Protein 6LOD (pdb70)

Foldseek 3Di:
DPPDPVCVVVVVCCVVVVVVVVVVVVVVCCCVVPNDCVVLPFPPQPDWPQLDDFLQVVVVVVDLVCLAQPCLQPWQDTHGDWLCSVCVCQVPPVPPDRSCPLSVVCVVDVDTGPTDDQPDDDPQWSGGGNVQLLLAAAPPPFQHLSNPGRGGHGDDSPDVVVVLVCLQPVQQGGHDSVCRSPSPDDQDPPSDVVSVVSCVVSVPDHSVVCPDCVVTRD/DDDDPDDDDDDDDDDPDQDDQADQPDFRWFWFFACDQQFTQTWTFTQRRQFTFWIWHQCLDLQFNLFAFQQRGLVNCVQLPPQWDQAKDFLHHGDHDVVVLVVLVVVLVVCLVPLNFQAEEEAAQHLFVLVVVLVVLVCVSRVNYDYFHADLQACQLLQLLCCLFFPHGWDKAFAQLQAQEEAEQQDLQCFPDLRNLNVLQSQLVQVPDFQDDQGGYAANHQHFFDHLVLLLHLNHHNDQLVCSLQLLLLLLVVFDAPQSQHDADDDPQSNLSSVVSSVVCLPPLLHHAYHYGSLHGNNSSNSSVVSNVRSPPDVRGIFIFHDSTDCNNHYLVSLQVVLVCLPPARHAEYEYEPDQCVQQHAQQRPPLVSQVSHNAFEYAERHCFPVVNSGRIYAHAQRLLAAWGWGAGALRWIFTRDNSHHRPRNRQHPSQVSCSSSPNNVQGRVNSVVVVVVVVDPDPDVVVLVVVRRHSRTNVVGGTGTDDTDRDGDSNNDHDDHDDDAQKEFEAAFSLAGAQSCLLRLLSQQQAGQQFGFGQEWAWEAAPVQCVVVPDDQFFFWFKAAPHHTWRGTHHYGQAHHHSYTYTHHNACTCRRGLRRHHRYTHPSHRANSVSRGMDGRIDTHTDGDGHLGLGQAPAQADPVLPLFFFQEAASVVCVVPVLPSDDPDDDDDDPVDADDQQAQQKFKEFAQQSRSSSSSLQSLCCSAQVFFRADRVVSSVNQGGTQWDWHWHFPDDSRNTNTTIGTDHFLQFRLQQLQVQQPQRQWDADSSRGIHRHFVRAPQPCVSQVRGPSSSKHWQAFLRAPCSPPPRPDDPCSVPHDVSVVSNYDPQHDNHHRRTMDGPRQPVSLVCVVCVVCVVVPHGDDAPSRAGRSQSHRSNSSMGMGGCNPPPYDVVSSCPGSQWGHRPVVDNRHGSYTYRHHHSHDDPSNPD/DVVLVVLCLQFPDDDALVNLLVLLLCLALCDPVRHDPPLVVLLVVLVVLQVLQVVLLVVCLPPWLPQWQQDVLQLDALLLLLLLLLQLQLLLLLCLAQVVVLVVDQLSFQLNLVNLLSNQLSLVLNVVSLQRNDRNSVPPCQLPADDDPDPDHHDVPALSSVLVVLSVVVNVLSCVLSLLLCLVVLVSSLVVNVPVVLNVVSCVSNPHQPDDPVRVVVSVVVNNVSSVVSVVSSLVNQLSSLVNQCVDPFLLRVDDCSSNLSSLLSSQLNLLVSLLPVVVVCVPSVCCRRCPLVSQLVSLVSNVVSLVSNVVVVVVLLVVLVVPPDPFSVVLNVCCCHNDNVVLNVLQCCLRVNLSVVSVDVVQRSPSVNSNVNSVSSSVNSSSVSNSSRVSRRQPTDDRVRHHDRDTHVSSVSNSSSSVSSSSVVVSVCSHSHGSGSSVSVSVSSVVSVVVVVVD/DWWWQKFKDFDCVQQLVVLLVVVVVPFLFKDKLALDDDPCNCVSNVVVDDCLVVLLVVQLCCLLVVQLVVQLCVCPPNPNDCDVVADSNPVPVSNVRSNVSSVVRSVVSVPVVVCVVPVPVDPPDQVCQDPPCVCSNPGIMMIIGTDPDPPDDPPVRNVVVVVGDGDDRDITDD/DDCPVVPDDDDDPFDFPPPDPGRTPPDDDDDPDDDDVPPQQQCLSAQAHGRDPPHHGAQAHPDDDDPVLLVLLLVVCVPPPCQQQNNLQQSPHPCLVVDPVRPHGQLPVCNVPHGLSVLLVCAQCNDDPGHHHCVPVVDSSNSSSNSVNVNVSNPPD/DDPCQVVVLVVLLVVLCVQLVVLVVVLVVVCVVPVLVSLLQQLLLLLLLVLLLLLLLLVLLVLLVDDDLPCLLCNLLSLLSLQCLVVSLVSCVVVLVVLVDPPCSQFVLSPPVCLVPPVLLVVCCVPQHNVNLVVLVVVLSCLSNVSSVVSVVLLVVCLVPFDDCVSSVVSCVCSVCSSVCSLVSQVSVCVSRFVSLVVLADDDLSSVLSVLVSQLLSLLVSLVVVVVCVVVVNAPADDQLVVLLVSLVSNQVSLVVSCVSVVVLVVVCVPPVDVNHCLLVVLCCAAPSVVLVVCCVPQRRVVCNVCSPDVVLRSDSVSVNVVSVSNSVNVSSVSCSRRNCSDVSHHDDDDVSNVSSSSNVVSVSSSSSSVSSSVDPSNSCRDPCVVVSVPSRVD

Organism: Roseiflexus castenholzii (strain DSM 13941 / HLO8) (NCBI:txid383372)

B-factor: mean 39.07, std 15.26, range [7.83, 79.0]

Structure (mmCIF, N/CA/C/O backbone):
data_6LOD
#
_entry.id   6LOD
#
_cell.length_a   1.00
_cell.length_b   1.00
_cell.length_c   1.00
_cell.angle_alpha   90.00
_cell.angle_beta   90.00
_cell.angle_gamma   90.00
#
_symmetry.space_group_name_H-M   'P 1'
#
loop_
_entity.id
_entity.type
_entity.pdbx_description
1 polymer 'MULTIHEME_CYTC domain-containing protein'
2 polymer 'Fe-S-cluster-containing hydrogenase components 1-like protein'
3 polymer 'Polysulphide reductase NrfD'
4 polymer 'Uncharacterized protein ActD'
5 polymer 'Cytochrome c domain-containing protein'
6 polymer 'Uncharacterized protein ActF'
7 non-polymer 'HEME C'
8 non-polymer '[(2S)-2-octadecanoyloxypropyl] octadecanoate'
9 non-polymer 'IRON/SULFUR CLUSTER'
10 non-polymer 'FE3-S4 CLUSTER'
#
loop_
_atom_site.group_PDB
_atom_site.id
_atom_site.type_symbol
_atom_site.label_atom_id
_atom_site.label_alt_id
_atom_site.label_comp_id
_atom_site.label_asym_id
_atom_site.label_entity_id
_atom_site.label_seq_id
_atom_site.pdbx_PDB_ins_code
_atom_site.Cartn_x
_atom_site.Cartn_y
_atom_site.Cartn_z
_atom_site.occupancy
_atom_site.B_iso_or_equiv
_atom_site.auth_seq_id
_atom_site.auth_comp_id
_atom_site.auth_asym_id
_atom_site.auth_atom_id
_atom_site.pdbx_PDB_model_num
ATOM 1 N N . GLN A 1 9 ? 152.868 124.663 100.554 1.00 70.83 9 GLN A N 1
ATOM 2 C CA . GLN A 1 9 ? 151.894 123.794 101.206 1.00 70.83 9 GLN A CA 1
ATOM 3 C C . GLN A 1 9 ? 150.474 124.326 101.014 1.00 70.83 9 GLN A C 1
ATOM 4 O O . GLN A 1 9 ? 150.255 125.538 101.006 1.00 70.83 9 GLN A O 1
ATOM 10 N N . VAL A 1 10 ? 149.519 123.411 100.838 1.00 70.98 10 VAL A N 1
ATOM 11 C CA . VAL A 1 10 ? 148.114 123.789 100.778 1.00 70.98 10 VAL A CA 1
ATOM 12 C C . VAL A 1 10 ? 147.666 124.289 102.148 1.00 70.98 10 VAL A C 1
ATOM 13 O O . VAL A 1 10 ? 148.158 123.823 103.189 1.00 70.98 10 VAL A O 1
ATOM 17 N N . PHE A 1 11 ? 146.788 125.304 102.144 1.00 70.24 11 PHE A N 1
ATOM 18 C CA . PHE A 1 11 ? 146.125 125.852 103.333 1.00 70.24 11 PHE A CA 1
ATOM 19 C C . PHE A 1 11 ? 147.138 126.375 104.358 1.00 70.24 11 PHE A C 1
ATOM 20 O O . PHE A 1 11 ? 147.351 125.783 105.414 1.00 70.24 11 PHE A O 1
ATOM 28 N N . ASP A 1 12 ? 147.786 127.481 103.985 1.00 72.68 12 ASP A N 1
ATOM 29 C CA . ASP A 1 12 ? 148.918 128.049 104.714 1.00 72.68 12 ASP A CA 1
ATOM 30 C C . ASP A 1 12 ? 148.515 128.502 106.133 1.00 72.68 12 ASP A C 1
ATOM 31 O O . ASP A 1 12 ? 147.343 128.481 106.518 1.00 72.68 12 ASP A O 1
ATOM 36 N N . ARG A 1 13 ? 149.530 128.943 106.896 1.00 73.70 13 ARG A N 1
ATOM 37 C CA . ARG A 1 13 ? 149.461 129.094 108.354 1.00 73.70 13 ARG A CA 1
ATOM 38 C C . ARG A 1 13 ? 148.384 130.079 108.808 1.00 73.70 13 ARG A C 1
ATOM 39 O O . ARG A 1 13 ? 147.824 129.922 109.899 1.00 73.70 13 ARG A O 1
ATOM 47 N N . ARG A 1 14 ? 148.044 131.061 107.970 1.00 75.45 14 ARG A N 1
ATOM 48 C CA . ARG A 1 14 ? 147.011 132.037 108.304 1.00 75.45 14 ARG A CA 1
ATOM 49 C C . ARG A 1 14 ? 145.619 131.414 108.416 1.00 75.45 14 ARG A C 1
ATOM 50 O O . ARG A 1 14 ? 144.750 131.984 109.084 1.00 75.45 14 ARG A O 1
ATOM 58 N N . ALA A 1 15 ? 145.398 130.242 107.812 1.00 71.35 15 ALA A N 1
ATOM 59 C CA . ALA A 1 15 ? 144.098 129.584 107.873 1.00 71.35 15 ALA A CA 1
ATOM 60 C C . ALA A 1 15 ? 143.795 128.976 109.236 1.00 71.35 15 ALA A C 1
ATOM 61 O O . ALA A 1 15 ? 142.651 128.572 109.466 1.00 71.35 15 ALA A O 1
ATOM 63 N N . ASN A 1 16 ? 144.779 128.890 110.133 1.00 69.77 16 ASN A N 1
ATOM 64 C CA . ASN A 1 16 ? 144.505 128.413 111.484 1.00 69.77 16 ASN A CA 1
ATOM 65 C C . ASN A 1 16 ? 143.741 129.446 112.298 1.00 69.77 16 ASN A C 1
ATOM 66 O O . ASN A 1 16 ? 142.962 129.078 113.185 1.00 69.77 16 ASN A O 1
ATOM 71 N N . THR A 1 17 ? 143.962 130.734 112.027 1.00 70.59 17 THR A N 1
ATOM 72 C CA . THR A 1 17 ? 143.122 131.769 112.616 1.00 70.59 17 THR A CA 1
ATOM 73 C C . THR A 1 17 ? 141.699 131.679 112.083 1.00 70.59 17 THR A C 1
ATOM 74 O O . THR A 1 17 ? 140.737 131.919 112.819 1.00 70.59 17 THR A O 1
ATOM 78 N N . LEU A 1 18 ? 141.553 131.312 110.807 1.00 67.78 18 LEU A N 1
ATOM 79 C CA . LEU A 1 18 ? 140.235 131.242 110.186 1.00 67.78 18 LEU A CA 1
ATOM 80 C C . LEU A 1 18 ? 139.443 130.045 110.690 1.00 67.78 18 LEU A C 1
ATOM 81 O O . LEU A 1 18 ? 138.262 130.175 111.031 1.00 67.78 18 LEU A O 1
ATOM 86 N N . ALA A 1 19 ? 140.072 128.871 110.743 1.00 67.00 19 ALA A N 1
ATOM 87 C CA . ALA A 1 19 ? 139.376 127.658 111.152 1.00 67.00 19 ALA A CA 1
ATOM 88 C C . ALA A 1 19 ? 139.091 127.613 112.645 1.00 67.00 19 ALA A C 1
ATOM 89 O O . ALA A 1 19 ? 138.211 126.859 113.070 1.00 67.00 19 ALA A O 1
ATOM 91 N N . ARG A 1 20 ? 139.815 128.390 113.450 1.00 70.37 20 ARG A N 1
ATOM 92 C CA . ARG A 1 20 ? 139.527 128.429 114.877 1.00 70.37 20 ARG A CA 1
ATOM 93 C C . ARG A 1 20 ? 138.302 129.287 115.166 1.00 70.37 20 ARG A C 1
ATOM 94 O O . ARG A 1 20 ? 137.392 128.855 115.880 1.00 70.37 20 ARG A O 1
ATOM 102 N N . VAL A 1 21 ? 138.251 130.499 114.605 1.00 67.41 21 VAL A N 1
ATOM 103 C CA . VAL A 1 21 ? 137.148 131.410 114.904 1.00 67.41 21 VAL A CA 1
ATOM 104 C C . VAL A 1 21 ? 135.881 131.089 114.129 1.00 67.41 21 VAL A C 1
ATOM 105 O O . VAL A 1 21 ? 134.831 131.675 114.415 1.00 67.41 21 VAL A O 1
ATOM 109 N N . SER A 1 22 ? 135.944 130.182 113.154 1.00 65.34 22 SER A N 1
ATOM 110 C CA . SER A 1 22 ? 134.742 129.787 112.433 1.00 65.34 22 SER A CA 1
ATOM 111 C C . SER A 1 22 ? 133.869 128.836 113.237 1.00 65.34 22 SER A C 1
ATOM 112 O O . SER A 1 22 ? 132.691 128.667 112.908 1.00 65.34 22 SER A O 1
ATOM 115 N N . ILE A 1 23 ? 134.419 128.209 114.275 1.00 65.00 23 ILE A N 1
ATOM 116 C CA . ILE A 1 23 ? 133.657 127.347 115.167 1.00 65.00 23 ILE A CA 1
ATOM 117 C C . ILE A 1 23 ? 133.648 127.858 116.596 1.00 65.00 23 ILE A C 1
ATOM 118 O O . ILE A 1 23 ? 132.940 127.295 117.436 1.00 65.00 23 ILE A O 1
ATOM 123 N N . PHE A 1 24 ? 134.403 128.908 116.898 1.00 67.44 24 PHE A N 1
ATOM 124 C CA . PHE A 1 24 ? 134.471 129.454 118.245 1.00 67.44 24 PHE A CA 1
ATOM 125 C C . PHE A 1 24 ? 133.992 130.890 118.346 1.00 67.44 24 PHE A C 1
ATOM 126 O O . PHE A 1 24 ? 133.565 131.306 119.424 1.00 67.44 24 PHE A O 1
ATOM 134 N N . ALA A 1 25 ? 134.057 131.660 117.263 1.00 64.72 25 ALA A N 1
ATOM 135 C CA . ALA A 1 25 ? 133.523 133.011 117.242 1.00 64.72 25 ALA A CA 1
ATOM 136 C C . ALA A 1 25 ? 132.458 133.220 116.178 1.00 64.72 25 ALA A C 1
ATOM 137 O O . ALA A 1 25 ? 131.700 134.191 116.273 1.00 64.72 25 ALA A O 1
ATOM 139 N N . GLY A 1 26 ? 132.377 132.349 115.178 1.00 60.44 26 GLY A N 1
ATOM 140 C CA . GLY A 1 26 ? 131.357 132.460 114.157 1.00 60.44 26 GLY A CA 1
ATOM 141 C C . GLY A 1 26 ? 130.043 131.843 114.580 1.00 60.44 26 GLY A C 1
ATOM 142 O O . GLY A 1 26 ? 129.010 132.518 114.594 1.00 60.44 26 GLY A O 1
ATOM 143 N N . ILE A 1 27 ? 130.069 130.559 114.922 1.00 59.23 27 ILE A N 1
ATOM 144 C CA . ILE A 1 27 ? 128.874 129.838 115.365 1.00 59.23 27 ILE A CA 1
ATOM 145 C C . ILE A 1 27 ? 128.259 130.358 116.674 1.00 59.23 27 ILE A C 1
ATOM 146 O O . ILE A 1 27 ? 127.063 130.108 116.876 1.00 59.23 27 ILE A O 1
ATOM 151 N N . PRO A 1 28 ? 128.943 131.077 117.592 1.00 57.84 28 PRO A N 1
ATOM 152 C CA . PRO A 1 28 ? 128.157 131.812 118.598 1.00 57.84 28 PRO A CA 1
ATOM 153 C C . PRO A 1 28 ? 127.537 133.095 118.080 1.00 57.84 28 PRO A C 1
ATOM 154 O O . PRO A 1 28 ? 126.569 133.571 118.685 1.00 57.84 28 PRO A O 1
ATOM 158 N N . LEU A 1 29 ? 128.052 133.672 116.995 1.00 53.40 29 LEU A N 1
ATOM 159 C CA . LEU A 1 29 ? 127.471 134.891 116.444 1.00 53.40 29 LEU A CA 1
ATOM 160 C C . LEU A 1 29 ? 126.371 134.602 115.434 1.00 53.40 29 LEU A C 1
ATOM 161 O O . LEU A 1 29 ? 125.390 135.353 115.372 1.00 53.40 29 LEU A O 1
ATOM 166 N N . VAL A 1 30 ? 126.517 133.537 114.640 1.00 52.07 30 VAL A N 1
ATOM 167 C CA . VAL A 1 30 ? 125.450 133.119 113.732 1.00 52.07 30 VAL A CA 1
ATOM 168 C C . VAL A 1 30 ? 124.231 132.668 114.524 1.00 52.07 30 VAL A C 1
ATOM 169 O O . VAL A 1 30 ? 123.091 133.011 114.189 1.00 52.07 30 VAL A O 1
ATOM 173 N N . LEU A 1 31 ? 124.452 131.941 115.618 1.00 50.80 31 LEU A N 1
ATOM 174 C CA . LEU A 1 31 ? 123.359 131.584 116.512 1.00 50.80 31 LEU A CA 1
ATOM 175 C C . LEU A 1 31 ? 122.878 132.756 117.359 1.00 50.80 31 LEU A C 1
ATOM 176 O O . LEU A 1 31 ? 121.825 132.646 117.994 1.00 50.80 31 LEU A O 1
ATOM 181 N N . ALA A 1 32 ? 123.620 133.863 117.394 1.00 46.64 32 ALA A N 1
ATOM 182 C CA . ALA A 1 32 ? 123.108 135.103 117.960 1.00 46.64 32 ALA A CA 1
ATOM 183 C C . ALA A 1 32 ? 122.351 135.925 116.933 1.00 46.64 32 ALA A C 1
ATOM 184 O O . ALA A 1 32 ? 121.471 136.709 117.302 1.00 46.64 32 ALA A O 1
ATOM 186 N N . ILE A 1 33 ? 122.688 135.770 115.652 1.00 45.81 33 ILE A N 1
ATOM 187 C CA . ILE A 1 33 ? 121.855 136.318 114.589 1.00 45.81 33 ILE A CA 1
ATOM 188 C C . ILE A 1 33 ? 120.538 135.559 114.515 1.00 45.81 33 ILE A C 1
ATOM 189 O O . ILE A 1 33 ? 119.456 136.155 114.550 1.00 45.81 33 ILE A O 1
ATOM 194 N N . LEU A 1 34 ? 120.609 134.227 114.451 1.00 44.01 34 LEU A N 1
ATOM 195 C CA . LEU A 1 34 ? 119.409 133.401 114.405 1.00 44.01 34 LEU A CA 1
ATOM 196 C C . LEU A 1 34 ? 118.655 133.367 115.725 1.00 44.01 34 LEU A C 1
ATOM 197 O O . LEU A 1 34 ? 117.514 132.902 115.748 1.00 44.01 34 LEU A O 1
ATOM 202 N N . GLY A 1 35 ? 119.257 133.831 116.815 1.00 40.78 35 GLY A N 1
ATOM 203 C CA . GLY A 1 35 ? 118.541 133.987 118.062 1.00 40.78 35 GLY A CA 1
ATOM 204 C C . GLY A 1 35 ? 117.852 135.332 118.128 1.00 40.78 35 GLY A C 1
ATOM 205 O O . GLY A 1 35 ? 116.821 135.481 118.786 1.00 40.78 35 GLY A O 1
ATOM 206 N N . GLY A 1 36 ? 118.420 136.326 117.443 1.00 37.77 36 GLY A N 1
ATOM 207 C CA . GLY A 1 36 ? 117.798 137.635 117.403 1.00 37.77 36 GLY A CA 1
ATOM 208 C C . GLY A 1 36 ? 116.717 137.756 116.355 1.00 37.77 36 GLY A C 1
ATOM 209 O O . GLY A 1 36 ? 115.767 138.521 116.533 1.00 37.77 36 GLY A O 1
ATOM 210 N N . VAL A 1 37 ? 116.848 137.024 115.249 1.00 35.76 37 VAL A N 1
ATOM 211 C CA . VAL A 1 37 ? 115.782 136.965 114.255 1.00 35.76 37 VAL A CA 1
ATOM 212 C C . VAL A 1 37 ? 114.601 136.171 114.801 1.00 35.76 37 VAL A C 1
ATOM 213 O O . VAL A 1 37 ? 113.436 136.516 114.564 1.00 35.76 37 VAL A O 1
ATOM 217 N N . TRP A 1 38 ? 114.886 135.118 115.576 1.00 32.58 38 TRP A N 1
ATOM 218 C CA . TRP A 1 38 ? 113.835 134.369 116.258 1.00 32.58 38 TRP A CA 1
ATOM 219 C C . TRP A 1 38 ? 113.123 135.235 117.287 1.00 32.58 38 TRP A C 1
ATOM 220 O O . TRP A 1 38 ? 111.908 135.116 117.473 1.00 32.58 38 TRP A O 1
ATOM 231 N N . TRP A 1 39 ? 113.853 136.133 117.947 1.00 32.49 39 TRP A N 1
ATOM 232 C CA . TRP A 1 39 ? 113.186 137.041 118.869 1.00 32.49 39 TRP A CA 1
ATOM 233 C C . TRP A 1 39 ? 112.397 138.105 118.122 1.00 32.49 39 TRP A C 1
ATOM 234 O O . TRP A 1 39 ? 111.266 138.417 118.501 1.00 32.49 39 TRP A O 1
ATOM 245 N N . LEU A 1 40 ? 112.970 138.665 117.056 1.00 32.85 40 LEU A N 1
ATOM 246 C CA . LEU A 1 40 ? 112.350 139.815 116.405 1.00 32.85 40 LEU A CA 1
ATOM 247 C C . LEU A 1 40 ? 111.114 139.432 115.604 1.00 32.85 40 LEU A C 1
ATOM 248 O O . LEU A 1 40 ? 110.152 140.203 115.555 1.00 32.85 40 LEU A O 1
ATOM 253 N N . PHE A 1 41 ? 111.112 138.259 114.980 1.00 33.75 41 PHE A N 1
ATOM 254 C CA . PHE A 1 41 ? 110.032 137.872 114.086 1.00 33.75 41 PHE A CA 1
ATOM 255 C C . PHE A 1 41 ? 109.104 136.824 114.675 1.00 33.75 41 PHE A C 1
ATOM 256 O O . PHE A 1 41 ? 108.125 136.451 114.022 1.00 33.75 41 PHE A O 1
ATOM 264 N N . GLY A 1 42 ? 109.380 136.330 115.876 1.00 30.88 42 GLY A N 1
ATOM 265 C CA . GLY A 1 42 ? 108.512 135.338 116.471 1.00 30.88 42 GLY A CA 1
ATOM 266 C C . GLY A 1 42 ? 108.184 135.592 117.924 1.00 30.88 42 GLY A C 1
ATOM 267 O O . GLY A 1 42 ? 107.290 134.954 118.479 1.00 30.88 42 GLY A O 1
ATOM 268 N N . TRP A 1 43 ? 108.892 136.529 118.547 1.00 28.55 43 TRP A N 1
ATOM 269 C CA . TRP A 1 43 ? 108.776 136.773 119.979 1.00 28.55 43 TRP A CA 1
ATOM 270 C C . TRP A 1 43 ? 108.626 138.235 120.355 1.00 28.55 43 TRP A C 1
ATOM 271 O O . TRP A 1 43 ? 108.146 138.514 121.458 1.00 28.55 43 TRP A O 1
ATOM 282 N N . SER A 1 44 ? 109.028 139.168 119.498 1.00 32.78 44 SER A N 1
ATOM 283 C CA . SER A 1 44 ? 109.096 140.567 119.875 1.00 32.78 44 SER A CA 1
ATOM 284 C C . SER A 1 44 ? 107.708 141.183 119.940 1.00 32.78 44 SER A C 1
ATOM 285 O O . SER A 1 44 ? 106.721 140.627 119.459 1.00 32.78 44 SER A O 1
ATOM 288 N N . ASP A 1 45 ? 107.644 142.355 120.563 1.00 34.67 45 ASP A N 1
ATOM 289 C CA . ASP A 1 45 ? 106.469 143.205 120.496 1.00 34.67 45 ASP A CA 1
ATOM 290 C C . ASP A 1 45 ? 106.627 144.298 119.449 1.00 34.67 45 ASP A C 1
ATOM 291 O O . ASP A 1 45 ? 105.901 145.295 119.483 1.00 34.67 45 ASP A O 1
ATOM 296 N N . TRP A 1 46 ? 107.571 144.133 118.525 1.00 34.31 46 TRP A N 1
ATOM 297 C CA . TRP A 1 46 ? 107.679 145.018 117.376 1.00 34.31 46 TRP A CA 1
ATOM 298 C C . TRP A 1 46 ? 106.880 144.497 116.192 1.00 34.31 46 TRP A C 1
ATOM 299 O O . TRP A 1 46 ? 106.200 145.274 115.519 1.00 34.31 46 TRP A O 1
ATOM 310 N N . HIS A 1 47 ? 106.953 143.192 115.919 1.00 33.63 47 HIS A N 1
ATOM 311 C CA . HIS A 1 47 ? 106.256 142.646 114.760 1.00 33.63 47 HIS A CA 1
ATOM 312 C C . HIS A 1 47 ? 104.750 142.594 114.982 1.00 33.63 47 HIS A C 1
ATOM 313 O O . HIS A 1 47 ? 103.981 142.623 114.015 1.00 33.63 47 HIS A O 1
ATOM 320 N N . ARG A 1 48 ? 104.315 142.515 116.233 1.00 30.93 48 ARG A N 1
ATOM 321 C CA . ARG A 1 48 ? 102.942 142.822 116.611 1.00 30.93 48 ARG A CA 1
ATOM 322 C C . ARG A 1 48 ? 102.994 144.210 117.226 1.00 30.93 48 ARG A C 1
ATOM 323 O O . ARG A 1 48 ? 103.371 144.367 118.388 1.00 30.93 48 ARG A O 1
ATOM 331 N N . ASP A 1 49 ? 102.593 145.210 116.446 1.00 35.98 49 ASP A N 1
ATOM 332 C CA . ASP A 1 49 ? 102.981 146.593 116.687 1.00 35.98 49 ASP A CA 1
ATOM 333 C C . ASP A 1 49 ? 102.331 147.185 117.928 1.00 35.98 49 ASP A C 1
ATOM 334 O O . ASP A 1 49 ? 101.217 147.709 117.859 1.00 35.98 49 ASP A O 1
ATOM 339 N N . VAL A 1 50 ? 103.019 147.112 119.063 1.00 32.09 50 VAL A N 1
ATOM 340 C CA . VAL A 1 50 ? 102.542 147.756 120.278 1.00 32.09 50 VAL A CA 1
ATOM 341 C C . VAL A 1 50 ? 103.098 149.171 120.312 1.00 32.09 50 VAL A C 1
ATOM 342 O O . VAL A 1 50 ? 104.144 149.463 119.720 1.00 32.09 50 VAL A O 1
ATOM 346 N N . GLY A 1 51 ? 102.367 150.067 120.972 1.00 36.11 51 GLY A N 1
ATOM 347 C CA . GLY A 1 51 ? 102.818 151.437 121.173 1.00 36.11 51 GLY A CA 1
ATOM 348 C C . GLY A 1 51 ? 102.989 152.252 119.911 1.00 36.11 51 GLY A C 1
ATOM 349 O O . GLY A 1 51 ? 103.747 153.228 119.914 1.00 36.11 51 GLY A O 1
ATOM 350 N N . VAL A 1 52 ? 102.301 151.887 118.829 1.00 37.69 52 VAL A N 1
ATOM 351 C CA . VAL A 1 52 ? 102.629 152.409 117.507 1.00 37.69 52 VAL A CA 1
ATOM 352 C C . VAL A 1 52 ? 101.635 153.460 117.019 1.00 37.69 52 VAL A C 1
ATOM 353 O O . VAL A 1 52 ? 101.953 154.181 116.057 1.00 37.69 52 VAL A O 1
ATOM 357 N N . GLU A 1 53 ? 100.466 153.592 117.665 1.00 38.48 53 GLU A N 1
ATOM 358 C CA . GLU A 1 53 ? 99.447 154.612 117.372 1.00 38.48 53 GLU A CA 1
ATOM 359 C C . GLU A 1 53 ? 98.954 154.512 115.924 1.00 38.48 53 GLU A C 1
ATOM 360 O O . GLU A 1 53 ? 99.292 155.332 115.068 1.00 38.48 53 GLU A O 1
ATOM 366 N N . ILE A 1 54 ? 98.212 153.435 115.668 1.00 33.65 54 ILE A N 1
ATOM 367 C CA . ILE A 1 54 ? 97.585 153.142 114.376 1.00 33.65 54 ILE A CA 1
ATOM 368 C C . ILE A 1 54 ? 96.719 154.314 113.926 1.00 33.65 54 ILE A C 1
ATOM 369 O O . ILE A 1 54 ? 95.832 154.752 114.672 1.00 33.65 54 ILE A O 1
ATOM 374 N N . PRO A 1 55 ? 96.957 154.860 112.732 1.00 31.97 55 PRO A N 1
ATOM 375 C CA . PRO A 1 55 ? 96.238 156.067 112.308 1.00 31.97 55 PRO A CA 1
ATOM 376 C C . PRO A 1 55 ? 94.790 155.765 111.953 1.00 31.97 55 PRO A C 1
ATOM 377 O O . PRO A 1 55 ? 94.496 154.831 111.206 1.00 31.97 55 PRO A O 1
ATOM 381 N N . GLN A 1 56 ? 93.894 156.573 112.496 1.00 31.53 56 GLN A N 1
ATOM 382 C CA . GLN A 1 56 ? 92.451 156.458 112.357 1.00 31.53 56 GLN A CA 1
ATOM 383 C C . GLN A 1 56 ? 92.010 157.233 111.116 1.00 31.53 56 GLN A C 1
ATOM 384 O O . GLN A 1 56 ? 92.874 157.749 110.396 1.00 31.53 56 GLN A O 1
ATOM 390 N N . PRO A 1 57 ? 90.711 157.312 110.797 1.00 34.92 57 PRO A N 1
ATOM 391 C CA . PRO A 1 57 ? 90.246 158.304 109.814 1.00 34.92 57 PRO A CA 1
ATOM 392 C C . PRO A 1 57 ? 90.581 159.747 110.179 1.00 34.92 57 PRO A C 1
ATOM 393 O O . PRO A 1 57 ? 91.095 160.062 111.254 1.00 34.92 57 PRO A O 1
ATOM 397 N N . GLY A 1 58 ? 90.273 160.641 109.235 1.00 40.34 58 GLY A N 1
ATOM 398 C CA . GLY A 1 58 ? 90.682 162.035 109.272 1.00 40.34 58 GLY A CA 1
ATOM 399 C C . GLY A 1 58 ? 90.233 162.824 110.483 1.00 40.34 58 GLY A C 1
ATOM 400 O O . GLY A 1 58 ? 89.055 163.158 110.622 1.00 40.34 58 GLY A O 1
ATOM 401 N N . GLY A 1 59 ? 91.181 163.138 111.361 1.00 39.30 59 GLY A N 1
ATOM 402 C CA . GLY A 1 59 ? 90.855 163.683 112.660 1.00 39.30 59 GLY A CA 1
ATOM 403 C C . GLY A 1 59 ? 90.179 162.631 113.509 1.00 39.30 59 GLY A C 1
ATOM 404 O O . GLY A 1 59 ? 89.043 162.820 113.945 1.00 39.30 59 GLY A O 1
ATOM 405 N N . GLY A 1 60 ? 90.873 161.525 113.758 1.00 35.30 60 GLY A N 1
ATOM 406 C CA . GLY A 1 60 ? 90.280 160.356 114.370 1.00 35.30 60 GLY A CA 1
ATOM 407 C C . GLY A 1 60 ? 89.943 160.546 115.835 1.00 35.30 60 GLY A C 1
ATOM 408 O O . GLY A 1 60 ? 90.047 161.629 116.411 1.00 35.30 60 GLY A O 1
ATOM 409 N N . PHE A 1 61 ? 89.533 159.443 116.449 1.00 30.20 61 PHE A N 1
ATOM 410 C CA . PHE A 1 61 ? 89.046 159.496 117.814 1.00 30.20 61 PHE A CA 1
ATOM 411 C C . PHE A 1 61 ? 90.187 159.672 118.804 1.00 30.20 61 PHE A C 1
ATOM 412 O O . PHE A 1 61 ? 91.210 158.987 118.730 1.00 30.20 61 PHE A O 1
ATOM 420 N N . ASN A 1 62 ? 89.995 160.598 119.736 1.00 32.23 62 ASN A N 1
ATOM 421 C CA . ASN A 1 62 ? 90.957 160.911 120.787 1.00 32.23 62 ASN A CA 1
ATOM 422 C C . ASN A 1 62 ? 90.331 160.479 122.107 1.00 32.23 62 ASN A C 1
ATOM 423 O O . ASN A 1 62 ? 89.424 161.146 122.612 1.00 32.23 62 ASN A O 1
ATOM 428 N N . HIS A 1 63 ? 90.800 159.354 122.654 1.00 28.36 63 HIS A N 1
ATOM 429 C CA . HIS A 1 63 ? 90.228 158.831 123.890 1.00 28.36 63 HIS A CA 1
ATOM 430 C C . HIS A 1 63 ? 90.547 159.705 125.090 1.00 28.36 63 HIS A C 1
ATOM 431 O O . HIS A 1 63 ? 89.742 159.777 126.021 1.00 28.36 63 HIS A O 1
ATOM 438 N N . GLN A 1 64 ? 91.711 160.358 125.090 1.00 33.67 64 GLN A N 1
ATOM 439 C CA . GLN A 1 64 ? 92.179 161.085 126.267 1.00 33.67 64 GLN A CA 1
ATOM 440 C C . GLN A 1 64 ? 91.296 162.282 126.589 1.00 33.67 64 GLN A C 1
ATOM 441 O O . GLN A 1 64 ? 91.131 162.632 127.761 1.00 33.67 64 GLN A O 1
ATOM 447 N N . LEU A 1 65 ? 90.697 162.896 125.572 1.00 33.15 65 LEU A N 1
ATOM 448 C CA . LEU A 1 65 ? 89.782 164.003 125.807 1.00 33.15 65 LEU A CA 1
ATOM 449 C C . LEU A 1 65 ? 88.406 163.509 126.224 1.00 33.15 65 LEU A C 1
ATOM 450 O O . LEU A 1 65 ? 87.754 164.121 127.077 1.00 33.15 65 LEU A O 1
ATOM 455 N N . HIS A 1 66 ? 87.957 162.396 125.650 1.00 33.02 66 HIS A N 1
ATOM 456 C CA . HIS A 1 66 ? 86.579 161.964 125.834 1.00 33.02 66 HIS A CA 1
ATOM 457 C C . HIS A 1 66 ? 86.366 161.240 127.159 1.00 33.02 66 HIS A C 1
ATOM 458 O O . HIS A 1 66 ? 85.326 161.425 127.793 1.00 33.02 66 HIS A O 1
ATOM 465 N N . VAL A 1 67 ? 87.331 160.438 127.613 1.00 31.70 67 VAL A N 1
ATOM 466 C CA . VAL A 1 67 ? 87.212 159.852 128.945 1.00 31.70 67 VAL A CA 1
ATOM 467 C C . VAL A 1 67 ? 87.418 160.911 130.027 1.00 31.70 67 VAL A C 1
ATOM 468 O O . VAL A 1 67 ? 86.864 160.789 131.127 1.00 31.70 67 VAL A O 1
ATOM 472 N N . ALA A 1 68 ? 88.130 161.996 129.717 1.00 34.04 68 ALA A N 1
ATOM 473 C CA . ALA A 1 68 ? 88.216 163.138 130.622 1.00 34.04 68 ALA A CA 1
ATOM 474 C C . ALA A 1 68 ? 86.909 163.914 130.737 1.00 34.04 68 ALA A C 1
ATOM 475 O O . ALA A 1 68 ? 86.789 164.749 131.637 1.00 34.04 68 ALA A O 1
ATOM 477 N N . LEU A 1 69 ? 85.934 163.673 129.858 1.00 35.30 69 LEU A N 1
ATOM 478 C CA . LEU A 1 69 ? 84.622 164.296 129.957 1.00 35.30 69 LEU A CA 1
ATOM 479 C C . LEU A 1 69 ? 83.669 163.521 130.856 1.00 35.30 69 LEU A C 1
ATOM 480 O O . LEU A 1 69 ? 82.461 163.777 130.833 1.00 35.30 69 LEU A O 1
ATOM 485 N N . GLY A 1 70 ? 84.179 162.582 131.644 1.00 36.30 70 GLY A N 1
ATOM 486 C CA . GLY A 1 70 ? 83.333 161.849 132.560 1.00 36.30 70 GLY A CA 1
ATOM 487 C C . GLY A 1 70 ? 82.500 160.773 131.914 1.00 36.30 70 GLY A C 1
ATOM 488 O O . GLY A 1 70 ? 81.422 160.448 132.420 1.00 36.30 70 GLY A O 1
ATOM 489 N N . MET A 1 71 ? 82.962 160.212 130.802 1.00 35.04 71 MET A N 1
ATOM 490 C CA . MET A 1 71 ? 82.253 159.127 130.138 1.00 35.04 71 MET A CA 1
ATOM 491 C C . MET A 1 71 ? 82.784 157.802 130.665 1.00 35.04 71 MET A C 1
ATOM 492 O O . MET A 1 71 ? 83.984 157.525 130.574 1.00 35.04 71 MET A O 1
ATOM 497 N N . ASP A 1 72 ? 81.884 156.979 131.197 1.00 34.75 72 ASP A N 1
ATOM 498 C CA . ASP A 1 72 ? 82.255 155.814 131.988 1.00 34.75 72 ASP A CA 1
ATOM 499 C C . ASP A 1 72 ? 82.417 154.557 131.153 1.00 34.75 72 ASP A C 1
ATOM 500 O O . ASP A 1 72 ? 82.025 153.474 131.612 1.00 34.75 72 ASP A O 1
ATOM 505 N N . CYS A 1 73 ? 82.880 154.694 129.903 1.00 28.78 73 CYS A N 1
ATOM 506 C CA . CYS A 1 73 ? 83.444 153.636 129.060 1.00 28.78 73 CYS A CA 1
ATOM 507 C C . CYS A 1 73 ? 82.409 152.643 128.536 1.00 28.78 73 CYS A C 1
ATOM 508 O O . CYS A 1 73 ? 82.732 151.790 127.707 1.00 28.78 73 CYS A O 1
ATOM 511 N N . ARG A 1 74 ? 81.167 152.732 128.999 1.00 30.51 74 ARG A N 1
ATOM 512 C CA . ARG A 1 74 ? 80.063 152.013 128.386 1.00 30.51 74 ARG A CA 1
ATOM 513 C C . ARG A 1 74 ? 79.083 152.970 127.730 1.00 30.51 74 ARG A C 1
ATOM 514 O O . ARG A 1 74 ? 78.027 152.535 127.269 1.00 30.51 74 ARG A O 1
ATOM 522 N N . TYR A 1 75 ? 79.394 154.269 127.720 1.00 30.94 75 TYR A N 1
ATOM 523 C CA . TYR A 1 75 ? 78.649 155.254 126.945 1.00 30.94 75 TYR A CA 1
ATOM 524 C C . TYR A 1 75 ? 78.780 154.905 125.476 1.00 30.94 75 TYR A C 1
ATOM 525 O O . TYR A 1 75 ? 77.797 154.581 124.807 1.00 30.94 75 TYR A O 1
ATOM 534 N N . CYS A 1 76 ? 79.997 155.001 124.972 1.00 27.29 76 CYS A N 1
ATOM 535 C CA . CYS A 1 76 ? 80.402 154.255 123.802 1.00 27.29 76 CYS A CA 1
ATOM 536 C C . CYS A 1 76 ? 80.953 152.922 124.279 1.00 27.29 76 CYS A C 1
ATOM 537 O O . CYS A 1 76 ? 81.270 152.763 125.455 1.00 27.29 76 CYS A O 1
ATOM 540 N N . HIS A 1 77 ? 81.103 151.980 123.347 1.00 23.20 77 HIS A N 1
ATOM 541 C CA . HIS A 1 77 ? 81.321 150.557 123.642 1.00 23.20 77 HIS A CA 1
ATOM 542 C C . HIS A 1 77 ? 80.261 150.029 124.602 1.00 23.20 77 HIS A C 1
ATOM 543 O O . HIS A 1 77 ? 80.562 149.516 125.679 1.00 23.20 77 HIS A O 1
ATOM 550 N N . THR A 1 78 ? 79.000 150.186 124.216 1.00 27.18 78 THR A N 1
ATOM 551 C CA . THR A 1 78 ? 77.951 149.491 124.935 1.00 27.18 78 THR A CA 1
ATOM 552 C C . THR A 1 78 ? 78.033 148.003 124.628 1.00 27.18 78 THR A C 1
ATOM 553 O O . THR A 1 78 ? 78.653 147.582 123.645 1.00 27.18 78 THR A O 1
ATOM 557 N N . ALA A 1 79 ? 77.392 147.214 125.494 1.00 27.27 79 ALA A N 1
ATOM 558 C CA . ALA A 1 79 ? 77.402 145.749 125.444 1.00 27.27 79 ALA A CA 1
ATOM 559 C C . ALA A 1 79 ? 78.820 145.188 125.479 1.00 27.27 79 ALA A C 1
ATOM 560 O O . ALA A 1 79 ? 79.149 144.239 124.771 1.00 27.27 79 ALA A O 1
ATOM 562 N N . VAL A 1 80 ? 79.677 145.800 126.297 1.00 28.38 80 VAL A N 1
ATOM 563 C CA . VAL A 1 80 ? 80.884 145.120 126.746 1.00 28.38 80 VAL A CA 1
ATOM 564 C C . VAL A 1 80 ? 80.606 144.293 127.983 1.00 28.38 80 VAL A C 1
ATOM 565 O O . VAL A 1 80 ? 81.468 143.507 128.393 1.00 28.38 80 VAL A O 1
ATOM 569 N N . GLU A 1 81 ? 79.438 144.459 128.602 1.00 31.46 81 GLU A N 1
ATOM 570 C CA . GLU A 1 81 ? 78.983 143.581 129.667 1.00 31.46 81 GLU A CA 1
ATOM 571 C C . GLU A 1 81 ? 77.833 142.689 129.227 1.00 31.46 81 GLU A C 1
ATOM 572 O O . GLU A 1 81 ? 77.310 141.925 130.043 1.00 31.46 81 GLU A O 1
ATOM 578 N N . VAL A 1 82 ? 77.440 142.754 127.953 1.00 27.93 82 VAL A N 1
ATOM 579 C CA . VAL A 1 82 ? 76.360 141.943 127.413 1.00 27.93 82 VAL A CA 1
ATOM 580 C C . VAL A 1 82 ? 76.847 141.008 126.315 1.00 27.93 82 VAL A C 1
ATOM 581 O O . VAL A 1 82 ? 76.501 139.822 126.305 1.00 27.93 82 VAL A O 1
ATOM 585 N N . SER A 1 83 ? 77.657 141.512 125.392 1.00 25.27 83 SER A N 1
ATOM 586 C CA . SER A 1 83 ? 77.954 140.825 124.147 1.00 25.27 83 SER A CA 1
ATOM 587 C C . SER A 1 83 ? 79.348 140.219 124.152 1.00 25.27 83 SER A C 1
ATOM 588 O O . SER A 1 83 ? 80.201 140.560 124.970 1.00 25.27 83 SER A O 1
ATOM 591 N N . ALA A 1 84 ? 79.566 139.310 123.202 1.00 21.99 84 ALA A N 1
ATOM 592 C CA . ALA A 1 84 ? 80.868 138.690 123.009 1.00 21.99 84 ALA A CA 1
ATOM 593 C C . ALA A 1 84 ? 81.862 139.623 122.348 1.00 21.99 84 ALA A C 1
ATOM 594 O O . ALA A 1 84 ? 83.070 139.386 122.432 1.00 21.99 84 ALA A O 1
ATOM 596 N N . HIS A 1 85 ? 81.376 140.672 121.701 1.00 22.51 85 HIS A N 1
ATOM 597 C CA . HIS A 1 85 ? 82.194 141.598 120.940 1.00 22.51 85 HIS A CA 1
ATOM 598 C C . HIS A 1 85 ? 81.912 143.000 121.446 1.00 22.51 85 HIS A C 1
ATOM 599 O O . HIS A 1 85 ? 80.750 143.397 121.570 1.00 22.51 85 HIS A O 1
ATOM 606 N N . ALA A 1 86 ? 82.968 143.742 121.741 1.00 22.13 86 ALA A N 1
ATOM 607 C CA . ALA A 1 86 ? 82.821 145.105 122.216 1.00 22.13 86 ALA A CA 1
ATOM 608 C C . ALA A 1 86 ? 82.440 146.017 121.066 1.00 22.13 86 ALA A C 1
ATOM 609 O O . ALA A 1 86 ? 83.054 145.969 119.998 1.00 22.13 86 ALA A O 1
ATOM 611 N N . ASN A 1 87 ? 81.427 146.845 121.284 1.00 24.10 87 ASN A N 1
ATOM 612 C CA . ASN A 1 87 ? 80.979 147.754 120.246 1.00 24.10 87 ASN A CA 1
ATOM 613 C C . ASN A 1 87 ? 81.997 148.856 120.014 1.00 24.10 87 ASN A C 1
ATOM 614 O O . ASN A 1 87 ? 82.705 149.284 120.924 1.00 24.10 87 ASN A O 1
ATOM 619 N N . ILE A 1 88 ? 82.082 149.293 118.771 1.00 22.65 88 ILE A N 1
ATOM 620 C CA . ILE A 1 88 ? 82.584 150.618 118.431 1.00 22.65 88 ILE A CA 1
ATOM 621 C C . ILE A 1 88 ? 81.362 151.477 118.133 1.00 22.65 88 ILE A C 1
ATOM 622 O O . ILE A 1 88 ? 80.440 150.993 117.463 1.00 22.65 88 ILE A O 1
ATOM 627 N N . PRO A 1 89 ? 81.273 152.695 118.672 1.00 25.06 89 PRO A N 1
ATOM 628 C CA . PRO A 1 89 ? 80.021 153.435 118.601 1.00 25.06 89 PRO A CA 1
ATOM 629 C C . PRO A 1 89 ? 79.726 153.896 117.182 1.00 25.06 89 PRO A C 1
ATOM 630 O O . PRO A 1 89 ? 80.646 154.240 116.423 1.00 25.06 89 PRO A O 1
ATOM 634 N N . PRO A 1 90 ? 78.461 153.908 116.786 1.00 28.66 90 PRO A N 1
ATOM 635 C CA . PRO A 1 90 ? 78.114 154.419 115.462 1.00 28.66 90 PRO A CA 1
ATOM 636 C C . PRO A 1 90 ? 78.187 155.935 115.422 1.00 28.66 90 PRO A C 1
ATOM 637 O O . PRO A 1 90 ? 78.426 156.609 116.424 1.00 28.66 90 PRO A O 1
ATOM 641 N N . THR A 1 91 ? 77.972 156.462 114.216 1.00 33.94 91 THR A N 1
ATOM 642 C CA . THR A 1 91 ? 77.951 157.900 113.981 1.00 33.94 91 THR A CA 1
ATOM 643 C C . THR A 1 91 ? 76.842 158.594 114.766 1.00 33.94 91 THR A C 1
ATOM 644 O O . THR A 1 91 ? 77.001 159.761 115.137 1.00 33.94 91 THR A O 1
ATOM 648 N N . GLU A 1 92 ? 75.752 157.881 115.079 1.00 36.64 92 GLU A N 1
ATOM 649 C CA . GLU A 1 92 ? 74.694 158.428 115.924 1.00 36.64 92 GLU A CA 1
ATOM 650 C C . GLU A 1 92 ? 75.191 158.747 117.328 1.00 36.64 92 GLU A C 1
ATOM 651 O O . GLU A 1 92 ? 74.719 159.705 117.949 1.00 36.64 92 GLU A O 1
ATOM 657 N N . THR A 1 93 ? 76.151 157.975 117.836 1.00 33.80 93 THR A N 1
ATOM 658 C CA . THR A 1 93 ? 76.764 158.313 119.114 1.00 33.80 93 THR A CA 1
ATOM 659 C C . THR A 1 93 ? 77.640 159.548 118.987 1.00 33.80 93 THR A C 1
ATOM 660 O O . THR A 1 93 ? 77.529 160.483 119.784 1.00 33.80 93 THR A O 1
ATOM 664 N N . CYS A 1 94 ? 78.496 159.579 117.968 1.00 35.96 94 CYS A N 1
ATOM 665 C CA . CYS A 1 94 ? 79.453 160.665 117.821 1.00 35.96 94 CYS A CA 1
ATOM 666 C C . CYS A 1 94 ? 78.799 161.963 117.371 1.00 35.96 94 CYS A C 1
ATOM 667 O O . CYS A 1 94 ? 79.332 163.037 117.659 1.00 35.96 94 CYS A O 1
ATOM 670 N N . MET A 1 95 ? 77.665 161.894 116.682 1.00 39.37 95 MET A N 1
ATOM 671 C CA . MET A 1 95 ? 76.916 163.096 116.351 1.00 39.37 95 MET A CA 1
ATOM 672 C C . MET A 1 95 ? 75.961 163.517 117.458 1.00 39.37 95 MET A C 1
ATOM 673 O O . MET A 1 95 ? 75.313 164.556 117.325 1.00 39.37 95 MET A O 1
ATOM 678 N N . GLY A 1 96 ? 75.864 162.745 118.542 1.00 39.65 96 GLY A N 1
ATOM 679 C CA . GLY A 1 96 ? 75.028 163.145 119.661 1.00 39.65 96 GLY A CA 1
ATOM 680 C C . GLY A 1 96 ? 75.536 164.388 120.356 1.00 39.65 96 GLY A C 1
ATOM 681 O O . GLY A 1 96 ? 74.747 165.175 120.884 1.00 39.65 96 GLY A O 1
ATOM 682 N N . CYS A 1 97 ? 76.849 164.589 120.354 1.00 40.83 97 CYS A N 1
ATOM 683 C CA . CYS A 1 97 ? 77.453 165.836 120.792 1.00 40.83 97 CYS A CA 1
ATOM 684 C C . CYS A 1 97 ? 77.911 166.695 119.620 1.00 40.83 97 CYS A C 1
ATOM 685 O O . CYS A 1 97 ? 77.562 167.874 119.549 1.00 40.83 97 CYS A O 1
ATOM 688 N N . HIS A 1 98 ? 78.625 166.116 118.650 1.00 38.97 98 HIS A N 1
ATOM 689 C CA . HIS A 1 98 ? 79.232 166.884 117.567 1.00 38.97 98 HIS A CA 1
ATOM 690 C C . HIS A 1 98 ? 78.235 167.355 116.506 1.00 38.97 98 HIS A C 1
ATOM 691 O O . HIS A 1 98 ? 78.667 167.786 115.431 1.00 38.97 98 HIS A O 1
ATOM 698 N N . SER A 1 99 ? 76.929 167.276 116.753 1.00 43.86 99 SER A N 1
ATOM 699 C CA . SER A 1 99 ? 75.999 168.051 115.951 1.00 43.86 99 SER A CA 1
ATOM 700 C C . SER A 1 99 ? 76.048 169.527 116.314 1.00 43.86 99 SER A C 1
ATOM 701 O O . SER A 1 99 ? 75.705 170.367 115.477 1.00 43.86 99 SER A O 1
ATOM 704 N N . GLN A 1 100 ? 76.461 169.870 117.541 1.00 46.63 100 GLN A N 1
ATOM 705 C CA . GLN A 1 100 ? 76.670 171.273 117.873 1.00 46.63 100 GLN A CA 1
ATOM 706 C C . GLN A 1 100 ? 77.863 171.543 118.786 1.00 46.63 100 GLN A C 1
ATOM 707 O O . GLN A 1 100 ? 78.031 172.690 119.219 1.00 46.63 100 GLN A O 1
ATOM 713 N N . ILE A 1 101 ? 78.697 170.553 119.106 1.00 44.13 101 ILE A N 1
ATOM 714 C CA . ILE A 1 101 ? 79.845 170.826 119.972 1.00 44.13 101 ILE A CA 1
ATOM 715 C C . ILE A 1 101 ? 80.972 171.476 119.177 1.00 44.13 101 ILE A C 1
ATOM 716 O O . ILE A 1 101 ? 81.370 172.615 119.449 1.00 44.13 101 ILE A O 1
ATOM 721 N N . ILE A 1 102 ? 81.506 170.767 118.187 1.00 44.11 102 ILE A N 1
ATOM 722 C CA . ILE A 1 102 ? 82.470 171.351 117.264 1.00 44.11 102 ILE A CA 1
ATOM 723 C C . ILE A 1 102 ? 81.984 171.146 115.840 1.00 44.11 102 ILE A C 1
ATOM 724 O O . ILE A 1 102 ? 82.768 170.760 114.969 1.00 44.11 102 ILE A O 1
ATOM 729 N N . SER A 1 103 ? 80.674 171.286 115.626 1.00 47.64 103 SER A N 1
ATOM 730 C CA . SER A 1 103 ? 80.111 171.299 114.280 1.00 47.64 103 SER A CA 1
ATOM 731 C C . SER A 1 103 ? 80.804 172.343 113.412 1.00 47.64 103 SER A C 1
ATOM 732 O O . SER A 1 103 ? 81.221 173.397 113.902 1.00 47.64 103 SER A O 1
ATOM 735 N N . ARG A 1 104 ? 80.940 172.012 112.121 1.00 47.97 104 ARG A N 1
ATOM 736 C CA . ARG A 1 104 ? 81.742 172.754 111.138 1.00 47.97 104 ARG A CA 1
ATOM 737 C C . ARG A 1 104 ? 83.211 172.837 111.556 1.00 47.97 104 ARG A C 1
ATOM 738 O O . ARG A 1 104 ? 83.834 173.899 111.517 1.00 47.97 104 ARG A O 1
ATOM 746 N N . SER A 1 105 ? 83.765 171.698 111.962 1.00 45.91 105 SER A N 1
ATOM 747 C CA . SER A 1 105 ? 85.203 171.508 112.087 1.00 45.91 105 SER A CA 1
ATOM 748 C C . SER A 1 105 ? 85.672 170.458 111.094 1.00 45.91 105 SER A C 1
ATOM 749 O O . SER A 1 105 ? 84.891 169.633 110.615 1.00 45.91 105 SER A O 1
ATOM 752 N N . GLU A 1 106 ? 86.967 170.493 110.792 1.00 47.38 106 GLU A N 1
ATOM 753 C CA . GLU A 1 106 ? 87.558 169.498 109.913 1.00 47.38 106 GLU A CA 1
ATOM 754 C C . GLU A 1 106 ? 88.145 168.321 110.678 1.00 47.38 106 GLU A C 1
ATOM 755 O O . GLU A 1 106 ? 88.456 167.294 110.066 1.00 47.38 106 GLU A O 1
ATOM 761 N N . LYS A 1 107 ? 88.290 168.436 111.998 1.00 43.73 107 LYS A N 1
ATOM 762 C CA . LYS A 1 107 ? 88.624 167.263 112.796 1.00 43.73 107 LYS A CA 1
ATOM 763 C C . LYS A 1 107 ? 87.453 166.293 112.845 1.00 43.73 107 LYS A C 1
ATOM 764 O O . LYS A 1 107 ? 87.647 165.073 112.814 1.00 43.73 107 LYS A O 1
ATOM 770 N N . VAL A 1 108 ? 86.231 166.815 112.899 1.00 41.11 108 VAL A N 1
ATOM 771 C CA . VAL A 1 108 ? 85.033 165.986 112.900 1.00 41.11 108 VAL A CA 1
ATOM 772 C C . VAL A 1 108 ? 84.229 166.210 111.623 1.00 41.11 108 VAL A C 1
ATOM 773 O O . VAL A 1 108 ? 83.007 166.029 111.600 1.00 41.11 108 VAL A O 1
ATOM 777 N N . ALA A 1 109 ? 84.910 166.578 110.537 1.00 43.56 109 ALA A N 1
ATOM 778 C CA . ALA A 1 109 ? 84.251 166.567 109.238 1.00 43.56 109 ALA A CA 1
ATOM 779 C C . ALA A 1 109 ? 84.055 165.157 108.719 1.00 43.56 109 ALA A C 1
ATOM 780 O O . ALA A 1 109 ? 83.159 164.929 107.903 1.00 43.56 109 ALA A O 1
ATOM 782 N N . PHE A 1 110 ? 84.875 164.213 109.172 1.00 38.84 110 PHE A N 1
ATOM 783 C CA . PHE A 1 110 ? 84.739 162.821 108.772 1.00 38.84 110 PHE A CA 1
ATOM 784 C C . PHE A 1 110 ? 83.536 162.144 109.405 1.00 38.84 110 PHE A C 1
ATOM 785 O O . PHE A 1 110 ? 83.096 161.104 108.906 1.00 38.84 110 PHE A O 1
ATOM 793 N N . VAL A 1 111 ? 83.004 162.698 110.493 1.00 38.61 111 VAL A N 1
ATOM 794 C CA . VAL A 1 111 ? 81.821 162.139 111.130 1.00 38.61 111 VAL A CA 1
ATOM 795 C C . VAL A 1 111 ? 80.558 162.885 110.702 1.00 38.61 111 VAL A C 1
ATOM 796 O O . VAL A 1 111 ? 79.453 162.337 110.828 1.00 38.61 111 VAL A O 1
ATOM 800 N N . TRP A 1 112 ? 80.690 164.102 110.172 1.00 40.21 112 TRP A N 1
ATOM 801 C CA . TRP A 1 112 ? 79.555 164.777 109.562 1.00 40.21 112 TRP A CA 1
ATOM 802 C C . TRP A 1 112 ? 79.296 164.243 108.163 1.00 40.21 112 TRP A C 1
ATOM 803 O O . TRP A 1 112 ? 78.141 164.110 107.748 1.00 40.21 112 TRP A O 1
ATOM 814 N N . GLN A 1 113 ? 80.370 163.947 107.426 1.00 41.89 113 GLN A N 1
ATOM 815 C CA . GLN A 1 113 ? 80.249 163.365 106.095 1.00 41.89 113 GLN A CA 1
ATOM 816 C C . GLN A 1 113 ? 79.690 161.951 106.160 1.00 41.89 113 GLN A C 1
ATOM 817 O O . GLN A 1 113 ? 78.935 161.539 105.273 1.00 41.89 113 GLN A O 1
ATOM 823 N N . SER A 1 114 ? 80.005 161.213 107.219 1.00 37.20 114 SER A N 1
ATOM 824 C CA . SER A 1 114 ? 79.420 159.897 107.433 1.00 37.20 114 SER A CA 1
ATOM 825 C C . SER A 1 114 ? 78.025 159.958 108.036 1.00 37.20 114 SER A C 1
ATOM 826 O O . SER A 1 114 ? 77.429 158.906 108.280 1.00 37.20 114 SER A O 1
ATOM 829 N N . TRP A 1 115 ? 77.497 161.151 108.290 1.00 40.48 115 TRP A N 1
ATOM 830 C CA . TRP A 1 115 ? 76.124 161.348 108.733 1.00 40.48 115 TRP A CA 1
ATOM 831 C C . TRP A 1 115 ? 75.233 161.925 107.650 1.00 40.48 115 TRP A C 1
ATOM 832 O O . TRP A 1 115 ? 74.066 161.544 107.550 1.00 40.48 115 TRP A O 1
ATOM 843 N N . GLU A 1 116 ? 75.758 162.848 106.842 1.00 43.58 116 GLU A N 1
ATOM 844 C CA . GLU A 1 116 ? 75.003 163.347 105.699 1.00 43.58 116 GLU A CA 1
ATOM 845 C C . GLU A 1 116 ? 74.860 162.269 104.636 1.00 43.58 116 GLU A C 1
ATOM 846 O O . GLU A 1 116 ? 73.778 162.088 104.067 1.00 43.58 116 GLU A O 1
ATOM 852 N N . THR A 1 117 ? 75.936 161.543 104.362 1.00 42.46 117 THR A N 1
ATOM 853 C CA . THR A 1 117 ? 75.873 160.329 103.568 1.00 42.46 117 THR A CA 1
ATOM 854 C C . THR A 1 117 ? 75.558 159.160 104.497 1.00 42.46 117 THR A C 1
ATOM 855 O O . THR A 1 117 ? 75.186 159.344 105.659 1.00 42.46 117 THR A O 1
ATOM 859 N N . GLY A 1 118 ? 75.705 157.940 104.000 1.00 39.24 118 GLY A N 1
ATOM 860 C CA . GLY A 1 118 ? 75.368 156.794 104.815 1.00 39.24 118 GLY A CA 1
ATOM 861 C C . GLY A 1 118 ? 76.518 155.838 105.029 1.00 39.24 118 GLY A C 1
ATOM 862 O O . GLY A 1 118 ? 76.321 154.749 105.571 1.00 39.24 118 GLY A O 1
ATOM 863 N N . THR A 1 119 ? 77.719 156.233 104.617 1.00 37.32 119 THR A N 1
ATOM 864 C CA . THR A 1 119 ? 78.874 155.351 104.711 1.00 37.32 119 THR A CA 1
ATOM 865 C C . THR A 1 119 ? 79.321 155.205 106.158 1.00 37.32 119 THR A C 1
ATOM 866 O O . THR A 1 119 ? 79.450 156.195 106.882 1.00 37.32 119 THR A O 1
ATOM 870 N N . SER A 1 120 ? 79.551 153.966 106.574 1.00 32.58 120 SER A N 1
ATOM 871 C CA . SER A 1 120 ? 80.067 153.698 107.905 1.00 32.58 120 SER A CA 1
ATOM 872 C C . SER A 1 120 ? 81.516 154.149 108.007 1.00 32.58 120 SER A C 1
ATOM 873 O O . SER A 1 120 ? 82.272 154.103 107.034 1.00 32.58 120 SER A O 1
ATOM 876 N N . ILE A 1 121 ? 81.898 154.603 109.198 1.00 27.03 121 ILE A N 1
ATOM 877 C CA . ILE A 1 121 ? 83.258 155.083 109.410 1.00 27.03 121 ILE A CA 1
ATOM 878 C C . ILE A 1 121 ? 84.205 153.892 109.432 1.00 27.03 121 ILE A C 1
ATOM 879 O O . ILE A 1 121 ? 84.068 152.983 110.257 1.00 27.03 121 ILE A O 1
ATOM 884 N N . GLN A 1 122 ? 85.173 153.892 108.520 1.00 26.91 122 GLN A N 1
ATOM 885 C CA . GLN A 1 122 ? 86.155 152.817 108.421 1.00 26.91 122 GLN A CA 1
ATOM 886 C C . GLN A 1 122 ? 87.220 153.039 109.490 1.00 26.91 122 GLN A C 1
ATOM 887 O O . GLN A 1 122 ? 88.327 153.509 109.218 1.00 26.91 122 GLN A O 1
ATOM 893 N N . TRP A 1 123 ? 86.877 152.707 110.733 1.00 24.71 123 TRP A N 1
ATOM 894 C CA . TRP A 1 123 ? 87.871 152.745 111.795 1.00 24.71 123 TRP A CA 1
ATOM 895 C C . TRP A 1 123 ? 88.882 151.628 111.600 1.00 24.71 123 TRP A C 1
ATOM 896 O O . TRP A 1 123 ? 88.586 150.596 111.000 1.00 24.71 123 TRP A O 1
ATOM 907 N N . ASN A 1 124 ? 90.082 151.834 112.124 1.00 24.93 124 ASN A N 1
ATOM 908 C CA . ASN A 1 124 ? 91.156 150.857 112.025 1.00 24.93 124 ASN A CA 1
ATOM 909 C C . ASN A 1 124 ? 91.205 150.050 113.313 1.00 24.93 124 ASN A C 1
ATOM 910 O O . ASN A 1 124 ? 91.430 150.613 114.388 1.00 24.93 124 ASN A O 1
ATOM 915 N N . LYS A 1 125 ? 90.986 148.743 113.209 1.00 22.35 125 LYS A N 1
ATOM 916 C CA . LYS A 1 125 ? 91.084 147.892 114.385 1.00 22.35 125 LYS A CA 1
ATOM 917 C C . LYS A 1 125 ? 92.540 147.744 114.787 1.00 22.35 125 LYS A C 1
ATOM 918 O O . LYS A 1 125 ? 93.394 147.418 113.959 1.00 22.35 125 LYS A O 1
ATOM 924 N N . VAL A 1 126 ? 92.827 147.992 116.059 1.00 23.96 126 VAL A N 1
ATOM 925 C CA . VAL A 1 126 ? 94.199 147.900 116.528 1.00 23.96 126 VAL A CA 1
ATOM 926 C C . VAL A 1 126 ? 94.402 146.536 117.176 1.00 23.96 126 VAL A C 1
ATOM 927 O O . VAL A 1 126 ? 95.489 145.959 117.091 1.00 23.96 126 VAL A O 1
ATOM 931 N N . HIS A 1 127 ? 93.346 145.981 117.771 1.00 22.11 127 HIS A N 1
ATOM 932 C CA . HIS A 1 127 ? 93.390 144.653 118.369 1.00 22.11 127 HIS A CA 1
ATOM 933 C C . HIS A 1 127 ? 92.755 143.694 117.374 1.00 22.11 127 HIS A C 1
ATOM 934 O O . HIS A 1 127 ? 91.609 143.284 117.510 1.00 22.11 127 HIS A O 1
ATOM 941 N N . ASP A 1 128 ? 93.512 143.355 116.339 1.00 22.91 128 ASP A N 1
ATOM 942 C CA . ASP A 1 128 ? 93.011 142.442 115.316 1.00 22.91 128 ASP A CA 1
ATOM 943 C C . ASP A 1 128 ? 93.436 141.027 115.682 1.00 22.91 128 ASP A C 1
ATOM 944 O O . ASP A 1 128 ? 94.449 140.508 115.215 1.00 22.91 128 ASP A O 1
ATOM 949 N N . LEU A 1 129 ? 92.653 140.400 116.555 1.00 18.22 129 LEU A N 1
ATOM 950 C CA . LEU A 1 129 ? 92.818 138.981 116.796 1.00 18.22 129 LEU A CA 1
ATOM 951 C C . LEU A 1 129 ? 92.413 138.202 115.554 1.00 18.22 129 LEU A C 1
ATOM 952 O O . LEU A 1 129 ? 91.511 138.618 114.823 1.00 18.22 129 LEU A O 1
ATOM 957 N N . PRO A 1 130 ? 93.081 137.086 115.282 1.00 16.23 130 PRO A N 1
ATOM 958 C CA . PRO A 1 130 ? 92.680 136.247 114.155 1.00 16.23 130 PRO A CA 1
ATOM 959 C C . PRO A 1 130 ? 91.307 135.637 114.369 1.00 16.23 130 PRO A C 1
ATOM 960 O O . PRO A 1 130 ? 90.828 135.492 115.493 1.00 16.23 130 PRO A O 1
ATOM 964 N N . LYS A 1 131 ? 90.669 135.273 113.264 1.00 16.41 131 LYS A N 1
ATOM 965 C CA . LYS A 1 131 ? 89.294 134.803 113.321 1.00 16.41 131 LYS A CA 1
ATOM 966 C C . LYS A 1 131 ? 89.178 133.337 113.712 1.00 16.41 131 LYS A C 1
ATOM 967 O O . LYS A 1 131 ? 88.093 132.769 113.571 1.00 16.41 131 LYS A O 1
ATOM 973 N N . PHE A 1 132 ? 90.250 132.703 114.178 1.00 16.25 132 PHE A N 1
ATOM 974 C CA . PHE A 1 132 ? 90.155 131.380 114.769 1.00 16.25 132 PHE A CA 1
ATOM 975 C C . PHE A 1 132 ? 90.270 131.420 116.278 1.00 16.25 132 PHE A C 1
ATOM 976 O O . PHE A 1 132 ? 90.539 130.388 116.887 1.00 16.25 132 PHE A O 1
ATOM 984 N N . VAL A 1 133 ? 90.156 132.591 116.886 1.00 13.94 133 VAL A N 1
ATOM 985 C CA . VAL A 1 133 ? 90.368 132.733 118.314 1.00 13.94 133 VAL A CA 1
ATOM 986 C C . VAL A 1 133 ? 89.053 132.767 119.072 1.00 13.94 133 VAL A C 1
ATOM 987 O O . VAL A 1 133 ? 88.884 132.039 120.051 1.00 13.94 133 VAL A O 1
ATOM 991 N N . TYR A 1 134 ? 88.111 133.592 118.603 1.00 15.52 134 TYR A N 1
ATOM 992 C CA . TYR A 1 134 ? 86.795 133.800 119.212 1.00 15.52 134 TYR A CA 1
ATOM 993 C C . TYR A 1 134 ? 86.926 134.277 120.653 1.00 15.52 134 TYR A C 1
ATOM 994 O O . TYR A 1 134 ? 86.550 133.596 121.608 1.00 15.52 134 TYR A O 1
ATOM 1003 N N . PHE A 1 135 ? 87.512 135.462 120.778 1.00 17.41 135 PHE A N 1
ATOM 1004 C CA . PHE A 1 135 ? 87.489 136.183 122.035 1.00 17.41 135 PHE A CA 1
ATOM 1005 C C . PHE A 1 135 ? 86.055 136.493 122.417 1.00 17.41 135 PHE A C 1
ATOM 1006 O O . PHE A 1 135 ? 85.222 136.818 121.569 1.00 17.41 135 PHE A O 1
ATOM 1014 N N . ASN A 1 136 ? 85.776 136.401 123.704 1.00 19.06 136 ASN A N 1
ATOM 1015 C CA . ASN A 1 136 ? 84.455 136.668 124.244 1.00 19.06 136 ASN A CA 1
ATOM 1016 C C . ASN A 1 136 ? 84.620 137.775 125.271 1.00 19.06 136 ASN A C 1
ATOM 1017 O O . ASN A 1 136 ? 85.151 137.540 126.357 1.00 19.06 136 ASN A O 1
ATOM 1022 N N . HIS A 1 137 ? 84.190 138.986 124.929 1.00 20.04 137 HIS A N 1
ATOM 1023 C CA . HIS A 1 137 ? 84.016 140.014 125.942 1.00 20.04 137 HIS A CA 1
ATOM 1024 C C . HIS A 1 137 ? 82.858 139.630 126.860 1.00 20.04 137 HIS A C 1
ATOM 1025 O O . HIS A 1 137 ? 82.140 138.653 126.626 1.00 20.04 137 HIS A O 1
ATOM 1032 N N . SER A 1 138 ? 82.719 140.383 127.953 1.00 21.41 138 SER A N 1
ATOM 1033 C CA . SER A 1 138 ? 81.632 140.274 128.930 1.00 21.41 138 SER A CA 1
ATOM 1034 C C . SER A 1 138 ? 81.637 138.990 129.747 1.00 21.41 138 SER A C 1
ATOM 1035 O O . SER A 1 138 ? 80.807 138.844 130.643 1.00 21.41 138 SER A O 1
ATOM 1038 N N . ILE A 1 139 ? 82.538 138.054 129.464 1.00 20.44 139 ILE A N 1
ATOM 1039 C CA . ILE A 1 139 ? 82.866 137.027 130.439 1.00 20.44 139 ILE A CA 1
ATOM 1040 C C . ILE A 1 139 ? 84.030 137.504 131.294 1.00 20.44 139 ILE A C 1
ATOM 1041 O O . ILE A 1 139 ? 84.198 137.034 132.424 1.00 20.44 139 ILE A O 1
ATOM 1046 N N . HIS A 1 140 ? 84.788 138.486 130.822 1.00 20.09 140 HIS A N 1
ATOM 1047 C CA . HIS A 1 140 ? 85.878 139.027 131.608 1.00 20.09 140 HIS A CA 1
ATOM 1048 C C . HIS A 1 140 ? 85.411 140.151 132.514 1.00 20.09 140 HIS A C 1
ATOM 1049 O O . HIS A 1 140 ? 85.869 140.252 133.654 1.00 20.09 140 HIS A O 1
ATOM 1056 N N . VAL A 1 141 ? 84.469 140.979 132.062 1.00 22.86 141 VAL A N 1
ATOM 1057 C CA . VAL A 1 141 ? 83.958 142.013 132.955 1.00 22.86 141 VAL A CA 1
ATOM 1058 C C . VAL A 1 141 ? 82.926 141.470 133.927 1.00 22.86 141 VAL A C 1
ATOM 1059 O O . VAL A 1 141 ? 82.573 142.159 134.892 1.00 22.86 141 VAL A O 1
ATOM 1063 N N . ALA A 1 142 ? 82.426 140.254 133.700 1.00 25.40 142 ALA A N 1
ATOM 1064 C CA . ALA A 1 142 ? 81.521 139.607 134.634 1.00 25.40 142 ALA A CA 1
ATOM 1065 C C . ALA A 1 142 ? 82.229 138.645 135.565 1.00 25.40 142 ALA A C 1
ATOM 1066 O O . ALA A 1 142 ? 81.657 138.267 136.591 1.00 25.40 142 ALA A O 1
ATOM 1068 N N . LYS A 1 143 ? 83.443 138.224 135.225 1.00 24.25 143 LYS A N 1
ATOM 1069 C CA . LYS A 1 143 ? 84.292 137.474 136.138 1.00 24.25 143 LYS A CA 1
ATOM 1070 C C . LYS A 1 143 ? 85.449 138.329 136.630 1.00 24.25 143 LYS A C 1
ATOM 1071 O O . LYS A 1 143 ? 86.482 137.810 137.054 1.00 24.25 143 LYS A O 1
ATOM 1077 N N . GLY A 1 144 ? 85.284 139.643 136.567 1.00 25.16 144 GLY A N 1
ATOM 1078 C CA . GLY A 1 144 ? 86.165 140.558 137.255 1.00 25.16 144 GLY A CA 1
ATOM 1079 C C . GLY A 1 144 ? 87.506 140.775 136.600 1.00 25.16 144 GLY A C 1
ATOM 1080 O O . GLY A 1 144 ? 88.546 140.546 137.217 1.00 25.16 144 GLY A O 1
ATOM 1081 N N . VAL A 1 145 ? 87.506 141.224 135.352 1.00 22.41 145 VAL A N 1
ATOM 1082 C CA . VAL A 1 145 ? 88.727 141.625 134.671 1.00 22.41 145 VAL A CA 1
ATOM 1083 C C . VAL A 1 145 ? 88.491 143.017 134.114 1.00 22.41 145 VAL A C 1
ATOM 1084 O O . VAL A 1 145 ? 87.617 143.210 133.261 1.00 22.41 145 VAL A O 1
ATOM 1088 N N . GLY A 1 146 ? 89.247 143.980 134.597 1.00 28.57 146 GLY A N 1
ATOM 1089 C CA . GLY A 1 146 ? 89.047 145.342 134.170 1.00 28.57 146 GLY A CA 1
ATOM 1090 C C . GLY A 1 146 ? 89.635 145.610 132.823 1.00 28.57 146 GLY A C 1
ATOM 1091 O O . GLY A 1 146 ? 90.357 144.793 132.280 1.00 28.57 146 GLY A O 1
ATOM 1092 N N . CYS A 1 147 ? 89.335 146.793 132.294 1.00 28.40 147 CYS A N 1
ATOM 1093 C CA . CYS A 1 147 ? 89.766 147.155 130.952 1.00 28.40 147 CYS A CA 1
ATOM 1094 C C . CYS A 1 147 ? 91.254 147.458 130.862 1.00 28.40 147 CYS A C 1
ATOM 1095 O O . CYS A 1 147 ? 91.800 147.444 129.756 1.00 28.40 147 CYS A O 1
ATOM 1098 N N . SER A 1 148 ? 91.919 147.728 131.982 1.00 29.73 148 SER A N 1
ATOM 1099 C CA . SER A 1 148 ? 93.372 147.718 132.022 1.00 29.73 148 SER A CA 1
ATOM 1100 C C . SER A 1 148 ? 93.853 146.270 132.084 1.00 29.73 148 SER A C 1
ATOM 1101 O O . SER A 1 148 ? 93.058 145.336 132.166 1.00 29.73 148 SER A O 1
ATOM 1104 N N . THR A 1 149 ? 95.168 146.065 131.983 1.00 29.67 149 THR A N 1
ATOM 1105 C CA . THR A 1 149 ? 95.848 144.764 131.905 1.00 29.67 149 THR A CA 1
ATOM 1106 C C . THR A 1 149 ? 95.427 143.921 130.695 1.00 29.67 149 THR A C 1
ATOM 1107 O O . THR A 1 149 ? 95.817 142.753 130.599 1.00 29.67 149 THR A O 1
ATOM 1111 N N . CYS A 1 150 ? 94.629 144.477 129.782 1.00 24.48 150 CYS A N 1
ATOM 1112 C CA . CYS A 1 150 ? 94.383 143.959 128.442 1.00 24.48 150 CYS A CA 1
ATOM 1113 C C . CYS A 1 150 ? 94.481 145.030 127.372 1.00 24.48 150 CYS A C 1
ATOM 1114 O O . CYS A 1 150 ? 94.744 144.695 126.214 1.00 24.48 150 CYS A O 1
ATOM 1117 N N . HIS A 1 151 ? 94.288 146.301 127.716 1.00 22.68 151 HIS A N 1
ATOM 1118 C CA . HIS A 1 151 ? 94.243 147.384 126.752 1.00 22.68 151 HIS A CA 1
ATOM 1119 C C . HIS A 1 151 ? 95.132 148.557 127.118 1.00 22.68 151 HIS A C 1
ATOM 1120 O O . HIS A 1 151 ? 95.243 149.490 126.318 1.00 22.68 151 HIS A O 1
ATOM 1127 N N . GLY A 1 152 ? 95.757 148.547 128.288 1.00 27.13 152 GLY A N 1
ATOM 1128 C CA . GLY A 1 152 ? 96.538 149.677 128.735 1.00 27.13 152 GLY A CA 1
ATOM 1129 C C . GLY A 1 152 ? 95.657 150.815 129.198 1.00 27.13 152 GLY A C 1
ATOM 1130 O O . GLY A 1 152 ? 94.430 150.733 129.228 1.00 27.13 152 GLY A O 1
ATOM 1131 N N . ARG A 1 153 ? 96.310 151.907 129.573 1.00 33.54 153 ARG A N 1
ATOM 1132 C CA . ARG A 1 153 ? 95.610 153.090 130.063 1.00 33.54 153 ARG A CA 1
ATOM 1133 C C . ARG A 1 153 ? 95.027 153.827 128.868 1.00 33.54 153 ARG A C 1
ATOM 1134 O O . ARG A 1 153 ? 95.647 154.725 128.300 1.00 33.54 153 ARG A O 1
ATOM 1142 N N . ILE A 1 154 ? 93.811 153.431 128.485 1.00 31.30 154 ILE A N 1
ATOM 1143 C CA . ILE A 1 154 ? 93.150 154.008 127.319 1.00 31.30 154 ILE A CA 1
ATOM 1144 C C . ILE A 1 154 ? 92.741 155.453 127.590 1.00 31.30 154 ILE A C 1
ATOM 1145 O O . ILE A 1 154 ? 92.749 156.293 126.680 1.00 31.30 154 ILE A O 1
ATOM 1150 N N . ASP A 1 155 ? 92.443 155.789 128.847 1.00 34.45 155 ASP A N 1
ATOM 1151 C CA . ASP A 1 155 ? 92.151 157.175 129.189 1.00 34.45 155 ASP A CA 1
ATOM 1152 C C . ASP A 1 155 ? 93.375 158.074 129.075 1.00 34.45 155 ASP A C 1
ATOM 1153 O O . ASP A 1 155 ? 93.222 159.289 128.921 1.00 34.45 155 ASP A O 1
ATOM 1158 N N . GLN A 1 156 ? 94.580 157.508 129.141 1.00 34.76 156 GLN A N 1
ATOM 1159 C CA . GLN A 1 156 ? 95.812 158.243 128.892 1.00 34.76 156 GLN A CA 1
ATOM 1160 C C . GLN A 1 156 ? 96.367 157.970 127.500 1.00 34.76 156 GLN A C 1
ATOM 1161 O O . GLN A 1 156 ? 97.580 158.045 127.290 1.00 34.76 156 GLN A O 1
ATOM 1167 N N . MET A 1 157 ? 95.499 157.655 126.542 1.00 34.67 157 MET A N 1
ATOM 1168 C CA . MET A 1 157 ? 95.906 157.248 125.201 1.00 34.67 157 MET A CA 1
ATOM 1169 C C . MET A 1 157 ? 95.312 158.230 124.203 1.00 34.67 157 MET A C 1
ATOM 1170 O O . MET A 1 157 ? 94.093 158.267 124.017 1.00 34.67 157 MET A O 1
ATOM 1175 N N . ARG A 1 158 ? 96.173 159.029 123.568 1.00 37.24 158 ARG A N 1
ATOM 1176 C CA . ARG A 1 158 ? 95.703 160.001 122.586 1.00 37.24 158 ARG A CA 1
ATOM 1177 C C . ARG A 1 158 ? 95.208 159.315 121.321 1.00 37.24 158 ARG A C 1
ATOM 1178 O O . ARG A 1 158 ? 94.187 159.710 120.750 1.00 37.24 158 ARG A O 1
ATOM 1186 N N . VAL A 1 159 ? 95.932 158.301 120.859 1.00 35.71 159 VAL A N 1
ATOM 1187 C CA . VAL A 1 159 ? 95.512 157.420 119.777 1.00 35.71 159 VAL A CA 1
ATOM 1188 C C . VAL A 1 159 ? 95.779 156.001 120.252 1.00 35.71 159 VAL A C 1
ATOM 1189 O O . VAL A 1 159 ? 96.871 155.716 120.756 1.00 35.71 159 VAL A O 1
ATOM 1193 N N . VAL A 1 160 ? 94.782 155.126 120.121 1.00 32.54 160 VAL A N 1
ATOM 1194 C CA . VAL A 1 160 ? 94.846 153.805 120.737 1.00 32.54 160 VAL A CA 1
ATOM 1195 C C . VAL A 1 160 ? 95.861 152.939 120.006 1.00 32.54 160 VAL A C 1
ATOM 1196 O O . VAL A 1 160 ? 95.754 152.715 118.796 1.00 32.54 160 VAL A O 1
ATOM 1200 N N . TYR A 1 161 ? 96.850 152.456 120.743 1.00 32.29 161 TYR A N 1
ATOM 1201 C CA . TYR A 1 161 ? 97.796 151.462 120.273 1.00 32.29 161 TYR A CA 1
ATOM 1202 C C . TYR A 1 161 ? 97.581 150.166 121.038 1.00 32.29 161 TYR A C 1
ATOM 1203 O O . TYR A 1 161 ? 96.881 150.126 122.051 1.00 32.29 161 TYR A O 1
ATOM 1212 N N . LYS A 1 162 ? 98.189 149.096 120.541 1.00 28.08 162 LYS A N 1
ATOM 1213 C CA . LYS A 1 162 ? 98.218 147.855 121.295 1.00 28.08 162 LYS A CA 1
ATOM 1214 C C . LYS A 1 162 ? 99.115 148.011 122.512 1.00 28.08 162 LYS A C 1
ATOM 1215 O O . LYS A 1 162 ? 100.170 148.645 122.447 1.00 28.08 162 LYS A O 1
ATOM 1221 N N . THR A 1 163 ? 98.680 147.454 123.637 1.00 27.33 163 THR A N 1
ATOM 1222 C CA . THR A 1 163 ? 99.524 147.372 124.821 1.00 27.33 163 THR A CA 1
ATOM 1223 C C . THR A 1 163 ? 100.124 145.980 124.958 1.00 27.33 163 THR A C 1
ATOM 1224 O O . THR A 1 163 ? 101.345 145.826 125.041 1.00 27.33 163 THR A O 1
ATOM 1228 N N . GLN A 1 164 ? 99.313 145.001 124.973 1.00 26.90 164 GLN A N 1
ATOM 1229 C CA . GLN A 1 164 ? 99.734 143.616 124.900 1.00 26.90 164 GLN A CA 1
ATOM 1230 C C . GLN A 1 164 ? 99.800 143.180 123.442 1.00 26.90 164 GLN A C 1
ATOM 1231 O O . GLN A 1 164 ? 98.996 143.628 122.622 1.00 26.90 164 GLN A O 1
ATOM 1237 N N . PRO A 1 165 ? 100.730 142.297 123.071 1.00 25.48 165 PRO A N 1
ATOM 1238 C CA . PRO A 1 165 ? 100.821 141.861 121.674 1.00 25.48 165 PRO A CA 1
ATOM 1239 C C . PRO A 1 165 ? 99.763 140.852 121.259 1.00 25.48 165 PRO A C 1
ATOM 1240 O O . PRO A 1 165 ? 99.815 140.387 120.114 1.00 25.48 165 PRO A O 1
ATOM 1244 N N . LEU A 1 166 ? 98.823 140.525 122.157 1.00 20.51 166 LEU A N 1
ATOM 1245 C CA . LEU A 1 166 ? 97.750 139.552 121.938 1.00 20.51 166 LEU A CA 1
ATOM 1246 C C . LEU A 1 166 ? 98.316 138.194 121.545 1.00 20.51 166 LEU A C 1
ATOM 1247 O O . LEU A 1 166 ? 97.910 137.585 120.554 1.00 20.51 166 LEU A O 1
ATOM 1252 N N . PHE A 1 167 ? 99.260 137.716 122.348 1.00 20.12 167 PHE A N 1
ATOM 1253 C CA . PHE A 1 167 ? 99.869 136.411 122.141 1.00 20.12 167 PHE A CA 1
ATOM 1254 C C . PHE A 1 167 ? 98.882 135.321 122.535 1.00 20.12 167 PHE A C 1
ATOM 1255 O O . PHE A 1 167 ? 97.730 135.566 122.895 1.00 20.12 167 PHE A O 1
ATOM 1263 N N . MET A 1 168 ? 99.341 134.083 122.471 1.00 16.63 168 MET A N 1
ATOM 1264 C CA . MET A 1 168 ? 98.617 132.987 123.082 1.00 16.63 168 MET A CA 1
ATOM 1265 C C . MET A 1 168 ? 99.164 132.629 124.452 1.00 16.63 168 MET A C 1
ATOM 1266 O O . MET A 1 168 ? 98.376 132.377 125.361 1.00 16.63 168 MET A O 1
ATOM 1271 N N . SER A 1 169 ? 100.490 132.670 124.638 1.00 18.41 169 SER A N 1
ATOM 1272 C CA . SER A 1 169 ? 101.082 132.377 125.944 1.00 18.41 169 SER A CA 1
ATOM 1273 C C . SER A 1 169 ? 100.677 133.417 126.978 1.00 18.41 169 SER A C 1
ATOM 1274 O O . SER A 1 169 ? 100.271 133.072 128.093 1.00 18.41 169 SER A O 1
ATOM 1277 N N . TRP A 1 170 ? 100.784 134.695 126.634 1.00 20.00 170 TRP A N 1
ATOM 1278 C CA . TRP A 1 170 ? 99.951 135.672 127.312 1.00 20.00 170 TRP A CA 1
ATOM 1279 C C . TRP A 1 170 ? 98.523 135.408 126.891 1.00 20.00 170 TRP A C 1
ATOM 1280 O O . TRP A 1 170 ? 98.258 135.290 125.696 1.00 20.00 170 TRP A O 1
ATOM 1291 N N . CYS A 1 171 ? 97.618 135.404 127.875 1.00 19.33 171 CYS A N 1
ATOM 1292 C CA . CYS A 1 171 ? 96.250 134.895 128.004 1.00 19.33 171 CYS A CA 1
ATOM 1293 C C . CYS A 1 171 ? 96.196 133.404 128.282 1.00 19.33 171 CYS A C 1
ATOM 1294 O O . CYS A 1 171 ? 95.117 132.895 128.559 1.00 19.33 171 CYS A O 1
ATOM 1297 N N . LEU A 1 172 ? 97.306 132.684 128.236 1.00 19.00 172 LEU A N 1
ATOM 1298 C CA . LEU A 1 172 ? 97.337 131.378 128.870 1.00 19.00 172 LEU A CA 1
ATOM 1299 C C . LEU A 1 172 ? 97.901 131.447 130.272 1.00 19.00 172 LEU A C 1
ATOM 1300 O O . LEU A 1 172 ? 97.418 130.733 131.148 1.00 19.00 172 LEU A O 1
ATOM 1305 N N . ASP A 1 173 ? 98.887 132.316 130.519 1.00 23.20 173 ASP A N 1
ATOM 1306 C CA . ASP A 1 173 ? 99.338 132.555 131.886 1.00 23.20 173 ASP A CA 1
ATOM 1307 C C . ASP A 1 173 ? 98.279 133.252 132.720 1.00 23.20 173 ASP A C 1
ATOM 1308 O O . ASP A 1 173 ? 98.312 133.161 133.950 1.00 23.20 173 ASP A O 1
ATOM 1313 N N . CYS A 1 174 ? 97.355 133.953 132.074 1.00 23.56 174 CYS A N 1
ATOM 1314 C CA . CYS A 1 174 ? 96.266 134.625 132.753 1.00 23.56 174 CYS A CA 1
ATOM 1315 C C . CYS A 1 174 ? 95.021 133.766 132.875 1.00 23.56 174 CYS A C 1
ATOM 1316 O O . CYS A 1 174 ? 94.132 134.099 133.661 1.00 23.56 174 CYS A O 1
ATOM 1319 N N . HIS A 1 175 ? 94.919 132.697 132.091 1.00 18.49 175 HIS A N 1
ATOM 1320 C CA . HIS A 1 175 ? 93.879 131.700 132.292 1.00 18.49 175 HIS A CA 1
ATOM 1321 C C . HIS A 1 175 ? 94.326 130.600 133.241 1.00 18.49 175 HIS A C 1
ATOM 1322 O O . HIS A 1 175 ? 93.501 130.063 133.986 1.00 18.49 175 HIS A O 1
ATOM 1329 N N . ARG A 1 176 ? 95.613 130.249 133.228 1.00 21.10 176 ARG A N 1
ATOM 1330 C CA . ARG A 1 176 ? 96.122 129.268 134.176 1.00 21.10 176 ARG A CA 1
ATOM 1331 C C . ARG A 1 176 ? 96.274 129.852 135.573 1.00 21.10 176 ARG A C 1
ATOM 1332 O O . ARG A 1 176 ? 96.127 129.126 136.560 1.00 21.10 176 ARG A O 1
ATOM 1340 N N . ASN A 1 177 ? 96.574 131.145 135.682 1.00 25.65 177 ASN A N 1
ATOM 1341 C CA . ASN A 1 177 ? 96.678 131.836 136.967 1.00 25.65 177 ASN A CA 1
ATOM 1342 C C . ASN A 1 177 ? 95.927 133.156 136.885 1.00 25.65 177 ASN A C 1
ATOM 1343 O O . ASN A 1 177 ? 96.538 134.213 136.692 1.00 25.65 177 ASN A O 1
ATOM 1348 N N . PRO A 1 178 ? 94.600 133.140 137.040 1.00 27.21 178 PRO A N 1
ATOM 1349 C CA . PRO A 1 178 ? 93.846 134.395 136.962 1.00 27.21 178 PRO A CA 1
ATOM 1350 C C . PRO A 1 178 ? 93.972 135.264 138.195 1.00 27.21 178 PRO A C 1
ATOM 1351 O O . PRO A 1 178 ? 93.633 136.450 138.128 1.00 27.21 178 PRO A O 1
ATOM 1355 N N . GLU A 1 179 ? 94.490 134.729 139.299 1.00 33.03 179 GLU A N 1
ATOM 1356 C CA . GLU A 1 179 ? 94.494 135.455 140.560 1.00 33.03 179 GLU A CA 1
ATOM 1357 C C . GLU A 1 179 ? 95.471 136.621 140.575 1.00 33.03 179 GLU A C 1
ATOM 1358 O O . GLU A 1 179 ? 95.317 137.527 141.398 1.00 33.03 179 GLU A O 1
ATOM 1364 N N . LYS A 1 180 ? 96.459 136.635 139.689 1.00 29.94 180 LYS A N 1
ATOM 1365 C CA . LYS A 1 180 ? 97.374 137.761 139.607 1.00 29.94 180 LYS A CA 1
ATOM 1366 C C . LYS A 1 180 ? 96.868 138.868 138.692 1.00 29.94 180 LYS A C 1
ATOM 1367 O O . LYS A 1 180 ? 97.601 139.827 138.439 1.00 29.94 180 LYS A O 1
ATOM 1373 N N . TYR A 1 181 ? 95.639 138.759 138.188 1.00 28.25 181 TYR A N 1
ATOM 1374 C CA . TYR A 1 181 ? 95.068 139.809 137.351 1.00 28.25 181 TYR A CA 1
ATOM 1375 C C . TYR A 1 181 ? 93.603 140.122 137.623 1.00 28.25 181 TYR A C 1
ATOM 1376 O O . TYR A 1 181 ? 93.131 141.165 137.161 1.00 28.25 181 TYR A O 1
ATOM 1385 N N . VAL A 1 182 ? 92.866 139.283 138.345 1.00 30.34 182 VAL A N 1
ATOM 1386 C CA . VAL A 1 182 ? 91.437 139.494 138.560 1.00 30.34 182 VAL A CA 1
ATOM 1387 C C . VAL A 1 182 ? 91.223 140.567 139.620 1.00 30.34 182 VAL A C 1
ATOM 1388 O O . VAL A 1 182 ? 91.771 140.490 140.724 1.00 30.34 182 VAL A O 1
ATOM 1392 N N . ARG A 1 183 ? 90.420 141.564 139.281 1.00 33.22 183 ARG A N 1
ATOM 1393 C CA . ARG A 1 183 ? 90.023 142.673 140.127 1.00 33.22 183 ARG A CA 1
ATOM 1394 C C . ARG A 1 183 ? 88.532 142.577 140.446 1.00 33.22 183 ARG A C 1
ATOM 1395 O O . ARG A 1 183 ? 87.816 141.769 139.848 1.00 33.22 183 ARG A O 1
ATOM 1403 N N . PRO A 1 184 ? 88.035 143.350 141.423 1.00 37.54 184 PRO A N 1
ATOM 1404 C CA . PRO A 1 184 ? 86.586 143.370 141.670 1.00 37.54 184 PRO A CA 1
ATOM 1405 C C . PRO A 1 184 ? 85.785 143.917 140.498 1.00 37.54 184 PRO A C 1
ATOM 1406 O O . PRO A 1 184 ? 86.282 144.701 139.687 1.00 37.54 184 PRO A O 1
ATOM 1410 N N . ARG A 1 185 ? 84.518 143.495 140.426 1.00 37.52 185 ARG A N 1
ATOM 1411 C CA . ARG A 1 185 ? 83.629 143.921 139.349 1.00 37.52 185 ARG A CA 1
ATOM 1412 C C . ARG A 1 185 ? 83.257 145.392 139.442 1.00 37.52 185 ARG A C 1
ATOM 1413 O O . ARG A 1 185 ? 82.867 145.984 138.431 1.00 37.52 185 ARG A O 1
ATOM 1421 N N . GLU A 1 186 ? 83.359 145.991 140.625 1.00 43.49 186 GLU A N 1
ATOM 1422 C CA . GLU A 1 186 ? 83.040 147.399 140.800 1.00 43.49 186 GLU A CA 1
ATOM 1423 C C . GLU A 1 186 ? 84.182 148.315 140.393 1.00 43.49 186 GLU A C 1
ATOM 1424 O O . GLU A 1 186 ? 83.987 149.533 140.335 1.00 43.49 186 GLU A O 1
ATOM 1430 N N . GLU A 1 187 ? 85.364 147.763 140.118 1.00 40.68 187 GLU A N 1
ATOM 1431 C CA . GLU A 1 187 ? 86.497 148.543 139.638 1.00 40.68 187 GLU A CA 1
ATOM 1432 C C . GLU A 1 187 ? 86.939 148.099 138.251 1.00 40.68 187 GLU A C 1
ATOM 1433 O O . GLU A 1 187 ? 88.038 148.454 137.816 1.00 40.68 187 GLU A O 1
ATOM 1439 N N . VAL A 1 188 ? 86.099 147.327 137.555 1.00 34.24 188 VAL A N 1
ATOM 1440 C CA . VAL A 1 188 ? 86.431 146.854 136.214 1.00 34.24 188 VAL A CA 1
ATOM 1441 C C . VAL A 1 188 ? 86.490 148.019 135.234 1.00 34.24 188 VAL A C 1
ATOM 1442 O O . VAL A 1 188 ? 87.440 148.148 134.453 1.00 34.24 188 VAL A O 1
ATOM 1446 N N . PHE A 1 189 ? 85.516 148.911 135.292 1.00 34.57 189 PHE A N 1
ATOM 1447 C CA . PHE A 1 189 ? 85.475 150.046 134.387 1.00 34.57 189 PHE A CA 1
ATOM 1448 C C . PHE A 1 189 ? 86.147 151.276 134.979 1.00 34.57 189 PHE A C 1
ATOM 1449 O O . PHE A 1 189 ? 85.991 152.376 134.440 1.00 34.57 189 PHE A O 1
ATOM 1457 N N . ASN A 1 190 ? 86.888 151.109 136.072 1.00 39.73 190 ASN A N 1
ATOM 1458 C CA . ASN A 1 190 ? 87.741 152.156 136.621 1.00 39.73 190 ASN A CA 1
ATOM 1459 C C . ASN A 1 190 ? 89.139 151.968 136.049 1.00 39.73 190 ASN A C 1
ATOM 1460 O O . ASN A 1 190 ? 89.801 150.964 136.328 1.00 39.73 190 ASN A O 1
ATOM 1465 N N . MET A 1 191 ? 89.590 152.933 135.250 1.00 37.14 191 MET A N 1
ATOM 1466 C CA . MET A 1 191 ? 90.862 152.799 134.556 1.00 37.14 191 MET A CA 1
ATOM 1467 C C . MET A 1 191 ? 92.062 153.073 135.447 1.00 37.14 191 MET A C 1
ATOM 1468 O O . MET A 1 191 ? 93.167 152.624 135.128 1.00 37.14 191 MET A O 1
ATOM 1473 N N . ALA A 1 192 ? 91.876 153.786 136.552 1.00 42.62 192 ALA A N 1
ATOM 1474 C CA . ALA A 1 192 ? 92.979 154.131 137.437 1.00 42.62 192 ALA A CA 1
ATOM 1475 C C . ALA A 1 192 ? 93.302 153.033 138.441 1.00 42.62 192 ALA A C 1
ATOM 1476 O O . ALA A 1 192 ? 94.092 153.270 139.361 1.00 42.62 192 ALA A O 1
ATOM 1478 N N . TRP A 1 193 ? 92.716 151.849 138.292 1.00 41.53 193 TRP A N 1
ATOM 1479 C CA . TRP A 1 193 ? 92.931 15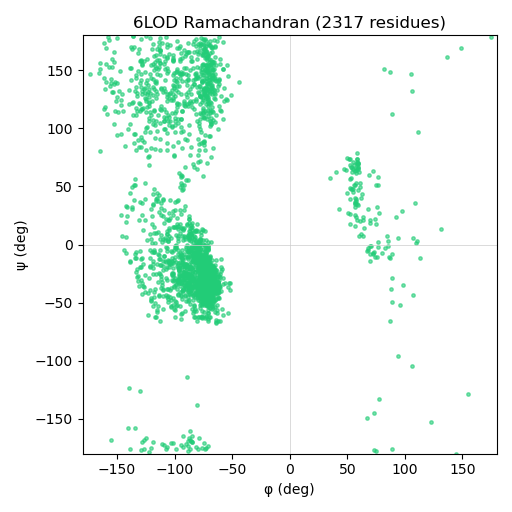0.756 139.232 1.00 41.53 193 TRP A CA 1
ATOM 1480 C C . TRP A 1 193 ? 94.275 150.105 138.942 1.00 41.53 193 TRP A C 1
ATOM 1481 O O . TRP A 1 193 ? 94.468 149.502 137.882 1.00 41.53 193 TRP A O 1
ATOM 1492 N N . THR A 1 194 ? 95.181 150.237 139.847 1.00 45.96 194 THR A N 1
ATOM 1493 C CA . THR A 1 194 ? 96.462 149.555 139.857 1.00 45.96 194 THR A CA 1
ATOM 1494 C C . THR A 1 194 ? 96.362 148.297 140.710 1.00 45.96 194 THR A C 1
ATOM 1495 O O . THR A 1 194 ? 95.601 148.266 141.682 1.00 45.96 194 THR A O 1
ATOM 1499 N N . PRO A 1 195 ? 97.082 147.234 140.355 1.00 47.36 195 PRO A N 1
ATOM 1500 C CA . PRO A 1 195 ? 97.073 146.026 141.180 1.00 47.36 195 PRO A CA 1
ATOM 1501 C C . PRO A 1 195 ? 97.738 146.283 142.518 1.00 47.36 195 PRO A C 1
ATOM 1502 O O . PRO A 1 195 ? 98.777 146.957 142.586 1.00 47.36 195 PRO A O 1
ATOM 1506 N N . PRO A 1 196 ? 97.158 145.783 143.604 1.00 50.45 196 PRO A N 1
ATOM 1507 C CA . PRO A 1 196 ? 97.695 146.061 144.934 1.00 50.45 196 PRO A CA 1
ATOM 1508 C C . PRO A 1 196 ? 98.981 145.291 145.174 1.00 50.45 196 PRO A C 1
ATOM 1509 O O . PRO A 1 196 ? 99.314 144.377 144.404 1.00 50.45 196 PRO A O 1
ATOM 1513 N N . PRO A 1 197 ? 99.753 145.652 146.206 1.00 52.39 197 PRO A N 1
ATOM 1514 C CA . PRO A 1 197 ? 100.855 144.770 146.625 1.00 52.39 197 PRO A CA 1
ATOM 1515 C C . PRO A 1 197 ? 100.370 143.411 147.094 1.00 52.39 197 PRO A C 1
ATOM 1516 O O . PRO A 1 197 ? 101.069 142.409 146.902 1.00 52.39 197 PRO A O 1
ATOM 1520 N N . ASN A 1 198 ? 99.187 143.351 147.697 1.00 53.16 198 ASN A N 1
ATOM 1521 C CA . ASN A 1 198 ? 98.541 142.089 148.050 1.00 53.16 198 ASN A CA 1
ATOM 1522 C C . ASN A 1 198 ? 97.532 141.685 146.976 1.00 53.16 198 ASN A C 1
ATOM 1523 O O . ASN A 1 198 ? 96.332 141.574 147.215 1.00 53.16 198 ASN A O 1
ATOM 1528 N N . GLN A 1 199 ? 98.041 141.466 145.762 1.00 45.47 199 GLN A N 1
ATOM 1529 C CA . GLN A 1 199 ? 97.184 140.979 144.687 1.00 45.47 199 GLN A CA 1
ATOM 1530 C C . GLN A 1 199 ? 96.789 139.529 144.927 1.00 45.47 199 GLN A C 1
ATOM 1531 O O . GLN A 1 199 ? 95.602 139.185 144.893 1.00 45.47 199 GLN A O 1
ATOM 1537 N N . LEU A 1 200 ? 97.769 138.668 145.177 1.00 49.25 200 LEU A N 1
ATOM 1538 C CA . LEU A 1 200 ? 97.480 137.330 145.669 1.00 49.25 200 LEU A CA 1
ATOM 1539 C C . LEU A 1 200 ? 96.911 137.416 147.080 1.00 49.25 200 LEU A C 1
ATOM 1540 O O . LEU A 1 200 ? 97.160 138.385 147.806 1.00 49.25 200 LEU A O 1
ATOM 1545 N N . GLU A 1 201 ? 96.062 136.423 147.413 1.00 53.65 201 GLU A N 1
ATOM 1546 C CA . GLU A 1 201 ? 95.211 136.256 148.605 1.00 53.65 201 GLU A CA 1
ATOM 1547 C C . GLU A 1 201 ? 94.006 137.210 148.539 1.00 53.65 201 GLU A C 1
ATOM 1548 O O . GLU A 1 201 ? 93.020 137.045 149.266 1.00 53.65 201 GLU A O 1
ATOM 1554 N N . VAL A 1 202 ? 94.027 138.142 147.593 1.00 49.25 202 VAL A N 1
ATOM 1555 C CA . VAL A 1 202 ? 92.861 138.917 147.201 1.00 49.25 202 VAL A CA 1
ATOM 1556 C C . VAL A 1 202 ? 92.348 138.461 145.844 1.00 49.25 202 VAL A C 1
ATOM 1557 O O . VAL A 1 202 ? 91.150 138.243 145.663 1.00 49.25 202 VAL A O 1
ATOM 1561 N N . GLY A 1 203 ? 93.261 138.279 144.888 1.00 45.70 203 GLY A N 1
ATOM 1562 C CA . GLY A 1 203 ? 92.883 137.694 143.614 1.00 45.70 203 GLY A CA 1
ATOM 1563 C C . GLY A 1 203 ? 92.477 136.240 143.739 1.00 45.70 203 GLY A C 1
ATOM 1564 O O . GLY A 1 203 ? 91.560 135.785 143.052 1.00 45.70 203 GLY A O 1
ATOM 1565 N N . ARG A 1 204 ? 93.148 135.489 144.619 1.00 45.82 204 ARG A N 1
ATOM 1566 C CA . ARG A 1 204 ? 92.687 134.138 144.925 1.00 45.82 204 ARG A CA 1
ATOM 1567 C C . ARG A 1 204 ? 91.368 134.161 145.680 1.00 45.82 204 ARG A C 1
ATOM 1568 O O . ARG A 1 204 ? 90.568 133.232 145.548 1.00 45.82 204 ARG A O 1
ATOM 1576 N N . ARG A 1 205 ? 91.128 135.204 146.475 1.00 47.21 205 ARG A N 1
ATOM 1577 C CA . ARG A 1 205 ? 89.843 135.349 147.146 1.00 47.21 205 ARG A CA 1
ATOM 1578 C C . ARG A 1 205 ? 88.741 135.667 146.146 1.00 47.21 205 ARG A C 1
ATOM 1579 O O . ARG A 1 205 ? 87.610 135.189 146.286 1.00 47.21 205 ARG A O 1
ATOM 1587 N N . LEU A 1 206 ? 89.061 136.454 145.118 1.00 40.85 206 LEU A N 1
ATOM 1588 C CA . LEU A 1 206 ? 88.069 136.801 144.107 1.00 40.85 206 LEU A CA 1
ATOM 1589 C C . LEU A 1 206 ? 87.786 135.642 143.163 1.00 40.85 206 LEU A C 1
ATOM 1590 O O . LEU A 1 206 ? 86.696 135.571 142.591 1.00 40.85 206 LEU A O 1
ATOM 1595 N N . VAL A 1 207 ? 88.751 134.742 142.970 1.00 38.13 207 VAL A N 1
ATOM 1596 C CA . VAL A 1 207 ? 88.544 133.611 142.073 1.00 38.13 207 VAL A CA 1
ATOM 1597 C C . VAL A 1 207 ? 87.547 132.625 142.673 1.00 38.13 207 VAL A C 1
ATOM 1598 O O . VAL A 1 207 ? 86.627 132.159 141.989 1.00 38.13 207 VAL A O 1
ATOM 1602 N N . GLN A 1 208 ? 87.676 132.326 143.967 1.00 44.04 208 GLN A N 1
ATOM 1603 C CA . GLN A 1 208 ? 86.695 131.469 144.620 1.00 44.04 208 GLN A CA 1
ATOM 1604 C C . GLN A 1 208 ? 85.377 132.183 144.879 1.00 44.04 208 GLN A C 1
ATOM 1605 O O . GLN A 1 208 ? 84.357 131.516 145.077 1.00 44.04 208 GLN A O 1
ATOM 1611 N N . GLU A 1 209 ? 85.370 133.517 144.878 1.00 41.67 209 GLU A N 1
ATOM 1612 C CA . GLU A 1 209 ? 84.119 134.250 145.026 1.00 41.67 209 GLU A CA 1
ATOM 1613 C C . GLU A 1 209 ? 83.350 134.301 143.713 1.00 41.67 209 GLU A C 1
ATOM 1614 O O . GLU A 1 209 ? 82.132 134.093 143.694 1.00 41.67 209 GLU A O 1
ATOM 1620 N N . TYR A 1 210 ? 84.049 134.549 142.606 1.00 36.43 210 TYR A N 1
ATOM 1621 C CA . TYR A 1 210 ? 83.435 134.649 141.289 1.00 36.43 210 TYR A CA 1
ATOM 1622 C C . TYR A 1 210 ? 83.262 133.298 140.614 1.00 36.43 210 TYR A C 1
ATOM 1623 O O . TYR A 1 210 ? 82.858 133.261 139.447 1.00 36.43 210 TYR A O 1
ATOM 1632 N N . GLU A 1 211 ? 83.570 132.205 141.326 1.00 33.60 211 GLU A N 1
ATOM 1633 C CA . GLU A 1 211 ? 83.455 130.822 140.845 1.00 33.60 211 GLU A CA 1
ATOM 1634 C C . GLU A 1 211 ? 84.276 130.590 139.579 1.00 33.60 211 GLU A C 1
ATOM 1635 O O . GLU A 1 211 ? 83.860 129.858 138.681 1.00 33.60 211 GLU A O 1
ATOM 1641 N N . ILE A 1 212 ? 85.448 131.221 139.508 1.00 26.26 212 ILE A N 1
ATOM 1642 C CA . ILE A 1 212 ? 86.269 131.167 138.304 1.00 26.26 212 ILE A CA 1
ATOM 1643 C C . ILE A 1 212 ? 86.881 129.781 138.174 1.00 26.26 212 ILE A C 1
ATOM 1644 O O . ILE A 1 212 ? 87.502 129.271 139.115 1.00 26.26 212 ILE A O 1
ATOM 1649 N N . ARG A 1 213 ? 86.692 129.161 137.012 1.00 20.84 213 ARG A N 1
ATOM 1650 C CA . ARG A 1 213 ? 87.029 127.760 136.822 1.00 20.84 213 ARG A CA 1
ATOM 1651 C C . ARG A 1 213 ? 88.540 127.550 136.805 1.00 20.84 213 ARG A C 1
ATOM 1652 O O . ARG A 1 213 ? 89.327 128.484 136.640 1.00 20.84 213 ARG A O 1
ATOM 1660 N N . SER A 1 214 ? 88.934 126.294 136.998 1.00 18.56 214 SER A N 1
ATOM 1661 C CA . SER A 1 214 ? 90.329 125.949 137.201 1.00 18.56 214 SER A CA 1
ATOM 1662 C C . SER A 1 214 ? 91.102 126.024 135.890 1.00 18.56 214 SER A C 1
ATOM 1663 O O . SER A 1 214 ? 90.538 126.190 134.808 1.00 18.56 214 SER A O 1
ATOM 1666 N N . SER A 1 215 ? 92.424 125.887 136.009 1.00 18.20 215 SER A N 1
ATOM 1667 C CA . SER A 1 215 ? 93.315 125.941 134.857 1.00 18.20 215 SER A CA 1
ATOM 1668 C C . SER A 1 215 ? 93.132 124.768 133.909 1.00 18.20 215 SER A C 1
ATOM 1669 O O . SER A 1 215 ? 93.553 124.853 132.754 1.00 18.20 215 SER A O 1
ATOM 1672 N N . TRP A 1 216 ? 92.538 123.672 134.377 1.00 17.99 216 TRP A N 1
ATOM 1673 C CA . TRP A 1 216 ? 92.259 122.542 133.502 1.00 17.99 216 TRP A CA 1
ATOM 1674 C C . TRP A 1 216 ? 91.129 122.864 132.539 1.00 17.99 216 TRP A C 1
ATOM 1675 O O . TRP A 1 216 ? 91.243 122.630 131.332 1.00 17.99 216 TRP A O 1
ATOM 1686 N N . GLU A 1 217 ? 90.025 123.400 133.058 1.00 19.40 217 GLU A N 1
ATOM 1687 C CA . GLU A 1 217 ? 88.852 123.651 132.238 1.00 19.40 217 GLU A CA 1
ATOM 1688 C C . GLU A 1 217 ? 88.978 124.915 131.406 1.00 19.40 217 GLU A C 1
ATOM 1689 O O . GLU A 1 217 ? 88.236 125.074 130.433 1.00 19.40 217 GLU A O 1
ATOM 1695 N N . LEU A 1 218 ? 89.897 125.812 131.756 1.00 17.85 218 LEU A N 1
ATOM 1696 C CA . LEU A 1 218 ? 90.000 127.092 131.075 1.00 17.85 218 LEU A CA 1
ATOM 1697 C C . LEU A 1 218 ? 90.974 127.104 129.912 1.00 17.85 218 LEU A C 1
ATOM 1698 O O . LEU A 1 218 ? 90.979 128.075 129.152 1.00 17.85 218 LEU A O 1
ATOM 1703 N N . THR A 1 219 ? 91.823 126.092 129.765 1.00 16.69 219 THR A N 1
ATOM 1704 C CA . THR A 1 219 ? 92.746 126.028 128.633 1.00 16.69 219 THR A CA 1
ATOM 1705 C C . THR A 1 219 ? 92.541 124.696 127.923 1.00 16.69 219 THR A C 1
ATOM 1706 O O . THR A 1 219 ? 93.307 123.756 128.140 1.00 16.69 219 THR A O 1
ATOM 1710 N N . ASN A 1 220 ? 91.520 124.604 127.066 1.00 16.42 220 ASN A N 1
ATOM 1711 C CA . ASN A 1 220 ? 91.338 123.368 126.312 1.00 16.42 220 ASN A CA 1
ATOM 1712 C C . ASN A 1 220 ? 90.758 123.624 124.920 1.00 16.42 220 ASN A C 1
ATOM 1713 O O . ASN A 1 220 ? 90.100 122.751 124.346 1.00 16.42 220 ASN A O 1
ATOM 1718 N N . CYS A 1 221 ? 90.979 124.822 124.373 1.00 15.66 221 CYS A N 1
ATOM 1719 C CA . CYS A 1 221 ? 90.664 125.268 123.007 1.00 15.66 221 CYS A CA 1
ATOM 1720 C C . CYS A 1 221 ? 89.225 125.040 122.561 1.00 15.66 221 CYS A C 1
ATOM 1721 O O . CYS A 1 221 ? 88.953 125.050 121.359 1.00 15.66 221 CYS A O 1
ATOM 1724 N N . ALA A 1 222 ? 88.293 124.820 123.473 1.00 15.81 222 ALA A N 1
ATOM 1725 C CA . ALA A 1 222 ? 86.917 125.173 123.189 1.00 15.81 222 ALA A CA 1
ATOM 1726 C C . ALA A 1 222 ? 86.538 126.462 123.879 1.00 15.81 222 ALA A C 1
ATOM 1727 O O . ALA A 1 222 ? 85.510 127.053 123.538 1.00 15.81 222 ALA A O 1
ATOM 1729 N N . ILE A 1 223 ? 87.352 126.885 124.844 1.00 16.47 223 ILE A N 1
ATOM 1730 C CA . ILE A 1 223 ? 87.286 128.214 125.423 1.00 16.47 223 ILE A CA 1
ATOM 1731 C C . ILE A 1 223 ? 87.535 129.186 124.287 1.00 16.47 223 ILE A C 1
ATOM 1732 O O . ILE A 1 223 ? 86.623 129.885 123.839 1.00 16.47 223 ILE A O 1
ATOM 1737 N N . CYS A 1 224 ? 88.738 129.144 123.741 1.00 13.90 224 CYS A N 1
ATOM 1738 C CA . CYS A 1 224 ? 89.046 129.824 122.502 1.00 13.90 224 CYS A CA 1
ATOM 1739 C C . CYS A 1 224 ? 88.728 128.858 121.365 1.00 13.90 224 CYS A C 1
ATOM 1740 O O . CYS A 1 224 ? 88.147 127.798 121.589 1.00 13.90 224 CYS A O 1
ATOM 1743 N N . HIS A 1 225 ? 89.074 129.235 120.134 1.00 17.17 225 HIS A N 1
ATOM 1744 C CA . HIS A 1 225 ? 89.381 128.285 119.055 1.00 17.17 225 HIS A CA 1
ATOM 1745 C C . HIS A 1 225 ? 88.216 127.377 118.655 1.00 17.17 225 HIS A C 1
ATOM 1746 O O . HIS A 1 225 ? 88.393 126.176 118.453 1.00 17.17 225 HIS A O 1
ATOM 1753 N N . ARG A 1 226 ? 87.021 127.939 118.536 1.00 14.88 226 ARG A N 1
ATOM 1754 C CA . ARG A 1 226 ? 85.879 127.145 118.089 1.00 14.88 226 ARG A CA 1
ATOM 1755 C C . ARG A 1 226 ? 85.951 126.898 116.591 1.00 14.88 226 ARG A C 1
ATOM 1756 O O . ARG A 1 226 ? 84.927 126.741 115.934 1.00 14.88 226 ARG A O 1
ATOM 1764 N N . CYS B 2 1 ? 98.796 129.631 98.703 1.00 37.40 78 CYS B N 1
ATOM 1765 C CA . CYS B 2 1 ? 99.546 129.896 99.924 1.00 37.40 78 CYS B CA 1
ATOM 1766 C C . CYS B 2 1 ? 99.645 131.386 100.213 1.00 37.40 78 CYS B C 1
ATOM 1767 O O . CYS B 2 1 ? 100.550 132.056 99.721 1.00 37.40 78 CYS B O 1
ATOM 1770 N N . GLN B 2 2 ? 98.717 131.908 101.007 1.00 38.22 79 GLN B N 1
ATOM 1771 C CA . GLN B 2 2 ? 98.832 133.285 101.460 1.00 38.22 79 GLN B CA 1
ATOM 1772 C C . GLN B 2 2 ? 99.915 133.380 102.522 1.00 38.22 79 GLN B C 1
ATOM 1773 O O . GLN B 2 2 ? 100.062 132.487 103.354 1.00 38.22 79 GLN B O 1
ATOM 1779 N N . PHE B 2 3 ? 100.683 134.464 102.484 1.00 36.24 80 PHE B N 1
ATOM 1780 C CA . PHE B 2 3 ? 101.806 134.636 103.396 1.00 36.24 80 PHE B CA 1
ATOM 1781 C C . PHE B 2 3 ? 102.066 136.120 103.568 1.00 36.24 80 PHE B C 1
ATOM 1782 O O . PHE B 2 3 ? 102.153 136.847 102.574 1.00 36.24 80 PHE B O 1
ATOM 1790 N N . ALA B 2 4 ? 102.201 136.557 104.816 1.00 35.61 81 ALA B N 1
ATOM 1791 C CA . ALA B 2 4 ? 102.578 137.930 105.111 1.00 35.61 81 ALA B CA 1
ATOM 1792 C C . ALA B 2 4 ? 103.138 137.983 106.521 1.00 35.61 81 ALA B C 1
ATOM 1793 O O . ALA B 2 4 ? 102.818 137.146 107.363 1.00 35.61 81 ALA B O 1
ATOM 1795 N N . LEU B 2 5 ? 103.981 138.985 106.768 1.00 36.94 82 LEU B N 1
ATOM 1796 C CA . LEU B 2 5 ? 104.532 139.166 108.106 1.00 36.94 82 LEU B CA 1
ATOM 1797 C C . LEU B 2 5 ? 103.474 139.658 109.080 1.00 36.94 82 LEU B C 1
ATOM 1798 O O . LEU B 2 5 ? 103.534 139.345 110.274 1.00 36.94 82 LEU B O 1
ATOM 1803 N N . LYS B 2 6 ? 102.504 140.420 108.592 1.00 31.77 83 LYS B N 1
ATOM 1804 C CA . LYS B 2 6 ? 101.382 140.880 109.388 1.00 31.77 83 LYS B CA 1
ATOM 1805 C C . LYS B 2 6 ? 100.094 140.625 108.627 1.00 31.77 83 LYS B C 1
ATOM 1806 O O . LYS B 2 6 ? 100.074 140.640 107.395 1.00 31.77 83 LYS B O 1
ATOM 1812 N N . GLN B 2 7 ? 99.021 140.388 109.367 1.00 25.29 84 GLN B N 1
ATOM 1813 C CA . GLN B 2 7 ? 97.706 140.437 108.757 1.00 25.29 84 GLN B CA 1
ATOM 1814 C C . GLN B 2 7 ? 97.408 141.876 108.346 1.00 25.29 84 GLN B C 1
ATOM 1815 O O . GLN B 2 7 ? 97.854 142.811 109.019 1.00 25.29 84 GLN B O 1
ATOM 1821 N N . PRO B 2 8 ? 96.694 142.087 107.240 1.00 24.41 85 PRO B N 1
ATOM 1822 C CA . PRO B 2 8 ? 96.439 143.453 106.765 1.00 24.41 85 PRO B CA 1
ATOM 1823 C C . PRO B 2 8 ? 95.536 144.231 107.711 1.00 24.41 85 PRO B C 1
ATOM 1824 O O . PRO B 2 8 ? 94.956 143.695 108.655 1.00 24.41 85 PRO B O 1
ATOM 1828 N N . GLN B 2 9 ? 95.436 145.529 107.441 1.00 25.96 86 GLN B N 1
ATOM 1829 C CA . GLN B 2 9 ? 94.729 146.451 108.325 1.00 25.96 86 GLN B CA 1
ATOM 1830 C C . GLN B 2 9 ? 93.239 146.159 108.265 1.00 25.96 86 GLN B C 1
ATOM 1831 O O . GLN B 2 9 ? 92.550 146.538 107.316 1.00 25.96 86 GLN B O 1
ATOM 1837 N N . GLU B 2 10 ? 92.743 145.468 109.286 1.00 24.55 87 GLU B N 1
ATOM 1838 C CA . GLU B 2 10 ? 91.340 145.095 109.358 1.00 24.55 87 GLU B CA 1
ATOM 1839 C C . GLU B 2 10 ? 90.527 146.304 109.785 1.00 24.55 87 GLU B C 1
ATOM 1840 O O . GLU B 2 10 ? 90.767 146.874 110.851 1.00 24.55 87 GLU B O 1
ATOM 1846 N N . LYS B 2 11 ? 89.576 146.703 108.954 1.00 23.94 88 LYS B N 1
ATOM 1847 C CA . LYS B 2 11 ? 88.696 147.810 109.281 1.00 23.94 88 LYS B CA 1
ATOM 1848 C C . LYS B 2 11 ? 87.507 147.295 110.076 1.00 23.94 88 LYS B C 1
ATOM 1849 O O . LYS B 2 11 ? 86.904 146.282 109.712 1.00 23.94 88 LYS B O 1
ATOM 1855 N N . ILE B 2 12 ? 87.182 147.984 111.162 1.00 23.21 89 ILE B N 1
ATOM 1856 C CA . ILE B 2 12 ? 85.973 147.720 111.928 1.00 23.21 89 ILE B CA 1
ATOM 1857 C C . ILE B 2 12 ? 85.048 148.906 111.744 1.00 23.21 89 ILE B C 1
ATOM 1858 O O . ILE B 2 12 ? 85.401 150.039 112.092 1.00 23.21 89 ILE B O 1
ATOM 1863 N N . VAL B 2 13 ? 83.878 148.655 111.182 1.00 25.21 90 VAL B N 1
ATOM 1864 C CA . VAL B 2 13 ? 82.900 149.695 110.891 1.00 25.21 90 VAL B CA 1
ATOM 1865 C C . VAL B 2 13 ? 81.711 149.534 111.829 1.00 25.21 90 VAL B C 1
ATOM 1866 O O . VAL B 2 13 ? 81.246 148.409 112.046 1.00 25.21 90 VAL B O 1
ATOM 1870 N N . PRO B 2 14 ? 81.269 150.583 112.466 1.00 25.94 91 PRO B N 1
ATOM 1871 C CA . PRO B 2 14 ? 80.000 150.539 113.188 1.00 25.94 91 PRO B CA 1
ATOM 1872 C C . PRO B 2 14 ? 78.854 150.838 112.244 1.00 25.94 91 PRO B C 1
ATOM 1873 O O . PRO B 2 14 ? 79.040 150.847 111.026 1.00 25.94 91 PRO B O 1
ATOM 1877 N N . TYR B 2 15 ? 77.660 151.065 112.771 1.00 30.74 92 TYR B N 1
ATOM 1878 C CA . TYR B 2 15 ? 76.619 151.652 111.947 1.00 30.74 92 TYR B CA 1
ATOM 1879 C C . TYR B 2 15 ? 76.865 153.147 111.763 1.00 30.74 92 TYR B C 1
ATOM 1880 O O . TYR B 2 15 ? 77.877 153.707 112.193 1.00 30.74 92 TYR B O 1
ATOM 1889 N N . VAL B 2 16 ? 75.919 153.806 111.104 1.00 33.23 93 VAL B N 1
ATOM 1890 C CA . VAL B 2 16 ? 75.773 155.243 111.230 1.00 33.23 93 VAL B CA 1
ATOM 1891 C C . VAL B 2 16 ? 74.548 155.619 112.057 1.00 33.23 93 VAL B C 1
ATOM 1892 O O . VAL B 2 16 ? 74.571 156.648 112.741 1.00 33.23 93 VAL B O 1
ATOM 1896 N N . ARG B 2 17 ? 73.496 154.805 112.035 1.00 35.88 94 ARG B N 1
ATOM 1897 C CA . ARG B 2 17 ? 72.376 154.896 112.967 1.00 35.88 94 ARG B CA 1
ATOM 1898 C C . ARG B 2 17 ? 72.103 153.461 113.392 1.00 35.88 94 ARG B C 1
ATOM 1899 O O . ARG B 2 17 ? 71.413 152.727 112.679 1.00 35.88 94 ARG B O 1
ATOM 1907 N N . GLN B 2 18 ? 72.669 153.057 114.518 1.00 33.50 95 GLN B N 1
ATOM 1908 C CA . GLN B 2 18 ? 72.462 151.698 114.985 1.00 33.50 95 GLN B CA 1
ATOM 1909 C C . GLN B 2 18 ? 71.035 151.546 115.484 1.00 33.50 95 GLN B C 1
ATOM 1910 O O . GLN B 2 18 ? 70.605 152.309 116.356 1.00 33.50 95 GLN B O 1
ATOM 1916 N N . PRO B 2 19 ? 70.268 150.605 114.946 1.00 36.66 96 PRO B N 1
ATOM 1917 C CA . PRO B 2 19 ? 68.912 150.389 115.445 1.00 36.66 96 PRO B CA 1
ATOM 1918 C C . PRO B 2 19 ? 68.946 149.746 116.819 1.00 36.66 96 PRO B C 1
ATOM 1919 O O . PRO B 2 19 ? 69.939 149.145 117.230 1.00 36.66 96 PRO B O 1
ATOM 1923 N N . GLU B 2 20 ? 67.829 149.905 117.528 1.00 41.72 97 GLU B N 1
ATOM 1924 C CA . GLU B 2 20 ? 67.748 149.544 118.938 1.00 41.72 97 GLU B CA 1
ATOM 1925 C C . GLU B 2 20 ? 67.910 148.046 119.163 1.00 41.72 97 GLU B C 1
ATOM 1926 O O . GLU B 2 20 ? 68.563 147.628 120.126 1.00 41.72 97 GLU B O 1
ATOM 1932 N N . GLU B 2 21 ? 67.395 147.234 118.250 1.00 40.41 98 GLU B N 1
ATOM 1933 C CA . GLU B 2 21 ? 67.287 145.802 118.470 1.00 40.41 98 GLU B CA 1
ATOM 1934 C C . GLU B 2 21 ? 68.603 145.054 118.336 1.00 40.41 98 GLU B C 1
ATOM 1935 O O . GLU B 2 21 ? 68.699 143.917 118.805 1.00 40.41 98 GLU B O 1
ATOM 1941 N N . ILE B 2 22 ? 69.611 145.647 117.714 1.00 34.58 99 ILE B N 1
ATOM 1942 C CA . ILE B 2 22 ? 70.787 144.910 117.275 1.00 34.58 99 ILE B CA 1
ATOM 1943 C C . ILE B 2 22 ? 71.896 145.075 118.297 1.00 34.58 99 ILE B C 1
ATOM 1944 O O . ILE B 2 22 ? 72.311 146.197 118.608 1.00 34.58 99 ILE B O 1
ATOM 1949 N N . ILE B 2 23 ? 72.366 143.951 118.822 1.00 32.32 100 ILE B N 1
ATOM 1950 C CA . ILE B 2 23 ? 73.549 143.887 119.662 1.00 32.32 100 ILE B CA 1
ATOM 1951 C C . ILE B 2 23 ? 74.576 143.045 118.924 1.00 32.32 100 ILE B C 1
ATOM 1952 O O . ILE B 2 23 ? 74.280 141.915 118.521 1.00 32.32 100 ILE B O 1
ATOM 1957 N N . HIS B 2 24 ? 75.769 143.597 118.735 1.00 29.09 101 HIS B N 1
ATOM 1958 C CA . HIS B 2 24 ? 76.784 142.960 117.903 1.00 29.09 101 HIS B CA 1
ATOM 1959 C C . HIS B 2 24 ? 77.363 141.750 118.621 1.00 29.09 101 HIS B C 1
ATOM 1960 O O . HIS B 2 24 ? 78.048 141.891 119.637 1.00 29.09 101 HIS B O 1
ATOM 1967 N N . GLY B 2 25 ? 77.103 140.563 118.083 1.00 32.40 102 GLY B N 1
ATOM 1968 C CA . GLY B 2 25 ? 77.501 139.320 118.709 1.00 32.40 102 GLY B CA 1
ATOM 1969 C C . GLY B 2 25 ? 76.352 138.507 119.257 1.00 32.40 102 GLY B C 1
ATOM 1970 O O . GLY B 2 25 ? 76.594 137.441 119.834 1.00 32.40 102 GLY B O 1
ATOM 1971 N N . ARG B 2 26 ? 75.112 138.970 119.095 1.00 31.96 103 ARG B N 1
ATOM 1972 C CA . ARG B 2 26 ? 73.920 138.305 119.586 1.00 31.96 103 ARG B CA 1
ATOM 1973 C C . ARG B 2 26 ? 73.022 137.894 118.424 1.00 31.96 103 ARG B C 1
ATOM 1974 O O . ARG B 2 26 ? 72.870 138.654 117.463 1.00 31.96 103 ARG B O 1
ATOM 1982 N N . PRO B 2 27 ? 72.414 136.703 118.482 1.00 28.60 104 PRO B N 1
ATOM 1983 C CA . PRO B 2 27 ? 71.844 136.098 117.270 1.00 28.60 104 PRO B CA 1
ATOM 1984 C C . PRO B 2 27 ? 70.556 136.707 116.727 1.00 28.60 104 PRO B C 1
ATOM 1985 O O . PRO B 2 27 ? 70.415 136.735 115.505 1.00 28.60 104 PRO B O 1
ATOM 1989 N N . LEU B 2 28 ? 69.620 137.143 117.581 1.00 26.66 105 LEU B N 1
ATOM 1990 C CA . LEU B 2 28 ? 68.415 137.901 117.200 1.00 26.66 105 LEU B CA 1
ATOM 1991 C C . LEU B 2 28 ? 67.528 137.136 116.207 1.00 26.66 105 LEU B C 1
ATOM 1992 O O . LEU B 2 28 ? 67.421 137.477 115.031 1.00 26.66 105 LEU B O 1
ATOM 1997 N N . PHE B 2 29 ? 66.921 136.063 116.708 1.00 25.87 106 PHE B N 1
ATOM 1998 C CA . PHE B 2 29 ? 66.092 135.194 115.878 1.00 25.87 106 PHE B CA 1
ATOM 1999 C C . PHE B 2 29 ? 64.788 135.874 115.472 1.00 25.87 106 PHE B C 1
ATOM 2000 O O . PHE B 2 29 ? 64.139 136.541 116.279 1.00 25.87 106 PHE B O 1
ATOM 2008 N N . PHE B 2 30 ? 64.396 135.681 114.212 1.00 25.85 107 PHE B N 1
ATOM 2009 C CA . PHE B 2 30 ? 63.187 136.264 113.642 1.00 25.85 107 PHE B CA 1
ATOM 2010 C C . PHE B 2 30 ? 62.237 135.161 113.197 1.00 25.85 107 PHE B C 1
ATOM 2011 O O . PHE B 2 30 ? 62.671 134.137 112.665 1.00 25.85 107 PHE B O 1
ATOM 2019 N N . ALA B 2 31 ? 60.938 135.385 113.386 1.00 27.16 108 ALA B N 1
ATOM 2020 C CA . ALA B 2 31 ? 59.914 134.377 113.114 1.00 27.16 108 ALA B CA 1
ATOM 2021 C C . ALA B 2 31 ? 59.274 134.666 111.762 1.00 27.16 108 ALA B C 1
ATOM 2022 O O . ALA B 2 31 ? 58.434 135.560 111.638 1.00 27.16 108 ALA B O 1
ATOM 2024 N N . THR B 2 32 ? 59.662 133.894 110.756 1.00 26.45 109 THR B N 1
ATOM 2025 C CA . THR B 2 32 ? 59.140 133.990 109.400 1.00 26.45 109 THR B CA 1
ATOM 2026 C C . THR B 2 32 ? 58.644 132.614 108.964 1.00 26.45 109 THR B C 1
ATOM 2027 O O . THR B 2 32 ? 58.492 131.705 109.779 1.00 26.45 109 THR B O 1
ATOM 2031 N N . ALA B 2 33 ? 58.362 132.475 107.670 1.00 26.44 110 ALA B N 1
ATOM 2032 C CA . ALA B 2 33 ? 58.028 131.177 107.105 1.00 26.44 110 ALA B CA 1
ATOM 2033 C C . ALA B 2 33 ? 58.402 131.148 105.636 1.00 26.44 110 ALA B C 1
ATOM 2034 O O . ALA B 2 33 ? 58.649 132.184 105.017 1.00 26.44 110 ALA B O 1
ATOM 2036 N N . VAL B 2 34 ? 58.427 129.943 105.079 1.00 28.61 111 VAL B N 1
ATOM 2037 C CA . VAL B 2 34 ? 58.845 129.712 103.703 1.00 28.61 111 VAL B CA 1
ATOM 2038 C C . VAL B 2 34 ? 57.706 129.043 102.940 1.00 28.61 111 VAL B C 1
ATOM 2039 O O . VAL B 2 34 ? 57.093 128.086 103.426 1.00 28.61 111 VAL B O 1
ATOM 2043 N N . THR B 2 35 ? 57.383 129.591 101.773 1.00 32.76 112 THR B N 1
ATOM 2044 C CA . THR B 2 35 ? 56.415 128.983 100.869 1.00 32.76 112 THR B CA 1
ATOM 2045 C C . THR B 2 35 ? 57.124 127.836 100.163 1.00 32.76 112 THR B C 1
ATOM 2046 O O . THR B 2 35 ? 57.882 128.055 99.216 1.00 32.76 112 THR B O 1
ATOM 2050 N N . PHE B 2 36 ? 56.910 126.603 100.624 1.00 32.33 113 PHE B N 1
ATOM 2051 C CA . PHE B 2 36 ? 57.593 125.485 99.973 1.00 32.33 113 PHE B CA 1
ATOM 2052 C C . PHE B 2 36 ? 56.874 125.059 98.698 1.00 32.33 113 PHE B C 1
ATOM 2053 O O . PHE B 2 36 ? 57.408 125.201 97.594 1.00 32.33 113 PHE B O 1
ATOM 2061 N N . ALA B 2 37 ? 55.658 124.533 98.832 1.00 34.98 114 ALA B N 1
ATOM 2062 C CA . ALA B 2 37 ? 54.848 124.200 97.669 1.00 34.98 114 ALA B CA 1
ATOM 2063 C C . ALA B 2 37 ? 53.822 125.292 97.408 1.00 34.98 114 ALA B C 1
ATOM 2064 O O . ALA B 2 37 ? 53.849 125.945 96.362 1.00 34.98 114 ALA B O 1
ATOM 2066 N N . GLY B 2 38 ? 52.919 125.506 98.354 1.00 36.29 115 GLY B N 1
ATOM 2067 C CA . GLY B 2 38 ? 52.209 126.758 98.461 1.00 36.29 115 GLY B CA 1
ATOM 2068 C C . GLY B 2 38 ? 52.042 127.094 99.921 1.00 36.29 115 GLY B C 1
ATOM 2069 O O . GLY B 2 38 ? 51.620 128.193 100.283 1.00 36.29 115 GLY B O 1
ATOM 2070 N N . PHE B 2 39 ? 52.415 126.145 100.766 1.00 37.55 116 PHE B N 1
ATOM 2071 C CA . PHE B 2 39 ? 52.140 126.193 102.190 1.00 37.55 116 PHE B CA 1
ATOM 2072 C C . PHE B 2 39 ? 53.377 126.617 102.966 1.00 37.55 116 PHE B C 1
ATOM 2073 O O . PHE B 2 39 ? 54.509 126.502 102.494 1.00 37.55 116 PHE B O 1
ATOM 2081 N N . GLY B 2 40 ? 53.141 127.115 104.175 1.00 32.88 117 GLY B N 1
ATOM 2082 C CA . GLY B 2 40 ? 54.217 127.581 105.024 1.00 32.88 117 GLY B CA 1
ATOM 2083 C C . GLY B 2 40 ? 54.772 126.449 105.870 1.00 32.88 117 GLY B C 1
ATOM 2084 O O . GLY B 2 40 ? 54.047 125.548 106.279 1.00 32.88 117 GLY B O 1
ATOM 2085 N N . VAL B 2 41 ? 56.077 126.502 106.111 1.00 29.19 118 VAL B N 1
ATOM 2086 C CA . VAL B 2 41 ? 56.720 125.502 106.951 1.00 29.19 118 VAL B CA 1
ATOM 2087 C C . VAL B 2 41 ? 56.916 126.105 108.332 1.00 29.19 118 VAL B C 1
ATOM 2088 O O . VAL B 2 41 ? 56.886 125.395 109.341 1.00 29.19 118 VAL B O 1
ATOM 2092 N N . GLY B 2 42 ? 57.110 127.415 108.395 1.00 26.28 119 GLY B N 1
ATOM 2093 C CA . GLY B 2 42 ? 57.178 128.072 109.683 1.00 26.28 119 GLY B CA 1
ATOM 2094 C C . GLY B 2 42 ? 58.600 128.067 110.189 1.00 26.28 119 GLY B C 1
ATOM 2095 O O . GLY B 2 42 ? 59.130 127.005 110.521 1.00 26.28 119 GLY B O 1
ATOM 2096 N N . LEU B 2 43 ? 59.228 129.233 110.275 1.00 24.17 120 LEU B N 1
ATOM 2097 C CA . LEU B 2 43 ? 60.665 129.305 110.468 1.00 24.17 120 LEU B CA 1
ATOM 2098 C C . LEU B 2 43 ? 61.014 130.225 111.623 1.00 24.17 120 LEU B C 1
ATOM 2099 O O . LEU B 2 43 ? 60.240 131.102 112.010 1.00 24.17 120 LEU B O 1
ATOM 2104 N N . LEU B 2 44 ? 62.210 130.013 112.162 1.00 23.73 121 LEU B N 1
ATOM 2105 C CA . LEU B 2 44 ? 62.795 130.863 113.193 1.00 23.73 121 LEU B CA 1
ATOM 2106 C C . LEU B 2 44 ? 64.239 131.084 112.761 1.00 23.73 121 LEU B C 1
ATOM 2107 O O . LEU B 2 44 ? 65.136 130.352 113.177 1.00 23.73 121 LEU B O 1
ATOM 2112 N N . VAL B 2 45 ? 64.470 132.098 111.943 1.00 22.68 122 VAL B N 1
ATOM 2113 C CA . VAL B 2 45 ? 65.741 132.268 111.254 1.00 22.68 122 VAL B CA 1
ATOM 2114 C C . VAL B 2 45 ? 66.599 133.277 112.003 1.00 22.68 122 VAL B C 1
ATOM 2115 O O . VAL B 2 45 ? 66.101 134.293 112.500 1.00 22.68 122 VAL B O 1
ATOM 2119 N N . GLU B 2 46 ? 67.896 132.991 112.080 1.00 24.26 123 GLU B N 1
ATOM 2120 C CA . GLU B 2 46 ? 68.845 133.716 112.916 1.00 24.26 123 GLU B CA 1
ATOM 2121 C C . GLU B 2 46 ? 69.530 134.805 112.095 1.00 24.26 123 GLU B C 1
ATOM 2122 O O . GLU B 2 46 ? 70.360 134.508 111.232 1.00 24.26 123 GLU B O 1
ATOM 2128 N N . SER B 2 47 ? 69.183 136.062 112.355 1.00 25.24 124 SER B N 1
ATOM 2129 C CA . SER B 2 47 ? 69.753 137.210 111.656 1.00 25.24 124 SER B CA 1
ATOM 2130 C C . SER B 2 47 ? 70.666 137.957 112.612 1.00 25.24 124 SER B C 1
ATOM 2131 O O . SER B 2 47 ? 70.177 138.666 113.495 1.00 25.24 124 SER B O 1
ATOM 2134 N N . HIS B 2 48 ? 71.982 137.832 112.404 1.00 26.35 125 HIS B N 1
ATOM 2135 C CA . HIS B 2 48 ? 72.959 138.355 113.357 1.00 26.35 125 HIS B CA 1
ATOM 2136 C C . HIS B 2 48 ? 72.901 139.874 113.457 1.00 26.35 125 HIS B C 1
ATOM 2137 O O . HIS B 2 48 ? 72.687 140.428 114.542 1.00 26.35 125 HIS B O 1
ATOM 2144 N N . GLU B 2 49 ? 73.089 140.575 112.344 1.00 29.16 126 GLU B N 1
ATOM 2145 C CA . GLU B 2 49 ? 72.725 141.985 112.323 1.00 29.16 126 GLU B CA 1
ATOM 2146 C C . GLU B 2 49 ? 71.608 142.254 111.328 1.00 29.16 126 GLU B C 1
ATOM 2147 O O . GLU B 2 49 ? 70.501 142.614 111.733 1.00 29.16 126 GLU B O 1
ATOM 2153 N N . GLY B 2 50 ? 71.831 142.011 110.049 1.00 26.47 127 GLY B N 1
ATOM 2154 C CA . GLY B 2 50 ? 70.738 142.069 109.111 1.00 26.47 127 GLY B CA 1
ATOM 2155 C C . GLY B 2 50 ? 70.678 140.766 108.361 1.00 26.47 127 GLY B C 1
ATOM 2156 O O . GLY B 2 50 ? 69.613 140.331 107.930 1.00 26.47 127 GLY B O 1
ATOM 2157 N N . ARG B 2 51 ? 71.816 140.118 108.259 1.00 22.79 128 ARG B N 1
ATOM 2158 C CA . ARG B 2 51 ? 71.962 138.967 107.389 1.00 22.79 128 ARG B CA 1
ATOM 2159 C C . ARG B 2 51 ? 71.477 137.703 108.092 1.00 22.79 128 ARG B C 1
ATOM 2160 O O . ARG B 2 51 ? 71.946 137.390 109.188 1.00 22.79 128 ARG B O 1
ATOM 2168 N N . PRO B 2 52 ? 70.527 136.970 107.510 1.00 21.20 129 PRO B N 1
ATOM 2169 C CA . PRO B 2 52 ? 70.131 135.679 108.086 1.00 21.20 129 PRO B CA 1
ATOM 2170 C C . PRO B 2 52 ? 71.154 134.606 107.739 1.00 21.20 129 PRO B C 1
ATOM 2171 O O . PRO B 2 52 ? 71.509 134.425 106.573 1.00 21.20 129 PRO B O 1
ATOM 2175 N N . THR B 2 53 ? 71.636 133.889 108.757 1.00 20.24 130 THR B N 1
ATOM 2176 C CA . THR B 2 53 ? 72.671 132.890 108.535 1.00 20.24 130 THR B CA 1
ATOM 2177 C C . THR B 2 53 ? 72.249 131.456 108.826 1.00 20.24 130 THR B C 1
ATOM 2178 O O . THR B 2 53 ? 72.932 130.533 108.369 1.00 20.24 130 THR B O 1
ATOM 2182 N N . LYS B 2 54 ? 71.159 131.233 109.555 1.00 18.93 131 LYS B N 1
ATOM 2183 C CA . LYS B 2 54 ? 70.797 129.882 109.969 1.00 18.93 131 LYS B CA 1
ATOM 2184 C C . LYS B 2 54 ? 69.291 129.791 110.129 1.00 18.93 131 LYS B C 1
ATOM 2185 O O . LYS B 2 54 ? 68.717 130.436 111.009 1.00 18.93 131 LYS B O 1
ATOM 2191 N N . ILE B 2 55 ? 68.665 128.988 109.281 1.00 20.50 132 ILE B N 1
ATOM 2192 C CA . ILE B 2 55 ? 67.236 128.726 109.373 1.00 20.50 132 ILE B CA 1
ATOM 2193 C C . ILE B 2 55 ? 67.004 127.663 110.435 1.00 20.50 132 ILE B C 1
ATOM 2194 O O . ILE B 2 55 ? 67.610 126.589 110.393 1.00 20.50 132 ILE B O 1
ATOM 2199 N N . GLU B 2 56 ? 66.152 127.961 111.405 1.00 22.00 133 GLU B N 1
ATOM 2200 C CA . GLU B 2 56 ? 65.703 126.967 112.367 1.00 22.00 133 GLU B CA 1
ATOM 2201 C C . GLU B 2 56 ? 64.186 126.853 112.285 1.00 22.00 133 GLU B C 1
ATOM 2202 O O . GLU B 2 56 ? 63.529 127.564 111.525 1.00 22.00 133 GLU B O 1
ATOM 2208 N N . GLY B 2 57 ? 63.624 125.941 113.071 1.00 23.23 134 GLY B N 1
ATOM 2209 C CA . GLY B 2 57 ? 62.193 125.720 113.058 1.00 23.23 134 GLY B CA 1
ATOM 2210 C C . GLY B 2 57 ? 61.480 126.627 114.045 1.00 23.23 134 GLY B C 1
ATOM 2211 O O . GLY B 2 57 ? 61.972 126.884 115.140 1.00 23.23 134 GLY B O 1
ATOM 2212 N N . ASN B 2 58 ? 60.317 127.110 113.636 1.00 27.17 135 ASN B N 1
ATOM 2213 C CA . ASN B 2 58 ? 59.449 127.899 114.499 1.00 27.17 135 ASN B CA 1
ATOM 2214 C C . ASN B 2 58 ? 58.678 126.938 115.387 1.00 27.17 135 ASN B C 1
ATOM 2215 O O . ASN B 2 58 ? 57.748 126.288 114.905 1.00 27.17 135 ASN B O 1
ATOM 2220 N N . PRO B 2 59 ? 59.003 126.834 116.681 1.00 28.29 136 PRO B N 1
ATOM 2221 C CA . PRO B 2 59 ? 58.364 125.803 117.517 1.00 28.29 136 PRO B CA 1
ATOM 2222 C C . PRO B 2 59 ? 56.905 126.079 117.824 1.00 28.29 136 PRO B C 1
ATOM 2223 O O . PRO B 2 59 ? 56.209 125.181 118.311 1.00 28.29 136 PRO B O 1
ATOM 2227 N N . ASP B 2 60 ? 56.427 127.291 117.561 1.00 31.04 137 ASP B N 1
ATOM 2228 C CA . ASP B 2 60 ? 55.020 127.616 117.710 1.00 31.04 137 ASP B CA 1
ATOM 2229 C C . ASP B 2 60 ? 54.198 127.178 116.510 1.00 31.04 137 ASP B C 1
ATOM 2230 O O . ASP B 2 60 ? 52.968 127.115 116.604 1.00 31.04 137 ASP B O 1
ATOM 2235 N N . HIS B 2 61 ? 54.843 126.872 115.402 1.00 31.43 138 HIS B N 1
ATOM 2236 C CA . HIS B 2 61 ? 54.136 126.645 114.155 1.00 31.43 138 HIS B CA 1
ATOM 2237 C C . HIS B 2 61 ? 53.583 125.221 114.101 1.00 31.43 138 HIS B C 1
ATOM 2238 O O . HIS B 2 61 ? 54.192 124.301 114.650 1.00 31.43 138 HIS B O 1
ATOM 2245 N N . PRO B 2 62 ? 52.421 125.018 113.473 1.00 32.00 139 PRO B N 1
ATOM 2246 C CA . PRO B 2 62 ? 51.879 123.656 113.379 1.00 32.00 139 PRO B CA 1
ATOM 2247 C C . PRO B 2 62 ? 52.648 122.741 112.444 1.00 32.00 139 PRO B C 1
ATOM 2248 O O . PRO B 2 62 ? 52.728 121.539 112.724 1.00 32.00 139 PRO B O 1
ATOM 2252 N N . ALA B 2 63 ? 53.193 123.252 111.339 1.00 31.20 140 ALA B N 1
ATOM 2253 C CA . ALA B 2 63 ? 53.893 122.383 110.399 1.00 31.20 140 ALA B CA 1
ATOM 2254 C C . ALA B 2 63 ? 55.214 121.910 110.980 1.00 31.20 140 ALA B C 1
ATOM 2255 O O . ALA B 2 63 ? 55.391 120.723 111.270 1.00 31.20 140 ALA B O 1
ATOM 2257 N N . SER B 2 64 ? 56.139 122.829 111.194 1.00 27.89 141 SER B N 1
ATOM 2258 C CA . SER B 2 64 ? 57.392 122.516 111.859 1.00 27.89 141 SER B CA 1
ATOM 2259 C C . SER B 2 64 ? 57.207 122.746 113.348 1.00 27.89 141 SER B C 1
ATOM 2260 O O . SER B 2 64 ? 56.904 123.863 113.765 1.00 27.89 141 SER B O 1
ATOM 2263 N N . LEU B 2 65 ? 57.373 121.702 114.149 1.00 27.74 142 LEU B N 1
ATOM 2264 C CA . LEU B 2 65 ? 57.347 121.889 115.598 1.00 27.74 142 LEU B CA 1
ATOM 2265 C C . LEU B 2 65 ? 58.750 122.144 116.137 1.00 27.74 142 LEU B C 1
ATOM 2266 O O . LEU B 2 65 ? 59.210 121.497 117.074 1.00 27.74 142 LEU B O 1
ATOM 2271 N N . GLY B 2 66 ? 59.438 123.106 115.533 1.00 24.44 143 GLY B N 1
ATOM 2272 C CA . GLY B 2 66 ? 60.797 123.421 115.904 1.00 24.44 143 GLY B CA 1
ATOM 2273 C C . GLY B 2 66 ? 61.858 122.695 115.117 1.00 24.44 143 GLY B C 1
ATOM 2274 O O . GLY B 2 66 ? 62.981 122.561 115.610 1.00 24.44 143 GLY B O 1
ATOM 2275 N N . SER B 2 67 ? 61.547 122.231 113.907 1.00 21.81 144 SER B N 1
ATOM 2276 C CA . SER B 2 67 ? 62.475 121.415 113.134 1.00 21.81 144 SER B CA 1
ATOM 2277 C C . SER B 2 67 ? 62.078 121.450 111.670 1.00 21.81 144 SER B C 1
ATOM 2278 O O . SER B 2 67 ? 60.909 121.241 111.349 1.00 21.81 144 SER B O 1
ATOM 2281 N N . THR B 2 68 ? 63.047 121.652 110.787 1.00 21.93 145 THR B N 1
ATOM 2282 C CA . THR B 2 68 ? 62.764 121.867 109.379 1.00 21.93 145 THR B CA 1
ATOM 2283 C C . THR B 2 68 ? 63.145 120.644 108.544 1.00 21.93 145 THR B C 1
ATOM 2284 O O . THR B 2 68 ? 63.646 119.639 109.049 1.00 21.93 145 THR B O 1
ATOM 2288 N N . ASP B 2 69 ? 62.894 120.743 107.241 1.00 24.61 146 ASP B N 1
ATOM 2289 C CA . ASP B 2 69 ? 63.191 119.684 106.290 1.00 24.61 146 ASP B CA 1
ATOM 2290 C C . ASP B 2 69 ? 64.625 119.804 105.791 1.00 24.61 146 ASP B C 1
ATOM 2291 O O . ASP B 2 69 ? 65.399 120.651 106.239 1.00 24.61 146 ASP B O 1
ATOM 2296 N N . LEU B 2 70 ? 64.984 118.939 104.845 1.00 20.34 147 LEU B N 1
ATOM 2297 C CA . LEU B 2 70 ? 66.270 119.049 104.171 1.00 20.34 147 LEU B CA 1
ATOM 2298 C C . LEU B 2 70 ? 66.303 120.263 103.258 1.00 20.34 147 LEU B C 1
ATOM 2299 O O . LEU B 2 70 ? 67.297 120.993 103.218 1.00 20.34 147 LEU B O 1
ATOM 2304 N N . ILE B 2 71 ? 65.224 120.487 102.517 1.00 22.23 148 ILE B N 1
ATOM 2305 C CA . ILE B 2 71 ? 65.175 121.572 101.549 1.00 22.23 148 ILE B CA 1
ATOM 2306 C C . ILE B 2 71 ? 64.922 122.899 102.240 1.00 22.23 148 ILE B C 1
ATOM 2307 O O . ILE B 2 71 ? 65.487 123.928 101.857 1.00 22.23 148 ILE B O 1
ATOM 2312 N N . THR B 2 72 ? 64.080 122.885 103.273 1.00 21.47 149 THR B N 1
ATOM 2313 C CA . THR B 2 72 ? 63.731 124.083 104.027 1.00 21.47 149 THR B CA 1
ATOM 2314 C C . THR B 2 72 ? 64.942 124.658 104.755 1.00 21.47 149 THR B C 1
ATOM 2315 O O . THR B 2 72 ? 65.077 125.881 104.883 1.00 21.47 149 THR B O 1
ATOM 2319 N N . GLN B 2 73 ? 65.862 123.795 105.171 1.00 19.63 150 GLN B N 1
ATOM 2320 C CA . GLN B 2 73 ? 67.052 124.233 105.883 1.00 19.63 150 GLN B CA 1
ATOM 2321 C C . GLN B 2 73 ? 68.058 124.899 104.955 1.00 19.63 150 GLN B C 1
ATOM 2322 O O . GLN B 2 73 ? 68.718 125.868 105.342 1.00 19.63 150 GLN B O 1
ATOM 2328 N N . ALA B 2 74 ? 68.178 124.409 103.723 1.00 20.17 151 ALA B N 1
ATOM 2329 C CA . ALA B 2 74 ? 69.172 124.907 102.783 1.00 20.17 151 ALA B CA 1
ATOM 2330 C C . ALA B 2 74 ? 68.640 126.021 101.903 1.00 20.17 151 ALA B C 1
ATOM 2331 O O . ALA B 2 74 ? 69.078 126.158 100.755 1.00 20.17 151 ALA B O 1
ATOM 2333 N N . MET B 2 75 ? 67.693 126.812 102.399 1.00 22.59 152 MET B N 1
ATOM 2334 C CA . MET B 2 75 ? 67.252 128.019 101.719 1.00 22.59 152 MET B CA 1
ATOM 2335 C C . MET B 2 75 ? 68.125 129.219 102.046 1.00 22.59 152 MET B C 1
ATOM 2336 O O . MET B 2 75 ? 67.770 130.342 101.688 1.00 22.59 152 MET B O 1
ATOM 2341 N N . ILE B 2 76 ? 69.242 129.011 102.732 1.00 22.31 153 ILE B N 1
ATOM 2342 C CA . ILE B 2 76 ? 70.184 130.090 102.996 1.00 22.31 153 ILE B CA 1
ATOM 2343 C C . ILE B 2 76 ? 71.192 130.222 101.862 1.00 22.31 153 ILE B C 1
ATOM 2344 O O . ILE B 2 76 ? 71.513 131.335 101.438 1.00 22.31 153 ILE B O 1
ATOM 2349 N N . LEU B 2 77 ? 71.685 129.101 101.327 1.00 22.59 154 LEU B N 1
ATOM 2350 C CA . LEU B 2 77 ? 72.579 129.184 100.180 1.00 22.59 154 LEU B CA 1
ATOM 2351 C C . LEU B 2 77 ? 71.816 129.581 98.926 1.00 22.59 154 LEU B C 1
ATOM 2352 O O . LEU B 2 77 ? 72.392 130.193 98.023 1.00 22.59 154 LEU B O 1
ATOM 2357 N N . THR B 2 78 ? 70.526 129.248 98.854 1.00 23.48 155 THR B N 1
ATOM 2358 C CA . THR B 2 78 ? 69.672 129.788 97.802 1.00 23.48 155 THR B CA 1
ATOM 2359 C C . THR B 2 78 ? 69.519 131.298 97.950 1.00 23.48 155 THR B C 1
ATOM 2360 O O . THR B 2 78 ? 69.495 132.026 96.951 1.00 23.48 155 THR B O 1
ATOM 2364 N N . MET B 2 79 ? 69.492 131.786 99.190 1.00 23.10 156 MET B N 1
ATOM 2365 C CA . MET B 2 79 ? 69.402 133.219 99.443 1.00 23.10 156 MET B CA 1
ATOM 2366 C C . MET B 2 79 ? 70.693 133.930 99.059 1.00 23.10 156 MET B C 1
ATOM 2367 O O . MET B 2 79 ? 70.668 134.966 98.386 1.00 23.10 156 MET B O 1
ATOM 2372 N N . TYR B 2 80 ? 71.833 133.379 99.465 1.00 23.13 157 TYR B N 1
ATOM 2373 C CA . TYR B 2 80 ? 73.138 133.973 99.194 1.00 23.13 157 TYR B CA 1
ATOM 2374 C C . TYR B 2 80 ? 73.816 133.308 98.014 1.00 23.13 157 TYR B C 1
ATOM 2375 O O . TYR B 2 80 ? 75.033 133.124 97.993 1.00 23.13 157 TYR B O 1
ATOM 2384 N N . ASP B 2 81 ? 73.038 132.932 97.033 1.00 26.05 158 ASP B N 1
ATOM 2385 C CA . ASP B 2 81 ? 73.585 132.378 95.812 1.00 26.05 158 ASP B CA 1
ATOM 2386 C C . ASP B 2 81 ? 74.146 133.503 94.954 1.00 26.05 158 ASP B C 1
ATOM 2387 O O . ASP B 2 81 ? 73.439 134.479 94.689 1.00 26.05 158 ASP B O 1
ATOM 2392 N N . PRO B 2 82 ? 75.405 133.419 94.516 1.00 26.50 159 PRO B N 1
ATOM 2393 C CA . PRO B 2 82 ? 75.902 134.397 93.539 1.00 26.50 159 PRO B CA 1
ATOM 2394 C C . PRO B 2 82 ? 75.320 134.210 92.151 1.00 26.50 159 PRO B C 1
ATOM 2395 O O . PRO B 2 82 ? 75.473 135.106 91.312 1.00 26.50 159 PRO B O 1
ATOM 2399 N N . ASP B 2 83 ? 74.662 133.086 91.883 1.00 28.37 160 ASP B N 1
ATOM 2400 C CA . ASP B 2 83 ? 73.961 132.851 90.633 1.00 28.37 160 ASP B CA 1
ATOM 2401 C C . ASP B 2 83 ? 72.527 133.352 90.663 1.00 28.37 160 ASP B C 1
ATOM 2402 O O . ASP B 2 83 ? 71.763 133.061 89.739 1.00 28.37 160 ASP B O 1
ATOM 2407 N N . ARG B 2 84 ? 72.139 134.072 91.710 1.00 27.27 161 ARG B N 1
ATOM 2408 C CA . ARG B 2 84 ? 70.830 134.700 91.741 1.00 27.27 161 ARG B CA 1
ATOM 2409 C C . ARG B 2 84 ? 70.789 135.853 90.752 1.00 27.27 161 ARG B C 1
ATOM 2410 O O . ARG B 2 84 ? 71.817 136.434 90.401 1.00 27.27 161 ARG B O 1
ATOM 2418 N N . SER B 2 85 ? 69.586 136.180 90.297 1.00 32.20 162 SER B N 1
ATOM 2419 C CA . SER B 2 85 ? 69.409 137.230 89.303 1.00 32.20 162 SER B CA 1
ATOM 2420 C C . SER B 2 85 ? 69.597 138.579 89.976 1.00 32.20 162 SER B C 1
ATOM 2421 O O . SER B 2 85 ? 68.750 139.013 90.762 1.00 32.20 162 SER B O 1
ATOM 2424 N N . GLN B 2 86 ? 70.698 139.252 89.658 1.00 33.11 163 GLN B N 1
ATOM 2425 C CA . GLN B 2 86 ? 71.052 140.479 90.350 1.00 33.11 163 GLN B CA 1
ATOM 2426 C C . GLN B 2 86 ? 70.365 141.709 89.780 1.00 33.11 163 GLN B C 1
ATOM 2427 O O . GLN B 2 86 ? 70.436 142.777 90.397 1.00 33.11 163 GLN B O 1
ATOM 2433 N N . ALA B 2 87 ? 69.700 141.590 88.635 1.00 35.10 164 ALA B N 1
ATOM 2434 C CA . ALA B 2 87 ? 69.073 142.732 87.986 1.00 35.10 164 ALA B CA 1
ATOM 2435 C C . ALA B 2 87 ? 67.970 142.218 87.080 1.00 35.10 164 ALA B C 1
ATOM 2436 O O . ALA B 2 87 ? 68.041 141.071 86.624 1.00 35.10 164 ALA B O 1
ATOM 2438 N N . PRO B 2 88 ? 66.938 143.018 86.816 1.00 37.36 165 PRO B N 1
ATOM 2439 C CA . PRO B 2 88 ? 65.933 142.617 85.829 1.00 37.36 165 PRO B CA 1
ATOM 2440 C C . PRO B 2 88 ? 66.515 142.585 84.425 1.00 37.36 165 PRO B C 1
ATOM 2441 O O . PRO B 2 88 ? 67.510 143.242 84.115 1.00 37.36 165 PRO B O 1
ATOM 2445 N N . THR B 2 89 ? 65.871 141.803 83.564 1.00 39.56 166 THR B N 1
ATOM 2446 C CA . THR B 2 89 ? 66.399 141.523 82.234 1.00 39.56 166 THR B CA 1
ATOM 2447 C C . THR B 2 89 ? 65.273 141.624 81.219 1.00 39.56 166 THR B C 1
ATOM 2448 O O . THR B 2 89 ? 64.262 140.929 81.340 1.00 39.56 166 THR B O 1
ATOM 2452 N N . ASN B 2 90 ? 65.449 142.490 80.224 1.00 43.63 167 ASN B N 1
ATOM 2453 C CA . ASN B 2 90 ? 64.458 142.715 79.178 1.00 43.63 167 ASN B CA 1
ATOM 2454 C C . ASN B 2 90 ? 65.041 142.254 77.851 1.00 43.63 167 ASN B C 1
ATOM 2455 O O . ASN B 2 90 ? 65.980 142.875 77.339 1.00 43.63 167 ASN B O 1
ATOM 2460 N N . ALA B 2 91 ? 64.473 141.169 77.309 1.00 45.36 168 ALA B N 1
ATOM 2461 C CA . ALA B 2 91 ? 64.850 140.567 76.023 1.00 45.36 168 ALA B CA 1
ATOM 2462 C C . ALA B 2 91 ? 66.329 140.194 75.959 1.00 45.36 168 ALA B C 1
ATOM 2463 O O . ALA B 2 91 ? 66.960 140.296 74.905 1.00 45.36 168 ALA B O 1
ATOM 2465 N N . GLY B 2 92 ? 66.893 139.761 77.082 1.00 44.70 169 GLY B N 1
ATOM 2466 C CA . GLY B 2 92 ? 68.261 139.285 77.103 1.00 44.70 169 GLY B CA 1
ATOM 2467 C C . GLY B 2 92 ? 69.253 140.219 77.766 1.00 44.70 169 GLY B C 1
ATOM 2468 O O . GLY B 2 92 ? 70.104 139.769 78.538 1.00 44.70 169 GLY B O 1
ATOM 2469 N N . GLN B 2 93 ? 69.160 141.515 77.490 1.00 47.46 170 GLN B N 1
ATOM 2470 C CA . GLN B 2 93 ? 70.069 142.471 78.101 1.00 47.46 170 GLN B CA 1
ATOM 2471 C C . GLN B 2 93 ? 69.462 143.016 79.388 1.00 47.46 170 GLN B C 1
ATOM 2472 O O . GLN B 2 93 ? 68.240 143.057 79.554 1.00 47.46 170 GLN B O 1
ATOM 2478 N N . GLU B 2 94 ? 70.336 143.410 80.311 1.00 44.99 171 GLU B N 1
ATOM 2479 C CA . GLU B 2 94 ? 69.895 143.861 81.621 1.00 44.99 171 GLU B CA 1
ATOM 2480 C C . GLU B 2 94 ? 69.270 145.248 81.533 1.00 44.99 171 GLU B C 1
ATOM 2481 O O . GLU B 2 94 ? 69.487 146.003 80.582 1.00 44.99 171 GLU B O 1
ATOM 2487 N N . THR B 2 95 ? 68.487 145.578 82.553 1.00 44.40 172 THR B N 1
ATOM 2488 C CA . THR B 2 95 ? 67.690 146.794 82.560 1.00 44.40 172 THR B CA 1
ATOM 2489 C C . THR B 2 95 ? 67.428 147.196 84.006 1.00 44.40 172 THR B C 1
ATOM 2490 O O . THR B 2 95 ? 68.047 146.671 84.937 1.00 44.40 172 THR B O 1
ATOM 2494 N N . THR B 2 96 ? 66.513 148.140 84.193 1.00 48.46 173 THR B N 1
ATOM 2495 C CA . THR B 2 96 ? 66.151 148.628 85.510 1.00 48.46 173 THR B CA 1
ATOM 2496 C C . THR B 2 96 ? 64.867 147.944 85.967 1.00 48.46 173 THR B C 1
ATOM 2497 O O . THR B 2 96 ? 64.329 147.065 85.290 1.00 48.46 173 THR B O 1
ATOM 2501 N N . TRP B 2 97 ? 64.363 148.350 87.129 1.00 48.54 174 TRP B N 1
ATOM 2502 C CA . TRP B 2 97 ? 63.046 147.907 87.564 1.00 48.54 174 TRP B CA 1
ATOM 2503 C C . TRP B 2 97 ? 61.946 148.852 87.109 1.00 48.54 174 TRP B C 1
ATOM 2504 O O . TRP B 2 97 ? 60.851 148.397 86.764 1.00 48.54 174 TRP B O 1
ATOM 2515 N N . ASP B 2 98 ? 62.210 150.156 87.079 1.00 52.46 175 ASP B N 1
ATOM 2516 C CA . ASP B 2 98 ? 61.188 151.102 86.662 1.00 52.46 175 ASP B CA 1
ATOM 2517 C C . ASP B 2 98 ? 61.001 151.157 85.153 1.00 52.46 175 ASP B C 1
ATOM 2518 O O . ASP B 2 98 ? 60.011 151.734 84.691 1.00 52.46 175 ASP B O 1
ATOM 2523 N N . ALA B 2 99 ? 61.920 150.583 84.373 1.00 52.10 176 ALA B N 1
ATOM 2524 C CA . ALA B 2 99 ? 61.639 150.372 82.959 1.00 52.10 176 ALA B CA 1
ATOM 2525 C C . ALA B 2 99 ? 60.589 149.289 82.766 1.00 52.10 176 ALA B C 1
ATOM 2526 O O . ALA B 2 99 ? 59.867 149.296 81.763 1.00 52.10 176 ALA B O 1
ATOM 2528 N N . PHE B 2 100 ? 60.493 148.356 83.716 1.00 49.45 177 PHE B N 1
ATOM 2529 C CA . PHE B 2 100 ? 59.460 147.331 83.655 1.00 49.45 177 PHE B CA 1
ATOM 2530 C C . PHE B 2 100 ? 58.090 147.906 83.980 1.00 49.45 177 PHE B C 1
ATOM 2531 O O . PHE B 2 100 ? 57.098 147.555 83.334 1.00 49.45 177 PHE B O 1
ATOM 2539 N N . VAL B 2 101 ? 58.009 148.796 84.975 1.00 51.97 178 VAL B N 1
ATOM 2540 C CA . VAL B 2 101 ? 56.711 149.354 85.351 1.00 51.97 178 VAL B CA 1
ATOM 2541 C C . VAL B 2 101 ? 56.240 150.422 84.381 1.00 51.97 178 VAL B C 1
ATOM 2542 O O . VAL B 2 101 ? 55.089 150.861 84.473 1.00 51.97 178 VAL B O 1
ATOM 2546 N N . ALA B 2 102 ? 57.099 150.867 83.468 1.00 54.45 179 ALA B N 1
ATOM 2547 C CA . ALA B 2 102 ? 56.665 151.696 82.357 1.00 54.45 179 ALA B CA 1
ATOM 2548 C C . ALA B 2 102 ? 56.256 150.868 81.151 1.00 54.45 179 ALA B C 1
ATOM 2549 O O . ALA B 2 102 ? 55.515 151.365 80.298 1.00 54.45 179 ALA B O 1
ATOM 2551 N N . ALA B 2 103 ? 56.724 149.625 81.062 1.00 52.94 180 ALA B N 1
ATOM 2552 C CA . ALA B 2 103 ? 56.338 148.720 79.988 1.00 52.94 180 ALA B CA 1
ATOM 2553 C C . ALA B 2 103 ? 55.132 147.872 80.362 1.00 52.94 180 ALA B C 1
ATOM 2554 O O . ALA B 2 103 ? 54.306 147.559 79.500 1.00 52.94 180 ALA B O 1
ATOM 2556 N N . ALA B 2 104 ? 55.016 147.494 81.636 1.00 54.73 181 ALA B N 1
ATOM 2557 C CA . ALA B 2 104 ? 53.870 146.705 82.068 1.00 54.73 181 ALA B CA 1
ATOM 2558 C C . ALA B 2 104 ? 52.612 147.556 82.158 1.00 54.73 181 ALA B C 1
ATOM 2559 O O . ALA B 2 104 ? 51.540 147.120 81.727 1.00 54.73 181 ALA B O 1
ATOM 2561 N N . THR B 2 105 ? 52.723 148.771 82.703 1.00 56.47 182 THR B N 1
ATOM 2562 C CA . THR B 2 105 ? 51.558 149.646 82.800 1.00 56.47 182 THR B CA 1
ATOM 2563 C C . THR B 2 105 ? 51.136 150.175 81.437 1.00 56.47 182 THR B C 1
ATOM 2564 O O . THR B 2 105 ? 49.968 150.528 81.249 1.00 56.47 182 THR B O 1
ATOM 2568 N N . ALA B 2 106 ? 52.060 150.238 80.477 1.00 55.74 183 ALA B N 1
ATOM 2569 C CA . ALA B 2 106 ? 51.668 150.528 79.105 1.00 55.74 183 ALA B CA 1
ATOM 2570 C C . ALA B 2 106 ? 50.965 149.344 78.456 1.00 55.74 183 ALA B C 1
ATOM 2571 O O . ALA B 2 106 ? 50.260 149.527 77.459 1.00 55.74 183 ALA B O 1
ATOM 2573 N N . ALA B 2 107 ? 51.144 148.139 78.997 1.00 57.10 184 ALA B N 1
ATOM 2574 C CA . ALA B 2 107 ? 50.414 146.961 78.557 1.00 57.10 184 ALA B CA 1
ATOM 2575 C C . ALA B 2 107 ? 49.207 146.651 79.429 1.00 57.10 184 ALA B C 1
ATOM 2576 O O . ALA B 2 107 ? 48.424 145.763 79.078 1.00 57.10 184 ALA B O 1
ATOM 2578 N N . MET B 2 108 ? 49.046 147.343 80.556 1.00 57.28 185 MET B N 1
ATOM 2579 C CA . MET B 2 108 ? 47.860 147.182 81.384 1.00 57.28 185 MET B CA 1
ATOM 2580 C C . MET B 2 108 ? 46.736 148.123 80.988 1.00 57.28 185 MET B C 1
ATOM 2581 O O . MET B 2 108 ? 45.571 147.826 81.272 1.00 57.28 185 MET B O 1
ATOM 2586 N N . GLN B 2 109 ? 47.055 149.251 80.350 1.00 60.82 186 GLN B N 1
ATOM 2587 C CA . GLN B 2 109 ? 46.009 150.101 79.800 1.00 60.82 186 GLN B CA 1
ATOM 2588 C C . GLN B 2 109 ? 45.489 149.557 78.479 1.00 60.82 186 GLN B C 1
ATOM 2589 O O . GLN B 2 109 ? 44.359 149.865 78.087 1.00 60.82 186 GLN B O 1
ATOM 2595 N N . ALA B 2 110 ? 46.290 148.750 77.788 1.00 60.00 187 ALA B N 1
ATOM 2596 C CA . ALA B 2 110 ? 45.821 148.078 76.587 1.00 60.00 187 ALA B CA 1
ATOM 2597 C C . ALA B 2 110 ? 44.969 146.860 76.904 1.00 60.00 187 ALA B C 1
ATOM 2598 O O . ALA B 2 110 ? 44.252 146.376 76.023 1.00 60.00 187 ALA B O 1
ATOM 2600 N N . GLN B 2 111 ? 45.033 146.355 78.134 1.00 59.48 188 GLN B N 1
ATOM 2601 C CA . GLN B 2 111 ? 44.196 145.238 78.545 1.00 59.48 188 GLN B CA 1
ATOM 2602 C C . GLN B 2 111 ? 42.853 145.690 79.095 1.00 59.48 188 GLN B C 1
ATOM 2603 O O . GLN B 2 111 ? 41.877 144.936 79.019 1.00 59.48 188 GLN B O 1
ATOM 2609 N N . THR B 2 112 ? 42.780 146.904 79.645 1.00 61.85 189 THR B N 1
ATOM 2610 C CA . THR B 2 112 ? 41.500 147.442 80.087 1.00 61.85 189 THR B CA 1
ATOM 2611 C C . THR B 2 112 ? 40.622 147.867 78.918 1.00 61.85 189 THR B C 1
ATOM 2612 O O . THR B 2 112 ? 39.410 148.023 79.097 1.00 61.85 189 THR B O 1
ATOM 2616 N N . ALA B 2 113 ? 41.209 148.072 77.735 1.00 61.93 190 ALA B N 1
ATOM 2617 C CA . ALA B 2 113 ? 40.405 148.284 76.537 1.00 61.93 190 ALA B CA 1
ATOM 2618 C C . ALA B 2 113 ? 39.637 147.022 76.171 1.00 61.93 190 ALA B C 1
ATOM 2619 O O . ALA B 2 113 ? 38.479 147.092 75.743 1.00 61.93 190 ALA B O 1
ATOM 2621 N N . LYS B 2 114 ? 40.262 145.861 76.343 1.00 62.98 191 LYS B N 1
ATOM 2622 C CA . LYS B 2 114 ? 39.563 144.586 76.281 1.00 62.98 191 LYS B CA 1
ATOM 2623 C C . LYS B 2 114 ? 38.967 144.300 77.657 1.00 62.98 191 LYS B C 1
ATOM 2624 O O . LYS B 2 114 ? 38.952 145.158 78.544 1.00 62.98 191 LYS B O 1
ATOM 2630 N N . GLN B 2 115 ? 38.464 143.090 77.867 1.00 66.46 192 GLN B N 1
ATOM 2631 C CA . GLN B 2 115 ? 38.040 142.711 79.212 1.00 66.46 192 GLN B CA 1
ATOM 2632 C C . GLN B 2 115 ? 39.160 141.990 79.955 1.00 66.46 192 GLN B C 1
ATOM 2633 O O . GLN B 2 115 ? 38.934 140.975 80.612 1.00 66.46 192 GLN B O 1
ATOM 2639 N N . GLY B 2 116 ? 40.365 142.561 79.900 1.00 61.18 193 GLY B N 1
ATOM 2640 C CA . GLY B 2 116 ? 41.572 141.948 80.424 1.00 61.18 193 GLY B CA 1
ATOM 2641 C C . GLY B 2 116 ? 41.841 140.549 79.912 1.00 61.18 193 GLY B C 1
ATOM 2642 O O . GLY B 2 116 ? 42.128 139.650 80.704 1.00 61.18 193 GLY B O 1
ATOM 2643 N N . ALA B 2 117 ? 41.752 140.351 78.595 1.00 59.84 194 ALA B N 1
ATOM 2644 C CA . ALA B 2 117 ? 41.737 138.999 78.043 1.00 59.84 194 ALA B CA 1
ATOM 2645 C C . ALA B 2 117 ? 43.111 138.345 78.119 1.00 59.84 194 ALA B C 1
ATOM 2646 O O . ALA B 2 117 ? 43.290 137.327 78.797 1.00 59.84 194 ALA B O 1
ATOM 2648 N N . GLY B 2 118 ? 44.099 138.918 77.444 1.00 57.00 195 GLY B N 1
ATOM 2649 C CA . GLY B 2 118 ? 45.424 138.330 77.456 1.00 57.00 195 GLY B CA 1
ATOM 2650 C C . GLY B 2 118 ? 46.237 138.712 78.674 1.00 57.00 195 GLY B C 1
ATOM 2651 O O . GLY B 2 118 ? 47.231 139.429 78.553 1.00 57.00 195 GLY B O 1
ATOM 2652 N N . LEU B 2 119 ? 45.822 138.256 79.852 1.00 55.17 196 LEU B N 1
ATOM 2653 C CA . LEU B 2 119 ? 46.505 138.534 81.113 1.00 55.17 196 LEU B CA 1
ATOM 2654 C C . LEU B 2 119 ? 46.618 137.250 81.932 1.00 55.17 196 LEU B C 1
ATOM 2655 O O . LEU B 2 119 ? 46.200 137.156 83.087 1.00 55.17 196 LEU B O 1
ATOM 2660 N N . ARG B 2 120 ? 47.129 136.206 81.296 1.00 52.01 197 ARG B N 1
ATOM 2661 C CA . ARG B 2 120 ? 47.329 134.943 81.987 1.00 52.01 197 ARG B CA 1
ATOM 2662 C C . ARG B 2 120 ? 48.489 135.037 82.971 1.00 52.01 197 ARG B C 1
ATOM 2663 O O . ARG B 2 120 ? 49.490 135.710 82.716 1.00 52.01 197 ARG B O 1
ATOM 2671 N N . VAL B 2 121 ? 48.336 134.371 84.113 1.00 48.08 198 VAL B N 1
ATOM 2672 C CA . VAL B 2 121 ? 49.349 134.311 85.159 1.00 48.08 198 VAL B CA 1
ATOM 2673 C C . VAL B 2 121 ? 49.641 132.839 85.415 1.00 48.08 198 VAL B C 1
ATOM 2674 O O . VAL B 2 121 ? 48.729 132.008 85.375 1.00 48.08 198 VAL B O 1
ATOM 2678 N N . LEU B 2 122 ? 50.909 132.508 85.660 1.00 47.01 199 LEU B N 1
ATOM 2679 C CA . LEU B 2 122 ? 51.294 131.115 85.849 1.00 47.01 199 LEU B CA 1
ATOM 2680 C C . LEU B 2 122 ? 52.040 130.920 87.167 1.00 47.01 199 LEU B C 1
ATOM 2681 O O . LEU B 2 122 ? 53.163 130.407 87.194 1.00 47.01 199 LEU B O 1
ATOM 2686 N N . SER B 2 123 ? 51.443 131.379 88.262 1.00 48.19 200 SER B N 1
ATOM 2687 C CA . SER B 2 123 ? 52.002 131.152 89.585 1.00 48.19 200 SER B CA 1
ATOM 2688 C C . SER B 2 123 ? 51.952 129.672 89.955 1.00 48.19 200 SER B C 1
ATOM 2689 O O . SER B 2 123 ? 51.274 128.866 89.320 1.00 48.19 200 SER B O 1
ATOM 2692 N N . GLY B 2 124 ? 52.689 129.307 90.998 1.00 46.71 201 GLY B N 1
ATOM 2693 C CA . GLY B 2 124 ? 52.609 127.934 91.447 1.00 46.71 201 GLY B CA 1
ATOM 2694 C C . GLY B 2 124 ? 51.885 127.716 92.759 1.00 46.71 201 GLY B C 1
ATOM 2695 O O . GLY B 2 124 ? 52.482 127.889 93.826 1.00 46.71 201 GLY B O 1
ATOM 2696 N N . SER B 2 125 ? 50.616 127.306 92.661 1.00 46.01 202 SER B N 1
ATOM 2697 C CA . SER B 2 125 ? 49.808 126.690 93.728 1.00 46.01 202 SER B CA 1
ATOM 2698 C C . SER B 2 125 ? 49.826 127.467 95.045 1.00 46.01 202 SER B C 1
ATOM 2699 O O . SER B 2 125 ? 49.942 126.895 96.128 1.00 46.01 202 SER B O 1
ATOM 2702 N N . LEU B 2 126 ? 49.690 128.786 94.948 1.00 46.34 203 LEU B N 1
ATOM 2703 C CA . LEU B 2 126 ? 49.891 129.644 96.109 1.00 46.34 203 LEU B CA 1
ATOM 2704 C C . LEU B 2 126 ? 48.716 129.561 97.079 1.00 46.34 203 LEU B C 1
ATOM 2705 O O . LEU B 2 126 ? 47.561 129.396 96.684 1.00 46.34 203 LEU B O 1
ATOM 2710 N N . THR B 2 127 ? 49.030 129.681 98.371 1.00 43.42 204 THR B N 1
ATOM 2711 C CA . THR B 2 127 ? 48.036 129.667 99.434 1.00 43.42 204 THR B CA 1
ATOM 2712 C C . THR B 2 127 ? 47.998 130.961 100.227 1.00 43.42 204 THR B C 1
ATOM 2713 O O . THR B 2 127 ? 47.152 131.095 101.118 1.00 43.42 204 THR B O 1
ATOM 2717 N N . SER B 2 128 ? 48.896 131.899 99.943 1.00 44.78 205 SER B N 1
ATOM 2718 C CA . SER B 2 128 ? 49.063 133.068 100.793 1.00 44.78 205 SER B CA 1
ATOM 2719 C C . SER B 2 128 ? 47.886 134.023 100.627 1.00 44.78 205 SER B C 1
ATOM 2720 O O . SER B 2 128 ? 47.479 134.310 99.500 1.00 44.78 205 SER B O 1
ATOM 2723 N N . PRO B 2 129 ? 47.331 134.539 101.725 1.00 43.75 206 PRO B N 1
ATOM 2724 C CA . PRO B 2 129 ? 46.078 135.301 101.622 1.00 43.75 206 PRO B CA 1
ATOM 2725 C C . PRO B 2 129 ? 46.244 136.684 101.028 1.00 43.75 206 PRO B C 1
ATOM 2726 O O . PRO B 2 129 ? 45.253 137.251 100.555 1.00 43.75 206 PRO B O 1
ATOM 2730 N N . THR B 2 130 ? 47.451 137.250 101.036 1.00 45.74 207 THR B N 1
ATOM 2731 C CA . THR B 2 130 ? 47.651 138.557 100.424 1.00 45.74 207 THR B CA 1
ATOM 2732 C C . THR B 2 130 ? 47.742 138.454 98.910 1.00 45.74 207 THR B C 1
ATOM 2733 O O . THR B 2 130 ? 47.240 139.331 98.200 1.00 45.74 207 THR B O 1
ATOM 2737 N N . LEU B 2 131 ? 48.350 137.387 98.400 1.00 47.22 208 LEU B N 1
ATOM 2738 C CA . LEU B 2 131 ? 48.385 137.164 96.964 1.00 47.22 208 LEU B CA 1
ATOM 2739 C C . LEU B 2 131 ? 47.076 136.595 96.441 1.00 47.22 208 LEU B C 1
ATOM 2740 O O . LEU B 2 131 ? 46.794 136.728 95.247 1.00 47.22 208 LEU B O 1
ATOM 2745 N N . ILE B 2 132 ? 46.282 135.959 97.302 1.00 49.01 209 ILE B N 1
ATOM 2746 C CA . ILE B 2 132 ? 44.928 135.573 96.921 1.00 49.01 209 ILE B CA 1
ATOM 2747 C C . ILE B 2 132 ? 44.045 136.809 96.816 1.00 49.01 209 ILE B C 1
ATOM 2748 O O . ILE B 2 132 ? 43.276 136.963 95.859 1.00 49.01 209 ILE B O 1
ATOM 2753 N N . ALA B 2 133 ? 44.167 137.727 97.779 1.00 49.27 210 ALA B N 1
ATOM 2754 C CA . ALA B 2 133 ? 43.392 138.961 97.733 1.00 49.27 210 ALA B CA 1
ATOM 2755 C C . ALA B 2 133 ? 43.866 139.885 96.622 1.00 49.27 210 ALA B C 1
ATOM 2756 O O . ALA B 2 133 ? 43.075 140.675 96.098 1.00 49.27 210 ALA B O 1
ATOM 2758 N N . GLN B 2 134 ? 45.143 139.809 96.254 1.00 49.96 211 GLN B N 1
ATOM 2759 C CA . GLN B 2 134 ? 45.618 140.572 95.109 1.00 49.96 211 GLN B CA 1
ATOM 2760 C C . GLN B 2 134 ? 45.204 139.930 93.795 1.00 49.96 211 GLN B C 1
ATOM 2761 O O . GLN B 2 134 ? 45.001 140.639 92.805 1.00 49.96 211 GLN B O 1
ATOM 2767 N N . LYS B 2 135 ? 45.083 138.600 93.763 1.00 51.80 212 LYS B N 1
ATOM 2768 C CA . LYS B 2 135 ? 44.539 137.937 92.585 1.00 51.80 212 LYS B CA 1
ATOM 2769 C C . LYS B 2 135 ? 43.053 138.225 92.440 1.00 51.80 212 LYS B C 1
ATOM 2770 O O . LYS B 2 135 ? 42.579 138.541 91.343 1.00 51.80 212 LYS B O 1
ATOM 2776 N N . GLN B 2 136 ? 42.307 138.157 93.543 1.00 52.89 213 GLN B N 1
ATOM 2777 C CA . GLN B 2 136 ? 40.878 138.430 93.490 1.00 52.89 213 GLN B CA 1
ATOM 2778 C C . GLN B 2 136 ? 40.578 139.909 93.292 1.00 52.89 213 GLN B C 1
ATOM 2779 O O . GLN B 2 136 ? 39.445 140.253 92.945 1.00 52.89 213 GLN B O 1
ATOM 2785 N N . GLN B 2 137 ? 41.559 140.787 93.515 1.00 53.04 214 GLN B N 1
ATOM 2786 C CA . GLN B 2 137 ? 41.459 142.160 93.036 1.00 53.04 214 GLN B CA 1
ATOM 2787 C C . GLN B 2 137 ? 41.820 142.261 91.561 1.00 53.04 214 GLN B C 1
ATOM 2788 O O . GLN B 2 137 ? 41.285 143.117 90.850 1.00 53.04 214 GLN B O 1
ATOM 2794 N N . LEU B 2 138 ? 42.724 141.400 91.093 1.00 53.21 215 LEU B N 1
ATOM 2795 C CA . LEU B 2 138 ? 43.141 141.410 89.696 1.00 53.21 215 LEU B CA 1
ATOM 2796 C C . LEU B 2 138 ? 42.080 140.798 88.793 1.00 53.21 215 LEU B C 1
ATOM 2797 O O . LEU B 2 138 ? 41.867 141.273 87.673 1.00 53.21 215 LEU B O 1
ATOM 2802 N N . LEU B 2 139 ? 41.404 139.755 89.262 1.00 53.60 216 LEU B N 1
ATOM 2803 C CA . LEU B 2 139 ? 40.369 139.092 88.484 1.00 53.60 216 LEU B CA 1
ATOM 2804 C C . LEU B 2 139 ? 39.004 139.755 88.618 1.00 53.60 216 LEU B C 1
ATOM 2805 O O . LEU B 2 139 ? 38.047 139.294 87.990 1.00 53.60 216 LEU B O 1
ATOM 2810 N N . THR B 2 140 ? 38.882 140.809 89.430 1.00 56.27 217 THR B N 1
ATOM 2811 C CA . THR B 2 140 ? 37.691 141.643 89.419 1.00 56.27 217 THR B CA 1
ATOM 2812 C C . THR B 2 140 ? 37.910 142.978 88.726 1.00 56.27 217 THR B C 1
ATOM 2813 O O . THR B 2 140 ? 36.931 143.647 88.386 1.00 56.27 217 THR B O 1
ATOM 2817 N N . GLN B 2 141 ? 39.163 143.374 88.504 1.00 57.44 218 GLN B N 1
ATOM 2818 C CA . GLN B 2 141 ? 39.489 144.528 87.681 1.00 57.44 218 GLN B CA 1
ATOM 2819 C C . GLN B 2 141 ? 39.526 144.147 86.210 1.00 57.44 218 GLN B C 1
ATOM 2820 O O . GLN B 2 141 ? 39.003 144.876 85.360 1.00 57.44 218 GLN B O 1
ATOM 2826 N N . PHE B 2 142 ? 40.129 143.005 85.908 1.00 57.75 219 PHE B N 1
ATOM 2827 C CA . PHE B 2 142 ? 40.092 142.410 84.581 1.00 57.75 219 PHE B CA 1
ATOM 2828 C C . PHE B 2 142 ? 39.143 141.224 84.632 1.00 57.75 219 PHE B C 1
ATOM 2829 O O . PHE B 2 142 ? 39.451 140.226 85.302 1.00 57.75 219 PHE B O 1
ATOM 2837 N N . PRO B 2 143 ? 37.981 141.288 83.976 1.00 60.37 220 PRO B N 1
ATOM 2838 C CA . PRO B 2 143 ? 36.991 140.212 84.156 1.00 60.37 220 PRO B CA 1
ATOM 2839 C C . PRO B 2 143 ? 37.372 138.904 83.486 1.00 60.37 220 PRO B C 1
ATOM 2840 O O . PRO B 2 143 ? 37.207 137.839 84.093 1.00 60.37 220 PRO B O 1
ATOM 2844 N N . GLN B 2 144 ? 37.883 138.943 82.259 1.00 61.17 221 GLN B N 1
ATOM 2845 C CA . GLN B 2 144 ? 38.190 137.725 81.521 1.00 61.17 221 GLN B CA 1
ATOM 2846 C C . GLN B 2 144 ? 39.627 137.261 81.706 1.00 61.17 221 GLN B C 1
ATOM 2847 O O . GLN B 2 144 ? 40.088 136.404 80.945 1.00 61.17 221 GLN B O 1
ATOM 2853 N N . ALA B 2 145 ? 40.343 137.802 82.684 1.00 56.61 222 ALA B N 1
ATOM 2854 C CA . ALA B 2 145 ? 41.682 137.321 82.976 1.00 56.61 222 ALA B CA 1
ATOM 2855 C C . ALA B 2 145 ? 41.605 135.986 83.696 1.00 56.61 222 ALA B C 1
ATOM 2856 O O . ALA B 2 145 ? 40.683 135.725 84.471 1.00 56.61 222 ALA B O 1
ATOM 2858 N N . LYS B 2 146 ? 42.579 135.128 83.419 1.00 53.21 223 LYS B N 1
ATOM 2859 C CA . LYS B 2 146 ? 42.627 133.796 83.998 1.00 53.21 223 LYS B CA 1
ATOM 2860 C C . LYS B 2 146 ? 43.908 133.631 84.797 1.00 53.21 223 LYS B C 1
ATOM 2861 O O . LYS B 2 146 ? 44.963 134.142 84.412 1.00 53.21 223 LYS B O 1
ATOM 2867 N N . TRP B 2 147 ? 43.805 132.917 85.911 1.00 50.34 224 TRP B N 1
ATOM 2868 C CA . TRP B 2 147 ? 44.937 132.623 86.779 1.00 50.34 224 TRP B CA 1
ATOM 2869 C C . TRP B 2 147 ? 45.143 131.118 86.774 1.00 50.34 224 TRP B C 1
ATOM 2870 O O . TRP B 2 147 ? 44.366 130.379 87.387 1.00 50.34 224 TRP B O 1
ATOM 2881 N N . TYR B 2 148 ? 46.185 130.666 86.093 1.00 48.83 225 TYR B N 1
ATOM 2882 C CA . TYR B 2 148 ? 46.518 129.253 86.032 1.00 48.83 225 TYR B CA 1
ATOM 2883 C C . TYR B 2 148 ? 47.606 128.945 87.046 1.00 48.83 225 TYR B C 1
ATOM 2884 O O . TYR B 2 148 ? 48.539 129.730 87.229 1.00 48.83 225 TYR B O 1
ATOM 2893 N N . GLU B 2 149 ? 47.480 127.802 87.711 1.00 48.90 226 GLU B N 1
ATOM 2894 C CA . GLU B 2 149 ? 48.410 127.414 88.766 1.00 48.90 226 GLU B CA 1
ATOM 2895 C C . GLU B 2 149 ? 49.007 126.057 88.420 1.00 48.90 226 GLU B C 1
ATOM 2896 O O . GLU B 2 149 ? 48.368 125.020 88.611 1.00 48.90 226 GLU B O 1
ATOM 2902 N N . TYR B 2 150 ? 50.231 126.071 87.909 1.00 46.15 227 TYR B N 1
ATOM 2903 C CA . TYR B 2 150 ? 50.957 124.854 87.594 1.00 46.15 227 TYR B CA 1
ATOM 2904 C C . TYR B 2 150 ? 51.962 124.557 88.694 1.00 46.15 227 TYR B C 1
ATOM 2905 O O . TYR B 2 150 ? 52.679 125.448 89.156 1.00 46.15 227 TYR B O 1
ATOM 2914 N N . GLU B 2 151 ? 52.000 123.306 89.106 1.00 47.09 228 GLU B N 1
ATOM 2915 C CA . GLU B 2 151 ? 52.936 122.801 90.094 1.00 47.09 228 GLU B CA 1
ATOM 2916 C C . GLU B 2 151 ? 53.257 121.362 89.716 1.00 47.09 228 GLU B C 1
ATOM 2917 O O . GLU B 2 151 ? 52.344 120.532 89.634 1.00 47.09 228 GLU B O 1
ATOM 2923 N N . PRO B 2 152 ? 54.524 121.032 89.450 1.00 43.35 229 PRO B N 1
ATOM 2924 C CA . PRO B 2 152 ? 54.838 119.666 89.007 1.00 43.35 229 PRO B CA 1
ATOM 2925 C C . PRO B 2 152 ? 54.698 118.630 90.103 1.00 43.35 229 PRO B C 1
ATOM 2926 O O . PRO B 2 152 ? 54.435 117.461 89.801 1.00 43.35 229 PRO B O 1
ATOM 2930 N N . VAL B 2 153 ? 54.864 119.016 91.364 1.00 41.38 230 VAL B N 1
ATOM 2931 C CA . VAL B 2 153 ? 54.611 118.114 92.480 1.00 41.38 230 VAL B CA 1
ATOM 2932 C C . VAL B 2 153 ? 53.449 118.740 93.252 1.00 41.38 230 VAL B C 1
ATOM 2933 O O . VAL B 2 153 ? 53.419 118.779 94.488 1.00 41.38 230 VAL B O 1
ATOM 2937 N N . GLY B 2 154 ? 52.515 119.321 92.519 1.00 46.16 231 GLY B N 1
ATOM 2938 C CA . GLY B 2 154 ? 51.292 119.788 93.131 1.00 46.16 231 GLY B CA 1
ATOM 2939 C C . GLY B 2 154 ? 50.411 118.650 93.598 1.00 46.16 231 GLY B C 1
ATOM 2940 O O . GLY B 2 154 ? 50.654 117.476 93.339 1.00 46.16 231 GLY B O 1
ATOM 2941 N N . ARG B 2 155 ? 49.358 119.017 94.312 1.00 47.68 232 ARG B N 1
ATOM 2942 C CA . ARG B 2 155 ? 48.382 118.046 94.792 1.00 47.68 232 ARG B CA 1
ATOM 2943 C C . ARG B 2 155 ? 47.233 117.923 93.796 1.00 47.68 232 ARG B C 1
ATOM 2944 O O . ARG B 2 155 ? 46.071 118.159 94.110 1.00 47.68 232 ARG B O 1
ATOM 2952 N N . ASP B 2 156 ? 47.585 117.553 92.564 1.00 49.00 233 ASP B N 1
ATOM 2953 C CA . ASP B 2 156 ? 46.593 117.503 91.498 1.00 49.00 233 ASP B CA 1
ATOM 2954 C C . ASP B 2 156 ? 45.700 116.278 91.631 1.00 49.00 233 ASP B C 1
ATOM 2955 O O . ASP B 2 156 ? 44.472 116.398 91.632 1.00 49.00 233 ASP B O 1
ATOM 2960 N N . ASN B 2 157 ? 46.297 115.092 91.750 1.00 46.73 234 ASN B N 1
ATOM 2961 C CA . ASN B 2 157 ? 45.498 113.889 91.952 1.00 46.73 234 ASN B CA 1
ATOM 2962 C C . ASN B 2 157 ? 44.936 113.821 93.364 1.00 46.73 234 ASN B C 1
ATOM 2963 O O . ASN B 2 157 ? 43.919 113.160 93.592 1.00 46.73 234 ASN B O 1
ATOM 2968 N N . ALA B 2 158 ? 45.581 114.492 94.319 1.00 48.46 235 ALA B N 1
ATOM 2969 C CA . ALA B 2 158 ? 45.080 114.494 95.687 1.00 48.46 235 ALA B CA 1
ATOM 2970 C C . ALA B 2 158 ? 43.828 115.346 95.824 1.00 48.46 235 ALA B C 1
ATOM 2971 O O . ALA B 2 158 ? 42.986 115.072 96.685 1.00 48.46 235 ALA B O 1
ATOM 2973 N N . ASN B 2 159 ? 43.687 116.375 94.991 1.00 49.58 236 ASN B N 1
ATOM 2974 C CA . ASN B 2 159 ? 42.477 117.185 94.983 1.00 49.58 236 ASN B CA 1
ATOM 2975 C C . ASN B 2 159 ? 41.453 116.691 93.976 1.00 49.58 236 ASN B C 1
ATOM 2976 O O . ASN B 2 159 ? 40.253 116.908 94.171 1.00 49.58 236 ASN B O 1
ATOM 2981 N N . ALA B 2 160 ? 41.894 116.031 92.904 1.00 49.15 237 ALA B N 1
ATOM 2982 C CA . ALA B 2 160 ? 40.944 115.386 92.007 1.00 49.15 237 ALA B CA 1
ATOM 2983 C C . ALA B 2 160 ? 40.319 114.162 92.656 1.00 49.15 237 ALA B C 1
ATOM 2984 O O . ALA B 2 160 ? 39.202 113.777 92.297 1.00 49.15 237 ALA B O 1
ATOM 2986 N N . GLY B 2 161 ? 41.017 113.541 93.609 1.00 48.39 238 GLY B N 1
ATOM 2987 C CA . GLY B 2 161 ? 40.410 112.482 94.391 1.00 48.39 238 GLY B CA 1
ATOM 2988 C C . GLY B 2 161 ? 39.454 113.001 95.437 1.00 48.39 238 GLY B C 1
ATOM 2989 O O . GLY B 2 161 ? 38.532 112.289 95.844 1.00 48.39 238 GLY B O 1
ATOM 2990 N N . ALA B 2 162 ? 39.653 114.240 95.887 1.00 49.54 239 ALA B N 1
ATOM 2991 C CA . ALA B 2 162 ? 38.716 114.860 96.813 1.00 49.54 239 ALA B CA 1
ATOM 2992 C C . ALA B 2 162 ? 37.469 115.353 96.099 1.00 49.54 239 ALA B C 1
ATOM 2993 O O . ALA B 2 162 ? 36.408 115.469 96.719 1.00 49.54 239 ALA B O 1
ATOM 2995 N N . ARG B 2 163 ? 37.578 115.654 94.806 1.00 50.49 240 ARG B N 1
ATOM 2996 C CA . ARG B 2 163 ? 36.396 115.979 94.021 1.00 50.49 240 ARG B CA 1
ATOM 2997 C C . ARG B 2 163 ? 35.624 114.729 93.633 1.00 50.49 240 ARG B C 1
ATOM 2998 O O . ARG B 2 163 ? 34.392 114.764 93.553 1.00 50.49 240 ARG B O 1
ATOM 3006 N N . LEU B 2 164 ? 36.325 113.623 93.405 1.00 50.84 241 LEU B N 1
ATOM 3007 C CA . LEU B 2 164 ? 35.703 112.415 92.888 1.00 50.84 241 LEU B CA 1
ATOM 3008 C C . LEU B 2 164 ? 34.981 111.623 93.968 1.00 50.84 241 LEU B C 1
ATOM 3009 O O . LEU B 2 164 ? 34.156 110.766 93.638 1.00 50.84 241 LEU B O 1
ATOM 3014 N N . ALA B 2 165 ? 35.240 111.910 95.246 1.00 49.32 242 ALA B N 1
ATOM 3015 C CA . ALA B 2 165 ? 34.566 111.227 96.341 1.00 49.32 242 ALA B CA 1
ATOM 3016 C C . ALA B 2 165 ? 33.644 112.117 97.157 1.00 49.32 242 ALA B C 1
ATOM 3017 O O . ALA B 2 165 ? 32.716 111.598 97.779 1.00 49.32 242 ALA B O 1
ATOM 3019 N N . PHE B 2 166 ? 33.870 113.427 97.180 1.00 49.84 243 PHE B N 1
ATOM 3020 C CA . PHE B 2 166 ? 33.109 114.310 98.048 1.00 49.84 243 PHE B CA 1
ATOM 3021 C C . PHE B 2 166 ? 32.289 115.361 97.319 1.00 49.84 243 PHE B C 1
ATOM 3022 O O . PHE B 2 166 ? 31.518 116.072 97.973 1.00 49.84 243 PHE B O 1
ATOM 3030 N N . GLY B 2 167 ? 32.416 115.481 96.004 1.00 50.16 244 GLY B N 1
ATOM 3031 C CA . GLY B 2 167 ? 31.766 116.577 95.319 1.00 50.16 244 GLY B CA 1
ATOM 3032 C C . GLY B 2 167 ? 32.703 117.754 95.161 1.00 50.16 244 GLY B C 1
ATOM 3033 O O . GLY B 2 167 ? 33.486 117.804 94.210 1.00 50.16 244 GLY B O 1
ATOM 3034 N N . ALA B 2 168 ? 32.623 118.715 96.077 1.00 53.26 245 ALA B N 1
ATOM 3035 C CA . ALA B 2 168 ? 33.511 119.865 96.040 1.00 53.26 245 ALA B CA 1
ATOM 3036 C C . ALA B 2 168 ? 34.901 119.490 96.551 1.00 53.26 245 ALA B C 1
ATOM 3037 O O . ALA B 2 168 ? 35.136 118.392 97.060 1.00 53.26 245 ALA B O 1
ATOM 3039 N N . ASP B 2 169 ? 35.830 120.433 96.413 1.00 53.81 246 ASP B N 1
ATOM 3040 C CA . ASP B 2 169 ? 37.203 120.227 96.851 1.00 53.81 246 ASP B CA 1
ATOM 3041 C C . ASP B 2 169 ? 37.306 120.397 98.360 1.00 53.81 246 ASP B C 1
ATOM 3042 O O . ASP B 2 169 ? 36.726 121.324 98.933 1.00 53.81 246 ASP B O 1
ATOM 3047 N N . VAL B 2 170 ? 38.038 119.491 99.001 1.00 49.34 247 VAL B N 1
ATOM 3048 C CA . VAL B 2 170 ? 38.227 119.494 100.444 1.00 49.34 247 VAL B CA 1
ATOM 3049 C C . VAL B 2 170 ? 39.710 119.277 100.731 1.00 49.34 247 VAL B C 1
ATOM 3050 O O . VAL B 2 170 ? 40.406 118.584 99.979 1.00 49.34 247 VAL B O 1
ATOM 3054 N N . HIS B 2 171 ? 40.216 119.946 101.762 1.00 48.22 248 HIS B N 1
ATOM 3055 C CA . HIS B 2 171 ? 41.578 119.727 102.222 1.00 48.22 248 HIS B CA 1
ATOM 3056 C C . HIS B 2 171 ? 41.584 118.633 103.277 1.00 48.22 248 HIS B C 1
ATOM 3057 O O . HIS B 2 171 ? 40.686 118.563 104.119 1.00 48.22 248 HIS B O 1
ATOM 3064 N N . THR B 2 172 ? 42.601 117.785 103.234 1.00 44.96 249 THR B N 1
ATOM 3065 C CA . THR B 2 172 ? 42.657 116.593 104.075 1.00 44.96 249 THR B CA 1
ATOM 3066 C C . THR B 2 172 ? 43.883 116.685 104.976 1.00 44.96 249 THR B C 1
ATOM 3067 O O . THR B 2 172 ? 45.011 116.458 104.529 1.00 44.96 249 THR B O 1
ATOM 3071 N N . ILE B 2 173 ? 43.662 117.013 106.243 1.00 43.04 250 ILE B N 1
ATOM 3072 C CA . ILE B 2 173 ? 44.733 117.147 107.221 1.00 43.04 250 ILE B CA 1
ATOM 3073 C C . ILE B 2 173 ? 44.774 115.869 108.042 1.00 43.04 250 ILE B C 1
ATOM 3074 O O . ILE B 2 173 ? 43.886 115.615 108.861 1.00 43.04 250 ILE B O 1
ATOM 3079 N N . TYR B 2 174 ? 45.803 115.062 107.828 1.00 41.17 251 TYR B N 1
ATOM 3080 C CA . TYR B 2 174 ? 45.957 113.845 108.601 1.00 41.17 251 TYR B CA 1
ATOM 3081 C C . TYR B 2 174 ? 46.575 114.159 109.958 1.00 41.17 251 TYR B C 1
ATOM 3082 O O . TYR B 2 174 ? 47.208 115.197 110.160 1.00 41.17 251 TYR B O 1
ATOM 3091 N N . ARG B 2 175 ? 46.386 113.234 110.895 1.00 42.09 252 ARG B N 1
ATOM 3092 C CA . ARG B 2 175 ? 46.720 113.463 112.299 1.00 42.09 252 ARG B CA 1
ATOM 3093 C C . ARG B 2 175 ? 47.189 112.137 112.887 1.00 42.09 252 ARG B C 1
ATOM 3094 O O . ARG B 2 175 ? 46.373 111.331 113.334 1.00 42.09 252 ARG B O 1
ATOM 3102 N N . LEU B 2 176 ? 48.499 111.918 112.902 1.00 37.26 253 LEU B N 1
ATOM 3103 C CA . LEU B 2 176 ? 49.046 110.612 113.238 1.00 37.26 253 LEU B CA 1
ATOM 3104 C C . LEU B 2 176 ? 49.378 110.453 114.715 1.00 37.26 253 LEU B C 1
ATOM 3105 O O . LEU B 2 176 ? 49.930 109.419 115.100 1.00 37.26 253 LEU B O 1
ATOM 3110 N N . ASP B 2 177 ? 49.070 111.443 115.552 1.00 43.60 254 ASP B N 1
ATOM 3111 C CA . ASP B 2 177 ? 49.301 111.265 116.979 1.00 43.60 254 ASP B CA 1
ATOM 3112 C C . ASP B 2 177 ? 48.259 110.353 117.610 1.00 43.60 254 ASP B C 1
ATOM 3113 O O . ASP B 2 177 ? 48.528 109.753 118.655 1.00 43.60 254 ASP B O 1
ATOM 3118 N N . THR B 2 178 ? 47.082 110.243 117.001 1.00 45.60 255 THR B N 1
ATOM 3119 C CA . THR B 2 178 ? 46.096 109.228 117.345 1.00 45.60 255 THR B CA 1
ATOM 3120 C C . THR B 2 178 ? 46.003 108.300 116.139 1.00 45.60 255 THR B C 1
ATOM 3121 O O . THR B 2 178 ? 45.091 108.404 115.319 1.00 45.60 255 THR B O 1
ATOM 3125 N N . ALA B 2 179 ? 46.949 107.366 116.053 1.00 43.10 256 ALA B N 1
ATOM 3126 C CA . ALA B 2 179 ? 47.037 106.460 114.910 1.00 43.10 256 ALA B CA 1
ATOM 3127 C C . ALA B 2 179 ? 47.888 105.272 115.330 1.00 43.10 256 ALA B C 1
ATOM 3128 O O . ALA B 2 179 ? 49.076 105.438 115.617 1.00 43.10 256 ALA B O 1
ATOM 3130 N N . LYS B 2 180 ? 47.289 104.084 115.352 1.00 44.40 257 LYS B N 1
ATOM 3131 C CA . LYS B 2 180 ? 48.053 102.895 115.700 1.00 44.40 257 LYS B CA 1
ATOM 3132 C C . LYS B 2 180 ? 48.709 102.284 114.470 1.00 44.40 257 LYS B C 1
ATOM 3133 O O . LYS B 2 180 ? 49.903 101.974 114.487 1.00 44.40 257 LYS B O 1
ATOM 3139 N N . VAL B 2 181 ? 47.948 102.097 113.396 1.00 43.84 258 VAL B N 1
ATOM 3140 C CA . VAL B 2 181 ? 48.512 101.658 112.128 1.00 43.84 258 VAL B CA 1
ATOM 3141 C C . VAL B 2 181 ? 48.320 102.764 111.100 1.00 43.84 258 VAL B C 1
ATOM 3142 O O . VAL B 2 181 ? 47.374 103.556 111.167 1.00 43.84 258 VAL B O 1
ATOM 3146 N N . ILE B 2 182 ? 49.279 102.864 110.187 1.00 38.66 259 ILE B N 1
ATOM 3147 C CA . ILE B 2 182 ? 49.283 103.870 109.131 1.00 38.66 259 ILE B CA 1
ATOM 3148 C C . ILE B 2 182 ? 49.509 103.104 107.835 1.00 38.66 259 ILE B C 1
ATOM 3149 O O . ILE B 2 182 ? 50.652 102.855 107.446 1.00 38.66 259 ILE B O 1
ATOM 3154 N N . VAL B 2 183 ? 48.431 102.716 107.163 1.00 38.76 260 VAL B N 1
ATOM 3155 C CA . VAL B 2 183 ? 48.548 101.896 105.960 1.00 38.76 260 VAL B CA 1
ATOM 3156 C C . VAL B 2 183 ? 48.683 102.861 104.788 1.00 38.76 260 VAL B C 1
ATOM 3157 O O . VAL B 2 183 ? 47.704 103.277 104.176 1.00 38.76 260 VAL B O 1
ATOM 3161 N N . GLY B 2 184 ? 49.920 103.218 104.475 1.00 38.34 261 GLY B N 1
ATOM 3162 C CA . GLY B 2 184 ? 50.176 104.064 103.333 1.00 38.34 261 GLY B CA 1
ATOM 3163 C C . GLY B 2 184 ? 49.983 103.319 102.030 1.00 38.34 261 GLY B C 1
ATOM 3164 O O . GLY B 2 184 ? 49.867 102.096 101.982 1.00 38.34 261 GLY B O 1
ATOM 3165 N N . PHE B 2 185 ? 49.922 104.091 100.948 1.00 38.90 262 PHE B N 1
ATOM 3166 C CA . PHE B 2 185 ? 49.791 103.541 99.598 1.00 38.90 262 PHE B CA 1
ATOM 3167 C C . PHE B 2 185 ? 50.477 104.522 98.651 1.00 38.90 262 PHE B C 1
ATOM 3168 O O . PHE B 2 185 ? 49.852 105.481 98.197 1.00 38.90 262 PHE B O 1
ATOM 3176 N N . ASP B 2 186 ? 51.758 104.256 98.364 1.00 39.65 263 ASP B N 1
ATOM 3177 C CA . ASP B 2 186 ? 52.623 105.114 97.540 1.00 39.65 263 ASP B CA 1
ATOM 3178 C C . ASP B 2 186 ? 52.703 106.532 98.098 1.00 39.65 263 ASP B C 1
ATOM 3179 O O . ASP B 2 186 ? 52.777 107.510 97.353 1.00 39.65 263 ASP B O 1
ATOM 3184 N N . ALA B 2 187 ? 52.692 106.645 99.419 1.00 38.38 264 ALA B N 1
ATOM 3185 C CA . ALA B 2 187 ? 52.626 107.933 100.102 1.00 38.38 264 ALA B CA 1
ATOM 3186 C C . ALA B 2 187 ? 53.913 108.131 100.887 1.00 38.38 264 ALA B C 1
ATOM 3187 O O . ALA B 2 187 ? 54.056 107.610 101.996 1.00 38.38 264 ALA B O 1
ATOM 3189 N N . ASP B 2 188 ? 54.852 108.875 100.308 1.00 32.86 265 ASP B N 1
ATOM 3190 C CA . ASP B 2 188 ? 56.019 109.339 101.050 1.00 32.86 265 ASP B CA 1
ATOM 3191 C C . ASP B 2 188 ? 55.622 110.637 101.738 1.00 32.86 265 ASP B C 1
ATOM 3192 O O . ASP B 2 188 ? 55.839 111.741 101.238 1.00 32.86 265 ASP B O 1
ATOM 3197 N N . PHE B 2 189 ? 55.000 110.491 102.903 1.00 32.54 266 PHE B N 1
ATOM 3198 C CA . PHE B 2 189 ? 54.448 111.642 103.602 1.00 32.54 266 PHE B CA 1
ATOM 3199 C C . PHE B 2 189 ? 55.437 112.288 104.556 1.00 32.54 266 PHE B C 1
ATOM 3200 O O . PHE B 2 189 ? 55.223 113.435 104.965 1.00 32.54 266 PHE B O 1
ATOM 3208 N N . THR B 2 190 ? 56.508 111.588 104.913 1.00 30.04 267 THR B N 1
ATOM 3209 C CA . THR B 2 190 ? 57.576 112.161 105.714 1.00 30.04 267 THR B CA 1
ATOM 3210 C C . THR B 2 190 ? 58.624 112.853 104.860 1.00 30.04 267 THR B C 1
ATOM 3211 O O . THR B 2 190 ? 59.634 113.322 105.391 1.00 30.04 267 THR B O 1
ATOM 3215 N N . ALA B 2 191 ? 58.387 112.947 103.555 1.00 30.98 268 ALA B N 1
ATOM 3216 C CA . ALA B 2 191 ? 59.259 113.570 102.572 1.00 30.98 268 ALA B CA 1
ATOM 3217 C C . ALA B 2 191 ? 59.219 115.085 102.727 1.00 30.98 268 ALA B C 1
ATOM 3218 O O . ALA B 2 191 ? 58.421 115.598 103.520 1.00 30.98 268 ALA B O 1
ATOM 3220 N N . PRO B 2 192 ? 60.035 115.846 101.983 1.00 32.77 269 PRO B N 1
ATOM 3221 C CA . PRO B 2 192 ? 59.788 117.289 101.911 1.00 32.77 269 PRO B CA 1
ATOM 3222 C C . PRO B 2 192 ? 58.491 117.594 101.189 1.00 32.77 269 PRO B C 1
ATOM 3223 O O . PRO B 2 192 ? 58.471 117.831 99.982 1.00 32.77 269 PRO B O 1
ATOM 3227 N N . SER B 2 193 ? 57.402 117.510 101.930 1.00 32.59 270 SER B N 1
ATOM 3228 C CA . SER B 2 193 ? 56.062 117.889 101.538 1.00 32.59 270 SER B CA 1
ATOM 3229 C C . SER B 2 193 ? 55.663 119.126 102.335 1.00 32.59 270 SER B C 1
ATOM 3230 O O . SER B 2 193 ? 56.408 119.567 103.217 1.00 32.59 270 SER B O 1
ATOM 3233 N N . PRO B 2 194 ? 54.512 119.743 102.036 1.00 36.07 271 PRO B N 1
ATOM 3234 C CA . PRO B 2 194 ? 54.026 120.829 102.907 1.00 36.07 271 PRO B CA 1
ATOM 3235 C C . PRO B 2 194 ? 53.672 120.411 104.332 1.00 36.07 271 PRO B C 1
ATOM 3236 O O . PRO B 2 194 ? 53.503 121.294 105.180 1.00 36.07 271 PRO B O 1
ATOM 3240 N N . THR B 2 195 ? 53.554 119.116 104.626 1.00 34.06 272 THR B N 1
ATOM 3241 C CA . THR B 2 195 ? 53.281 118.635 105.975 1.00 34.06 272 THR B CA 1
ATOM 3242 C C . THR B 2 195 ? 54.275 117.562 106.402 1.00 34.06 272 THR B C 1
ATOM 3243 O O . THR B 2 195 ? 53.981 116.752 107.281 1.00 34.06 272 THR B O 1
ATOM 3247 N N . GLY B 2 196 ? 55.473 117.564 105.816 1.00 30.76 273 GLY B N 1
ATOM 3248 C CA . GLY B 2 196 ? 56.402 116.471 106.041 1.00 30.76 273 GLY B CA 1
ATOM 3249 C C . GLY B 2 196 ? 57.084 116.486 107.389 1.00 30.76 273 GLY B C 1
ATOM 3250 O O . GLY B 2 196 ? 57.509 115.437 107.877 1.00 30.76 273 GLY B O 1
ATOM 3251 N N . VAL B 2 197 ? 57.206 117.656 108.010 1.00 28.70 274 VAL B N 1
ATOM 3252 C CA . VAL B 2 197 ? 57.822 117.704 109.329 1.00 28.70 274 VAL B CA 1
ATOM 3253 C C . VAL B 2 197 ? 56.830 117.339 110.426 1.00 28.70 274 VAL B C 1
ATOM 3254 O O . VAL B 2 197 ? 57.218 116.742 111.436 1.00 28.70 274 VAL B O 1
ATOM 3258 N N . ARG B 2 198 ? 55.548 117.665 110.265 1.00 30.80 275 ARG B N 1
ATOM 3259 C CA . ARG B 2 198 ? 54.592 117.285 111.296 1.00 30.80 275 ARG B CA 1
ATOM 3260 C C . ARG B 2 198 ? 54.212 115.817 111.203 1.00 30.80 275 ARG B C 1
ATOM 3261 O O . ARG B 2 198 ? 54.038 115.160 112.233 1.00 30.80 275 ARG B O 1
ATOM 3269 N N . MET B 2 199 ? 54.094 115.281 109.992 1.00 31.96 276 MET B N 1
ATOM 3270 C CA . MET B 2 199 ? 53.783 113.870 109.827 1.00 31.96 276 MET B CA 1
ATOM 3271 C C . MET B 2 199 ? 54.966 112.967 110.136 1.00 31.96 276 MET B C 1
ATOM 3272 O O . MET B 2 199 ? 54.778 111.756 110.251 1.00 31.96 276 MET B O 1
ATOM 3277 N N . ALA B 2 200 ? 56.170 113.518 110.262 1.00 26.54 277 ALA B N 1
ATOM 3278 C CA . ALA B 2 200 ? 57.307 112.746 110.737 1.00 26.54 277 ALA B CA 1
ATOM 3279 C C . ALA B 2 200 ? 57.434 112.775 112.248 1.00 26.54 277 ALA B C 1
ATOM 3280 O O . ALA B 2 200 ? 57.881 111.789 112.838 1.00 26.54 277 ALA B O 1
ATOM 3282 N N . ARG B 2 201 ? 57.061 113.882 112.891 1.00 26.11 278 ARG B N 1
ATOM 3283 C CA . ARG B 2 201 ? 57.078 113.906 114.347 1.00 26.11 278 ARG B CA 1
ATOM 3284 C C . ARG B 2 201 ? 55.934 113.090 114.921 1.00 26.11 278 ARG B C 1
ATOM 3285 O O . ARG B 2 201 ? 56.129 112.340 115.882 1.00 26.11 278 ARG B O 1
ATOM 3293 N N . GLN B 2 202 ? 54.735 113.217 114.344 1.00 30.61 279 GLN B N 1
ATOM 3294 C CA . GLN B 2 202 ? 53.583 112.468 114.836 1.00 30.61 279 GLN B CA 1
ATOM 3295 C C . GLN B 2 202 ? 53.736 110.972 114.601 1.00 30.61 279 GLN B C 1
ATOM 3296 O O . GLN B 2 202 ? 53.213 110.168 115.379 1.00 30.61 279 GLN B O 1
ATOM 3302 N N . LEU B 2 203 ? 54.443 110.582 113.545 1.00 28.84 280 LEU B N 1
ATOM 3303 C CA . LEU B 2 203 ? 54.730 109.171 113.329 1.00 28.84 280 LEU B CA 1
ATOM 3304 C C . LEU B 2 203 ? 55.804 108.677 114.286 1.00 28.84 280 LEU B C 1
ATOM 3305 O O . LEU B 2 203 ? 55.748 107.534 114.751 1.00 28.84 280 LEU B O 1
ATOM 3310 N N . ALA B 2 204 ? 56.783 109.522 114.602 1.00 26.86 281 ALA B N 1
ATOM 3311 C CA . ALA B 2 204 ? 57.834 109.129 115.527 1.00 26.86 281 ALA B CA 1
ATOM 3312 C C . ALA B 2 204 ? 57.439 109.309 116.981 1.00 26.86 281 ALA B C 1
ATOM 3313 O O . ALA B 2 204 ? 58.076 108.713 117.852 1.00 26.86 281 ALA B O 1
ATOM 3315 N N . ASP B 2 205 ? 56.426 110.129 117.268 1.00 29.74 282 ASP B N 1
ATOM 3316 C CA . ASP B 2 205 ? 55.928 110.226 118.635 1.00 29.74 282 ASP B CA 1
ATOM 3317 C C . ASP B 2 205 ? 55.236 108.943 119.062 1.00 29.74 282 ASP B C 1
ATOM 3318 O O . ASP B 2 205 ? 55.230 108.607 120.251 1.00 29.74 282 ASP B O 1
ATOM 3323 N N . GLY B 2 206 ? 54.652 108.215 118.110 1.00 31.00 283 GLY B N 1
ATOM 3324 C CA . GLY B 2 206 ? 53.993 106.966 118.429 1.00 31.00 283 GLY B CA 1
ATOM 3325 C C . GLY B 2 206 ? 54.929 105.815 118.709 1.00 31.00 283 GLY B C 1
ATOM 3326 O O . GLY B 2 206 ? 54.517 104.847 119.354 1.00 31.00 283 GLY B O 1
ATOM 3327 N N . ARG B 2 207 ? 56.178 105.893 118.252 1.00 28.54 284 ARG B N 1
ATOM 3328 C CA . ARG B 2 207 ? 57.124 104.798 118.420 1.00 28.54 284 ARG B CA 1
ATOM 3329 C C . ARG B 2 207 ? 58.361 105.217 119.208 1.00 28.54 284 ARG B C 1
ATOM 3330 O O . ARG B 2 207 ? 59.450 104.681 119.000 1.00 28.54 284 ARG B O 1
ATOM 3338 N N . ARG B 2 208 ? 58.208 106.169 120.121 1.00 28.39 285 ARG B N 1
ATOM 3339 C CA . ARG B 2 208 ? 59.243 106.421 121.116 1.00 28.39 285 ARG B CA 1
ATOM 3340 C C . ARG B 2 208 ? 59.282 105.236 122.065 1.00 28.39 285 ARG B C 1
ATOM 3341 O O . ARG B 2 208 ? 58.385 105.074 122.897 1.00 28.39 285 ARG B O 1
ATOM 3349 N N . ILE B 2 209 ? 60.305 104.402 121.943 1.00 30.75 286 ILE B N 1
ATOM 3350 C CA . ILE B 2 209 ? 60.380 103.147 122.678 1.00 30.75 286 ILE B CA 1
ATOM 3351 C C . ILE B 2 209 ? 61.215 103.359 123.930 1.00 30.75 286 ILE B C 1
ATOM 3352 O O . ILE B 2 209 ? 62.386 103.748 123.854 1.00 30.75 286 ILE B O 1
ATOM 3357 N N . ARG B 2 210 ? 60.605 103.104 125.078 1.00 34.15 287 ARG B N 1
ATOM 3358 C CA . ARG B 2 210 ? 61.166 103.393 126.386 1.00 34.15 287 ARG B CA 1
ATOM 3359 C C . ARG B 2 210 ? 61.168 102.113 127.223 1.00 34.15 287 ARG B C 1
ATOM 3360 O O . ARG B 2 210 ? 61.008 101.008 126.702 1.00 34.15 287 ARG B O 1
ATOM 3368 N N . LYS B 2 211 ? 61.387 102.271 128.531 1.00 38.03 288 LYS B N 1
ATOM 3369 C CA . LYS B 2 211 ? 61.432 101.126 129.433 1.00 38.03 288 LYS B CA 1
ATOM 3370 C C . LYS B 2 211 ? 60.080 100.447 129.602 1.00 38.03 288 LYS B C 1
ATOM 3371 O O . LYS B 2 211 ? 60.040 99.264 129.955 1.00 38.03 288 LYS B O 1
ATOM 3377 N N . GLY B 2 212 ? 58.980 101.154 129.365 1.00 46.24 289 GLY B N 1
ATOM 3378 C CA . GLY B 2 212 ? 57.669 100.569 129.558 1.00 46.24 289 GLY B CA 1
ATOM 3379 C C . GLY B 2 212 ? 56.739 100.743 128.378 1.00 46.24 289 GLY B C 1
ATOM 3380 O O . GLY B 2 212 ? 55.533 100.937 128.559 1.00 46.24 289 GLY B O 1
ATOM 3381 N N . THR B 2 213 ? 57.280 100.674 127.166 1.00 42.05 290 THR B N 1
ATOM 3382 C CA . THR B 2 213 ? 56.503 100.868 125.949 1.00 42.05 290 THR B CA 1
ATOM 3383 C C . THR B 2 213 ? 56.189 99.514 125.329 1.00 42.05 290 THR B C 1
ATOM 3384 O O . THR B 2 213 ? 57.100 98.727 125.051 1.00 42.05 290 THR B O 1
ATOM 3388 N N . LYS B 2 214 ? 54.900 99.253 125.107 1.00 45.52 291 LYS B N 1
ATOM 3389 C CA . LYS B 2 214 ? 54.442 98.002 124.528 1.00 45.52 291 LYS B CA 1
ATOM 3390 C C . LYS B 2 214 ? 53.716 98.161 123.202 1.00 45.52 291 LYS B C 1
ATOM 3391 O O . LYS B 2 214 ? 53.617 97.181 122.459 1.00 45.52 291 LYS B O 1
ATOM 3397 N N . GLU B 2 215 ? 53.198 99.347 122.889 1.00 43.85 292 GLU B N 1
ATOM 3398 C CA . GLU B 2 215 ? 52.459 99.584 121.654 1.00 43.85 292 GLU B CA 1
ATOM 3399 C C . GLU B 2 215 ? 53.095 100.748 120.913 1.00 43.85 292 GLU B C 1
ATOM 3400 O O . GLU B 2 215 ? 53.259 101.831 121.483 1.00 43.85 292 GLU B O 1
ATOM 3406 N N . VAL B 2 216 ? 53.455 100.523 119.651 1.00 36.14 293 VAL B N 1
ATOM 3407 C CA . VAL B 2 216 ? 54.037 101.537 118.788 1.00 36.14 293 VAL B CA 1
ATOM 3408 C C . VAL B 2 216 ? 53.258 101.562 117.475 1.00 36.14 293 VAL B C 1
ATOM 3409 O O . VAL B 2 216 ? 52.271 100.850 117.305 1.00 36.14 293 VAL B O 1
ATOM 3413 N N . ASN B 2 217 ? 53.715 102.395 116.544 1.00 36.21 294 ASN B N 1
ATOM 3414 C CA . ASN B 2 217 ? 53.101 102.459 115.228 1.00 36.21 294 ASN B CA 1
ATOM 3415 C C . ASN B 2 217 ? 53.473 101.227 114.407 1.00 36.21 294 ASN B C 1
ATOM 3416 O O . ASN B 2 217 ? 54.351 100.444 114.774 1.00 36.21 294 ASN B O 1
ATOM 3421 N N . ARG B 2 218 ? 52.800 101.061 113.268 1.00 38.31 295 ARG B N 1
ATOM 3422 C CA . ARG B 2 218 ? 53.055 99.910 112.411 1.00 38.31 295 ARG B CA 1
ATOM 3423 C C . ARG B 2 218 ? 53.519 100.285 111.013 1.00 38.31 295 ARG B C 1
ATOM 3424 O O . ARG B 2 218 ? 54.487 99.696 110.525 1.00 38.31 295 ARG B O 1
ATOM 3432 N N . LEU B 2 219 ? 52.836 101.219 110.345 1.00 34.80 296 LEU B N 1
ATOM 3433 C CA . LEU B 2 219 ? 53.257 101.824 109.074 1.00 34.80 296 LEU B CA 1
ATOM 3434 C C . LEU B 2 219 ? 53.441 100.782 107.960 1.00 34.80 296 LEU B C 1
ATOM 3435 O O . LEU B 2 219 ? 54.552 100.434 107.559 1.00 34.80 296 LEU B O 1
ATOM 3440 N N . TYR B 2 220 ? 52.318 100.227 107.526 1.00 39.27 297 TYR B N 1
ATOM 3441 C CA . TYR B 2 220 ? 52.298 99.522 106.252 1.00 39.27 297 TYR B CA 1
ATOM 3442 C C . TYR B 2 220 ? 52.436 100.539 105.123 1.00 39.27 297 TYR B C 1
ATOM 3443 O O . TYR B 2 220 ? 51.739 101.556 105.114 1.00 39.27 297 TYR B O 1
ATOM 3452 N N . LEU B 2 221 ? 53.334 100.288 104.169 1.00 35.63 298 LEU B N 1
ATOM 3453 C CA . LEU B 2 221 ? 53.666 101.332 103.202 1.00 35.63 298 LEU B CA 1
ATOM 3454 C C . LEU B 2 221 ? 53.276 100.999 101.768 1.00 35.63 298 LEU B C 1
ATOM 3455 O O . LEU B 2 221 ? 52.565 101.798 101.151 1.00 35.63 298 LEU B O 1
ATOM 3460 N N . ALA B 2 222 ? 53.749 99.876 101.215 1.00 38.22 299 ALA B N 1
ATOM 3461 C CA . ALA B 2 222 ? 53.550 99.476 99.813 1.00 38.22 299 ALA B CA 1
ATOM 3462 C C . ALA B 2 222 ? 54.006 100.563 98.837 1.00 38.22 299 ALA B C 1
ATOM 3463 O O . ALA B 2 222 ? 53.223 101.114 98.066 1.00 38.22 299 ALA B O 1
ATOM 3465 N N . GLU B 2 223 ? 55.296 100.857 98.882 1.00 36.38 300 GLU B N 1
ATOM 3466 C CA . GLU B 2 223 ? 55.869 101.932 98.091 1.00 36.38 300 GLU B CA 1
ATOM 3467 C C . GLU B 2 223 ? 56.379 101.408 96.759 1.00 36.38 300 GLU B C 1
ATOM 3468 O O . GLU B 2 223 ? 56.826 100.264 96.647 1.00 36.38 300 GLU B O 1
ATOM 3474 N N . SER B 2 224 ? 56.294 102.262 95.744 1.00 37.92 301 SER B N 1
ATOM 3475 C CA . SER B 2 224 ? 56.820 101.969 94.419 1.00 37.92 301 SER B CA 1
ATOM 3476 C C . SER B 2 224 ? 58.330 101.804 94.427 1.00 37.92 301 SER B C 1
ATOM 3477 O O . SER B 2 224 ? 58.854 100.714 94.180 1.00 37.92 301 SER B O 1
ATOM 3480 N N . THR B 2 225 ? 59.016 102.883 94.707 1.00 34.43 302 THR B N 1
ATOM 3481 C CA . THR B 2 225 ? 60.441 103.009 94.918 1.00 34.43 302 THR B CA 1
ATOM 3482 C C . THR B 2 225 ? 60.721 103.084 96.407 1.00 34.43 302 THR B C 1
ATOM 3483 O O . THR B 2 225 ? 59.816 103.363 97.198 1.00 34.43 302 THR B O 1
ATOM 3487 N N . PRO B 2 226 ? 61.937 102.778 96.843 1.00 31.36 303 PRO B N 1
ATOM 3488 C CA . PRO B 2 226 ? 62.290 103.074 98.231 1.00 31.36 303 PRO B CA 1
ATOM 3489 C C . PRO B 2 226 ? 62.275 104.562 98.518 1.00 31.36 303 PRO B C 1
ATOM 3490 O O . PRO B 2 226 ? 63.095 105.334 98.012 1.00 31.36 303 PRO B O 1
ATOM 3494 N N . SER B 2 227 ? 61.310 104.958 99.332 1.00 30.23 304 SER B N 1
ATOM 3495 C CA . SER B 2 227 ? 61.134 106.330 99.760 1.00 30.23 304 SER B CA 1
ATOM 3496 C C . SER B 2 227 ? 61.414 106.416 101.250 1.00 30.23 304 SER B C 1
ATOM 3497 O O . SER B 2 227 ? 61.411 105.406 101.956 1.00 30.23 304 SER B O 1
ATOM 3500 N N . ILE B 2 228 ? 61.630 107.642 101.734 1.00 26.14 305 ILE B N 1
ATOM 3501 C CA . ILE B 2 228 ? 62.201 107.826 103.065 1.00 26.14 305 ILE B CA 1
ATOM 3502 C C . ILE B 2 228 ? 61.230 107.481 104.180 1.00 26.14 305 ILE B C 1
ATOM 3503 O O . ILE B 2 228 ? 61.645 107.361 105.335 1.00 26.14 305 ILE B O 1
ATOM 3508 N N . THR B 2 229 ? 59.948 107.308 103.863 1.00 28.55 306 THR B N 1
ATOM 3509 C CA . THR B 2 229 ? 59.025 106.754 104.837 1.00 28.55 306 THR B CA 1
ATOM 3510 C C . THR B 2 229 ? 59.275 105.263 105.023 1.00 28.55 306 THR B C 1
ATOM 3511 O O . THR B 2 229 ? 59.006 104.714 106.098 1.00 28.55 306 THR B O 1
ATOM 3515 N N . GLY B 2 230 ? 59.841 104.607 104.006 1.00 26.72 307 GLY B N 1
ATOM 3516 C CA . GLY B 2 230 ? 60.198 103.203 104.097 1.00 26.72 307 GLY B CA 1
ATOM 3517 C C . GLY B 2 230 ? 61.276 102.896 105.115 1.00 26.72 307 GLY B C 1
ATOM 3518 O O . GLY B 2 230 ? 61.426 101.736 105.513 1.00 26.72 307 GLY B O 1
ATOM 3519 N N . LEU B 2 231 ? 62.035 103.905 105.549 1.00 23.40 308 LEU B N 1
ATOM 3520 C CA . LEU B 2 231 ? 62.942 103.693 106.667 1.00 23.40 308 LEU B CA 1
ATOM 3521 C C . LEU B 2 231 ? 62.173 103.543 107.968 1.00 23.40 308 LEU B C 1
ATOM 3522 O O . LEU B 2 231 ? 62.615 102.827 108.872 1.00 23.40 308 LEU B O 1
ATOM 3527 N N . LEU B 2 232 ? 61.030 104.214 108.082 1.00 25.96 309 LEU B N 1
ATOM 3528 C CA . LEU B 2 232 ? 60.168 104.077 109.241 1.00 25.96 309 LEU B CA 1
ATOM 3529 C C . LEU B 2 232 ? 59.068 103.053 109.035 1.00 25.96 309 LEU B C 1
ATOM 3530 O O . LEU B 2 232 ? 58.351 102.737 109.988 1.00 25.96 309 LEU B O 1
ATOM 3535 N N . ALA B 2 233 ? 58.912 102.534 107.823 1.00 29.92 310 ALA B N 1
ATOM 3536 C CA . ALA B 2 233 ? 57.912 101.515 107.570 1.00 29.92 310 ALA B CA 1
ATOM 3537 C C . ALA B 2 233 ? 58.391 100.176 108.099 1.00 29.92 310 ALA B C 1
ATOM 3538 O O . ALA B 2 233 ? 59.567 99.826 107.975 1.00 29.92 310 ALA B O 1
ATOM 3540 N N . ASP B 2 234 ? 57.474 99.431 108.702 1.00 35.55 311 ASP B N 1
ATOM 3541 C CA . ASP B 2 234 ? 57.791 98.101 109.185 1.00 35.55 311 ASP B CA 1
ATOM 3542 C C . ASP B 2 234 ? 57.307 97.001 108.255 1.00 35.55 311 ASP B C 1
ATOM 3543 O O . ASP B 2 234 ? 57.727 95.851 108.412 1.00 35.55 311 ASP B O 1
ATOM 3548 N N . HIS B 2 235 ? 56.445 97.321 107.296 1.00 40.67 312 HIS B N 1
ATOM 3549 C CA . HIS B 2 235 ? 55.987 96.359 106.302 1.00 40.67 312 HIS B CA 1
ATOM 3550 C C . HIS B 2 235 ? 55.962 96.988 104.917 1.00 40.67 312 HIS B C 1
ATOM 3551 O O . HIS B 2 235 ? 54.953 96.937 104.213 1.00 40.67 312 HIS B O 1
ATOM 3558 N N . ARG B 2 236 ? 57.058 97.633 104.529 1.00 37.52 313 ARG B N 1
ATOM 3559 C CA . ARG B 2 236 ? 57.132 98.222 103.199 1.00 37.52 313 ARG B CA 1
ATOM 3560 C C . ARG B 2 236 ? 57.149 97.132 102.136 1.00 37.52 313 ARG B C 1
ATOM 3561 O O . ARG B 2 236 ? 57.818 96.105 102.280 1.00 37.52 313 ARG B O 1
ATOM 3569 N N . LEU B 2 237 ? 56.368 97.341 101.083 1.00 40.94 314 LEU B N 1
ATOM 3570 C CA . LEU B 2 237 ? 56.173 96.335 100.053 1.00 40.94 314 LEU B CA 1
ATOM 3571 C C . LEU B 2 237 ? 56.574 96.907 98.701 1.00 40.94 314 LEU B C 1
ATOM 3572 O O . LEU B 2 237 ? 56.033 97.947 98.291 1.00 40.94 314 LEU B O 1
ATOM 3577 N N . PRO B 2 238 ? 57.504 96.298 97.987 1.00 40.88 315 PRO B N 1
ATOM 3578 C CA . PRO B 2 238 ? 57.878 96.817 96.666 1.00 40.88 315 PRO B CA 1
ATOM 3579 C C . PRO B 2 238 ? 56.832 96.526 95.599 1.00 40.88 315 PRO B C 1
ATOM 3580 O O . PRO B 2 238 ? 56.925 95.524 94.886 1.00 40.88 315 PRO B O 1
ATOM 3584 N N . VAL B 2 239 ? 55.826 97.388 95.489 1.00 43.33 316 VAL B N 1
ATOM 3585 C CA . VAL B 2 239 ? 54.736 97.216 94.535 1.00 43.33 316 VAL B CA 1
ATOM 3586 C C . VAL B 2 239 ? 55.099 97.980 93.267 1.00 43.33 316 VAL B C 1
ATOM 3587 O O . VAL B 2 239 ? 55.738 99.035 93.333 1.00 43.33 316 VAL B O 1
ATOM 3591 N N . ARG B 2 240 ? 54.672 97.468 92.109 1.00 48.28 317 ARG B N 1
ATOM 3592 C CA . ARG B 2 240 ? 55.116 97.934 90.797 1.00 48.28 317 ARG B CA 1
ATOM 3593 C C . ARG B 2 240 ? 54.678 99.334 90.379 1.00 48.28 317 ARG B C 1
ATOM 3594 O O . ARG B 2 240 ? 54.933 99.711 89.231 1.00 48.28 317 ARG B O 1
ATOM 3602 N N . SER B 2 241 ? 53.963 100.058 91.257 1.00 45.21 318 SER B N 1
ATOM 3603 C CA . SER B 2 241 ? 53.378 101.400 91.101 1.00 45.21 318 SER B CA 1
ATOM 3604 C C . SER B 2 241 ? 52.172 101.443 90.174 1.00 45.21 318 SER B C 1
ATOM 3605 O O . SER B 2 241 ? 51.496 102.472 90.091 1.00 45.21 318 SER B O 1
ATOM 3608 N N . SER B 2 242 ? 51.883 100.346 89.484 1.00 47.82 319 SER B N 1
ATOM 3609 C CA . SER B 2 242 ? 50.657 100.217 88.722 1.00 47.82 319 SER B CA 1
ATOM 3610 C C . SER B 2 242 ? 49.669 99.290 89.396 1.00 47.82 319 SER B C 1
ATOM 3611 O O . SER B 2 242 ? 48.496 99.274 89.012 1.00 47.82 319 SER B O 1
ATOM 3614 N N . GLN B 2 243 ? 50.114 98.528 90.387 1.00 50.66 320 GLN B N 1
ATOM 3615 C CA . GLN B 2 243 ? 49.244 97.667 91.165 1.00 50.66 320 GLN B CA 1
ATOM 3616 C C . GLN B 2 243 ? 48.733 98.338 92.428 1.00 50.66 320 GLN B C 1
ATOM 3617 O O . GLN B 2 243 ? 47.893 97.755 93.115 1.00 50.66 320 GLN B O 1
ATOM 3623 N N . ILE B 2 244 ? 49.190 99.554 92.738 1.00 44.76 321 ILE B N 1
ATOM 3624 C CA . ILE B 2 244 ? 48.708 100.235 93.934 1.00 44.76 321 ILE B CA 1
ATOM 3625 C C . ILE B 2 244 ? 47.265 100.684 93.752 1.00 44.76 321 ILE B C 1
ATOM 3626 O O . ILE B 2 244 ? 46.512 100.756 94.727 1.00 44.76 321 ILE B O 1
ATOM 3631 N N . GLU B 2 245 ? 46.824 100.897 92.512 1.00 48.37 322 GLU B N 1
ATOM 3632 C CA . GLU B 2 245 ? 45.396 101.050 92.257 1.00 48.37 322 GLU B CA 1
ATOM 3633 C C . GLU B 2 245 ? 44.624 99.756 92.501 1.00 48.37 322 GLU B C 1
ATOM 3634 O O . GLU B 2 245 ? 43.410 99.805 92.721 1.00 48.37 322 GLU B O 1
ATOM 3640 N N . HIS B 2 246 ? 45.298 98.603 92.482 1.00 50.43 323 HIS B N 1
ATOM 3641 C CA . HIS B 2 246 ? 44.650 97.318 92.712 1.00 50.43 323 HIS B CA 1
ATOM 3642 C C . HIS B 2 246 ? 44.894 96.751 94.105 1.00 50.43 323 HIS B C 1
ATOM 3643 O O . HIS B 2 246 ? 44.170 95.839 94.515 1.00 50.43 323 HIS B O 1
ATOM 3650 N N . LEU B 2 247 ? 45.893 97.250 94.836 1.00 46.74 324 LEU B N 1
ATOM 3651 C CA . LEU B 2 247 ? 46.003 96.907 96.250 1.00 46.74 324 LEU B CA 1
ATOM 3652 C C . LEU B 2 247 ? 44.945 97.625 97.075 1.00 46.74 324 LEU B C 1
ATOM 3653 O O . LEU B 2 247 ? 44.442 97.078 98.062 1.00 46.74 324 LEU B O 1
ATOM 3658 N N . VAL B 2 248 ? 44.604 98.854 96.693 1.00 45.44 325 VAL B N 1
ATOM 3659 C CA . VAL B 2 248 ? 43.561 99.587 97.401 1.00 45.44 325 VAL B CA 1
ATOM 3660 C C . VAL B 2 248 ? 42.190 99.029 97.057 1.00 45.44 325 VAL B C 1
ATOM 3661 O O . VAL B 2 248 ? 41.312 98.927 97.922 1.00 45.44 325 VAL B O 1
ATOM 3665 N N . ARG B 2 249 ? 41.996 98.608 95.806 1.00 49.12 326 ARG B N 1
ATOM 3666 C CA . ARG B 2 249 ? 40.763 97.925 95.441 1.00 49.12 326 ARG B CA 1
ATOM 3667 C C . ARG B 2 249 ? 40.648 96.550 96.086 1.00 49.12 326 ARG B C 1
ATOM 3668 O O . ARG B 2 249 ? 39.535 96.031 96.210 1.00 49.12 326 ARG B O 1
ATOM 3676 N N . ALA B 2 250 ? 41.762 95.957 96.513 1.00 48.31 327 ALA B N 1
ATOM 3677 C CA . ALA B 2 250 ? 41.717 94.758 97.335 1.00 48.31 327 ALA B CA 1
ATOM 3678 C C . ALA B 2 250 ? 41.579 95.067 98.817 1.00 48.31 327 ALA B C 1
ATOM 3679 O O . ALA B 2 250 ? 41.177 94.185 99.582 1.00 48.31 327 ALA B O 1
ATOM 3681 N N . LEU B 2 251 ? 41.902 96.286 99.243 1.00 46.71 328 LEU B N 1
ATOM 3682 C CA . LEU B 2 251 ? 41.729 96.675 100.636 1.00 46.71 328 LEU B CA 1
ATOM 3683 C C . LEU B 2 251 ? 40.423 97.413 100.882 1.00 46.71 328 LEU B C 1
ATOM 3684 O O . LEU B 2 251 ? 39.906 97.374 102.002 1.00 46.71 328 LEU B O 1
ATOM 3689 N N . ALA B 2 252 ? 39.864 98.069 99.866 1.00 49.21 329 ALA B N 1
ATOM 3690 C CA . ALA B 2 252 ? 38.564 98.696 100.045 1.00 49.21 329 ALA B CA 1
ATOM 3691 C C . ALA B 2 252 ? 37.427 97.689 100.012 1.00 49.21 329 ALA B C 1
ATOM 3692 O O . ALA B 2 252 ? 36.311 98.028 100.409 1.00 49.21 329 ALA B O 1
ATOM 3694 N N . THR B 2 253 ? 37.674 96.464 99.554 1.00 50.69 330 THR B N 1
ATOM 3695 C CA . THR B 2 253 ? 36.647 95.437 99.610 1.00 50.69 330 THR B CA 1
ATOM 3696 C C . THR B 2 253 ? 36.718 94.604 100.880 1.00 50.69 330 THR B C 1
ATOM 3697 O O . THR B 2 253 ? 35.716 93.985 101.252 1.00 50.69 330 THR B O 1
ATOM 3701 N N . LEU B 2 254 ? 37.871 94.577 101.556 1.00 51.06 331 LEU B N 1
ATOM 3702 C CA . LEU B 2 254 ? 37.955 93.897 102.845 1.00 51.06 331 LEU B CA 1
ATOM 3703 C C . LEU B 2 254 ? 37.266 94.711 103.930 1.00 51.06 331 LEU B C 1
ATOM 3704 O O . LEU B 2 254 ? 36.583 94.155 104.797 1.00 51.06 331 LEU B O 1
ATOM 3709 N N . VAL B 2 255 ? 37.440 96.030 103.897 1.00 50.66 332 VAL B N 1
ATOM 3710 C CA . VAL B 2 255 ? 36.616 96.958 104.658 1.00 50.66 332 VAL B CA 1
ATOM 3711 C C . VAL B 2 255 ? 35.335 97.175 103.864 1.00 50.66 332 VAL B C 1
ATOM 3712 O O . VAL B 2 255 ? 35.219 96.713 102.724 1.00 50.66 332 VAL B O 1
ATOM 3716 N N . GLY B 2 256 ? 34.353 97.848 104.453 1.00 53.21 333 GLY B N 1
ATOM 3717 C CA . GLY B 2 256 ? 33.089 97.998 103.759 1.00 53.21 333 GLY B CA 1
ATOM 3718 C C . GLY B 2 256 ? 32.994 99.189 102.827 1.00 53.21 333 GLY B C 1
ATOM 3719 O O . GLY B 2 256 ? 32.675 100.300 103.256 1.00 53.21 333 GLY B O 1
ATOM 3720 N N . VAL B 2 257 ? 33.259 98.967 101.545 1.00 53.93 334 VAL B N 1
ATOM 3721 C CA . VAL B 2 257 ? 32.966 99.918 100.481 1.00 53.93 334 VAL B CA 1
ATOM 3722 C C . VAL B 2 257 ? 32.101 99.179 99.467 1.00 53.93 334 VAL B C 1
ATOM 3723 O O . VAL B 2 257 ? 32.508 98.131 98.961 1.00 53.93 334 VAL B O 1
ATOM 3727 N N . PRO B 2 258 ? 30.902 99.670 99.148 1.00 59.47 335 PRO B N 1
ATOM 3728 C CA . PRO B 2 258 ? 29.944 98.845 98.395 1.00 59.47 335 PRO B CA 1
ATOM 3729 C C . PRO B 2 258 ? 30.256 98.703 96.912 1.00 59.47 335 PRO B C 1
ATOM 3730 O O . PRO B 2 258 ? 30.015 97.644 96.323 1.00 59.47 335 PRO B O 1
ATOM 3734 N N . ASN B 2 259 ? 30.804 99.749 96.300 1.00 61.81 336 ASN B N 1
ATOM 3735 C CA . ASN B 2 259 ? 30.945 99.782 94.850 1.00 61.81 336 ASN B CA 1
ATOM 3736 C C . ASN B 2 259 ? 32.408 99.865 94.438 1.00 61.81 336 ASN B C 1
ATOM 3737 O O . ASN B 2 259 ? 32.769 100.690 93.594 1.00 61.81 336 ASN B O 1
ATOM 3742 N N . VAL B 2 260 ? 33.255 99.021 95.027 1.00 56.90 337 VAL B N 1
ATOM 3743 C CA . VAL B 2 260 ? 34.693 99.155 94.818 1.00 56.90 337 VAL B CA 1
ATOM 3744 C C . VAL B 2 260 ? 35.113 98.675 93.424 1.00 56.90 337 VAL B C 1
ATOM 3745 O O . VAL B 2 260 ? 35.947 99.325 92.780 1.00 56.90 337 VAL B O 1
ATOM 3749 N N . ALA B 2 261 ? 34.507 97.589 92.928 1.00 55.04 338 ALA B N 1
ATOM 3750 C CA . ALA B 2 261 ? 34.780 96.972 91.621 1.00 55.04 338 ALA B CA 1
ATOM 3751 C C . ALA B 2 261 ? 36.269 96.651 91.446 1.00 55.04 338 ALA B C 1
ATOM 3752 O O . ALA B 2 261 ? 36.975 97.231 90.622 1.00 55.04 338 ALA B O 1
ATOM 3754 N N . ALA B 2 262 ? 36.725 95.715 92.275 1.00 53.47 339 ALA B N 1
ATOM 3755 C CA . ALA B 2 262 ? 38.121 95.303 92.257 1.00 53.47 339 ALA B CA 1
ATOM 3756 C C . ALA B 2 262 ? 38.452 94.524 90.990 1.00 53.47 339 ALA B C 1
ATOM 3757 O O . ALA B 2 262 ? 37.605 93.821 90.433 1.00 53.47 339 ALA B O 1
ATOM 3759 N N . GLY B 2 263 ? 39.698 94.656 90.538 1.00 55.28 340 GLY B N 1
ATOM 3760 C CA . GLY B 2 263 ? 40.194 93.935 89.385 1.00 55.28 340 GLY B CA 1
ATOM 3761 C C . GLY B 2 263 ? 41.704 93.863 89.438 1.00 55.28 340 GLY B C 1
ATOM 3762 O O . GLY B 2 263 ? 42.330 94.392 90.360 1.00 55.28 340 GLY B O 1
ATOM 3763 N N . ALA B 2 264 ? 42.289 93.181 88.426 1.00 60.54 341 ALA B N 1
ATOM 3764 C CA . ALA B 2 264 ? 43.729 93.062 88.190 1.00 60.54 341 ALA B CA 1
ATOM 3765 C C . ALA B 2 264 ? 44.453 92.433 89.377 1.00 60.54 341 ALA B C 1
ATOM 3766 O O . ALA B 2 264 ? 45.033 93.160 90.194 1.00 60.54 341 ALA B O 1
ATOM 3768 N N . PRO B 2 265 ? 44.396 91.104 89.519 1.00 64.16 342 PRO B N 1
ATOM 3769 C CA . PRO B 2 265 ? 44.754 90.440 90.783 1.00 64.16 342 PRO B CA 1
ATOM 3770 C C . PRO B 2 265 ? 46.217 90.599 91.177 1.00 64.16 342 PRO B C 1
ATOM 3771 O O . PRO B 2 265 ? 47.068 91.075 90.423 1.00 64.16 342 PRO B O 1
ATOM 3775 N N . LEU B 2 266 ? 46.494 90.165 92.399 1.00 60.71 343 LEU B N 1
ATOM 3776 C CA . LEU B 2 266 ? 47.718 90.464 93.122 1.00 60.71 343 LEU B CA 1
ATOM 3777 C C . LEU B 2 266 ? 48.617 89.235 93.175 1.00 60.71 343 LEU B C 1
ATOM 3778 O O . LEU B 2 266 ? 48.218 88.123 92.823 1.00 60.71 343 LEU B O 1
ATOM 3783 N N . SER B 2 267 ? 49.848 89.449 93.624 1.00 60.38 344 SER B N 1
ATOM 3784 C CA . SER B 2 267 ? 50.783 88.353 93.811 1.00 60.38 344 SER B CA 1
ATOM 3785 C C . SER B 2 267 ? 50.621 87.762 95.209 1.00 60.38 344 SER B C 1
ATOM 3786 O O . SER B 2 267 ? 49.880 88.277 96.047 1.00 60.38 344 SER B O 1
ATOM 3789 N N . ASP B 2 268 ? 51.335 86.662 95.458 1.00 61.35 345 ASP B N 1
ATOM 3790 C CA . ASP B 2 268 ? 51.212 85.951 96.725 1.00 61.35 345 ASP B CA 1
ATOM 3791 C C . ASP B 2 268 ? 51.837 86.697 97.896 1.00 61.35 345 ASP B C 1
ATOM 3792 O O . ASP B 2 268 ? 51.559 86.344 99.046 1.00 61.35 345 ASP B O 1
ATOM 3797 N N . THR B 2 269 ? 52.671 87.706 97.640 1.00 58.15 346 THR B N 1
ATOM 3798 C CA . THR B 2 269 ? 53.228 88.525 98.705 1.00 58.15 346 THR B CA 1
ATOM 3799 C C . THR B 2 269 ? 52.592 89.903 98.802 1.00 58.15 346 THR B C 1
ATOM 3800 O O . THR B 2 269 ? 52.765 90.570 99.825 1.00 58.15 346 THR B O 1
ATOM 3804 N N . GLU B 2 270 ? 51.869 90.344 97.773 1.00 56.52 347 GLU B N 1
ATOM 3805 C CA . GLU B 2 270 ? 51.048 91.540 97.882 1.00 56.52 347 GLU B CA 1
ATOM 3806 C C . GLU B 2 270 ? 49.658 91.246 98.420 1.00 56.52 347 GLU B C 1
ATOM 3807 O O . GLU B 2 270 ? 48.994 92.163 98.912 1.00 56.52 347 GLU B O 1
ATOM 3813 N N . LYS B 2 271 ? 49.207 89.995 98.344 1.00 54.35 348 LYS B N 1
ATOM 3814 C CA . LYS B 2 271 ? 47.885 89.651 98.845 1.00 54.35 348 LYS B CA 1
ATOM 3815 C C . LYS B 2 271 ? 47.917 89.271 100.317 1.00 54.35 348 LYS B C 1
ATOM 3816 O O . LYS B 2 271 ? 46.987 89.599 101.056 1.00 54.35 348 LYS B O 1
ATOM 3822 N N . LYS B 2 272 ? 48.971 88.589 100.768 1.00 53.61 349 LYS B N 1
ATOM 3823 C CA . LYS B 2 272 ? 49.103 88.336 102.197 1.00 53.61 349 LYS B CA 1
ATOM 3824 C C . LYS B 2 272 ? 49.550 89.580 102.951 1.00 53.61 349 LYS B C 1
ATOM 3825 O O . LYS B 2 272 ? 49.420 89.629 104.178 1.00 53.61 349 LYS B O 1
ATOM 3831 N N . TRP B 2 273 ? 50.069 90.585 102.242 1.00 45.56 350 TRP B N 1
ATOM 3832 C CA . TRP B 2 273 ? 50.318 91.881 102.860 1.00 45.56 350 TRP B CA 1
ATOM 3833 C C . TRP B 2 273 ? 49.016 92.640 103.070 1.00 45.56 350 TRP B C 1
ATOM 3834 O O . TRP B 2 273 ? 48.839 93.308 104.094 1.00 45.56 350 TRP B O 1
ATOM 3845 N N . VAL B 2 274 ? 48.095 92.551 102.111 1.00 48.51 351 VAL B N 1
ATOM 3846 C CA . VAL B 2 274 ? 46.882 93.356 102.168 1.00 48.51 351 VAL B CA 1
ATOM 3847 C C . VAL B 2 274 ? 45.777 92.673 102.973 1.00 48.51 351 VAL B C 1
ATOM 3848 O O . VAL B 2 274 ? 44.872 93.359 103.469 1.00 48.51 351 VAL B O 1
ATOM 3852 N N . GLU B 2 275 ? 45.841 91.349 103.158 1.00 53.14 352 GLU B N 1
ATOM 3853 C CA . GLU B 2 275 ? 44.933 90.695 104.093 1.00 53.14 352 GLU B CA 1
ATOM 3854 C C . GLU B 2 275 ? 45.369 90.855 105.538 1.00 53.14 352 GLU B C 1
ATOM 3855 O O . GLU B 2 275 ? 44.612 90.485 106.440 1.00 53.14 352 GLU B O 1
ATOM 3861 N N . ALA B 2 276 ? 46.572 91.366 105.779 1.00 48.50 353 ALA B N 1
ATOM 3862 C CA . ALA B 2 276 ? 47.039 91.623 107.132 1.00 48.50 353 ALA B CA 1
ATOM 3863 C C . ALA B 2 276 ? 47.080 93.101 107.468 1.00 48.50 353 ALA B C 1
ATOM 3864 O O . ALA B 2 276 ? 46.935 93.462 108.639 1.00 48.50 353 ALA B O 1
ATOM 3866 N N . ALA B 2 277 ? 47.281 93.962 106.469 1.00 45.94 354 ALA B N 1
ATOM 3867 C CA . ALA B 2 277 ? 47.187 95.397 106.705 1.00 45.94 354 ALA B CA 1
ATOM 3868 C C . ALA B 2 277 ? 45.744 95.813 106.940 1.00 45.94 354 ALA B C 1
ATOM 3869 O O . ALA B 2 277 ? 45.470 96.666 107.790 1.00 45.94 354 ALA B O 1
ATOM 3871 N N . ALA B 2 278 ? 44.808 95.221 106.197 1.00 48.67 355 ALA B N 1
ATOM 3872 C CA . ALA B 2 278 ? 43.396 95.506 106.412 1.00 48.67 355 ALA B CA 1
ATOM 3873 C C . ALA B 2 278 ? 42.853 94.787 107.638 1.00 48.67 355 ALA B C 1
ATOM 3874 O O . ALA B 2 278 ? 41.851 95.224 108.211 1.00 48.67 355 ALA B O 1
ATOM 3876 N N . LYS B 2 279 ? 43.491 93.689 108.047 1.00 51.42 356 LYS B N 1
ATOM 3877 C CA . LYS B 2 279 ? 43.100 93.035 109.289 1.00 51.42 356 LYS B CA 1
ATOM 3878 C C . LYS B 2 279 ? 43.486 93.872 110.497 1.00 51.42 356 LYS B C 1
ATOM 3879 O O . LYS B 2 279 ? 42.820 93.806 111.536 1.00 51.42 356 LYS B O 1
ATOM 3885 N N . ASP B 2 280 ? 44.545 94.666 110.382 1.00 49.51 357 ASP B N 1
ATOM 3886 C CA . ASP B 2 280 ? 44.924 95.597 111.431 1.00 49.51 357 ASP B CA 1
ATOM 3887 C C . ASP B 2 280 ? 44.253 96.953 111.252 1.00 49.51 357 ASP B C 1
ATOM 3888 O O . ASP B 2 280 ? 44.473 97.857 112.061 1.00 49.51 357 ASP B O 1
ATOM 3893 N N . LEU B 2 281 ? 43.448 97.113 110.205 1.00 49.75 358 LEU B N 1
ATOM 3894 C CA . LEU B 2 281 ? 42.613 98.291 110.027 1.00 49.75 358 LEU B CA 1
ATOM 3895 C C . LEU B 2 281 ? 41.194 98.082 110.520 1.00 49.75 358 LEU B C 1
ATOM 3896 O O . LEU B 2 281 ? 40.573 99.033 111.003 1.00 49.75 358 LEU B O 1
ATOM 3901 N N . GLN B 2 282 ? 40.665 96.863 110.396 1.00 53.67 359 GLN B N 1
ATOM 3902 C CA . GLN B 2 282 ? 39.347 96.570 110.943 1.00 53.67 359 GLN B CA 1
ATOM 3903 C C . GLN B 2 282 ? 39.366 96.591 112.463 1.00 53.67 359 GLN B C 1
ATOM 3904 O O . GLN B 2 282 ? 38.349 96.906 113.090 1.00 53.67 359 GLN B O 1
ATOM 3910 N N . ALA B 2 283 ? 40.498 96.256 113.067 1.00 54.37 360 ALA B N 1
ATOM 3911 C CA . ALA B 2 283 ? 40.744 96.567 114.463 1.00 54.37 360 ALA B CA 1
ATOM 3912 C C . ALA B 2 283 ? 41.351 97.962 114.563 1.00 54.37 360 ALA B C 1
ATOM 3913 O O . ALA B 2 283 ? 41.845 98.509 113.575 1.00 54.37 360 ALA B O 1
ATOM 3915 N N . ASN B 2 284 ? 41.348 98.499 115.790 1.00 52.60 361 ASN B N 1
ATOM 3916 C CA . ASN B 2 284 ? 41.699 99.887 116.159 1.00 52.60 361 ASN B CA 1
ATOM 3917 C C . ASN B 2 284 ? 41.171 100.910 115.149 1.00 52.60 361 ASN B C 1
ATOM 3918 O O . ASN B 2 284 ? 41.919 101.627 114.485 1.00 52.60 361 ASN B O 1
ATOM 3923 N N . ARG B 2 285 ? 39.839 100.947 115.041 1.00 49.14 362 ARG B N 1
ATOM 3924 C CA . ARG B 2 285 ? 39.181 101.778 114.035 1.00 49.14 362 ARG B CA 1
ATOM 3925 C C . ARG B 2 285 ? 39.331 103.264 114.337 1.00 49.14 362 ARG B C 1
ATOM 3926 O O . ARG B 2 285 ? 39.405 104.081 113.415 1.00 49.14 362 ARG B O 1
ATOM 3934 N N . GLY B 2 286 ? 39.365 103.636 115.616 1.00 52.09 363 GLY B N 1
ATOM 3935 C CA . GLY B 2 286 ? 39.456 105.041 115.967 1.00 52.09 363 GLY B CA 1
ATOM 3936 C C . GLY B 2 286 ? 40.817 105.655 115.724 1.00 52.09 363 GLY B C 1
ATOM 3937 O O . GLY B 2 286 ? 40.907 106.865 115.496 1.00 52.09 363 GLY B O 1
ATOM 3938 N N . ALA B 2 287 ? 41.880 104.849 115.761 1.00 48.53 364 ALA B N 1
ATOM 3939 C CA . ALA B 2 287 ? 43.250 105.328 115.578 1.00 48.53 364 ALA B CA 1
ATOM 3940 C C . ALA B 2 287 ? 43.911 104.460 114.513 1.00 48.53 364 ALA B C 1
ATOM 3941 O O . ALA B 2 287 ? 44.631 103.509 114.824 1.00 48.53 364 ALA B O 1
ATOM 3943 N N . CYS B 2 288 ? 43.676 104.818 113.256 1.00 47.95 365 CYS B N 1
ATOM 3944 C CA . CYS B 2 288 ? 44.242 104.176 112.079 1.00 47.95 365 CYS B CA 1
ATOM 3945 C C . CYS B 2 288 ? 44.008 105.125 110.919 1.00 47.95 365 CYS B C 1
ATOM 3946 O O . CYS B 2 288 ? 43.106 105.960 110.972 1.00 47.95 365 CYS B O 1
ATOM 3949 N N . VAL B 2 289 ? 44.823 105.002 109.877 1.00 42.28 366 VAL B N 1
ATOM 3950 C CA . VAL B 2 289 ? 44.735 105.934 108.758 1.00 42.28 366 VAL B CA 1
ATOM 3951 C C . VAL B 2 289 ? 45.281 105.247 107.513 1.00 42.28 366 VAL B C 1
ATOM 3952 O O . VAL B 2 289 ? 46.212 104.442 107.587 1.00 42.28 366 VAL B O 1
ATOM 3956 N N . VAL B 2 290 ? 44.648 105.521 106.375 1.00 39.56 367 VAL B N 1
ATOM 3957 C CA . VAL B 2 290 ? 45.086 105.024 105.078 1.00 39.56 367 VAL B CA 1
ATOM 3958 C C . VAL B 2 290 ? 45.583 106.215 104.272 1.00 39.56 367 VAL B C 1
ATOM 3959 O O . VAL B 2 290 ? 44.809 107.123 103.948 1.00 39.56 367 VAL B O 1
ATOM 3963 N N . LEU B 2 291 ? 46.869 106.217 103.947 1.00 38.98 368 LEU B N 1
ATOM 3964 C CA . LEU B 2 291 ? 47.485 107.329 103.245 1.00 38.98 368 LEU B CA 1
ATOM 3965 C C . LEU B 2 291 ? 47.764 106.969 101.796 1.00 38.98 368 LEU B C 1
ATOM 3966 O O . LEU B 2 291 ? 48.041 105.815 101.465 1.00 38.98 368 LEU B O 1
ATOM 3971 N N . VAL B 2 292 ? 47.683 107.976 100.932 1.00 41.25 369 VAL B N 1
ATOM 3972 C CA . VAL B 2 292 ? 47.943 107.791 99.512 1.00 41.25 369 VAL B CA 1
ATOM 3973 C C . VAL B 2 292 ? 48.508 109.078 98.913 1.00 41.25 369 VAL B C 1
ATOM 3974 O O . VAL B 2 292 ? 47.956 110.168 99.098 1.00 41.25 369 VAL B O 1
ATOM 3978 N N . GLY B 2 293 ? 49.655 108.964 98.233 1.00 42.19 370 GLY B N 1
ATOM 3979 C CA . GLY B 2 293 ? 50.340 110.127 97.712 1.00 42.19 370 GLY B CA 1
ATOM 3980 C C . GLY B 2 293 ? 50.043 110.378 96.252 1.00 42.19 370 GLY B C 1
ATOM 3981 O O . GLY B 2 293 ? 49.513 109.523 95.549 1.00 42.19 370 GLY B O 1
ATOM 3982 N N . GLU B 2 294 ? 50.456 111.560 95.783 1.00 45.05 371 GLU B N 1
ATOM 3983 C CA . GLU B 2 294 ? 50.054 112.088 94.481 1.00 45.05 371 GLU B CA 1
ATOM 3984 C C . GLU B 2 294 ? 50.686 111.347 93.300 1.00 45.05 371 GLU B C 1
ATOM 3985 O O . GLU B 2 294 ? 50.372 111.665 92.150 1.00 45.05 371 GLU B O 1
ATOM 3991 N N . SER B 2 295 ? 51.537 110.348 93.538 1.00 42.62 372 SER B N 1
ATOM 3992 C CA . SER B 2 295 ? 51.945 109.448 92.467 1.00 42.62 372 SER B CA 1
ATOM 3993 C C . SER B 2 295 ? 50.777 108.634 91.922 1.00 42.62 372 SER B C 1
ATOM 3994 O O . SER B 2 295 ? 50.823 108.196 90.769 1.00 42.62 372 SER B O 1
ATOM 3997 N N . GLN B 2 296 ? 49.730 108.452 92.713 1.00 42.62 373 GLN B N 1
ATOM 3998 C CA . GLN B 2 296 ? 48.603 107.604 92.393 1.00 42.62 373 GLN B CA 1
ATOM 3999 C C . GLN B 2 296 ? 47.556 108.351 91.566 1.00 42.62 373 GLN B C 1
ATOM 4000 O O . GLN B 2 296 ? 47.516 109.582 91.572 1.00 42.62 373 GLN B O 1
ATOM 4006 N N . PRO B 2 297 ? 46.712 107.629 90.826 1.00 43.22 374 PRO B N 1
ATOM 4007 C CA . PRO B 2 297 ? 45.613 108.274 90.075 1.00 43.22 374 PRO B CA 1
ATOM 4008 C C . PRO B 2 297 ? 44.556 108.861 90.998 1.00 43.22 374 PRO B C 1
ATOM 4009 O O . PRO B 2 297 ? 44.578 108.621 92.212 1.00 43.22 374 PRO B O 1
ATOM 4013 N N . PRO B 2 298 ? 43.624 109.670 90.477 1.00 45.85 375 PRO B N 1
ATOM 4014 C CA . PRO B 2 298 ? 42.581 110.239 91.347 1.00 45.85 375 PRO B CA 1
ATOM 4015 C C . PRO B 2 298 ? 41.533 109.250 91.842 1.00 45.85 375 PRO B C 1
ATOM 4016 O O . PRO B 2 298 ? 40.746 109.622 92.719 1.00 45.85 375 PRO B O 1
ATOM 4020 N N . VAL B 2 299 ? 41.476 108.025 91.322 1.00 46.58 376 VAL B N 1
ATOM 4021 C CA . VAL B 2 299 ? 40.448 107.090 91.773 1.00 46.58 376 VAL B CA 1
ATOM 4022 C C . VAL B 2 299 ? 40.822 106.486 93.120 1.00 46.58 376 VAL B C 1
ATOM 4023 O O . VAL B 2 299 ? 39.993 106.413 94.033 1.00 46.58 376 VAL B O 1
ATOM 4027 N N . VAL B 2 300 ? 42.075 106.057 93.264 1.00 43.93 377 VAL B N 1
ATOM 4028 C CA . VAL B 2 300 ? 42.569 105.497 94.519 1.00 43.93 377 VAL B CA 1
ATOM 4029 C C . VAL B 2 300 ? 42.662 106.562 95.614 1.00 43.93 377 VAL B C 1
ATOM 4030 O O . VAL B 2 300 ? 42.442 106.264 96.798 1.00 43.93 377 VAL B O 1
ATOM 4034 N N . HIS B 2 301 ? 42.919 107.821 95.243 1.00 44.44 378 HIS B N 1
ATOM 4035 C CA . HIS B 2 301 ? 42.819 108.922 96.202 1.00 44.44 378 HIS B CA 1
ATOM 4036 C C . HIS B 2 301 ? 41.402 109.069 96.734 1.00 44.44 378 HIS B C 1
ATOM 4037 O O . HIS B 2 301 ? 41.201 109.349 97.921 1.00 44.44 378 HIS B O 1
ATOM 4044 N N . ALA B 2 302 ? 40.407 108.877 95.868 1.00 45.17 379 ALA B N 1
ATOM 4045 C CA . ALA B 2 302 ? 39.023 108.871 96.314 1.00 45.17 379 ALA B CA 1
ATOM 4046 C C . ALA B 2 302 ? 38.703 107.623 97.119 1.00 45.17 379 ALA B C 1
ATOM 4047 O O . ALA B 2 302 ? 37.879 107.673 98.037 1.00 45.17 379 ALA B O 1
ATOM 4049 N N . LEU B 2 303 ? 39.340 106.499 96.789 1.00 44.54 380 LEU B N 1
ATOM 4050 C CA . LEU B 2 303 ? 39.155 105.291 97.583 1.00 44.54 380 LEU B CA 1
ATOM 4051 C C . LEU B 2 303 ? 39.855 105.398 98.926 1.00 44.54 380 LEU B C 1
ATOM 4052 O O . LEU B 2 303 ? 39.414 104.784 99.901 1.00 44.54 380 LEU B O 1
ATOM 4057 N N . GLY B 2 304 ? 40.940 106.172 98.998 1.00 44.37 381 GLY B N 1
ATOM 4058 C CA . GLY B 2 304 ? 41.605 106.392 100.269 1.00 44.37 381 GLY B CA 1
ATOM 4059 C C . GLY B 2 304 ? 40.779 107.217 101.231 1.00 44.37 381 GLY B C 1
ATOM 4060 O O . GLY B 2 304 ? 40.928 107.089 102.449 1.00 44.37 381 GLY B O 1
ATOM 4061 N N . HIS B 2 305 ? 39.903 108.072 100.707 1.00 44.37 382 HIS B N 1
ATOM 4062 C CA . HIS B 2 305 ? 38.915 108.739 101.539 1.00 44.37 382 HIS B CA 1
ATOM 4063 C C . HIS B 2 305 ? 37.705 107.859 101.806 1.00 44.37 382 HIS B C 1
ATOM 4064 O O . HIS B 2 305 ? 36.986 108.097 102.779 1.00 44.37 382 HIS B O 1
ATOM 4071 N N . ALA B 2 306 ? 37.471 106.852 100.962 1.00 44.41 383 ALA B N 1
ATOM 4072 C CA . ALA B 2 306 ? 36.370 105.925 101.193 1.00 44.41 383 ALA B CA 1
ATOM 4073 C C . ALA B 2 306 ? 36.694 104.957 102.319 1.00 44.41 383 ALA B C 1
ATOM 4074 O O . ALA B 2 306 ? 35.817 104.608 103.117 1.00 44.41 383 ALA B O 1
ATOM 4076 N N . ILE B 2 307 ? 37.945 104.506 102.393 1.00 44.02 384 ILE B N 1
ATOM 4077 C CA . ILE B 2 307 ? 38.345 103.602 103.463 1.00 44.02 384 ILE B CA 1
ATOM 4078 C C . ILE B 2 307 ? 38.443 104.352 104.783 1.00 44.02 384 ILE B C 1
ATOM 4079 O O . ILE B 2 307 ? 38.020 103.850 105.830 1.00 44.02 384 ILE B O 1
ATOM 4084 N N . ASN B 2 308 ? 38.973 105.577 104.754 1.00 44.55 385 ASN B N 1
ATOM 4085 C CA . ASN B 2 308 ? 39.082 106.373 105.970 1.00 44.55 385 ASN B CA 1
ATOM 4086 C C . ASN B 2 308 ? 37.728 106.826 106.497 1.00 44.55 385 ASN B C 1
ATOM 4087 O O . ASN B 2 308 ? 37.608 107.108 107.692 1.00 44.55 385 ASN B O 1
ATOM 4092 N N . ALA B 2 309 ? 36.710 106.901 105.644 1.00 46.14 386 ALA B N 1
ATOM 4093 C CA . ALA B 2 309 ? 35.360 107.160 106.118 1.00 46.14 386 ALA B CA 1
ATOM 4094 C C . ALA B 2 309 ? 34.630 105.890 106.521 1.00 46.14 386 ALA B C 1
ATOM 4095 O O . ALA B 2 309 ? 33.663 105.966 107.287 1.00 46.14 386 ALA B O 1
ATOM 4097 N N . GLN B 2 310 ? 35.065 104.730 106.027 1.00 48.74 387 GLN B N 1
ATOM 4098 C CA . GLN B 2 310 ? 34.473 103.472 106.469 1.00 48.74 387 GLN B CA 1
ATOM 4099 C C . GLN B 2 310 ? 34.949 103.111 107.869 1.00 48.74 387 GLN B C 1
ATOM 4100 O O . GLN B 2 310 ? 34.144 102.761 108.739 1.00 48.74 387 GLN B O 1
ATOM 4106 N N . LEU B 2 311 ? 36.253 103.223 108.114 1.00 47.14 388 LEU B N 1
ATOM 4107 C CA . LEU B 2 311 ? 36.836 102.866 109.401 1.00 47.14 388 LEU B CA 1
ATOM 4108 C C . LEU B 2 311 ? 36.562 103.887 110.497 1.00 47.14 388 LEU B C 1
ATOM 4109 O O . LEU B 2 311 ? 37.026 103.684 111.622 1.00 47.14 388 LEU B O 1
ATOM 4114 N N . GLY B 2 312 ? 35.846 104.971 110.216 1.00 48.04 389 GLY B N 1
ATOM 4115 C CA . GLY B 2 312 ? 35.523 105.932 111.249 1.00 48.04 389 GLY B CA 1
ATOM 4116 C C . GLY B 2 312 ? 36.666 106.831 111.642 1.00 48.04 389 GLY B C 1
ATOM 4117 O O . GLY B 2 312 ? 36.757 107.234 112.805 1.00 48.04 389 GLY B O 1
ATOM 4118 N N . ASN B 2 313 ? 37.552 107.157 110.704 1.00 46.11 390 ASN B N 1
ATOM 4119 C CA . ASN B 2 313 ? 38.669 108.040 111.000 1.00 46.11 390 ASN B CA 1
ATOM 4120 C C . ASN B 2 313 ? 38.296 109.508 110.898 1.00 46.11 390 ASN B C 1
ATOM 4121 O O . ASN B 2 313 ? 39.047 110.359 111.388 1.00 46.11 390 ASN B O 1
ATOM 4126 N N . VAL B 2 314 ? 37.163 109.820 110.274 1.00 48.30 391 VAL B N 1
ATOM 4127 C CA . VAL B 2 314 ? 36.775 111.206 110.049 1.00 48.30 391 VAL B CA 1
ATOM 4128 C C . VAL B 2 314 ? 36.334 111.833 111.368 1.00 48.30 391 VAL B C 1
ATOM 4129 O O . VAL B 2 314 ? 35.537 111.262 112.122 1.00 48.30 391 VAL B O 1
ATOM 4133 N N . GLY B 2 315 ? 36.928 112.977 111.697 1.00 49.81 392 GLY B N 1
ATOM 4134 C CA . GLY B 2 315 ? 36.743 113.591 112.990 1.00 49.81 392 GLY B CA 1
ATOM 4135 C C . GLY B 2 315 ? 37.697 113.105 114.058 1.00 49.81 392 GLY B C 1
ATOM 4136 O O . GLY B 2 315 ? 37.773 113.724 115.126 1.00 49.81 392 GLY B O 1
ATOM 4137 N N . SER B 2 316 ? 38.430 112.021 113.804 1.00 49.16 393 SER B N 1
ATOM 4138 C CA . SER B 2 316 ? 39.328 111.425 114.784 1.00 49.16 393 SER B CA 1
ATOM 4139 C C . SER B 2 316 ? 40.788 111.615 114.401 1.00 49.16 393 SER B C 1
ATOM 4140 O O . SER B 2 316 ? 41.571 112.164 115.179 1.00 49.16 393 SER B O 1
ATOM 4143 N N . THR B 2 317 ? 41.175 111.178 113.208 1.00 44.87 394 THR B N 1
ATOM 4144 C CA . THR B 2 317 ? 42.536 111.369 112.727 1.00 44.87 394 THR B CA 1
ATOM 4145 C C . THR B 2 317 ? 42.610 111.857 111.292 1.00 44.87 394 THR B C 1
ATOM 4146 O O . THR B 2 317 ? 43.705 112.199 110.839 1.00 44.87 394 THR B O 1
ATOM 4150 N N . VAL B 2 318 ? 41.501 111.899 110.564 1.00 43.91 395 VAL B N 1
ATOM 4151 C CA . VAL B 2 318 ? 41.435 112.474 109.227 1.00 43.91 395 VAL B CA 1
ATOM 4152 C C . VAL B 2 318 ? 40.385 113.571 109.307 1.00 43.91 395 VAL B C 1
ATOM 4153 O O . VAL B 2 318 ? 39.184 113.295 109.226 1.00 43.91 395 VAL B O 1
ATOM 4157 N N . VAL B 2 319 ? 40.809 114.795 109.495 1.00 45.41 396 VAL B N 1
ATOM 4158 C CA . VAL B 2 319 ? 39.864 115.901 109.555 1.00 45.41 396 VAL B CA 1
ATOM 4159 C C . VAL B 2 319 ? 39.746 116.512 108.168 1.00 45.41 396 VAL B C 1
ATOM 4160 O O . VAL B 2 319 ? 40.688 116.496 107.369 1.00 45.41 396 VAL B O 1
ATOM 4164 N N . TYR B 2 320 ? 38.560 117.024 107.864 1.00 47.66 397 TYR B N 1
ATOM 4165 C CA . TYR B 2 320 ? 38.262 117.588 106.556 1.00 47.66 397 TYR B CA 1
ATOM 4166 C C . TYR B 2 320 ? 37.925 119.056 106.732 1.00 47.66 397 TYR B C 1
ATOM 4167 O O . TYR B 2 320 ? 36.931 119.395 107.380 1.00 47.66 397 TYR B O 1
ATOM 4176 N N . THR B 2 321 ? 38.749 119.919 106.157 1.00 50.29 398 THR B N 1
ATOM 4177 C CA . THR B 2 321 ? 38.605 121.355 106.295 1.00 50.29 398 THR B CA 1
ATOM 4178 C C . THR B 2 321 ? 38.380 121.981 104.929 1.00 50.29 398 THR B C 1
ATOM 4179 O O . THR B 2 321 ? 38.471 121.318 103.897 1.00 50.29 398 THR B O 1
ATOM 4183 N N . GLU B 2 322 ? 38.074 123.275 104.936 1.00 54.85 399 GLU B N 1
ATOM 4184 C CA . GLU B 2 322 ? 37.973 124.021 103.694 1.00 54.85 399 GLU B CA 1
ATOM 4185 C C . GLU B 2 322 ? 39.343 124.076 103.019 1.00 54.85 399 GLU B C 1
ATOM 4186 O O . GLU B 2 322 ? 40.371 124.068 103.704 1.00 54.85 399 GLU B O 1
ATOM 4192 N N . PRO B 2 323 ? 39.388 124.071 101.684 1.00 53.90 400 PRO B N 1
ATOM 4193 C CA . PRO B 2 323 ? 40.681 124.042 100.984 1.00 53.90 400 PRO B CA 1
ATOM 4194 C C . PRO B 2 323 ? 41.480 125.314 101.220 1.00 53.90 400 PRO B C 1
ATOM 4195 O O . PRO B 2 323 ? 40.993 126.425 101.002 1.00 53.90 400 PRO B O 1
ATOM 4199 N N . VAL B 2 324 ? 42.714 125.135 101.689 1.00 49.51 401 VAL B N 1
ATOM 4200 C CA . VAL B 2 324 ? 43.560 126.268 102.037 1.00 49.51 401 VAL B CA 1
ATOM 4201 C C . VAL B 2 324 ? 44.108 126.941 100.786 1.00 49.51 401 VAL B C 1
ATOM 4202 O O . VAL B 2 324 ? 44.213 128.171 100.726 1.00 49.51 401 VAL B O 1
ATOM 4206 N N . GLU B 2 325 ? 44.458 126.160 99.769 1.00 52.17 402 GLU B N 1
ATOM 4207 C CA . GLU B 2 325 ? 44.897 126.753 98.519 1.00 52.17 402 GLU B CA 1
ATOM 4208 C C . GLU B 2 325 ? 43.702 127.302 97.743 1.00 52.17 402 GLU B C 1
ATOM 4209 O O . GLU B 2 325 ? 42.561 126.864 97.905 1.00 52.17 402 GLU B O 1
ATOM 4215 N N . ASP B 2 326 ? 43.986 128.284 96.889 1.00 55.41 403 ASP B N 1
ATOM 4216 C CA . ASP B 2 326 ? 42.931 129.028 96.211 1.00 55.41 403 ASP B CA 1
ATOM 4217 C C . ASP B 2 326 ? 42.322 128.231 95.064 1.00 55.41 403 ASP B C 1
ATOM 4218 O O . ASP B 2 326 ? 41.096 128.173 94.924 1.00 55.41 403 ASP B O 1
ATOM 4223 N N . ASP B 2 327 ? 43.166 127.621 94.228 1.00 57.82 404 ASP B N 1
ATOM 4224 C CA . ASP B 2 327 ? 42.743 126.927 93.014 1.00 57.82 404 ASP B CA 1
ATOM 4225 C C . ASP B 2 327 ? 43.176 125.469 93.114 1.00 57.82 404 ASP B C 1
ATOM 4226 O O . ASP B 2 327 ? 44.229 125.085 92.585 1.00 57.82 404 ASP B O 1
ATOM 4231 N N . PRO B 2 328 ? 42.389 124.625 93.786 1.00 57.75 405 PRO B N 1
ATOM 4232 C CA . PRO B 2 328 ? 42.789 123.222 93.938 1.00 57.75 405 PRO B CA 1
ATOM 4233 C C . PRO B 2 328 ? 42.525 122.368 92.713 1.00 57.75 405 PRO B C 1
ATOM 4234 O O . PRO B 2 328 ? 43.152 121.309 92.576 1.00 57.75 405 PRO B O 1
ATOM 4238 N N . SER B 2 329 ? 41.626 122.783 91.820 1.00 57.24 406 SER B N 1
ATOM 4239 C CA . SER B 2 329 ? 41.312 122.026 90.616 1.00 57.24 406 SER B CA 1
ATOM 4240 C C . SER B 2 329 ? 42.107 122.509 89.409 1.00 57.24 406 SER B C 1
ATOM 4241 O O . SER B 2 329 ? 41.631 122.417 88.272 1.00 57.24 406 SER B O 1
ATOM 4244 N N . GLY B 2 330 ? 43.309 123.027 89.636 1.00 51.82 407 GLY B N 1
ATOM 4245 C CA . GLY B 2 330 ? 44.186 123.420 88.554 1.00 51.82 407 GLY B CA 1
ATOM 4246 C C . GLY B 2 330 ? 45.598 122.918 88.760 1.00 51.82 407 GLY B C 1
ATOM 4247 O O . GLY B 2 330 ? 46.261 123.285 89.733 1.00 51.82 407 GLY B O 1
ATOM 4248 N N . GLY B 2 331 ? 46.066 122.069 87.854 1.00 46.69 408 GLY B N 1
ATOM 4249 C CA . GLY B 2 331 ? 47.399 121.512 87.949 1.00 46.69 408 GLY B CA 1
ATOM 4250 C C . GLY B 2 331 ? 48.096 121.423 86.610 1.00 46.69 408 GLY B C 1
ATOM 4251 O O . GLY B 2 331 ? 48.289 122.431 85.925 1.00 46.69 408 GLY B O 1
ATOM 4252 N N . ILE B 2 332 ? 48.514 120.205 86.260 1.00 44.70 409 ILE B N 1
ATOM 4253 C CA . ILE B 2 332 ? 49.051 119.925 84.931 1.00 44.70 409 ILE B CA 1
ATOM 4254 C C . ILE B 2 332 ? 48.000 120.202 83.862 1.00 44.70 409 ILE B C 1
ATOM 4255 O O . ILE B 2 332 ? 48.309 120.721 82.782 1.00 44.70 409 ILE B O 1
ATOM 4260 N N . ALA B 2 333 ? 46.735 119.896 84.162 1.00 43.99 410 ALA B N 1
ATOM 4261 C CA . ALA B 2 333 ? 45.640 120.225 83.257 1.00 43.99 410 ALA B CA 1
ATOM 4262 C C . ALA B 2 333 ? 45.413 121.727 83.135 1.00 43.99 410 ALA B C 1
ATOM 4263 O O . ALA B 2 333 ? 44.855 122.175 82.128 1.00 43.99 410 ALA B O 1
ATOM 4265 N N . ALA B 2 334 ? 45.824 122.513 84.132 1.00 45.56 411 ALA B N 1
ATOM 4266 C CA . ALA B 2 334 ? 45.774 123.964 84.004 1.00 45.56 411 ALA B CA 1
ATOM 4267 C C . ALA B 2 334 ? 46.917 124.494 83.153 1.00 45.56 411 ALA B C 1
ATOM 4268 O O . ALA B 2 334 ? 46.755 125.507 82.466 1.00 45.56 411 ALA B O 1
ATOM 4270 N N . LEU B 2 335 ? 48.075 123.835 83.193 1.00 46.70 412 LEU B N 1
ATOM 4271 C CA . LEU B 2 335 ? 49.163 124.201 82.296 1.00 46.70 412 LEU B CA 1
ATOM 4272 C C . LEU B 2 335 ? 48.847 123.813 80.859 1.00 46.70 412 LEU B C 1
ATOM 4273 O O . LEU B 2 335 ? 49.216 124.536 79.928 1.00 46.70 412 LEU B O 1
ATOM 4278 N N . SER B 2 336 ? 48.150 122.692 80.660 1.00 48.38 413 SER B N 1
ATOM 4279 C CA . SER B 2 336 ? 47.800 122.268 79.310 1.00 48.38 413 SER B CA 1
ATOM 4280 C C . SER B 2 336 ? 46.676 123.108 78.726 1.00 48.38 413 SER B C 1
ATOM 4281 O O . SER B 2 336 ? 46.596 123.260 77.503 1.00 48.38 413 SER B O 1
ATOM 4284 N N . ALA B 2 337 ? 45.807 123.657 79.574 1.00 48.79 414 ALA B N 1
ATOM 4285 C CA . ALA B 2 337 ? 44.767 124.563 79.106 1.00 48.79 414 ALA B CA 1
ATOM 4286 C C . ALA B 2 337 ? 45.304 125.951 78.802 1.00 48.79 414 ALA B C 1
ATOM 4287 O O . ALA B 2 337 ? 44.583 126.765 78.217 1.00 48.79 414 ALA B O 1
ATOM 4289 N N . LEU B 2 338 ? 46.544 126.237 79.188 1.00 50.48 415 LEU B N 1
ATOM 4290 C CA . LEU B 2 338 ? 47.158 127.528 78.922 1.00 50.48 415 LEU B CA 1
ATOM 4291 C C . LEU B 2 338 ? 47.963 127.531 77.628 1.00 50.48 415 LEU B C 1
ATOM 4292 O O . LEU B 2 338 ? 47.918 128.511 76.880 1.00 50.48 415 LEU B O 1
ATOM 4297 N N . THR B 2 339 ? 48.699 126.456 77.343 1.00 52.93 416 THR B N 1
ATOM 4298 C CA . THR B 2 339 ? 49.486 126.415 76.115 1.00 52.93 416 THR B CA 1
ATOM 4299 C C . THR B 2 339 ? 48.602 126.250 74.889 1.00 52.93 416 THR B C 1
ATOM 4300 O O . THR B 2 339 ? 48.931 126.758 73.813 1.00 52.93 416 THR B O 1
ATOM 4304 N N . GLN B 2 340 ? 47.474 125.550 75.024 1.00 51.45 417 GLN B N 1
ATOM 4305 C CA . GLN B 2 340 ? 46.507 125.546 73.935 1.00 51.45 417 GLN B CA 1
ATOM 4306 C C . GLN B 2 340 ? 45.780 126.878 73.808 1.00 51.45 417 GLN B C 1
ATOM 4307 O O . GLN B 2 340 ? 45.169 127.135 72.765 1.00 51.45 417 GLN B O 1
ATOM 4313 N N . GLU B 2 341 ? 45.828 127.719 74.841 1.00 54.73 418 GLU B N 1
ATOM 4314 C CA . GLU B 2 341 ? 45.423 129.111 74.732 1.00 54.73 418 GLU B CA 1
ATOM 4315 C C . GLU B 2 341 ? 46.584 129.998 74.303 1.00 54.73 418 GLU B C 1
ATOM 4316 O O . GLU B 2 341 ? 46.370 131.023 73.650 1.00 54.73 418 GLU B O 1
ATOM 4322 N N . MET B 2 342 ? 47.817 129.610 74.628 1.00 56.15 419 MET B N 1
ATOM 4323 C CA . MET B 2 342 ? 48.974 130.389 74.204 1.00 56.15 419 MET B CA 1
ATOM 4324 C C . MET B 2 342 ? 49.294 130.203 72.729 1.00 56.15 419 MET B C 1
ATOM 4325 O O . MET B 2 342 ? 50.012 131.027 72.156 1.00 56.15 419 MET B O 1
ATOM 4330 N N . ASN B 2 343 ? 48.779 129.151 72.103 1.00 56.50 420 ASN B N 1
ATOM 4331 C CA . ASN B 2 343 ? 48.996 128.941 70.683 1.00 56.50 420 ASN B CA 1
ATOM 4332 C C . ASN B 2 343 ? 47.992 129.741 69.864 1.00 56.50 420 ASN B C 1
ATOM 4333 O O . ASN B 2 343 ? 46.875 130.017 70.315 1.00 56.50 420 ASN B O 1
ATOM 4338 N N . ALA B 2 344 ? 48.417 130.101 68.646 1.00 64.28 421 ALA B N 1
ATOM 4339 C CA . ALA B 2 344 ? 47.664 130.933 67.698 1.00 64.28 421 ALA B CA 1
ATOM 4340 C C . ALA B 2 344 ? 47.245 132.264 68.321 1.00 64.28 421 ALA B C 1
ATOM 4341 O O . ALA B 2 344 ? 46.106 132.713 68.181 1.00 64.28 421 ALA B O 1
ATOM 4343 N N . GLY B 2 345 ? 48.182 132.899 69.014 1.00 62.45 422 GLY B N 1
ATOM 4344 C CA . GLY B 2 345 ? 47.925 134.221 69.565 1.00 62.45 422 GLY B CA 1
ATOM 4345 C C . GLY B 2 345 ? 47.074 134.153 70.809 1.00 62.45 422 GLY B C 1
ATOM 4346 O O . GLY B 2 345 ? 47.344 133.358 71.715 1.00 62.45 422 GLY B O 1
ATOM 4347 N N . THR B 2 346 ? 46.048 135.021 70.856 1.00 61.28 423 THR B N 1
ATOM 4348 C CA . THR B 2 346 ? 45.042 135.247 71.908 1.00 61.28 423 THR B CA 1
ATOM 4349 C C . THR B 2 346 ? 45.583 135.253 73.341 1.00 61.28 423 THR B C 1
ATOM 4350 O O . THR B 2 346 ? 44.859 134.937 74.290 1.00 61.28 423 THR B O 1
ATOM 4354 N N . VAL B 2 347 ? 46.833 135.671 73.511 1.00 58.71 424 VAL B N 1
ATOM 4355 C CA . VAL B 2 347 ? 47.404 135.987 74.817 1.00 58.71 424 VAL B CA 1
ATOM 4356 C C . VAL B 2 347 ? 48.428 137.096 74.601 1.00 58.71 424 VAL B C 1
ATOM 4357 O O . VAL B 2 347 ? 49.213 137.057 73.649 1.00 58.71 424 VAL B O 1
ATOM 4361 N N . GLU B 2 348 ? 48.354 138.138 75.422 1.00 56.02 425 GLU B N 1
ATOM 4362 C CA . GLU B 2 348 ? 49.192 139.314 75.229 1.00 56.02 425 GLU B CA 1
ATOM 4363 C C . GLU B 2 348 ? 50.149 139.571 76.378 1.00 56.02 425 GLU B C 1
ATOM 4364 O O . GLU B 2 348 ? 51.285 139.984 76.144 1.00 56.02 425 GLU B O 1
ATOM 4370 N N . VAL B 2 349 ? 49.719 139.352 77.617 1.00 51.93 426 VAL B N 1
ATOM 4371 C CA . VAL B 2 349 ? 50.570 139.482 78.793 1.00 51.93 426 VAL B CA 1
ATOM 4372 C C . VAL B 2 349 ? 50.574 138.147 79.518 1.00 51.93 426 VAL B C 1
ATOM 4373 O O . VAL B 2 349 ? 49.509 137.603 79.831 1.00 51.93 426 VAL B O 1
ATOM 4377 N N . LEU B 2 350 ? 51.762 137.619 79.784 1.00 46.93 427 LEU B N 1
ATOM 4378 C CA . LEU B 2 350 ? 51.912 136.372 80.525 1.00 46.93 427 LEU B CA 1
ATOM 4379 C C . LEU B 2 350 ? 52.848 136.632 81.697 1.00 46.93 427 LEU B C 1
ATOM 4380 O O . LEU B 2 350 ? 54.072 136.620 81.539 1.00 46.93 427 LEU B O 1
ATOM 4385 N N . LEU B 2 351 ? 52.274 136.891 82.865 1.00 44.35 428 LEU B N 1
ATOM 4386 C CA . LEU B 2 351 ? 53.071 136.937 84.078 1.00 44.35 428 LEU B CA 1
ATOM 4387 C C . LEU B 2 351 ? 53.434 135.520 84.489 1.00 44.35 428 LEU B C 1
ATOM 4388 O O . LEU B 2 351 ? 52.595 134.619 84.468 1.00 44.35 428 LEU B O 1
ATOM 4393 N N . MET B 2 352 ? 54.697 135.311 84.844 1.00 43.54 429 MET B N 1
ATOM 4394 C CA . MET B 2 352 ? 55.141 134.010 85.333 1.00 43.54 429 MET B CA 1
ATOM 4395 C C . MET B 2 352 ? 55.829 134.198 86.679 1.00 43.54 429 MET B C 1
ATOM 4396 O O . MET B 2 352 ? 57.045 134.378 86.758 1.00 43.54 429 MET B O 1
ATOM 4401 N N . ILE B 2 353 ? 55.020 134.153 87.740 1.00 43.15 430 ILE B N 1
ATOM 4402 C CA . ILE B 2 353 ? 55.515 133.917 89.088 1.00 43.15 430 ILE B CA 1
ATOM 4403 C C . ILE B 2 353 ? 56.192 132.540 89.127 1.00 43.15 430 ILE B C 1
ATOM 4404 O O . ILE B 2 353 ? 55.914 131.664 88.296 1.00 43.15 430 ILE B O 1
ATOM 4409 N N . GLU B 2 354 ? 57.060 132.339 90.133 1.00 43.34 431 GLU B N 1
ATOM 4410 C CA . GLU B 2 354 ? 58.138 131.353 90.092 1.00 43.34 431 GLU B CA 1
ATOM 4411 C C . GLU B 2 354 ? 57.600 129.935 89.970 1.00 43.34 431 GLU B C 1
ATOM 4412 O O . GLU B 2 354 ? 57.124 129.331 90.937 1.00 43.34 431 GLU B O 1
ATOM 4418 N N . SER B 2 355 ? 57.633 129.444 88.744 1.00 44.85 432 SER B N 1
ATOM 4419 C CA . SER B 2 355 ? 57.158 128.148 88.283 1.00 44.85 432 SER B CA 1
ATOM 4420 C C . SER B 2 355 ? 58.183 127.420 87.432 1.00 44.85 432 SER B C 1
ATOM 4421 O O . SER B 2 355 ? 58.285 126.194 87.539 1.00 44.85 432 SER B O 1
ATOM 4424 N N . ASN B 2 356 ? 58.944 128.154 86.619 1.00 39.12 433 ASN B N 1
ATOM 4425 C CA . ASN B 2 356 ? 59.848 127.612 85.609 1.00 39.12 433 ASN B CA 1
ATOM 4426 C C . ASN B 2 356 ? 59.209 126.550 84.707 1.00 39.12 433 ASN B C 1
ATOM 4427 O O . ASN B 2 356 ? 59.625 125.390 84.718 1.00 39.12 433 ASN B O 1
ATOM 4432 N N . PRO B 2 357 ? 58.196 126.908 83.914 1.00 40.92 434 PRO B N 1
ATOM 4433 C CA . PRO B 2 357 ? 57.495 125.888 83.128 1.00 40.92 434 PRO B CA 1
ATOM 4434 C C . PRO B 2 357 ? 58.115 125.577 81.776 1.00 40.92 434 PRO B C 1
ATOM 4435 O O . PRO B 2 357 ? 57.616 124.678 81.095 1.00 40.92 434 PRO B O 1
ATOM 4439 N N . VAL B 2 358 ? 59.162 126.287 81.352 1.00 39.05 435 VAL B N 1
ATOM 4440 C CA . VAL B 2 358 ? 59.921 125.849 80.185 1.00 39.05 435 VAL B CA 1
ATOM 4441 C C . VAL B 2 358 ? 60.648 124.550 80.503 1.00 39.05 435 VAL B C 1
ATOM 4442 O O . VAL B 2 358 ? 60.712 123.630 79.678 1.00 39.05 435 VAL B O 1
ATOM 4446 N N . TYR B 2 359 ? 61.132 124.428 81.733 1.00 36.91 436 TYR B N 1
ATOM 4447 C CA . TYR B 2 359 ? 61.823 123.239 82.205 1.00 36.91 436 TYR B CA 1
ATOM 4448 C C . TYR B 2 359 ? 60.880 122.199 82.799 1.00 36.91 436 TYR B C 1
ATOM 4449 O O . TYR B 2 359 ? 61.121 120.999 82.640 1.00 36.91 436 TYR B O 1
ATOM 4458 N N . ASN B 2 360 ? 59.797 122.625 83.452 1.00 39.15 437 ASN B N 1
ATOM 4459 C CA . ASN B 2 360 ? 58.962 121.733 84.250 1.00 39.15 437 ASN B CA 1
ATOM 4460 C C . ASN B 2 360 ? 57.808 121.095 83.488 1.00 39.15 437 ASN B C 1
ATOM 4461 O O . ASN B 2 360 ? 57.155 120.204 84.041 1.00 39.15 437 ASN B O 1
ATOM 4466 N N . ALA B 2 361 ? 57.517 121.535 82.266 1.00 40.51 438 ALA B N 1
ATOM 4467 C CA . ALA B 2 361 ? 56.323 121.070 81.577 1.00 40.51 438 ALA B CA 1
ATOM 4468 C C . ALA B 2 361 ? 56.479 119.622 81.122 1.00 40.51 438 ALA B C 1
ATOM 4469 O O . ALA B 2 361 ? 57.592 119.165 80.851 1.00 40.51 438 ALA B O 1
ATOM 4471 N N . PRO B 2 362 ? 55.379 118.872 81.059 1.00 42.10 439 PRO B N 1
ATOM 4472 C CA . PRO B 2 362 ? 55.418 117.555 80.421 1.00 42.10 439 PRO B CA 1
ATOM 4473 C C . PRO B 2 362 ? 55.704 117.668 78.932 1.00 42.10 439 PRO B C 1
ATOM 4474 O O . PRO B 2 362 ? 55.547 118.725 78.318 1.00 42.10 439 PRO B O 1
ATOM 4478 N N . ALA B 2 363 ? 56.136 116.547 78.350 1.00 43.19 440 ALA B N 1
ATOM 4479 C CA . ALA B 2 363 ? 56.491 116.531 76.938 1.00 43.19 440 ALA B CA 1
ATOM 4480 C C . ALA B 2 363 ? 55.279 116.695 76.029 1.00 43.19 440 ALA B C 1
ATOM 4481 O O . ALA B 2 363 ? 55.424 117.201 74.912 1.00 43.19 440 ALA B O 1
ATOM 4483 N N . ASP B 2 364 ? 54.091 116.302 76.484 1.00 45.95 441 ASP B N 1
ATOM 4484 C CA . ASP B 2 364 ? 52.882 116.495 75.697 1.00 45.95 441 ASP B CA 1
ATOM 4485 C C . ASP B 2 364 ? 52.357 117.923 75.756 1.00 45.95 441 ASP B C 1
ATOM 4486 O O . ASP B 2 364 ? 51.425 118.255 75.017 1.00 45.95 441 ASP B O 1
ATOM 4491 N N . ILE B 2 365 ? 52.927 118.768 76.608 1.00 47.61 442 ILE B N 1
ATOM 4492 C CA . ILE B 2 365 ? 52.500 120.155 76.755 1.00 47.61 442 ILE B CA 1
ATOM 4493 C C . ILE B 2 365 ? 53.580 121.061 76.174 1.00 47.61 442 ILE B C 1
ATOM 4494 O O . ILE B 2 365 ? 54.590 121.326 76.842 1.00 47.61 442 ILE B O 1
ATOM 4499 N N . PRO B 2 366 ? 53.418 121.557 74.939 1.00 52.38 443 PRO B N 1
ATOM 4500 C CA . PRO B 2 366 ? 54.502 122.301 74.261 1.00 52.38 443 PRO B CA 1
ATOM 4501 C C . PRO B 2 366 ? 54.632 123.736 74.757 1.00 52.38 443 PRO B C 1
ATOM 4502 O O . PRO B 2 366 ? 54.312 124.705 74.064 1.00 52.38 443 PRO B O 1
ATOM 4506 N N . PHE B 2 367 ? 55.129 123.888 75.987 1.00 49.16 444 PHE B N 1
ATOM 4507 C CA . PHE B 2 367 ? 55.250 125.218 76.571 1.00 49.16 444 PHE B CA 1
ATOM 4508 C C . PHE B 2 367 ? 56.372 126.030 75.939 1.00 49.16 444 PHE B C 1
ATOM 4509 O O . PHE B 2 367 ? 56.318 127.262 75.976 1.00 49.16 444 PHE B O 1
ATOM 4517 N N . ALA B 2 368 ? 57.372 125.376 75.349 1.00 53.22 445 ALA B N 1
ATOM 4518 C CA . ALA B 2 368 ? 58.467 126.111 74.725 1.00 53.22 445 ALA B CA 1
ATOM 4519 C C . ALA B 2 368 ? 58.010 126.804 73.447 1.00 53.22 445 ALA B C 1
ATOM 4520 O O . ALA B 2 368 ? 58.287 127.991 73.241 1.00 53.22 445 ALA B O 1
ATOM 4522 N N . GLU B 2 369 ? 57.300 126.080 72.578 1.00 57.72 446 GLU B N 1
ATOM 4523 C CA . GLU B 2 369 ? 56.825 126.682 71.337 1.00 57.72 446 GLU B CA 1
ATOM 4524 C C . GLU B 2 369 ? 55.650 127.619 71.577 1.00 57.72 446 GLU B C 1
ATOM 4525 O O . GLU B 2 369 ? 55.471 128.585 70.826 1.00 57.72 446 GLU B O 1
ATOM 4531 N N . ALA B 2 370 ? 54.837 127.352 72.603 1.00 56.12 447 ALA B N 1
ATOM 4532 C CA . ALA B 2 370 ? 53.741 128.258 72.923 1.00 56.12 447 ALA B CA 1
ATOM 4533 C C . ALA B 2 370 ? 54.253 129.556 73.528 1.00 56.12 447 ALA B C 1
ATOM 4534 O O . ALA B 2 370 ? 53.648 130.613 73.325 1.00 56.12 447 ALA B O 1
ATOM 4536 N N . LEU B 2 371 ? 55.350 129.499 74.273 1.00 53.99 448 LEU B N 1
ATOM 4537 C CA . LEU B 2 371 ? 56.041 130.717 74.652 1.00 53.99 448 LEU B CA 1
ATOM 4538 C C . LEU B 2 371 ? 56.764 131.277 73.431 1.00 53.99 448 LEU B C 1
ATOM 4539 O O . LEU B 2 371 ? 56.960 130.581 72.429 1.00 53.99 448 LEU B O 1
ATOM 4544 N N . ALA B 2 372 ? 57.116 132.565 73.518 1.00 56.66 449 ALA B N 1
ATOM 4545 C CA . ALA B 2 372 ? 57.573 133.456 72.446 1.00 56.66 449 ALA B CA 1
ATOM 4546 C C . ALA B 2 372 ? 56.514 133.692 71.369 1.00 56.66 449 ALA B C 1
ATOM 4547 O O . ALA B 2 372 ? 56.812 134.306 70.339 1.00 56.66 449 ALA B O 1
ATOM 4549 N N . LYS B 2 373 ? 55.285 133.220 71.580 1.00 56.88 450 LYS B N 1
ATOM 4550 C CA . LYS B 2 373 ? 54.118 133.726 70.878 1.00 56.88 450 LYS B CA 1
ATOM 4551 C C . LYS B 2 373 ? 53.455 134.857 71.643 1.00 56.88 450 LYS B C 1
ATOM 4552 O O . LYS B 2 373 ? 52.751 135.674 71.040 1.00 56.88 450 LYS B O 1
ATOM 4558 N N . VAL B 2 374 ? 53.663 134.910 72.951 1.00 52.14 451 VAL B N 1
ATOM 4559 C CA . VAL B 2 374 ? 53.164 136.016 73.767 1.00 52.14 451 VAL B CA 1
ATOM 4560 C C . VAL B 2 374 ? 54.047 137.235 73.520 1.00 52.14 451 VAL B C 1
ATOM 4561 O O . VAL B 2 374 ? 55.277 137.129 73.643 1.00 52.14 451 VAL B O 1
ATOM 4565 N N . PRO B 2 375 ? 53.474 138.386 73.156 1.00 51.12 452 PRO B N 1
ATOM 4566 C CA . PRO B 2 375 ? 54.307 139.569 72.892 1.00 51.12 452 PRO B CA 1
ATOM 4567 C C . PRO B 2 375 ? 54.969 140.148 74.132 1.00 51.12 452 PRO B C 1
ATOM 4568 O O . PRO B 2 375 ? 56.010 140.804 74.002 1.00 51.12 452 PRO B O 1
ATOM 4572 N N . LEU B 2 376 ? 54.412 139.923 75.324 1.00 48.38 453 LEU B N 1
ATOM 4573 C CA . LEU B 2 376 ? 54.985 140.430 76.576 1.00 48.38 453 LEU B CA 1
ATOM 4574 C C . LEU B 2 376 ? 54.963 139.296 77.599 1.00 48.38 453 LEU B C 1
ATOM 4575 O O . LEU B 2 376 ? 53.958 139.083 78.280 1.00 48.38 453 LEU B O 1
ATOM 4580 N N . SER B 2 377 ? 56.078 138.578 77.700 1.00 45.38 454 SER B N 1
ATOM 4581 C CA . SER B 2 377 ? 56.240 137.496 78.663 1.00 45.38 454 SER B CA 1
ATOM 4582 C C . SER B 2 377 ? 57.084 138.017 79.818 1.00 45.38 454 SER B C 1
ATOM 4583 O O . SER B 2 377 ? 58.268 138.318 79.640 1.00 45.38 454 SER B O 1
ATOM 4586 N N . MET B 2 378 ? 56.482 138.121 80.994 1.00 42.93 455 MET B N 1
ATOM 4587 C CA . MET B 2 378 ? 57.171 138.581 82.189 1.00 42.93 455 MET B CA 1
ATOM 4588 C C . MET B 2 378 ? 57.377 137.407 83.133 1.00 42.93 455 MET B C 1
ATOM 4589 O O . MET B 2 378 ? 56.502 136.549 83.268 1.00 42.93 455 MET B O 1
ATOM 4594 N N . HIS B 2 379 ? 58.535 137.369 83.783 1.00 38.47 456 HIS B N 1
ATOM 4595 C CA . HIS B 2 379 ? 58.894 136.262 84.655 1.00 38.47 456 HIS B CA 1
ATOM 4596 C C . HIS B 2 379 ? 59.438 136.797 85.967 1.00 38.47 456 HIS B C 1
ATOM 4597 O O . HIS B 2 379 ? 60.254 137.721 85.972 1.00 38.47 456 HIS B O 1
ATOM 4604 N N . VAL B 2 380 ? 58.987 136.212 87.072 1.00 36.57 457 VAL B N 1
ATOM 4605 C CA . VAL B 2 380 ? 59.391 136.610 88.415 1.00 36.57 457 VAL B CA 1
ATOM 4606 C C . VAL B 2 380 ? 59.991 135.387 89.090 1.00 36.57 457 VAL B C 1
ATOM 4607 O O . VAL B 2 380 ? 59.269 134.441 89.428 1.00 36.57 457 VAL B O 1
ATOM 4611 N N . GLY B 2 381 ? 61.302 135.399 89.287 1.00 33.32 458 GLY B N 1
ATOM 4612 C CA . GLY B 2 381 ? 61.974 134.297 89.944 1.00 33.32 458 GLY B CA 1
ATOM 4613 C C . GLY B 2 381 ? 63.359 134.721 90.360 1.00 33.32 458 GLY B C 1
ATOM 4614 O O . GLY B 2 381 ? 63.977 135.580 89.726 1.00 33.32 458 GLY B O 1
ATOM 4615 N N . LEU B 2 382 ? 63.854 134.113 91.433 1.00 30.52 459 LEU B N 1
ATOM 4616 C CA . LEU B 2 382 ? 65.143 134.510 91.983 1.00 30.52 459 LEU B CA 1
ATOM 4617 C C . LEU B 2 382 ? 66.325 133.950 91.208 1.00 30.52 459 LEU B C 1
ATOM 4618 O O . LEU B 2 382 ? 67.470 134.241 91.564 1.00 30.52 459 LEU B O 1
ATOM 4623 N N . TYR B 2 383 ? 66.083 133.170 90.163 1.00 29.92 460 TYR B N 1
ATOM 4624 C CA . TYR B 2 383 ? 67.117 132.736 89.245 1.00 29.92 460 TYR B CA 1
ATOM 4625 C C . TYR B 2 383 ? 66.717 133.108 87.827 1.00 29.92 460 TYR B C 1
ATOM 4626 O O . TYR B 2 383 ? 65.532 133.141 87.490 1.00 29.92 460 TYR B O 1
ATOM 4635 N N . ARG B 2 384 ? 67.715 133.387 86.995 1.00 35.40 461 ARG B N 1
ATOM 4636 C CA . ARG B 2 384 ? 67.463 133.472 85.566 1.00 35.40 461 ARG B CA 1
ATOM 4637 C C . ARG B 2 384 ? 67.283 132.052 85.060 1.00 35.40 461 ARG B C 1
ATOM 4638 O O . ARG B 2 384 ? 68.248 131.402 84.647 1.00 35.40 461 ARG B O 1
ATOM 4646 N N . ASP B 2 385 ? 66.045 131.571 85.088 1.00 38.49 462 ASP B N 1
ATOM 4647 C CA . ASP B 2 385 ? 65.743 130.154 84.952 1.00 38.49 462 ASP B CA 1
ATOM 4648 C C . ASP B 2 385 ? 65.817 129.726 83.492 1.00 38.49 462 ASP B C 1
ATOM 4649 O O . ASP B 2 385 ? 66.332 130.433 82.623 1.00 38.49 462 ASP B O 1
ATOM 4654 N N . GLU B 2 386 ? 65.295 128.530 83.216 1.00 38.70 463 GLU B N 1
ATOM 4655 C CA . GLU B 2 386 ? 65.101 128.091 81.841 1.00 38.70 463 GLU B CA 1
ATOM 4656 C C . GLU B 2 386 ? 64.038 128.918 81.139 1.00 38.70 463 GLU B C 1
ATOM 4657 O O . GLU B 2 386 ? 64.012 128.976 79.907 1.00 38.70 463 GLU B O 1
ATOM 4663 N N . THR B 2 387 ? 63.149 129.547 81.906 1.00 39.37 464 THR B N 1
ATOM 4664 C CA . THR B 2 387 ? 62.079 130.355 81.344 1.00 39.37 464 THR B CA 1
ATOM 4665 C C . THR B 2 387 ? 62.512 131.798 81.131 1.00 39.37 464 THR B C 1
ATOM 4666 O O . THR B 2 387 ? 62.115 132.420 80.138 1.00 39.37 464 THR B O 1
ATOM 4670 N N . ALA B 2 388 ? 63.361 132.323 82.020 1.00 40.08 465 ALA B N 1
ATOM 4671 C CA . ALA B 2 388 ? 63.731 133.734 82.004 1.00 40.08 465 ALA B CA 1
ATOM 4672 C C . ALA B 2 388 ? 64.520 134.135 80.764 1.00 40.08 465 ALA B C 1
ATOM 4673 O O . ALA B 2 388 ? 64.510 135.314 80.398 1.00 40.08 465 ALA B O 1
ATOM 4675 N N . GLN B 2 389 ? 65.198 133.192 80.109 1.00 41.57 466 GLN B N 1
ATOM 4676 C CA . GLN B 2 389 ? 65.769 133.504 78.806 1.00 41.57 466 GLN B CA 1
ATOM 4677 C C . GLN B 2 389 ? 64.699 133.524 77.725 1.00 41.57 466 GLN B C 1
ATOM 4678 O O . GLN B 2 389 ? 64.730 134.379 76.833 1.00 41.57 466 GLN B O 1
ATOM 4684 N N . GLN B 2 390 ? 63.746 132.598 77.792 1.00 42.99 467 GLN B N 1
ATOM 4685 C CA . GLN B 2 390 ? 62.672 132.500 76.814 1.00 42.99 467 GLN B CA 1
ATOM 4686 C C . GLN B 2 390 ? 61.478 133.377 77.156 1.00 42.99 467 GLN B C 1
ATOM 4687 O O . GLN B 2 390 ? 60.421 133.231 76.537 1.00 42.99 467 GLN B O 1
ATOM 4693 N N . SER B 2 391 ? 61.620 134.275 78.124 1.00 41.69 468 SER B N 1
ATOM 4694 C CA . SER B 2 391 ? 60.613 135.275 78.435 1.00 41.69 468 SER B CA 1
ATOM 4695 C C . SER B 2 391 ? 61.089 136.635 77.946 1.00 41.69 468 SER B C 1
ATOM 4696 O O . SER B 2 391 ? 62.293 136.890 77.849 1.00 41.69 468 SER B O 1
ATOM 4699 N N . VAL B 2 392 ? 60.131 137.505 77.626 1.00 43.37 469 VAL B N 1
ATOM 4700 C CA . VAL B 2 392 ? 60.473 138.841 77.150 1.00 43.37 469 VAL B CA 1
ATOM 4701 C C . VAL B 2 392 ? 61.045 139.673 78.289 1.00 43.37 469 VAL B C 1
ATOM 4702 O O . VAL B 2 392 ? 62.144 140.229 78.184 1.00 43.37 469 VAL B O 1
ATOM 4706 N N . TRP B 2 393 ? 60.322 139.750 79.399 1.00 43.43 470 TRP B N 1
ATOM 4707 C CA . TRP B 2 393 ? 60.780 140.453 80.584 1.00 43.43 470 TRP B CA 1
ATOM 4708 C C . TRP B 2 393 ? 61.184 139.453 81.654 1.00 43.43 470 TRP B C 1
ATOM 4709 O O . TRP B 2 393 ? 60.804 138.281 81.621 1.00 43.43 470 TRP B O 1
ATOM 4720 N N . HIS B 2 394 ? 61.965 139.934 82.611 1.00 36.53 471 HIS B N 1
ATOM 4721 C CA . HIS B 2 394 ? 62.347 139.115 83.747 1.00 36.53 471 HIS B CA 1
ATOM 4722 C C . HIS B 2 394 ? 62.610 140.026 84.928 1.00 36.53 471 HIS B C 1
ATOM 4723 O O . HIS B 2 394 ? 63.218 141.084 84.775 1.00 36.53 471 HIS B O 1
ATOM 4730 N N . ILE B 2 395 ? 62.136 139.619 86.100 1.00 35.66 472 ILE B N 1
ATOM 4731 C CA . ILE B 2 395 ? 62.289 140.388 87.323 1.00 35.66 472 ILE B CA 1
ATOM 4732 C C . ILE B 2 395 ? 63.117 139.525 88.277 1.00 35.66 472 ILE B C 1
ATOM 4733 O O . ILE B 2 395 ? 63.257 138.319 88.085 1.00 35.66 472 ILE B O 1
ATOM 4738 N N . ASN B 2 396 ? 63.683 140.154 89.304 1.00 34.96 473 ASN B N 1
ATOM 4739 C CA . ASN B 2 396 ? 64.287 139.413 90.397 1.00 34.96 473 ASN B CA 1
ATOM 4740 C C . ASN B 2 396 ? 63.200 138.715 91.216 1.00 34.96 473 ASN B C 1
ATOM 4741 O O . ASN B 2 396 ? 61.999 138.911 91.015 1.00 34.96 473 ASN B O 1
ATOM 4746 N N . GLY B 2 397 ? 63.617 137.917 92.186 1.00 33.42 474 GLY B N 1
ATOM 4747 C CA . GLY B 2 397 ? 62.653 137.065 92.847 1.00 33.42 474 GLY B CA 1
ATOM 4748 C C . GLY B 2 397 ? 62.165 137.514 94.202 1.00 33.42 474 GLY B C 1
ATOM 4749 O O . GLY B 2 397 ? 61.007 137.248 94.545 1.00 33.42 474 GLY B O 1
ATOM 4750 N N . ALA B 2 398 ? 63.030 138.198 94.956 1.00 31.81 475 ALA B N 1
ATOM 4751 C CA . ALA B 2 398 ? 62.833 138.511 96.373 1.00 31.81 475 ALA B CA 1
ATOM 4752 C C . ALA B 2 398 ? 62.514 137.241 97.162 1.00 31.81 475 ALA B C 1
ATOM 4753 O O . ALA B 2 398 ? 61.378 136.986 97.565 1.00 31.81 475 ALA B O 1
ATOM 4755 N N . HIS B 2 399 ? 63.554 136.408 97.246 1.00 25.92 476 HIS B N 1
ATOM 4756 C CA . HIS B 2 399 ? 63.630 135.277 98.161 1.00 25.92 476 HIS B CA 1
ATOM 4757 C C . HIS B 2 399 ? 63.151 135.670 99.549 1.00 25.92 476 HIS B C 1
ATOM 4758 O O . HIS B 2 399 ? 63.469 136.755 100.034 1.00 25.92 476 HIS B O 1
ATOM 4765 N N . PHE B 2 400 ? 62.410 134.756 100.194 1.00 24.63 477 PHE B N 1
ATOM 4766 C CA . PHE B 2 400 ? 61.491 135.087 101.287 1.00 24.63 477 PHE B CA 1
ATOM 4767 C C . PHE B 2 400 ? 62.157 135.752 102.492 1.00 24.63 477 PHE B C 1
ATOM 4768 O O . PHE B 2 400 ? 61.465 136.391 103.288 1.00 24.63 477 PHE B O 1
ATOM 4776 N N . LEU B 2 401 ? 63.474 135.628 102.644 1.00 24.41 478 LEU B N 1
ATOM 4777 C CA . LEU B 2 401 ? 64.184 136.404 103.648 1.00 24.41 478 LEU B CA 1
ATOM 4778 C C . LEU B 2 401 ? 64.335 137.871 103.265 1.00 24.41 478 LEU B C 1
ATOM 4779 O O . LEU B 2 401 ? 64.727 138.672 104.117 1.00 24.41 478 LEU B O 1
ATOM 4784 N N . GLU B 2 402 ? 64.038 138.242 102.018 1.00 26.48 479 GLU B N 1
ATOM 4785 C CA . GLU B 2 402 ? 64.175 139.615 101.561 1.00 26.48 479 GLU B CA 1
ATOM 4786 C C . GLU B 2 402 ? 62.852 140.341 101.380 1.00 26.48 479 GLU B C 1
ATOM 4787 O O . GLU B 2 402 ? 62.866 141.541 101.087 1.00 26.48 479 GLU B O 1
ATOM 4793 N N . ALA B 2 403 ? 61.717 139.668 101.533 1.00 26.11 480 ALA B N 1
ATOM 4794 C CA . ALA B 2 403 ? 60.450 140.216 101.072 1.00 26.11 480 ALA B CA 1
ATOM 4795 C C . ALA B 2 403 ? 59.386 140.144 102.152 1.00 26.11 480 ALA B C 1
ATOM 4796 O O . ALA B 2 403 ? 59.275 139.143 102.863 1.00 26.11 480 ALA B O 1
ATOM 4798 N N . TRP B 2 404 ? 58.596 141.209 102.260 1.00 31.91 481 TRP B N 1
ATOM 4799 C CA . TRP B 2 404 ? 57.409 141.178 103.101 1.00 31.91 481 TRP B CA 1
ATOM 4800 C C . TRP B 2 404 ? 56.344 140.321 102.437 1.00 31.91 481 TRP B C 1
ATOM 4801 O O . TRP B 2 404 ? 55.992 140.545 101.276 1.00 31.91 481 TRP B O 1
ATOM 4812 N N . GLY B 2 405 ? 55.835 139.334 103.164 1.00 33.66 482 GLY B N 1
ATOM 4813 C CA . GLY B 2 405 ? 54.861 138.440 102.568 1.00 33.66 482 GLY B CA 1
ATOM 4814 C C . GLY B 2 405 ? 54.074 137.689 103.614 1.00 33.66 482 GLY B C 1
ATOM 4815 O O . GLY B 2 405 ? 54.341 137.776 104.812 1.00 33.66 482 GLY B O 1
ATOM 4816 N N . ASP B 2 406 ? 53.071 136.961 103.136 1.00 40.30 483 ASP B N 1
ATOM 4817 C CA . ASP B 2 406 ? 52.309 136.017 103.936 1.00 40.30 483 ASP B CA 1
ATOM 4818 C C . ASP B 2 406 ? 52.456 134.631 103.332 1.00 40.30 483 ASP B C 1
ATOM 4819 O O . ASP B 2 406 ? 52.974 134.473 102.224 1.00 40.30 483 ASP B O 1
ATOM 4824 N N . VAL B 2 407 ? 52.014 133.632 104.093 1.00 35.96 484 VAL B N 1
ATOM 4825 C CA . VAL B 2 407 ? 51.797 132.272 103.604 1.00 35.96 484 VAL B CA 1
ATOM 4826 C C . VAL B 2 407 ? 50.872 131.574 104.593 1.00 35.96 484 VAL B C 1
ATOM 4827 O O . VAL B 2 407 ? 50.913 131.836 105.797 1.00 35.96 484 VAL B O 1
ATOM 4831 N N . ARG B 2 408 ? 49.982 130.742 104.065 1.00 38.86 485 ARG B N 1
ATOM 4832 C CA . ARG B 2 408 ? 49.107 129.911 104.875 1.00 38.86 485 ARG B CA 1
ATOM 4833 C C . ARG B 2 408 ? 49.640 128.491 104.869 1.00 38.86 485 ARG B C 1
ATOM 4834 O O . ARG B 2 408 ? 49.823 127.902 103.802 1.00 38.86 485 ARG B O 1
ATOM 4842 N N . ALA B 2 409 ? 49.878 127.941 106.051 1.00 39.82 486 ALA B N 1
ATOM 4843 C CA . ALA B 2 409 ? 50.246 126.542 106.140 1.00 39.82 486 ALA B CA 1
ATOM 4844 C C . ALA B 2 409 ? 48.999 125.672 106.063 1.00 39.82 486 ALA B C 1
ATOM 4845 O O . ALA B 2 409 ? 47.868 126.161 106.002 1.00 39.82 486 ALA B O 1
ATOM 4847 N N . PHE B 2 410 ? 49.203 124.359 106.060 1.00 42.61 487 PHE B N 1
ATOM 4848 C CA . PHE B 2 410 ? 48.101 123.467 106.368 1.00 42.61 487 PHE B CA 1
ATOM 4849 C C . PHE B 2 410 ? 47.726 123.634 107.839 1.00 42.61 487 PHE B C 1
ATOM 4850 O O . PHE B 2 410 ? 48.533 124.098 108.652 1.00 42.61 487 PHE B O 1
ATOM 4858 N N . ASP B 2 411 ? 46.491 123.230 108.162 1.00 46.23 488 ASP B N 1
ATOM 4859 C CA . ASP B 2 411 ? 45.606 123.664 109.254 1.00 46.23 488 ASP B CA 1
ATOM 4860 C C . ASP B 2 411 ? 45.080 125.074 109.031 1.00 46.23 488 ASP B C 1
ATOM 4861 O O . ASP B 2 411 ? 44.302 125.560 109.855 1.00 46.23 488 ASP B O 1
ATOM 4866 N N . GLY B 2 412 ? 45.468 125.743 107.947 1.00 43.22 489 GLY B N 1
ATOM 4867 C CA . GLY B 2 412 ? 44.993 127.069 107.634 1.00 43.22 489 GLY B CA 1
ATOM 4868 C C . GLY B 2 412 ? 45.707 128.196 108.340 1.00 43.22 489 GLY B C 1
ATOM 4869 O O . GLY B 2 412 ? 45.394 129.361 108.072 1.00 43.22 489 GLY B O 1
ATOM 4870 N N . THR B 2 413 ? 46.661 127.892 109.217 1.00 40.56 490 THR B N 1
ATOM 4871 C CA . THR B 2 413 ? 47.298 128.899 110.061 1.00 40.56 490 THR B CA 1
ATOM 4872 C C . THR B 2 413 ? 48.198 129.793 109.218 1.00 40.56 490 THR B C 1
ATOM 4873 O O . THR B 2 413 ? 49.152 129.318 108.595 1.00 40.56 490 THR B O 1
ATOM 4877 N N . THR B 2 414 ? 47.892 131.086 109.191 1.00 37.35 491 THR B N 1
ATOM 4878 C CA . THR B 2 414 ? 48.689 132.035 108.432 1.00 37.35 491 THR B CA 1
ATOM 4879 C C . THR B 2 414 ? 49.895 132.481 109.243 1.00 37.35 491 THR B C 1
ATOM 4880 O O . THR B 2 414 ? 49.813 132.673 110.459 1.00 37.35 491 THR B O 1
ATOM 4884 N N . THR B 2 415 ? 51.021 132.634 108.557 1.00 32.32 492 THR B N 1
ATOM 4885 C CA . THR B 2 415 ? 52.265 133.088 109.148 1.00 32.32 492 THR B CA 1
ATOM 4886 C C . THR B 2 415 ? 52.892 134.148 108.257 1.00 32.32 492 THR B C 1
ATOM 4887 O O . THR B 2 415 ? 52.986 133.972 107.041 1.00 32.32 492 THR B O 1
ATOM 4891 N N . ILE B 2 416 ? 53.305 135.252 108.864 1.00 31.65 493 ILE B N 1
ATOM 4892 C CA . ILE B 2 416 ? 53.775 136.411 108.118 1.00 31.65 493 ILE B CA 1
ATOM 4893 C C . ILE B 2 416 ? 55.254 136.248 107.807 1.00 31.65 493 ILE B C 1
ATOM 4894 O O . ILE B 2 416 ? 56.064 135.976 108.699 1.00 31.65 493 ILE B O 1
ATOM 4899 N N . VAL B 2 417 ? 55.605 136.427 106.536 1.00 29.74 494 VAL B N 1
ATOM 4900 C CA . VAL B 2 417 ? 56.977 136.260 106.063 1.00 29.74 494 VAL B CA 1
ATOM 4901 C C . VAL B 2 417 ? 57.640 137.631 106.168 1.00 29.74 494 VAL B C 1
ATOM 4902 O O . VAL B 2 417 ? 57.580 138.448 105.251 1.00 29.74 494 VAL B O 1
ATOM 4906 N N . GLN B 2 418 ? 58.266 137.892 107.311 1.00 28.38 495 GLN B N 1
ATOM 4907 C CA . GLN B 2 418 ? 59.028 139.117 107.476 1.00 28.38 495 GLN B CA 1
ATOM 4908 C C . GLN B 2 418 ? 60.324 139.041 106.675 1.00 28.38 495 GLN B C 1
ATOM 4909 O O . GLN B 2 418 ? 60.890 137.959 106.499 1.00 28.38 495 GLN B O 1
ATOM 4915 N N . PRO B 2 419 ? 60.818 140.174 106.174 1.00 26.44 496 PRO B N 1
ATOM 4916 C CA . PRO B 2 419 ? 62.170 140.193 105.615 1.00 26.44 496 PRO B CA 1
ATOM 4917 C C . PRO B 2 419 ? 63.181 140.325 106.741 1.00 26.44 496 PRO B C 1
ATOM 4918 O O . PRO B 2 419 ? 63.114 141.250 107.553 1.00 26.44 496 PRO B O 1
ATOM 4922 N N . LEU B 2 420 ? 64.104 139.377 106.808 1.00 24.49 497 LEU B N 1
ATOM 4923 C CA . LEU B 2 420 ? 65.157 139.487 107.801 1.00 24.49 497 LEU B CA 1
ATOM 4924 C C . LEU B 2 420 ? 66.220 140.464 107.348 1.00 24.49 497 LEU B C 1
ATOM 4925 O O . LEU B 2 420 ? 66.855 141.120 108.179 1.00 24.49 497 LEU B O 1
ATOM 4930 N N . ILE B 2 421 ? 66.400 140.581 106.041 1.00 24.49 498 ILE B N 1
ATOM 4931 C CA . ILE B 2 421 ? 67.362 141.482 105.433 1.00 24.49 498 ILE B CA 1
ATOM 4932 C C . ILE B 2 421 ? 66.618 142.302 104.387 1.00 24.49 498 ILE B C 1
ATOM 4933 O O . ILE B 2 421 ? 65.559 141.901 103.896 1.00 24.49 498 ILE B O 1
ATOM 4938 N N . ALA B 2 422 ? 67.142 143.486 104.095 1.00 26.64 499 ALA B N 1
ATOM 4939 C CA . ALA B 2 422 ? 66.700 144.217 102.924 1.00 26.64 499 ALA B CA 1
ATOM 4940 C C . ALA B 2 422 ? 67.128 143.451 101.672 1.00 26.64 499 ALA B C 1
ATOM 4941 O O . ALA B 2 422 ? 68.076 142.663 101.727 1.00 26.64 499 ALA B O 1
ATOM 4943 N N . PRO B 2 423 ? 66.423 143.624 100.550 1.00 27.23 500 PRO B N 1
ATOM 4944 C CA . PRO B 2 423 ? 66.832 142.944 99.310 1.00 27.23 500 PRO B CA 1
ATOM 4945 C C . PRO B 2 423 ? 68.220 143.372 98.861 1.00 27.23 500 PRO B C 1
ATOM 4946 O O . PRO B 2 423 ? 68.485 144.560 98.660 1.00 27.23 500 PRO B O 1
ATOM 4950 N N . LEU B 2 424 ? 69.124 142.387 98.793 1.00 28.98 501 LEU B N 1
ATOM 4951 C CA . LEU B 2 424 ? 70.478 142.607 98.292 1.00 28.98 501 LEU B CA 1
ATOM 4952 C C . LEU B 2 424 ? 70.435 143.151 96.875 1.00 28.98 501 LEU B C 1
ATOM 4953 O O . LEU B 2 424 ? 70.911 144.256 96.592 1.00 28.98 501 LEU B O 1
ATOM 4958 N N . TYR B 2 425 ? 69.860 142.374 95.977 1.00 32.88 502 TYR B N 1
ATOM 4959 C CA . TYR B 2 425 ? 69.442 142.828 94.668 1.00 32.88 502 TYR B CA 1
ATOM 4960 C C . TYR B 2 425 ? 67.944 143.050 94.771 1.00 32.88 502 TYR B C 1
ATOM 4961 O O . TYR B 2 425 ? 67.251 142.234 95.387 1.00 32.88 502 TYR B O 1
ATOM 4970 N N . ASN B 2 426 ? 67.460 144.165 94.217 1.00 37.42 503 ASN B N 1
ATOM 4971 C CA . ASN B 2 426 ? 66.107 144.661 94.489 1.00 37.42 503 ASN B CA 1
ATOM 4972 C C . ASN B 2 426 ? 65.086 143.668 93.959 1.00 37.42 503 ASN B C 1
ATOM 4973 O O . ASN B 2 426 ? 64.850 143.570 92.755 1.00 37.42 503 ASN B O 1
ATOM 4978 N N . GLY B 2 427 ? 64.470 142.936 94.884 1.00 36.74 504 GLY B N 1
ATOM 4979 C CA . GLY B 2 427 ? 63.877 141.662 94.528 1.00 36.74 504 GLY B CA 1
ATOM 4980 C C . GLY B 2 427 ? 62.528 141.794 93.853 1.00 36.74 504 GLY B C 1
ATOM 4981 O O . GLY B 2 427 ? 62.289 141.165 92.820 1.00 36.74 504 GLY B O 1
ATOM 4982 N N . LYS B 2 428 ? 61.633 142.606 94.430 1.00 40.92 505 LYS B N 1
ATOM 4983 C CA . LYS B 2 428 ? 60.284 142.861 93.912 1.00 40.92 505 LYS B CA 1
ATOM 4984 C C . LYS B 2 428 ? 59.482 141.559 93.802 1.00 40.92 505 LYS B C 1
ATOM 4985 O O . LYS B 2 428 ? 59.299 140.993 92.728 1.00 40.92 505 LYS B O 1
ATOM 4991 N N . SER B 2 429 ? 59.075 141.065 94.973 1.00 41.03 506 SER B N 1
ATOM 4992 C CA . SER B 2 429 ? 58.352 139.802 95.116 1.00 41.03 506 SER B CA 1
ATOM 4993 C C . SER B 2 429 ? 57.004 139.765 94.410 1.00 41.03 506 SER B C 1
ATOM 4994 O O . SER B 2 429 ? 56.566 140.754 93.815 1.00 41.03 506 SER B O 1
ATOM 4997 N N . ALA B 2 430 ? 56.341 138.610 94.494 1.00 43.24 507 ALA B N 1
ATOM 4998 C CA . ALA B 2 430 ? 55.111 138.371 93.749 1.00 43.24 507 ALA B CA 1
ATOM 4999 C C . ALA B 2 430 ? 53.972 139.272 94.201 1.00 43.24 507 ALA B C 1
ATOM 5000 O O . ALA B 2 430 ? 53.090 139.598 93.402 1.00 43.24 507 ALA B O 1
ATOM 5002 N N . ILE B 2 431 ? 53.974 139.691 95.465 1.00 44.10 508 ILE B N 1
ATOM 5003 C CA . ILE B 2 431 ? 52.987 140.663 95.914 1.00 44.10 508 ILE B CA 1
ATOM 5004 C C . ILE B 2 431 ? 53.306 142.052 95.374 1.00 44.10 508 ILE B C 1
ATOM 5005 O O . ILE B 2 431 ? 52.401 142.880 95.222 1.00 44.10 508 ILE B O 1
ATOM 5010 N N . GLU B 2 432 ? 54.566 142.318 95.035 1.00 44.60 509 GLU B N 1
ATOM 5011 C CA . GLU B 2 432 ? 54.963 143.608 94.491 1.00 44.60 509 GLU B CA 1
ATOM 5012 C C . GLU B 2 432 ? 54.875 143.673 92.975 1.00 44.60 509 GLU B C 1
ATOM 5013 O O . GLU B 2 432 ? 54.869 144.776 92.418 1.00 44.60 509 GLU B O 1
ATOM 5019 N N . VAL B 2 433 ? 54.823 142.530 92.293 1.00 44.15 510 VAL B N 1
ATOM 5020 C CA . VAL B 2 433 ? 54.704 142.547 90.839 1.00 44.15 510 VAL B CA 1
ATOM 5021 C C . VAL B 2 433 ? 53.245 142.668 90.418 1.00 44.15 510 VAL B C 1
ATOM 5022 O O . VAL B 2 433 ? 52.924 143.379 89.459 1.00 44.15 510 VAL B O 1
ATOM 5026 N N . LEU B 2 434 ? 52.331 142.017 91.147 1.00 45.95 511 LEU B N 1
ATOM 5027 C CA . LEU B 2 434 ? 50.910 142.226 90.892 1.00 45.95 511 LEU B CA 1
ATOM 5028 C C . LEU B 2 434 ? 50.452 143.632 91.235 1.00 45.95 511 LEU B C 1
ATOM 5029 O O . LEU B 2 434 ? 49.433 144.074 90.703 1.00 45.95 511 LEU B O 1
ATOM 5034 N N . ASN B 2 435 ? 51.173 144.334 92.112 1.00 48.71 512 ASN B N 1
ATOM 5035 C CA . ASN B 2 435 ? 50.886 145.741 92.353 1.00 48.71 512 ASN B CA 1
ATOM 5036 C C . ASN B 2 435 ? 51.134 146.581 91.108 1.00 48.71 512 ASN B C 1
ATOM 5037 O O . ASN B 2 435 ? 50.438 147.576 90.882 1.00 48.71 512 ASN B O 1
ATOM 5042 N N . VAL B 2 436 ? 52.109 146.190 90.287 1.00 48.05 513 VAL B N 1
ATOM 5043 C CA . VAL B 2 436 ? 52.336 146.865 89.015 1.00 48.05 513 VAL B CA 1
ATOM 5044 C C . VAL B 2 436 ? 51.218 146.539 88.035 1.00 48.05 513 VAL B C 1
ATOM 5045 O O . VAL B 2 436 ? 50.737 147.413 87.304 1.00 48.05 513 VAL B O 1
ATOM 5049 N N . LEU B 2 437 ? 50.781 145.280 88.013 1.00 47.24 514 LEU B N 1
ATOM 5050 C CA . LEU B 2 437 ? 49.734 144.877 87.083 1.00 47.24 514 LEU B CA 1
ATOM 5051 C C . LEU B 2 437 ? 48.369 145.394 87.512 1.00 47.24 514 LEU B C 1
ATOM 5052 O O . LEU B 2 437 ? 47.502 145.628 86.663 1.00 47.24 514 LEU B O 1
ATOM 5057 N N . LEU B 2 438 ? 48.158 145.580 88.814 1.00 51.13 515 LEU B N 1
ATOM 5058 C CA . LEU B 2 438 ? 46.882 146.100 89.286 1.00 51.13 515 LEU B CA 1
ATOM 5059 C C . LEU B 2 438 ? 46.791 147.601 89.053 1.00 51.13 515 LEU B C 1
ATOM 5060 O O . LEU B 2 438 ? 45.734 148.110 88.669 1.00 51.13 515 LEU B O 1
ATOM 5065 N N . GLY B 2 439 ? 47.886 148.321 89.276 1.00 51.14 516 GLY B N 1
ATOM 5066 C CA . GLY B 2 439 ? 47.897 149.750 89.052 1.00 51.14 516 GLY B CA 1
ATOM 5067 C C . GLY B 2 439 ? 48.464 150.548 90.205 1.00 51.14 516 GLY B C 1
ATOM 5068 O O . GLY B 2 439 ? 48.299 151.770 90.256 1.00 51.14 516 GLY B O 1
ATOM 5069 N N . LYS B 2 440 ? 49.132 149.874 91.143 1.00 53.55 517 LYS B N 1
ATOM 5070 C CA . LYS B 2 440 ? 49.748 150.518 92.303 1.00 53.55 517 LYS B CA 1
ATOM 5071 C C . LYS B 2 440 ? 51.245 150.219 92.327 1.00 53.55 517 LYS B C 1
ATOM 5072 O O . LYS B 2 440 ? 51.723 149.504 93.216 1.00 53.55 517 LYS B O 1
ATOM 5078 N N . PRO B 2 441 ? 52.020 150.763 91.380 1.00 54.51 518 PRO B N 1
ATOM 5079 C CA . PRO B 2 441 ? 53.432 150.360 91.284 1.00 54.51 518 PRO B CA 1
ATOM 5080 C C . PRO B 2 441 ? 54.312 150.948 92.371 1.00 54.51 518 PRO B C 1
ATOM 5081 O O . PRO B 2 441 ? 55.347 150.354 92.693 1.00 54.51 518 PRO B O 1
ATOM 5085 N N . GLN B 2 442 ? 53.939 152.088 92.948 1.00 57.09 519 GLN B N 1
ATOM 5086 C CA . GLN B 2 442 ? 54.719 152.678 94.025 1.00 57.09 519 GLN B CA 1
ATOM 5087 C C . GLN B 2 442 ? 54.391 152.078 95.385 1.00 57.09 519 GLN B C 1
ATOM 5088 O O . GLN B 2 442 ? 55.079 152.389 96.363 1.00 57.09 519 GLN B O 1
ATOM 5094 N N . GLU B 2 443 ? 53.365 151.235 95.469 1.00 55.21 520 GLU B N 1
ATOM 5095 C CA . GLU B 2 443 ? 52.980 150.615 96.729 1.00 55.21 520 GLU B CA 1
ATOM 5096 C C . GLU B 2 443 ? 53.958 149.496 97.062 1.00 55.21 520 GLU B C 1
ATOM 5097 O O . GLU B 2 443 ? 54.131 148.560 96.273 1.00 55.21 520 GLU B O 1
ATOM 5103 N N . THR B 2 444 ? 54.585 149.586 98.232 1.00 50.91 521 THR B N 1
ATOM 5104 C CA . THR B 2 444 ? 55.608 148.634 98.634 1.00 50.91 521 THR B CA 1
ATOM 5105 C C . THR B 2 444 ? 54.977 147.296 99.011 1.00 50.91 521 THR B C 1
ATOM 5106 O O . THR B 2 444 ? 53.756 147.128 99.025 1.00 50.91 521 THR B O 1
ATOM 5110 N N . GLY B 2 445 ? 55.832 146.321 99.326 1.00 44.26 522 GLY B N 1
ATOM 5111 C CA . GLY B 2 445 ? 55.338 145.026 99.758 1.00 44.26 522 GLY B CA 1
ATOM 5112 C C . GLY B 2 445 ? 54.769 145.041 101.157 1.00 44.26 522 GLY B C 1
ATOM 5113 O O . GLY B 2 445 ? 53.939 144.195 101.497 1.00 44.26 522 GLY B O 1
ATOM 5114 N N . TYR B 2 446 ? 55.200 145.992 101.983 1.00 42.11 523 TYR B N 1
ATOM 5115 C CA . TYR B 2 446 ? 54.648 146.138 103.322 1.00 42.11 523 TYR B CA 1
ATOM 5116 C C . TYR B 2 446 ? 53.367 146.958 103.319 1.00 42.11 523 TYR B C 1
ATOM 5117 O O . TYR B 2 446 ? 52.492 146.735 104.162 1.00 42.11 523 TYR B O 1
ATOM 5126 N N . GLN B 2 447 ? 53.237 147.904 102.387 1.00 49.10 524 GLN B N 1
ATOM 5127 C CA . GLN B 2 447 ? 52.048 148.744 102.338 1.00 49.10 524 GLN B CA 1
ATOM 5128 C C . GLN B 2 447 ? 50.824 147.989 101.850 1.00 49.10 524 GLN B C 1
ATOM 5129 O O . GLN B 2 447 ? 49.701 148.397 102.159 1.00 49.10 524 GLN B O 1
ATOM 5135 N N . THR B 2 448 ? 51.009 146.914 101.092 1.00 48.02 525 THR B N 1
ATOM 5136 C CA . THR B 2 448 ? 49.905 146.081 100.643 1.00 48.02 525 THR B CA 1
ATOM 5137 C C . THR B 2 448 ? 49.725 144.837 101.495 1.00 48.02 525 THR B C 1
ATOM 5138 O O . THR B 2 448 ? 48.790 144.069 101.256 1.00 48.02 525 THR B O 1
ATOM 5142 N N . LEU B 2 449 ? 50.598 144.615 102.473 1.00 43.60 526 LEU B N 1
ATOM 5143 C CA . LEU B 2 449 ? 50.441 143.494 103.387 1.00 43.60 526 LEU B CA 1
ATOM 5144 C C . LEU B 2 449 ? 49.636 143.879 104.616 1.00 43.60 526 LEU B C 1
ATOM 5145 O O . LEU B 2 449 ? 48.751 143.130 105.038 1.00 43.60 526 LEU B O 1
ATOM 5150 N N . THR B 2 450 ? 49.928 145.041 105.198 1.00 46.85 527 THR B N 1
ATOM 5151 C CA . THR B 2 450 ? 49.121 145.553 106.293 1.00 46.85 527 THR B CA 1
ATOM 5152 C C . THR B 2 450 ? 47.816 146.169 105.820 1.00 46.85 527 THR B C 1
ATOM 5153 O O . THR B 2 450 ? 46.915 146.368 106.638 1.00 46.85 527 THR B O 1
ATOM 5157 N N . ALA B 2 451 ? 47.694 146.477 104.528 1.00 49.97 528 ALA B N 1
ATOM 5158 C CA . ALA B 2 451 ? 46.405 146.908 104.003 1.00 49.97 528 ALA B CA 1
ATOM 5159 C C . ALA B 2 451 ? 45.414 145.756 103.957 1.00 49.97 528 ALA B C 1
ATOM 5160 O O . ALA B 2 451 ? 44.201 145.981 104.004 1.00 49.97 528 ALA B O 1
ATOM 5162 N N . TYR B 2 452 ? 45.908 144.523 103.869 1.00 47.24 529 TYR B N 1
ATOM 5163 C CA . TYR B 2 452 ? 45.022 143.369 103.857 1.00 47.24 529 TYR B CA 1
ATOM 5164 C C . TYR B 2 452 ? 44.645 142.944 105.268 1.00 47.24 529 TYR B C 1
ATOM 5165 O O . TYR B 2 452 ? 43.477 142.647 105.537 1.00 47.24 529 TYR B O 1
ATOM 5174 N N . TRP B 2 453 ? 45.616 142.901 106.179 1.00 45.74 530 TRP B N 1
ATOM 5175 C CA . TRP B 2 453 ? 45.353 142.425 107.528 1.00 45.74 530 TRP B CA 1
ATOM 5176 C C . TRP B 2 453 ? 44.660 143.455 108.403 1.00 45.74 530 TRP B C 1
ATOM 5177 O O . TRP B 2 453 ? 44.143 143.088 109.462 1.00 45.74 530 TRP B O 1
ATOM 5188 N N . GLN B 2 454 ? 44.635 144.725 107.996 1.00 50.96 531 GLN B N 1
ATOM 5189 C CA . GLN B 2 454 ? 43.787 145.688 108.686 1.00 50.96 531 GLN B CA 1
ATOM 5190 C C . GLN B 2 454 ? 42.316 145.410 108.422 1.00 50.96 531 GLN B C 1
ATOM 5191 O O . GLN B 2 454 ? 41.468 145.709 109.269 1.00 50.96 531 GLN B O 1
ATOM 5197 N N . THR B 2 455 ? 41.998 144.828 107.267 1.00 52.93 532 THR B N 1
ATOM 5198 C CA . THR B 2 455 ? 40.630 144.496 106.906 1.00 52.93 532 THR B CA 1
ATOM 5199 C C . THR B 2 455 ? 40.246 143.070 107.270 1.00 52.93 532 THR B C 1
ATOM 5200 O O . THR B 2 455 ? 39.053 142.752 107.275 1.00 52.93 532 THR B O 1
ATOM 5204 N N . GLN B 2 456 ? 41.216 142.206 107.567 1.00 52.96 533 GLN B N 1
ATOM 5205 C CA . GLN B 2 456 ? 40.944 140.849 108.021 1.00 52.96 533 GLN B CA 1
ATOM 5206 C C . GLN B 2 456 ? 41.186 140.681 109.514 1.00 52.96 533 GLN B C 1
ATOM 5207 O O . GLN B 2 456 ? 41.497 139.576 109.968 1.00 52.96 533 GLN B O 1
ATOM 5213 N N . ASP B 2 457 ? 41.057 141.758 110.280 1.00 55.20 534 ASP B N 1
ATOM 5214 C CA . ASP B 2 457 ? 41.152 141.727 111.736 1.00 55.20 534 ASP B CA 1
ATOM 5215 C C . ASP B 2 457 ? 39.869 142.354 112.268 1.00 55.20 534 ASP B C 1
ATOM 5216 O O . ASP B 2 457 ? 39.730 143.581 112.292 1.00 55.20 534 ASP B O 1
ATOM 5221 N N . ALA B 2 458 ? 38.929 141.509 112.687 1.00 59.44 535 ALA B N 1
ATOM 5222 C CA . ALA B 2 458 ? 37.658 141.974 113.225 1.00 59.44 535 ALA B CA 1
ATOM 5223 C C . ALA B 2 458 ? 37.763 142.442 114.670 1.00 59.44 535 ALA B C 1
ATOM 5224 O O . ALA B 2 458 ? 36.774 142.943 115.215 1.00 59.44 535 ALA B O 1
ATOM 5226 N N . SER B 2 459 ? 38.924 142.290 115.297 1.00 58.18 536 SER B N 1
ATOM 5227 C CA . SER B 2 459 ? 39.160 142.787 116.640 1.00 58.18 536 SER B CA 1
ATOM 5228 C C . SER B 2 459 ? 39.722 144.203 116.591 1.00 58.18 536 SER B C 1
ATOM 5229 O O . SER B 2 459 ? 40.219 144.672 115.566 1.00 58.18 536 SER B O 1
ATOM 5232 N N . GLY B 2 460 ? 39.634 144.892 117.724 1.00 59.36 537 GLY B N 1
ATOM 5233 C CA . GLY B 2 460 ? 40.303 146.161 117.879 1.00 59.36 537 GLY B CA 1
ATOM 5234 C C . GLY B 2 460 ? 41.772 145.965 118.188 1.00 59.36 537 GLY B C 1
ATOM 5235 O O . GLY B 2 460 ? 42.242 144.849 118.415 1.00 59.36 537 GLY B O 1
ATOM 5236 N N . ASN B 2 461 ? 42.496 147.091 118.185 1.00 54.57 538 ASN B N 1
ATOM 5237 C CA . ASN B 2 461 ? 43.914 147.189 118.550 1.00 54.57 538 ASN B CA 1
ATOM 5238 C C . ASN B 2 461 ? 44.774 146.298 117.643 1.00 54.57 538 ASN B C 1
ATOM 5239 O O . ASN B 2 461 ? 45.358 145.297 118.062 1.00 54.57 538 ASN B O 1
ATOM 5244 N N . PHE B 2 462 ? 44.789 146.695 116.364 1.00 48.01 539 PHE B N 1
ATOM 5245 C CA . PHE B 2 462 ? 45.494 145.959 115.316 1.00 48.01 539 PHE B CA 1
ATOM 5246 C C . PHE B 2 462 ? 46.997 145.898 115.561 1.00 48.01 539 PHE B C 1
ATOM 5247 O O . PHE B 2 462 ? 47.636 144.898 115.219 1.00 48.01 539 PHE B O 1
ATOM 5255 N N . ARG B 2 463 ? 47.567 146.947 116.159 1.00 51.66 540 ARG B N 1
ATOM 5256 C CA . ARG B 2 463 ? 49.006 147.012 116.397 1.00 51.66 540 ARG B CA 1
ATOM 5257 C C . ARG B 2 463 ? 49.465 145.961 117.403 1.00 51.66 540 ARG B C 1
ATOM 5258 O O . ARG B 2 463 ? 50.568 145.418 117.272 1.00 51.66 540 ARG B O 1
ATOM 5266 N N . VAL B 2 464 ? 48.631 145.643 118.392 1.00 47.01 541 VAL B N 1
ATOM 5267 C CA . VAL B 2 464 ? 48.919 144.511 119.265 1.00 47.01 541 VAL B CA 1
ATOM 5268 C C . VAL B 2 464 ? 48.772 143.201 118.498 1.00 47.01 541 VAL B C 1
ATOM 5269 O O . VAL B 2 464 ? 49.601 142.293 118.630 1.00 47.01 541 VAL B O 1
ATOM 5273 N N . PHE B 2 465 ? 47.748 143.106 117.644 1.00 46.53 542 PHE B N 1
ATOM 5274 C CA . PHE B 2 465 ? 47.514 141.890 116.869 1.00 46.53 542 PHE B CA 1
ATOM 5275 C C . PHE B 2 465 ? 48.600 141.674 115.821 1.00 46.53 542 PHE B C 1
ATOM 5276 O O . PHE B 2 465 ? 49.022 140.538 115.584 1.00 46.53 542 PHE B O 1
ATOM 5284 N N . TRP B 2 466 ? 49.066 142.750 115.189 1.00 41.07 543 TRP B N 1
ATOM 5285 C CA . TRP B 2 466 ? 50.046 142.612 114.119 1.00 41.07 543 TRP B CA 1
ATOM 5286 C C . TRP B 2 466 ? 51.438 142.324 114.659 1.00 41.07 543 TRP B C 1
ATOM 5287 O O . TRP B 2 466 ? 52.142 141.465 114.121 1.00 41.07 543 TRP B O 1
ATOM 5298 N N . ASN B 2 467 ? 51.849 143.023 115.721 1.00 40.44 544 ASN B N 1
ATOM 5299 C CA . ASN B 2 467 ? 53.166 142.784 116.304 1.00 40.44 544 ASN B CA 1
ATOM 5300 C C . ASN B 2 467 ? 53.260 141.412 116.957 1.00 40.44 544 ASN B C 1
ATOM 5301 O O . ASN B 2 467 ? 54.348 140.832 117.015 1.00 40.44 544 ASN B O 1
ATOM 5306 N N . THR B 2 468 ? 52.142 140.874 117.445 1.00 38.60 545 THR B N 1
ATOM 5307 C CA . THR B 2 468 ? 52.155 139.517 117.974 1.00 38.60 545 THR B CA 1
ATOM 5308 C C . THR B 2 468 ? 52.242 138.492 116.851 1.00 38.60 545 THR B C 1
ATOM 5309 O O . THR B 2 468 ? 52.842 137.426 117.028 1.00 38.60 545 THR B O 1
ATOM 5313 N N . ALA B 2 469 ? 51.686 138.812 115.680 1.00 35.37 546 ALA B N 1
ATOM 5314 C CA . ALA B 2 469 ? 51.751 137.886 114.556 1.00 35.37 546 ALA B CA 1
ATOM 5315 C C . ALA B 2 469 ? 53.149 137.821 113.965 1.00 35.37 546 ALA B C 1
ATOM 5316 O O . ALA B 2 469 ? 53.558 136.771 113.460 1.00 35.37 546 ALA B O 1
ATOM 5318 N N . LEU B 2 470 ? 53.893 138.925 114.013 1.00 33.18 547 LEU B N 1
ATOM 5319 C CA . LEU B 2 470 ? 55.287 138.893 113.593 1.00 33.18 547 LEU B CA 1
ATOM 5320 C C . LEU B 2 470 ? 56.173 138.239 114.639 1.00 33.18 547 LEU B C 1
ATOM 5321 O O . LEU B 2 470 ? 57.208 137.659 114.298 1.00 33.18 547 LEU B O 1
ATOM 5326 N N . HIS B 2 471 ? 55.784 138.324 115.909 1.00 34.57 548 HIS B N 1
ATOM 5327 C CA . HIS B 2 471 ? 56.588 137.771 116.990 1.00 34.57 548 HIS B CA 1
ATOM 5328 C C . HIS B 2 471 ? 56.431 136.261 117.080 1.00 34.57 548 HIS B C 1
ATOM 5329 O O . HIS B 2 471 ? 57.420 135.523 117.049 1.00 34.57 548 HIS B O 1
ATOM 5336 N N . ASP B 2 472 ? 55.192 135.786 117.196 1.00 34.50 549 ASP B N 1
ATOM 5337 C CA . ASP B 2 472 ? 54.954 134.355 117.317 1.00 34.50 549 ASP B CA 1
ATOM 5338 C C . ASP B 2 472 ? 55.091 133.633 115.988 1.00 34.50 549 ASP B C 1
ATOM 5339 O O . ASP B 2 472 ? 55.237 132.409 115.975 1.00 34.50 549 ASP B O 1
ATOM 5344 N N . GLY B 2 473 ? 55.049 134.355 114.876 1.00 33.26 550 GLY B N 1
ATOM 5345 C CA . GLY B 2 473 ? 55.006 133.719 113.579 1.00 33.26 550 GLY B CA 1
ATOM 5346 C C . GLY B 2 473 ? 53.581 133.420 113.172 1.00 33.26 550 GLY B C 1
ATOM 5347 O O . GLY B 2 473 ? 53.064 134.012 112.222 1.00 33.26 550 GLY B O 1
ATOM 5348 N N . VAL B 2 474 ? 52.929 132.522 113.909 1.00 35.49 551 VAL B N 1
ATOM 5349 C CA . VAL B 2 474 ? 51.569 132.077 113.625 1.00 35.49 551 VAL B CA 1
ATOM 5350 C C . VAL B 2 474 ? 50.564 133.186 113.892 1.00 35.49 551 VAL B C 1
ATOM 5351 O O . VAL B 2 474 ? 50.870 134.174 114.566 1.00 35.49 551 VAL B O 1
ATOM 5355 N N . ILE B 2 475 ? 49.349 133.017 113.377 1.00 40.75 552 ILE B N 1
ATOM 5356 C CA . ILE B 2 475 ? 48.230 133.905 113.664 1.00 40.75 552 ILE B CA 1
ATOM 5357 C C . ILE B 2 475 ? 47.130 133.177 114.430 1.00 40.75 552 ILE B C 1
ATOM 5358 O O . ILE B 2 475 ? 46.706 133.621 115.503 1.00 40.75 552 ILE B O 1
ATOM 5363 N N . THR B 2 476 ? 46.674 132.033 113.902 1.00 42.64 553 THR B N 1
ATOM 5364 C CA . THR B 2 476 ? 45.683 131.105 114.479 1.00 42.64 553 THR B CA 1
ATOM 5365 C C . THR B 2 476 ? 44.335 131.754 114.812 1.00 42.64 553 THR B C 1
ATOM 5366 O O . THR B 2 476 ? 43.535 131.172 115.550 1.00 42.64 553 THR B O 1
ATOM 5370 N N . ALA B 2 477 ? 44.053 132.942 114.285 1.00 46.55 554 ALA B N 1
ATOM 5371 C CA . ALA B 2 477 ? 42.694 133.446 114.163 1.00 46.55 554 ALA B CA 1
ATOM 5372 C C . ALA B 2 477 ? 42.121 133.129 112.794 1.00 46.55 554 ALA B C 1
ATOM 5373 O O . ALA B 2 477 ? 41.094 133.693 112.405 1.00 46.55 554 ALA B O 1
ATOM 5375 N N . THR B 2 478 ? 42.780 132.231 112.065 1.00 47.07 555 THR B N 1
ATOM 5376 C CA . THR B 2 478 ? 42.558 132.026 110.642 1.00 47.07 555 THR B CA 1
ATOM 5377 C C . THR B 2 478 ? 42.643 130.559 110.244 1.00 47.07 555 THR B C 1
ATOM 5378 O O . THR B 2 478 ? 42.855 130.267 109.061 1.00 47.07 555 THR B O 1
ATOM 5382 N N . GLN B 2 479 ? 42.498 129.640 111.196 1.00 47.74 556 GLN B N 1
ATOM 5383 C CA . GLN B 2 479 ? 42.597 128.219 110.904 1.00 47.74 556 GLN B CA 1
ATOM 5384 C C . GLN B 2 479 ? 41.439 127.769 110.024 1.00 47.74 556 GLN B C 1
ATOM 5385 O O . GLN B 2 479 ? 40.346 128.341 110.056 1.00 47.74 556 GLN B O 1
ATOM 5391 N N . ALA B 2 480 ? 41.703 126.746 109.215 1.00 50.32 557 ALA B N 1
ATOM 5392 C CA . ALA B 2 480 ? 40.724 126.279 108.245 1.00 50.32 557 ALA B CA 1
ATOM 5393 C C . ALA B 2 480 ? 39.573 125.577 108.952 1.00 50.32 557 ALA B C 1
ATOM 5394 O O . ALA B 2 480 ? 39.787 124.662 109.752 1.00 50.32 557 ALA B O 1
ATOM 5396 N N . ARG B 2 481 ? 38.354 126.022 108.662 1.00 56.08 558 ARG B N 1
ATOM 5397 C CA . ARG B 2 481 ? 37.178 125.523 109.358 1.00 56.08 558 ARG B CA 1
ATOM 5398 C C . ARG B 2 481 ? 36.848 124.108 108.906 1.00 56.08 558 ARG B C 1
ATOM 5399 O O . ARG B 2 481 ? 36.877 123.803 107.712 1.00 56.08 558 ARG B O 1
ATOM 5407 N N . SER B 2 482 ? 36.537 123.247 109.874 1.00 55.38 559 SER B N 1
ATOM 5408 C CA . SER B 2 482 ? 36.288 121.839 109.591 1.00 55.38 559 SER B CA 1
ATOM 5409 C C . SER B 2 482 ? 34.989 121.674 108.814 1.00 55.38 559 SER B C 1
ATOM 5410 O O . SER B 2 482 ? 33.949 122.220 109.194 1.00 55.38 559 SER B O 1
ATOM 5413 N N . ARG B 2 483 ? 35.055 120.921 107.722 1.00 54.22 560 ARG B N 1
ATOM 5414 C CA . ARG B 2 483 ? 33.965 120.809 106.764 1.00 54.22 560 ARG B CA 1
ATOM 5415 C C . ARG B 2 483 ? 33.261 119.473 106.937 1.00 54.22 560 ARG B C 1
ATOM 5416 O O . ARG B 2 483 ? 33.913 118.426 106.998 1.00 54.22 560 ARG B O 1
ATOM 5424 N N . GLN B 2 484 ? 31.934 119.513 107.027 1.00 55.62 561 GLN B N 1
ATOM 5425 C CA . GLN B 2 484 ? 31.139 118.294 107.022 1.00 55.62 561 GLN B CA 1
ATOM 5426 C C . GLN B 2 484 ? 31.021 117.780 105.595 1.00 55.62 561 GLN B C 1
ATOM 5427 O O . GLN B 2 484 ? 30.626 118.520 104.690 1.00 55.62 561 GLN B O 1
ATOM 5433 N N . VAL B 2 485 ? 31.359 116.509 105.398 1.00 54.42 562 VAL B N 1
ATOM 5434 C CA . VAL B 2 485 ? 31.456 115.931 104.064 1.00 54.42 562 VAL B CA 1
ATOM 5435 C C . VAL B 2 485 ? 30.369 114.886 103.867 1.00 54.42 562 VAL B C 1
ATOM 5436 O O . VAL B 2 485 ? 29.587 114.604 104.782 1.00 54.42 562 VAL B O 1
ATOM 5440 N N . THR B 2 486 ? 30.312 114.311 102.674 1.00 54.00 563 THR B N 1
ATOM 5441 C CA . THR B 2 486 ? 29.264 113.371 102.305 1.00 54.00 563 THR B CA 1
ATOM 5442 C C . THR B 2 486 ? 29.787 111.980 101.981 1.00 54.00 563 THR B C 1
ATOM 5443 O O . THR B 2 486 ? 29.193 110.993 102.431 1.00 54.00 563 THR B O 1
ATOM 5447 N N . LEU B 2 487 ? 30.912 111.886 101.263 1.00 52.83 564 LEU B N 1
ATOM 5448 C CA . LEU B 2 487 ? 31.434 110.647 100.672 1.00 52.83 564 LEU B CA 1
ATOM 5449 C C . LEU B 2 487 ? 30.373 109.988 99.787 1.00 52.83 564 LEU B C 1
ATOM 5450 O O . LEU B 2 487 ? 29.742 108.993 100.147 1.00 52.83 564 LEU B O 1
ATOM 5455 N N . GLN B 2 488 ? 30.135 110.653 98.655 1.00 57.02 565 GLN B N 1
ATOM 5456 C CA . GLN B 2 488 ? 29.175 110.187 97.663 1.00 57.02 565 GLN B CA 1
ATOM 5457 C C . GLN B 2 488 ? 29.530 108.789 97.160 1.00 57.02 565 GLN B C 1
ATOM 5458 O O . GLN B 2 488 ? 30.691 108.369 97.166 1.00 57.02 565 GLN B O 1
ATOM 5464 N N . GLN B 2 489 ? 28.502 108.052 96.762 1.00 62.23 566 GLN B N 1
ATOM 5465 C CA . GLN B 2 489 ? 28.653 106.666 96.356 1.00 62.23 566 GLN B CA 1
ATOM 5466 C C . GLN B 2 489 ? 28.658 106.550 94.839 1.00 62.23 566 GLN B C 1
ATOM 5467 O O . GLN B 2 489 ? 28.207 107.443 94.118 1.00 62.23 566 GLN B O 1
ATOM 5473 N N . GLY B 2 490 ? 29.184 105.430 94.362 1.00 60.76 567 GLY B N 1
ATOM 5474 C CA . GLY B 2 490 ? 29.204 105.168 92.941 1.00 60.76 567 GLY B CA 1
ATOM 5475 C C . GLY B 2 490 ? 30.266 105.946 92.198 1.00 60.76 567 GLY B C 1
ATOM 5476 O O . GLY B 2 490 ? 29.970 106.601 91.195 1.00 60.76 567 GLY B O 1
ATOM 5477 N N . PHE B 2 491 ? 31.511 105.889 92.675 1.00 55.86 568 PHE B N 1
ATOM 5478 C CA . PHE B 2 491 ? 32.604 106.574 92.003 1.00 55.86 568 PHE B CA 1
ATOM 5479 C C . PHE B 2 491 ? 33.669 105.639 91.451 1.00 55.86 568 PHE B C 1
ATOM 5480 O O . PHE B 2 491 ? 34.362 106.015 90.501 1.00 55.86 568 PHE B O 1
ATOM 5488 N N . ALA B 2 492 ? 33.815 104.444 92.013 1.00 59.38 569 ALA B N 1
ATOM 5489 C CA . ALA B 2 492 ? 34.763 103.446 91.532 1.00 59.38 569 ALA B CA 1
ATOM 5490 C C . ALA B 2 492 ? 34.040 102.267 90.889 1.00 59.38 569 ALA B C 1
ATOM 5491 O O . ALA B 2 492 ? 34.428 101.112 91.059 1.00 59.38 569 ALA B O 1
ATOM 5493 N N . ASP B 2 493 ? 32.973 102.553 90.141 1.00 64.74 570 ASP B N 1
ATOM 5494 C CA . ASP B 2 493 ? 32.177 101.492 89.534 1.00 64.74 570 ASP B CA 1
ATOM 5495 C C . ASP B 2 493 ? 32.866 100.895 88.316 1.00 64.74 570 ASP B C 1
ATOM 5496 O O . ASP B 2 493 ? 32.760 99.688 88.073 1.00 64.74 570 ASP B O 1
ATOM 5501 N N . ALA B 2 494 ? 33.563 101.723 87.540 1.00 63.17 571 ALA B N 1
ATOM 5502 C CA . ALA B 2 494 ? 34.203 101.264 86.314 1.00 63.17 571 ALA B CA 1
ATOM 5503 C C . ALA B 2 494 ? 35.393 100.375 86.645 1.00 63.17 571 ALA B C 1
ATOM 5504 O O . ALA B 2 494 ? 36.284 100.775 87.402 1.00 63.17 571 ALA B O 1
ATOM 5506 N N . ALA B 2 495 ? 35.390 99.167 86.090 1.00 59.33 572 ALA B N 1
ATOM 5507 C CA . ALA B 2 495 ? 36.480 98.233 86.314 1.00 59.33 572 ALA B CA 1
ATOM 5508 C C . ALA B 2 495 ? 37.745 98.732 85.620 1.00 59.33 572 ALA B C 1
ATOM 5509 O O . ALA B 2 495 ? 37.667 99.304 84.528 1.00 59.33 572 ALA B O 1
ATOM 5511 N N . PRO B 2 496 ? 38.913 98.550 86.230 1.00 58.73 573 PRO B N 1
ATOM 5512 C CA . PRO B 2 496 ? 40.156 99.016 85.615 1.00 58.73 573 PRO B CA 1
ATOM 5513 C C . PRO B 2 496 ? 40.523 98.159 84.417 1.00 58.73 573 PRO B C 1
ATOM 5514 O O . PRO B 2 496 ? 40.040 97.024 84.288 1.00 58.73 573 PRO B O 1
ATOM 5518 N N . PRO B 2 497 ? 41.380 98.660 83.513 1.00 61.40 574 PRO B N 1
ATOM 5519 C CA . PRO B 2 497 ? 41.805 97.835 82.373 1.00 61.40 574 PRO B CA 1
ATOM 5520 C C . PRO B 2 497 ? 42.770 96.728 82.766 1.00 61.40 574 PRO B C 1
ATOM 5521 O O . PRO B 2 497 ? 43.045 96.513 83.952 1.00 61.40 574 PRO B O 1
ATOM 5525 N N . ALA B 2 498 ? 43.276 96.009 81.773 1.00 60.63 575 ALA B N 1
ATOM 5526 C CA . ALA B 2 498 ? 44.212 94.933 82.047 1.00 60.63 575 ALA B CA 1
ATOM 5527 C C . ALA B 2 498 ? 45.549 95.508 82.508 1.00 60.63 575 ALA B C 1
ATOM 5528 O O . ALA B 2 498 ? 45.982 96.552 82.008 1.00 60.63 575 ALA B O 1
ATOM 5530 N N . PRO B 2 499 ? 46.206 94.874 83.481 1.00 62.97 576 PRO B N 1
ATOM 5531 C CA . PRO B 2 499 ? 47.564 95.298 83.840 1.00 62.97 576 PRO B CA 1
ATOM 5532 C C . PRO B 2 499 ? 48.530 94.983 82.713 1.00 62.97 576 PRO B C 1
ATOM 5533 O O . PRO B 2 499 ? 48.833 93.816 82.440 1.00 62.97 576 PRO B O 1
ATOM 5537 N N . THR B 2 500 ? 48.997 96.032 82.043 1.00 63.28 577 THR B N 1
ATOM 5538 C CA . THR B 2 500 ? 49.777 95.867 80.827 1.00 63.28 577 THR B CA 1
ATOM 5539 C C . THR B 2 500 ? 51.185 95.396 81.160 1.00 63.28 577 THR B C 1
ATOM 5540 O O . THR B 2 500 ? 51.855 95.965 82.026 1.00 63.28 577 THR B O 1
ATOM 5544 N N . GLN B 2 501 ? 51.616 94.334 80.489 1.00 63.76 578 GLN B N 1
ATOM 5545 C CA . GLN B 2 501 ? 52.970 93.837 80.652 1.00 63.76 578 GLN B CA 1
ATOM 5546 C C . GLN B 2 501 ? 53.957 94.802 80.010 1.00 63.76 578 GLN B C 1
ATOM 5547 O O . GLN B 2 501 ? 53.653 95.476 79.023 1.00 63.76 578 GLN B O 1
ATOM 5553 N N . GLY B 2 502 ? 55.140 94.873 80.587 1.00 56.18 579 GLY B N 1
ATOM 5554 C CA . GLY B 2 502 ? 56.169 95.785 80.129 1.00 56.18 579 GLY B CA 1
ATOM 5555 C C . GLY B 2 502 ? 56.847 96.464 81.302 1.00 56.18 579 GLY B C 1
ATOM 5556 O O . GLY B 2 502 ? 56.333 96.512 82.419 1.00 56.18 579 GLY B O 1
ATOM 5557 N N . LEU B 2 503 ? 58.027 97.004 81.035 1.00 48.63 580 LEU B N 1
ATOM 5558 C CA . LEU B 2 503 ? 58.827 97.649 82.062 1.00 48.63 580 LEU B CA 1
ATOM 5559 C C . LEU B 2 503 ? 58.293 99.047 82.346 1.00 48.63 580 LEU B C 1
ATOM 5560 O O . LEU B 2 503 ? 58.091 99.843 81.426 1.00 48.63 580 LEU B O 1
ATOM 5565 N N . GLU B 2 504 ? 58.087 99.351 83.624 1.00 46.72 581 GLU B N 1
ATOM 5566 C CA . GLU B 2 504 ? 57.395 100.563 84.041 1.00 46.72 581 GLU B CA 1
ATOM 5567 C C . GLU B 2 504 ? 58.380 101.678 84.357 1.00 46.72 581 GLU B C 1
ATOM 5568 O O . GLU B 2 504 ? 59.461 101.433 84.897 1.00 46.72 581 GLU B O 1
ATOM 5574 N N . ILE B 2 505 ? 57.999 102.906 84.018 1.00 40.38 582 ILE B N 1
ATOM 5575 C CA . ILE B 2 505 ? 58.706 104.091 84.485 1.00 40.38 582 ILE B CA 1
ATOM 5576 C C . ILE B 2 505 ? 57.949 104.633 85.688 1.00 40.38 582 ILE B C 1
ATOM 5577 O O . ILE B 2 505 ? 56.739 104.425 85.834 1.00 40.38 582 ILE B O 1
ATOM 5582 N N . VAL B 2 506 ? 58.681 105.256 86.609 1.00 36.41 583 VAL B N 1
ATOM 5583 C CA . VAL B 2 506 ? 58.108 105.829 87.824 1.00 36.41 583 VAL B CA 1
ATOM 5584 C C . VAL B 2 506 ? 58.756 107.186 88.034 1.00 36.41 583 VAL B C 1
ATOM 5585 O O . VAL B 2 506 ? 59.982 107.281 88.132 1.00 36.41 583 VAL B O 1
ATOM 5589 N N . PHE B 2 507 ? 57.951 108.233 88.092 1.00 34.85 584 PHE B N 1
ATOM 5590 C CA . PHE B 2 507 ? 58.468 109.576 88.275 1.00 34.85 584 PHE B CA 1
ATOM 5591 C C . PHE B 2 507 ? 58.414 109.941 89.748 1.00 34.85 584 PHE B C 1
ATOM 5592 O O . PHE B 2 507 ? 57.435 109.645 90.436 1.00 34.85 584 PHE B O 1
ATOM 5600 N N . ARG B 2 508 ? 59.490 110.542 90.237 1.00 34.30 585 ARG B N 1
ATOM 5601 C CA . ARG B 2 508 ? 59.612 110.918 91.633 1.00 34.30 585 ARG B CA 1
ATOM 5602 C C . ARG B 2 508 ? 60.223 112.302 91.736 1.00 34.30 585 ARG B C 1
ATOM 5603 O O . ARG B 2 508 ? 60.970 112.725 90.848 1.00 34.30 585 ARG B O 1
ATOM 5611 N N . PRO B 2 509 ? 59.914 113.030 92.798 1.00 32.33 586 PRO B N 1
ATOM 5612 C CA . PRO B 2 509 ? 60.750 114.165 93.178 1.00 32.33 586 PRO B CA 1
ATOM 5613 C C . PRO B 2 509 ? 61.932 113.662 93.982 1.00 32.33 586 PRO B C 1
ATOM 5614 O O . PRO B 2 509 ? 61.792 112.779 94.832 1.00 32.33 586 PRO B O 1
ATOM 5618 N N . ASP B 2 510 ? 63.104 114.209 93.702 1.00 31.00 587 ASP B N 1
ATOM 5619 C CA . ASP B 2 510 ? 64.261 113.873 94.511 1.00 31.00 587 ASP B CA 1
ATOM 5620 C C . ASP B 2 510 ? 64.103 114.526 95.882 1.00 31.00 587 ASP B C 1
ATOM 5621 O O . ASP B 2 510 ? 63.663 115.677 95.963 1.00 31.00 587 ASP B O 1
ATOM 5626 N N . PRO B 2 511 ? 64.354 113.790 96.973 1.00 29.12 588 PRO B N 1
ATOM 5627 C CA . PRO B 2 511 ? 64.314 114.415 98.307 1.00 29.12 588 PRO B CA 1
ATOM 5628 C C . PRO B 2 511 ? 65.260 115.590 98.485 1.00 29.12 588 PRO B C 1
ATOM 5629 O O . PRO B 2 511 ? 64.958 116.500 99.266 1.00 29.12 588 PRO B O 1
ATOM 5633 N N . SER B 2 512 ? 66.384 115.612 97.775 1.00 26.25 589 SER B N 1
ATOM 5634 C CA . SER B 2 512 ? 67.267 116.768 97.832 1.00 26.25 589 SER B CA 1
ATOM 5635 C C . SER B 2 512 ? 66.718 117.924 97.004 1.00 26.25 589 SER B C 1
ATOM 5636 O O . SER B 2 512 ? 66.422 118.996 97.536 1.00 26.25 589 SER B O 1
ATOM 5639 N N . LEU B 2 513 ? 66.577 117.724 95.699 1.00 28.64 590 LEU B N 1
ATOM 5640 C CA . LEU B 2 513 ? 66.040 118.737 94.798 1.00 28.64 590 LEU B CA 1
ATOM 5641 C C . LEU B 2 513 ? 64.617 118.334 94.443 1.00 28.64 590 LEU B C 1
ATOM 5642 O O . LEU B 2 513 ? 64.414 117.363 93.710 1.00 28.64 590 LEU B O 1
ATOM 5647 N N . TRP B 2 514 ? 63.635 119.077 94.952 1.00 32.95 591 TRP B N 1
ATOM 5648 C CA . TRP B 2 514 ? 62.247 118.638 94.863 1.00 32.95 591 TRP B CA 1
ATOM 5649 C C . TRP B 2 514 ? 61.711 118.670 93.438 1.00 32.95 591 TRP B C 1
ATOM 5650 O O . TRP B 2 514 ? 61.376 117.626 92.875 1.00 32.95 591 TRP B O 1
ATOM 5661 N N . ASP B 2 515 ? 61.655 119.848 92.829 1.00 36.53 592 ASP B N 1
ATOM 5662 C CA . ASP B 2 515 ? 61.184 119.949 91.456 1.00 36.53 592 ASP B CA 1
ATOM 5663 C C . ASP B 2 515 ? 62.127 120.774 90.593 1.00 36.53 592 ASP B C 1
ATOM 5664 O O . ASP B 2 515 ? 61.718 121.275 89.543 1.00 36.53 592 ASP B O 1
ATOM 5669 N N . GLY B 2 516 ? 63.379 120.923 91.010 1.00 35.33 593 GLY B N 1
ATOM 5670 C CA . GLY B 2 516 ? 64.333 121.716 90.273 1.00 35.33 593 GLY B CA 1
ATOM 5671 C C . GLY B 2 516 ? 64.310 123.190 90.577 1.00 35.33 593 GLY B C 1
ATOM 5672 O O . GLY B 2 516 ? 65.107 123.935 89.994 1.00 35.33 593 GLY B O 1
ATOM 5673 N N . ALA B 2 517 ? 63.420 123.640 91.461 1.00 32.35 594 ALA B N 1
ATOM 5674 C CA . ALA B 2 517 ? 63.433 125.036 91.870 1.00 32.35 594 ALA B CA 1
ATOM 5675 C C . ALA B 2 517 ? 64.678 125.361 92.677 1.00 32.35 594 ALA B C 1
ATOM 5676 O O . ALA B 2 517 ? 65.153 126.501 92.656 1.00 32.35 594 ALA B O 1
ATOM 5678 N N . PHE B 2 518 ? 65.225 124.372 93.376 1.00 29.18 595 PHE B N 1
ATOM 5679 C CA . PHE B 2 518 ? 66.420 124.529 94.188 1.00 29.18 595 PHE B CA 1
ATOM 5680 C C . PHE B 2 518 ? 67.543 123.631 93.688 1.00 29.18 595 PHE B C 1
ATOM 5681 O O . PHE B 2 518 ? 68.341 123.127 94.476 1.00 29.18 595 PHE B O 1
ATOM 5689 N N . ALA B 2 519 ? 67.607 123.415 92.373 1.00 28.03 596 ALA B N 1
ATOM 5690 C CA . ALA B 2 519 ? 68.693 122.631 91.802 1.00 28.03 596 ALA B CA 1
ATOM 5691 C C . ALA B 2 519 ? 69.991 123.412 91.750 1.00 28.03 596 ALA B C 1
ATOM 5692 O O . ALA B 2 519 ? 71.055 122.812 91.581 1.00 28.03 596 ALA B O 1
ATOM 5694 N N . ASN B 2 520 ? 69.924 124.728 91.895 1.00 27.81 597 ASN B N 1
ATOM 5695 C CA . ASN B 2 520 ? 71.091 125.589 91.970 1.00 27.81 597 ASN B CA 1
ATOM 5696 C C . ASN B 2 520 ? 71.638 125.700 93.387 1.00 27.81 597 ASN B C 1
ATOM 5697 O O . ASN B 2 520 ? 72.596 126.441 93.616 1.00 27.81 597 ASN B O 1
ATOM 5702 N N . ASN B 2 521 ? 71.052 124.988 94.342 1.00 23.50 598 ASN B N 1
ATOM 5703 C CA . ASN B 2 521 ? 71.487 125.049 95.729 1.00 23.50 598 ASN B CA 1
ATOM 5704 C C . ASN B 2 521 ? 72.569 124.008 95.956 1.00 23.50 598 ASN B C 1
ATOM 5705 O O . ASN B 2 521 ? 72.329 122.812 95.785 1.00 23.50 598 ASN B O 1
ATOM 5710 N N . ALA B 2 522 ? 73.747 124.467 96.375 1.00 21.57 599 ALA B N 1
ATOM 5711 C CA . ALA B 2 522 ? 74.895 123.584 96.520 1.00 21.57 599 ALA B CA 1
ATOM 5712 C C . ALA B 2 522 ? 74.776 122.680 97.734 1.00 21.57 599 ALA B C 1
ATOM 5713 O O . ALA B 2 522 ? 75.322 121.572 97.728 1.00 21.57 599 ALA B O 1
ATOM 5715 N N . TRP B 2 523 ? 74.086 123.130 98.784 1.00 19.97 600 TRP B N 1
ATOM 5716 C CA . TRP B 2 523 ? 73.923 122.297 99.967 1.00 19.97 600 TRP B CA 1
ATOM 5717 C C . TRP B 2 523 ? 73.006 121.123 99.692 1.00 19.97 600 TRP B C 1
ATOM 5718 O O . TRP B 2 523 ? 73.211 120.035 100.236 1.00 19.97 600 TRP B O 1
ATOM 5729 N N . LEU B 2 524 ? 71.995 121.325 98.854 1.00 20.85 601 LEU B N 1
ATOM 5730 C CA . LEU B 2 524 ? 71.072 120.249 98.536 1.00 20.85 601 LEU B CA 1
ATOM 5731 C C . LEU B 2 524 ? 71.693 119.250 97.576 1.00 20.85 601 LEU B C 1
ATOM 5732 O O . LEU B 2 524 ? 71.375 118.061 97.634 1.00 20.85 601 LEU B O 1
ATOM 5737 N N . GLN B 2 525 ? 72.579 119.707 96.690 1.00 21.99 602 GLN B N 1
ATOM 5738 C CA . GLN B 2 525 ? 73.193 118.798 95.729 1.00 21.99 602 GLN B CA 1
ATOM 5739 C C . GLN B 2 525 ? 74.146 117.830 96.416 1.00 21.99 602 GLN B C 1
ATOM 5740 O O . GLN B 2 525 ? 73.975 116.614 96.312 1.00 21.99 602 GLN B O 1
ATOM 5746 N N . GLU B 2 526 ? 75.125 118.340 97.169 1.00 19.65 603 GLU B N 1
ATOM 5747 C CA . GLU B 2 526 ? 76.100 117.425 97.754 1.00 19.65 603 GLU B CA 1
ATOM 5748 C C . GLU B 2 526 ? 75.527 116.639 98.933 1.00 19.65 603 GLU B C 1
ATOM 5749 O O . GLU B 2 526 ? 76.153 115.674 99.385 1.00 19.65 603 GLU B O 1
ATOM 5755 N N . THR B 2 527 ? 74.360 117.014 99.438 1.00 17.50 604 THR B N 1
ATOM 5756 C CA . THR B 2 527 ? 73.700 116.193 100.440 1.00 17.50 604 THR B CA 1
ATOM 5757 C C . THR B 2 527 ? 73.308 114.862 99.812 1.00 17.50 604 THR B C 1
ATOM 5758 O O . THR B 2 527 ? 72.681 114.854 98.747 1.00 17.50 604 THR B O 1
ATOM 5762 N N . PRO B 2 528 ? 73.719 113.736 100.397 1.00 17.25 605 PRO B N 1
ATOM 5763 C CA . PRO B 2 528 ? 73.453 112.431 99.787 1.00 17.25 605 PRO B CA 1
ATOM 5764 C C . PRO B 2 528 ? 71.967 112.122 99.722 1.00 17.25 605 PRO B C 1
ATOM 5765 O O . PRO B 2 528 ? 71.207 112.462 100.629 1.00 17.25 605 PRO B O 1
ATOM 5769 N N . LYS B 2 529 ? 71.553 111.504 98.616 1.00 19.90 606 LYS B N 1
ATOM 5770 C CA . LYS B 2 529 ? 70.171 111.079 98.479 1.00 19.90 606 LYS B CA 1
ATOM 5771 C C . LYS B 2 529 ? 69.902 109.955 99.478 1.00 19.90 606 LYS B C 1
ATOM 5772 O O . LYS B 2 529 ? 70.825 109.229 99.847 1.00 19.90 606 LYS B O 1
ATOM 5778 N N . PRO B 2 530 ? 68.649 109.818 99.958 1.00 20.48 607 PRO B N 1
ATOM 5779 C CA . PRO B 2 530 ? 68.374 108.942 101.107 1.00 20.48 607 PRO B CA 1
ATOM 5780 C C . PRO B 2 530 ? 68.733 107.468 100.992 1.00 20.48 607 PRO B C 1
ATOM 5781 O O . PRO B 2 530 ? 69.477 106.979 101.841 1.00 20.48 607 PRO B O 1
ATOM 5785 N N . TYR B 2 531 ? 68.247 106.742 99.991 1.00 22.46 608 TYR B N 1
ATOM 5786 C CA . TYR B 2 531 ? 68.620 105.333 99.920 1.00 22.46 608 TYR B CA 1
ATOM 5787 C C . TYR B 2 531 ? 69.923 105.131 99.174 1.00 22.46 608 TYR B C 1
ATOM 5788 O O . TYR B 2 531 ? 70.828 104.447 99.657 1.00 22.46 608 TYR B O 1
ATOM 5797 N N . THR B 2 532 ? 70.009 105.703 97.992 1.00 21.79 609 THR B N 1
ATOM 5798 C CA . THR B 2 532 ? 71.170 105.594 97.126 1.00 21.79 609 THR B CA 1
ATOM 5799 C C . THR B 2 532 ? 72.026 106.811 97.407 1.00 21.79 609 THR B C 1
ATOM 5800 O O . THR B 2 532 ? 71.749 107.896 96.896 1.00 21.79 609 THR B O 1
ATOM 5804 N N . LYS B 2 533 ? 73.082 106.634 98.196 1.00 19.41 610 LYS B N 1
ATOM 5805 C CA . LYS B 2 533 ? 73.853 107.773 98.679 1.00 19.41 610 LYS B CA 1
ATOM 5806 C C . LYS B 2 533 ? 74.677 108.408 97.569 1.00 19.41 610 LYS B C 1
ATOM 5807 O O . LYS B 2 533 ? 75.903 108.305 97.565 1.00 19.41 610 LYS B O 1
ATOM 5813 N N . LEU B 2 534 ? 74.001 109.063 96.628 1.00 20.45 611 LEU B N 1
ATOM 5814 C CA . LEU B 2 534 ? 74.603 109.776 95.517 1.00 20.45 611 LEU B CA 1
ATOM 5815 C C . LEU B 2 534 ? 74.488 111.266 95.773 1.00 20.45 611 LEU B C 1
ATOM 5816 O O . LEU B 2 534 ? 73.687 111.709 96.593 1.00 20.45 611 LEU B O 1
ATOM 5821 N N . THR B 2 535 ? 75.308 112.048 95.084 1.00 20.18 612 THR B N 1
ATOM 5822 C CA . THR B 2 535 ? 75.284 113.482 95.323 1.00 20.18 612 THR B CA 1
ATOM 5823 C C . THR B 2 535 ? 74.856 114.290 94.103 1.00 20.18 612 THR B C 1
ATOM 5824 O O . THR B 2 535 ? 73.786 114.900 94.130 1.00 20.18 612 THR B O 1
ATOM 5828 N N . TRP B 2 536 ? 75.593 114.254 92.999 1.00 21.59 613 TRP B N 1
ATOM 5829 C CA . TRP B 2 536 ? 75.365 115.205 91.916 1.00 21.59 613 TRP B CA 1
ATOM 5830 C C . TRP B 2 536 ? 74.811 114.543 90.664 1.00 21.59 613 TRP B C 1
ATOM 5831 O O . TRP B 2 536 ? 75.118 114.962 89.550 1.00 21.59 613 TRP B O 1
ATOM 5842 N N . ASP B 2 537 ? 73.968 113.527 90.821 1.00 26.41 614 ASP B N 1
ATOM 5843 C CA . ASP B 2 537 ? 73.513 112.762 89.669 1.00 26.41 614 ASP B CA 1
ATOM 5844 C C . ASP B 2 537 ? 72.092 112.268 89.859 1.00 26.41 614 ASP B C 1
ATOM 5845 O O . ASP B 2 537 ? 71.784 111.601 90.850 1.00 26.41 614 ASP B O 1
ATOM 5850 N N . ASN B 2 538 ? 71.237 112.615 88.905 1.00 29.64 615 ASN B N 1
ATOM 5851 C CA . ASN B 2 538 ? 70.015 111.867 88.672 1.00 29.64 615 ASN B CA 1
ATOM 5852 C C . ASN B 2 538 ? 70.380 110.465 88.213 1.00 29.64 615 ASN B C 1
ATOM 5853 O O . ASN B 2 538 ? 71.354 110.274 87.485 1.00 29.64 615 ASN B O 1
ATOM 5858 N N . VAL B 2 539 ? 69.601 109.474 88.642 1.00 26.93 616 VAL B N 1
ATOM 5859 C CA . VAL B 2 539 ? 69.834 108.085 88.272 1.00 26.93 616 VAL B CA 1
ATOM 5860 C C . VAL B 2 539 ? 68.516 107.436 87.882 1.00 26.93 616 VAL B C 1
ATOM 5861 O O . VAL B 2 539 ? 67.436 107.989 88.082 1.00 26.93 616 VAL B O 1
ATOM 5865 N N . ALA B 2 540 ? 68.628 106.238 87.326 1.00 28.57 617 ALA B N 1
ATOM 5866 C CA . ALA B 2 540 ? 67.487 105.383 87.037 1.00 28.57 617 ALA B CA 1
ATOM 5867 C C . ALA B 2 540 ? 67.536 104.222 88.019 1.00 28.57 617 ALA B C 1
ATOM 5868 O O . ALA B 2 540 ? 68.417 103.362 87.929 1.00 28.57 617 ALA B O 1
ATOM 5870 N N . LEU B 2 541 ? 66.596 104.200 88.955 1.00 31.99 618 LEU B N 1
ATOM 5871 C CA . LEU B 2 541 ? 66.614 103.241 90.048 1.00 31.99 618 LEU B CA 1
ATOM 5872 C C . LEU B 2 541 ? 65.962 101.944 89.597 1.00 31.99 618 LEU B C 1
ATOM 5873 O O . LEU B 2 541 ? 64.774 101.924 89.270 1.00 31.99 618 LEU B O 1
ATOM 5878 N N . MET B 2 542 ? 66.731 100.866 89.597 1.00 37.22 619 MET B N 1
ATOM 5879 C CA . MET B 2 542 ? 66.235 99.557 89.215 1.00 37.22 619 MET B CA 1
ATOM 5880 C C . MET B 2 542 ? 66.394 98.588 90.373 1.00 37.22 619 MET B C 1
ATOM 5881 O O . MET B 2 542 ? 67.255 98.763 91.236 1.00 37.22 619 MET B O 1
ATOM 5886 N N . SER B 2 543 ? 65.553 97.561 90.384 1.00 42.63 620 SER B N 1
ATOM 5887 C CA . SER B 2 543 ? 65.739 96.473 91.323 1.00 42.63 620 SER B CA 1
ATOM 5888 C C . SER B 2 543 ? 66.934 95.622 90.897 1.00 42.63 620 SER B C 1
ATOM 5889 O O . SER B 2 543 ? 67.452 95.739 89.784 1.00 42.63 620 SER B O 1
ATOM 5892 N N . VAL B 2 544 ? 67.384 94.761 91.811 1.00 46.40 621 VAL B N 1
ATOM 5893 C CA . VAL B 2 544 ? 68.462 93.837 91.479 1.00 46.40 621 VAL B CA 1
ATOM 5894 C C . VAL B 2 544 ? 67.978 92.789 90.486 1.00 46.40 621 VAL B C 1
ATOM 5895 O O . VAL B 2 544 ? 68.734 92.352 89.611 1.00 46.40 621 VAL B O 1
ATOM 5899 N N . ARG B 2 545 ? 66.705 92.403 90.571 1.00 53.43 622 ARG B N 1
ATOM 5900 C CA . ARG B 2 545 ? 66.141 91.436 89.642 1.00 53.43 622 ARG B CA 1
ATOM 5901 C C . ARG B 2 545 ? 65.759 92.054 88.305 1.00 53.43 622 ARG B C 1
ATOM 5902 O O . ARG B 2 545 ? 65.683 91.333 87.306 1.00 53.43 622 ARG B O 1
ATOM 5910 N N . THR B 2 546 ? 65.513 93.364 88.261 1.00 49.76 623 THR B N 1
ATOM 5911 C CA . THR B 2 546 ? 65.219 94.019 86.992 1.00 49.76 623 THR B CA 1
ATOM 5912 C C . THR B 2 546 ? 66.485 94.200 86.163 1.00 49.76 623 THR B C 1
ATOM 5913 O O . THR B 2 546 ? 66.496 93.906 84.962 1.00 49.76 623 THR B O 1
ATOM 5917 N N . ALA B 2 547 ? 67.568 94.653 86.795 1.00 50.10 624 ALA B N 1
ATOM 5918 C CA . ALA B 2 547 ? 68.834 94.829 86.097 1.00 50.10 624 ALA B CA 1
ATOM 5919 C C . ALA B 2 547 ? 69.486 93.508 85.709 1.00 50.10 624 ALA B C 1
ATOM 5920 O O . ALA B 2 547 ? 70.280 93.479 84.764 1.00 50.10 624 ALA B O 1
ATOM 5922 N N . ASN B 2 548 ? 69.184 92.421 86.422 1.00 53.18 625 ASN B N 1
ATOM 5923 C CA . ASN B 2 548 ? 69.720 91.121 86.040 1.00 53.18 625 ASN B CA 1
ATOM 5924 C C . ASN B 2 548 ? 69.045 90.582 84.787 1.00 53.18 625 ASN B C 1
ATOM 5925 O O . ASN B 2 548 ? 69.657 89.814 84.038 1.00 53.18 625 ASN B O 1
ATOM 5930 N N . ALA B 2 549 ? 67.790 90.963 84.546 1.00 50.79 626 ALA B N 1
ATOM 5931 C CA . ALA B 2 549 ? 67.127 90.583 83.306 1.00 50.79 626 ALA B CA 1
ATOM 5932 C C . ALA B 2 549 ? 67.619 91.414 82.132 1.00 50.79 626 ALA B C 1
ATOM 5933 O O . ALA B 2 549 ? 67.620 90.934 80.994 1.00 50.79 626 ALA B O 1
ATOM 5935 N N . LEU B 2 550 ? 68.035 92.651 82.389 1.00 47.22 627 LEU B N 1
ATOM 5936 C CA . LEU B 2 550 ? 68.495 93.546 81.339 1.00 47.22 627 LEU B CA 1
ATOM 5937 C C . LEU B 2 550 ? 70.002 93.508 81.147 1.00 47.22 627 LEU B C 1
ATOM 5938 O O . LEU B 2 550 ? 70.490 93.946 80.100 1.00 47.22 627 LEU B O 1
ATOM 5943 N N . GLY B 2 551 ? 70.744 93.001 82.128 1.00 46.58 628 GLY B N 1
ATOM 5944 C CA . GLY B 2 551 ? 72.177 92.848 81.995 1.00 46.58 628 GLY B CA 1
ATOM 5945 C C . GLY B 2 551 ? 72.933 94.156 82.040 1.00 46.58 628 GLY B C 1
ATOM 5946 O O . GLY B 2 551 ? 73.582 94.539 81.063 1.00 46.58 628 GLY B O 1
ATOM 5947 N N . LEU B 2 552 ? 72.860 94.852 83.168 1.0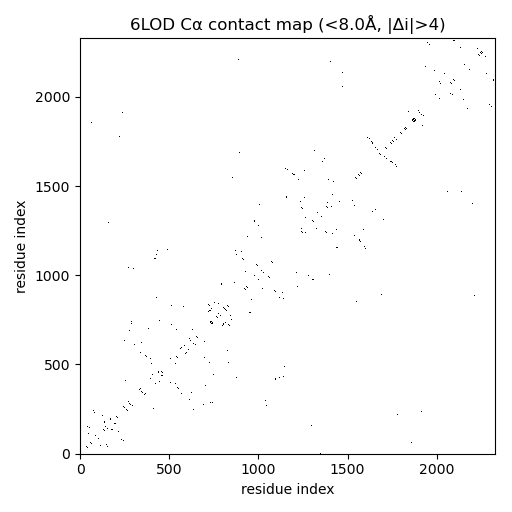0 42.51 629 LEU B N 1
ATOM 5948 C CA . LEU B 2 552 ? 73.553 96.120 83.318 1.00 42.51 629 LEU B CA 1
ATOM 5949 C C . LEU B 2 552 ? 73.934 96.335 84.776 1.00 42.51 629 LEU B C 1
ATOM 5950 O O . LEU B 2 552 ? 73.160 96.026 85.684 1.00 42.51 629 LEU B O 1
ATOM 5955 N N . LYS B 2 553 ? 75.146 96.844 84.985 1.00 38.25 630 LYS B N 1
ATOM 5956 C CA . LYS B 2 553 ? 75.724 96.980 86.312 1.00 38.25 630 LYS B CA 1
ATOM 5957 C C . LYS B 2 553 ? 75.314 98.321 86.918 1.00 38.25 630 LYS B C 1
ATOM 5958 O O . LYS B 2 553 ? 74.410 99.001 86.429 1.00 38.25 630 LYS B O 1
ATOM 5964 N N . ASN B 2 554 ? 75.987 98.713 87.996 1.00 33.14 631 ASN B N 1
ATOM 5965 C CA . ASN B 2 554 ? 75.655 99.889 88.789 1.00 33.14 631 ASN B CA 1
ATOM 5966 C C . ASN B 2 554 ? 76.149 101.199 88.188 1.00 33.14 631 ASN B C 1
ATOM 5967 O O . ASN B 2 554 ? 76.132 102.211 88.891 1.00 33.14 631 ASN B O 1
ATOM 5972 N N . GLY B 2 555 ? 76.606 101.224 86.940 1.00 36.10 632 GLY B N 1
ATOM 5973 C CA . GLY B 2 555 ? 77.116 102.466 86.391 1.00 36.10 632 GLY B CA 1
ATOM 5974 C C . GLY B 2 555 ? 76.873 102.708 84.916 1.00 36.10 632 GLY B C 1
ATOM 5975 O O . GLY B 2 555 ? 77.390 103.678 84.356 1.00 36.10 632 GLY B O 1
ATOM 5976 N N . ASP B 2 556 ? 76.094 101.851 84.269 1.00 39.45 633 ASP B N 1
ATOM 5977 C CA . ASP B 2 556 ? 75.889 101.982 82.837 1.00 39.45 633 ASP B CA 1
ATOM 5978 C C . ASP B 2 556 ? 74.871 103.065 82.522 1.00 39.45 633 ASP B C 1
ATOM 5979 O O . ASP B 2 556 ? 73.883 103.244 83.233 1.00 39.45 633 ASP B O 1
ATOM 5984 N N . VAL B 2 557 ? 75.118 103.782 81.435 1.00 37.77 634 VAL B N 1
ATOM 5985 C CA . VAL B 2 557 ? 74.226 104.830 80.965 1.00 37.77 634 VAL B CA 1
ATOM 5986 C C . VAL B 2 557 ? 73.263 104.199 79.973 1.00 37.77 634 VAL B C 1
ATOM 5987 O O . VAL B 2 557 ? 73.687 103.643 78.954 1.00 37.77 634 VAL B O 1
ATOM 5991 N N . VAL B 2 558 ? 71.973 104.269 80.267 1.00 37.32 635 VAL B N 1
ATOM 5992 C CA . VAL B 2 558 ? 70.955 103.700 79.402 1.00 37.32 635 VAL B CA 1
ATOM 5993 C C . VAL B 2 558 ? 70.132 104.829 78.802 1.00 37.32 635 VAL B C 1
ATOM 5994 O O . VAL B 2 558 ? 70.058 105.933 79.339 1.00 37.32 635 VAL B O 1
ATOM 5998 N N . ARG B 2 559 ? 69.515 104.547 77.664 1.00 41.37 636 ARG B N 1
ATOM 5999 C CA . ARG B 2 559 ? 68.702 105.530 76.956 1.00 41.37 636 ARG B CA 1
ATOM 6000 C C . ARG B 2 559 ? 67.238 105.148 77.148 1.00 41.37 636 ARG B C 1
ATOM 6001 O O . ARG B 2 559 ? 66.653 104.451 76.319 1.00 41.37 636 ARG B O 1
ATOM 6009 N N . LEU B 2 560 ? 66.648 105.637 78.236 1.00 41.60 637 LEU B N 1
ATOM 6010 C CA . LEU B 2 560 ? 65.276 105.306 78.615 1.00 41.60 637 LEU B CA 1
ATOM 6011 C C . LEU B 2 560 ? 64.311 105.914 77.612 1.00 41.60 637 LEU B C 1
ATOM 6012 O O . LEU B 2 560 ? 64.048 107.117 77.632 1.00 41.60 637 LEU B O 1
ATOM 6017 N N . THR B 2 561 ? 63.776 105.078 76.731 1.00 44.48 638 THR B N 1
ATOM 6018 C CA . THR B 2 561 ? 62.880 105.521 75.669 1.00 44.48 638 THR B CA 1
ATOM 6019 C C . THR B 2 561 ? 61.445 105.305 76.131 1.00 44.48 638 THR B C 1
ATOM 6020 O O . THR B 2 561 ? 60.947 104.178 76.154 1.00 44.48 638 THR B O 1
ATOM 6024 N N . TYR B 2 562 ? 60.786 106.395 76.494 1.00 44.30 639 TYR B N 1
ATOM 6025 C CA . TYR B 2 562 ? 59.368 106.411 76.819 1.00 44.30 639 TYR B CA 1
ATOM 6026 C C . TYR B 2 562 ? 58.582 106.606 75.516 1.00 44.30 639 TYR B C 1
ATOM 6027 O O . TYR B 2 562 ? 59.099 106.302 74.437 1.00 44.30 639 TYR B O 1
ATOM 6036 N N . GLN B 2 563 ? 57.318 107.049 75.619 1.00 46.64 640 GLN B N 1
ATOM 6037 C CA . GLN B 2 563 ? 56.344 107.042 74.522 1.00 46.64 640 GLN B CA 1
ATOM 6038 C C . GLN B 2 563 ? 56.830 107.732 73.250 1.00 46.64 640 GLN B C 1
ATOM 6039 O O . GLN B 2 563 ? 56.526 107.272 72.144 1.00 46.64 640 GLN B O 1
ATOM 6045 N N . GLY B 2 564 ? 57.582 108.818 73.376 1.00 49.50 641 GLY B N 1
ATOM 6046 C CA . GLY B 2 564 ? 58.214 109.390 72.205 1.00 49.50 641 GLY B CA 1
ATOM 6047 C C . GLY B 2 564 ? 59.584 109.972 72.472 1.00 49.50 641 GLY B C 1
ATOM 6048 O O . GLY B 2 564 ? 60.230 110.490 71.557 1.00 49.50 641 GLY B O 1
ATOM 6049 N N . ARG B 2 565 ? 59.961 109.969 73.756 1.00 48.38 642 ARG B N 1
ATOM 6050 C CA . ARG B 2 565 ? 61.199 110.684 74.141 1.00 48.38 642 ARG B CA 1
ATOM 6051 C C . ARG B 2 565 ? 62.239 109.792 74.806 1.00 48.38 642 ARG B C 1
ATOM 6052 O O . ARG B 2 565 ? 61.850 108.876 75.551 1.00 48.38 642 ARG B O 1
ATOM 6060 N N . SER B 2 566 ? 63.509 110.095 74.570 1.00 43.00 643 SER B N 1
ATOM 6061 C CA . SER B 2 566 ? 64.648 109.419 75.171 1.00 43.00 643 SER B CA 1
ATOM 6062 C C . SER B 2 566 ? 65.388 110.397 76.072 1.00 43.00 643 SER B C 1
ATOM 6063 O O . SER B 2 566 ? 65.367 111.608 75.840 1.00 43.00 643 SER B O 1
ATOM 6066 N N . VAL B 2 567 ? 66.043 109.876 77.108 1.00 39.64 644 VAL B N 1
ATOM 6067 C CA . VAL B 2 567 ? 66.577 110.753 78.146 1.00 39.64 644 VAL B CA 1
ATOM 6068 C C . VAL B 2 567 ? 68.046 110.505 78.474 1.00 39.64 644 VAL B C 1
ATOM 6069 O O . VAL B 2 567 ? 68.697 111.418 79.019 1.00 39.64 644 VAL B O 1
ATOM 6073 N N . ASP B 2 568 ? 68.617 109.338 78.141 1.00 37.85 645 ASP B N 1
ATOM 6074 C CA . ASP B 2 568 ? 70.046 109.008 78.268 1.00 37.85 645 ASP B CA 1
ATOM 6075 C C . ASP B 2 568 ? 70.529 109.129 79.722 1.00 37.85 645 ASP B C 1
ATOM 6076 O O . ASP B 2 568 ? 71.330 109.993 80.080 1.00 37.85 645 ASP B O 1
ATOM 6081 N N . ALA B 2 569 ? 70.005 108.228 80.558 1.00 34.70 646 ALA B N 1
ATOM 6082 C CA . ALA B 2 569 ? 70.039 108.100 82.013 1.00 34.70 646 ALA B CA 1
ATOM 6083 C C . ALA B 2 569 ? 71.104 107.118 82.492 1.00 34.70 646 ALA B C 1
ATOM 6084 O O . ALA B 2 569 ? 71.234 106.026 81.935 1.00 34.70 646 ALA B O 1
ATOM 6086 N N . PRO B 2 570 ? 71.872 107.444 83.531 1.00 31.09 647 PRO B N 1
ATOM 6087 C CA . PRO B 2 570 ? 72.705 106.428 84.187 1.00 31.09 647 PRO B CA 1
ATOM 6088 C C . PRO B 2 570 ? 71.859 105.509 85.054 1.00 31.09 647 PRO B C 1
ATOM 6089 O O . PRO B 2 570 ? 70.670 105.734 85.271 1.00 31.09 647 PRO B O 1
ATOM 6093 N N . VAL B 2 571 ? 72.490 104.457 85.565 1.00 30.72 648 VAL B N 1
ATOM 6094 C CA . VAL B 2 571 ? 71.787 103.399 86.281 1.00 30.72 648 VAL B CA 1
ATOM 6095 C C . VAL B 2 571 ? 72.392 103.248 87.667 1.00 30.72 648 VAL B C 1
ATOM 6096 O O . VAL B 2 571 ? 73.614 103.141 87.808 1.00 30.72 648 VAL B O 1
ATOM 6100 N N . TRP B 2 572 ? 71.537 103.255 88.687 1.00 26.98 649 TRP B N 1
ATOM 6101 C CA . TRP B 2 572 ? 71.898 102.824 90.030 1.00 26.98 649 TRP B CA 1
ATOM 6102 C C . TRP B 2 572 ? 70.913 101.737 90.436 1.00 26.98 649 TRP B C 1
ATOM 6103 O O . TRP B 2 572 ? 69.717 102.006 90.582 1.00 26.98 649 TRP B O 1
ATOM 6114 N N . VAL B 2 573 ? 71.404 100.511 90.602 1.00 30.66 650 VAL B N 1
ATOM 6115 C CA . VAL B 2 573 ? 70.539 99.411 91.010 1.00 30.66 650 VAL B CA 1
ATOM 6116 C C . VAL B 2 573 ? 70.231 99.548 92.494 1.00 30.66 650 VAL B C 1
ATOM 6117 O O . VAL B 2 573 ? 70.991 100.150 93.259 1.00 30.66 650 VAL B O 1
ATOM 6121 N N . GLN B 2 574 ? 69.103 98.997 92.911 1.00 32.79 651 GLN B N 1
ATOM 6122 C CA . GLN B 2 574 ? 68.644 99.289 94.260 1.00 32.79 651 GLN B CA 1
ATOM 6123 C C . GLN B 2 574 ? 67.840 98.131 94.833 1.00 32.79 651 GLN B C 1
ATOM 6124 O O . GLN B 2 574 ? 66.843 97.714 94.234 1.00 32.79 651 GLN B O 1
ATOM 6130 N N . PRO B 2 575 ? 68.243 97.596 95.990 1.00 32.79 652 PRO B N 1
ATOM 6131 C CA . PRO B 2 575 ? 67.644 96.341 96.468 1.00 32.79 652 PRO B CA 1
ATOM 6132 C C . PRO B 2 575 ? 66.196 96.448 96.912 1.00 32.79 652 PRO B C 1
ATOM 6133 O O . PRO B 2 575 ? 65.445 95.482 96.735 1.00 32.79 652 PRO B O 1
ATOM 6137 N N . GLY B 2 576 ? 65.769 97.575 97.466 1.00 32.73 653 GLY B N 1
ATOM 6138 C CA . GLY B 2 576 ? 64.401 97.670 97.935 1.00 32.73 653 GLY B CA 1
ATOM 6139 C C . GLY B 2 576 ? 63.353 97.915 96.878 1.00 32.73 653 GLY B C 1
ATOM 6140 O O . GLY B 2 576 ? 62.173 98.050 97.205 1.00 32.73 653 GLY B O 1
ATOM 6141 N N . HIS B 2 577 ? 63.750 97.965 95.615 1.00 36.01 654 HIS B N 1
ATOM 6142 C CA . HIS B 2 577 ? 62.911 98.469 94.547 1.00 36.01 654 HIS B CA 1
ATOM 6143 C C . HIS B 2 577 ? 61.915 97.411 94.085 1.00 36.01 654 HIS B C 1
ATOM 6144 O O . HIS B 2 577 ? 62.025 96.227 94.408 1.00 36.01 654 HIS B O 1
ATOM 6151 N N . ALA B 2 578 ? 60.931 97.858 93.314 1.00 41.83 655 ALA B N 1
ATOM 6152 C CA . ALA B 2 578 ? 59.966 96.964 92.702 1.00 41.83 655 ALA B CA 1
ATOM 6153 C C . ALA B 2 578 ? 60.491 96.428 91.373 1.00 41.83 655 ALA B C 1
ATOM 6154 O O . ALA B 2 578 ? 61.405 96.988 90.762 1.00 41.83 655 ALA B O 1
ATOM 6156 N N . ASP B 2 579 ? 59.891 95.329 90.927 1.00 48.88 656 ASP B N 1
ATOM 6157 C CA . ASP B 2 579 ? 60.316 94.673 89.700 1.00 48.88 656 ASP B CA 1
ATOM 6158 C C . ASP B 2 579 ? 59.806 95.421 88.475 1.00 48.88 656 ASP B C 1
ATOM 6159 O O . ASP B 2 579 ? 58.635 95.806 88.415 1.00 48.88 656 ASP B O 1
ATOM 6164 N N . ASP B 2 580 ? 60.707 95.619 87.502 1.00 50.29 657 ASP B N 1
ATOM 6165 C CA . ASP B 2 580 ? 60.427 96.253 86.206 1.00 50.29 657 ASP B CA 1
ATOM 6166 C C . ASP B 2 580 ? 59.850 97.658 86.355 1.00 50.29 657 ASP B C 1
ATOM 6167 O O . ASP B 2 580 ? 58.959 98.052 85.604 1.00 50.29 657 ASP B O 1
ATOM 6172 N N . SER B 2 581 ? 60.354 98.426 87.320 1.00 42.89 658 SER B N 1
ATOM 6173 C CA . SER B 2 581 ? 59.729 99.671 87.749 1.00 42.89 658 SER B CA 1
ATOM 6174 C C . SER B 2 581 ? 60.780 100.773 87.888 1.00 42.89 658 SER B C 1
ATOM 6175 O O . SER B 2 581 ? 60.974 101.326 88.967 1.00 42.89 658 SER B O 1
ATOM 6178 N N . VAL B 2 582 ? 61.516 101.014 86.797 1.00 38.16 659 VAL B N 1
ATOM 6179 C CA . VAL B 2 582 ? 62.619 101.977 86.757 1.00 38.16 659 VAL B CA 1
ATOM 6180 C C . VAL B 2 582 ? 62.154 103.370 87.162 1.00 38.16 659 VAL B C 1
ATOM 6181 O O . VAL B 2 582 ? 61.230 103.932 86.566 1.00 38.16 659 VAL B O 1
ATOM 6185 N N . THR B 2 583 ? 62.799 103.931 88.180 1.00 33.26 660 THR B N 1
ATOM 6186 C CA . THR B 2 583 ? 62.422 105.209 88.769 1.00 33.26 660 THR B CA 1
ATOM 6187 C C . THR B 2 583 ? 63.420 106.287 88.375 1.00 33.26 660 THR B C 1
ATOM 6188 O O . THR B 2 583 ? 64.627 106.117 88.564 1.00 33.26 660 THR B O 1
ATOM 6192 N N . VAL B 2 584 ? 62.915 107.392 87.834 1.00 30.60 661 VAL B N 1
ATOM 6193 C CA . VAL B 2 584 ? 63.725 108.570 87.568 1.00 30.60 661 VAL B CA 1
ATOM 6194 C C . VAL B 2 584 ? 63.250 109.699 88.471 1.00 30.60 661 VAL B C 1
ATOM 6195 O O . VAL B 2 584 ? 62.092 109.737 88.899 1.00 30.60 661 VAL B O 1
ATOM 6199 N N . HIS B 2 585 ? 64.162 110.617 88.777 1.00 30.05 662 HIS B N 1
ATOM 6200 C CA . HIS B 2 585 ? 63.908 111.696 89.720 1.00 30.05 662 HIS B CA 1
ATOM 6201 C C . HIS B 2 585 ? 63.885 113.037 89.005 1.00 30.05 662 HIS B C 1
ATOM 6202 O O . HIS B 2 585 ? 64.636 113.255 88.053 1.00 30.05 662 HIS B O 1
ATOM 6209 N N . PHE B 2 586 ? 63.039 113.943 89.486 1.00 32.57 663 PHE B N 1
ATOM 6210 C CA . PHE B 2 586 ? 63.010 115.300 88.966 1.00 32.57 663 PHE B CA 1
ATOM 6211 C C . PHE B 2 586 ? 64.181 116.103 89.518 1.00 32.57 663 PHE B C 1
ATOM 6212 O O . PHE B 2 586 ? 64.966 115.632 90.343 1.00 32.57 663 PHE B O 1
ATOM 6220 N N . GLY B 2 587 ? 64.281 117.349 89.080 1.00 33.70 664 GLY B N 1
ATOM 6221 C CA . GLY B 2 587 ? 65.219 118.278 89.658 1.00 33.70 664 GLY B CA 1
ATOM 6222 C C . GLY B 2 587 ? 66.554 118.386 88.972 1.00 33.70 664 GLY B C 1
ATOM 6223 O O . GLY B 2 587 ? 67.432 119.086 89.482 1.00 33.70 664 GLY B O 1
ATOM 6224 N N . PHE B 2 588 ? 66.741 117.728 87.836 1.00 31.84 665 PHE B N 1
ATOM 6225 C CA . PHE B 2 588 ? 68.045 117.663 87.204 1.00 31.84 665 PHE B CA 1
ATOM 6226 C C . PHE B 2 588 ? 67.916 118.058 85.744 1.00 31.84 665 PHE B C 1
ATOM 6227 O O . PHE B 2 588 ? 66.821 118.316 85.243 1.00 31.84 665 PHE B O 1
ATOM 6235 N N . GLY B 2 589 ? 69.055 118.105 85.060 1.00 35.52 666 GLY B N 1
ATOM 6236 C CA . GLY B 2 589 ? 69.068 118.457 83.656 1.00 35.52 666 GLY B CA 1
ATOM 6237 C C . GLY B 2 589 ? 68.739 119.899 83.364 1.00 35.52 666 GLY B C 1
ATOM 6238 O O . GLY B 2 589 ? 68.327 120.217 82.247 1.00 35.52 666 GLY B O 1
ATOM 6239 N N . ARG B 2 590 ? 68.890 120.781 84.345 1.00 35.53 667 ARG B N 1
ATOM 6240 C CA . ARG B 2 590 ? 68.641 122.194 84.121 1.00 35.53 667 ARG B CA 1
ATOM 6241 C C . ARG B 2 590 ? 69.777 122.789 83.305 1.00 35.53 667 ARG B C 1
ATOM 6242 O O . ARG B 2 590 ? 70.950 122.619 83.644 1.00 35.53 667 ARG B O 1
ATOM 6250 N N . THR B 2 591 ? 69.434 123.478 82.222 1.00 39.04 668 THR B N 1
ATOM 6251 C CA . THR B 2 591 ? 70.447 124.069 81.363 1.00 39.04 668 THR B CA 1
ATOM 6252 C C . THR B 2 591 ? 70.746 125.520 81.703 1.00 39.04 668 THR B C 1
ATOM 6253 O O . THR B 2 591 ? 71.722 126.070 81.183 1.00 39.04 668 THR B O 1
ATOM 6257 N N . ALA B 2 592 ? 69.942 126.154 82.550 1.00 36.05 669 ALA B N 1
ATOM 6258 C CA . ALA B 2 592 ? 70.183 127.533 82.959 1.00 36.05 669 ALA B CA 1
ATOM 6259 C C . ALA B 2 592 ? 69.917 127.695 84.449 1.00 36.05 669 ALA B C 1
ATOM 6260 O O . ALA B 2 592 ? 69.279 128.650 84.892 1.00 36.05 669 ALA B O 1
ATOM 6262 N N . ALA B 2 593 ? 70.409 126.750 85.247 1.00 34.85 670 ALA B N 1
ATOM 6263 C CA . ALA B 2 593 ? 70.252 126.859 86.692 1.00 34.85 670 ALA B CA 1
ATOM 6264 C C . ALA B 2 593 ? 71.223 127.872 87.280 1.00 34.85 670 ALA B C 1
ATOM 6265 O O . ALA B 2 593 ? 70.835 128.697 88.112 1.00 34.85 670 ALA B O 1
ATOM 6267 N N . GLY B 2 594 ? 72.477 127.834 86.845 1.00 31.95 671 GLY B N 1
ATOM 6268 C CA . GLY B 2 594 ? 73.508 128.689 87.394 1.00 31.95 671 GLY B CA 1
ATOM 6269 C C . GLY B 2 594 ? 74.875 128.072 87.200 1.00 31.95 671 GLY B C 1
ATOM 6270 O O . GLY B 2 594 ? 75.237 127.700 86.083 1.00 31.95 671 GLY B O 1
ATOM 6271 N N . ARG B 2 595 ? 75.652 127.969 88.272 1.00 28.41 672 ARG B N 1
ATOM 6272 C CA . ARG B 2 595 ? 76.917 127.259 88.222 1.00 28.41 672 ARG B CA 1
ATOM 6273 C C . ARG B 2 595 ? 76.907 125.986 89.047 1.00 28.41 672 ARG B C 1
ATOM 6274 O O . ARG B 2 595 ? 77.889 125.237 89.016 1.00 28.41 672 ARG B O 1
ATOM 6282 N N . VAL B 2 596 ? 75.827 125.717 89.766 1.00 27.68 673 VAL B N 1
ATOM 6283 C CA . VAL B 2 596 ? 75.700 124.517 90.573 1.00 27.68 673 VAL B CA 1
ATOM 6284 C C . VAL B 2 596 ? 74.910 123.444 89.849 1.00 27.68 673 VAL B C 1
ATOM 6285 O O . VAL B 2 596 ? 75.357 122.304 89.735 1.00 27.68 673 VAL B O 1
ATOM 6289 N N . GLY B 2 597 ? 73.730 123.792 89.353 1.00 31.21 674 GLY B N 1
ATOM 6290 C CA . GLY B 2 597 ? 72.811 122.835 88.783 1.00 31.21 674 GLY B CA 1
ATOM 6291 C C . GLY B 2 597 ? 72.820 122.721 87.279 1.00 31.21 674 GLY B C 1
ATOM 6292 O O . GLY B 2 597 ? 71.945 122.044 86.726 1.00 31.21 674 GLY B O 1
ATOM 6293 N N . ASN B 2 598 ? 73.765 123.356 86.592 1.00 32.86 675 ASN B N 1
ATOM 6294 C CA . ASN B 2 598 ? 73.844 123.241 85.142 1.00 32.86 675 ASN B CA 1
ATOM 6295 C C . ASN B 2 598 ? 74.422 121.881 84.779 1.00 32.86 675 ASN B C 1
ATOM 6296 O O . ASN B 2 598 ? 75.577 121.587 85.106 1.00 32.86 675 ASN B O 1
ATOM 6301 N N . ASN B 2 599 ? 73.597 121.059 84.117 1.00 33.84 676 ASN B N 1
ATOM 6302 C CA . ASN B 2 599 ? 73.989 119.786 83.502 1.00 33.84 676 ASN B CA 1
ATOM 6303 C C . ASN B 2 599 ? 74.529 118.790 84.529 1.00 33.84 676 ASN B C 1
ATOM 6304 O O . ASN B 2 599 ? 75.587 118.188 84.344 1.00 33.84 676 ASN B O 1
ATOM 6309 N N . VAL B 2 600 ? 73.790 118.613 85.620 1.00 31.13 677 VAL B N 1
ATOM 6310 C CA . VAL B 2 600 ? 74.203 117.668 86.655 1.00 31.13 677 VAL B CA 1
ATOM 6311 C C . VAL B 2 600 ? 73.589 116.289 86.442 1.00 31.13 677 VAL B C 1
ATOM 6312 O O . VAL B 2 600 ? 74.248 115.273 86.671 1.00 31.13 677 VAL B O 1
ATOM 6316 N N . GLY B 2 601 ? 72.337 116.213 86.010 1.00 31.52 678 GLY B N 1
ATOM 6317 C CA . GLY B 2 601 ? 71.731 114.930 85.726 1.00 31.52 678 GLY B CA 1
ATOM 6318 C C . GLY B 2 601 ? 70.978 114.943 84.418 1.00 31.52 678 GLY B C 1
ATOM 6319 O O . GLY B 2 601 ? 71.242 115.782 83.555 1.00 31.52 678 GLY B O 1
ATOM 6320 N N . PHE B 2 602 ? 70.038 114.024 84.257 1.00 31.56 679 PHE B N 1
ATOM 6321 C CA . PHE B 2 602 ? 69.158 114.020 83.102 1.00 31.56 679 PHE B CA 1
ATOM 6322 C C . PHE B 2 602 ? 67.807 114.599 83.495 1.00 31.56 679 PHE B C 1
ATOM 6323 O O . PHE B 2 602 ? 67.286 114.309 84.575 1.00 31.56 679 PHE B O 1
ATOM 6331 N N . ASN B 2 603 ? 67.259 115.440 82.627 1.00 34.99 680 ASN B N 1
ATOM 6332 C CA . ASN B 2 603 ? 65.975 116.081 82.886 1.00 34.99 680 ASN B CA 1
ATOM 6333 C C . ASN B 2 603 ? 64.863 115.049 82.757 1.00 34.99 680 ASN B C 1
ATOM 6334 O O . ASN B 2 603 ? 64.521 114.633 81.649 1.00 34.99 680 ASN B O 1
ATOM 6339 N N . ALA B 2 604 ? 64.277 114.649 83.883 1.00 34.73 681 ALA B N 1
ATOM 6340 C CA . ALA B 2 604 ? 63.180 113.693 83.834 1.00 34.73 681 ALA B CA 1
ATOM 6341 C C . ALA B 2 604 ? 61.871 114.314 83.371 1.00 34.73 681 ALA B C 1
ATOM 6342 O O . ALA B 2 604 ? 60.927 113.573 83.087 1.00 34.73 681 ALA B O 1
ATOM 6344 N N . TYR B 2 605 ? 61.788 115.643 83.281 1.00 37.17 682 TYR B N 1
ATOM 6345 C CA . TYR B 2 605 ? 60.558 116.294 82.851 1.00 37.17 682 TYR B CA 1
ATOM 6346 C C . TYR B 2 605 ? 60.311 116.174 81.358 1.00 37.17 682 TYR B C 1
ATOM 6347 O O . TYR B 2 605 ? 59.211 116.506 80.906 1.00 37.17 682 TYR B O 1
ATOM 6356 N N . ARG B 2 606 ? 61.294 115.718 80.583 1.00 40.41 683 ARG B N 1
ATOM 6357 C CA . ARG B 2 606 ? 61.077 115.450 79.170 1.00 40.41 683 ARG B CA 1
ATOM 6358 C C . ARG B 2 606 ? 60.425 114.096 78.928 1.00 40.41 683 ARG B C 1
ATOM 6359 O O . ARG B 2 606 ? 60.218 113.725 77.769 1.00 40.41 683 ARG B O 1
ATOM 6367 N N . LEU B 2 607 ? 60.087 113.360 79.985 1.00 37.63 684 LEU B N 1
ATOM 6368 C CA . LEU B 2 607 ? 59.377 112.100 79.865 1.00 37.63 684 LEU B CA 1
ATOM 6369 C C . LEU B 2 607 ? 57.973 112.139 80.447 1.00 37.63 684 LEU B C 1
ATOM 6370 O O . LEU B 2 607 ? 57.231 111.171 80.270 1.00 37.63 684 LEU B O 1
ATOM 6375 N N . ARG B 2 608 ? 57.596 113.207 81.147 1.00 39.03 685 ARG B N 1
ATOM 6376 C CA . ARG B 2 608 ? 56.215 113.357 81.583 1.00 39.03 685 ARG B CA 1
ATOM 6377 C C . ARG B 2 608 ? 55.313 113.573 80.377 1.00 39.03 685 ARG B C 1
ATOM 6378 O O . ARG B 2 608 ? 55.693 114.243 79.413 1.00 39.03 685 ARG B O 1
ATOM 6386 N N . THR B 2 609 ? 54.110 113.005 80.427 1.00 45.48 686 THR B N 1
ATOM 6387 C CA . THR B 2 609 ? 53.229 113.003 79.268 1.00 45.48 686 THR B CA 1
ATOM 6388 C C . THR B 2 609 ? 51.865 113.613 79.546 1.00 45.48 686 THR B C 1
ATOM 6389 O O . THR B 2 609 ? 50.992 113.547 78.676 1.00 45.48 686 THR B O 1
ATOM 6393 N N . SER B 2 610 ? 51.639 114.146 80.750 1.00 44.95 687 SER B N 1
ATOM 6394 C CA . SER B 2 610 ? 50.424 114.836 81.189 1.00 44.95 687 SER B CA 1
ATOM 6395 C C . SER B 2 610 ? 49.170 113.962 81.168 1.00 44.95 687 SER B C 1
ATOM 6396 O O . SER B 2 610 ? 48.064 114.481 81.336 1.00 44.95 687 SER B O 1
ATOM 6399 N N . ALA B 2 611 ? 49.308 112.658 80.950 1.00 44.31 688 ALA B N 1
ATOM 6400 C CA . ALA B 2 611 ? 48.211 111.712 81.080 1.00 44.31 688 ALA B CA 1
ATOM 6401 C C . ALA B 2 611 ? 48.697 110.575 81.962 1.00 44.31 688 ALA B C 1
ATOM 6402 O O . ALA B 2 611 ? 47.917 109.943 82.682 1.00 44.31 688 ALA B O 1
ATOM 6404 N N . THR B 2 612 ? 50.001 110.312 81.894 1.00 43.46 689 THR B N 1
ATOM 6405 C CA . THR B 2 612 ? 50.713 109.462 82.843 1.00 43.46 689 THR B CA 1
ATOM 6406 C C . THR B 2 612 ? 51.842 110.294 83.444 1.00 43.46 689 THR B C 1
ATOM 6407 O O . THR B 2 612 ? 53.015 110.119 83.088 1.00 43.46 689 THR B O 1
ATOM 6411 N N . PRO B 2 613 ? 51.522 111.215 84.352 1.00 40.31 690 PRO B N 1
ATOM 6412 C CA . PRO B 2 613 ? 52.535 112.142 84.863 1.00 40.31 690 PRO B CA 1
ATOM 6413 C C . PRO B 2 613 ? 53.362 111.607 86.018 1.00 40.31 690 PRO B C 1
ATOM 6414 O O . PRO B 2 613 ? 54.235 112.331 86.506 1.00 40.31 690 PRO B O 1
ATOM 6418 N N . TRP B 2 614 ? 53.102 110.392 86.494 1.00 39.08 691 TRP B N 1
ATOM 6419 C CA . TRP B 2 614 ? 53.885 109.871 87.603 1.00 39.08 691 TRP B CA 1
ATOM 6420 C C . TRP B 2 614 ? 54.375 108.454 87.337 1.00 39.08 691 TRP B C 1
ATOM 6421 O O . TRP B 2 614 ? 55.453 108.078 87.804 1.00 39.08 691 TRP B O 1
ATOM 6432 N N . PHE B 2 615 ? 53.615 107.666 86.580 1.00 42.03 692 PHE B N 1
ATOM 6433 C CA . PHE B 2 615 ? 54.047 106.311 86.264 1.00 42.03 692 PHE B CA 1
ATOM 6434 C C . PHE B 2 615 ? 53.401 105.849 84.966 1.00 42.03 692 PHE B C 1
ATOM 6435 O O . PHE B 2 615 ? 52.222 106.112 84.722 1.00 42.03 692 PHE B O 1
ATOM 6443 N N . GLY B 2 616 ? 54.191 105.165 84.144 1.00 44.65 693 GLY B N 1
ATOM 6444 C CA . GLY B 2 616 ? 53.693 104.544 82.931 1.00 44.65 693 GLY B CA 1
ATOM 6445 C C . GLY B 2 616 ? 54.550 103.348 82.584 1.00 44.65 693 GLY B C 1
ATOM 6446 O O . GLY B 2 616 ? 55.715 103.261 82.982 1.00 44.65 693 GLY B O 1
ATOM 6447 N N . VAL B 2 617 ? 53.970 102.432 81.810 1.00 49.05 694 VAL B N 1
ATOM 6448 C CA . VAL B 2 617 ? 54.527 101.096 81.630 1.00 49.05 694 VAL B CA 1
ATOM 6449 C C . VAL B 2 617 ? 55.180 100.912 80.264 1.00 49.05 694 VAL B C 1
ATOM 6450 O O . VAL B 2 617 ? 55.621 99.804 79.941 1.00 49.05 694 VAL B O 1
ATOM 6454 N N . GLY B 2 618 ? 55.259 101.959 79.451 1.00 47.47 695 GLY B N 1
ATOM 6455 C CA . GLY B 2 618 ? 55.853 101.819 78.134 1.00 47.47 695 GLY B CA 1
ATOM 6456 C C . GLY B 2 618 ? 57.319 102.192 78.013 1.00 47.47 695 GLY B C 1
ATOM 6457 O O . GLY B 2 618 ? 57.683 102.938 77.101 1.00 47.47 695 GLY B O 1
ATOM 6458 N N . LEU B 2 619 ? 58.176 101.690 78.899 1.00 43.20 696 LEU B N 1
ATOM 6459 C CA . LEU B 2 619 ? 59.581 102.079 78.919 1.00 43.20 696 LEU B CA 1
ATOM 6460 C C . LEU B 2 619 ? 60.457 101.028 78.247 1.00 43.20 696 LEU B C 1
ATOM 6461 O O . LEU B 2 619 ? 60.226 99.825 78.390 1.00 43.20 696 LEU B O 1
ATOM 6466 N N . GLU B 2 620 ? 61.470 101.497 77.518 1.00 43.14 697 GLU B N 1
ATOM 6467 C CA . GLU B 2 620 ? 62.485 100.646 76.907 1.00 43.14 697 GLU B CA 1
ATOM 6468 C C . GLU B 2 620 ? 63.849 101.135 77.366 1.00 43.14 697 GLU B C 1
ATOM 6469 O O . GLU B 2 620 ? 64.172 102.314 77.196 1.00 43.14 697 GLU B O 1
ATOM 6475 N N . VAL B 2 621 ? 64.654 100.237 77.929 1.00 42.32 698 VAL B N 1
ATOM 6476 C CA . VAL B 2 621 ? 65.865 100.668 78.623 1.00 42.32 698 VAL B CA 1
ATOM 6477 C C . VAL B 2 621 ? 67.007 100.908 77.639 1.00 42.32 698 VAL B C 1
ATOM 6478 O O . VAL B 2 621 ? 67.499 102.036 77.537 1.00 42.32 698 VAL B O 1
ATOM 6482 N N . ALA B 2 622 ? 67.443 99.861 76.919 1.00 41.23 699 ALA B N 1
ATOM 6483 C CA . ALA B 2 622 ? 68.325 99.954 75.742 1.00 41.23 699 ALA B CA 1
ATOM 6484 C C . ALA B 2 622 ? 69.654 100.650 76.066 1.00 41.23 699 ALA B C 1
ATOM 6485 O O . ALA B 2 622 ? 69.874 101.807 75.712 1.00 41.23 699 ALA B O 1
ATOM 6487 N N . LYS B 2 623 ? 70.485 99.938 76.830 1.00 40.66 700 LYS B N 1
ATOM 6488 C CA . LYS B 2 623 ? 71.773 100.436 77.321 1.00 40.66 700 LYS B CA 1
ATOM 6489 C C . LYS B 2 623 ? 72.693 100.922 76.203 1.00 40.66 700 LYS B C 1
ATOM 6490 O O . LYS B 2 623 ? 72.977 100.188 75.253 1.00 40.66 700 LYS B O 1
ATOM 6496 N N . VAL B 2 624 ? 73.149 102.172 76.321 1.00 41.41 701 VAL B N 1
ATOM 6497 C CA . VAL B 2 624 ? 73.965 102.825 75.298 1.00 41.41 701 VAL B CA 1
ATOM 6498 C C . VAL B 2 624 ? 75.254 103.398 75.873 1.00 41.41 701 VAL B C 1
ATOM 6499 O O . VAL B 2 624 ? 75.944 104.176 75.206 1.00 41.41 701 VAL B O 1
ATOM 6503 N N . GLY B 2 625 ? 75.597 103.035 77.104 1.00 44.01 702 GLY B N 1
ATOM 6504 C CA . GLY B 2 625 ? 76.775 103.606 77.720 1.00 44.01 702 GLY B CA 1
ATOM 6505 C C . GLY B 2 625 ? 77.411 102.639 78.691 1.00 44.01 702 GLY B C 1
ATOM 6506 O O . GLY B 2 625 ? 76.915 101.535 78.918 1.00 44.01 702 GLY B O 1
ATOM 6507 N N . GLU B 2 626 ? 78.525 103.075 79.272 1.00 48.69 703 GLU B N 1
ATOM 6508 C CA . GLU B 2 626 ? 79.284 102.247 80.194 1.00 48.69 703 GLU B CA 1
ATOM 6509 C C . GLU B 2 626 ? 80.159 103.149 81.049 1.00 48.69 703 GLU B C 1
ATOM 6510 O O . GLU B 2 626 ? 80.722 104.124 80.543 1.00 48.69 703 GLU B O 1
ATOM 6516 N N . ASN B 2 627 ? 80.246 102.817 82.341 1.00 47.40 704 ASN B N 1
ATOM 6517 C CA . ASN B 2 627 ? 81.177 103.412 83.306 1.00 47.40 704 ASN B CA 1
ATOM 6518 C C . ASN B 2 627 ? 80.977 104.923 83.451 1.00 47.40 704 ASN B C 1
ATOM 6519 O O . ASN B 2 627 ? 81.861 105.727 83.158 1.00 47.40 704 ASN B O 1
ATOM 6524 N N . TYR B 2 628 ? 79.790 105.294 83.920 1.00 35.86 705 TYR B N 1
ATOM 6525 C CA . TYR B 2 628 ? 79.538 106.672 84.304 1.00 35.86 705 TYR B CA 1
ATOM 6526 C C . TYR B 2 628 ? 80.229 106.965 85.635 1.00 35.86 705 TYR B C 1
ATOM 6527 O O . TYR B 2 628 ? 80.705 106.060 86.326 1.00 35.86 705 TYR B O 1
ATOM 6536 N N . LYS B 2 629 ? 80.296 108.250 85.990 1.00 30.48 706 LYS B N 1
ATOM 6537 C CA . LYS B 2 629 ? 81.025 108.647 87.191 1.00 30.48 706 LYS B CA 1
ATOM 6538 C C . LYS B 2 629 ? 80.286 108.211 88.449 1.00 30.48 706 LYS B C 1
ATOM 6539 O O . LYS B 2 629 ? 80.778 107.356 89.195 1.00 30.48 706 LYS B O 1
ATOM 6545 N N . LEU B 2 630 ? 79.087 108.761 88.669 1.00 27.08 707 LEU B N 1
ATOM 6546 C CA . LEU B 2 630 ? 78.168 108.396 89.756 1.00 27.08 707 LEU B CA 1
ATOM 6547 C C . LEU B 2 630 ? 78.839 108.511 91.127 1.00 27.08 707 LEU B C 1
ATOM 6548 O O . LEU B 2 630 ? 79.119 107.523 91.804 1.00 27.08 707 LEU B O 1
ATOM 6553 N N . ALA B 2 631 ? 79.118 109.758 91.495 1.00 22.62 708 ALA B N 1
ATOM 6554 C CA . ALA B 2 631 ? 79.855 110.046 92.715 1.00 22.62 708 ALA B CA 1
ATOM 6555 C C . ALA B 2 631 ? 79.018 109.716 93.939 1.00 22.62 708 ALA B C 1
ATOM 6556 O O . ALA B 2 631 ? 78.238 110.545 94.413 1.00 22.62 708 ALA B O 1
ATOM 6558 N N . SER B 2 632 ? 79.177 108.502 94.446 1.00 20.08 709 SER B N 1
ATOM 6559 C CA . SER B 2 632 ? 78.484 108.052 95.639 1.00 20.08 709 SER B CA 1
ATOM 6560 C C . SER B 2 632 ? 79.367 108.240 96.863 1.00 20.08 709 SER B C 1
ATOM 6561 O O . SER B 2 632 ? 80.595 108.310 96.771 1.00 20.08 709 SER B O 1
ATOM 6564 N N . THR B 2 633 ? 78.723 108.312 98.020 1.00 18.30 710 THR B N 1
ATOM 6565 C CA . THR B 2 633 ? 79.389 108.656 99.268 1.00 18.30 710 THR B CA 1
ATOM 6566 C C . THR B 2 633 ? 79.100 107.639 100.357 1.00 18.30 710 THR B C 1
ATOM 6567 O O . THR B 2 633 ? 78.990 107.981 101.537 1.00 18.30 710 THR B O 1
ATOM 6571 N N . GLN B 2 634 ? 78.993 106.383 99.994 1.00 16.40 711 GLN B N 1
ATOM 6572 C CA . GLN B 2 634 ? 78.810 105.388 101.040 1.00 16.40 711 GLN B CA 1
ATOM 6573 C C . GLN B 2 634 ? 79.837 104.269 100.985 1.00 16.40 711 GLN B C 1
ATOM 6574 O O . GLN B 2 634 ? 80.348 103.862 102.026 1.00 16.40 711 GLN B O 1
ATOM 6580 N N . GLY B 2 635 ? 80.178 103.789 99.810 1.00 17.52 712 GLY B N 1
ATOM 6581 C CA . GLY B 2 635 ? 81.213 102.770 99.712 1.00 17.52 712 GLY B CA 1
ATOM 6582 C C . GLY B 2 635 ? 80.731 101.350 99.829 1.00 17.52 712 GLY B C 1
ATOM 6583 O O . GLY B 2 635 ? 81.086 100.505 99.010 1.00 17.52 712 GLY B O 1
ATOM 6584 N N . HIS B 2 636 ? 79.927 101.062 100.847 1.00 17.14 713 HIS B N 1
ATOM 6585 C CA . HIS B 2 636 ? 79.341 99.733 100.987 1.00 17.14 713 HIS B CA 1
ATOM 6586 C C . HIS B 2 636 ? 77.988 99.866 101.662 1.00 17.14 713 HIS B C 1
ATOM 6587 O O . HIS B 2 636 ? 77.907 100.231 102.837 1.00 17.14 713 HIS B O 1
ATOM 6594 N N . PHE B 2 637 ? 76.936 99.545 100.920 1.00 18.18 714 PHE B N 1
ATOM 6595 C CA . PHE B 2 637 ? 75.571 99.596 101.409 1.00 18.18 714 PHE B CA 1
ATOM 6596 C C . PHE B 2 637 ? 75.143 98.306 102.082 1.00 18.18 714 PHE B C 1
ATOM 6597 O O . PHE B 2 637 ? 73.945 98.037 102.160 1.00 18.18 714 PHE B O 1
ATOM 6605 N N . LEU B 2 638 ? 76.083 97.491 102.545 1.00 17.94 715 LEU B N 1
ATOM 6606 C CA . LEU B 2 638 ? 75.778 96.153 103.037 1.00 17.94 715 LEU B CA 1
ATOM 6607 C C . LEU B 2 638 ? 76.477 95.958 104.372 1.00 17.94 715 LEU B C 1
ATOM 6608 O O . LEU B 2 638 ? 77.709 95.985 104.440 1.00 17.94 715 LEU B O 1
ATOM 6613 N N . MET B 2 639 ? 75.684 95.797 105.429 1.00 19.74 716 MET B N 1
ATOM 6614 C CA . MET B 2 639 ? 76.167 95.450 106.758 1.00 19.74 716 MET B CA 1
ATOM 6615 C C . MET B 2 639 ? 76.889 94.111 106.693 1.00 19.74 716 MET B C 1
ATOM 6616 O O . MET B 2 639 ? 76.275 93.079 106.407 1.00 19.74 716 MET B O 1
ATOM 6621 N N . GLU B 2 640 ? 78.194 94.114 106.951 1.00 19.00 717 GLU B N 1
ATOM 6622 C CA . GLU B 2 640 ? 79.072 92.992 106.620 1.00 19.00 717 GLU B CA 1
ATOM 6623 C C . GLU B 2 640 ? 79.294 92.081 107.818 1.00 19.00 717 GLU B C 1
ATOM 6624 O O . GLU B 2 640 ? 80.396 91.578 108.053 1.00 19.00 717 GLU B O 1
ATOM 6630 N N . GLY B 2 641 ? 78.254 91.863 108.610 1.00 19.93 718 GLY B N 1
ATOM 6631 C CA . GLY B 2 641 ? 78.412 91.173 109.864 1.00 19.93 718 GLY B CA 1
ATOM 6632 C C . GLY B 2 641 ? 78.811 92.074 111.000 1.00 19.93 718 GLY B C 1
ATOM 6633 O O . GLY B 2 641 ? 79.008 91.585 112.118 1.00 19.93 718 GLY B O 1
ATOM 6634 N N . ARG B 2 642 ? 78.914 93.380 110.754 1.00 19.21 719 ARG B N 1
ATOM 6635 C CA . ARG B 2 642 ? 79.196 94.369 111.780 1.00 19.21 719 ARG B CA 1
ATOM 6636 C C . ARG B 2 642 ? 77.968 94.766 112.579 1.00 19.21 719 ARG B C 1
ATOM 6637 O O . ARG B 2 642 ? 77.992 95.823 113.214 1.00 19.21 719 ARG B O 1
ATOM 6645 N N . LYS B 2 643 ? 76.897 93.978 112.551 1.00 21.32 720 LYS B N 1
ATOM 6646 C CA . LYS B 2 643 ? 75.834 94.118 113.531 1.00 21.32 720 LYS B CA 1
ATOM 6647 C C . LYS B 2 643 ? 76.398 93.875 114.931 1.00 21.32 720 LYS B C 1
ATOM 6648 O O . LYS B 2 643 ? 77.411 93.189 115.106 1.00 21.32 720 LYS B O 1
ATOM 6654 N N . LYS B 2 644 ? 75.713 94.448 115.928 1.00 23.24 721 LYS B N 1
ATOM 6655 C CA . LYS B 2 644 ? 76.075 94.761 117.324 1.00 23.24 721 LYS B CA 1
ATOM 6656 C C . LYS B 2 644 ? 76.973 95.992 117.359 1.00 23.24 721 LYS B C 1
ATOM 6657 O O . LYS B 2 644 ? 77.337 96.436 118.451 1.00 23.24 721 LYS B O 1
ATOM 6663 N N . ASP B 2 645 ? 77.331 96.564 116.210 1.00 21.58 722 ASP B N 1
ATOM 6664 C CA . ASP B 2 645 ? 78.181 97.743 116.156 1.00 21.58 722 ASP B CA 1
ATOM 6665 C C . ASP B 2 645 ? 77.643 98.859 115.280 1.00 21.58 722 ASP B C 1
ATOM 6666 O O . ASP B 2 645 ? 78.087 99.999 115.446 1.00 21.58 722 ASP B O 1
ATOM 6671 N N . LEU B 2 646 ? 76.716 98.591 114.358 1.00 18.46 723 LEU B N 1
ATOM 6672 C CA . LEU B 2 646 ? 76.195 99.635 113.482 1.00 18.46 723 LEU B CA 1
ATOM 6673 C C . LEU B 2 646 ? 74.732 99.941 113.770 1.00 18.46 723 LEU B C 1
ATOM 6674 O O . LEU B 2 646 ? 74.415 101.032 114.247 1.00 18.46 723 LEU B O 1
ATOM 6679 N N . VAL B 2 647 ? 73.826 98.996 113.522 1.00 19.32 724 VAL B N 1
ATOM 6680 C CA . VAL B 2 647 ? 72.409 99.180 113.816 1.00 19.32 724 VAL B CA 1
ATOM 6681 C C . VAL B 2 647 ? 71.907 97.876 114.407 1.00 19.32 724 VAL B C 1
ATOM 6682 O O . VAL B 2 647 ? 71.705 96.894 113.688 1.00 19.32 724 VAL B O 1
ATOM 6686 N N . ARG B 2 648 ? 71.725 97.845 115.718 1.00 22.03 725 ARG B N 1
ATOM 6687 C CA . ARG B 2 648 ? 71.146 96.678 116.361 1.00 22.03 725 ARG B CA 1
ATOM 6688 C C . ARG B 2 648 ? 69.646 96.709 116.112 1.00 22.03 725 ARG B C 1
ATOM 6689 O O . ARG B 2 648 ? 68.946 97.601 116.595 1.00 22.03 725 ARG B O 1
ATOM 6697 N N . TYR B 2 649 ? 69.152 95.757 115.330 1.00 23.47 726 TYR B N 1
ATOM 6698 C CA . TYR B 2 649 ? 67.762 95.735 114.902 1.00 23.47 726 TYR B CA 1
ATOM 6699 C C . TYR B 2 649 ? 67.050 94.562 115.554 1.00 23.47 726 TYR B C 1
ATOM 6700 O O . TYR B 2 649 ? 67.582 93.448 115.594 1.00 23.47 726 TYR B O 1
ATOM 6709 N N . GLY B 2 650 ? 65.864 94.822 116.085 1.00 29.66 727 GLY B N 1
ATOM 6710 C CA . GLY B 2 650 ? 65.022 93.775 116.619 1.00 29.66 727 GLY B CA 1
ATOM 6711 C C . GLY B 2 650 ? 63.581 94.013 116.234 1.00 29.66 727 GLY B C 1
ATOM 6712 O O . GLY B 2 650 ? 63.290 94.935 115.471 1.00 29.66 727 GLY B O 1
ATOM 6713 N N . THR B 2 651 ? 62.672 93.182 116.724 1.00 37.25 728 THR B N 1
ATOM 6714 C CA . THR B 2 651 ? 61.246 93.400 116.554 1.00 37.25 728 THR B CA 1
ATOM 6715 C C . THR B 2 651 ? 60.621 93.635 117.920 1.00 37.25 728 THR B C 1
ATOM 6716 O O . THR B 2 651 ? 61.247 93.423 118.959 1.00 37.25 728 THR B O 1
ATOM 6720 N N . LEU B 2 652 ? 59.373 94.095 117.915 1.00 38.44 729 LEU B N 1
ATOM 6721 C CA . LEU B 2 652 ? 58.672 94.320 119.168 1.00 38.44 729 LEU B CA 1
ATOM 6722 C C . LEU B 2 652 ? 58.175 93.025 119.787 1.00 38.44 729 LEU B C 1
ATOM 6723 O O . LEU B 2 652 ? 57.892 92.999 120.988 1.00 38.44 729 LEU B O 1
ATOM 6728 N N . ALA B 2 653 ? 58.073 91.952 119.000 1.00 44.13 730 ALA B N 1
ATOM 6729 C CA . ALA B 2 653 ? 57.643 90.670 119.544 1.00 44.13 730 ALA B CA 1
ATOM 6730 C C . ALA B 2 653 ? 58.679 90.087 120.493 1.00 44.13 730 ALA B C 1
ATOM 6731 O O . ALA B 2 653 ? 58.317 89.437 121.478 1.00 44.13 730 ALA B O 1
ATOM 6733 N N . GLU B 2 654 ? 59.960 90.318 120.222 1.00 44.69 731 GLU B N 1
ATOM 6734 C CA . GLU B 2 654 ? 61.030 89.859 121.094 1.00 44.69 731 GLU B CA 1
ATOM 6735 C C . GLU B 2 654 ? 61.482 90.921 122.081 1.00 44.69 731 GLU B C 1
ATOM 6736 O O . GLU B 2 654 ? 62.302 90.624 122.954 1.00 44.69 731 GLU B O 1
ATOM 6742 N N . TYR B 2 655 ? 60.981 92.148 121.959 1.00 43.23 732 TYR B N 1
ATOM 6743 C CA . TYR B 2 655 ? 61.311 93.186 122.924 1.00 43.23 732 TYR B CA 1
ATOM 6744 C C . TYR B 2 655 ? 60.350 93.183 124.106 1.00 43.23 732 TYR B C 1
ATOM 6745 O O . TYR B 2 655 ? 60.740 93.547 125.221 1.00 43.23 732 TYR B O 1
ATOM 6754 N N . VAL B 2 656 ? 59.105 92.744 123.902 1.00 49.48 733 VAL B N 1
ATOM 6755 C CA . VAL B 2 656 ? 58.149 92.691 125.006 1.00 49.48 733 VAL B CA 1
ATOM 6756 C C . VAL B 2 656 ? 58.397 91.533 125.957 1.00 49.48 733 VAL B C 1
ATOM 6757 O O . VAL B 2 656 ? 57.773 91.481 127.023 1.00 49.48 733 VAL B O 1
ATOM 6761 N N . GLU B 2 657 ? 59.277 90.598 125.601 1.00 52.96 734 GLU B N 1
ATOM 6762 C CA . GLU B 2 657 ? 59.662 89.517 126.501 1.00 52.96 734 GLU B CA 1
ATOM 6763 C C . GLU B 2 657 ? 61.010 89.803 127.162 1.00 52.96 734 GLU B C 1
ATOM 6764 O O . GLU B 2 657 ? 61.223 89.458 128.328 1.00 52.96 734 GLU B O 1
ATOM 6770 N N . ASP B 2 658 ? 61.924 90.432 126.430 1.00 51.91 735 ASP B N 1
ATOM 6771 C CA . ASP B 2 658 ? 63.243 90.788 126.931 1.00 51.91 735 ASP B CA 1
ATOM 6772 C C . ASP B 2 658 ? 63.500 92.252 126.626 1.00 51.91 735 ASP B C 1
ATOM 6773 O O . ASP B 2 658 ? 63.492 92.653 125.459 1.00 51.91 735 ASP B O 1
ATOM 6778 N N . GLU B 2 659 ? 63.732 93.043 127.671 1.00 45.83 736 GLU B N 1
ATOM 6779 C CA . GLU B 2 659 ? 63.979 94.467 127.479 1.00 45.83 736 GLU B CA 1
ATOM 6780 C C . GLU B 2 659 ? 65.338 94.701 126.833 1.00 45.83 736 GLU B C 1
ATOM 6781 O O . GLU B 2 659 ? 65.433 95.270 125.741 1.00 45.83 736 GLU B O 1
ATOM 6787 N N . LYS B 2 660 ? 66.403 94.247 127.486 1.00 43.80 737 LYS B N 1
ATOM 6788 C CA . LYS B 2 660 ? 67.759 94.413 126.968 1.00 43.80 737 LYS B CA 1
ATOM 6789 C C . LYS B 2 660 ? 68.201 93.181 126.171 1.00 43.80 737 LYS B C 1
ATOM 6790 O O . LYS B 2 660 ? 69.200 92.520 126.449 1.00 43.80 737 LYS B O 1
ATOM 6796 N N . PHE B 2 661 ? 67.438 92.900 125.118 1.00 41.95 738 PHE B N 1
ATOM 6797 C CA . PHE B 2 661 ? 67.758 91.781 124.244 1.00 41.95 738 PHE B CA 1
ATOM 6798 C C . PHE B 2 661 ? 68.779 92.150 123.181 1.00 41.95 738 PHE B C 1
ATOM 6799 O O . PHE B 2 661 ? 69.454 91.260 122.653 1.00 41.95 738 PHE B O 1
ATOM 6807 N N . LEU B 2 662 ? 68.905 93.432 122.854 1.00 35.64 739 LEU B N 1
ATOM 6808 C CA . LEU B 2 662 ? 69.931 93.885 121.929 1.00 35.64 739 LEU B CA 1
ATOM 6809 C C . LEU B 2 662 ? 71.183 94.366 122.640 1.00 35.64 739 LEU B C 1
ATOM 6810 O O . LEU B 2 662 ? 72.198 94.606 121.981 1.00 35.64 739 LEU B O 1
ATOM 6815 N N . GLN B 2 663 ? 71.139 94.508 123.958 1.00 40.51 740 GLN B N 1
ATOM 6816 C CA . GLN B 2 663 ? 72.332 94.815 124.724 1.00 40.51 740 GLN B CA 1
ATOM 6817 C C . GLN B 2 663 ? 73.140 93.551 124.969 1.00 40.51 740 GLN B C 1
ATOM 6818 O O . GLN B 2 663 ? 72.603 92.441 125.013 1.00 40.51 740 GLN B O 1
ATOM 6824 N N . VAL B 2 664 ? 74.445 93.726 125.125 1.00 56.81 741 VAL B N 1
ATOM 6825 C CA . VAL B 2 664 ? 75.344 92.649 125.512 1.00 56.81 741 VAL B CA 1
ATOM 6826 C C . VAL B 2 664 ? 75.799 92.936 126.934 1.00 56.81 741 VAL B C 1
ATOM 6827 O O . VAL B 2 664 ? 76.598 93.851 127.167 1.00 56.81 741 VAL B O 1
ATOM 6831 N N . GLU B 2 665 ? 75.280 92.170 127.890 1.00 66.71 742 GLU B N 1
ATOM 6832 C CA . GLU B 2 665 ? 75.704 92.321 129.275 1.00 66.71 742 GLU B CA 1
ATOM 6833 C C . GLU B 2 665 ? 77.093 91.721 129.436 1.00 66.71 742 GLU B C 1
ATOM 6834 O O . GLU B 2 665 ? 77.237 90.536 129.754 1.00 66.71 742 GLU B O 1
ATOM 6840 N N . LYS B 2 666 ? 78.116 92.534 129.204 1.00 66.41 743 LYS B N 1
ATOM 6841 C CA . LYS B 2 666 ? 79.501 92.094 129.209 1.00 66.41 743 LYS B CA 1
ATOM 6842 C C . LYS B 2 666 ? 80.253 92.717 130.376 1.00 66.41 743 LYS B C 1
ATOM 6843 O O . LYS B 2 666 ? 79.781 93.645 131.038 1.00 66.41 743 LYS B O 1
ATOM 6849 N N . GLU B 2 667 ? 81.444 92.180 130.620 1.00 65.08 744 GLU B N 1
ATOM 6850 C CA . GLU B 2 667 ? 82.305 92.671 131.682 1.00 65.08 744 GLU B CA 1
ATOM 6851 C C . GLU B 2 667 ? 82.902 94.021 131.285 1.00 65.08 744 GLU B C 1
ATOM 6852 O O . GLU B 2 667 ? 82.994 94.357 130.101 1.00 65.08 744 GLU B O 1
ATOM 6858 N N . GLU B 2 668 ? 83.251 94.816 132.297 1.00 58.31 745 GLU B N 1
ATOM 6859 C CA . GLU B 2 668 ? 83.859 96.122 132.083 1.00 58.31 745 GLU B CA 1
ATOM 6860 C C . GLU B 2 668 ? 85.206 95.978 131.380 1.00 58.31 745 GLU B C 1
ATOM 6861 O O . GLU B 2 668 ? 86.013 95.122 131.767 1.00 58.31 745 GLU B O 1
ATOM 6867 N N . PRO B 2 669 ? 85.474 96.768 130.344 1.00 43.78 746 PRO B N 1
ATOM 6868 C CA . PRO B 2 669 ? 86.755 96.662 129.643 1.00 43.78 746 PRO B CA 1
ATOM 6869 C C . PRO B 2 669 ? 87.893 97.234 130.469 1.00 43.78 746 PRO B C 1
ATOM 6870 O O . PRO B 2 669 ? 87.708 98.093 131.333 1.00 43.78 746 PRO B O 1
ATOM 6874 N N . ILE B 2 670 ? 89.092 96.733 130.192 1.00 31.13 747 ILE B N 1
ATOM 6875 C CA . ILE B 2 670 ? 90.297 97.138 130.902 1.00 31.13 747 ILE B CA 1
ATOM 6876 C C . ILE B 2 670 ? 91.036 98.156 130.051 1.00 31.13 747 ILE B C 1
ATOM 6877 O O . ILE B 2 670 ? 91.291 97.918 128.866 1.00 31.13 747 ILE B O 1
ATOM 6882 N N . SER B 2 671 ? 91.362 99.298 130.645 1.00 25.32 748 SER B N 1
ATOM 6883 C CA . SER B 2 671 ? 92.110 100.349 129.975 1.00 25.32 748 SER B CA 1
ATOM 6884 C C . SER B 2 671 ? 93.356 100.652 130.788 1.00 25.32 748 SER B C 1
ATOM 6885 O O . SER B 2 671 ? 93.277 100.836 132.006 1.00 25.32 748 SER B O 1
ATOM 6888 N N . LEU B 2 672 ? 94.502 100.691 130.115 1.00 22.66 749 LEU B N 1
ATOM 6889 C CA . LEU B 2 672 ? 95.760 100.998 130.776 1.00 22.66 749 LEU B CA 1
ATOM 6890 C C . LEU B 2 672 ? 95.985 102.489 130.942 1.00 22.66 749 LEU B C 1
ATOM 6891 O O . LEU B 2 672 ? 96.868 102.888 131.707 1.00 22.66 749 LEU B O 1
ATOM 6896 N N . ILE B 2 673 ? 95.215 103.319 130.235 1.00 19.65 750 ILE B N 1
ATOM 6897 C CA . ILE B 2 673 ? 95.389 104.766 130.293 1.00 19.65 750 ILE B CA 1
ATOM 6898 C C . ILE B 2 673 ? 94.681 105.399 131.474 1.00 19.65 750 ILE B C 1
ATOM 6899 O O . ILE B 2 673 ? 94.766 106.620 131.651 1.00 19.65 750 ILE B O 1
ATOM 6904 N N . GLY B 2 674 ? 93.989 104.612 132.292 1.00 21.79 751 GLY B N 1
ATOM 6905 C CA . GLY B 2 674 ? 93.210 105.196 133.359 1.00 21.79 751 GLY B CA 1
ATOM 6906 C C . GLY B 2 674 ? 91.965 105.870 132.809 1.00 21.79 751 GLY B C 1
ATOM 6907 O O . GLY B 2 674 ? 91.365 105.426 131.827 1.00 21.79 751 GLY B O 1
ATOM 6908 N N . GLU B 2 675 ? 91.583 106.969 133.453 1.00 23.74 752 GLU B N 1
ATOM 6909 C CA . GLU B 2 675 ? 90.430 107.750 133.033 1.00 23.74 752 GLU B CA 1
ATOM 6910 C C . GLU B 2 675 ? 90.566 109.147 133.612 1.00 23.74 752 GLU B C 1
ATOM 6911 O O . GLU B 2 675 ? 91.419 109.408 134.462 1.00 23.74 752 GLU B O 1
ATOM 6917 N N . TYR B 2 676 ? 89.710 110.044 133.137 1.00 20.34 753 TYR B N 1
ATOM 6918 C CA . TYR B 2 676 ? 89.661 111.410 133.626 1.00 20.34 753 TYR B CA 1
ATOM 6919 C C . TYR B 2 676 ? 88.314 111.663 134.281 1.00 20.34 753 TYR B C 1
ATOM 6920 O O . TYR B 2 676 ? 87.353 110.917 134.083 1.00 20.34 753 TYR B O 1
ATOM 6929 N N . GLU B 2 677 ? 88.252 112.729 135.063 1.00 24.03 754 GLU B N 1
ATOM 6930 C CA . GLU B 2 677 ? 87.074 113.033 135.864 1.00 24.03 754 GLU B CA 1
ATOM 6931 C C . GLU B 2 677 ? 86.338 114.202 135.224 1.00 24.03 754 GLU B C 1
ATOM 6932 O O . GLU B 2 677 ? 86.792 115.346 135.288 1.00 24.03 754 GLU B O 1
ATOM 6938 N N . TYR B 2 678 ? 85.206 113.901 134.600 1.00 20.97 755 TYR B N 1
ATOM 6939 C CA . TYR B 2 678 ? 84.329 114.906 134.020 1.00 20.97 755 TYR B CA 1
ATOM 6940 C C . TYR B 2 678 ? 83.229 115.187 135.034 1.00 20.97 755 TYR B C 1
ATOM 6941 O O . TYR B 2 678 ? 82.347 114.351 135.248 1.00 20.97 755 TYR B O 1
ATOM 6950 N N . ASN B 2 679 ? 83.288 116.359 135.662 1.00 27.22 756 ASN B N 1
ATOM 6951 C CA . ASN B 2 679 ? 82.379 116.697 136.743 1.00 27.22 756 ASN B CA 1
ATOM 6952 C C . ASN B 2 679 ? 81.508 117.908 136.465 1.00 27.22 756 ASN B C 1
ATOM 6953 O O . ASN B 2 679 ? 80.537 118.126 137.198 1.00 27.22 756 ASN B O 1
ATOM 6958 N N . GLY B 2 680 ? 81.817 118.699 135.446 1.00 28.55 757 GLY B N 1
ATOM 6959 C CA . GLY B 2 680 ? 80.980 119.829 135.102 1.00 28.55 757 GLY B CA 1
ATOM 6960 C C . GLY B 2 680 ? 80.662 119.872 133.625 1.00 28.55 757 GLY B C 1
ATOM 6961 O O . GLY B 2 680 ? 81.581 119.925 132.802 1.00 28.55 757 GLY B O 1
ATOM 6962 N N . TYR B 2 681 ? 79.366 119.845 133.295 1.00 24.58 758 TYR B N 1
ATOM 6963 C CA . TYR B 2 681 ? 78.832 119.895 131.930 1.00 24.58 758 TYR B CA 1
ATOM 6964 C C . TYR B 2 681 ? 79.391 118.758 131.070 1.00 24.58 758 TYR B C 1
ATOM 6965 O O . TYR B 2 681 ? 80.088 118.974 130.085 1.00 24.58 758 TYR B O 1
ATOM 6974 N N . LYS B 2 682 ? 79.073 117.538 131.477 1.00 19.90 759 LYS B N 1
ATOM 6975 C CA . LYS B 2 682 ? 79.425 116.359 130.696 1.00 19.90 759 LYS B CA 1
ATOM 6976 C C . LYS B 2 682 ? 78.477 116.283 129.508 1.00 19.90 759 LYS B C 1
ATOM 6977 O O . LYS B 2 682 ? 77.277 116.075 129.686 1.00 19.90 759 LYS B O 1
ATOM 6983 N N . TRP B 2 683 ? 78.993 116.461 128.295 1.00 18.12 760 TRP B N 1
ATOM 6984 C CA . TRP B 2 683 ? 78.152 116.573 127.108 1.00 18.12 760 TRP B CA 1
ATOM 6985 C C . TRP B 2 683 ? 78.073 115.238 126.385 1.00 18.12 760 TRP B C 1
ATOM 6986 O O . TRP B 2 683 ? 79.095 114.705 125.946 1.00 18.12 760 TRP B O 1
ATOM 6997 N N . GLY B 2 684 ? 76.855 114.718 126.243 1.00 15.44 761 GLY B N 1
ATOM 6998 C CA . GLY B 2 684 ? 76.633 113.489 125.516 1.00 15.44 761 GLY B CA 1
ATOM 6999 C C . GLY B 2 684 ? 75.416 113.622 124.626 1.00 15.44 761 GLY B C 1
ATOM 7000 O O . GLY B 2 684 ? 74.638 114.566 124.745 1.00 15.44 761 GLY B O 1
ATOM 7001 N N . MET B 2 685 ? 75.262 112.655 123.731 1.00 15.04 762 MET B N 1
ATOM 7002 C CA . MET B 2 685 ? 74.222 112.701 122.719 1.00 15.04 762 MET B CA 1
ATOM 7003 C C . MET B 2 685 ? 73.595 111.324 122.599 1.00 15.04 762 MET B C 1
ATOM 7004 O O . MET B 2 685 ? 74.290 110.313 122.698 1.00 15.04 762 MET B O 1
ATOM 7009 N N . SER B 2 686 ? 72.280 111.288 122.407 1.00 15.46 763 SER B N 1
ATOM 7010 C CA . SER B 2 686 ? 71.554 110.041 122.210 1.00 15.46 763 SER B CA 1
ATOM 7011 C C . SER B 2 686 ? 70.794 110.121 120.901 1.00 15.46 763 SER B C 1
ATOM 7012 O O . SER B 2 686 ? 69.912 110.970 120.746 1.00 15.46 763 SER B O 1
ATOM 7015 N N . ILE B 2 687 ? 71.124 109.237 119.969 1.00 15.46 764 ILE B N 1
ATOM 7016 C CA . ILE B 2 687 ? 70.524 109.226 118.644 1.00 15.46 764 ILE B CA 1
ATOM 7017 C C . ILE B 2 687 ? 69.581 108.038 118.569 1.00 15.46 764 ILE B C 1
ATOM 7018 O O . ILE B 2 687 ? 70.023 106.887 118.523 1.00 15.46 764 ILE B O 1
ATOM 7023 N N . ASP B 2 688 ? 68.283 108.310 118.546 1.00 17.25 765 ASP B N 1
ATOM 7024 C CA . ASP B 2 688 ? 67.275 107.256 118.488 1.00 17.25 765 ASP B CA 1
ATOM 7025 C C . ASP B 2 688 ? 67.213 106.788 117.040 1.00 17.25 765 ASP B C 1
ATOM 7026 O O . ASP B 2 688 ? 66.605 107.439 116.190 1.00 17.25 765 ASP B O 1
ATOM 7031 N N . LEU B 2 689 ? 67.831 105.644 116.755 1.00 16.39 766 LEU B N 1
ATOM 7032 C CA . LEU B 2 689 ? 67.889 105.126 115.394 1.00 16.39 766 LEU B CA 1
ATOM 7033 C C . LEU B 2 689 ? 66.593 104.473 114.947 1.00 16.39 766 LEU B C 1
ATOM 7034 O O . LEU B 2 689 ? 66.464 104.138 113.766 1.00 16.39 766 LEU B O 1
ATOM 7039 N N . ASN B 2 690 ? 65.643 104.271 115.855 1.00 19.31 767 ASN B N 1
ATOM 7040 C CA . ASN B 2 690 ? 64.365 103.683 115.487 1.00 19.31 767 ASN B CA 1
ATOM 7041 C C . ASN B 2 690 ? 63.480 104.678 114.747 1.00 19.31 767 ASN B C 1
ATOM 7042 O O . ASN B 2 690 ? 62.647 104.274 113.929 1.00 19.31 767 ASN B O 1
ATOM 7047 N N . VAL B 2 691 ? 63.670 105.974 114.982 1.00 18.77 768 VAL B N 1
ATOM 7048 C CA . VAL B 2 691 ? 62.805 106.995 114.412 1.00 18.77 768 VAL B CA 1
ATOM 7049 C C . VAL B 2 691 ? 63.491 107.826 113.347 1.00 18.77 768 VAL B C 1
ATOM 7050 O O . VAL B 2 691 ? 62.883 108.772 112.842 1.00 18.77 768 VAL B O 1
ATOM 7054 N N . CYS B 2 692 ? 64.723 107.508 112.972 1.00 17.48 769 CYS B N 1
ATOM 7055 C CA . CYS B 2 692 ? 65.388 108.266 111.920 1.00 17.48 769 CYS B CA 1
ATOM 7056 C C . CYS B 2 692 ? 64.953 107.743 110.559 1.00 17.48 769 CYS B C 1
ATOM 7057 O O . CYS B 2 692 ? 65.225 106.589 110.218 1.00 17.48 769 CYS B O 1
ATOM 7060 N N . ASN B 2 693 ? 64.291 108.593 109.778 1.00 18.52 770 ASN B N 1
ATOM 7061 C CA . ASN B 2 693 ? 63.793 108.218 108.464 1.00 18.52 770 ASN B CA 1
ATOM 7062 C C . ASN B 2 693 ? 64.759 108.558 107.346 1.00 18.52 770 ASN B C 1
ATOM 7063 O O . ASN B 2 693 ? 64.357 108.521 106.180 1.00 18.52 770 ASN B O 1
ATOM 7068 N N . SER B 2 694 ? 66.012 108.870 107.685 1.00 17.02 771 SER B N 1
ATOM 7069 C CA . SER B 2 694 ? 67.060 109.297 106.754 1.00 17.02 771 SER B CA 1
ATOM 7070 C C . SER B 2 694 ? 66.609 110.485 105.913 1.00 17.02 771 SER B C 1
ATOM 7071 O O . SER B 2 694 ? 66.763 110.511 104.692 1.00 17.02 771 SER B O 1
ATOM 7074 N N . CYS B 2 695 ? 66.039 111.484 106.588 1.00 15.91 772 CYS B N 1
ATOM 7075 C CA . CYS B 2 695 ? 65.528 112.662 105.902 1.00 15.91 772 CYS B CA 1
ATOM 7076 C C . CYS B 2 695 ? 66.639 113.581 105.433 1.00 15.91 772 CYS B C 1
ATOM 7077 O O . CYS B 2 695 ? 66.375 114.466 104.614 1.00 15.91 772 CYS B O 1
ATOM 7080 N N . ASN B 2 696 ? 67.852 113.407 105.968 1.00 15.12 773 ASN B N 1
ATOM 7081 C CA . ASN B 2 696 ? 69.055 114.189 105.670 1.00 15.12 773 ASN B CA 1
ATOM 7082 C C . ASN B 2 696 ? 68.906 115.665 106.011 1.00 15.12 773 ASN B C 1
ATOM 7083 O O . ASN B 2 696 ? 69.664 116.494 105.510 1.00 15.12 773 ASN B O 1
ATOM 7088 N N . ALA B 2 697 ? 67.956 116.023 106.872 1.00 14.41 774 ALA B N 1
ATOM 7089 C CA . ALA B 2 697 ? 67.856 117.397 107.335 1.00 14.41 774 ALA B CA 1
ATOM 7090 C C . ALA B 2 697 ? 68.934 117.734 108.345 1.00 14.41 774 ALA B C 1
ATOM 7091 O O . ALA B 2 697 ? 69.233 118.913 108.539 1.00 14.41 774 ALA B O 1
ATOM 7093 N N . CYS B 2 698 ? 69.516 116.728 108.993 1.00 14.45 775 CYS B N 1
ATOM 7094 C CA . CYS B 2 698 ? 70.601 116.962 109.935 1.00 14.45 775 CYS B CA 1
ATOM 7095 C C . CYS B 2 698 ? 71.953 117.054 109.247 1.00 14.45 775 CYS B C 1
ATOM 7096 O O . CYS B 2 698 ? 72.877 117.651 109.805 1.00 14.45 775 CYS B O 1
ATOM 7099 N N . VAL B 2 699 ? 72.094 116.469 108.056 1.00 14.11 776 VAL B N 1
ATOM 7100 C CA . VAL B 2 699 ? 73.308 116.666 107.269 1.00 14.11 776 VAL B CA 1
ATOM 7101 C C . VAL B 2 699 ? 73.405 118.111 106.810 1.00 14.11 776 VAL B C 1
ATOM 7102 O O . VAL B 2 699 ? 74.449 118.757 106.947 1.00 14.11 776 VAL B O 1
ATOM 7106 N N . VAL B 2 700 ? 72.301 118.656 106.299 1.00 14.79 777 VAL B N 1
ATOM 7107 C CA . VAL B 2 700 ? 72.334 119.990 105.714 1.00 14.79 777 VAL B CA 1
ATOM 7108 C C . VAL B 2 700 ? 72.196 121.087 106.756 1.00 14.79 777 VAL B C 1
ATOM 7109 O O . VAL B 2 700 ? 72.476 122.253 106.457 1.00 14.79 777 VAL B O 1
ATOM 7113 N N . ALA B 2 701 ? 71.795 120.755 107.981 1.00 14.88 778 ALA B N 1
ATOM 7114 C CA . ALA B 2 701 ? 71.786 121.753 109.040 1.00 14.88 778 ALA B CA 1
ATOM 7115 C C . ALA B 2 701 ? 73.103 121.827 109.775 1.00 14.88 778 ALA B C 1
ATOM 7116 O O . ALA B 2 701 ? 73.413 122.869 110.352 1.00 14.88 778 ALA B O 1
ATOM 7118 N N . CYS B 2 702 ? 73.875 120.745 109.791 1.00 15.00 779 CYS B N 1
ATOM 7119 C CA . CYS B 2 702 ? 75.262 120.875 110.205 1.00 15.00 779 CYS B CA 1
ATOM 7120 C C . CYS B 2 702 ? 76.055 121.668 109.183 1.00 15.00 779 CYS B C 1
ATOM 7121 O O . CYS B 2 702 ? 76.999 122.371 109.547 1.00 15.00 779 CYS B O 1
ATOM 7124 N N . GLN B 2 703 ? 75.671 121.584 107.910 1.00 16.12 780 GLN B N 1
ATOM 7125 C CA . GLN B 2 703 ? 76.360 122.329 106.865 1.00 16.12 780 GLN B CA 1
ATOM 7126 C C . GLN B 2 703 ? 76.085 123.820 106.977 1.00 16.12 780 GLN B C 1
ATOM 7127 O O . GLN B 2 703 ? 77.005 124.634 106.853 1.00 16.12 780 GLN B O 1
ATOM 7133 N N . SER B 2 704 ? 74.832 124.200 107.219 1.00 16.85 781 SER B N 1
ATOM 7134 C CA . SER B 2 704 ? 74.487 125.609 107.333 1.00 16.85 781 SER B CA 1
ATOM 7135 C C . SER B 2 704 ? 74.968 126.228 108.633 1.00 16.85 781 SER B C 1
ATOM 7136 O O . SER B 2 704 ? 75.193 127.440 108.678 1.00 16.85 781 SER B O 1
ATOM 7139 N N . GLU B 2 705 ? 75.133 125.430 109.683 1.00 17.63 782 GLU B N 1
ATOM 7140 C CA . GLU B 2 705 ? 75.570 125.943 110.973 1.00 17.63 782 GLU B CA 1
ATOM 7141 C C . GLU B 2 705 ? 77.080 125.980 111.103 1.00 17.63 782 GLU B C 1
ATOM 7142 O O . GLU B 2 705 ? 77.625 126.937 111.652 1.00 17.63 782 GLU B O 1
ATOM 7148 N N . ASN B 2 706 ? 77.782 124.971 110.605 1.00 17.53 783 ASN B N 1
ATOM 7149 C CA . ASN B 2 706 ? 79.203 124.848 110.878 1.00 17.53 783 ASN B CA 1
ATOM 7150 C C . ASN B 2 706 ? 80.078 125.231 109.694 1.00 17.53 783 ASN B C 1
ATOM 7151 O O . ASN B 2 706 ? 81.238 124.813 109.640 1.00 17.53 783 ASN B O 1
ATOM 7156 N N . ASN B 2 707 ? 79.535 126.013 108.752 1.00 16.78 784 ASN B N 1
ATOM 7157 C CA . ASN B 2 707 ? 80.255 126.567 107.599 1.00 16.78 784 ASN B CA 1
ATOM 7158 C C . ASN B 2 707 ? 80.925 125.493 106.748 1.00 16.78 784 ASN B C 1
ATOM 7159 O O . ASN B 2 707 ? 81.994 125.728 106.183 1.00 16.78 784 ASN B O 1
ATOM 7164 N N . ILE B 2 708 ? 80.325 124.310 106.675 1.00 17.60 785 ILE B N 1
ATOM 7165 C CA . ILE B 2 708 ? 80.968 123.174 106.002 1.00 17.60 785 ILE B CA 1
ATOM 7166 C C . ILE B 2 708 ? 80.962 123.417 104.499 1.00 17.60 785 ILE B C 1
ATOM 7167 O O . ILE B 2 708 ? 79.910 123.763 103.938 1.00 17.60 785 ILE B O 1
ATOM 7172 N N . PRO B 2 709 ? 82.090 123.272 103.813 1.00 16.81 786 PRO B N 1
ATOM 7173 C CA . PRO B 2 709 ? 82.116 123.577 102.386 1.00 16.81 786 PRO B CA 1
ATOM 7174 C C . PRO B 2 709 ? 81.464 122.492 101.558 1.00 16.81 786 PRO B C 1
ATOM 7175 O O . PRO B 2 709 ? 81.489 121.306 101.892 1.00 16.81 786 PRO B O 1
ATOM 7179 N N . VAL B 2 710 ? 80.871 122.920 100.467 1.00 18.41 787 VAL B N 1
ATOM 7180 C CA . VAL B 2 710 ? 80.375 121.990 99.469 1.00 18.41 787 VAL B CA 1
ATOM 7181 C C . VAL B 2 710 ? 81.571 121.509 98.664 1.00 18.41 787 VAL B C 1
ATOM 7182 O O . VAL B 2 710 ? 82.545 122.241 98.491 1.00 18.41 787 VAL B O 1
ATOM 7186 N N . VAL B 2 711 ? 81.542 120.251 98.243 1.00 18.79 788 VAL B N 1
ATOM 7187 C CA . VAL B 2 711 ? 82.588 119.648 97.431 1.00 18.79 788 VAL B CA 1
ATOM 7188 C C . VAL B 2 711 ? 81.952 119.143 96.145 1.00 18.79 788 VAL B C 1
ATOM 7189 O O . VAL B 2 711 ? 80.891 118.510 96.179 1.00 18.79 788 VAL B O 1
ATOM 7193 N N . GLY B 2 712 ? 82.588 119.441 95.014 1.00 20.35 789 GLY B N 1
ATOM 7194 C CA . GLY B 2 712 ? 82.040 119.101 93.714 1.00 20.35 789 GLY B CA 1
ATOM 7195 C C . GLY B 2 712 ? 81.965 117.605 93.467 1.00 20.35 789 GLY B C 1
ATOM 7196 O O . GLY B 2 712 ? 82.394 116.772 94.260 1.00 20.35 789 GLY B O 1
ATOM 7197 N N . LYS B 2 713 ? 81.385 117.273 92.313 1.00 22.41 790 LYS B N 1
ATOM 7198 C CA . LYS B 2 713 ? 81.123 115.883 91.956 1.00 22.41 790 LYS B CA 1
ATOM 7199 C C . LYS B 2 713 ? 82.408 115.099 91.730 1.00 22.41 790 LYS B C 1
ATOM 7200 O O . LYS B 2 713 ? 82.470 113.909 92.055 1.00 22.41 790 LYS B O 1
ATOM 7206 N N . ASP B 2 714 ? 83.450 115.752 91.216 1.00 23.97 791 ASP B N 1
ATOM 7207 C CA . ASP B 2 714 ? 84.689 115.046 90.915 1.00 23.97 791 ASP B CA 1
ATOM 7208 C C . ASP B 2 714 ? 85.447 114.665 92.175 1.00 23.97 791 ASP B C 1
ATOM 7209 O O . ASP B 2 714 ? 86.227 113.707 92.159 1.00 23.97 791 ASP B O 1
ATOM 7214 N N . GLU B 2 715 ? 85.237 115.392 93.268 1.00 20.33 792 GLU B N 1
ATOM 7215 C CA . GLU B 2 715 ? 85.919 115.116 94.522 1.00 20.33 792 GLU B CA 1
ATOM 7216 C C . GLU B 2 715 ? 85.013 114.468 95.562 1.00 20.33 792 GLU B C 1
ATOM 7217 O O . GLU B 2 715 ? 85.452 114.249 96.688 1.00 20.33 792 GLU B O 1
ATOM 7223 N N . VAL B 2 716 ? 83.763 114.170 95.222 1.00 19.45 793 VAL B N 1
ATOM 7224 C CA . VAL B 2 716 ? 82.954 113.261 96.031 1.00 19.45 793 VAL B CA 1
ATOM 7225 C C . VAL B 2 716 ? 83.210 111.814 95.625 1.00 19.45 793 VAL B C 1
ATOM 7226 O O . VAL B 2 716 ? 83.279 110.922 96.476 1.00 19.45 793 VAL B O 1
ATOM 7230 N N . TRP B 2 717 ? 83.422 111.591 94.324 1.00 22.37 794 TRP B N 1
ATOM 7231 C CA . TRP B 2 717 ? 83.802 110.278 93.812 1.00 22.37 794 TRP B CA 1
ATOM 7232 C C . TRP B 2 717 ? 85.142 109.811 94.367 1.00 22.37 794 TRP B C 1
ATOM 7233 O O . TRP B 2 717 ? 85.380 108.604 94.478 1.00 22.37 794 TRP B O 1
ATOM 7244 N N . LEU B 2 718 ? 86.022 110.739 94.729 1.00 18.72 795 LEU B N 1
ATOM 7245 C CA . LEU B 2 718 ? 87.233 110.398 95.463 1.00 18.72 795 LEU B CA 1
ATOM 7246 C C . LEU B 2 718 ? 87.009 110.324 96.963 1.00 18.72 795 LEU B C 1
ATOM 7247 O O . LEU B 2 718 ? 87.986 110.315 97.707 1.00 18.72 795 LEU B O 1
ATOM 7252 N N . GLY B 2 719 ? 85.764 110.319 97.424 1.00 17.10 796 GLY B N 1
ATOM 7253 C CA . GLY B 2 719 ? 85.485 110.176 98.839 1.00 17.10 796 GLY B CA 1
ATOM 7254 C C . GLY B 2 719 ? 85.915 111.336 99.705 1.00 17.10 796 GLY B C 1
ATOM 7255 O O . GLY B 2 719 ? 86.252 111.131 100.872 1.00 17.10 796 GLY B O 1
ATOM 7256 N N . ARG B 2 720 ? 85.917 112.551 99.168 1.00 16.57 797 ARG B N 1
ATOM 7257 C CA . ARG B 2 720 ? 86.307 113.733 99.925 1.00 16.57 797 ARG B CA 1
ATOM 7258 C C . ARG B 2 720 ? 85.133 114.675 100.136 1.00 16.57 797 ARG B C 1
ATOM 7259 O O . ARG B 2 720 ? 85.259 115.890 99.993 1.00 16.57 797 ARG B O 1
ATOM 7267 N N . GLU B 2 721 ? 83.973 114.120 100.461 1.00 17.58 798 GLU B N 1
ATOM 7268 C CA . GLU B 2 721 ? 82.852 114.947 100.868 1.00 17.58 798 GLU B CA 1
ATOM 7269 C C . GLU B 2 721 ? 83.110 115.486 102.267 1.00 17.58 798 GLU B C 1
ATOM 7270 O O . GLU B 2 721 ? 83.730 114.825 103.101 1.00 17.58 798 GLU B O 1
ATOM 7276 N N . MET B 2 722 ? 82.690 116.717 102.504 1.00 17.91 799 MET B N 1
ATOM 7277 C CA . MET B 2 722 ? 82.795 117.322 103.824 1.00 17.91 799 MET B CA 1
ATOM 7278 C C . MET B 2 722 ? 81.409 117.254 104.438 1.00 17.91 799 MET B C 1
ATOM 7279 O O . MET B 2 722 ? 80.527 118.043 104.097 1.00 17.91 799 MET B O 1
ATOM 7284 N N . HIS B 2 723 ? 81.208 116.282 105.315 1.00 19.94 800 HIS B N 1
ATOM 7285 C CA . HIS B 2 723 ? 79.937 116.123 106.005 1.00 19.94 800 HIS B CA 1
ATOM 7286 C C . HIS B 2 723 ? 80.253 115.622 107.399 1.00 19.94 800 HIS B C 1
ATOM 7287 O O . HIS B 2 723 ? 80.789 114.523 107.556 1.00 19.94 800 HIS B O 1
ATOM 7294 N N . TRP B 2 724 ? 79.945 116.440 108.400 1.00 36.08 801 TRP B N 1
ATOM 7295 C CA . TRP B 2 724 ? 80.334 116.123 109.764 1.00 36.08 801 TRP B CA 1
ATOM 7296 C C . TRP B 2 724 ? 79.457 115.034 110.344 1.00 36.08 801 TRP B C 1
ATOM 7297 O O . TRP B 2 724 ? 79.885 114.302 111.241 1.00 36.08 801 TRP B O 1
ATOM 7308 N N . ILE B 2 725 ? 78.237 114.930 109.844 1.00 17.08 802 ILE B N 1
ATOM 7309 C CA . ILE B 2 725 ? 77.271 113.917 110.233 1.00 17.08 802 ILE B CA 1
ATOM 7310 C C . ILE B 2 725 ? 76.838 113.208 108.960 1.00 17.08 802 ILE B C 1
ATOM 7311 O O . ILE B 2 725 ? 76.709 113.838 107.906 1.00 17.08 802 ILE B O 1
ATOM 7316 N N . ARG B 2 726 ? 76.692 111.891 109.030 1.00 15.59 803 ARG B N 1
ATOM 7317 C CA . ARG B 2 726 ? 76.241 111.135 107.877 1.00 15.59 803 ARG B CA 1
ATOM 7318 C C . ARG B 2 726 ? 75.258 110.071 108.329 1.00 15.59 803 ARG B C 1
ATOM 7319 O O . ARG B 2 726 ? 75.308 109.588 109.461 1.00 15.59 803 ARG B O 1
ATOM 7327 N N . ILE B 2 727 ? 74.357 109.716 107.423 1.00 14.62 804 ILE B N 1
ATOM 7328 C CA . ILE B 2 727 ? 73.360 108.678 107.648 1.00 14.62 804 ILE B CA 1
ATOM 7329 C C . ILE B 2 727 ? 73.753 107.496 106.780 1.00 14.62 804 ILE B C 1
ATOM 7330 O O . ILE B 2 727 ? 74.147 107.677 105.625 1.00 14.62 804 ILE B O 1
ATOM 7335 N N . ASP B 2 728 ? 73.718 106.301 107.348 1.00 16.58 805 ASP B N 1
ATOM 7336 C CA . ASP B 2 728 ? 74.277 105.118 106.714 1.00 16.58 805 ASP B CA 1
ATOM 7337 C C . ASP B 2 728 ? 73.177 104.093 106.496 1.00 16.58 805 ASP B C 1
ATOM 7338 O O . ASP B 2 728 ? 72.731 103.461 107.453 1.00 16.58 805 ASP B O 1
ATOM 7343 N N . GLN B 2 729 ? 72.755 103.908 105.248 1.00 17.57 806 GLN B N 1
ATOM 7344 C CA . GLN B 2 729 ? 71.881 102.789 104.931 1.00 17.57 806 GLN B CA 1
ATOM 7345 C C . GLN B 2 729 ? 72.681 101.498 104.978 1.00 17.57 806 GLN B C 1
ATOM 7346 O O . GLN B 2 729 ? 73.896 101.500 104.775 1.00 17.57 806 GLN B O 1
ATOM 7352 N N . TYR B 2 730 ? 72.001 100.381 105.251 1.00 17.92 807 TYR B N 1
ATOM 7353 C CA . TYR B 2 730 ? 72.769 99.151 105.391 1.00 17.92 807 TYR B CA 1
ATOM 7354 C C . TYR B 2 730 ? 72.186 97.890 104.768 1.00 17.92 807 TYR B C 1
ATOM 7355 O O . TYR B 2 730 ? 72.948 96.931 104.629 1.00 17.92 807 TYR B O 1
ATOM 7364 N N . TYR B 2 731 ? 70.900 97.846 104.395 1.00 22.52 808 TYR B N 1
ATOM 7365 C CA . TYR B 2 731 ? 70.307 96.833 103.506 1.00 22.52 808 TYR B CA 1
ATOM 7366 C C . TYR B 2 731 ? 70.488 95.405 104.036 1.00 22.52 808 TYR B C 1
ATOM 7367 O O . TYR B 2 731 ? 71.189 94.579 103.455 1.00 22.52 808 TYR B O 1
ATOM 7376 N N . VAL B 2 732 ? 69.847 95.138 105.164 1.00 24.63 809 VAL B N 1
ATOM 7377 C CA . VAL B 2 732 ? 69.917 93.822 105.787 1.00 24.63 809 VAL B CA 1
ATOM 7378 C C . VAL B 2 732 ? 68.847 92.920 105.191 1.00 24.63 809 VAL B C 1
ATOM 7379 O O . VAL B 2 732 ? 67.658 93.250 105.219 1.00 24.63 809 VAL B O 1
ATOM 7383 N N . GLY B 2 733 ? 69.271 91.777 104.649 1.00 32.59 810 GLY B N 1
ATOM 7384 C CA . GLY B 2 733 ? 68.360 90.714 104.287 1.00 32.59 810 GLY B CA 1
ATOM 7385 C C . GLY B 2 733 ? 68.474 90.338 102.821 1.00 32.59 810 GLY B C 1
ATOM 7386 O O . GLY B 2 733 ? 69.540 90.481 102.210 1.00 32.59 810 GLY B O 1
ATOM 7387 N N . ASP B 2 734 ? 67.363 89.834 102.286 1.00 44.78 811 ASP B N 1
ATOM 7388 C CA . ASP B 2 734 ? 67.270 89.412 100.894 1.00 44.78 811 ASP B CA 1
ATOM 7389 C C . ASP B 2 734 ? 67.510 90.581 99.948 1.00 44.78 811 ASP B C 1
ATOM 7390 O O . ASP B 2 734 ? 67.081 91.706 100.204 1.00 44.78 811 ASP B O 1
ATOM 7395 N N . GLU B 2 735 ? 68.191 90.308 98.836 1.00 46.84 812 GLU B N 1
ATOM 7396 C CA . GLU B 2 735 ? 68.561 91.349 97.882 1.00 46.84 812 GLU B CA 1
ATOM 7397 C C . GLU B 2 735 ? 67.391 91.870 97.057 1.00 46.84 812 GLU B C 1
ATOM 7398 O O . GLU B 2 735 ? 67.602 92.763 96.234 1.00 46.84 812 GLU B O 1
ATOM 7404 N N . HIS B 2 736 ? 66.178 91.361 97.244 1.00 47.11 813 HIS B N 1
ATOM 7405 C CA . HIS B 2 736 ? 65.000 91.864 96.549 1.00 47.11 813 HIS B CA 1
ATOM 7406 C C . HIS B 2 736 ? 63.993 92.516 97.481 1.00 47.11 813 HIS B C 1
ATOM 7407 O O . HIS B 2 736 ? 63.311 93.458 97.081 1.00 47.11 813 HIS B O 1
ATOM 7414 N N . THR B 2 737 ? 63.882 92.035 98.716 1.00 42.06 814 THR B N 1
ATOM 7415 C CA . THR B 2 737 ? 63.082 92.677 99.759 1.00 42.06 814 THR B CA 1
ATOM 7416 C C . THR B 2 737 ? 63.952 92.782 101.007 1.00 42.06 814 THR B C 1
ATOM 7417 O O . THR B 2 737 ? 63.913 91.907 101.883 1.00 42.06 814 THR B O 1
ATOM 7421 N N . PRO B 2 738 ? 64.785 93.814 101.105 1.00 32.34 815 PRO B N 1
ATOM 7422 C CA . PRO B 2 738 ? 65.627 93.977 102.289 1.00 32.34 815 PRO B CA 1
ATOM 7423 C C . PRO B 2 738 ? 65.007 94.922 103.311 1.00 32.34 815 PRO B C 1
ATOM 7424 O O . PRO B 2 738 ? 64.028 95.620 103.048 1.00 32.34 815 PRO B O 1
ATOM 7428 N N . ASN B 2 739 ? 65.607 94.927 104.491 1.00 25.21 816 ASN B N 1
ATOM 7429 C CA . ASN B 2 739 ? 65.353 95.951 105.490 1.00 25.21 816 ASN B CA 1
ATOM 7430 C C . ASN B 2 739 ? 66.501 96.944 105.453 1.00 25.21 816 ASN B C 1
ATOM 7431 O O . ASN B 2 739 ? 67.668 96.548 105.498 1.00 25.21 816 ASN B O 1
ATOM 7436 N N . VAL B 2 740 ? 66.170 98.224 105.368 1.00 21.74 817 VAL B N 1
ATOM 7437 C CA . VAL B 2 740 ? 67.159 99.285 105.258 1.00 21.74 817 VAL B CA 1
ATOM 7438 C C . VAL B 2 740 ? 67.214 100.010 106.591 1.00 21.74 817 VAL B C 1
ATOM 7439 O O . VAL B 2 740 ? 66.194 100.513 107.078 1.00 21.74 817 VAL B O 1
ATOM 7443 N N . TYR B 2 741 ? 68.404 100.062 107.180 1.00 20.44 818 TYR B N 1
ATOM 7444 C CA . TYR B 2 741 ? 68.605 100.585 108.522 1.00 20.44 818 TYR B CA 1
ATOM 7445 C C . TYR B 2 741 ? 69.539 101.777 108.464 1.00 20.44 818 TYR B C 1
ATOM 7446 O O . TYR B 2 741 ? 70.562 101.723 107.784 1.00 20.44 818 TYR B O 1
ATOM 7455 N N . ASN B 2 742 ? 69.196 102.835 109.190 1.00 17.59 819 ASN B N 1
ATOM 7456 C CA . ASN B 2 742 ? 69.994 104.050 109.238 1.00 17.59 819 ASN B CA 1
ATOM 7457 C C . ASN B 2 742 ? 70.858 104.049 110.483 1.00 17.59 819 ASN B C 1
ATOM 7458 O O . ASN B 2 742 ? 70.366 103.779 111.581 1.00 17.59 819 ASN B O 1
ATOM 7463 N N . MET B 2 743 ? 72.132 104.372 110.320 1.00 16.28 820 MET B N 1
ATOM 7464 C CA . MET B 2 743 ? 72.980 104.730 111.444 1.00 16.28 820 MET B CA 1
ATOM 7465 C C . MET B 2 743 ? 73.439 106.162 111.251 1.00 16.28 820 MET B C 1
ATOM 7466 O O . MET B 2 743 ? 74.175 106.458 110.306 1.00 16.28 820 MET B O 1
ATOM 7471 N N . VAL B 2 744 ? 73.010 107.046 112.142 1.00 14.29 821 VAL B N 1
ATOM 7472 C CA . VAL B 2 744 ? 73.422 108.436 112.058 1.00 14.29 821 VAL B CA 1
ATOM 7473 C C . VAL B 2 744 ? 74.812 108.551 112.650 1.00 14.29 821 VAL B C 1
ATOM 7474 O O . VAL B 2 744 ? 74.971 108.769 113.853 1.00 14.29 821 VAL B O 1
ATOM 7478 N N . MET B 2 745 ? 75.825 108.417 111.813 1.00 12.27 822 MET B N 1
ATOM 7479 C CA . MET B 2 745 ? 77.203 108.337 112.269 1.00 12.27 822 MET B CA 1
ATOM 7480 C C . MET B 2 745 ? 77.825 109.725 112.219 1.00 12.27 822 MET B C 1
ATOM 7481 O O . MET B 2 745 ? 78.093 110.256 111.141 1.00 12.27 822 MET B O 1
ATOM 7486 N N . LEU B 2 746 ? 78.044 110.306 113.384 1.00 15.73 823 LEU B N 1
ATOM 7487 C CA . LEU B 2 746 ? 78.760 111.558 113.556 1.00 15.73 823 LEU B CA 1
ATOM 7488 C C . LEU B 2 746 ? 79.962 111.296 114.455 1.00 15.73 823 LEU B C 1
ATOM 7489 O O . LEU B 2 746 ? 80.249 110.149 114.802 1.00 15.73 823 LEU B O 1
ATOM 7494 N N . CYS B 2 747 ? 80.683 112.355 114.817 1.00 13.73 824 CYS B N 1
ATOM 7495 C CA . CYS B 2 747 ? 81.799 112.190 115.737 1.00 13.73 824 CYS B CA 1
ATOM 7496 C C . CYS B 2 747 ? 81.279 111.833 117.113 1.00 13.73 824 CYS B C 1
ATOM 7497 O O . CYS B 2 747 ? 80.644 112.654 117.779 1.00 13.73 824 CYS B O 1
ATOM 7500 N N . GLN B 2 748 ? 81.593 110.625 117.560 1.00 13.52 825 GLN B N 1
ATOM 7501 C CA . GLN B 2 748 ? 81.041 110.100 118.795 1.00 13.52 825 GLN B CA 1
ATOM 7502 C C . GLN B 2 748 ? 81.620 110.744 120.042 1.00 13.52 825 GLN B C 1
ATOM 7503 O O . GLN B 2 748 ? 81.134 110.430 121.132 1.00 13.52 825 GLN B O 1
ATOM 7509 N N . GLN B 2 749 ? 82.599 111.641 119.890 1.00 7.83 826 GLN B N 1
ATOM 7510 C CA . GLN B 2 749 ? 83.273 112.370 120.964 1.00 7.83 826 GLN B CA 1
ATOM 7511 C C . GLN B 2 749 ? 83.810 111.410 122.014 1.00 7.83 826 GLN B C 1
ATOM 7512 O O . GLN B 2 749 ? 83.459 111.477 123.190 1.00 7.83 826 GLN B O 1
ATOM 7518 N N . CYS B 2 750 ? 84.645 110.490 121.539 1.00 14.54 827 CYS B N 1
ATOM 7519 C CA . CYS B 2 750 ? 85.128 109.384 122.348 1.00 14.54 827 CYS B CA 1
ATOM 7520 C C . CYS B 2 750 ? 85.942 109.894 123.527 1.00 14.54 827 CYS B C 1
ATOM 7521 O O . CYS B 2 750 ? 86.721 110.837 123.389 1.00 14.54 827 CYS B O 1
ATOM 7524 N N . GLU B 2 751 ? 85.702 109.318 124.706 1.00 15.97 828 GLU B N 1
ATOM 7525 C CA . GLU B 2 751 ? 86.444 109.733 125.890 1.00 15.97 828 GLU B CA 1
ATOM 7526 C C . GLU B 2 751 ? 87.894 109.287 125.795 1.00 15.97 828 GLU B C 1
ATOM 7527 O O . GLU B 2 751 ? 88.816 110.091 125.965 1.00 15.97 828 GLU B O 1
ATOM 7533 N N . HIS B 2 752 ? 88.113 108.007 125.510 1.00 15.84 829 HIS B N 1
ATOM 7534 C CA . HIS B 2 752 ? 89.431 107.508 125.132 1.00 15.84 829 HIS B CA 1
ATOM 7535 C C . HIS B 2 752 ? 89.558 107.587 123.614 1.00 15.84 829 HIS B C 1
ATOM 7536 O O . HIS B 2 752 ? 89.621 106.583 122.909 1.00 15.84 829 HIS B O 1
ATOM 7543 N N . ALA B 2 753 ? 89.582 108.818 123.125 1.00 13.63 830 ALA B N 1
ATOM 7544 C CA . ALA B 2 753 ? 89.572 109.114 121.700 1.00 13.63 830 ALA B CA 1
ATOM 7545 C C . ALA B 2 753 ? 90.856 108.672 121.029 1.00 13.63 830 ALA B C 1
ATOM 7546 O O . ALA B 2 753 ? 91.916 109.231 121.331 1.00 13.63 830 ALA B O 1
ATOM 7548 N N . PRO B 2 754 ? 90.822 107.700 120.118 1.00 13.13 831 PRO B N 1
ATOM 7549 C CA . PRO B 2 754 ? 92.053 107.307 119.431 1.00 13.13 831 PRO B CA 1
ATOM 7550 C C . PRO B 2 754 ? 92.500 108.299 118.378 1.00 13.13 831 PRO B C 1
ATOM 7551 O O . PRO B 2 754 ? 93.657 108.232 117.948 1.00 13.13 831 PRO B O 1
ATOM 7555 N N . CYS B 2 755 ? 91.625 109.209 117.946 1.00 13.23 832 CYS B N 1
ATOM 7556 C CA . CYS B 2 755 ? 92.003 110.220 116.968 1.00 13.23 832 CYS B CA 1
ATOM 7557 C C . CYS B 2 755 ? 92.873 111.306 117.569 1.00 13.23 832 CYS B C 1
ATOM 7558 O O . CYS B 2 755 ? 93.520 112.047 116.827 1.00 13.23 832 CYS B O 1
ATOM 7561 N N . GLU B 2 756 ? 92.896 111.426 118.889 1.00 12.84 833 GLU B N 1
ATOM 7562 C CA . GLU B 2 756 ? 93.646 112.491 119.532 1.00 12.84 833 GLU B CA 1
ATOM 7563 C C . GLU B 2 756 ? 95.083 112.107 119.798 1.00 12.84 833 GLU B C 1
ATOM 7564 O O . GLU B 2 756 ? 95.981 112.935 119.633 1.00 12.84 833 GLU B O 1
ATOM 7570 N N . ILE B 2 757 ? 95.322 110.853 120.186 1.00 13.61 834 ILE B N 1
ATOM 7571 C CA . ILE B 2 757 ? 96.662 110.398 120.533 1.00 13.61 834 ILE B CA 1
ATOM 7572 C C . ILE B 2 757 ? 97.599 110.324 119.344 1.00 13.61 834 ILE B C 1
ATOM 7573 O O . ILE B 2 757 ? 98.797 110.145 119.538 1.00 13.61 834 ILE B O 1
ATOM 7578 N N . VAL B 2 758 ? 97.052 110.480 118.138 1.00 14.43 835 VAL B N 1
ATOM 7579 C CA . VAL B 2 758 ? 97.879 110.334 116.909 1.00 14.43 835 VAL B CA 1
ATOM 7580 C C . VAL B 2 758 ? 97.997 111.701 116.243 1.00 14.43 835 VAL B C 1
ATOM 7581 O O . VAL B 2 758 ? 98.216 111.736 115.024 1.00 14.43 835 VAL B O 1
ATOM 7585 N N . CYS B 2 759 ? 97.866 112.776 117.023 1.00 13.58 836 CYS B N 1
ATOM 7586 C CA . CYS B 2 759 ? 98.011 114.145 116.466 1.00 13.58 836 CYS B CA 1
ATOM 7587 C C . CYS B 2 759 ? 99.354 114.740 116.884 1.00 13.58 836 CYS B C 1
ATOM 7588 O O . CYS B 2 759 ? 99.449 115.213 118.021 1.00 13.58 836 CYS B O 1
ATOM 7591 N N . PRO B 2 760 ? 100.368 114.784 115.997 1.00 14.02 837 PRO B N 1
ATOM 7592 C CA . PRO B 2 760 ? 101.701 115.268 116.360 1.00 14.02 837 PRO B CA 1
ATOM 7593 C C . PRO B 2 760 ? 101.775 116.651 117.013 1.00 14.02 837 PRO B C 1
ATOM 7594 O O . PRO B 2 760 ? 102.638 116.836 117.833 1.00 14.02 837 PRO B O 1
ATOM 7598 N N . VAL B 2 761 ? 100.886 117.570 116.642 1.00 11.82 838 VAL B N 1
ATOM 7599 C CA . VAL B 2 761 ? 100.979 118.973 117.140 1.00 11.82 838 VAL B CA 1
ATOM 7600 C C . VAL B 2 761 ? 99.877 119.215 118.172 1.00 11.82 838 VAL B C 1
ATOM 7601 O O . VAL B 2 761 ? 99.713 120.371 118.574 1.00 11.82 838 VAL B O 1
ATOM 7605 N N . ALA B 2 762 ? 99.176 118.168 118.596 1.00 11.77 839 ALA B N 1
ATOM 7606 C CA . ALA B 2 762 ? 98.070 118.238 119.557 1.00 11.77 839 ALA B CA 1
ATOM 7607 C C . ALA B 2 762 ? 96.985 119.200 119.091 1.00 11.77 839 ALA B C 1
ATOM 7608 O O . ALA B 2 762 ? 96.524 120.067 119.832 1.00 11.77 839 ALA B O 1
ATOM 7610 N N . ALA B 2 763 ? 96.539 119.009 117.841 1.00 12.81 840 ALA B N 1
ATOM 7611 C CA . ALA B 2 763 ? 95.478 119.865 117.257 1.00 12.81 840 ALA B CA 1
ATOM 7612 C C . ALA B 2 763 ? 94.115 119.239 117.524 1.00 12.81 840 ALA B C 1
ATOM 7613 O O . ALA B 2 763 ? 93.123 119.718 116.957 1.00 12.81 840 ALA B O 1
ATOM 7615 N N . THR B 2 764 ? 94.087 118.163 118.304 1.00 12.90 841 THR B N 1
ATOM 7616 C CA . THR B 2 764 ? 92.808 117.503 118.651 1.00 12.90 841 THR B CA 1
ATOM 7617 C C . THR B 2 764 ? 92.905 117.081 120.116 1.00 12.90 841 THR B C 1
ATOM 7618 O O . THR B 2 764 ? 93.575 116.079 120.372 1.00 12.90 841 THR B O 1
ATOM 7622 N N . VAL B 2 765 ? 92.321 117.856 121.034 1.00 13.93 842 VAL B N 1
ATOM 7623 C CA . VAL B 2 765 ? 92.373 117.525 122.455 1.00 13.93 842 VAL B CA 1
ATOM 7624 C C . VAL B 2 765 ? 90.955 117.470 123.006 1.00 13.93 842 VAL B C 1
ATOM 7625 O O . VAL B 2 765 ? 89.989 117.690 122.271 1.00 13.93 842 VAL B O 1
ATOM 7629 N N . HIS B 2 766 ? 90.814 117.172 124.293 1.00 16.15 843 HIS B N 1
ATOM 7630 C CA . HIS B 2 766 ? 89.518 117.173 124.953 1.00 16.15 843 HIS B CA 1
ATOM 7631 C C . HIS B 2 766 ? 89.298 118.424 125.784 1.00 16.15 843 HIS B C 1
ATOM 7632 O O . HIS B 2 766 ? 90.233 119.117 126.188 1.00 16.15 843 HIS B O 1
ATOM 7639 N N . ASP B 2 767 ? 88.023 118.701 126.022 1.00 18.14 844 ASP B N 1
ATOM 7640 C CA . ASP B 2 767 ? 87.590 119.581 127.089 1.00 18.14 844 ASP B CA 1
ATOM 7641 C C . ASP B 2 767 ? 87.633 118.860 128.431 1.00 18.14 844 ASP B C 1
ATOM 7642 O O . ASP B 2 767 ? 87.819 117.644 128.515 1.00 18.14 844 ASP B O 1
ATOM 7647 N N . ALA B 2 768 ? 87.471 119.640 129.497 1.00 21.57 845 ALA B N 1
ATOM 7648 C CA . ALA B 2 768 ? 86.992 119.090 130.753 1.00 21.57 845 ALA B CA 1
ATOM 7649 C C . ALA B 2 768 ? 85.480 118.934 130.751 1.00 21.57 845 ALA B C 1
ATOM 7650 O O . ALA B 2 768 ? 84.936 118.237 131.613 1.00 21.57 845 ALA B O 1
ATOM 7652 N N . GLU B 2 769 ? 84.799 119.581 129.804 1.00 22.16 846 GLU B N 1
ATOM 7653 C CA . GLU B 2 769 ? 83.403 119.295 129.514 1.00 22.16 846 GLU B CA 1
ATOM 7654 C C . GLU B 2 769 ? 83.227 117.924 128.879 1.00 22.16 846 GLU B C 1
ATOM 7655 O O . GLU B 2 769 ? 82.154 117.333 128.998 1.00 22.16 846 GLU B O 1
ATOM 7661 N N . GLY B 2 770 ? 84.245 117.409 128.202 1.00 18.71 847 GLY B N 1
ATOM 7662 C CA . GLY B 2 770 ? 84.247 116.031 127.762 1.00 18.71 847 GLY B CA 1
ATOM 7663 C C . GLY B 2 770 ? 84.191 115.822 126.272 1.00 18.71 847 GLY B C 1
ATOM 7664 O O . GLY B 2 770 ? 84.411 114.694 125.816 1.00 18.71 847 GLY B O 1
ATOM 7665 N N . LEU B 2 771 ? 83.914 116.854 125.497 1.00 16.16 848 LEU B N 1
ATOM 7666 C CA . LEU B 2 771 ? 83.780 116.681 124.064 1.00 16.16 848 LEU B CA 1
ATOM 7667 C C . LEU B 2 771 ? 85.103 116.948 123.365 1.00 16.16 848 LEU B C 1
ATOM 7668 O O . LEU B 2 771 ? 86.003 117.597 123.896 1.00 16.16 848 LEU B O 1
ATOM 7673 N N . ASN B 2 772 ? 85.197 116.443 122.146 1.00 14.28 849 ASN B N 1
ATOM 7674 C CA . ASN B 2 772 ? 86.442 116.397 121.399 1.00 14.28 849 ASN B CA 1
ATOM 7675 C C . ASN B 2 772 ? 86.643 117.711 120.657 1.00 14.28 849 ASN B C 1
ATOM 7676 O O . ASN B 2 772 ? 85.810 118.098 119.833 1.00 14.28 849 ASN B O 1
ATOM 7681 N N . ASN B 2 773 ? 87.750 118.388 120.938 1.00 14.33 850 ASN B N 1
ATOM 7682 C CA . ASN B 2 773 ? 88.016 119.715 120.390 1.00 14.33 850 ASN B CA 1
ATOM 7683 C C . ASN B 2 773 ? 88.963 119.580 119.213 1.00 14.33 850 ASN B C 1
ATOM 7684 O O . ASN B 2 773 ? 90.170 119.432 119.392 1.00 14.33 850 ASN B O 1
ATOM 7689 N N . MET B 2 774 ? 88.422 119.747 118.000 1.00 12.83 851 MET B N 1
ATOM 7690 C CA . MET B 2 774 ? 89.269 119.755 116.774 1.00 12.83 851 MET B CA 1
ATOM 7691 C C . MET B 2 774 ? 89.601 121.215 116.461 1.00 12.83 851 MET B C 1
ATOM 7692 O O . MET B 2 774 ? 88.754 121.882 115.845 1.00 12.83 851 MET B O 1
ATOM 7697 N N . VAL B 2 775 ? 90.773 121.693 116.880 1.00 11.57 852 VAL B N 1
ATOM 7698 C CA . VAL B 2 775 ? 91.173 123.076 116.675 1.00 11.57 852 VAL B CA 1
ATOM 7699 C C . VAL B 2 775 ? 91.841 123.174 115.309 1.00 11.57 852 VAL B C 1
ATOM 7700 O O . VAL B 2 775 ? 92.793 122.448 115.006 1.00 11.57 852 VAL B O 1
ATOM 7704 N N . TYR B 2 776 ? 91.286 124.026 114.453 1.00 16.69 853 TYR B N 1
ATOM 7705 C CA . TYR B 2 776 ? 91.654 124.002 113.047 1.00 16.69 853 TYR B CA 1
ATOM 7706 C C . TYR B 2 776 ? 92.944 124.750 112.783 1.00 16.69 853 TYR B C 1
ATOM 7707 O O . TYR B 2 776 ? 93.684 124.390 111.869 1.00 16.69 853 TYR B O 1
ATOM 7716 N N . ASN B 2 777 ? 93.246 125.769 113.581 1.00 11.40 854 ASN B N 1
ATOM 7717 C CA . ASN B 2 777 ? 94.428 126.581 113.339 1.00 11.40 854 ASN B CA 1
ATOM 7718 C C . ASN B 2 777 ? 95.721 125.860 113.692 1.00 11.40 854 ASN B C 1
ATOM 7719 O O . ASN B 2 777 ? 96.791 126.300 113.269 1.00 11.40 854 ASN B O 1
ATOM 7724 N N . ARG B 2 778 ? 95.646 124.768 114.448 1.00 12.91 855 ARG B N 1
ATOM 7725 C CA . ARG B 2 778 ? 96.821 124.000 114.827 1.00 12.91 855 ARG B CA 1
ATOM 7726 C C . ARG B 2 778 ? 97.071 122.813 113.906 1.00 12.91 855 ARG B C 1
ATOM 7727 O O . ARG B 2 778 ? 98.214 122.353 113.821 1.00 12.91 855 ARG B O 1
ATOM 7735 N N . CYS B 2 779 ? 96.028 122.393 113.189 1.00 13.76 856 CYS B N 1
ATOM 7736 C CA . CYS B 2 779 ? 96.153 121.247 112.256 1.00 13.76 856 CYS B CA 1
ATOM 7737 C C . CYS B 2 779 ? 97.199 121.548 111.184 1.00 13.76 856 CYS B C 1
ATOM 7738 O O . CYS B 2 779 ? 96.975 122.475 110.387 1.00 13.76 856 CYS B O 1
ATOM 7741 N N . VAL B 2 780 ? 98.296 120.786 111.167 1.00 14.30 857 VAL B N 1
ATOM 7742 C CA . VAL B 2 780 ? 99.305 120.956 110.083 1.00 14.30 857 VAL B CA 1
ATOM 7743 C C . VAL B 2 780 ? 98.871 120.098 108.895 1.00 14.30 857 VAL B C 1
ATOM 7744 O O . VAL B 2 780 ? 99.411 120.305 107.804 1.00 14.30 857 VAL B O 1
ATOM 7748 N N . GLY B 2 781 ? 97.933 119.170 109.097 1.00 14.02 858 GLY B N 1
ATOM 7749 C CA . GLY B 2 781 ? 97.391 118.418 107.951 1.00 14.02 858 GLY B CA 1
ATOM 7750 C C . GLY B 2 781 ? 97.857 116.981 107.861 1.00 14.02 858 GLY B C 1
ATOM 7751 O O . GLY B 2 781 ? 97.533 116.336 106.853 1.00 14.02 858 GLY B O 1
ATOM 7752 N N . THR B 2 782 ? 98.601 116.490 108.850 1.00 14.09 859 THR B N 1
ATOM 7753 C CA . THR B 2 782 ? 98.975 115.053 108.839 1.00 14.09 859 THR B CA 1
ATOM 7754 C C . THR B 2 782 ? 97.709 114.239 109.079 1.00 14.09 859 THR B C 1
ATOM 7755 O O . THR B 2 782 ? 97.291 114.169 110.238 1.00 14.09 859 THR B O 1
ATOM 7759 N N . LYS B 2 783 ? 97.139 113.622 108.043 1.00 14.02 860 LYS B N 1
ATOM 7760 C CA . LYS B 2 783 ? 95.844 112.908 108.205 1.00 14.02 860 LYS B CA 1
ATOM 7761 C C . LYS B 2 783 ? 96.043 111.580 108.941 1.00 14.02 860 LYS B C 1
ATOM 7762 O O . LYS B 2 783 ? 95.692 110.544 108.361 1.00 14.02 860 LYS B O 1
ATOM 7768 N N . TYR B 2 784 ? 96.576 111.610 110.164 1.00 14.20 861 TYR B N 1
ATOM 7769 C CA . TYR B 2 784 ? 96.745 110.377 110.973 1.00 14.20 861 TYR B CA 1
ATOM 7770 C C . TYR B 2 784 ? 95.549 110.272 111.915 1.00 14.20 861 TYR B C 1
ATOM 7771 O O . TYR B 2 784 ? 95.146 109.146 112.254 1.00 14.20 861 TYR B O 1
ATOM 7780 N N . CYS B 2 785 ? 95.001 111.419 112.325 1.00 14.21 862 CYS B N 1
ATOM 7781 C CA . CYS B 2 785 ? 93.780 111.393 113.168 1.00 14.21 862 CYS B CA 1
ATOM 7782 C C . CYS B 2 785 ? 92.690 110.674 112.381 1.00 14.21 862 CYS B C 1
ATOM 7783 O O . CYS B 2 785 ? 91.954 109.886 112.998 1.00 14.21 862 CYS B O 1
ATOM 7786 N N . SER B 2 786 ? 92.599 110.933 111.073 1.00 14.39 863 SER B N 1
ATOM 7787 C CA . SER B 2 786 ? 91.512 110.287 110.354 1.00 14.39 863 SER B CA 1
ATOM 7788 C C . SER B 2 786 ? 91.696 108.787 110.261 1.00 14.39 863 SER B C 1
ATOM 7789 O O . SER B 2 786 ? 90.710 108.053 110.156 1.00 14.39 863 SER B O 1
ATOM 7792 N N . ASN B 2 787 ? 92.942 108.322 110.275 1.00 14.75 864 ASN B N 1
ATOM 7793 C CA . ASN B 2 787 ? 93.215 106.897 110.165 1.00 14.75 864 ASN B CA 1
ATOM 7794 C C . ASN B 2 787 ? 92.905 106.165 111.459 1.00 14.75 864 ASN B C 1
ATOM 7795 O O . ASN B 2 787 ? 92.384 105.046 111.430 1.00 14.75 864 ASN B O 1
ATOM 7800 N N . ASN B 2 788 ? 93.220 106.770 112.599 1.00 15.07 865 ASN B N 1
ATOM 7801 C CA . ASN B 2 788 ? 92.934 106.129 113.871 1.00 15.07 865 ASN B CA 1
ATOM 7802 C C . ASN B 2 788 ? 91.504 106.352 114.331 1.00 15.07 865 ASN B C 1
ATOM 7803 O O . ASN B 2 788 ? 91.081 105.729 115.309 1.00 15.07 865 ASN B O 1
ATOM 7808 N N . CYS B 2 789 ? 90.751 107.204 113.664 1.00 13.66 866 CYS B N 1
ATOM 7809 C CA . CYS B 2 789 ? 89.354 107.358 114.024 1.00 13.66 866 CYS B CA 1
ATOM 7810 C C . CYS B 2 789 ? 88.602 106.143 113.506 1.00 13.66 866 CYS B C 1
ATOM 7811 O O . CYS B 2 789 ? 88.530 105.949 112.287 1.00 13.66 866 CYS B O 1
ATOM 7814 N N . PRO B 2 790 ? 88.052 105.295 114.379 1.00 11.80 867 PRO B N 1
ATOM 7815 C CA . PRO B 2 790 ? 87.502 104.016 113.918 1.00 11.80 867 PRO B CA 1
ATOM 7816 C C . PRO B 2 790 ? 86.218 104.152 113.137 1.00 11.80 867 PRO B C 1
ATOM 7817 O O . PRO B 2 790 ? 85.880 103.248 112.366 1.00 11.80 867 PRO B O 1
ATOM 7821 N N . TYR B 2 791 ? 85.503 105.254 113.304 1.00 15.22 868 TYR B N 1
ATOM 7822 C CA . TYR B 2 791 ? 84.250 105.509 112.619 1.00 15.22 868 TYR B CA 1
ATOM 7823 C C . TYR B 2 791 ? 84.446 106.299 111.340 1.00 15.22 868 TYR B C 1
ATOM 7824 O O . TYR B 2 791 ? 83.509 106.384 110.541 1.00 15.22 868 TYR B O 1
ATOM 7833 N N . LYS B 2 792 ? 85.648 106.853 111.146 1.00 16.11 869 LYS B N 1
ATOM 7834 C CA . LYS B 2 792 ? 86.018 107.705 110.013 1.00 16.11 869 LYS B CA 1
ATOM 7835 C C . LYS B 2 792 ? 85.071 108.890 109.884 1.00 16.11 869 LYS B C 1
ATOM 7836 O O . LYS B 2 792 ? 84.559 109.200 108.808 1.00 16.11 869 LYS B O 1
ATOM 7842 N N . VAL B 2 793 ? 84.828 109.550 111.013 1.00 36.08 870 VAL B N 1
ATOM 7843 C CA . VAL B 2 793 ? 84.000 110.741 111.053 1.00 36.08 870 VAL B CA 1
ATOM 7844 C C . VAL B 2 793 ? 84.837 112.004 111.032 1.00 36.08 870 VAL B C 1
ATOM 7845 O O . VAL B 2 793 ? 84.315 113.098 111.255 1.00 36.08 870 VAL B O 1
ATOM 7849 N N . ARG B 2 794 ? 86.108 111.815 110.662 1.00 16.38 871 ARG B N 1
ATOM 7850 C CA . ARG B 2 794 ? 87.026 112.957 110.468 1.00 16.38 871 ARG B CA 1
ATOM 7851 C C . ARG B 2 794 ? 86.924 113.280 108.981 1.00 16.38 871 ARG B C 1
ATOM 7852 O O . ARG B 2 794 ? 86.833 112.319 108.206 1.00 16.38 871 ARG B O 1
ATOM 7860 N N . ARG B 2 795 ? 86.924 114.557 108.604 1.00 12.99 872 ARG B N 1
ATOM 7861 C CA . ARG B 2 795 ? 86.729 114.986 107.222 1.00 12.99 872 ARG B CA 1
ATOM 7862 C C . ARG B 2 795 ? 87.782 116.033 106.905 1.00 12.99 872 ARG B C 1
ATOM 7863 O O . ARG B 2 795 ? 87.725 117.145 107.431 1.00 12.99 872 ARG B O 1
ATOM 7871 N N . PHE B 2 796 ? 88.723 115.691 106.035 1.00 15.20 873 PHE B N 1
ATOM 7872 C CA . PHE B 2 796 ? 89.850 116.556 105.724 1.00 15.20 873 PHE B CA 1
ATOM 7873 C C . PHE B 2 796 ? 89.502 117.500 104.587 1.00 15.20 873 PHE B C 1
ATOM 7874 O O . PHE B 2 796 ? 88.974 117.071 103.560 1.00 15.20 873 PHE B O 1
ATOM 7882 N N . ASN B 2 797 ? 89.790 118.783 104.776 1.00 13.10 874 ASN B N 1
ATOM 7883 C CA . ASN B 2 797 ? 89.903 119.691 103.644 1.00 13.10 874 ASN B CA 1
ATOM 7884 C C . ASN B 2 797 ? 91.119 119.267 102.834 1.00 13.10 874 ASN B C 1
ATOM 7885 O O . ASN B 2 797 ? 92.244 119.324 103.330 1.00 13.10 874 ASN B O 1
ATOM 7890 N N . PHE B 2 798 ? 90.909 118.793 101.611 1.00 13.79 875 PHE B N 1
ATOM 7891 C CA . PHE B 2 798 ? 92.038 118.347 100.803 1.00 13.79 875 PHE B CA 1
ATOM 7892 C C . PHE B 2 798 ? 92.543 119.470 99.911 1.00 13.79 875 PHE B C 1
ATOM 7893 O O . PHE B 2 798 ? 93.709 119.863 99.991 1.00 13.79 875 PHE B O 1
ATOM 7901 N N . LEU B 2 799 ? 91.673 119.987 99.060 1.00 17.05 876 LEU B N 1
ATOM 7902 C CA . LEU B 2 799 ? 91.948 121.196 98.316 1.00 17.05 876 LEU B CA 1
ATOM 7903 C C . LEU B 2 799 ? 91.406 122.368 99.121 1.00 17.05 876 LEU B C 1
ATOM 7904 O O . LEU B 2 799 ? 90.943 122.206 100.249 1.00 17.05 876 LEU B O 1
ATOM 7909 N N . GLN B 2 800 ? 91.456 123.567 98.560 1.00 20.14 877 GLN B N 1
ATOM 7910 C CA . GLN B 2 800 ? 90.815 124.699 99.222 1.00 20.14 877 GLN B CA 1
ATOM 7911 C C . GLN B 2 800 ? 89.331 124.585 98.926 1.00 20.14 877 GLN B C 1
ATOM 7912 O O . GLN B 2 800 ? 88.819 125.123 97.947 1.00 20.14 877 GLN B O 1
ATOM 7918 N N . TYR B 2 801 ? 88.641 123.826 99.766 1.00 18.32 878 TYR B N 1
ATOM 7919 C CA . TYR B 2 801 ? 87.203 123.647 99.622 1.00 18.32 878 TYR B CA 1
ATOM 7920 C C . TYR B 2 801 ? 86.542 124.909 100.141 1.00 18.32 878 TYR B C 1
ATOM 7921 O O . TYR B 2 801 ? 86.386 125.093 101.349 1.00 18.32 878 TYR B O 1
ATOM 7930 N N . GLN B 2 802 ? 86.215 125.809 99.223 1.00 23.02 879 GLN B N 1
ATOM 7931 C CA . GLN B 2 802 ? 85.512 127.045 99.543 1.00 23.02 879 GLN B CA 1
ATOM 7932 C C . GLN B 2 802 ? 84.910 127.544 98.248 1.00 23.02 879 GLN B C 1
ATOM 7933 O O . GLN B 2 802 ? 85.657 127.800 97.297 1.00 23.02 879 GLN B O 1
ATOM 7939 N N . ASP B 2 803 ? 83.576 127.637 98.211 1.00 26.29 880 ASP B N 1
ATOM 7940 C CA . ASP B 2 803 ? 82.803 128.128 97.067 1.00 26.29 880 ASP B CA 1
ATOM 7941 C C . ASP B 2 803 ? 83.026 127.245 95.843 1.00 26.29 880 ASP B C 1
ATOM 7942 O O . ASP B 2 803 ? 83.147 127.729 94.717 1.00 26.29 880 ASP B O 1
ATOM 7947 N N . VAL B 2 804 ? 83.080 125.939 96.078 1.00 24.25 881 VAL B N 1
ATOM 7948 C CA . VAL B 2 804 ? 83.498 124.936 95.097 1.00 24.25 881 VAL B CA 1
ATOM 7949 C C . VAL B 2 804 ? 82.529 124.766 93.921 1.00 24.25 881 VAL B C 1
ATOM 7950 O O . VAL B 2 804 ? 83.006 124.620 92.785 1.00 24.25 881 VAL B O 1
ATOM 7954 N N . PRO B 2 805 ? 81.196 124.819 94.065 1.00 25.38 882 PRO B N 1
ATOM 7955 C CA . PRO B 2 805 ? 80.372 124.835 92.845 1.00 25.38 882 PRO B CA 1
ATOM 7956 C C . PRO B 2 805 ? 80.438 126.139 92.057 1.00 25.38 882 PRO B C 1
ATOM 7957 O O . PRO B 2 805 ? 79.846 126.208 90.974 1.00 25.38 882 PRO B O 1
ATOM 7961 N N . TYR B 2 806 ? 81.139 127.162 92.548 1.00 26.22 883 TYR B N 1
ATOM 7962 C CA . TYR B 2 806 ? 81.305 128.412 91.826 1.00 26.22 883 TYR B CA 1
ATOM 7963 C C . TYR B 2 806 ? 82.720 128.632 91.322 1.00 26.22 883 TYR B C 1
ATOM 7964 O O . TYR B 2 806 ? 82.917 129.461 90.430 1.00 26.22 883 TYR B O 1
ATOM 7973 N N . ARG B 2 807 ? 83.699 127.922 91.872 1.00 25.07 884 ARG B N 1
ATOM 7974 C CA . ARG B 2 807 ? 85.029 127.853 91.288 1.00 25.07 884 ARG B CA 1
ATOM 7975 C C . ARG B 2 807 ? 85.569 126.457 91.567 1.00 25.07 884 ARG B C 1
ATOM 7976 O O . ARG B 2 807 ? 85.488 125.981 92.701 1.00 25.07 884 ARG B O 1
ATOM 7984 N N . SER B 2 808 ? 86.058 125.787 90.528 1.00 28.88 885 SER B N 1
ATOM 7985 C CA . SER B 2 808 ? 86.511 124.405 90.668 1.00 28.88 885 SER B CA 1
ATOM 7986 C C . SER B 2 808 ? 87.751 124.358 91.553 1.00 28.88 885 SER B C 1
ATOM 7987 O O . SER B 2 808 ? 88.692 125.115 91.321 1.00 28.88 885 SER B O 1
ATOM 7990 N N . PRO B 2 809 ? 87.811 123.464 92.542 1.00 27.60 886 PRO B N 1
ATOM 7991 C CA . PRO B 2 809 ? 88.803 123.582 93.618 1.00 27.60 886 PRO B CA 1
ATOM 7992 C C . PRO B 2 809 ? 90.217 123.168 93.246 1.00 27.60 886 PRO B C 1
ATOM 7993 O O . PRO B 2 809 ? 91.043 122.997 94.145 1.00 27.60 886 PRO B O 1
ATOM 7997 N N . ILE B 2 810 ? 90.518 123.000 91.963 1.00 31.63 887 ILE B N 1
ATOM 7998 C CA . ILE B 2 810 ? 91.822 122.541 91.516 1.00 31.63 887 ILE B CA 1
ATOM 7999 C C . ILE B 2 810 ? 92.654 123.709 91.005 1.00 31.63 887 ILE B C 1
ATOM 8000 O O . ILE B 2 810 ? 93.562 123.519 90.190 1.00 31.63 887 ILE B O 1
ATOM 8005 N N . ASP B 2 811 ? 92.366 124.920 91.479 1.00 35.85 888 ASP B N 1
ATOM 8006 C CA . ASP B 2 811 ? 93.172 126.080 91.126 1.00 35.85 888 ASP B CA 1
ATOM 8007 C C . ASP B 2 811 ? 93.580 126.852 92.375 1.00 35.85 888 ASP B C 1
ATOM 8008 O O . ASP B 2 811 ? 92.947 126.760 93.428 1.00 35.85 888 ASP B O 1
ATOM 8013 N N . ALA B 2 812 ? 94.656 127.620 92.243 1.00 40.18 889 ALA B N 1
ATOM 8014 C CA . ALA B 2 812 ? 95.066 128.560 93.274 1.00 40.18 889 ALA B CA 1
ATOM 8015 C C . ALA B 2 812 ? 95.010 130.000 92.789 1.00 40.18 889 ALA B C 1
ATOM 8016 O O . ALA B 2 812 ? 95.512 130.897 93.475 1.00 40.18 889 ALA B O 1
ATOM 8018 N N . SER B 2 813 ? 94.415 130.241 91.617 1.00 43.61 890 SER B N 1
ATOM 8019 C CA . SER B 2 813 ? 94.202 131.601 91.139 1.00 43.61 890 SER B CA 1
ATOM 8020 C C . SER B 2 813 ? 93.180 132.346 91.982 1.00 43.61 890 SER B C 1
ATOM 8021 O O . SER B 2 813 ? 93.209 133.579 92.027 1.00 43.61 890 SER B O 1
ATOM 8024 N N . THR B 2 814 ? 92.280 131.623 92.640 1.00 41.61 891 THR B N 1
ATOM 8025 C CA . THR B 2 814 ? 91.266 132.193 93.514 1.00 41.61 891 THR B CA 1
ATOM 8026 C C . THR B 2 814 ? 91.176 131.389 94.804 1.00 41.61 891 THR B C 1
ATOM 8027 O O . THR B 2 814 ? 90.093 131.188 95.364 1.00 41.61 891 THR B O 1
ATOM 8031 N N . GLU B 2 815 ? 92.330 130.941 95.304 1.00 38.09 892 GLU B N 1
ATOM 8032 C CA . GLU B 2 815 ? 92.360 130.116 96.506 1.00 38.09 892 GLU B CA 1
ATOM 8033 C C . GLU B 2 815 ? 92.022 130.933 97.746 1.00 38.09 892 GLU B C 1
ATOM 8034 O O . GLU B 2 815 ? 91.146 130.554 98.530 1.00 38.09 892 GLU B O 1
ATOM 8040 N N . ASN B 2 816 ? 92.698 132.064 97.933 1.00 47.45 893 ASN B N 1
ATOM 8041 C CA . ASN B 2 816 ? 92.460 132.935 99.074 1.00 47.45 893 ASN B CA 1
ATOM 8042 C C . ASN B 2 816 ? 91.517 134.088 98.750 1.00 47.45 893 ASN B C 1
ATOM 8043 O O . ASN B 2 816 ? 91.334 134.979 99.585 1.00 47.45 893 ASN B O 1
ATOM 8048 N N . ASP B 2 817 ? 90.920 134.094 97.564 1.00 46.44 894 ASP B N 1
ATOM 8049 C CA . ASP B 2 817 ? 89.891 135.061 97.211 1.00 46.44 894 ASP B CA 1
ATOM 8050 C C . ASP B 2 817 ? 88.537 134.367 97.237 1.00 46.44 894 ASP B C 1
ATOM 8051 O O . ASP B 2 817 ? 88.368 133.305 96.628 1.00 46.44 894 ASP B O 1
ATOM 8056 N N . SER B 2 818 ? 87.581 134.963 97.940 1.00 36.54 895 SER B N 1
ATOM 8057 C CA . SER B 2 818 ? 86.289 134.341 98.178 1.00 36.54 895 SER B CA 1
ATOM 8058 C C . SER B 2 818 ? 85.171 135.183 97.580 1.00 36.54 895 SER B C 1
ATOM 8059 O O . SER B 2 818 ? 85.320 136.393 97.387 1.00 36.54 895 SER B O 1
ATOM 8062 N N . ILE B 2 819 ? 84.060 134.516 97.273 1.00 29.77 896 ILE B N 1
ATOM 8063 C CA . ILE B 2 819 ? 82.848 135.190 96.791 1.00 29.77 896 ILE B CA 1
ATOM 8064 C C . ILE B 2 819 ? 82.313 136.090 97.896 1.00 29.77 896 ILE B C 1
ATOM 8065 O O . ILE B 2 819 ? 82.162 135.629 99.043 1.00 29.77 896 ILE B O 1
ATOM 8070 N N . PRO B 2 820 ? 82.028 137.368 97.628 1.00 28.10 897 PRO B N 1
ATOM 8071 C CA . PRO B 2 820 ? 81.596 138.256 98.716 1.00 28.10 897 PRO B CA 1
ATOM 8072 C C . PRO B 2 820 ? 80.195 137.972 99.225 1.00 28.10 897 PRO B C 1
ATOM 8073 O O . PRO B 2 820 ? 79.946 138.149 100.421 1.00 28.10 897 PRO B O 1
ATOM 8077 N N . VAL B 2 821 ? 79.276 137.522 98.370 1.00 24.40 898 VAL B N 1
ATOM 8078 C CA . VAL B 2 821 ? 77.908 137.302 98.825 1.00 24.40 898 VAL B CA 1
ATOM 8079 C C . VAL B 2 821 ? 77.771 135.981 99.568 1.00 24.40 898 VAL B C 1
ATOM 8080 O O . VAL B 2 821 ? 76.834 135.814 100.355 1.00 24.40 898 VAL B O 1
ATOM 8084 N N . LEU B 2 822 ? 78.693 135.042 99.369 1.00 23.04 899 LEU B N 1
ATOM 8085 C CA . LEU B 2 822 ? 78.652 133.798 100.118 1.00 23.04 899 LEU B CA 1
ATOM 8086 C C . LEU B 2 822 ? 79.211 133.945 101.521 1.00 23.04 899 LEU B C 1
ATOM 8087 O O . LEU B 2 822 ? 79.008 133.051 102.345 1.00 23.04 899 LEU B O 1
ATOM 8092 N N . LYS B 2 823 ? 79.913 135.041 101.807 1.00 23.36 900 LYS B N 1
ATOM 8093 C CA . LYS B 2 823 ? 80.458 135.254 103.138 1.00 23.36 900 LYS B CA 1
ATOM 8094 C C . LYS B 2 823 ? 79.379 135.572 104.159 1.00 23.36 900 LYS B C 1
ATOM 8095 O O . LYS B 2 823 ? 79.596 135.367 105.356 1.00 23.36 900 LYS B O 1
ATOM 8101 N N . MET B 2 824 ? 78.223 136.061 103.716 1.00 23.52 901 MET B N 1
ATOM 8102 C CA . MET B 2 824 ? 77.152 136.407 104.634 1.00 23.52 901 MET B CA 1
ATOM 8103 C C . MET B 2 824 ? 76.393 135.192 105.140 1.00 23.52 901 MET B C 1
ATOM 8104 O O . MET B 2 824 ? 75.790 135.263 106.214 1.00 23.52 901 MET B O 1
ATOM 8109 N N . MET B 2 825 ? 76.406 134.082 104.402 1.00 21.56 902 MET B N 1
ATOM 8110 C CA . MET B 2 825 ? 75.707 132.887 104.852 1.00 21.56 902 MET B CA 1
ATOM 8111 C C . MET B 2 825 ? 76.459 132.141 105.937 1.00 21.56 902 MET B C 1
ATOM 8112 O O . MET B 2 825 ? 75.870 131.276 106.591 1.00 21.56 902 MET B O 1
ATOM 8117 N N . ARG B 2 826 ? 77.731 132.454 106.140 1.00 20.76 903 ARG B N 1
ATOM 8118 C CA . ARG B 2 826 ? 78.552 131.724 107.085 1.00 20.76 903 ARG B CA 1
ATOM 8119 C C . ARG B 2 826 ? 78.203 132.128 108.506 1.00 20.76 903 ARG B C 1
ATOM 8120 O O . ARG B 2 826 ? 77.937 133.299 108.786 1.00 20.76 903 ARG B O 1
ATOM 8128 N N . ASN B 2 827 ? 78.190 131.147 109.394 1.00 19.71 904 ASN B N 1
ATOM 8129 C CA . ASN B 2 827 ? 78.042 131.425 110.810 1.00 19.71 904 ASN B CA 1
ATOM 8130 C C . ASN B 2 827 ? 79.284 132.152 111.308 1.00 19.71 904 ASN B C 1
ATOM 8131 O O . ASN B 2 827 ? 80.404 131.691 111.058 1.00 19.71 904 ASN B O 1
ATOM 8136 N N . PRO B 2 828 ? 79.141 133.273 112.014 1.00 17.89 905 PRO B N 1
ATOM 8137 C CA . PRO B 2 828 ? 80.309 133.990 112.531 1.00 17.89 905 PRO B CA 1
ATOM 8138 C C . PRO B 2 828 ? 80.967 133.347 113.742 1.00 17.89 905 PRO B C 1
ATOM 8139 O O . PRO B 2 828 ? 81.903 133.933 114.290 1.00 17.89 905 PRO B O 1
ATOM 8143 N N . ASP B 2 829 ? 80.513 132.177 114.183 1.00 16.69 906 ASP B N 1
ATOM 8144 C CA . ASP B 2 829 ? 81.083 131.508 115.338 1.00 16.69 906 ASP B CA 1
ATOM 8145 C C . ASP B 2 829 ? 81.832 130.235 114.989 1.00 16.69 906 ASP B C 1
ATOM 8146 O O . ASP B 2 829 ? 82.296 129.544 115.900 1.00 16.69 906 ASP B O 1
ATOM 8151 N N . VAL B 2 830 ? 81.939 129.885 113.711 1.00 15.90 907 VAL B N 1
ATOM 8152 C CA . VAL B 2 830 ? 82.601 128.660 113.284 1.00 15.90 907 VAL B CA 1
ATOM 8153 C C . VAL B 2 830 ? 83.700 129.051 112.312 1.00 15.90 907 VAL B C 1
ATOM 8154 O O . VAL B 2 830 ? 83.489 129.910 111.451 1.00 15.90 907 VAL B O 1
ATOM 8158 N N . THR B 2 831 ? 84.869 128.434 112.458 1.00 14.06 908 THR B N 1
ATOM 8159 C CA . THR B 2 831 ? 86.004 128.747 111.604 1.00 14.06 908 THR B CA 1
ATOM 8160 C C . THR B 2 831 ? 85.748 128.292 110.177 1.00 14.06 908 THR B C 1
ATOM 8161 O O . THR B 2 831 ? 85.495 127.113 109.925 1.00 14.06 908 THR B O 1
ATOM 8165 N N . VAL B 2 832 ? 85.798 129.234 109.243 1.00 15.12 909 VAL B N 1
ATOM 8166 C CA . VAL B 2 832 ? 85.743 128.903 107.825 1.00 15.12 909 VAL B CA 1
ATOM 8167 C C . VAL B 2 832 ? 87.121 128.407 107.421 1.00 15.12 909 VAL B C 1
ATOM 8168 O O . VAL B 2 832 ? 88.068 129.190 107.311 1.00 15.12 909 VAL B O 1
ATOM 8172 N N . ARG B 2 833 ? 87.229 127.110 107.181 1.00 15.91 910 ARG B N 1
ATOM 8173 C CA . ARG B 2 833 ? 88.511 126.446 107.314 1.00 15.91 910 ARG B CA 1
ATOM 8174 C C . ARG B 2 833 ? 89.358 126.571 106.055 1.00 15.91 910 ARG B C 1
ATOM 8175 O O . ARG B 2 833 ? 88.857 126.799 104.951 1.00 15.91 910 ARG B O 1
ATOM 8183 N N . ALA B 2 834 ? 90.661 126.414 106.246 1.00 16.35 911 ALA B N 1
ATOM 8184 C CA . ALA B 2 834 ? 91.671 126.657 105.231 1.00 16.35 911 ALA B CA 1
ATOM 8185 C C . ALA B 2 834 ? 91.847 125.421 104.357 1.00 16.35 911 ALA B C 1
ATOM 8186 O O . ALA B 2 834 ? 91.016 124.512 104.346 1.00 16.35 911 ALA B O 1
ATOM 8188 N N . ARG B 2 835 ? 92.943 125.399 103.599 1.00 19.37 912 ARG B N 1
ATOM 8189 C CA . ARG B 2 835 ? 93.149 124.360 102.599 1.00 19.37 912 ARG B CA 1
ATOM 8190 C C . ARG B 2 835 ? 93.445 123.012 103.235 1.00 19.37 912 ARG B C 1
ATOM 8191 O O . ARG B 2 835 ? 92.880 121.997 102.827 1.00 19.37 912 ARG B O 1
ATOM 8199 N N . GLY B 2 836 ? 94.323 122.973 104.227 1.00 14.78 913 GLY B N 1
ATOM 8200 C CA . GLY B 2 836 ? 94.785 121.693 104.720 1.00 14.78 913 GLY B CA 1
ATOM 8201 C C . GLY B 2 836 ? 94.511 121.357 106.169 1.00 14.78 913 GLY B C 1
ATOM 8202 O O . GLY B 2 836 ? 95.402 120.853 106.846 1.00 14.78 913 GLY B O 1
ATOM 8203 N N . VAL B 2 837 ? 93.315 121.624 106.679 1.00 10.87 914 VAL B N 1
ATOM 8204 C CA . VAL B 2 837 ? 92.974 121.270 108.051 1.00 10.87 914 VAL B CA 1
ATOM 8205 C C . VAL B 2 837 ? 91.835 120.259 108.037 1.00 10.87 914 VAL B C 1
ATOM 8206 O O . VAL B 2 837 ? 91.103 120.120 107.056 1.00 10.87 914 VAL B O 1
ATOM 8210 N N . MET B 2 838 ? 91.755 119.508 109.142 1.00 15.14 915 MET B N 1
ATOM 8211 C CA . MET B 2 838 ? 90.737 118.437 109.243 1.00 15.14 915 MET B CA 1
ATOM 8212 C C . MET B 2 838 ? 89.538 118.918 110.040 1.00 15.14 915 MET B C 1
ATOM 8213 O O . MET B 2 838 ? 89.725 119.742 110.941 1.00 15.14 915 MET B O 1
ATOM 8218 N N . GLU B 2 839 ? 88.362 118.414 109.702 1.00 16.28 916 GLU B N 1
ATOM 8219 C CA . GLU B 2 839 ? 87.117 118.737 110.365 1.00 16.28 916 GLU B CA 1
ATOM 8220 C C . GLU B 2 839 ? 86.578 117.512 111.084 1.00 16.28 916 GLU B C 1
ATOM 8221 O O . GLU B 2 839 ? 87.043 116.389 110.884 1.00 16.28 916 GLU B O 1
ATOM 8227 N N . LYS B 2 840 ? 85.542 117.749 111.881 1.00 17.55 917 LYS B N 1
ATOM 8228 C CA . LYS B 2 840 ? 84.991 116.771 112.803 1.00 17.55 917 LYS B CA 1
ATOM 8229 C C . LYS B 2 840 ? 83.725 117.364 113.397 1.00 17.55 917 LYS B C 1
ATOM 8230 O O . LYS B 2 840 ? 83.657 118.582 113.574 1.00 17.55 917 LYS B O 1
ATOM 8236 N N . CYS B 2 841 ? 82.722 116.545 113.706 1.00 16.80 918 CYS B N 1
ATOM 8237 C CA . CYS B 2 841 ? 81.526 117.057 114.365 1.00 16.80 918 CYS B CA 1
ATOM 8238 C C . CYS B 2 841 ? 81.863 117.473 115.788 1.00 16.80 918 CYS B C 1
ATOM 8239 O O . CYS B 2 841 ? 82.184 116.630 116.626 1.00 16.80 918 CYS B O 1
ATOM 8242 N N . THR B 2 842 ? 81.793 118.774 116.062 1.00 13.85 919 THR B N 1
ATOM 8243 C CA . THR B 2 842 ? 82.255 119.328 117.326 1.00 13.85 919 THR B CA 1
ATOM 8244 C C . THR B 2 842 ? 81.151 119.465 118.360 1.00 13.85 919 THR B C 1
ATOM 8245 O O . THR B 2 842 ? 81.256 120.334 119.228 1.00 13.85 919 THR B O 1
ATOM 8249 N N . PHE B 2 843 ? 80.093 118.643 118.279 1.00 17.13 920 PHE B N 1
ATOM 8250 C CA . PHE B 2 843 ? 78.860 118.780 119.080 1.00 17.13 920 PHE B CA 1
ATOM 8251 C C . PHE B 2 843 ? 78.240 120.174 119.010 1.00 17.13 920 PHE B C 1
ATOM 8252 O O . PHE B 2 843 ? 77.505 120.562 119.920 1.00 17.13 920 PHE B O 1
ATOM 8260 N N . CYS B 2 844 ? 78.490 120.899 117.915 1.00 12.95 921 CYS B N 1
ATOM 8261 C CA . CYS B 2 844 ? 78.227 122.331 117.778 1.00 12.95 921 CYS B CA 1
ATOM 8262 C C . CYS B 2 844 ? 78.742 123.098 118.999 1.00 12.95 921 CYS B C 1
ATOM 8263 O O . CYS B 2 844 ? 77.977 123.648 119.784 1.00 12.95 921 CYS B O 1
ATOM 8266 N N . VAL B 2 845 ? 80.071 123.081 119.159 1.00 15.40 922 VAL B N 1
ATOM 8267 C CA . VAL B 2 845 ? 80.700 123.699 120.325 1.00 15.40 922 VAL B CA 1
ATOM 8268 C C . VAL B 2 845 ? 80.536 125.215 120.321 1.00 15.40 922 VAL B C 1
ATOM 8269 O O . VAL B 2 845 ? 80.608 125.848 121.377 1.00 15.40 922 VAL B O 1
ATOM 8273 N N . GLN B 2 846 ? 80.254 125.818 119.169 1.00 15.20 923 GLN B N 1
ATOM 8274 C CA . GLN B 2 846 ? 79.908 127.228 119.149 1.00 15.20 923 GLN B CA 1
ATOM 8275 C C . GLN B 2 846 ? 78.511 127.479 119.697 1.00 15.20 923 GLN B C 1
ATOM 8276 O O . GLN B 2 846 ? 78.205 128.613 120.073 1.00 15.20 923 GLN B O 1
ATOM 8282 N N . ARG B 2 847 ? 77.657 126.454 119.739 1.00 17.13 924 ARG B N 1
ATOM 8283 C CA . ARG B 2 847 ? 76.384 126.528 120.439 1.00 17.13 924 ARG B CA 1
ATOM 8284 C C . ARG B 2 847 ? 76.503 126.081 121.879 1.00 17.13 924 ARG B C 1
ATOM 8285 O O . ARG B 2 847 ? 75.689 126.491 122.711 1.00 17.13 924 ARG B O 1
ATOM 8293 N N . ILE B 2 848 ? 77.493 125.243 122.183 1.00 15.46 925 ILE B N 1
ATOM 8294 C CA . ILE B 2 848 ? 77.768 124.882 123.568 1.00 15.46 925 ILE B CA 1
ATOM 8295 C C . ILE B 2 848 ? 78.345 126.072 124.312 1.00 15.46 925 ILE B C 1
ATOM 8296 O O . ILE B 2 848 ? 77.872 126.436 125.393 1.00 15.46 925 ILE B O 1
ATOM 8301 N N . ASN B 2 849 ? 79.352 126.715 123.721 1.00 16.49 926 ASN B N 1
ATOM 8302 C CA . ASN B 2 849 ? 80.062 127.788 124.405 1.00 16.49 926 ASN B CA 1
ATOM 8303 C C . ASN B 2 849 ? 79.217 129.045 124.518 1.00 16.49 926 ASN B C 1
ATOM 8304 O O . ASN B 2 849 ? 79.300 129.749 125.522 1.00 16.49 926 ASN B O 1
ATOM 8309 N N . GLU B 2 850 ? 78.380 129.338 123.518 1.00 19.17 927 GLU B N 1
ATOM 8310 C CA . GLU B 2 850 ? 77.621 130.587 123.544 1.00 19.17 927 GLU B CA 1
ATOM 8311 C C . GLU B 2 850 ? 76.536 130.587 124.610 1.00 19.17 927 GLU B C 1
ATOM 8312 O O . GLU B 2 850 ? 76.031 131.658 124.958 1.00 19.17 927 GLU B O 1
ATOM 8318 N N . ALA B 2 851 ? 76.165 129.417 125.128 1.00 20.82 928 ALA B N 1
ATOM 8319 C CA . ALA B 2 851 ? 75.266 129.327 126.263 1.00 20.82 928 ALA B CA 1
ATOM 8320 C C . ALA B 2 851 ? 75.949 128.847 127.529 1.00 20.82 928 ALA B C 1
ATOM 8321 O O . ALA B 2 851 ? 75.363 128.973 128.605 1.00 20.82 928 ALA B O 1
ATOM 8323 N N . ARG B 2 852 ? 77.157 128.292 127.431 1.00 19.03 929 ARG B N 1
ATOM 8324 C CA . ARG B 2 852 ? 77.948 128.051 128.631 1.00 19.03 929 ARG B CA 1
ATOM 8325 C C . ARG B 2 852 ? 78.540 129.345 129.156 1.00 19.03 929 ARG B C 1
ATOM 8326 O O . ARG B 2 852 ? 78.502 129.599 130.361 1.00 19.03 929 ARG B O 1
ATOM 8334 N N . ILE B 2 853 ? 79.073 130.174 128.260 1.00 19.62 930 ILE B N 1
ATOM 8335 C CA . ILE B 2 853 ? 79.637 131.458 128.658 1.00 19.62 930 ILE B CA 1
ATOM 8336 C C . ILE B 2 853 ? 78.536 132.401 129.114 1.00 19.62 930 ILE B C 1
ATOM 8337 O O . ILE B 2 853 ? 78.703 133.142 130.089 1.00 19.62 930 ILE B O 1
ATOM 8342 N N . GLN B 2 854 ? 77.372 132.345 128.464 1.00 22.81 931 GLN B N 1
ATOM 8343 C CA . GLN B 2 854 ? 76.256 133.185 128.880 1.00 22.81 931 GLN B CA 1
ATOM 8344 C C . GLN B 2 854 ? 75.691 132.755 130.226 1.00 22.81 931 GLN B C 1
ATOM 8345 O O . GLN B 2 854 ? 75.194 133.595 130.980 1.00 22.81 931 GLN B O 1
ATOM 8351 N N . ALA B 2 855 ? 75.766 131.468 130.556 1.00 23.13 932 ALA B N 1
ATOM 8352 C CA . ALA B 2 855 ? 75.329 131.016 131.869 1.00 23.13 932 ALA B CA 1
ATOM 8353 C C . ALA B 2 855 ? 76.355 131.289 132.955 1.00 23.13 932 ALA B C 1
ATOM 8354 O O . ALA B 2 855 ? 76.021 131.186 134.137 1.00 23.13 932 ALA B O 1
ATOM 8356 N N . ARG B 2 856 ? 77.589 131.626 132.589 1.00 23.91 933 ARG B N 1
ATOM 8357 C CA . ARG B 2 856 ? 78.588 132.009 133.573 1.00 23.91 933 ARG B CA 1
ATOM 8358 C C . ARG B 2 856 ? 78.504 133.482 133.933 1.00 23.91 933 ARG B C 1
ATOM 8359 O O . ARG B 2 856 ? 78.832 133.851 135.064 1.00 23.91 933 ARG B O 1
ATOM 8367 N N . THR B 2 857 ? 78.076 134.331 132.996 1.00 23.97 934 THR B N 1
ATOM 8368 C CA . THR B 2 857 ? 77.958 135.756 133.286 1.00 23.97 934 THR B CA 1
ATOM 8369 C C . THR B 2 857 ? 76.811 136.028 134.245 1.00 23.97 934 THR B C 1
ATOM 8370 O O . THR B 2 857 ? 76.899 136.928 135.088 1.00 23.97 934 THR B O 1
ATOM 8374 N N . GLU B 2 858 ? 75.727 135.264 134.132 1.00 26.88 935 GLU B N 1
ATOM 8375 C CA . GLU B 2 858 ? 74.592 135.382 135.032 1.00 26.88 935 GLU B CA 1
ATOM 8376 C C . GLU B 2 858 ? 74.638 134.351 136.153 1.00 26.88 935 GLU B C 1
ATOM 8377 O O . GLU B 2 858 ? 73.614 134.096 136.795 1.00 26.88 935 GLU B O 1
ATOM 8383 N N . ASN B 2 859 ? 75.802 133.737 136.371 1.00 27.97 936 ASN B N 1
ATOM 8384 C CA . ASN B 2 859 ? 76.180 132.969 137.557 1.00 27.97 936 ASN B CA 1
ATOM 8385 C C . ASN B 2 859 ? 75.351 131.707 137.772 1.00 27.97 936 ASN B C 1
ATOM 8386 O O . ASN B 2 859 ? 75.399 131.125 138.861 1.00 27.97 936 ASN B O 1
ATOM 8391 N N . ARG B 2 860 ? 74.606 131.258 136.775 1.00 28.66 937 ARG B N 1
ATOM 8392 C CA . ARG B 2 860 ? 73.764 130.086 136.913 1.00 28.66 937 ARG B CA 1
ATOM 8393 C C . ARG B 2 860 ? 74.440 128.886 136.258 1.00 28.66 937 ARG B C 1
ATOM 8394 O O . ARG B 2 860 ? 75.616 128.927 135.889 1.00 28.66 937 ARG B O 1
ATOM 8402 N N . ARG B 2 861 ? 73.702 127.790 136.148 1.00 28.89 938 ARG B N 1
ATOM 8403 C CA . ARG B 2 861 ? 74.104 126.649 135.347 1.00 28.89 938 ARG B CA 1
ATOM 8404 C C . ARG B 2 861 ? 73.219 126.563 134.112 1.00 28.89 938 ARG B C 1
ATOM 8405 O O . ARG B 2 861 ? 72.146 127.167 134.048 1.00 28.89 938 ARG B O 1
ATOM 8413 N N . ILE B 2 862 ? 73.690 125.810 133.120 1.00 30.10 939 ILE B N 1
ATOM 8414 C CA . ILE B 2 862 ? 72.889 125.566 131.928 1.00 30.10 939 ILE B CA 1
ATOM 8415 C C . ILE B 2 862 ? 71.753 124.614 132.272 1.00 30.10 939 ILE B C 1
ATOM 8416 O O . ILE B 2 862 ? 71.939 123.639 133.012 1.00 30.10 939 ILE B O 1
ATOM 8421 N N . ALA B 2 863 ? 70.567 124.892 131.741 1.00 37.76 940 ALA B N 1
ATOM 8422 C CA . ALA B 2 863 ? 69.446 123.972 131.858 1.00 37.76 940 ALA B CA 1
ATOM 8423 C C . ALA B 2 863 ? 69.542 122.932 130.743 1.00 37.76 940 ALA B C 1
ATOM 8424 O O . ALA B 2 863 ? 70.547 122.839 130.035 1.00 37.76 940 ALA B O 1
ATOM 8426 N N . ASP B 2 864 ? 68.491 122.133 130.564 1.00 39.90 941 ASP B N 1
ATOM 8427 C CA . ASP B 2 864 ? 68.529 121.117 129.518 1.00 39.90 941 ASP B CA 1
ATOM 8428 C C . ASP B 2 864 ? 68.272 121.715 128.141 1.00 39.90 941 ASP B C 1
ATOM 8429 O O . ASP B 2 864 ? 69.055 121.504 127.209 1.00 39.90 941 ASP B O 1
ATOM 8434 N N . GLY B 2 865 ? 67.187 122.460 127.989 1.00 39.27 942 GLY B N 1
ATOM 8435 C CA . GLY B 2 865 ? 66.844 122.990 126.690 1.00 39.27 942 GLY B CA 1
ATOM 8436 C C . GLY B 2 865 ? 67.572 124.243 126.269 1.00 39.27 942 GLY B C 1
ATOM 8437 O O . GLY B 2 865 ? 67.265 124.792 125.208 1.00 39.27 942 GLY B O 1
ATOM 8438 N N . GLU B 2 866 ? 68.529 124.722 127.065 1.00 35.62 943 GLU B N 1
ATOM 8439 C CA . GLU B 2 866 ? 69.242 125.944 126.715 1.00 35.62 943 GLU B CA 1
ATOM 8440 C C . GLU B 2 866 ? 70.240 125.716 125.593 1.00 35.62 943 GLU B C 1
ATOM 8441 O O . GLU B 2 866 ? 70.482 126.624 124.792 1.00 35.62 943 GLU B O 1
ATOM 8447 N N . ILE B 2 867 ? 70.821 124.525 125.513 1.00 26.37 944 ILE B N 1
ATOM 8448 C CA . ILE B 2 867 ? 71.738 124.164 124.441 1.00 26.37 944 ILE B CA 1
ATOM 8449 C C . ILE B 2 867 ? 71.074 123.097 123.596 1.00 26.37 944 ILE B C 1
ATOM 8450 O O . ILE B 2 867 ? 70.790 121.995 124.079 1.00 26.37 944 ILE B O 1
ATOM 8455 N N . MET B 2 868 ? 70.830 123.427 122.336 1.00 20.65 945 MET B N 1
ATOM 8456 C CA . MET B 2 868 ? 70.191 122.521 121.394 1.00 20.65 945 MET B CA 1
ATOM 8457 C C . MET B 2 868 ? 70.978 122.625 120.100 1.00 20.65 945 MET B C 1
ATOM 8458 O O . MET B 2 868 ? 70.957 123.674 119.452 1.00 20.65 945 MET B O 1
ATOM 8463 N N . THR B 2 869 ? 71.686 121.557 119.739 1.00 16.54 946 THR B N 1
ATOM 8464 C CA . THR B 2 869 ? 72.590 121.587 118.600 1.00 16.54 946 THR B CA 1
ATOM 8465 C C . THR B 2 869 ? 71.813 121.672 117.291 1.00 16.54 946 THR B C 1
ATOM 8466 O O . THR B 2 869 ? 70.588 121.551 117.249 1.00 16.54 946 THR B O 1
ATOM 8470 N N . ALA B 2 870 ? 72.553 121.882 116.204 1.00 15.66 947 ALA B N 1
ATOM 8471 C CA . ALA B 2 870 ? 71.910 122.162 114.929 1.00 15.66 947 ALA B CA 1
ATOM 8472 C C . ALA B 2 870 ? 71.273 120.917 114.346 1.00 15.66 947 ALA B C 1
ATOM 8473 O O . ALA B 2 870 ? 70.204 120.993 113.739 1.00 15.66 947 ALA B O 1
ATOM 8475 N N . CYS B 2 871 ? 71.912 119.764 114.524 1.00 15.65 948 CYS B N 1
ATOM 8476 C CA . CYS B 2 871 ? 71.309 118.506 114.114 1.00 15.65 948 CYS B CA 1
ATOM 8477 C C . CYS B 2 871 ? 70.141 118.110 115.002 1.00 15.65 948 CYS B C 1
ATOM 8478 O O . CYS B 2 871 ? 69.275 117.354 114.559 1.00 15.65 948 CYS B O 1
ATOM 8481 N N . GLN B 2 872 ? 70.096 118.603 116.237 1.00 16.88 949 GLN B N 1
ATOM 8482 C CA . GLN B 2 872 ? 68.986 118.352 117.143 1.00 16.88 949 GLN B CA 1
ATOM 8483 C C . GLN B 2 872 ? 67.834 119.316 116.906 1.00 16.88 949 GLN B C 1
ATOM 8484 O O . GLN B 2 872 ? 66.667 118.923 116.982 1.00 16.88 949 GLN B O 1
ATOM 8490 N N . GLN B 2 873 ? 68.139 120.569 116.587 1.00 17.55 950 GLN B N 1
ATOM 8491 C CA . GLN B 2 873 ? 67.118 121.577 116.346 1.00 17.55 950 GLN B CA 1
ATOM 8492 C C . GLN B 2 873 ? 66.496 121.472 114.963 1.00 17.55 950 GLN B C 1
ATOM 8493 O O . GLN B 2 873 ? 65.652 122.301 114.617 1.00 17.55 950 GLN B O 1
ATOM 8499 N N . VAL B 2 874 ? 66.900 120.493 114.162 1.00 17.01 951 VAL B N 1
ATOM 8500 C CA . VAL B 2 874 ? 66.390 120.343 112.809 1.00 17.01 951 VAL B CA 1
ATOM 8501 C C . VAL B 2 874 ? 65.674 119.017 112.604 1.00 17.01 951 VAL B C 1
ATOM 8502 O O . VAL B 2 874 ? 64.889 118.899 111.652 1.00 17.01 951 VAL B O 1
ATOM 8506 N N . CYS B 2 875 ? 65.870 118.035 113.476 1.00 17.30 952 CYS B N 1
ATOM 8507 C CA . CYS B 2 875 ? 65.395 116.683 113.235 1.00 17.30 952 CYS B CA 1
ATOM 8508 C C . CYS B 2 875 ? 63.889 116.652 113.407 1.00 17.30 952 CYS B C 1
ATOM 8509 O O . CYS B 2 875 ? 63.406 116.922 114.514 1.00 17.30 952 CYS B O 1
ATOM 8512 N N . PRO B 2 876 ? 63.116 116.390 112.350 1.00 18.77 953 PRO B N 1
ATOM 8513 C CA . PRO B 2 876 ? 61.659 116.420 112.491 1.00 18.77 953 PRO B CA 1
ATOM 8514 C C . PRO B 2 876 ? 61.136 115.312 113.372 1.00 18.77 953 PRO B C 1
ATOM 8515 O O . PRO B 2 876 ? 60.108 115.491 114.031 1.00 18.77 953 PRO B O 1
ATOM 8519 N N . THR B 2 877 ? 61.830 114.188 113.432 1.00 18.39 954 THR B N 1
ATOM 8520 C CA . THR B 2 877 ? 61.442 113.092 114.294 1.00 18.39 954 THR B CA 1
ATOM 8521 C C . THR B 2 877 ? 62.007 113.211 115.700 1.00 18.39 954 THR B C 1
ATOM 8522 O O . THR B 2 877 ? 61.624 112.412 116.560 1.00 18.39 954 THR B O 1
ATOM 8526 N N . GLN B 2 878 ? 62.871 114.202 115.942 1.00 17.43 955 GLN B N 1
ATOM 8527 C CA . GLN B 2 878 ? 63.650 114.361 117.176 1.00 17.43 955 GLN B CA 1
ATOM 8528 C C . GLN B 2 878 ? 64.409 113.083 117.528 1.00 17.43 955 GLN B C 1
ATOM 8529 O O . GLN B 2 878 ? 64.361 112.591 118.656 1.00 17.43 955 GLN B O 1
ATOM 8535 N N . ALA B 2 879 ? 65.111 112.534 116.532 1.00 15.22 956 ALA B N 1
ATOM 8536 C CA . ALA B 2 879 ? 65.926 111.349 116.767 1.00 15.22 956 ALA B CA 1
ATOM 8537 C C . ALA B 2 879 ? 67.150 111.672 117.601 1.00 15.22 956 ALA B C 1
ATOM 8538 O O . ALA B 2 879 ? 67.580 110.851 118.416 1.00 15.22 956 ALA B O 1
ATOM 8540 N N . ILE B 2 880 ? 67.716 112.856 117.418 1.00 14.71 957 ILE B N 1
ATOM 8541 C CA . ILE B 2 880 ? 68.929 113.273 118.102 1.00 14.71 957 ILE B CA 1
ATOM 8542 C C . ILE B 2 880 ? 68.534 114.047 119.346 1.00 14.71 957 ILE B C 1
ATOM 8543 O O . ILE B 2 880 ? 67.693 114.949 119.280 1.00 14.71 957 ILE B O 1
ATOM 8548 N N . VAL B 2 881 ? 69.104 113.669 120.487 1.00 16.48 958 VAL B N 1
ATOM 8549 C CA . VAL B 2 881 ? 68.873 114.353 121.752 1.00 16.48 958 VAL B CA 1
ATOM 8550 C C . VAL B 2 881 ? 70.234 114.637 122.367 1.00 16.48 958 VAL B C 1
ATOM 8551 O O . VAL B 2 881 ? 70.969 113.708 122.718 1.00 16.48 958 VAL B O 1
ATOM 8555 N N . PHE B 2 882 ? 70.572 115.912 122.487 1.00 15.67 959 PHE B N 1
ATOM 8556 C CA . PHE B 2 882 ? 71.818 116.371 123.074 1.00 15.67 959 PHE B CA 1
ATOM 8557 C C . PHE B 2 882 ? 71.529 116.938 124.455 1.00 15.67 959 PHE B C 1
ATOM 8558 O O . PHE B 2 882 ? 70.449 117.477 124.704 1.00 15.67 959 PHE B O 1
ATOM 8566 N N . GLY B 2 883 ? 72.492 116.817 125.356 1.00 18.91 960 GLY B N 1
ATOM 8567 C CA . GLY B 2 883 ? 72.313 117.435 126.651 1.00 18.91 960 GLY B CA 1
ATOM 8568 C C . GLY B 2 883 ? 73.435 117.099 127.601 1.00 18.91 960 GLY B C 1
ATOM 8569 O O . GLY B 2 883 ? 74.367 116.359 127.279 1.00 18.91 960 GLY B O 1
ATOM 8570 N N . ASP B 2 884 ? 73.316 117.677 128.791 1.00 23.91 961 ASP B N 1
ATOM 8571 C CA . ASP B 2 884 ? 74.256 117.427 129.869 1.00 23.91 961 ASP B CA 1
ATOM 8572 C C . ASP B 2 884 ? 74.080 116.015 130.408 1.00 23.91 961 ASP B C 1
ATOM 8573 O O . ASP B 2 884 ? 72.959 115.534 130.585 1.00 23.91 961 ASP B O 1
ATOM 8578 N N . LEU B 2 885 ? 75.200 115.349 130.673 1.00 22.55 962 LEU B N 1
ATOM 8579 C CA . LEU B 2 885 ? 75.170 114.019 131.261 1.00 22.55 962 LEU B CA 1
ATOM 8580 C C . LEU B 2 885 ? 75.356 114.030 132.768 1.00 22.55 962 LEU B C 1
ATOM 8581 O O . LEU B 2 885 ? 74.996 113.051 133.427 1.00 22.55 962 LEU B O 1
ATOM 8586 N N . ASN B 2 886 ? 75.908 115.103 133.325 1.00 28.18 963 ASN B N 1
ATOM 8587 C CA . ASN B 2 886 ? 76.019 115.243 134.767 1.00 28.18 963 ASN B CA 1
ATOM 8588 C C . ASN B 2 886 ? 74.798 115.899 135.391 1.00 28.18 963 ASN B C 1
ATOM 8589 O O . ASN B 2 886 ? 74.679 115.905 136.620 1.00 28.18 963 ASN B O 1
ATOM 8594 N N . ASP B 2 887 ? 73.910 116.457 134.586 1.00 36.61 964 ASP B N 1
ATOM 8595 C CA . ASP B 2 887 ? 72.629 116.937 135.081 1.00 36.61 964 ASP B CA 1
ATOM 8596 C C . ASP B 2 887 ? 71.747 115.725 135.338 1.00 36.61 964 ASP B C 1
ATOM 8597 O O . ASP B 2 887 ? 71.464 114.976 134.395 1.00 36.61 964 ASP B O 1
ATOM 8602 N N . PRO B 2 888 ? 71.317 115.472 136.579 1.00 42.30 965 PRO B N 1
ATOM 8603 C CA . PRO B 2 888 ? 70.551 114.242 136.837 1.00 42.30 965 PRO B CA 1
ATOM 8604 C C . PRO B 2 888 ? 69.151 114.272 136.256 1.00 42.30 965 PRO B C 1
ATOM 8605 O O . PRO B 2 888 ? 68.643 113.230 135.827 1.00 42.30 965 PRO B O 1
ATOM 8609 N N . GLN B 2 889 ? 68.507 115.432 136.239 1.00 45.76 966 GLN B N 1
ATOM 8610 C CA . GLN B 2 889 ? 67.185 115.584 135.632 1.00 45.76 966 GLN B CA 1
ATOM 8611 C C . GLN B 2 889 ? 67.290 116.074 134.194 1.00 45.76 966 GLN B C 1
ATOM 8612 O O . GLN B 2 889 ? 66.666 117.061 133.812 1.00 45.76 966 GLN B O 1
ATOM 8618 N N . ALA B 2 890 ? 68.080 115.386 133.379 1.00 36.54 967 ALA B N 1
ATOM 8619 C CA . ALA B 2 890 ? 68.271 115.750 131.985 1.00 36.54 967 ALA B CA 1
ATOM 8620 C C . ALA B 2 890 ? 67.487 114.811 131.078 1.00 36.54 967 ALA B C 1
ATOM 8621 O O . ALA B 2 890 ? 66.921 113.808 131.516 1.00 36.54 967 ALA B O 1
ATOM 8623 N N . ARG B 2 891 ? 67.454 115.154 129.792 1.00 30.30 968 ARG B N 1
ATOM 8624 C CA . ARG B 2 891 ? 66.735 114.344 128.818 1.00 30.30 968 ARG B CA 1
ATOM 8625 C C . ARG B 2 891 ? 67.611 113.287 128.171 1.00 30.30 968 ARG B C 1
ATOM 8626 O O . ARG B 2 891 ? 67.095 112.257 127.729 1.00 30.30 968 ARG B O 1
ATOM 8634 N N . VAL B 2 892 ? 68.922 113.515 128.107 1.00 24.31 969 VAL B N 1
ATOM 8635 C CA . VAL B 2 892 ? 69.815 112.521 127.531 1.00 24.31 969 VAL B CA 1
ATOM 8636 C C . VAL B 2 892 ? 70.264 111.506 128.579 1.00 24.31 969 VAL B C 1
ATOM 8637 O O . VAL B 2 892 ? 70.678 110.396 128.224 1.00 24.31 969 VAL B O 1
ATOM 8641 N N . VAL B 2 893 ? 70.154 111.829 129.870 1.00 28.37 970 VAL B N 1
ATOM 8642 C CA . VAL B 2 893 ? 70.481 110.839 130.888 1.00 28.37 970 VAL B CA 1
ATOM 8643 C C . VAL B 2 893 ? 69.368 109.816 131.043 1.00 28.37 970 VAL B C 1
ATOM 8644 O O . VAL B 2 893 ? 69.610 108.725 131.570 1.00 28.37 970 VAL B O 1
ATOM 8648 N N . ASP B 2 894 ? 68.153 110.136 130.595 1.00 27.49 971 ASP B N 1
ATOM 8649 C CA . ASP B 2 894 ? 67.106 109.130 130.525 1.00 27.49 971 ASP B CA 1
ATOM 8650 C C . ASP B 2 894 ? 67.304 108.241 129.311 1.00 27.49 971 ASP B C 1
ATOM 8651 O O . ASP B 2 894 ? 67.129 107.023 129.393 1.00 27.49 971 ASP B O 1
ATOM 8656 N N . LEU B 2 895 ? 67.699 108.835 128.189 1.00 22.96 972 LEU B N 1
ATOM 8657 C CA . LEU B 2 895 ? 67.840 108.118 126.933 1.00 22.96 972 LEU B CA 1
ATOM 8658 C C . LEU B 2 895 ? 69.107 107.283 126.859 1.00 22.96 972 LEU B C 1
ATOM 8659 O O . LEU B 2 895 ? 69.258 106.508 125.911 1.00 22.96 972 LEU B O 1
ATOM 8664 N N . LYS B 2 896 ? 70.020 107.421 127.814 1.00 21.05 973 LYS B N 1
ATOM 8665 C CA . LYS B 2 896 ? 71.233 106.621 127.832 1.00 21.05 973 LYS B CA 1
ATOM 8666 C C . LYS B 2 896 ? 71.232 105.582 128.938 1.00 21.05 973 LYS B C 1
ATOM 8667 O O . LYS B 2 896 ? 72.245 104.908 129.137 1.00 21.05 973 LYS B O 1
ATOM 8673 N N . GLU B 2 897 ? 70.125 105.439 129.664 1.00 28.98 974 GLU B N 1
ATOM 8674 C CA . GLU B 2 897 ? 69.925 104.321 130.574 1.00 28.98 974 GLU B CA 1
ATOM 8675 C C . GLU B 2 897 ? 68.785 103.427 130.113 1.00 28.98 974 GLU B C 1
ATOM 8676 O O . GLU B 2 897 ? 68.345 102.556 130.871 1.00 28.98 974 GLU B O 1
ATOM 8682 N N . GLN B 2 898 ? 68.298 103.628 128.890 1.00 28.78 975 GLN B N 1
ATOM 8683 C CA . GLN B 2 898 ? 67.277 102.778 128.309 1.00 28.78 975 GLN B CA 1
ATOM 8684 C C . GLN B 2 898 ? 67.855 101.396 128.010 1.00 28.78 975 GLN B C 1
ATOM 8685 O O . GLN B 2 898 ? 69.070 101.247 127.862 1.00 28.78 975 GLN B O 1
ATOM 8691 N N . PRO B 2 899 ? 67.010 100.359 127.914 1.00 30.63 976 PRO B N 1
ATOM 8692 C CA . PRO B 2 899 ? 67.536 99.021 127.598 1.00 30.63 976 PRO B CA 1
ATOM 8693 C C . PRO B 2 899 ? 68.024 98.862 126.168 1.00 30.63 976 PRO B C 1
ATOM 8694 O O . PRO B 2 899 ? 68.554 97.796 125.837 1.00 30.63 976 PRO B O 1
ATOM 8698 N N . LEU B 2 900 ? 67.865 99.870 125.313 1.00 24.87 977 LEU B N 1
ATOM 8699 C CA . LEU B 2 900 ? 68.361 99.818 123.949 1.00 24.87 977 LEU B CA 1
ATOM 8700 C C . LEU B 2 900 ? 69.580 100.701 123.745 1.00 24.87 977 LEU B C 1
ATOM 8701 O O . LEU B 2 900 ? 69.999 100.899 122.603 1.00 24.87 977 LEU B O 1
ATOM 8706 N N . LYS B 2 901 ? 70.145 101.249 124.817 1.00 21.29 978 LYS B N 1
ATOM 8707 C CA . LYS B 2 901 ? 71.317 102.105 124.702 1.00 21.29 978 LYS B CA 1
ATOM 8708 C C . LYS B 2 901 ? 72.519 101.257 124.332 1.00 21.29 978 LYS B C 1
ATOM 8709 O O . LYS B 2 901 ? 72.996 100.455 125.138 1.00 21.29 978 LYS B O 1
ATOM 8715 N N . TYR B 2 902 ? 73.004 101.424 123.114 1.00 18.10 979 TYR B N 1
ATOM 8716 C CA . TYR B 2 902 ? 74.247 100.808 122.700 1.00 18.10 979 TYR B CA 1
ATOM 8717 C C . TYR B 2 902 ? 75.128 101.874 122.076 1.00 18.10 979 TYR B C 1
ATOM 8718 O O . TYR B 2 902 ? 74.638 102.820 121.459 1.00 18.10 979 TYR B O 1
ATOM 8727 N N . THR B 2 903 ? 76.430 101.724 122.256 1.00 17.16 980 THR B N 1
ATOM 8728 C CA . THR B 2 903 ? 77.399 102.579 121.596 1.00 17.16 980 THR B CA 1
ATOM 8729 C C . THR B 2 903 ? 77.988 101.844 120.403 1.00 17.16 980 THR B C 1
ATOM 8730 O O . THR B 2 903 ? 78.142 100.621 120.419 1.00 17.16 980 THR B O 1
ATOM 8734 N N . SER B 2 904 ? 78.300 102.597 119.356 1.00 16.40 981 SER B N 1
ATOM 8735 C CA . SER B 2 904 ? 78.918 102.017 118.176 1.00 16.40 981 SER B CA 1
ATOM 8736 C C . SER B 2 904 ? 80.378 101.710 118.464 1.00 16.40 981 SER B C 1
ATOM 8737 O O . SER B 2 904 ? 81.089 102.546 119.029 1.00 16.40 981 SER B O 1
ATOM 8740 N N . LEU B 2 905 ? 80.807 100.503 118.079 1.00 17.53 982 LEU B N 1
ATOM 8741 C CA . LEU B 2 905 ? 82.173 99.995 118.250 1.00 17.53 982 LEU B CA 1
ATOM 8742 C C . LEU B 2 905 ? 82.601 100.011 119.717 1.00 17.53 982 LEU B C 1
ATOM 8743 O O . LEU B 2 905 ? 83.545 100.694 120.112 1.00 17.53 982 LEU B O 1
ATOM 8748 N N . ASP B 2 906 ? 81.873 99.252 120.525 1.00 25.14 983 ASP B N 1
ATOM 8749 C CA . ASP B 2 906 ? 82.284 98.984 121.893 1.00 25.14 983 ASP B CA 1
ATOM 8750 C C . ASP B 2 906 ? 83.262 97.823 121.978 1.00 25.14 983 ASP B C 1
ATOM 8751 O O . ASP B 2 906 ? 83.774 97.535 123.065 1.00 25.14 983 ASP B O 1
ATOM 8756 N N . LYS B 2 907 ? 83.526 97.159 120.849 1.00 24.12 984 LYS B N 1
ATOM 8757 C CA . LYS B 2 907 ? 84.638 96.223 120.749 1.00 24.12 984 LYS B CA 1
ATOM 8758 C C . LYS B 2 907 ? 85.964 96.937 120.958 1.00 24.12 984 LYS B C 1
ATOM 8759 O O . LYS B 2 907 ? 86.906 96.360 121.507 1.00 24.12 984 LYS B O 1
ATOM 8765 N N . LEU B 2 908 ? 86.044 98.192 120.540 1.00 20.64 985 LEU B N 1
ATOM 8766 C CA . LEU B 2 908 ? 87.119 99.103 120.892 1.00 20.64 985 LEU B CA 1
ATOM 8767 C C . LEU B 2 908 ? 86.685 99.913 122.105 1.00 20.64 985 LEU B C 1
ATOM 8768 O O . LEU B 2 908 ? 85.501 100.210 122.276 1.00 20.64 985 LEU B O 1
ATOM 8773 N N . ASN B 2 909 ? 87.636 100.260 122.959 1.00 21.87 986 ASN B N 1
ATOM 8774 C CA . ASN B 2 909 ? 87.311 101.017 124.167 1.00 21.87 986 ASN B CA 1
ATOM 8775 C C . ASN B 2 909 ? 87.494 102.510 123.932 1.00 21.87 986 ASN B C 1
ATOM 8776 O O . ASN B 2 909 ? 88.262 103.185 124.613 1.00 21.87 986 ASN B O 1
ATOM 8781 N N . THR B 2 910 ? 86.767 103.027 122.948 1.00 16.24 987 THR B N 1
ATOM 8782 C CA . THR B 2 910 ? 86.795 104.458 122.704 1.00 16.24 987 THR B CA 1
ATOM 8783 C C . THR B 2 910 ? 85.980 105.227 123.729 1.00 16.24 987 THR B C 1
ATOM 8784 O O . THR B 2 910 ? 86.273 106.401 123.965 1.00 16.24 987 THR B O 1
ATOM 8788 N N . LYS B 2 911 ? 85.012 104.569 124.375 1.00 15.98 988 LYS B N 1
ATOM 8789 C CA . LYS B 2 911 ? 84.021 105.129 125.292 1.00 15.98 988 LYS B CA 1
ATOM 8790 C C . LYS B 2 911 ? 83.335 106.347 124.690 1.00 15.98 988 LYS B C 1
ATOM 8791 O O . LYS B 2 911 ? 83.651 107.477 125.076 1.00 15.98 988 LYS B O 1
ATOM 8797 N N . PRO B 2 912 ? 82.427 106.166 123.732 1.00 14.24 989 PRO B N 1
ATOM 8798 C CA . PRO B 2 912 ? 81.829 107.317 123.058 1.00 14.24 989 PRO B CA 1
ATOM 8799 C C . PRO B 2 912 ? 80.871 108.080 123.954 1.00 14.24 989 PRO B C 1
ATOM 8800 O O . PRO B 2 912 ? 80.265 107.527 124.874 1.00 14.24 989 PRO B O 1
ATOM 8804 N N . ARG B 2 913 ? 80.743 109.377 123.675 1.00 16.17 990 ARG B N 1
ATOM 8805 C CA . ARG B 2 913 ? 79.681 110.172 124.271 1.00 16.17 990 ARG B CA 1
ATOM 8806 C C . ARG B 2 913 ? 78.367 110.016 123.530 1.00 16.17 990 ARG B C 1
ATOM 8807 O O . ARG B 2 913 ? 77.317 110.360 124.078 1.00 16.17 990 ARG B O 1
ATOM 8815 N N . VAL B 2 914 ? 78.402 109.510 122.304 1.00 11.83 991 VAL B N 1
ATOM 8816 C CA . VAL B 2 914 ? 77.210 109.313 121.496 1.00 11.83 991 VAL B C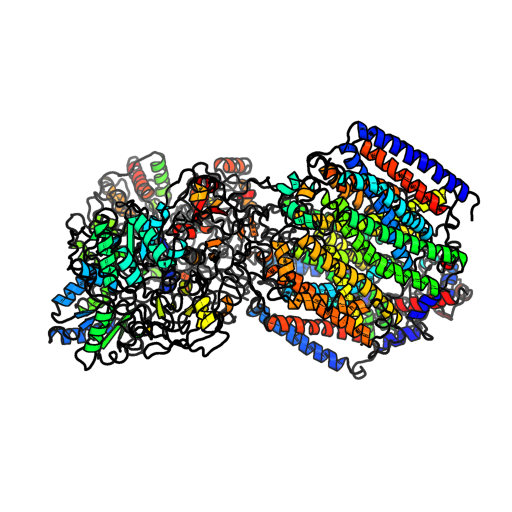A 1
ATOM 8817 C C . VAL B 2 914 ? 76.806 107.856 121.602 1.00 11.83 991 VAL B C 1
ATOM 8818 O O . VAL B 2 914 ? 77.540 106.963 121.165 1.00 11.83 991 VAL B O 1
ATOM 8822 N N . SER B 2 915 ? 75.649 107.615 122.195 1.00 16.18 992 SER B N 1
ATOM 8823 C CA . SER B 2 915 ? 75.047 106.298 122.236 1.00 16.18 992 SER B CA 1
ATOM 8824 C C . SER B 2 915 ? 73.829 106.298 121.333 1.00 16.18 992 SER B C 1
ATOM 8825 O O . SER B 2 915 ? 73.229 107.341 121.071 1.00 16.18 992 SER B O 1
ATOM 8828 N N . TYR B 2 916 ? 73.469 105.120 120.849 1.00 13.57 993 TYR B N 1
ATOM 8829 C CA . TYR B 2 916 ? 72.375 104.978 119.906 1.00 13.57 993 TYR B CA 1
ATOM 8830 C C . TYR B 2 916 ? 71.272 104.154 120.540 1.00 13.57 993 TYR B C 1
ATOM 8831 O O . TYR B 2 916 ? 71.538 103.103 121.123 1.00 13.57 993 TYR B O 1
ATOM 8840 N N . LEU B 2 917 ? 70.043 104.635 120.441 1.00 17.32 994 LEU B N 1
ATOM 8841 C CA . LEU B 2 917 ? 68.901 103.803 120.770 1.00 17.32 994 LEU B CA 1
ATOM 8842 C C . LEU B 2 917 ? 68.617 102.889 119.589 1.00 17.32 994 LEU B C 1
ATOM 8843 O O . LEU B 2 917 ? 68.566 103.340 118.444 1.00 17.32 994 LEU B O 1
ATOM 8848 N N . ALA B 2 918 ? 68.450 101.604 119.869 1.00 19.20 995 ALA B N 1
ATOM 8849 C CA . ALA B 2 918 ? 68.399 100.592 118.832 1.00 19.20 995 ALA B CA 1
ATOM 8850 C C . ALA B 2 918 ? 67.066 100.634 118.093 1.00 19.20 995 ALA B C 1
ATOM 8851 O O . ALA B 2 918 ? 66.108 101.283 118.514 1.00 19.20 995 ALA B O 1
ATOM 8853 N N . LYS B 2 919 ? 67.015 99.921 116.972 1.00 21.94 996 LYS B N 1
ATOM 8854 C CA . LYS B 2 919 ? 65.864 99.925 116.081 1.00 21.94 996 LYS B CA 1
ATOM 8855 C C . LYS B 2 919 ? 64.975 98.727 116.373 1.00 21.94 996 LYS B C 1
ATOM 8856 O O . LYS B 2 919 ? 65.457 97.595 116.467 1.00 21.94 996 LYS B O 1
ATOM 8862 N N . ILE B 2 920 ? 63.680 98.980 116.513 1.00 25.80 997 ILE B N 1
ATOM 8863 C CA . ILE B 2 920 ? 62.682 97.945 116.737 1.00 25.80 997 ILE B CA 1
ATOM 8864 C C . ILE B 2 920 ? 61.576 98.165 115.720 1.00 25.80 997 ILE B C 1
ATOM 8865 O O . ILE B 2 920 ? 60.914 99.209 115.735 1.00 25.80 997 ILE B O 1
ATOM 8870 N N . LYS B 2 921 ? 61.379 97.197 114.836 1.00 32.15 998 LYS B N 1
ATOM 8871 C CA . LYS B 2 921 ? 60.599 97.419 113.630 1.00 32.15 998 LYS B CA 1
ATOM 8872 C C . LYS B 2 921 ? 59.318 96.598 113.603 1.00 32.15 998 LYS B C 1
ATOM 8873 O O . LYS B 2 921 ? 58.967 96.049 112.559 1.00 32.15 998 LYS B O 1
ATOM 8879 N N . ASN B 2 922 ? 58.672 96.445 114.774 1.00 37.09 999 ASN B N 1
ATOM 8880 C CA . ASN B 2 922 ? 57.257 96.109 115.003 1.00 37.09 999 ASN B CA 1
ATOM 8881 C C . ASN B 2 922 ? 56.610 95.156 113.998 1.00 37.09 999 ASN B C 1
ATOM 8882 O O . ASN B 2 922 ? 55.634 95.513 113.333 1.00 37.09 999 ASN B O 1
ATOM 8887 N N . LEU B 2 923 ? 57.176 93.968 113.834 1.00 41.25 1000 LEU B N 1
ATOM 8888 C CA . LEU B 2 923 ? 56.704 93.068 112.797 1.00 41.25 1000 LEU B CA 1
ATOM 8889 C C . LEU B 2 923 ? 55.400 92.408 113.214 1.00 41.25 1000 LEU B C 1
ATOM 8890 O O . LEU B 2 923 ? 55.210 92.046 114.378 1.00 41.25 1000 LEU B O 1
ATOM 8895 N N . ASN B 2 924 ? 54.495 92.278 112.253 1.00 49.01 1001 ASN B N 1
ATOM 8896 C CA . ASN B 2 924 ? 53.219 91.631 112.498 1.00 49.01 1001 ASN B CA 1
ATOM 8897 C C . ASN B 2 924 ? 53.423 90.126 112.646 1.00 49.01 1001 ASN B C 1
ATOM 8898 O O . ASN B 2 924 ? 54.353 89.567 112.057 1.00 49.01 1001 ASN B O 1
ATOM 8903 N N . PRO B 2 925 ? 52.592 89.448 113.439 1.00 53.22 1002 PRO B N 1
ATOM 8904 C CA . PRO B 2 925 ? 52.699 87.982 113.514 1.00 53.22 1002 PRO B CA 1
ATOM 8905 C C . PRO B 2 925 ? 52.292 87.280 112.231 1.00 53.22 1002 PRO B C 1
ATOM 8906 O O . PRO B 2 925 ? 52.796 86.186 111.948 1.00 53.22 1002 PRO B O 1
ATOM 8910 N N . ASP B 2 926 ? 51.404 87.877 111.441 1.00 56.66 1003 ASP B N 1
ATOM 8911 C CA . ASP B 2 926 ? 50.928 87.262 110.210 1.00 56.66 1003 ASP B CA 1
ATOM 8912 C C . ASP B 2 926 ? 51.806 87.573 109.005 1.00 56.66 1003 ASP B C 1
ATOM 8913 O O . ASP B 2 926 ? 51.454 87.183 107.888 1.00 56.66 1003 ASP B O 1
ATOM 8918 N N . LEU B 2 927 ? 52.927 88.267 109.195 1.00 56.37 1004 LEU B N 1
ATOM 8919 C CA . LEU B 2 927 ? 53.793 88.637 108.088 1.00 56.37 1004 LEU B CA 1
ATOM 8920 C C . LEU B 2 927 ? 55.268 88.379 108.342 1.00 56.37 1004 LEU B C 1
ATOM 8921 O O . LEU B 2 927 ? 56.054 88.442 107.391 1.00 56.37 1004 LEU B O 1
ATOM 8926 N N . ALA B 2 928 ? 55.670 88.084 109.579 1.00 62.39 1005 ALA B N 1
ATOM 8927 C CA . ALA B 2 928 ? 57.083 87.933 109.906 1.00 62.39 1005 ALA B CA 1
ATOM 8928 C C . ALA B 2 928 ? 57.679 86.620 109.415 1.00 62.39 1005 ALA B C 1
ATOM 8929 O O . ALA B 2 928 ? 58.903 86.461 109.473 1.00 62.39 1005 ALA B O 1
ATOM 8931 N N . GLU B 2 929 ? 56.863 85.685 108.937 1.00 68.79 1006 GLU B N 1
ATOM 8932 C CA . GLU B 2 929 ? 57.372 84.419 108.423 1.00 68.79 1006 GLU B CA 1
ATOM 8933 C C . GLU B 2 929 ? 58.048 84.604 107.069 1.00 68.79 1006 GLU B C 1
ATOM 8934 O O . GLU B 2 929 ? 57.850 85.617 106.399 1.00 68.79 1006 GLU B O 1
ATOM 8940 N N . SER C 3 9 ? 144.768 78.690 105.765 1.00 62.06 9 SER C N 1
ATOM 8941 C CA . SER C 3 9 ? 144.038 79.048 106.975 1.00 62.06 9 SER C CA 1
ATOM 8942 C C . SER C 3 9 ? 142.544 79.160 106.711 1.00 62.06 9 SER C C 1
ATOM 8943 O O . SER C 3 9 ? 142.125 79.531 105.617 1.00 62.06 9 SER C O 1
ATOM 8946 N N . ALA C 3 10 ? 141.739 78.841 107.725 1.00 60.62 10 ALA C N 1
ATOM 8947 C CA . ALA C 3 10 ? 140.295 78.985 107.592 1.00 60.62 10 ALA C CA 1
ATOM 8948 C C . ALA C 3 10 ? 139.866 80.442 107.663 1.00 60.62 10 ALA C C 1
ATOM 8949 O O . ALA C 3 10 ? 138.812 80.801 107.127 1.00 60.62 10 ALA C O 1
ATOM 8951 N N . TYR C 3 11 ? 140.663 81.287 108.314 1.00 61.59 11 TYR C N 1
ATOM 8952 C CA . TYR C 3 11 ? 140.400 82.718 108.351 1.00 61.59 11 TYR C CA 1
ATOM 8953 C C . TYR C 3 11 ? 141.018 83.450 107.172 1.00 61.59 11 TYR C C 1
ATOM 8954 O O . TYR C 3 11 ? 140.453 84.446 106.708 1.00 61.59 11 TYR C O 1
ATOM 8963 N N . GLY C 3 12 ? 142.166 82.982 106.680 1.00 60.65 12 GLY C N 1
ATOM 8964 C CA . GLY C 3 12 ? 142.774 83.602 105.517 1.00 60.65 12 GLY C CA 1
ATOM 8965 C C . GLY C 3 12 ? 142.018 83.330 104.235 1.00 60.65 12 GLY C C 1
ATOM 8966 O O . GLY C 3 12 ? 141.991 84.174 103.336 1.00 60.65 12 GLY C O 1
ATOM 8967 N N . LYS C 3 13 ? 141.384 82.160 104.132 1.00 61.97 13 LYS C N 1
ATOM 8968 C CA . LYS C 3 13 ? 140.550 81.862 102.975 1.00 61.97 13 LYS C CA 1
ATOM 8969 C C . LYS C 3 13 ? 139.210 82.583 103.015 1.00 61.97 13 LYS C C 1
ATOM 8970 O O . LYS C 3 13 ? 138.471 82.524 102.030 1.00 61.97 13 LYS C O 1
ATOM 8976 N N . MET C 3 14 ? 138.872 83.235 104.128 1.00 61.75 14 MET C N 1
ATOM 8977 C CA . MET C 3 14 ? 137.728 84.136 104.152 1.00 61.75 14 MET C CA 1
ATOM 8978 C C . MET C 3 14 ? 138.087 85.491 103.556 1.00 61.75 14 MET C C 1
ATOM 8979 O O . MET C 3 14 ? 137.343 86.033 102.733 1.00 61.75 14 MET C O 1
ATOM 8984 N N . LEU C 3 15 ? 139.232 86.046 103.958 1.00 60.12 15 LEU C N 1
ATOM 8985 C CA . LEU C 3 15 ? 139.625 87.382 103.530 1.00 60.12 15 LEU C CA 1
ATOM 8986 C C . LEU C 3 15 ? 140.091 87.433 102.084 1.00 60.12 15 LEU C C 1
ATOM 8987 O O . LEU C 3 15 ? 140.023 88.500 101.467 1.00 60.12 15 LEU C O 1
ATOM 8992 N N . GLU C 3 16 ? 140.562 86.317 101.527 1.00 62.27 16 GLU C N 1
ATOM 8993 C CA . GLU C 3 16 ? 140.960 86.305 100.126 1.00 62.27 16 GLU C CA 1
ATOM 8994 C C . GLU C 3 16 ? 139.775 86.242 99.175 1.00 62.27 16 GLU C C 1
ATOM 8995 O O . GLU C 3 16 ? 139.954 86.477 97.976 1.00 62.27 16 GLU C O 1
ATOM 9001 N N . GLU C 3 17 ? 138.575 85.943 99.674 1.00 57.87 17 GLU C N 1
ATOM 9002 C CA . GLU C 3 17 ? 137.375 86.006 98.852 1.00 57.87 17 GLU C CA 1
ATOM 9003 C C . GLU C 3 17 ? 136.885 87.428 98.633 1.00 57.87 17 GLU C C 1
ATOM 9004 O O . GLU C 3 17 ? 135.994 87.637 97.804 1.00 57.87 17 GLU C O 1
ATOM 9010 N N . LEU C 3 18 ? 137.439 88.403 99.352 1.00 55.55 18 LEU C N 1
ATOM 9011 C CA . LEU C 3 18 ? 136.966 89.775 99.281 1.00 55.55 18 LEU C CA 1
ATOM 9012 C C . LEU C 3 18 ? 137.768 90.645 98.325 1.00 55.55 18 LEU C C 1
ATOM 9013 O O . LEU C 3 18 ? 137.254 91.676 97.879 1.00 55.55 18 LEU C O 1
ATOM 9018 N N . LEU C 3 19 ? 139.005 90.270 98.001 1.00 56.02 19 LEU C N 1
ATOM 9019 C CA . LEU C 3 19 ? 139.839 91.081 97.120 1.00 56.02 19 LEU C CA 1
ATOM 9020 C C . LEU C 3 19 ? 140.166 90.374 95.812 1.00 56.02 19 LEU C C 1
ATOM 9021 O O . LEU C 3 19 ? 139.833 90.894 94.745 1.00 56.02 19 LEU C O 1
ATOM 9026 N N . GLY C 3 20 ? 140.790 89.199 95.853 1.00 59.45 20 GLY C N 1
ATOM 9027 C CA . GLY C 3 20 ? 141.066 88.453 94.646 1.00 59.45 20 GLY C CA 1
ATOM 9028 C C . GLY C 3 20 ? 142.522 88.481 94.217 1.00 59.45 20 GLY C C 1
ATOM 9029 O O . GLY C 3 20 ? 143.377 87.804 94.796 1.00 59.45 20 GLY C O 1
ATOM 9030 N N . PRO C 3 21 ? 142.831 89.264 93.172 1.00 65.57 21 PRO C N 1
ATOM 9031 C CA . PRO C 3 21 ? 144.199 89.282 92.633 1.00 65.57 21 PRO C CA 1
ATOM 9032 C C . PRO C 3 21 ? 145.195 90.038 93.499 1.00 65.57 21 PRO C C 1
ATOM 9033 O O . PRO C 3 21 ? 144.898 90.414 94.638 1.00 65.57 21 PRO C O 1
ATOM 9037 N N . LYS C 3 22 ? 146.396 90.233 92.955 1.00 68.83 22 LYS C N 1
ATOM 9038 C CA . LYS C 3 22 ? 147.470 90.921 93.662 1.00 68.83 22 LYS C CA 1
ATOM 9039 C C . LYS C 3 22 ? 147.104 92.389 93.839 1.00 68.83 22 LYS C C 1
ATOM 9040 O O . LYS C 3 22 ? 146.921 93.110 92.853 1.00 68.83 22 LYS C O 1
ATOM 9046 N N . GLN C 3 23 ? 146.992 92.837 95.087 1.00 65.01 23 GLN C N 1
ATOM 9047 C CA . GLN C 3 23 ? 146.612 94.215 95.359 1.00 65.01 23 GLN C CA 1
ATOM 9048 C C . GLN C 3 23 ? 147.427 94.763 96.518 1.00 65.01 23 GLN C C 1
ATOM 9049 O O . GLN C 3 23 ? 147.567 94.107 97.554 1.00 65.01 23 GLN C O 1
ATOM 9055 N N . THR C 3 24 ? 147.957 95.964 96.331 1.00 66.59 24 THR C N 1
ATOM 9056 C CA . THR C 3 24 ? 148.721 96.687 97.329 1.00 66.59 24 THR C CA 1
ATOM 9057 C C . THR C 3 24 ? 147.891 97.865 97.828 1.00 66.59 24 THR C C 1
ATOM 9058 O O . THR C 3 24 ? 146.710 98.004 97.497 1.00 66.59 24 THR C O 1
ATOM 9062 N N . TYR C 3 25 ? 148.511 98.716 98.645 1.00 65.61 25 TYR C N 1
ATOM 9063 C CA . TYR C 3 25 ? 147.798 99.882 99.150 1.00 65.61 25 TYR C CA 1
ATOM 9064 C C . TYR C 3 25 ? 147.651 100.956 98.083 1.00 65.61 25 TYR C C 1
ATOM 9065 O O . TYR C 3 25 ? 146.695 101.737 98.127 1.00 65.61 25 TYR C O 1
ATOM 9074 N N . GLU C 3 26 ? 148.577 101.014 97.122 1.00 66.73 26 GLU C N 1
ATOM 9075 C CA . GLU C 3 26 ? 148.480 102.021 96.072 1.00 66.73 26 GLU C CA 1
ATOM 9076 C C . GLU C 3 26 ? 147.515 101.596 94.977 1.00 66.73 26 GLU C C 1
ATOM 9077 O O . GLU C 3 26 ? 146.728 102.417 94.498 1.00 66.73 26 GLU C O 1
ATOM 9083 N N . SER C 3 27 ? 147.563 100.324 94.570 1.00 66.78 27 SER C N 1
ATOM 9084 C CA . SER C 3 27 ? 146.667 99.830 93.529 1.00 66.78 27 SER C CA 1
ATOM 9085 C C . SER C 3 27 ? 145.216 99.816 93.982 1.00 66.78 27 SER C C 1
ATOM 9086 O O . SER C 3 27 ? 144.314 99.873 93.142 1.00 66.78 27 SER C O 1
ATOM 9089 N N . VAL C 3 28 ? 144.978 99.746 95.288 1.00 64.73 28 VAL C N 1
ATOM 9090 C CA . VAL C 3 28 ? 143.637 99.911 95.827 1.00 64.73 28 VAL C CA 1
ATOM 9091 C C . VAL C 3 28 ? 143.245 101.385 95.846 1.00 64.73 28 VAL C C 1
ATOM 9092 O O . VAL C 3 28 ? 142.123 101.747 95.474 1.00 64.73 28 VAL C O 1
ATOM 9096 N N . THR C 3 29 ? 144.174 102.261 96.243 1.00 63.02 29 THR C N 1
ATOM 9097 C CA . THR C 3 29 ? 143.899 103.695 96.261 1.00 63.02 29 THR C CA 1
ATOM 9098 C C . THR C 3 29 ? 143.792 104.265 94.850 1.00 63.02 29 THR C C 1
ATOM 9099 O O . THR C 3 29 ? 143.099 105.266 94.635 1.00 63.02 29 THR C O 1
ATOM 9103 N N . ARG C 3 30 ? 144.453 103.637 93.876 1.00 63.84 30 ARG C N 1
ATOM 9104 C CA . ARG C 3 30 ? 144.396 104.134 92.505 1.00 63.84 30 ARG C CA 1
ATOM 9105 C C . ARG C 3 30 ? 143.046 103.836 91.866 1.00 63.84 30 ARG C C 1
ATOM 9106 O O . ARG C 3 30 ? 142.456 104.702 91.211 1.00 63.84 30 ARG C O 1
ATOM 9114 N N . THR C 3 31 ? 142.526 102.622 92.065 1.00 61.71 31 THR C N 1
ATOM 9115 C CA . THR C 3 31 ? 141.272 102.244 91.422 1.00 61.71 31 THR C CA 1
ATOM 9116 C C . THR C 3 31 ? 140.055 102.854 92.102 1.00 61.71 31 THR C C 1
ATOM 9117 O O . THR C 3 31 ? 138.951 102.762 91.560 1.00 61.71 31 THR C O 1
ATOM 9121 N N . ILE C 3 32 ? 140.225 103.460 93.273 1.00 59.02 32 ILE C N 1
ATOM 9122 C CA . ILE C 3 32 ? 139.160 104.267 93.852 1.00 59.02 32 ILE C CA 1
ATOM 9123 C C . ILE C 3 32 ? 139.449 105.752 93.633 1.00 59.02 32 ILE C C 1
ATOM 9124 O O . ILE C 3 32 ? 138.522 106.564 93.543 1.00 59.02 32 ILE C O 1
ATOM 9129 N N . GLY C 3 33 ? 140.720 106.116 93.482 1.00 61.95 33 GLY C N 1
ATOM 9130 C CA . GLY C 3 33 ? 141.106 107.474 93.157 1.00 61.95 33 GLY C CA 1
ATOM 9131 C C . GLY C 3 33 ? 141.177 107.731 91.665 1.00 61.95 33 GLY C C 1
ATOM 9132 O O . GLY C 3 33 ? 141.794 108.704 91.226 1.00 61.95 33 GLY C O 1
ATOM 9133 N N . ASP C 3 34 ? 140.570 106.842 90.874 1.00 64.02 34 ASP C N 1
ATOM 9134 C CA . ASP C 3 34 ? 140.320 107.087 89.462 1.00 64.02 34 ASP C CA 1
ATOM 9135 C C . ASP C 3 34 ? 138.842 107.230 89.137 1.00 64.02 34 ASP C C 1
ATOM 9136 O O . ASP C 3 34 ? 138.510 107.741 88.065 1.00 64.02 34 ASP C O 1
ATOM 9141 N N . ILE C 3 35 ? 137.957 106.780 90.025 1.00 59.83 35 ILE C N 1
ATOM 9142 C CA . ILE C 3 35 ? 136.549 107.145 89.925 1.00 59.83 35 ILE C CA 1
ATOM 9143 C C . ILE C 3 35 ? 136.381 108.628 90.224 1.00 59.83 35 ILE C C 1
ATOM 9144 O O . ILE C 3 35 ? 135.702 109.358 89.492 1.00 59.83 35 ILE C O 1
ATOM 9149 N N . VAL C 3 36 ? 136.992 109.086 91.308 1.00 58.00 36 VAL C N 1
ATOM 9150 C CA . VAL C 3 36 ? 137.183 110.501 91.570 1.00 58.00 36 VAL C CA 1
ATOM 9151 C C . VAL C 3 36 ? 138.525 110.888 90.957 1.00 58.00 36 VAL C C 1
ATOM 9152 O O . VAL C 3 36 ? 139.308 110.022 90.565 1.00 58.00 36 VAL C O 1
ATOM 9156 N N . LEU C 3 37 ? 138.754 112.195 90.786 1.00 59.44 37 LEU C N 1
ATOM 9157 C CA . LEU C 3 37 ? 139.956 112.845 90.252 1.00 59.44 37 LEU C CA 1
ATOM 9158 C C . LEU C 3 37 ? 140.178 112.581 88.765 1.00 59.44 37 LEU C C 1
ATOM 9159 O O . LEU C 3 37 ? 141.137 113.114 88.197 1.00 59.44 37 LEU C O 1
ATOM 9164 N N . THR C 3 38 ? 139.341 111.783 88.120 1.00 62.90 38 THR C N 1
ATOM 9165 C CA . THR C 3 38 ? 139.233 111.772 86.672 1.00 62.90 38 THR C CA 1
ATOM 9166 C C . THR C 3 38 ? 138.475 113.030 86.285 1.00 62.90 38 THR C C 1
ATOM 9167 O O . THR C 3 38 ? 137.270 113.107 86.552 1.00 62.90 38 THR C O 1
ATOM 9171 N N . PRO C 3 39 ? 139.118 114.031 85.687 1.00 65.02 39 PRO C N 1
ATOM 9172 C CA . PRO C 3 39 ? 138.509 115.363 85.605 1.00 65.02 39 PRO C CA 1
ATOM 9173 C C . PRO C 3 39 ? 137.351 115.414 84.622 1.00 65.02 39 PRO C C 1
ATOM 9174 O O . PRO C 3 39 ? 137.170 114.533 83.781 1.00 65.02 39 PRO C O 1
ATOM 9178 N N . ILE C 3 40 ? 136.533 116.457 84.770 1.00 67.69 40 ILE C N 1
ATOM 9179 C CA . ILE C 3 40 ? 135.514 116.738 83.772 1.00 67.69 40 ILE C CA 1
ATOM 9180 C C . ILE C 3 40 ? 136.199 117.174 82.483 1.00 67.69 40 ILE C C 1
ATOM 9181 O O . ILE C 3 40 ? 137.306 117.735 82.508 1.00 67.69 40 ILE C O 1
ATOM 9186 N N . ARG C 3 41 ? 135.551 116.855 81.350 1.00 73.04 41 ARG C N 1
ATOM 9187 C CA . ARG C 3 41 ? 136.021 116.788 79.955 1.00 73.04 41 ARG C CA 1
ATOM 9188 C C . ARG C 3 41 ? 136.915 115.558 79.727 1.00 73.04 41 ARG C C 1
ATOM 9189 O O . ARG C 3 41 ? 137.256 115.246 78.579 1.00 73.04 41 ARG C O 1
ATOM 9197 N N . LYS C 3 42 ? 137.257 114.819 80.782 1.00 67.67 42 LYS C N 1
ATOM 9198 C CA . LYS C 3 42 ? 137.860 113.497 80.695 1.00 67.67 42 LYS C CA 1
ATOM 9199 C C . LYS C 3 42 ? 136.989 112.467 81.408 1.00 67.67 42 LYS C C 1
ATOM 9200 O O . LYS C 3 42 ? 137.271 111.264 81.336 1.00 67.67 42 LYS C O 1
ATOM 9206 N N . THR C 3 43 ? 135.913 112.916 82.061 1.00 66.01 43 THR C N 1
ATOM 9207 C CA . THR C 3 43 ? 135.025 112.034 82.817 1.00 66.01 43 THR C CA 1
ATOM 9208 C C . THR C 3 43 ? 134.312 111.065 81.878 1.00 66.01 43 THR C C 1
ATOM 9209 O O . THR C 3 43 ? 133.774 111.494 80.850 1.00 66.01 43 THR C O 1
ATOM 9213 N N . PRO C 3 44 ? 134.321 109.763 82.172 1.00 66.12 44 PRO C N 1
ATOM 9214 C CA . PRO C 3 44 ? 133.706 108.786 81.268 1.00 66.12 44 PRO C CA 1
ATOM 9215 C C . PRO C 3 44 ? 132.195 108.930 81.201 1.00 66.12 44 PRO C C 1
ATOM 9216 O O . PRO C 3 44 ? 131.548 109.464 82.103 1.00 66.12 44 PRO C O 1
ATOM 9220 N N . TRP C 3 45 ? 131.639 108.432 80.098 1.00 63.93 45 TRP C N 1
ATOM 9221 C CA . TRP C 3 45 ? 130.213 108.538 79.842 1.00 63.93 45 TRP C CA 1
ATOM 9222 C C . TRP C 3 45 ? 129.428 107.621 80.779 1.00 63.93 45 TRP C C 1
ATOM 9223 O O . TRP C 3 45 ? 129.984 106.799 81.513 1.00 63.93 45 TRP C O 1
ATOM 9234 N N . GLY C 3 46 ? 128.109 107.758 80.731 1.00 56.56 46 GLY C N 1
ATOM 9235 C CA . GLY C 3 46 ? 127.255 107.092 81.690 1.00 56.56 46 GLY C CA 1
ATOM 9236 C C . GLY C 3 46 ? 126.908 108.016 82.834 1.00 56.56 46 GLY C C 1
ATOM 9237 O O . GLY C 3 46 ? 125.732 108.187 83.165 1.00 56.56 46 GLY C O 1
ATOM 9238 N N . TRP C 3 47 ? 127.922 108.623 83.441 1.00 54.30 47 TRP C N 1
ATOM 9239 C CA . TRP C 3 47 ? 127.681 109.662 84.435 1.00 54.30 47 TRP C CA 1
ATOM 9240 C C . TRP C 3 47 ? 127.098 110.952 83.845 1.00 54.30 47 TRP C C 1
ATOM 9241 O O . TRP C 3 47 ? 126.262 111.564 84.517 1.00 54.30 47 TRP C O 1
ATOM 9252 N N . PRO C 3 48 ? 127.486 111.438 82.648 1.00 52.55 48 PRO C N 1
ATOM 9253 C CA . PRO C 3 48 ? 126.717 112.568 82.095 1.00 52.55 48 PRO C CA 1
ATOM 9254 C C . PRO C 3 48 ? 125.298 112.209 81.698 1.00 52.55 48 PRO C C 1
ATOM 9255 O O . PRO C 3 48 ? 124.382 112.999 81.948 1.00 52.55 48 PRO C O 1
ATOM 9259 N N . VAL C 3 49 ? 125.080 111.036 81.098 1.00 49.35 49 VAL C N 1
ATOM 9260 C CA . VAL C 3 49 ? 123.738 110.689 80.642 1.00 49.35 49 VAL C CA 1
ATOM 9261 C C . VAL C 3 49 ? 122.842 110.279 81.808 1.00 49.35 49 VAL C C 1
ATOM 9262 O O . VAL C 3 49 ? 121.614 110.304 81.679 1.00 49.35 49 VAL C O 1
ATOM 9266 N N . GLY C 3 50 ? 123.416 109.947 82.960 1.00 45.99 50 GLY C N 1
ATOM 9267 C CA . GLY C 3 50 ? 122.615 109.617 84.119 1.00 45.99 50 GLY C CA 1
ATOM 9268 C C . GLY C 3 50 ? 122.282 110.835 84.954 1.00 45.99 50 GLY C C 1
ATOM 9269 O O . GLY C 3 50 ? 121.195 110.927 85.530 1.00 45.99 50 GLY C O 1
ATOM 9270 N N . PHE C 3 51 ? 123.215 111.786 85.015 1.00 44.60 51 PHE C N 1
ATOM 9271 C CA . PHE C 3 51 ? 123.002 113.016 85.768 1.00 44.60 51 PHE C CA 1
ATOM 9272 C C . PHE C 3 51 ? 122.024 113.955 85.079 1.00 44.60 51 PHE C C 1
ATOM 9273 O O . PHE C 3 51 ? 121.502 114.867 85.727 1.00 44.60 51 PHE C O 1
ATOM 9281 N N . VAL C 3 52 ? 121.776 113.767 83.781 1.00 41.12 52 VAL C N 1
ATOM 9282 C CA . VAL C 3 52 ? 120.736 114.519 83.090 1.00 41.12 52 VAL C CA 1
ATOM 9283 C C . VAL C 3 52 ? 119.452 113.721 82.938 1.00 41.12 52 VAL C C 1
ATOM 9284 O O . VAL C 3 52 ? 118.426 114.295 82.545 1.00 41.12 52 VAL C O 1
ATOM 9288 N N . ILE C 3 53 ? 119.475 112.419 83.217 1.00 38.81 53 ILE C N 1
ATOM 9289 C CA . ILE C 3 53 ? 118.230 111.684 83.402 1.00 38.81 53 ILE C CA 1
ATOM 9290 C C . ILE C 3 53 ? 117.678 111.948 84.798 1.00 38.81 53 ILE C C 1
ATOM 9291 O O . ILE C 3 53 ? 116.472 112.154 84.976 1.00 38.81 53 ILE C O 1
ATOM 9296 N N . ALA C 3 54 ? 118.564 112.004 85.796 1.00 37.07 54 ALA C N 1
ATOM 9297 C CA . ALA C 3 54 ? 118.170 112.359 87.153 1.00 37.07 54 ALA C CA 1
ATOM 9298 C C . ALA C 3 54 ? 117.723 113.809 87.269 1.00 37.07 54 ALA C C 1
ATOM 9299 O O . ALA C 3 54 ? 116.958 114.134 88.182 1.00 37.07 54 ALA C O 1
ATOM 9301 N N . ALA C 3 55 ? 118.185 114.687 86.376 1.00 37.46 55 ALA C N 1
ATOM 9302 C CA . ALA C 3 55 ? 117.682 116.055 86.361 1.00 37.46 55 ALA C CA 1
ATOM 9303 C C . ALA C 3 55 ? 116.241 116.111 85.878 1.00 37.46 55 ALA C C 1
ATOM 9304 O O . ALA C 3 55 ? 115.444 116.895 86.400 1.00 37.46 55 ALA C O 1
ATOM 9306 N N . LEU C 3 56 ? 115.881 115.281 84.898 1.00 36.36 56 LEU C N 1
ATOM 9307 C CA . LEU C 3 56 ? 114.491 115.184 84.476 1.00 36.36 56 LEU C CA 1
ATOM 9308 C C . LEU C 3 56 ? 113.624 114.479 85.506 1.00 36.36 56 LEU C C 1
ATOM 9309 O O . LEU C 3 56 ? 112.404 114.668 85.505 1.00 36.36 56 LEU C O 1
ATOM 9314 N N . GLY C 3 57 ? 114.221 113.660 86.373 1.00 35.43 57 GLY C N 1
ATOM 9315 C CA . GLY C 3 57 ? 113.495 113.167 87.525 1.00 35.43 57 GLY C CA 1
ATOM 9316 C C . GLY C 3 57 ? 113.402 114.194 88.627 1.00 35.43 57 GLY C C 1
ATOM 9317 O O . GLY C 3 57 ? 112.410 114.232 89.358 1.00 35.43 57 GLY C O 1
ATOM 9318 N N . LEU C 3 58 ? 114.420 115.045 88.761 1.00 34.81 58 LEU C N 1
ATOM 9319 C CA . LEU C 3 58 ? 114.361 116.113 89.750 1.00 34.81 58 LEU C CA 1
ATOM 9320 C C . LEU C 3 58 ? 113.449 117.248 89.308 1.00 34.81 58 LEU C C 1
ATOM 9321 O O . LEU C 3 58 ? 112.798 117.872 90.150 1.00 34.81 58 LEU C O 1
ATOM 9326 N N . LEU C 3 59 ? 113.377 117.528 88.009 1.00 36.40 59 LEU C N 1
ATOM 9327 C CA . LEU C 3 59 ? 112.379 118.469 87.522 1.00 36.40 59 LEU C CA 1
ATOM 9328 C C . LEU C 3 59 ? 110.986 117.863 87.435 1.00 36.40 59 LEU C C 1
ATOM 9329 O O . LEU C 3 59 ? 110.025 118.604 87.224 1.00 36.40 59 LEU C O 1
ATOM 9334 N N . MET C 3 60 ? 110.855 116.545 87.567 1.00 33.76 60 MET C N 1
ATOM 9335 C CA . MET C 3 60 ? 109.568 115.934 87.865 1.00 33.76 60 MET C CA 1
ATOM 9336 C C . MET C 3 60 ? 109.292 115.917 89.360 1.00 33.76 60 MET C C 1
ATOM 9337 O O . MET C 3 60 ? 108.127 115.893 89.770 1.00 33.76 60 MET C O 1
ATOM 9342 N N . TYR C 3 61 ? 110.345 115.951 90.175 1.00 30.15 61 TYR C N 1
ATOM 9343 C CA . TYR C 3 61 ? 110.210 116.041 91.623 1.00 30.15 61 TYR C CA 1
ATOM 9344 C C . TYR C 3 61 ? 109.835 117.450 92.050 1.00 30.15 61 TYR C C 1
ATOM 9345 O O . TYR C 3 61 ? 108.900 117.642 92.831 1.00 30.15 61 TYR C O 1
ATOM 9354 N N . LEU C 3 62 ? 110.554 118.447 91.541 1.00 29.00 62 LEU C N 1
ATOM 9355 C CA . LEU C 3 62 ? 110.330 119.827 91.942 1.00 29.00 62 LEU C CA 1
ATOM 9356 C C . LEU C 3 62 ? 109.095 120.433 91.300 1.00 29.00 62 LEU C C 1
ATOM 9357 O O . LEU C 3 62 ? 108.616 121.466 91.774 1.00 29.00 62 LEU C O 1
ATOM 9362 N N . PHE C 3 63 ? 108.578 119.833 90.232 1.00 27.36 63 PHE C N 1
ATOM 9363 C CA . PHE C 3 63 ? 107.320 120.298 89.666 1.00 27.36 63 PHE C CA 1
ATOM 9364 C C . PHE C 3 63 ? 106.128 119.677 90.369 1.00 27.36 63 PHE C C 1
ATOM 9365 O O . PHE C 3 63 ? 105.107 120.344 90.559 1.00 27.36 63 PHE C O 1
ATOM 9373 N N . SER C 3 64 ? 106.239 118.408 90.765 1.00 25.82 64 SER C N 1
ATOM 9374 C CA . SER C 3 64 ? 105.181 117.779 91.540 1.00 25.82 64 SER C CA 1
ATOM 9375 C C . SER C 3 64 ? 105.095 118.341 92.948 1.00 25.82 64 SER C C 1
ATOM 9376 O O . SER C 3 64 ? 104.039 118.234 93.571 1.00 25.82 64 SER C O 1
ATOM 9379 N N . LEU C 3 65 ? 106.180 118.923 93.464 1.00 24.80 65 LEU C N 1
ATOM 9380 C CA . LEU C 3 65 ? 106.123 119.609 94.750 1.00 24.80 65 LEU C CA 1
ATOM 9381 C C . LEU C 3 65 ? 105.613 121.035 94.602 1.00 24.80 65 LEU C C 1
ATOM 9382 O O . LEU C 3 65 ? 104.899 121.531 95.478 1.00 24.80 65 LEU C O 1
ATOM 9387 N N . ALA C 3 66 ? 105.978 121.714 93.514 1.00 24.95 66 ALA C N 1
ATOM 9388 C CA . ALA C 3 66 ? 105.458 123.057 93.284 1.00 24.95 66 ALA C CA 1
ATOM 9389 C C . ALA C 3 66 ? 103.982 123.024 92.929 1.00 24.95 66 ALA C C 1
ATOM 9390 O O . ALA C 3 66 ? 103.264 123.995 93.188 1.00 24.95 66 ALA C O 1
ATOM 9392 N N . VAL C 3 67 ? 103.518 121.929 92.328 1.00 23.22 67 VAL C N 1
ATOM 9393 C CA . VAL C 3 67 ? 102.084 121.709 92.202 1.00 23.22 67 VAL C CA 1
ATOM 9394 C C . VAL C 3 67 ? 101.472 121.478 93.576 1.00 23.22 67 VAL C C 1
ATOM 9395 O O . VAL C 3 67 ? 100.497 122.137 93.947 1.00 23.22 67 VAL C O 1
ATOM 9399 N N . LEU C 3 68 ? 102.092 120.596 94.372 1.00 21.95 68 LEU C N 1
ATOM 9400 C CA . LEU C 3 68 ? 101.524 120.120 95.634 1.00 21.95 68 LEU C CA 1
ATOM 9401 C C . LEU C 3 68 ? 101.305 121.242 96.636 1.00 21.95 68 LEU C C 1
ATOM 9402 O O . LEU C 3 68 ? 100.314 121.242 97.372 1.00 21.95 68 LEU C O 1
ATOM 9407 N N . PHE C 3 69 ? 102.209 122.211 96.671 1.00 23.47 69 PHE C N 1
ATOM 9408 C CA . PHE C 3 69 ? 102.049 123.317 97.601 1.00 23.47 69 PHE C CA 1
ATOM 9409 C C . PHE C 3 69 ? 101.002 124.302 97.103 1.00 23.47 69 PHE C C 1
ATOM 9410 O O . PHE C 3 69 ? 100.235 124.850 97.900 1.00 23.47 69 PHE C O 1
ATOM 9418 N N . THR C 3 70 ? 100.937 124.509 95.788 1.00 23.77 70 THR C N 1
ATOM 9419 C CA . THR C 3 70 ? 100.086 125.552 95.228 1.00 23.77 70 THR C CA 1
ATOM 9420 C C . THR C 3 70 ? 98.615 125.156 95.269 1.00 23.77 70 THR C C 1
ATOM 9421 O O . THR C 3 70 ? 97.789 125.855 95.865 1.00 23.77 70 THR C O 1
ATOM 9425 N N . VAL C 3 71 ? 98.263 124.039 94.638 1.00 22.20 71 VAL C N 1
ATOM 9426 C CA . VAL C 3 71 ? 96.860 123.644 94.559 1.00 22.20 71 VAL C CA 1
ATOM 9427 C C . VAL C 3 71 ? 96.433 122.832 95.780 1.00 22.20 71 VAL C C 1
ATOM 9428 O O . VAL C 3 71 ? 95.320 123.000 96.285 1.00 22.20 71 VAL C O 1
ATOM 9432 N N . GLY C 3 72 ? 97.289 121.992 96.328 1.00 19.79 72 GLY C N 1
ATOM 9433 C CA . GLY C 3 72 ? 96.981 121.382 97.604 1.00 19.79 72 GLY C CA 1
ATOM 9434 C C . GLY C 3 72 ? 97.486 119.959 97.684 1.00 19.79 72 GLY C C 1
ATOM 9435 O O . GLY C 3 72 ? 98.075 119.424 96.753 1.00 19.79 72 GLY C O 1
ATOM 9436 N N . VAL C 3 73 ? 97.223 119.353 98.845 1.00 17.09 73 VAL C N 1
ATOM 9437 C CA . VAL C 3 73 ? 97.572 117.959 99.103 1.00 17.09 73 VAL C CA 1
ATOM 9438 C C . VAL C 3 73 ? 96.555 117.007 98.498 1.00 17.09 73 VAL C C 1
ATOM 9439 O O . VAL C 3 73 ? 96.745 115.786 98.543 1.00 17.09 73 VAL C O 1
ATOM 9443 N N . GLY C 3 74 ? 95.490 117.530 97.903 1.00 16.03 74 GLY C N 1
ATOM 9444 C CA . GLY C 3 74 ? 94.426 116.703 97.383 1.00 16.03 74 GLY C CA 1
ATOM 9445 C C . GLY C 3 74 ? 94.442 116.551 95.879 1.00 16.03 74 GLY C C 1
ATOM 9446 O O . GLY C 3 74 ? 93.405 116.287 95.270 1.00 16.03 74 GLY C O 1
ATOM 9447 N N . VAL C 3 75 ? 95.605 116.746 95.257 1.00 17.24 75 VAL C N 1
ATOM 9448 C CA . VAL C 3 75 ? 95.811 116.287 93.892 1.00 17.24 75 VAL C CA 1
ATOM 9449 C C . VAL C 3 75 ? 96.391 114.892 93.856 1.00 17.24 75 VAL C C 1
ATOM 9450 O O . VAL C 3 75 ? 96.744 114.394 92.781 1.00 17.24 75 VAL C O 1
ATOM 9454 N N . TRP C 3 76 ? 96.492 114.242 95.008 1.00 18.97 76 TRP C N 1
ATOM 9455 C CA . TRP C 3 76 ? 97.102 112.929 95.086 1.00 18.97 76 TRP C CA 1
ATOM 9456 C C . TRP C 3 76 ? 96.106 111.823 94.778 1.00 18.97 76 TRP C C 1
ATOM 9457 O O . TRP C 3 76 ? 96.434 110.869 94.066 1.00 18.97 76 TRP C O 1
ATOM 9468 N N . GLY C 3 77 ? 94.886 111.936 95.284 1.00 17.58 77 GLY C N 1
ATOM 9469 C CA . GLY C 3 77 ? 93.907 110.879 95.162 1.00 17.58 77 GLY C CA 1
ATOM 9470 C C . GLY C 3 77 ? 93.595 110.197 96.468 1.00 17.58 77 GLY C C 1
ATOM 9471 O O . GLY C 3 77 ? 92.822 109.232 96.474 1.00 17.58 77 GLY C O 1
ATOM 9472 N N . ILE C 3 78 ? 94.180 110.668 97.570 1.00 14.98 78 ILE C N 1
ATOM 9473 C CA . ILE C 3 78 ? 93.879 110.142 98.892 1.00 14.98 78 ILE C CA 1
ATOM 9474 C C . ILE C 3 78 ? 92.436 110.460 99.258 1.00 14.98 78 ILE C C 1
ATOM 9475 O O . ILE C 3 78 ? 91.949 111.578 99.052 1.00 14.98 78 ILE C O 1
ATOM 9480 N N . ASN C 3 79 ? 91.730 109.459 99.762 1.00 15.26 79 ASN C N 1
ATOM 9481 C CA . ASN C 3 79 ? 90.326 109.624 100.079 1.00 15.26 79 ASN C CA 1
ATOM 9482 C C . ASN C 3 79 ? 90.211 110.003 101.549 1.00 15.26 79 ASN C C 1
ATOM 9483 O O . ASN C 3 79 ? 91.210 110.281 102.214 1.00 15.26 79 ASN C O 1
ATOM 9488 N N . ILE C 3 80 ? 88.993 110.054 102.074 1.00 15.66 80 ILE C N 1
ATOM 9489 C CA . ILE C 3 80 ? 88.825 110.126 103.524 1.00 15.66 80 ILE C CA 1
ATOM 9490 C C . ILE C 3 80 ? 88.849 108.766 104.239 1.00 15.66 80 ILE C C 1
ATOM 9491 O O . ILE C 3 80 ? 89.267 108.757 105.408 1.00 15.66 80 ILE C O 1
ATOM 9496 N N . PRO C 3 81 ? 88.399 107.609 103.690 1.00 14.49 81 PRO C N 1
ATOM 9497 C CA . PRO C 3 81 ? 88.778 106.353 104.370 1.00 14.49 81 PRO C CA 1
ATOM 9498 C C . PRO C 3 81 ? 90.270 106.129 104.378 1.00 14.49 81 PRO C C 1
ATOM 9499 O O . PRO C 3 81 ? 90.892 106.045 105.442 1.00 14.49 81 PRO C O 1
ATOM 9503 N N . VAL C 3 82 ? 90.861 106.072 103.197 1.00 14.30 82 VAL C N 1
ATOM 9504 C CA . VAL C 3 82 ? 92.292 105.881 103.034 1.00 14.30 82 VAL C CA 1
ATOM 9505 C C . VAL C 3 82 ? 92.872 107.268 102.775 1.00 14.30 82 VAL C C 1
ATOM 9506 O O . VAL C 3 82 ? 92.811 107.831 101.681 1.00 14.30 82 VAL C O 1
ATOM 9510 N N . ALA C 3 83 ? 93.371 107.867 103.846 1.00 14.05 83 ALA C N 1
ATOM 9511 C CA . ALA C 3 83 ? 93.913 109.210 103.809 1.00 14.05 83 ALA C CA 1
ATOM 9512 C C . ALA C 3 83 ? 95.426 109.216 103.873 1.00 14.05 83 ALA C C 1
ATOM 9513 O O . ALA C 3 83 ? 96.030 110.288 103.911 1.00 14.05 83 ALA C O 1
ATOM 9515 N N . TRP C 3 84 ? 96.045 108.043 103.888 1.00 15.43 84 TRP C N 1
ATOM 9516 C CA . TRP C 3 84 ? 97.486 107.886 103.782 1.00 15.43 84 TRP C CA 1
ATOM 9517 C C . TRP C 3 84 ? 97.747 107.003 102.576 1.00 15.43 84 TRP C C 1
ATOM 9518 O O . TRP C 3 84 ? 97.281 105.862 102.533 1.00 15.43 84 TRP C O 1
ATOM 9529 N N . GLY C 3 85 ? 98.465 107.528 101.593 1.00 18.02 85 GLY C N 1
ATOM 9530 C CA . GLY C 3 85 ? 98.634 106.791 100.358 1.00 18.02 85 GLY C CA 1
ATOM 9531 C C . GLY C 3 85 ? 100.066 106.677 99.893 1.00 18.02 85 GLY C C 1
ATOM 9532 O O . GLY C 3 85 ? 100.931 106.254 100.661 1.00 18.02 85 GLY C O 1
ATOM 9533 N N . PHE C 3 86 ? 100.335 107.081 98.646 1.00 20.52 86 PHE C N 1
ATOM 9534 C CA . PHE C 3 86 ? 101.688 107.046 98.098 1.00 20.52 86 PHE C CA 1
ATOM 9535 C C . PHE C 3 86 ? 102.641 107.972 98.837 1.00 20.52 86 PHE C C 1
ATOM 9536 O O . PHE C 3 86 ? 103.853 107.772 98.769 1.00 20.52 86 PHE C O 1
ATOM 9544 N N . ASP C 3 87 ? 102.128 108.987 99.528 1.00 20.86 87 ASP C N 1
ATOM 9545 C CA . ASP C 3 87 ? 102.977 109.817 100.364 1.00 20.86 87 ASP C CA 1
ATOM 9546 C C . ASP C 3 87 ? 103.530 109.073 101.561 1.00 20.86 87 ASP C C 1
ATOM 9547 O O . ASP C 3 87 ? 104.535 109.506 102.125 1.00 20.86 87 ASP C O 1
ATOM 9552 N N . ILE C 3 88 ? 102.872 108.001 101.993 1.00 19.09 88 ILE C N 1
ATOM 9553 C CA . ILE C 3 88 ? 103.331 107.231 103.130 1.00 19.09 88 ILE C CA 1
ATOM 9554 C C . ILE C 3 88 ? 103.820 105.844 102.725 1.00 19.09 88 ILE C C 1
ATOM 9555 O O . ILE C 3 88 ? 104.744 105.324 103.357 1.00 19.09 88 ILE C O 1
ATOM 9560 N N . ILE C 3 89 ? 103.276 105.253 101.658 1.00 19.41 89 ILE C N 1
ATOM 9561 C CA . ILE C 3 89 ? 103.805 103.978 101.179 1.00 19.41 89 ILE C CA 1
ATOM 9562 C C . ILE C 3 89 ? 105.222 104.152 100.652 1.00 19.41 89 ILE C C 1
ATOM 9563 O O . ILE C 3 89 ? 106.111 103.358 100.969 1.00 19.41 89 ILE C O 1
ATOM 9568 N N . ASN C 3 90 ? 105.473 105.218 99.894 1.00 21.38 90 ASN C N 1
ATOM 9569 C CA . ASN C 3 90 ? 106.828 105.494 99.436 1.00 21.38 90 ASN C CA 1
ATOM 9570 C C . ASN C 3 90 ? 107.717 106.049 100.533 1.00 21.38 90 ASN C C 1
ATOM 9571 O O . ASN C 3 90 ? 108.940 105.927 100.439 1.00 21.38 90 ASN C O 1
ATOM 9576 N N . PHE C 3 91 ? 107.140 106.661 101.562 1.00 21.67 91 PHE C N 1
ATOM 9577 C CA . PHE C 3 91 ? 107.956 107.189 102.647 1.00 21.67 91 PHE C CA 1
ATOM 9578 C C . PHE C 3 91 ? 108.508 106.069 103.512 1.00 21.67 91 PHE C C 1
ATOM 9579 O O . PHE C 3 91 ? 109.684 106.097 103.886 1.00 21.67 91 PHE C O 1
ATOM 9587 N N . VAL C 3 92 ? 107.681 105.077 103.841 1.00 21.08 92 VAL C N 1
ATOM 9588 C CA . VAL C 3 92 ? 108.175 103.944 104.610 1.00 21.08 92 VAL C CA 1
ATOM 9589 C C . VAL C 3 92 ? 109.058 103.067 103.724 1.00 21.08 92 VAL C C 1
ATOM 9590 O O . VAL C 3 92 ? 109.974 102.394 104.212 1.00 21.08 92 VAL C O 1
ATOM 9594 N N . TRP C 3 93 ? 108.840 103.108 102.407 1.00 24.01 93 TRP C N 1
ATOM 9595 C CA . TRP C 3 93 ? 109.698 102.387 101.471 1.00 24.01 93 TRP C CA 1
ATOM 9596 C C . TRP C 3 93 ? 111.084 103.014 101.390 1.00 24.01 93 TRP C C 1
ATOM 9597 O O . TRP C 3 93 ? 112.093 102.305 101.390 1.00 24.01 93 TRP C O 1
ATOM 9608 N N . TRP C 3 94 ? 111.152 104.344 101.314 1.00 25.36 94 TRP C N 1
ATOM 9609 C CA . TRP C 3 94 ? 112.445 105.010 101.200 1.00 25.36 94 TRP C CA 1
ATOM 9610 C C . TRP C 3 94 ? 113.210 104.965 102.517 1.00 25.36 94 TRP C C 1
ATOM 9611 O O . TRP C 3 94 ? 114.427 104.757 102.524 1.00 25.36 94 TRP C O 1
ATOM 9622 N N . ILE C 3 95 ? 112.509 105.164 103.636 1.00 26.19 95 ILE C N 1
ATOM 9623 C CA . ILE C 3 95 ? 113.086 104.934 104.960 1.00 26.19 95 ILE C CA 1
ATOM 9624 C C . ILE C 3 95 ? 113.512 103.479 105.110 1.00 26.19 95 ILE C C 1
ATOM 9625 O O . ILE C 3 95 ? 114.561 103.178 105.696 1.00 26.19 95 ILE C O 1
ATOM 9630 N N . GLY C 3 96 ? 112.741 102.560 104.529 1.00 27.46 96 GLY C N 1
ATOM 9631 C CA . GLY C 3 96 ? 113.122 101.161 104.547 1.00 27.46 96 GLY C CA 1
ATOM 9632 C C . GLY C 3 96 ? 114.354 100.857 103.724 1.00 27.46 96 GLY C C 1
ATOM 9633 O O . GLY C 3 96 ? 115.071 99.904 104.019 1.00 27.46 96 GLY C O 1
ATOM 9634 N N . ILE C 3 97 ? 114.629 101.659 102.697 1.00 28.27 97 ILE C N 1
ATOM 9635 C CA . ILE C 3 97 ? 115.774 101.378 101.836 1.00 28.27 97 ILE C CA 1
ATOM 9636 C C . ILE C 3 97 ? 117.077 101.731 102.538 1.00 28.27 97 ILE C C 1
ATOM 9637 O O . ILE C 3 97 ? 118.020 100.932 102.559 1.00 28.27 97 ILE C O 1
ATOM 9642 N N . GLY C 3 98 ? 117.140 102.904 103.157 1.00 32.71 98 GLY C N 1
ATOM 9643 C CA . GLY C 3 98 ? 118.355 103.345 103.811 1.00 32.71 98 GLY C CA 1
ATOM 9644 C C . GLY C 3 98 ? 118.725 102.615 105.083 1.00 32.71 98 GLY C C 1
ATOM 9645 O O . GLY C 3 98 ? 119.783 102.901 105.649 1.00 32.71 98 GLY C O 1
ATOM 9646 N N . HIS C 3 99 ? 117.901 101.678 105.549 1.00 32.51 99 HIS C N 1
ATOM 9647 C CA . HIS C 3 99 ? 118.155 101.030 106.828 1.00 32.51 99 HIS C CA 1
ATOM 9648 C C . HIS C 3 99 ? 119.174 99.914 106.715 1.00 32.51 99 HIS C C 1
ATOM 9649 O O . HIS C 3 99 ? 120.025 99.758 107.597 1.00 32.51 99 HIS C O 1
ATOM 9656 N N . ALA C 3 100 ? 119.102 99.121 105.654 1.00 36.26 100 ALA C N 1
ATOM 9657 C CA . ALA C 3 100 ? 120.162 98.160 105.409 1.00 36.26 100 ALA C CA 1
ATOM 9658 C C . ALA C 3 100 ? 121.421 98.813 104.873 1.00 36.26 100 ALA C C 1
ATOM 9659 O O . ALA C 3 100 ? 122.472 98.169 104.848 1.00 36.26 100 ALA C O 1
ATOM 9661 N N . GLY C 3 101 ? 121.339 100.070 104.445 1.00 38.34 101 GLY C N 1
ATOM 9662 C CA . GLY C 3 101 ? 122.531 100.852 104.234 1.00 38.34 101 GLY C CA 1
ATOM 9663 C C . GLY C 3 101 ? 123.295 101.175 105.501 1.00 38.34 101 GLY C C 1
ATOM 9664 O O . GLY C 3 101 ? 124.471 101.543 105.418 1.00 38.34 101 GLY C O 1
ATOM 9665 N N . THR C 3 102 ? 122.654 101.063 106.662 1.00 38.93 102 THR C N 1
ATOM 9666 C CA . THR C 3 102 ? 123.319 101.188 107.948 1.00 38.93 102 THR C CA 1
ATOM 9667 C C . THR C 3 102 ? 123.427 99.877 108.706 1.00 38.93 102 THR C C 1
ATOM 9668 O O . THR C 3 102 ? 124.113 99.836 109.730 1.00 38.93 102 THR C O 1
ATOM 9672 N N . LEU C 3 103 ? 122.765 98.811 108.255 1.00 40.15 103 LEU C N 1
ATOM 9673 C CA . LEU C 3 103 ? 123.191 97.493 108.704 1.00 40.15 103 LEU C CA 1
ATOM 9674 C C . LEU C 3 103 ? 124.568 97.185 108.149 1.00 40.15 103 LEU C C 1
ATOM 9675 O O . LEU C 3 103 ? 125.407 96.598 108.839 1.00 40.15 103 LEU C O 1
ATOM 9680 N N . ILE C 3 104 ? 124.818 97.596 106.907 1.00 41.56 104 ILE C N 1
ATOM 9681 C CA . ILE C 3 104 ? 126.127 97.423 106.293 1.00 41.56 104 ILE C CA 1
ATOM 9682 C C . ILE C 3 104 ? 127.148 98.336 106.960 1.00 41.56 104 ILE C C 1
ATOM 9683 O O . ILE C 3 104 ? 128.286 97.931 107.229 1.00 41.56 104 ILE C O 1
ATOM 9688 N N . SER C 3 105 ? 126.746 99.558 107.288 1.00 43.91 105 SER C N 1
ATOM 9689 C CA . SER C 3 105 ? 127.668 100.543 107.834 1.00 43.91 105 SER C CA 1
ATOM 9690 C C . SER C 3 105 ? 127.915 100.407 109.326 1.00 43.91 105 SER C C 1
ATOM 9691 O O . SER C 3 105 ? 129.030 100.679 109.781 1.00 43.91 105 SER C O 1
ATOM 9694 N N . ALA C 3 106 ? 126.911 100.019 110.106 1.00 41.88 106 ALA C N 1
ATOM 9695 C CA . ALA C 3 106 ? 127.022 100.069 111.556 1.00 41.88 106 ALA C CA 1
ATOM 9696 C C . ALA C 3 106 ? 126.855 98.718 112.230 1.00 41.88 106 ALA C C 1
ATOM 9697 O O . ALA C 3 106 ? 127.629 98.388 113.131 1.00 41.88 106 ALA C O 1
ATOM 9699 N N . ILE C 3 107 ? 125.845 97.940 111.837 1.00 42.88 107 ILE C N 1
ATOM 9700 C CA . ILE C 3 107 ? 125.563 96.684 112.523 1.00 42.88 107 ILE C CA 1
ATOM 9701 C C . ILE C 3 107 ? 126.649 95.658 112.226 1.00 42.88 107 ILE C C 1
ATOM 9702 O O . ILE C 3 107 ? 127.094 94.930 113.121 1.00 42.88 107 ILE C O 1
ATOM 9707 N N . LEU C 3 108 ? 127.138 95.626 110.989 1.00 44.67 108 LEU C N 1
ATOM 9708 C CA . LEU C 3 108 ? 128.220 94.716 110.645 1.00 44.67 108 LEU C CA 1
ATOM 9709 C C . LEU C 3 108 ? 129.570 95.170 111.187 1.00 44.67 108 LEU C C 1
ATOM 9710 O O . LEU C 3 108 ? 130.476 94.341 111.317 1.00 44.67 108 LEU C O 1
ATOM 9715 N N . LEU C 3 109 ? 129.727 96.454 111.514 1.00 45.05 109 LEU C N 1
ATOM 9716 C CA . LEU C 3 109 ? 130.958 96.915 112.144 1.00 45.05 109 LEU C CA 1
ATOM 9717 C C . LEU C 3 109 ? 131.044 96.505 113.609 1.00 45.05 109 LEU C C 1
ATOM 9718 O O . LEU C 3 109 ? 132.152 96.393 114.145 1.00 45.05 109 LEU C O 1
ATOM 9723 N N . LEU C 3 110 ? 129.903 96.259 114.260 1.00 43.89 110 LEU C N 1
ATOM 9724 C CA . LEU C 3 110 ? 129.925 95.617 115.570 1.00 43.89 110 LEU C CA 1
ATOM 9725 C C . LEU C 3 110 ? 130.489 94.212 115.480 1.00 43.89 110 LEU C C 1
ATOM 9726 O O . LEU C 3 110 ? 131.274 93.790 116.336 1.00 43.89 110 LEU C O 1
ATOM 9731 N N . PHE C 3 111 ? 130.112 93.481 114.436 1.00 45.89 111 PHE C N 1
ATOM 9732 C CA . PHE C 3 111 ? 130.518 92.100 114.238 1.00 45.89 111 PHE C CA 1
ATOM 9733 C C . PHE C 3 111 ? 131.946 91.959 113.732 1.00 45.89 111 PHE C C 1
ATOM 9734 O O . PHE C 3 111 ? 132.303 90.852 113.325 1.00 45.89 111 PHE C O 1
ATOM 9742 N N . ARG C 3 112 ? 132.721 93.056 113.686 1.00 49.00 112 ARG C N 1
ATOM 9743 C CA . ARG C 3 112 ? 134.115 93.142 113.203 1.00 49.00 112 ARG C CA 1
ATOM 9744 C C . ARG C 3 112 ? 134.306 92.514 111.816 1.00 49.00 112 ARG C C 1
ATOM 9745 O O . ARG C 3 112 ? 135.414 92.131 111.427 1.00 49.00 112 ARG C O 1
ATOM 9753 N N . GLN C 3 113 ? 133.241 92.491 111.019 1.00 48.95 113 GLN C N 1
ATOM 9754 C CA . GLN C 3 113 ? 133.247 91.773 109.757 1.00 48.95 113 GLN C CA 1
ATOM 9755 C C . GLN C 3 113 ? 133.934 92.595 108.682 1.00 48.95 113 GLN C C 1
ATOM 9756 O O . GLN C 3 113 ? 133.825 93.822 108.649 1.00 48.95 113 GLN C O 1
ATOM 9762 N N . ASP C 3 114 ? 134.654 91.906 107.807 1.00 54.21 114 ASP C N 1
ATOM 9763 C CA . ASP C 3 114 ? 135.467 92.572 106.809 1.00 54.21 114 ASP C CA 1
ATOM 9764 C C . ASP C 3 114 ? 134.837 92.573 105.429 1.00 54.21 114 ASP C C 1
ATOM 9765 O O . ASP C 3 114 ? 135.376 93.216 104.524 1.00 54.21 114 ASP C O 1
ATOM 9770 N N . TRP C 3 115 ? 133.714 91.887 105.242 1.00 49.48 115 TRP C N 1
ATOM 9771 C CA . TRP C 3 115 ? 133.026 91.986 103.967 1.00 49.48 115 TRP C CA 1
ATOM 9772 C C . TRP C 3 115 ? 132.108 93.194 103.889 1.00 49.48 115 TRP C C 1
ATOM 9773 O O . TRP C 3 115 ? 131.603 93.486 102.807 1.00 49.48 115 TRP C O 1
ATOM 9784 N N . ARG C 3 116 ? 131.908 93.920 104.985 1.00 49.67 116 ARG C N 1
ATOM 9785 C CA . ARG C 3 116 ? 131.180 95.183 104.955 1.00 49.67 116 ARG C CA 1
ATOM 9786 C C . ARG C 3 116 ? 132.050 96.346 104.515 1.00 49.67 116 ARG C C 1
ATOM 9787 O O . ARG C 3 116 ? 131.551 97.472 104.416 1.00 49.67 116 ARG C O 1
ATOM 9795 N N . THR C 3 117 ? 133.330 96.095 104.247 1.00 51.46 117 THR C N 1
ATOM 9796 C CA . THR C 3 117 ? 134.297 97.172 104.098 1.00 51.46 117 THR C CA 1
ATOM 9797 C C . THR C 3 117 ? 134.138 97.881 102.760 1.00 51.46 117 THR C C 1
ATOM 9798 O O . THR C 3 117 ? 134.050 99.113 102.704 1.00 51.46 117 THR C O 1
ATOM 9802 N N . SER C 3 118 ? 134.088 97.122 101.673 1.00 48.56 118 SER C N 1
ATOM 9803 C CA . SER C 3 118 ? 133.926 97.725 100.361 1.00 48.56 118 SER C CA 1
ATOM 9804 C C . SER C 3 118 ? 132.478 98.068 100.041 1.00 48.56 118 SER C C 1
ATOM 9805 O O . SER C 3 118 ? 132.229 98.781 99.066 1.00 48.56 118 SER C O 1
ATOM 9808 N N . ILE C 3 119 ? 131.523 97.592 100.838 1.00 47.27 119 ILE C N 1
ATOM 9809 C CA . ILE C 3 119 ? 130.113 97.897 100.620 1.00 47.27 119 ILE C CA 1
ATOM 9810 C C . ILE C 3 119 ? 129.735 99.082 101.504 1.00 47.27 119 ILE C C 1
ATOM 9811 O O . ILE C 3 119 ? 128.563 99.453 101.603 1.00 47.27 119 ILE C O 1
ATOM 9816 N N . ASN C 3 120 ? 130.731 99.725 102.114 1.00 48.38 120 ASN C N 1
ATOM 9817 C CA . ASN C 3 120 ? 130.445 100.709 103.152 1.00 48.38 120 ASN C CA 1
ATOM 9818 C C . ASN C 3 120 ? 129.894 102.007 102.573 1.00 48.38 120 ASN C C 1
ATOM 9819 O O . ASN C 3 120 ? 128.735 102.352 102.816 1.00 48.38 120 ASN C O 1
ATOM 9824 N N . ARG C 3 121 ? 130.694 102.713 101.764 1.00 48.54 121 ARG C N 1
ATOM 9825 C CA . ARG C 3 121 ? 130.305 104.045 101.300 1.00 48.54 121 ARG C CA 1
ATOM 9826 C C . ARG C 3 121 ? 129.147 104.003 100.319 1.00 48.54 121 ARG C C 1
ATOM 9827 O O . ARG C 3 121 ? 128.362 104.953 100.253 1.00 48.54 121 ARG C O 1
ATOM 9835 N N . ALA C 3 122 ? 128.997 102.911 99.580 1.00 46.54 122 ALA C N 1
ATOM 9836 C CA . ALA C 3 122 ? 127.829 102.732 98.731 1.00 46.54 122 ALA C CA 1
ATOM 9837 C C . ALA C 3 122 ? 126.596 102.303 99.515 1.00 46.54 122 ALA C C 1
ATOM 9838 O O . ALA C 3 122 ? 125.563 102.012 98.907 1.00 46.54 122 ALA C O 1
ATOM 9840 N N . ALA C 3 123 ? 126.692 102.236 100.837 1.00 43.44 123 ALA C N 1
ATOM 9841 C CA . ALA C 3 123 ? 125.562 102.043 101.724 1.00 43.44 123 ALA C CA 1
ATOM 9842 C C . ALA C 3 123 ? 125.404 103.158 102.747 1.00 43.44 123 ALA C C 1
ATOM 9843 O O . ALA C 3 123 ? 124.279 103.419 103.173 1.00 43.44 123 ALA C O 1
ATOM 9845 N N . GLU C 3 124 ? 126.492 103.824 103.153 1.00 45.67 124 GLU C N 1
ATOM 9846 C CA . GLU C 3 124 ? 126.359 105.037 103.957 1.00 45.67 124 GLU C CA 1
ATOM 9847 C C . GLU C 3 124 ? 125.714 106.153 103.152 1.00 45.67 124 GLU C C 1
ATOM 9848 O O . GLU C 3 124 ? 124.780 106.811 103.623 1.00 45.67 124 GLU C O 1
ATOM 9854 N N . ALA C 3 125 ? 126.212 106.389 101.937 1.00 42.16 125 ALA C N 1
ATOM 9855 C CA . ALA C 3 125 ? 125.619 107.414 101.089 1.00 42.16 125 ALA C CA 1
ATOM 9856 C C . ALA C 3 125 ? 124.253 106.989 100.586 1.00 42.16 125 ALA C C 1
ATOM 9857 O O . ALA C 3 125 ? 123.371 107.833 100.409 1.00 42.16 125 ALA C O 1
ATOM 9859 N N . MET C 3 126 ? 124.047 105.689 100.383 1.00 38.94 126 MET C N 1
ATOM 9860 C CA . MET C 3 126 ? 122.743 105.212 99.941 1.00 38.94 126 MET C CA 1
ATOM 9861 C C . MET C 3 126 ? 121.704 105.317 101.051 1.00 38.94 126 MET C C 1
ATOM 9862 O O . MET C 3 126 ? 120.506 105.385 100.769 1.00 38.94 126 MET C O 1
ATOM 9867 N N . THR C 3 127 ? 122.138 105.344 102.311 1.00 37.23 127 THR C N 1
ATOM 9868 C CA . THR C 3 127 ? 121.220 105.652 103.403 1.00 37.23 127 THR C CA 1
ATOM 9869 C C . THR C 3 127 ? 120.761 107.100 103.334 1.00 37.23 127 THR C C 1
ATOM 9870 O O . THR C 3 127 ? 119.560 107.382 103.413 1.00 37.23 127 THR C O 1
ATOM 9874 N N . ILE C 3 128 ? 121.709 108.020 103.148 1.00 34.93 128 ILE C N 1
ATOM 9875 C CA . ILE C 3 128 ? 121.440 109.453 103.220 1.00 34.93 128 ILE C CA 1
ATOM 9876 C C . ILE C 3 128 ? 120.508 109.890 102.103 1.00 34.93 128 ILE C C 1
ATOM 9877 O O . ILE C 3 128 ? 119.566 110.660 102.323 1.00 34.93 128 ILE C O 1
ATOM 9882 N N . PHE C 3 129 ? 120.719 109.371 100.904 1.00 35.40 129 PHE C N 1
ATOM 9883 C CA . PHE C 3 129 ? 119.892 109.810 99.796 1.00 35.40 129 PHE C CA 1
ATOM 9884 C C . PHE C 3 129 ? 118.573 109.062 99.750 1.00 35.40 129 PHE C C 1
ATOM 9885 O O . PHE C 3 129 ? 117.661 109.488 99.043 1.00 35.40 129 PHE C O 1
ATOM 9893 N N . ALA C 3 130 ? 118.449 107.966 100.490 1.00 31.26 130 ALA C N 1
ATOM 9894 C CA . ALA C 3 130 ? 117.159 107.353 100.747 1.00 31.26 130 ALA C CA 1
ATOM 9895 C C . ALA C 3 130 ? 116.515 107.896 102.007 1.00 31.26 130 ALA C C 1
ATOM 9896 O O . ALA C 3 130 ? 115.476 107.388 102.423 1.00 31.26 130 ALA C O 1
ATOM 9898 N N . VAL C 3 131 ? 117.127 108.892 102.638 1.00 30.58 131 VAL C N 1
ATOM 9899 C CA . VAL C 3 131 ? 116.513 109.630 103.727 1.00 30.58 131 VAL C CA 1
ATOM 9900 C C . VAL C 3 131 ? 116.162 111.051 103.301 1.00 30.58 131 VAL C C 1
ATOM 9901 O O . VAL C 3 131 ? 115.078 111.547 103.618 1.00 30.58 131 VAL C O 1
ATOM 9905 N N . ALA C 3 132 ? 117.032 111.688 102.514 1.00 31.16 132 ALA C N 1
ATOM 9906 C CA . ALA C 3 132 ? 116.703 112.979 101.919 1.00 31.16 132 ALA C CA 1
ATOM 9907 C C . ALA C 3 132 ? 115.570 112.866 100.906 1.00 31.16 132 ALA C C 1
ATOM 9908 O O . ALA C 3 132 ? 114.789 113.810 100.748 1.00 31.16 132 ALA C O 1
ATOM 9910 N N . CYS C 3 133 ? 115.467 111.733 100.208 1.00 31.04 133 CYS C N 1
ATOM 9911 C CA . CYS C 3 133 ? 114.269 111.466 99.420 1.00 31.04 133 CYS C CA 1
ATOM 9912 C C . CYS C 3 133 ? 113.099 111.083 100.301 1.00 31.04 133 CYS C C 1
ATOM 9913 O O . CYS C 3 133 ? 111.945 111.337 99.946 1.00 31.04 133 CYS C O 1
ATOM 9916 N N . ALA C 3 134 ? 113.375 110.447 101.435 1.00 27.67 134 ALA C N 1
ATOM 9917 C CA . ALA C 3 134 ? 112.308 110.054 102.341 1.00 27.67 134 ALA C CA 1
ATOM 9918 C C . ALA C 3 134 ? 111.795 111.245 103.124 1.00 27.67 134 ALA C C 1
ATOM 9919 O O . ALA C 3 134 ? 110.616 111.582 103.038 1.00 27.67 134 ALA C O 1
ATOM 9921 N N . GLY C 3 135 ? 112.687 111.926 103.847 1.00 26.94 135 GLY C N 1
ATOM 9922 C CA . GLY C 3 135 ? 112.359 112.979 104.803 1.00 26.94 135 GLY C CA 1
ATOM 9923 C C . GLY C 3 135 ? 111.625 114.177 104.228 1.00 26.94 135 GLY C C 1
ATOM 9924 O O . GLY C 3 135 ? 111.117 114.993 105.003 1.00 26.94 135 GLY C O 1
ATOM 9925 N N . ILE C 3 136 ? 111.558 114.306 102.905 1.00 25.43 136 ILE C N 1
ATOM 9926 C CA . ILE C 3 136 ? 110.680 115.295 102.300 1.00 25.43 136 ILE C CA 1
ATOM 9927 C C . ILE C 3 136 ? 109.222 114.863 102.446 1.00 25.43 136 ILE C C 1
ATOM 9928 O O . ILE C 3 136 ? 108.344 115.693 102.704 1.00 25.43 136 ILE C O 1
ATOM 9933 N N . TYR C 3 137 ? 108.957 113.557 102.361 1.00 24.24 137 TYR C N 1
ATOM 9934 C CA . TYR C 3 137 ? 107.585 113.057 102.458 1.00 24.24 137 TYR C CA 1
ATOM 9935 C C . TYR C 3 137 ? 106.880 113.275 103.803 1.00 24.24 137 TYR C C 1
ATOM 9936 O O . TYR C 3 137 ? 105.660 113.506 103.766 1.00 24.24 137 TYR C O 1
ATOM 9945 N N . PRO C 3 138 ? 107.517 113.211 104.987 1.00 23.66 138 PRO C N 1
ATOM 9946 C CA . PRO C 3 138 ? 106.813 113.680 106.187 1.00 23.66 138 PRO C CA 1
ATOM 9947 C C . PRO C 3 138 ? 106.648 115.182 106.247 1.00 23.66 138 PRO C C 1
ATOM 9948 O O . PRO C 3 138 ? 105.870 115.665 107.079 1.00 23.66 138 PRO C O 1
ATOM 9952 N N . LEU C 3 139 ? 107.350 115.933 105.406 1.00 22.82 139 LEU C N 1
ATOM 9953 C CA . LEU C 3 139 ? 107.212 117.374 105.369 1.00 22.82 139 LEU C CA 1
ATOM 9954 C C . LEU C 3 139 ? 106.239 117.849 104.307 1.00 22.82 139 LEU C C 1
ATOM 9955 O O . LEU C 3 139 ? 105.848 119.015 104.342 1.00 22.82 139 LEU C O 1
ATOM 9960 N N . VAL C 3 140 ? 105.856 117.003 103.355 1.00 21.02 140 VAL C N 1
ATOM 9961 C CA . VAL C 3 140 ? 104.970 117.424 102.275 1.00 21.02 140 VAL C CA 1
ATOM 9962 C C . VAL C 3 140 ? 103.669 116.641 102.224 1.00 21.02 140 VAL C C 1
ATOM 9963 O O . VAL C 3 140 ? 102.792 116.994 101.424 1.00 21.02 140 VAL C O 1
ATOM 9967 N N . HIS C 3 141 ? 103.497 115.597 103.034 1.00 18.38 141 HIS C N 1
ATOM 9968 C CA . HIS C 3 141 ? 102.200 114.935 103.061 1.00 18.38 141 HIS C CA 1
ATOM 9969 C C . HIS C 3 141 ? 101.219 115.674 103.950 1.00 18.38 141 HIS C C 1
ATOM 9970 O O . HIS C 3 141 ? 100.014 115.428 103.861 1.00 18.38 141 HIS C O 1
ATOM 9977 N N . THR C 3 142 ? 101.717 116.546 104.819 1.00 16.75 142 THR C N 1
ATOM 9978 C CA . THR C 3 142 ? 100.855 117.428 105.581 1.00 16.75 142 THR C CA 1
ATOM 9979 C C . THR C 3 142 ? 100.153 118.397 104.643 1.00 16.75 142 THR C C 1
ATOM 9980 O O . THR C 3 142 ? 100.720 118.827 103.637 1.00 16.75 142 THR C O 1
ATOM 9984 N N . GLY C 3 143 ? 98.895 118.709 104.953 1.00 15.70 143 GLY C N 1
ATOM 9985 C CA . GLY C 3 143 ? 98.132 119.603 104.102 1.00 15.70 143 GLY C CA 1
ATOM 9986 C C . GLY C 3 143 ? 98.608 121.034 104.181 1.00 15.70 143 GLY C C 1
ATOM 9987 O O . GLY C 3 143 ? 98.483 121.787 103.212 1.00 15.70 143 GLY C O 1
ATOM 9988 N N . ARG C 3 144 ? 99.161 121.430 105.326 1.00 17.07 144 ARG C N 1
ATOM 9989 C CA . ARG C 3 144 ? 99.764 122.744 105.523 1.00 17.07 144 ARG C CA 1
ATOM 9990 C C . ARG C 3 144 ? 101.244 122.524 105.813 1.00 17.07 144 ARG C C 1
ATOM 9991 O O . ARG C 3 144 ? 101.658 122.515 106.981 1.00 17.07 144 ARG C O 1
ATOM 9999 N N . PRO C 3 145 ? 102.070 122.339 104.774 1.00 19.66 145 PRO C N 1
ATOM 10000 C CA . PRO C 3 145 ? 103.467 121.954 105.004 1.00 19.66 145 PRO C CA 1
ATOM 10001 C C . PRO C 3 145 ? 104.335 123.060 105.561 1.00 19.66 145 PRO C C 1
ATOM 10002 O O . PRO C 3 145 ? 105.442 122.773 106.028 1.00 19.66 145 PRO C O 1
ATOM 10006 N N . TRP C 3 146 ? 103.886 124.307 105.538 1.00 22.78 146 TRP C N 1
ATOM 10007 C CA . TRP C 3 146 ? 104.689 125.400 106.062 1.00 22.78 146 TRP C CA 1
ATOM 10008 C C . TRP C 3 146 ? 104.659 125.481 107.579 1.00 22.78 146 TRP C C 1
ATOM 10009 O O . TRP C 3 146 ? 105.266 126.394 108.145 1.00 22.78 146 TRP C O 1
ATOM 10020 N N . LEU C 3 147 ? 103.953 124.565 108.246 1.00 19.69 147 LEU C N 1
ATOM 10021 C CA . LEU C 3 147 ? 103.893 124.498 109.699 1.00 19.69 147 LEU C CA 1
ATOM 10022 C C . LEU C 3 147 ? 104.424 123.178 110.232 1.00 19.69 147 LEU C C 1
ATOM 10023 O O . LEU C 3 147 ? 104.051 122.770 111.330 1.00 19.69 147 LEU C O 1
ATOM 10028 N N . ASP C 3 148 ? 105.296 122.499 109.491 1.00 22.65 148 ASP C N 1
ATOM 10029 C CA . ASP C 3 148 ? 105.912 121.301 110.049 1.00 22.65 148 ASP C CA 1
ATOM 10030 C C . ASP C 3 148 ? 106.951 121.599 111.115 1.00 22.65 148 ASP C C 1
ATOM 10031 O O . ASP C 3 148 ? 107.445 120.658 111.741 1.00 22.65 148 ASP C O 1
ATOM 10036 N N . TYR C 3 149 ? 107.291 122.867 111.349 1.00 22.80 149 TYR C N 1
ATOM 10037 C CA . TYR C 3 149 ? 108.064 123.224 112.526 1.00 22.80 149 TYR C CA 1
ATOM 10038 C C . TYR C 3 149 ? 107.251 123.117 113.807 1.00 22.80 149 TYR C C 1
ATOM 10039 O O . TYR C 3 149 ? 107.837 123.152 114.893 1.00 22.80 149 TYR C O 1
ATOM 10048 N N . TRP C 3 150 ? 105.925 122.989 113.712 1.00 15.71 150 TRP C N 1
ATOM 10049 C CA . TRP C 3 150 ? 105.097 122.817 114.896 1.00 15.71 150 TRP C CA 1
ATOM 10050 C C . TRP C 3 150 ? 105.270 121.443 115.516 1.00 15.71 150 TRP C C 1
ATOM 10051 O O . TRP C 3 150 ? 104.905 121.251 116.679 1.00 15.71 150 TRP C O 1
ATOM 10062 N N . MET C 3 151 ? 105.829 120.491 114.774 1.00 20.34 151 MET C N 1
ATOM 10063 C CA . MET C 3 151 ? 106.201 119.185 115.289 1.00 20.34 151 MET C CA 1
ATOM 10064 C C . MET C 3 151 ? 107.579 119.179 115.937 1.00 20.34 151 MET C C 1
ATOM 10065 O O . MET C 3 151 ? 108.172 118.110 116.092 1.00 20.34 151 MET C O 1
ATOM 10070 N N . LEU C 3 152 ? 108.110 120.334 116.299 1.00 22.25 152 LEU C N 1
ATOM 10071 C CA . LEU C 3 152 ? 109.391 120.431 116.963 1.00 22.25 152 LEU C CA 1
ATOM 10072 C C . LEU C 3 152 ? 109.216 121.008 118.359 1.00 22.25 152 LEU C C 1
ATOM 10073 O O . LEU C 3 152 ? 108.421 121.932 118.549 1.00 22.25 152 LEU C O 1
ATOM 10078 N N . PRO C 3 153 ? 109.917 120.489 119.352 1.00 23.26 153 PRO C N 1
ATOM 10079 C CA . PRO C 3 153 ? 109.787 121.053 120.706 1.00 23.26 153 PRO C CA 1
ATOM 10080 C C . PRO C 3 153 ? 110.593 122.338 120.884 1.00 23.26 153 PRO C C 1
ATOM 10081 O O . PRO C 3 153 ? 111.700 122.373 121.416 1.00 23.26 153 PRO C O 1
ATOM 10085 N N . TYR C 3 154 ? 110.015 123.438 120.425 1.00 24.13 154 TYR C N 1
ATOM 10086 C CA . TYR C 3 154 ? 110.592 124.761 120.564 1.00 24.13 154 TYR C CA 1
ATOM 10087 C C . TYR C 3 154 ? 109.701 125.636 121.439 1.00 24.13 154 TYR C C 1
ATOM 10088 O O . TYR C 3 154 ? 108.489 125.419 121.504 1.00 24.13 154 TYR C O 1
ATOM 10097 N N . PRO C 3 155 ? 110.261 126.623 122.135 1.00 23.11 155 PRO C N 1
ATOM 10098 C CA . PRO C 3 155 ? 109.412 127.578 122.851 1.00 23.11 155 PRO C CA 1
ATOM 10099 C C . PRO C 3 155 ? 108.948 128.708 121.949 1.00 23.11 155 PRO C C 1
ATOM 10100 O O . PRO C 3 155 ? 109.707 129.267 121.156 1.00 23.11 155 PRO C O 1
ATOM 10104 N N . GLY C 3 156 ? 107.665 129.043 122.068 1.00 23.04 156 GLY C N 1
ATOM 10105 C CA . GLY C 3 156 ? 107.075 130.104 121.282 1.00 23.04 156 GLY C CA 1
ATOM 10106 C C . GLY C 3 156 ? 106.184 130.989 122.133 1.00 23.04 156 GLY C C 1
ATOM 10107 O O . GLY C 3 156 ? 106.026 130.774 123.335 1.00 23.04 156 GLY C O 1
ATOM 10108 N N . THR C 3 157 ? 105.614 131.999 121.477 1.00 22.05 157 THR C N 1
ATOM 10109 C CA . THR C 3 157 ? 104.606 132.829 122.115 1.00 22.05 157 THR C CA 1
ATOM 10110 C C . THR C 3 157 ? 103.239 132.175 122.130 1.00 22.05 157 THR C C 1
ATOM 10111 O O . THR C 3 157 ? 102.298 132.758 122.669 1.00 22.05 157 THR C O 1
ATOM 10115 N N . LEU C 3 158 ? 103.094 131.021 121.503 1.00 19.69 158 LEU C N 1
ATOM 10116 C CA . LEU C 3 158 ? 102.039 130.098 121.858 1.00 19.69 158 LEU C CA 1
ATOM 10117 C C . LEU C 3 158 ? 102.559 129.232 122.988 1.00 19.69 158 LEU C C 1
ATOM 10118 O O . LEU C 3 158 ? 103.755 128.956 123.077 1.00 19.69 158 LEU C O 1
ATOM 10123 N N . GLY C 3 159 ? 101.657 128.784 123.846 1.00 19.02 159 GLY C N 1
ATOM 10124 C CA . GLY C 3 159 ? 102.061 127.879 124.901 1.00 19.02 159 GLY C CA 1
ATOM 10125 C C . GLY C 3 159 ? 102.021 126.431 124.465 1.00 19.02 159 GLY C C 1
ATOM 10126 O O . GLY C 3 159 ? 101.943 125.529 125.302 1.00 19.02 159 GLY C O 1
ATOM 10127 N N . MET C 3 160 ? 102.079 126.197 123.157 1.00 18.04 160 MET C N 1
ATOM 10128 C CA . MET C 3 160 ? 101.852 124.888 122.575 1.00 18.04 160 MET C CA 1
ATOM 10129 C C . MET C 3 160 ? 103.161 124.188 122.258 1.00 18.04 160 MET C C 1
ATOM 10130 O O . MET C 3 160 ? 104.130 124.815 121.824 1.00 18.04 160 MET C O 1
ATOM 10135 N N . TRP C 3 161 ? 103.162 122.881 122.453 1.00 18.56 161 TRP C N 1
ATOM 10136 C CA . TRP C 3 161 ? 104.267 121.988 122.161 1.00 18.56 161 TRP C CA 1
ATOM 10137 C C . TRP C 3 161 ? 103.712 120.812 121.377 1.00 18.56 161 TRP C C 1
ATOM 10138 O O . TRP C 3 161 ? 102.493 120.620 121.334 1.00 18.56 161 TRP C O 1
ATOM 10149 N N . PRO C 3 162 ? 104.564 120.019 120.723 1.00 16.93 162 PRO C N 1
ATOM 10150 C CA . PRO C 3 162 ? 104.081 118.780 120.105 1.00 16.93 162 PRO C CA 1
ATOM 10151 C C . PRO C 3 162 ? 103.580 117.784 121.137 1.00 16.93 162 PRO C C 1
ATOM 10152 O O . PRO C 3 162 ? 103.769 117.934 122.345 1.00 16.93 162 PRO C O 1
ATOM 10156 N N . GLN C 3 163 ? 102.936 116.731 120.643 1.00 15.58 163 GLN C N 1
ATOM 10157 C CA . GLN C 3 163 ? 102.145 115.903 121.542 1.00 15.58 163 GLN C CA 1
ATOM 10158 C C . GLN C 3 163 ? 103.004 114.931 122.339 1.00 15.58 163 GLN C C 1
ATOM 10159 O O . GLN C 3 163 ? 102.800 114.778 123.549 1.00 15.58 163 GLN C O 1
ATOM 10165 N N . PHE C 3 164 ? 103.949 114.262 121.668 1.00 17.97 164 PHE C N 1
ATOM 10166 C CA . PHE C 3 164 ? 104.808 113.215 122.240 1.00 17.97 164 PHE C CA 1
ATOM 10167 C C . PHE C 3 164 ? 104.005 112.045 122.795 1.00 17.97 164 PHE C C 1
ATOM 10168 O O . PHE C 3 164 ? 104.376 111.446 123.802 1.00 17.97 164 PHE C O 1
ATOM 10176 N N . ARG C 3 165 ? 102.882 111.735 122.157 1.00 16.17 165 ARG C N 1
ATOM 10177 C CA . ARG C 3 165 ? 102.278 110.417 122.228 1.00 16.17 165 ARG C CA 1
ATOM 10178 C C . ARG C 3 165 ? 102.013 109.852 120.851 1.00 16.17 165 ARG C C 1
ATOM 10179 O O . ARG C 3 165 ? 101.801 108.642 120.724 1.00 16.17 165 ARG C O 1
ATOM 10187 N N . SER C 3 166 ? 102.019 110.690 119.826 1.00 15.92 166 SER C N 1
ATOM 10188 C CA . SER C 3 166 ? 101.809 110.233 118.470 1.00 15.92 166 SER C CA 1
ATOM 10189 C C . SER C 3 166 ? 103.091 109.687 117.901 1.00 15.92 166 SER C C 1
ATOM 10190 O O . SER C 3 166 ? 104.175 110.217 118.149 1.00 15.92 166 SER C O 1
ATOM 10193 N N . ALA C 3 167 ? 102.959 108.642 117.109 1.00 17.07 167 ALA C N 1
ATOM 10194 C CA . ALA C 3 167 ? 104.113 108.029 116.496 1.00 17.07 167 ALA C CA 1
ATOM 10195 C C . ALA C 3 167 ? 104.484 108.676 115.179 1.00 17.07 167 ALA C C 1
ATOM 10196 O O . ALA C 3 167 ? 105.332 108.144 114.462 1.00 17.07 167 ALA C O 1
ATOM 10198 N N . LEU C 3 168 ? 103.862 109.802 114.838 1.00 17.30 168 LEU C N 1
ATOM 10199 C CA . LEU C 3 168 ? 104.369 110.671 113.792 1.00 17.30 168 LEU C CA 1
ATOM 10200 C C . LEU C 3 168 ? 105.195 111.815 114.356 1.00 17.30 168 LEU C C 1
ATOM 10201 O O . LEU C 3 168 ? 106.020 112.385 113.636 1.00 17.30 168 LEU C O 1
ATOM 10206 N N . GLU C 3 169 ? 104.995 112.160 115.625 1.00 18.70 169 GLU C N 1
ATOM 10207 C CA . GLU C 3 169 ? 105.917 113.060 116.299 1.00 18.70 169 GLU C CA 1
ATOM 10208 C C . GLU C 3 169 ? 107.243 112.375 116.582 1.00 18.70 169 GLU C C 1
ATOM 10209 O O . GLU C 3 169 ? 108.295 113.020 116.536 1.00 18.70 169 GLU C O 1
ATOM 10215 N N . TRP C 3 170 ? 107.228 111.071 116.841 1.00 19.22 170 TRP C N 1
ATOM 10216 C CA . TRP C 3 170 ? 108.495 110.374 116.988 1.00 19.22 170 TRP C CA 1
ATOM 10217 C C . TRP C 3 170 ? 109.163 110.162 115.640 1.00 19.22 170 TRP C C 1
ATOM 10218 O O . TRP C 3 170 ? 110.384 109.994 115.595 1.00 19.22 170 TRP C O 1
ATOM 10229 N N . ASP C 3 171 ? 108.384 110.151 114.550 1.00 20.69 171 ASP C N 1
ATOM 10230 C CA . ASP C 3 171 ? 108.955 110.154 113.206 1.00 20.69 171 ASP C CA 1
ATOM 10231 C C . ASP C 3 171 ? 109.780 111.403 112.957 1.00 20.69 171 ASP C C 1
ATOM 10232 O O . ASP C 3 171 ? 110.774 111.352 112.230 1.00 20.69 171 ASP C O 1
ATOM 10237 N N . VAL C 3 172 ? 109.367 112.536 113.521 1.00 20.72 172 VAL C N 1
ATOM 10238 C CA . VAL C 3 172 ? 110.233 113.706 113.546 1.00 20.72 172 VAL C CA 1
ATOM 10239 C C . VAL C 3 172 ? 111.489 113.406 114.349 1.00 20.72 172 VAL C C 1
ATOM 10240 O O . VAL C 3 172 ? 112.608 113.664 113.898 1.00 20.72 172 VAL C O 1
ATOM 10244 N N . PHE C 3 173 ? 111.328 112.801 115.524 1.00 24.52 173 PHE C N 1
ATOM 10245 C CA . PHE C 3 173 ? 112.476 112.539 116.381 1.00 24.52 173 PHE C CA 1
ATOM 10246 C C . PHE C 3 173 ? 113.345 111.403 115.865 1.00 24.52 173 PHE C C 1
ATOM 10247 O O . PHE C 3 173 ? 114.549 111.395 116.126 1.00 24.52 173 PHE C O 1
ATOM 10255 N N . ALA C 3 174 ? 112.773 110.448 115.135 1.00 25.30 174 ALA C N 1
ATOM 10256 C CA . ALA C 3 174 ? 113.594 109.371 114.595 1.00 25.30 174 ALA C CA 1
ATOM 10257 C C . ALA C 3 174 ? 114.387 109.835 113.383 1.00 25.30 174 ALA C C 1
ATOM 10258 O O . ALA C 3 174 ? 115.605 109.651 113.334 1.00 25.30 174 ALA C O 1
ATOM 10260 N N . ILE C 3 175 ? 113.714 110.451 112.406 1.00 25.42 175 ILE C N 1
ATOM 10261 C CA . ILE C 3 175 ? 114.370 110.795 111.147 1.00 25.42 175 ILE C CA 1
ATOM 10262 C C . ILE C 3 175 ? 115.331 111.958 111.333 1.00 25.42 175 ILE C C 1
ATOM 10263 O O . ILE C 3 175 ? 116.458 111.924 110.834 1.00 25.42 175 ILE C O 1
ATOM 10268 N N . SER C 3 176 ? 114.944 112.975 112.107 1.00 27.26 176 SER C N 1
ATOM 10269 C CA . SER C 3 176 ? 115.886 114.061 112.361 1.00 27.26 176 SER C CA 1
ATOM 10270 C C . SER C 3 176 ? 116.989 113.675 113.339 1.00 27.26 176 SER C C 1
ATOM 10271 O O . SER C 3 176 ? 117.824 114.523 113.654 1.00 27.26 176 SER C O 1
ATOM 10274 N N . THR C 3 177 ? 116.981 112.446 113.853 1.00 30.43 177 THR C N 1
ATOM 10275 C CA . THR C 3 177 ? 118.161 111.806 114.409 1.00 30.43 177 THR C CA 1
ATOM 10276 C C . THR C 3 177 ? 118.798 110.864 113.394 1.00 30.43 177 THR C C 1
ATOM 10277 O O . THR C 3 177 ? 120.027 110.773 113.324 1.00 30.43 177 THR C O 1
ATOM 10281 N N . TYR C 3 178 ? 117.990 110.218 112.552 1.00 30.80 178 TYR C N 1
ATOM 10282 C CA . TYR C 3 178 ? 118.520 109.343 111.513 1.00 30.80 178 TYR C CA 1
ATOM 10283 C C . TYR C 3 178 ? 119.174 110.125 110.385 1.00 30.80 178 TYR C C 1
ATOM 10284 O O . TYR C 3 178 ? 120.184 109.676 109.842 1.00 30.80 178 TYR C O 1
ATOM 10293 N N . ALA C 3 179 ? 118.622 111.282 110.015 1.00 32.05 179 ALA C N 1
ATOM 10294 C CA . ALA C 3 179 ? 119.227 112.068 108.949 1.00 32.05 179 ALA C CA 1
ATOM 10295 C C . ALA C 3 179 ? 120.522 112.724 109.383 1.00 32.05 179 ALA C C 1
ATOM 10296 O O . ALA C 3 179 ? 121.397 112.944 108.542 1.00 32.05 179 ALA C O 1
ATOM 10298 N N . THR C 3 180 ? 120.676 113.039 110.664 1.00 32.46 180 THR C N 1
ATOM 10299 C CA . THR C 3 180 ? 121.865 113.757 111.085 1.00 32.46 180 THR C CA 1
ATOM 10300 C C . THR C 3 180 ? 123.007 112.851 111.502 1.00 32.46 180 THR C C 1
ATOM 10301 O O . THR C 3 180 ? 124.156 113.279 111.429 1.00 32.46 180 THR C O 1
ATOM 10305 N N . VAL C 3 181 ? 122.749 111.612 111.927 1.00 31.90 181 VAL C N 1
ATOM 10306 C CA . VAL C 3 181 ? 123.861 110.730 112.260 1.00 31.90 181 VAL C CA 1
ATOM 10307 C C . VAL C 3 181 ? 124.210 109.822 111.098 1.00 31.90 181 VAL C C 1
ATOM 10308 O O . VAL C 3 181 ? 125.243 109.140 111.144 1.00 31.90 181 VAL C O 1
ATOM 10312 N N . SER C 3 182 ? 123.377 109.777 110.061 1.00 34.37 182 SER C N 1
ATOM 10313 C CA . SER C 3 182 ? 123.826 109.212 108.800 1.00 34.37 182 SER C CA 1
ATOM 10314 C C . SER C 3 182 ? 124.846 110.130 108.148 1.00 34.37 182 SER C C 1
ATOM 10315 O O . SER C 3 182 ? 125.867 109.669 107.638 1.00 34.37 182 SER C O 1
ATOM 10318 N N . ILE C 3 183 ? 124.601 111.445 108.181 1.00 35.04 183 ILE C N 1
ATOM 10319 C CA . ILE C 3 183 ? 125.549 112.402 107.625 1.00 35.04 183 ILE C CA 1
ATOM 10320 C C . ILE C 3 183 ? 126.648 112.770 108.605 1.00 35.04 183 ILE C C 1
ATOM 10321 O O . ILE C 3 183 ? 127.499 113.608 108.280 1.00 35.04 183 ILE C O 1
ATOM 10326 N N . LEU C 3 184 ? 126.660 112.182 109.797 1.00 37.29 184 LEU C N 1
ATOM 10327 C CA . LEU C 3 184 ? 127.780 112.336 110.707 1.00 37.29 184 LEU C CA 1
ATOM 10328 C C . LEU C 3 184 ? 128.626 111.081 110.825 1.00 37.29 184 LEU C C 1
ATOM 10329 O O . LEU C 3 184 ? 129.782 111.178 111.233 1.00 37.29 184 LEU C O 1
ATOM 10334 N N . PHE C 3 185 ? 128.092 109.912 110.482 1.00 41.46 185 PHE C N 1
ATOM 10335 C CA . PHE C 3 185 ? 128.899 108.703 110.448 1.00 41.46 185 PHE C CA 1
ATOM 10336 C C . PHE C 3 185 ? 129.462 108.425 109.064 1.00 41.46 185 PHE C C 1
ATOM 10337 O O . PHE C 3 185 ? 130.446 107.688 108.943 1.00 41.46 185 PHE C O 1
ATOM 10345 N N . TRP C 3 186 ? 128.879 109.021 108.028 1.00 42.44 186 TRP C N 1
ATOM 10346 C CA . TRP C 3 186 ? 129.430 108.958 106.683 1.00 42.44 186 TRP C CA 1
ATOM 10347 C C . TRP C 3 186 ? 130.416 110.083 106.430 1.00 42.44 186 TRP C C 1
ATOM 10348 O O . TRP C 3 186 ? 131.349 109.914 105.639 1.00 42.44 186 TRP C O 1
ATOM 10359 N N . TYR C 3 187 ? 130.256 111.216 107.115 1.00 44.83 187 TYR C N 1
ATOM 10360 C CA . TYR C 3 187 ? 131.262 112.265 107.037 1.00 44.83 187 TYR C CA 1
ATOM 10361 C C . TYR C 3 187 ? 132.462 111.968 107.923 1.00 44.83 187 TYR C C 1
ATOM 10362 O O . TYR C 3 187 ? 133.586 112.344 107.574 1.00 44.83 187 TYR C O 1
ATOM 10371 N N . LEU C 3 188 ? 132.251 111.310 109.067 1.00 43.53 188 LEU C N 1
ATOM 10372 C CA . LEU C 3 188 ? 133.382 110.883 109.885 1.00 43.53 188 LEU C CA 1
ATOM 10373 C C . LEU C 3 188 ? 134.186 109.804 109.180 1.00 43.53 188 LEU C C 1
ATOM 10374 O O . LEU C 3 188 ? 135.413 109.754 109.309 1.00 43.53 188 LEU C O 1
ATOM 10379 N N . GLY C 3 189 ? 133.512 108.934 108.429 1.00 46.16 189 GLY C N 1
ATOM 10380 C CA . GLY C 3 189 ? 134.222 107.965 107.617 1.00 46.16 189 GLY C CA 1
ATOM 10381 C C . GLY C 3 189 ? 134.987 108.602 106.478 1.00 46.16 189 GLY C C 1
ATOM 10382 O O . GLY C 3 189 ? 136.010 108.070 106.040 1.00 46.16 189 GLY C O 1
ATOM 10383 N N . LEU C 3 190 ? 134.514 109.741 105.986 1.00 46.56 190 LEU C N 1
ATOM 10384 C CA . LEU C 3 190 ? 135.174 110.451 104.903 1.00 46.56 190 LEU C CA 1
ATOM 10385 C C . LEU C 3 190 ? 136.239 111.420 105.387 1.00 46.56 190 LEU C C 1
ATOM 10386 O O . LEU C 3 190 ? 136.913 112.032 104.557 1.00 46.56 190 LEU C O 1
ATOM 10391 N N . ILE C 3 191 ? 136.395 111.598 106.699 1.00 47.69 191 ILE C N 1
ATOM 10392 C CA . ILE C 3 191 ? 137.505 112.410 107.203 1.00 47.69 191 ILE C CA 1
ATOM 10393 C C . ILE C 3 191 ? 138.871 111.787 106.911 1.00 47.69 191 ILE C C 1
ATOM 10394 O O . ILE C 3 191 ? 139.740 112.498 106.379 1.00 47.69 191 ILE C O 1
ATOM 10399 N N . PRO C 3 192 ? 139.129 110.493 107.175 1.00 51.41 192 PRO C N 1
ATOM 10400 C CA . PRO C 3 192 ? 140.428 109.953 106.757 1.00 51.41 192 PRO C CA 1
ATOM 10401 C C . PRO C 3 192 ? 140.509 109.586 105.288 1.00 51.41 192 PRO C C 1
ATOM 10402 O O . PRO C 3 192 ? 141.607 109.278 104.809 1.00 51.41 192 PRO C O 1
ATOM 10406 N N . ASP C 3 193 ? 139.395 109.598 104.564 1.00 51.98 193 ASP C N 1
ATOM 10407 C CA . ASP C 3 193 ? 139.417 109.194 103.166 1.00 51.98 193 ASP C CA 1
ATOM 10408 C C . ASP C 3 193 ? 139.618 110.370 102.225 1.00 51.98 193 ASP C C 1
ATOM 10409 O O . ASP C 3 193 ? 140.341 110.250 101.232 1.00 51.98 193 ASP C O 1
ATOM 10414 N N . LEU C 3 194 ? 138.997 111.510 102.518 1.00 52.37 194 LEU C N 1
ATOM 10415 C CA . LEU C 3 194 ? 139.217 112.705 101.718 1.00 52.37 194 LEU C CA 1
ATOM 10416 C C . LEU C 3 194 ? 140.567 113.349 101.992 1.00 52.37 194 LEU C C 1
ATOM 10417 O O . LEU C 3 194 ? 140.953 114.270 101.266 1.00 52.37 194 LEU C O 1
ATOM 10422 N N . ALA C 3 195 ? 141.286 112.894 103.019 1.00 52.85 195 ALA C N 1
ATOM 10423 C CA . ALA C 3 195 ? 142.694 113.229 103.155 1.00 52.85 195 ALA C CA 1
ATOM 10424 C C . ALA C 3 195 ? 143.557 112.461 102.165 1.00 52.85 195 ALA C C 1
ATOM 10425 O O . ALA C 3 195 ? 144.660 112.912 101.844 1.00 52.85 195 ALA C O 1
ATOM 10427 N N . SER C 3 196 ? 143.080 111.313 101.676 1.00 55.02 196 SER C N 1
ATOM 10428 C CA . SER C 3 196 ? 143.809 110.575 100.653 1.00 55.02 196 SER C CA 1
ATOM 10429 C C . SER C 3 196 ? 143.503 111.092 99.257 1.00 55.02 196 SER C C 1
ATOM 10430 O O . SER C 3 196 ? 144.380 111.070 98.388 1.00 55.02 196 SER C O 1
ATOM 10433 N N . LEU C 3 197 ? 142.275 111.554 99.023 1.00 54.29 197 LEU C N 1
ATOM 10434 C CA . LEU C 3 197 ? 141.964 112.227 97.770 1.00 54.29 197 LEU C CA 1
ATOM 10435 C C . LEU C 3 197 ? 142.601 113.605 97.691 1.00 54.29 197 LEU C C 1
ATOM 10436 O O . LEU C 3 197 ? 142.790 114.124 96.587 1.00 54.29 197 LEU C O 1
ATOM 10441 N N . ARG C 3 198 ? 142.922 114.210 98.837 1.00 55.90 198 ARG C N 1
ATOM 10442 C CA . ARG C 3 198 ? 143.617 115.491 98.837 1.00 55.90 198 ARG C CA 1
ATOM 10443 C C . ARG C 3 198 ? 145.061 115.329 98.382 1.00 55.90 198 ARG C C 1
ATOM 10444 O O . ARG C 3 198 ? 145.558 116.119 97.570 1.00 55.90 198 ARG C O 1
ATOM 10452 N N . ASP C 3 199 ? 145.740 114.294 98.872 1.00 58.31 199 ASP C N 1
ATOM 10453 C CA . ASP C 3 199 ? 147.141 114.076 98.546 1.00 58.31 199 ASP C CA 1
ATOM 10454 C C . ASP C 3 199 ? 147.348 113.462 97.168 1.00 58.31 199 ASP C C 1
ATOM 10455 O O . ASP C 3 199 ? 148.480 113.464 96.674 1.00 58.31 199 ASP C O 1
ATOM 10460 N N . ARG C 3 200 ? 146.296 112.939 96.540 1.00 60.35 200 ARG C N 1
ATOM 10461 C CA . ARG C 3 200 ? 146.371 112.406 95.188 1.00 60.35 200 ARG C CA 1
ATOM 10462 C C . ARG C 3 200 ? 145.822 113.380 94.152 1.00 60.35 200 ARG C C 1
ATOM 10463 O O . ARG C 3 200 ? 145.561 112.982 93.012 1.00 60.35 200 ARG C O 1
ATOM 10471 N N . ALA C 3 201 ? 145.648 114.648 94.523 1.00 63.61 201 ALA C N 1
ATOM 10472 C CA . ALA C 3 201 ? 144.987 115.605 93.643 1.00 63.61 201 ALA C CA 1
ATOM 10473 C C . ALA C 3 201 ? 145.940 116.157 92.590 1.00 63.61 201 ALA C C 1
ATOM 10474 O O . ALA C 3 201 ? 145.681 116.038 91.387 1.00 63.61 201 ALA C O 1
ATOM 10476 N N . THR C 3 202 ? 147.052 116.758 93.041 1.00 68.92 202 THR C N 1
ATOM 10477 C CA . THR C 3 202 ? 148.017 117.510 92.216 1.00 68.92 202 THR C CA 1
ATOM 10478 C C . THR C 3 202 ? 147.323 118.583 91.376 1.00 68.92 202 THR C C 1
ATOM 10479 O O . THR C 3 202 ? 147.662 118.819 90.215 1.00 68.92 202 THR C O 1
ATOM 10483 N N . ASN C 3 203 ? 146.336 119.235 91.987 1.00 68.82 203 ASN C N 1
ATOM 10484 C CA . ASN C 3 203 ? 145.600 120.339 91.377 1.00 68.82 203 ASN C CA 1
ATOM 10485 C C . ASN C 3 203 ? 144.995 121.108 92.541 1.00 68.82 203 ASN C C 1
ATOM 10486 O O . ASN C 3 203 ? 144.115 120.581 93.225 1.00 68.82 203 ASN C O 1
ATOM 10491 N N . ILE C 3 204 ? 145.463 122.338 92.765 1.00 68.83 204 ILE C N 1
ATOM 10492 C CA . ILE C 3 204 ? 145.280 122.965 94.069 1.00 68.83 204 ILE C CA 1
ATOM 10493 C C . ILE C 3 204 ? 143.836 123.420 94.292 1.00 68.83 204 ILE C C 1
ATOM 10494 O O . ILE C 3 204 ? 143.408 123.578 95.440 1.00 68.83 204 ILE C O 1
ATOM 10499 N N . TRP C 3 205 ? 143.038 123.559 93.236 1.00 70.72 205 TRP C N 1
ATOM 10500 C CA . TRP C 3 205 ? 141.644 123.922 93.454 1.00 70.72 205 TRP C CA 1
ATOM 10501 C C . TRP C 3 205 ? 140.738 122.717 93.660 1.00 70.72 205 TRP C C 1
ATOM 10502 O O . TRP C 3 205 ? 139.591 122.895 94.083 1.00 70.72 205 TRP C O 1
ATOM 10513 N N . VAL C 3 206 ? 141.212 121.504 93.374 1.00 65.32 206 VAL C N 1
ATOM 10514 C CA . VAL C 3 206 ? 140.536 120.301 93.844 1.00 65.32 206 VAL C CA 1
ATOM 10515 C C . VAL C 3 206 ? 141.261 119.711 95.049 1.00 65.32 206 VAL C C 1
ATOM 10516 O O . VAL C 3 206 ? 140.685 118.877 95.767 1.00 65.32 206 VAL C O 1
ATOM 10520 N N . LYS C 3 207 ? 142.489 120.153 95.322 1.00 62.15 207 LYS C N 1
ATOM 10521 C CA . LYS C 3 207 ? 143.154 119.793 96.566 1.00 62.15 207 LYS C CA 1
ATOM 10522 C C . LYS C 3 207 ? 142.594 120.587 97.739 1.00 62.15 207 LYS C C 1
ATOM 10523 O O . LYS C 3 207 ? 142.435 120.044 98.836 1.00 62.15 207 LYS C O 1
ATOM 10529 N N . ARG C 3 208 ? 142.288 121.869 97.527 1.00 64.07 208 ARG C N 1
ATOM 10530 C CA . ARG C 3 208 ? 141.653 122.672 98.566 1.00 64.07 208 ARG C CA 1
ATOM 10531 C C . ARG C 3 208 ? 140.216 122.247 98.828 1.00 64.07 208 ARG C C 1
ATOM 10532 O O . ARG C 3 208 ? 139.696 122.505 99.919 1.00 64.07 208 ARG C O 1
ATOM 10540 N N . PHE C 3 209 ? 139.563 121.615 97.852 1.00 59.96 209 PHE C N 1
ATOM 10541 C CA . PHE C 3 209 ? 138.211 121.112 98.062 1.00 59.96 209 PHE C CA 1
ATOM 10542 C C . PHE C 3 209 ? 138.219 119.914 99.002 1.00 59.96 209 PHE C C 1
ATOM 10543 O O . PHE C 3 209 ? 137.434 119.854 99.955 1.00 59.96 209 PHE C O 1
ATOM 10551 N N . TYR C 3 210 ? 139.105 118.953 98.754 1.00 56.89 210 TYR C N 1
ATOM 10552 C CA . TYR C 3 210 ? 139.231 117.800 99.632 1.00 56.89 210 TYR C CA 1
ATOM 10553 C C . TYR C 3 210 ? 140.152 118.062 100.814 1.00 56.89 210 TYR C C 1
ATOM 10554 O O . TYR C 3 210 ? 140.235 117.220 101.712 1.00 56.89 210 TYR C O 1
ATOM 10563 N N . GLY C 3 211 ? 140.837 119.203 100.835 1.00 57.69 211 GLY C N 1
ATOM 10564 C CA . GLY C 3 211 ? 141.594 119.620 101.995 1.00 57.69 211 GLY C CA 1
ATOM 10565 C C . GLY C 3 211 ? 140.805 120.423 102.991 1.00 57.69 211 GLY C C 1
ATOM 10566 O O . GLY C 3 211 ? 141.315 120.738 104.070 1.00 57.69 211 GLY C O 1
ATOM 10567 N N . PHE C 3 212 ? 139.570 120.779 102.647 1.00 56.69 212 PHE C N 1
ATOM 10568 C CA . PHE C 3 212 ? 138.650 121.413 103.578 1.00 56.69 212 PHE C CA 1
ATOM 10569 C C . PHE C 3 212 ? 137.474 120.530 103.953 1.00 56.69 212 PHE C C 1
ATOM 10570 O O . PHE C 3 212 ? 136.912 120.703 105.035 1.00 56.69 212 PHE C O 1
ATOM 10578 N N . LEU C 3 213 ? 137.083 119.597 103.082 1.00 53.51 213 LEU C N 1
ATOM 10579 C CA . LEU C 3 213 ? 136.103 118.589 103.468 1.00 53.51 213 LEU C CA 1
ATOM 10580 C C . LEU C 3 213 ? 136.685 117.657 104.521 1.00 53.51 213 LEU C C 1
ATOM 10581 O O . LEU C 3 213 ? 136.091 117.460 105.586 1.00 53.51 213 LEU C O 1
ATOM 10586 N N . ALA C 3 214 ? 137.846 117.074 104.244 1.00 54.02 214 ALA C N 1
ATOM 10587 C CA . ALA C 3 214 ? 138.670 116.520 105.305 1.00 54.02 214 ALA C CA 1
ATOM 10588 C C . ALA C 3 214 ? 139.335 117.677 106.030 1.00 54.02 214 ALA C C 1
ATOM 10589 O O . ALA C 3 214 ? 140.014 118.497 105.407 1.00 54.02 214 ALA C O 1
ATOM 10591 N N . LEU C 3 215 ? 139.143 117.745 107.347 1.00 52.34 215 LEU C N 1
ATOM 10592 C CA . LEU C 3 215 ? 139.495 118.943 108.101 1.00 52.34 215 LEU C CA 1
ATOM 10593 C C . LEU C 3 215 ? 140.995 119.132 108.278 1.00 52.34 215 LEU C C 1
ATOM 10594 O O . LEU C 3 215 ? 141.417 120.204 108.717 1.00 52.34 215 LEU C O 1
ATOM 10599 N N . GLY C 3 216 ? 141.801 118.148 107.907 1.00 55.99 216 GLY C N 1
ATOM 10600 C CA . GLY C 3 216 ? 143.208 118.114 108.233 1.00 55.99 216 GLY C CA 1
ATOM 10601 C C . GLY C 3 216 ? 143.396 116.980 109.211 1.00 55.99 216 GLY C C 1
ATOM 10602 O O . GLY C 3 216 ? 143.192 117.140 110.417 1.00 55.99 216 GLY C O 1
ATOM 10603 N N . TRP C 3 217 ? 143.803 115.829 108.696 1.00 54.95 217 TRP C N 1
ATOM 10604 C CA . TRP C 3 217 ? 143.634 114.570 109.402 1.00 54.95 217 TRP C CA 1
ATOM 10605 C C . TRP C 3 217 ? 144.942 113.925 109.821 1.00 54.95 217 TRP C C 1
ATOM 10606 O O . TRP C 3 217 ? 145.029 113.399 110.935 1.00 54.95 217 TRP C O 1
ATOM 10617 N N . ARG C 3 218 ? 145.932 113.897 108.918 1.00 58.11 218 ARG C N 1
ATOM 10618 C CA . ARG C 3 218 ? 147.329 113.508 109.137 1.00 58.11 218 ARG C CA 1
ATOM 10619 C C . ARG C 3 218 ? 147.541 112.033 109.468 1.00 58.11 218 ARG C C 1
ATOM 10620 O O . ARG C 3 218 ? 148.687 111.581 109.524 1.00 58.11 218 ARG C O 1
ATOM 10628 N N . GLY C 3 219 ? 146.471 111.262 109.643 1.00 54.42 219 GLY C N 1
ATOM 10629 C CA . GLY C 3 219 ? 146.642 109.993 110.313 1.00 54.42 219 GLY C CA 1
ATOM 10630 C C . GLY C 3 219 ? 147.022 110.215 111.769 1.00 54.42 219 GLY C C 1
ATOM 10631 O O . GLY C 3 219 ? 146.644 111.207 112.397 1.00 54.42 219 GLY C O 1
ATOM 10632 N N . GLY C 3 220 ? 147.799 109.282 112.308 1.00 55.64 220 GLY C N 1
ATOM 10633 C CA . GLY C 3 220 ? 148.282 109.412 113.669 1.00 55.64 220 GLY C CA 1
ATOM 10634 C C . GLY C 3 220 ? 147.583 108.479 114.631 1.00 55.64 220 GLY C C 1
ATOM 10635 O O . GLY C 3 220 ? 146.352 108.401 114.628 1.00 55.64 220 GLY C O 1
ATOM 10636 N N . ALA C 3 221 ? 148.357 107.775 115.464 1.00 55.30 221 ALA C N 1
ATOM 10637 C CA . ALA C 3 221 ? 147.776 106.811 116.393 1.00 55.30 221 ALA C CA 1
ATOM 10638 C C . ALA C 3 221 ? 146.931 107.488 117.460 1.00 55.30 221 ALA C C 1
ATOM 10639 O O . ALA C 3 221 ? 145.940 106.912 117.919 1.00 55.30 221 ALA C O 1
ATOM 10641 N N . ARG C 3 222 ? 147.290 108.708 117.856 1.00 57.16 222 ARG C N 1
ATOM 10642 C CA . ARG C 3 222 ? 146.444 109.466 118.765 1.00 57.16 222 ARG C CA 1
ATOM 10643 C C . ARG C 3 222 ? 145.172 109.965 118.095 1.00 57.16 222 ARG C C 1
ATOM 10644 O O . ARG C 3 222 ? 144.240 110.364 118.799 1.00 57.16 222 ARG C O 1
ATOM 10652 N N . ASP C 3 223 ? 145.115 109.959 116.765 1.00 55.08 223 ASP C N 1
ATOM 10653 C CA . ASP C 3 223 ? 143.887 110.233 116.035 1.00 55.08 223 ASP C CA 1
ATOM 10654 C C . ASP C 3 223 ? 143.226 108.976 115.499 1.00 55.08 223 ASP C C 1
ATOM 10655 O O . ASP C 3 223 ? 142.009 108.970 115.307 1.00 55.08 223 ASP C O 1
ATOM 10660 N N . TRP C 3 224 ? 143.992 107.911 115.254 1.00 54.92 224 TRP C N 1
ATOM 10661 C CA . TRP C 3 224 ? 143.391 106.673 114.772 1.00 54.92 224 TRP C CA 1
ATOM 10662 C C . TRP C 3 224 ? 142.700 105.914 115.892 1.00 54.92 224 TRP C C 1
ATOM 10663 O O . TRP C 3 224 ? 141.678 105.260 115.660 1.00 54.92 224 TRP C O 1
ATOM 10674 N N . ASN C 3 225 ? 143.261 105.960 117.102 1.00 55.95 225 ASN C N 1
ATOM 10675 C CA . ASN C 3 225 ? 142.596 105.338 118.240 1.00 55.95 225 ASN C CA 1
ATOM 10676 C C . ASN C 3 225 ? 141.331 106.096 118.602 1.00 55.95 225 ASN C C 1
ATOM 10677 O O . ASN C 3 225 ? 140.301 105.484 118.896 1.00 55.95 225 ASN C O 1
ATOM 10682 N N . ARG C 3 226 ? 141.382 107.428 118.558 1.00 53.49 226 ARG C N 1
ATOM 10683 C CA . ARG C 3 226 ? 140.190 108.225 118.804 1.00 53.49 226 ARG C CA 1
ATOM 10684 C C . ARG C 3 226 ? 139.172 108.106 117.683 1.00 53.49 226 ARG C C 1
ATOM 10685 O O . ARG C 3 226 ? 137.992 108.386 117.909 1.00 53.49 226 ARG C O 1
ATOM 10693 N N . TYR C 3 227 ? 139.594 107.709 116.484 1.00 49.98 227 TYR C N 1
ATOM 10694 C CA . TYR C 3 227 ? 138.643 107.543 115.393 1.00 49.98 227 TYR C CA 1
ATOM 10695 C C . TYR C 3 227 ? 137.780 106.308 115.603 1.00 49.98 227 TYR C C 1
ATOM 10696 O O . TYR C 3 227 ? 136.549 106.384 115.539 1.00 49.98 227 TYR C O 1
ATOM 10705 N N . GLU C 3 228 ? 138.407 105.157 115.844 1.00 51.73 228 GLU C N 1
ATOM 10706 C CA . GLU C 3 228 ? 137.644 103.921 115.941 1.00 51.73 228 GLU C CA 1
ATOM 10707 C C . GLU C 3 228 ? 136.885 103.777 117.249 1.00 51.73 228 GLU C C 1
ATOM 10708 O O . GLU C 3 228 ? 135.864 103.089 117.269 1.00 51.73 228 GLU C O 1
ATOM 10714 N N . VAL C 3 229 ? 137.329 104.417 118.335 1.00 47.54 229 VAL C N 1
ATOM 10715 C CA . VAL C 3 229 ? 136.484 104.460 119.527 1.00 47.54 229 VAL C CA 1
ATOM 10716 C C . VAL C 3 229 ? 135.379 105.491 119.402 1.00 47.54 229 VAL C C 1
ATOM 10717 O O . VAL C 3 229 ? 134.502 105.550 120.268 1.00 47.54 229 VAL C O 1
ATOM 10721 N N . ALA C 3 230 ? 135.407 106.318 118.362 1.00 44.29 230 ALA C N 1
ATOM 10722 C CA . ALA C 3 230 ? 134.257 107.116 117.979 1.00 44.29 230 ALA C CA 1
ATOM 10723 C C . ALA C 3 230 ? 133.538 106.541 116.774 1.00 44.29 230 ALA C C 1
ATOM 10724 O O . ALA C 3 230 ? 132.488 107.062 116.398 1.00 44.29 230 ALA C O 1
ATOM 10726 N N . SER C 3 231 ? 134.080 105.494 116.156 1.00 43.09 231 SER C N 1
ATOM 10727 C CA . SER C 3 231 ? 133.386 104.840 115.056 1.00 43.09 231 SER C CA 1
ATOM 10728 C C . SER C 3 231 ? 132.547 103.663 115.527 1.00 43.09 231 SER C C 1
ATOM 10729 O O . SER C 3 231 ? 131.384 103.551 115.136 1.00 43.09 231 SER C O 1
ATOM 10732 N N . LEU C 3 232 ? 133.103 102.782 116.363 1.00 42.81 232 LEU C N 1
ATOM 10733 C CA . LEU C 3 232 ? 132.332 101.637 116.831 1.00 42.81 232 LEU C CA 1
ATOM 10734 C C . LEU C 3 232 ? 131.289 102.029 117.864 1.00 42.81 232 LEU C C 1
ATOM 10735 O O . LEU C 3 232 ? 130.293 101.318 118.017 1.00 42.81 232 LEU C O 1
ATOM 10740 N N . ILE C 3 233 ? 131.500 103.130 118.584 1.00 39.06 233 ILE C N 1
ATOM 10741 C CA . ILE C 3 233 ? 130.432 103.666 119.415 1.00 39.06 233 ILE C CA 1
ATOM 10742 C C . ILE C 3 233 ? 129.336 104.247 118.534 1.00 39.06 233 ILE C C 1
ATOM 10743 O O . ILE C 3 233 ? 128.146 104.031 118.779 1.00 39.06 233 ILE C O 1
ATOM 10748 N N . LEU C 3 234 ? 129.721 104.952 117.469 1.00 37.80 234 LEU C N 1
ATOM 10749 C CA . LEU C 3 234 ? 128.750 105.380 116.468 1.00 37.80 234 LEU C CA 1
ATOM 10750 C C . LEU C 3 234 ? 128.141 104.194 115.732 1.00 37.80 234 LEU C C 1
ATOM 10751 O O . LEU C 3 234 ? 126.956 104.216 115.387 1.00 37.80 234 LEU C O 1
ATOM 10756 N N . ALA C 3 235 ? 128.931 103.150 115.480 1.00 38.31 235 ALA C N 1
ATOM 10757 C CA . ALA C 3 235 ? 128.359 101.917 114.960 1.00 38.31 235 ALA C CA 1
ATOM 10758 C C . ALA C 3 235 ? 127.590 101.156 116.020 1.00 38.31 235 ALA C C 1
ATOM 10759 O O . ALA C 3 235 ? 126.786 100.288 115.677 1.00 38.31 235 ALA C O 1
ATOM 10761 N N . GLY C 3 236 ? 127.827 101.455 117.292 1.00 37.63 236 GLY C N 1
ATOM 10762 C CA . GLY C 3 236 ? 127.008 100.955 118.372 1.00 37.63 236 GLY C CA 1
ATOM 10763 C C . GLY C 3 236 ? 125.872 101.862 118.769 1.00 37.63 236 GLY C C 1
ATOM 10764 O O . GLY C 3 236 ? 125.050 101.472 119.598 1.00 37.63 236 GLY C O 1
ATOM 10765 N N . LEU C 3 237 ? 125.827 103.081 118.225 1.00 35.34 237 LEU C N 1
ATOM 10766 C CA . LEU C 3 237 ? 124.701 103.988 118.404 1.00 35.34 237 LEU C CA 1
ATOM 10767 C C . LEU C 3 237 ? 123.771 104.016 117.208 1.00 35.34 237 LEU C C 1
ATOM 10768 O O . LEU C 3 237 ? 122.586 104.321 117.373 1.00 35.34 237 LEU C O 1
ATOM 10773 N N . SER C 3 238 ? 124.278 103.731 116.015 1.00 34.39 238 SER C N 1
ATOM 10774 C CA . SER C 3 238 ? 123.435 103.599 114.841 1.00 34.39 238 SER C CA 1
ATOM 10775 C C . SER C 3 238 ? 122.821 102.213 114.724 1.00 34.39 238 SER C C 1
ATOM 10776 O O . SER C 3 238 ? 121.930 102.020 113.896 1.00 34.39 238 SER C O 1
ATOM 10779 N N . THR C 3 239 ? 123.278 101.240 115.510 1.00 35.70 239 THR C N 1
ATOM 10780 C CA . THR C 3 239 ? 122.572 99.965 115.507 1.00 35.70 239 THR C CA 1
ATOM 10781 C C . THR C 3 239 ? 121.297 99.910 116.361 1.00 35.70 239 THR C C 1
ATOM 10782 O O . THR C 3 239 ? 120.370 99.220 115.927 1.00 35.70 239 THR C O 1
ATOM 10786 N N . PRO C 3 240 ? 121.136 100.565 117.527 1.00 35.03 240 PRO C N 1
ATOM 10787 C CA . PRO C 3 240 ? 119.789 100.597 118.097 1.00 35.03 240 PRO C CA 1
ATOM 10788 C C . PRO C 3 240 ? 118.943 101.695 117.508 1.00 35.03 240 PRO C C 1
ATOM 10789 O O . PRO C 3 240 ? 117.741 101.736 117.779 1.00 35.03 240 PRO C O 1
ATOM 10793 N N . LEU C 3 241 ? 119.541 102.585 116.725 1.00 32.86 241 LEU C N 1
ATOM 10794 C CA . LEU C 3 241 ? 118.805 103.643 116.062 1.00 32.86 241 LEU C CA 1
ATOM 10795 C C . LEU C 3 241 ? 117.954 103.083 114.940 1.00 32.86 241 LEU C C 1
ATOM 10796 O O . LEU C 3 241 ? 116.745 103.313 114.892 1.00 32.86 241 LEU C O 1
ATOM 10801 N N . VAL C 3 242 ? 118.569 102.320 114.042 1.00 31.89 242 VAL C N 1
ATOM 10802 C CA . VAL C 3 242 ? 117.842 101.841 112.879 1.00 31.89 242 VAL C CA 1
ATOM 10803 C C . VAL C 3 242 ? 116.965 100.644 113.205 1.00 31.89 242 VAL C C 1
ATOM 10804 O O . VAL C 3 242 ? 116.005 100.374 112.477 1.00 31.89 242 VAL C O 1
ATOM 10808 N N . LEU C 3 243 ? 117.224 99.942 114.304 1.00 33.22 243 LEU C N 1
ATOM 10809 C CA . LEU C 3 243 ? 116.199 99.039 114.799 1.00 33.22 243 LEU C CA 1
ATOM 10810 C C . LEU C 3 243 ? 115.068 99.780 115.487 1.00 33.22 243 LEU C C 1
ATOM 10811 O O . LEU C 3 243 ? 114.026 99.173 115.745 1.00 33.22 243 LEU C O 1
ATOM 10816 N N . SER C 3 244 ? 115.255 101.060 115.804 1.00 30.14 244 SER C N 1
ATOM 10817 C CA . SER C 3 244 ? 114.201 101.892 116.363 1.00 30.14 244 SER C CA 1
ATOM 10818 C C . SER C 3 244 ? 113.551 102.802 115.346 1.00 30.14 244 SER C C 1
ATOM 10819 O O . SER C 3 244 ? 112.357 103.060 115.473 1.00 30.14 244 SER C O 1
ATOM 10822 N N . VAL C 3 245 ? 114.318 103.335 114.385 1.00 27.66 245 VAL C N 1
ATOM 10823 C CA . VAL C 3 245 ? 113.756 104.277 113.415 1.00 27.66 245 VAL C CA 1
ATOM 10824 C C . VAL C 3 245 ? 112.682 103.594 112.587 1.00 27.66 245 VAL C C 1
ATOM 10825 O O . VAL C 3 245 ? 111.514 103.976 112.644 1.00 27.66 245 VAL C O 1
ATOM 10829 N N . HIS C 3 246 ? 113.025 102.491 111.928 1.00 26.35 246 HIS C N 1
ATOM 10830 C CA . HIS C 3 246 ? 111.998 101.798 111.167 1.00 26.35 246 HIS C CA 1
ATOM 10831 C C . HIS C 3 246 ? 111.083 100.966 112.059 1.00 26.35 246 HIS C C 1
ATOM 10832 O O . HIS C 3 246 ? 110.169 100.317 111.548 1.00 26.35 246 HIS C O 1
ATOM 10839 N N . SER C 3 247 ? 111.310 100.960 113.371 1.00 23.99 247 SER C N 1
ATOM 10840 C CA . SER C 3 247 ? 110.281 100.611 114.336 1.00 23.99 247 SER C CA 1
ATOM 10841 C C . SER C 3 247 ? 109.394 101.794 114.682 1.00 23.99 247 SER C C 1
ATOM 10842 O O . SER C 3 247 ? 108.220 101.602 114.996 1.00 23.99 247 SER C O 1
ATOM 10845 N N . ILE C 3 248 ? 109.926 103.014 114.629 1.00 22.57 248 ILE C N 1
ATOM 10846 C CA . ILE C 3 248 ? 109.117 104.196 114.901 1.00 22.57 248 ILE C CA 1
ATOM 10847 C C . ILE C 3 248 ? 108.323 104.600 113.657 1.00 22.57 248 ILE C C 1
ATOM 10848 O O . ILE C 3 248 ? 107.163 105.019 113.761 1.00 22.57 248 ILE C O 1
ATOM 10853 N N . ILE C 3 249 ? 108.883 104.384 112.458 1.00 22.06 249 ILE C N 1
ATOM 10854 C CA . ILE C 3 249 ? 108.095 104.382 111.222 1.00 22.06 249 ILE C CA 1
ATOM 10855 C C . ILE C 3 249 ? 107.228 103.131 111.113 1.00 22.06 249 ILE C C 1
ATOM 10856 O O . ILE C 3 249 ? 106.468 102.977 110.148 1.00 22.06 249 ILE C O 1
ATOM 10861 N N . SER C 3 250 ? 107.317 102.216 112.070 1.00 20.61 250 SER C N 1
ATOM 10862 C CA . SER C 3 250 ? 106.373 101.120 112.179 1.00 20.61 250 SER C CA 1
ATOM 10863 C C . SER C 3 250 ? 105.327 101.338 113.249 1.00 20.61 250 SER C C 1
ATOM 10864 O O . SER C 3 250 ? 104.256 100.733 113.181 1.00 20.61 250 SER C O 1
ATOM 10867 N N . LEU C 3 251 ? 105.630 102.154 114.256 1.00 17.88 251 LEU C N 1
ATOM 10868 C CA . LEU C 3 251 ? 104.640 102.430 115.283 1.00 17.88 251 LEU C CA 1
ATOM 10869 C C . LEU C 3 251 ? 103.544 103.343 114.761 1.00 17.88 251 LEU C C 1
ATOM 10870 O O . LEU C 3 251 ? 102.405 103.241 115.214 1.00 17.88 251 LEU C O 1
ATOM 10875 N N . ASP C 3 252 ? 103.818 104.169 113.746 1.00 18.00 252 ASP C N 1
ATOM 10876 C CA . ASP C 3 252 ? 102.771 105.062 113.249 1.00 18.00 252 ASP C CA 1
ATOM 10877 C C . ASP C 3 252 ? 101.747 104.365 112.367 1.00 18.00 252 ASP C C 1
ATOM 10878 O O . ASP C 3 252 ? 100.950 105.042 111.715 1.00 18.00 252 ASP C O 1
ATOM 10883 N N . PHE C 3 253 ? 101.766 103.042 112.325 1.00 16.55 253 PHE C N 1
ATOM 10884 C CA . PHE C 3 253 ? 100.608 102.227 112.025 1.00 16.55 253 PHE C CA 1
ATOM 10885 C C . PHE C 3 253 ? 100.124 101.460 113.240 1.00 16.55 253 PHE C C 1
ATOM 10886 O O . PHE C 3 253 ? 98.933 101.471 113.537 1.00 16.55 253 PHE C O 1
ATOM 10894 N N . ALA C 3 254 ? 101.037 100.866 113.997 1.00 15.53 254 ALA C N 1
ATOM 10895 C CA . ALA C 3 254 ? 100.682 99.985 115.098 1.00 15.53 254 ALA C CA 1
ATOM 10896 C C . ALA C 3 254 ? 100.180 100.715 116.339 1.00 15.53 254 ALA C C 1
ATOM 10897 O O . ALA C 3 254 ? 99.588 100.071 117.208 1.00 15.53 254 ALA C O 1
ATOM 10899 N N . ILE C 3 255 ? 100.403 102.025 116.456 1.00 15.70 255 ILE C N 1
ATOM 10900 C CA . ILE C 3 255 ? 99.735 102.788 117.507 1.00 15.70 255 ILE C CA 1
ATOM 10901 C C . ILE C 3 255 ? 98.245 102.873 117.209 1.00 15.70 255 ILE C C 1
ATOM 10902 O O . ILE C 3 255 ? 97.409 102.787 118.117 1.00 15.70 255 ILE C O 1
ATOM 10907 N N . SER C 3 256 ? 97.891 102.975 115.933 1.00 15.98 256 SER C N 1
ATOM 10908 C CA . SER C 3 256 ? 96.504 103.113 115.525 1.00 15.98 256 SER C CA 1
ATOM 10909 C C . SER C 3 256 ? 95.730 101.820 115.730 1.00 15.98 256 SER C C 1
ATOM 10910 O O . SER C 3 256 ? 96.276 100.723 115.633 1.00 15.98 256 SER C O 1
ATOM 10913 N N . GLN C 3 257 ? 94.434 101.962 115.992 1.00 16.84 257 GLN C N 1
ATOM 10914 C CA . GLN C 3 257 ? 93.572 100.857 116.385 1.00 16.84 257 GLN C CA 1
ATOM 10915 C C . GLN C 3 257 ? 93.037 100.054 115.211 1.00 16.84 257 GLN C C 1
ATOM 10916 O O . GLN C 3 257 ? 92.184 99.189 115.424 1.00 16.84 257 GLN C O 1
ATOM 10922 N N . LEU C 3 258 ? 93.511 100.319 113.992 1.00 16.89 258 LEU C N 1
ATOM 10923 C CA . LEU C 3 258 ? 92.987 99.676 112.795 1.00 16.89 258 LEU C CA 1
ATOM 10924 C C . LEU C 3 258 ? 93.282 98.176 112.811 1.00 16.89 258 LEU C C 1
ATOM 10925 O O . LEU C 3 258 ? 94.255 97.742 113.429 1.00 16.89 258 LEU C O 1
ATOM 10930 N N . PRO C 3 259 ? 92.429 97.362 112.172 1.00 17.45 259 PRO C N 1
ATOM 10931 C CA . PRO C 3 259 ? 92.601 95.903 112.282 1.00 17.45 259 PRO C CA 1
ATOM 10932 C C . PRO C 3 259 ? 93.863 95.377 111.626 1.00 17.45 259 PRO C C 1
ATOM 10933 O O . PRO C 3 259 ? 94.530 94.507 112.198 1.00 17.45 259 PRO C O 1
ATOM 10937 N N . GLY C 3 260 ? 94.221 95.879 110.451 1.00 17.07 260 GLY C N 1
ATOM 10938 C CA . GLY C 3 260 ? 95.481 95.476 109.866 1.00 17.07 260 GLY C CA 1
ATOM 10939 C C . GLY C 3 260 ? 96.687 96.195 110.401 1.00 17.07 260 GLY C C 1
ATOM 10940 O O . GLY C 3 260 ? 97.813 95.751 110.167 1.00 17.07 260 GLY C O 1
ATOM 10941 N N . TRP C 3 261 ? 96.476 97.293 111.120 1.00 16.79 261 TRP C N 1
ATOM 10942 C CA . TRP C 3 261 ? 97.551 98.102 111.672 1.00 16.79 261 TRP C CA 1
ATOM 10943 C C . TRP C 3 261 ? 97.887 97.725 113.106 1.00 16.79 261 TRP C C 1
ATOM 10944 O O . TRP C 3 261 ? 99.056 97.605 113.453 1.00 16.79 261 TRP C O 1
ATOM 10955 N N . HIS C 3 262 ? 96.887 97.517 113.957 1.00 17.30 262 HIS C N 1
ATOM 10956 C CA . HIS C 3 262 ? 97.149 97.194 115.357 1.00 17.30 262 HIS C CA 1
ATOM 10957 C C . HIS C 3 262 ? 97.517 95.719 115.496 1.00 17.30 262 HIS C C 1
ATOM 10958 O O . HIS C 3 262 ? 96.760 94.890 116.002 1.00 17.30 262 HIS C O 1
ATOM 10965 N N . VAL C 3 263 ? 98.713 95.398 115.022 1.00 19.04 263 VAL C N 1
ATOM 10966 C CA . VAL C 3 263 ? 99.391 94.164 115.377 1.00 19.04 263 VAL C CA 1
ATOM 10967 C C . VAL C 3 263 ? 100.669 94.580 116.078 1.00 19.04 263 VAL C C 1
ATOM 10968 O O . VAL C 3 263 ? 101.202 95.668 115.839 1.00 19.04 263 VAL C O 1
ATOM 10972 N N . THR C 3 264 ? 101.131 93.737 116.991 1.00 21.48 264 THR C N 1
ATOM 10973 C CA . THR C 3 264 ? 102.224 94.125 117.862 1.00 21.48 264 THR C CA 1
ATOM 10974 C C . THR C 3 264 ? 103.567 93.584 117.400 1.00 21.48 264 THR C C 1
ATOM 10975 O O . THR C 3 264 ? 104.582 93.886 118.025 1.00 21.48 264 THR C O 1
ATOM 10979 N N . VAL C 3 265 ? 103.608 92.817 116.312 1.00 22.93 265 VAL C N 1
ATOM 10980 C CA . VAL C 3 265 ? 104.870 92.377 115.735 1.00 22.93 265 VAL C CA 1
ATOM 10981 C C . VAL C 3 265 ? 105.287 93.279 114.580 1.00 22.93 265 VAL C C 1
ATOM 10982 O O . VAL C 3 265 ? 106.283 93.007 113.909 1.00 22.93 265 VAL C O 1
ATOM 10986 N N . PHE C 3 266 ? 104.551 94.361 114.342 1.00 21.19 266 PHE C N 1
ATOM 10987 C CA . PHE C 3 266 ? 105.028 95.420 113.453 1.00 21.19 266 PHE C CA 1
ATOM 10988 C C . PHE C 3 266 ? 106.428 95.981 113.737 1.00 21.19 266 PHE C C 1
ATOM 10989 O O . PHE C 3 266 ? 107.125 96.282 112.754 1.00 21.19 266 PHE C O 1
ATOM 10997 N N . PRO C 3 267 ? 106.899 96.190 114.975 1.00 24.00 267 PRO C N 1
ATOM 10998 C CA . PRO C 3 267 ? 108.239 96.775 115.139 1.00 24.00 267 PRO C CA 1
ATOM 10999 C C . PRO C 3 267 ? 109.394 95.873 114.714 1.00 24.00 267 PRO C C 1
ATOM 11000 O O . PRO C 3 267 ? 110.364 96.406 114.156 1.00 24.00 267 PRO C O 1
ATOM 11004 N N . PRO C 3 268 ? 109.395 94.541 114.933 1.00 27.21 268 PRO C N 1
ATOM 11005 C CA . PRO C 3 268 ? 110.519 93.771 114.383 1.00 27.21 268 PRO C CA 1
ATOM 11006 C C . PRO C 3 268 ? 110.320 93.312 112.956 1.00 27.21 268 PRO C C 1
ATOM 11007 O O . PRO C 3 268 ? 111.309 92.964 112.301 1.00 27.21 268 PRO C O 1
ATOM 11011 N N . TYR C 3 269 ? 109.088 93.288 112.455 1.00 25.91 269 TYR C N 1
ATOM 11012 C CA . TYR C 3 269 ? 108.827 92.828 111.098 1.00 25.91 269 TYR C CA 1
ATOM 11013 C C . TYR C 3 269 ? 108.971 93.940 110.072 1.00 25.91 269 TYR C C 1
ATOM 11014 O O . TYR C 3 269 ? 109.279 93.656 108.912 1.00 25.91 269 TYR C O 1
ATOM 11023 N N . PHE C 3 270 ? 108.785 95.197 110.469 1.00 23.21 270 PHE C N 1
ATOM 11024 C CA . PHE C 3 270 ? 109.096 96.295 109.562 1.00 23.21 270 PHE C CA 1
ATOM 11025 C C . PHE C 3 270 ? 110.592 96.442 109.366 1.00 23.21 270 PHE C C 1
ATOM 11026 O O . PHE C 3 270 ? 111.058 96.560 108.228 1.00 23.21 270 PHE C O 1
ATOM 11034 N N . VAL C 3 271 ? 111.356 96.448 110.463 1.00 26.43 271 VAL C N 1
ATOM 11035 C CA . VAL C 3 271 ? 112.803 96.588 110.371 1.00 26.43 271 VAL C CA 1
ATOM 11036 C C . VAL C 3 271 ? 113.428 95.352 109.730 1.00 26.43 271 VAL C C 1
ATOM 11037 O O . VAL C 3 271 ? 114.500 95.447 109.125 1.00 26.43 271 VAL C O 1
ATOM 11041 N N . ALA C 3 272 ? 112.756 94.200 109.798 1.00 26.46 272 ALA C N 1
ATOM 11042 C CA . ALA C 3 272 ? 113.153 93.065 108.978 1.00 26.46 272 ALA C CA 1
ATOM 11043 C C . ALA C 3 272 ? 112.923 93.354 107.507 1.00 26.46 272 ALA C C 1
ATOM 11044 O O . ALA C 3 272 ? 113.754 93.007 106.665 1.00 26.46 272 ALA C O 1
ATOM 11046 N N . GLY C 3 273 ? 111.798 93.989 107.179 1.00 26.87 273 GLY C N 1
ATOM 11047 C CA . GLY C 3 273 ? 111.540 94.392 105.812 1.00 26.87 273 GLY C CA 1
ATOM 11048 C C . GLY C 3 273 ? 112.356 95.578 105.364 1.00 26.87 273 GLY C C 1
ATOM 11049 O O . GLY C 3 273 ? 112.464 95.827 104.161 1.00 26.87 273 GLY C O 1
ATOM 11050 N N . ALA C 3 274 ? 112.920 96.324 106.308 1.00 27.54 274 ALA C N 1
ATOM 11051 C CA . ALA C 3 274 ? 113.846 97.386 105.955 1.00 27.54 274 ALA C CA 1
ATOM 11052 C C . ALA C 3 274 ? 115.220 96.824 105.619 1.00 27.54 274 ALA C C 1
ATOM 11053 O O . ALA C 3 274 ? 115.938 97.374 104.782 1.00 27.54 274 ALA C O 1
ATOM 11055 N N . VAL C 3 275 ? 115.604 95.723 106.248 1.00 28.72 275 VAL C N 1
ATOM 11056 C CA . VAL C 3 275 ? 116.885 95.110 105.929 1.00 28.72 275 VAL C CA 1
ATOM 11057 C C . VAL C 3 275 ? 116.655 93.973 104.941 1.00 28.72 275 VAL C C 1
ATOM 11058 O O . VAL C 3 275 ? 117.545 93.156 104.688 1.00 28.72 275 VAL C O 1
ATOM 11062 N N . TYR C 3 276 ? 115.453 93.934 104.366 1.00 29.73 276 TYR C N 1
ATOM 11063 C CA . TYR C 3 276 ? 115.085 93.114 103.219 1.00 29.73 276 TYR C CA 1
ATOM 11064 C C . TYR C 3 276 ? 115.019 93.932 101.942 1.00 29.73 276 TYR C C 1
ATOM 11065 O O . TYR C 3 276 ? 115.625 93.569 100.933 1.00 29.73 276 TYR C O 1
ATOM 11074 N N . CYS C 3 277 ? 114.264 95.029 101.972 1.00 29.60 277 CYS C N 1
ATOM 11075 C CA . CYS C 3 277 ? 114.188 95.923 100.828 1.00 29.60 277 CYS C CA 1
ATOM 11076 C C . CYS C 3 277 ? 115.467 96.726 100.681 1.00 29.60 277 CYS C C 1
ATOM 11077 O O . CYS C 3 277 ? 115.832 97.115 99.567 1.00 29.60 277 CYS C O 1
ATOM 11080 N N . GLY C 3 278 ? 116.174 96.955 101.785 1.00 30.37 278 GLY C N 1
ATOM 11081 C CA . GLY C 3 278 ? 117.376 97.763 101.720 1.00 30.37 278 GLY C CA 1
ATOM 11082 C C . GLY C 3 278 ? 118.547 97.022 101.109 1.00 30.37 278 GLY C C 1
ATOM 11083 O O . GLY C 3 278 ? 119.295 97.589 100.312 1.00 30.37 278 GLY C O 1
ATOM 11084 N N . PHE C 3 279 ? 118.727 95.748 101.477 1.00 35.33 279 PHE C N 1
ATOM 11085 C CA . PHE C 3 279 ? 119.763 94.930 100.851 1.00 35.33 279 PHE C CA 1
ATOM 11086 C C . PHE C 3 279 ? 119.460 94.666 99.389 1.00 35.33 279 PHE C C 1
ATOM 11087 O O . PHE C 3 279 ? 120.379 94.428 98.600 1.00 35.33 279 PHE C O 1
ATOM 11095 N N . ALA C 3 280 ? 118.185 94.699 99.014 1.00 33.41 280 ALA C N 1
ATOM 11096 C CA . ALA C 3 280 ? 117.824 94.586 97.613 1.00 33.41 280 ALA C CA 1
ATOM 11097 C C . ALA C 3 280 ? 118.237 95.817 96.824 1.00 33.41 280 ALA C C 1
ATOM 11098 O O . ALA C 3 280 ? 118.539 95.706 95.635 1.00 33.41 280 ALA C O 1
ATOM 11100 N N . MET C 3 281 ? 118.278 96.987 97.461 1.00 34.89 281 MET C N 1
ATOM 11101 C CA . MET C 3 281 ? 118.712 98.185 96.757 1.00 34.89 281 MET C CA 1
ATOM 11102 C C . MET C 3 281 ? 120.231 98.277 96.675 1.00 34.89 281 MET C C 1
ATOM 11103 O O . MET C 3 281 ? 120.757 98.774 95.674 1.00 34.89 281 MET C O 1
ATOM 11108 N N . VAL C 3 282 ? 120.953 97.796 97.693 1.00 36.46 282 VAL C N 1
ATOM 11109 C CA . VAL C 3 282 ? 122.411 97.760 97.606 1.00 36.46 282 VAL C CA 1
ATOM 11110 C C . VAL C 3 282 ? 122.854 96.762 96.541 1.00 36.46 282 VAL C C 1
ATOM 11111 O O . VAL C 3 282 ? 123.841 96.992 95.832 1.00 36.46 282 VAL C O 1
ATOM 11115 N N . ILE C 3 283 ? 122.115 95.667 96.378 1.00 36.98 283 ILE C N 1
ATOM 11116 C CA . ILE C 3 283 ? 122.424 94.718 95.316 1.00 36.98 283 ILE C CA 1
ATOM 11117 C C . ILE C 3 283 ? 122.034 95.292 93.957 1.00 36.98 283 ILE C C 1
ATOM 11118 O O . ILE C 3 283 ? 122.786 95.176 92.982 1.00 36.98 283 ILE C O 1
ATOM 11123 N N . LEU C 3 284 ? 120.893 95.982 93.885 1.00 36.41 284 LEU C N 1
ATOM 11124 C CA . LEU C 3 284 ? 120.461 96.612 92.640 1.00 36.41 284 LEU C CA 1
ATOM 11125 C C . LEU C 3 284 ? 121.345 97.787 92.242 1.00 36.41 284 LEU C C 1
ATOM 11126 O O . LEU C 3 284 ? 121.318 98.198 91.080 1.00 36.41 284 LEU C O 1
ATOM 11131 N N . LEU C 3 285 ? 122.134 98.332 93.166 1.00 38.26 285 LEU C N 1
ATOM 11132 C CA . LEU C 3 285 ? 123.019 99.437 92.835 1.00 38.26 285 LEU C CA 1
ATOM 11133 C C . LEU C 3 285 ? 124.466 99.021 92.629 1.00 38.26 285 LEU C C 1
ATOM 11134 O O . LEU C 3 285 ? 125.184 99.713 91.905 1.00 38.26 285 LEU C O 1
ATOM 11139 N N . LEU C 3 286 ? 124.916 97.915 93.220 1.00 41.90 286 LEU C N 1
ATOM 11140 C CA . LEU C 3 286 ? 126.319 97.538 93.107 1.00 41.90 286 LEU C CA 1
ATOM 11141 C C . LEU C 3 286 ? 126.616 96.589 91.956 1.00 41.90 286 LEU C C 1
ATOM 11142 O O . LEU C 3 286 ? 127.768 96.535 91.511 1.00 41.90 286 LEU C O 1
ATOM 11147 N N . VAL C 3 287 ? 125.628 95.825 91.485 1.00 43.00 287 VAL C N 1
ATOM 11148 C CA . VAL C 3 287 ? 125.802 95.083 90.233 1.00 43.00 287 VAL C CA 1
ATOM 11149 C C . VAL C 3 287 ? 126.024 96.013 89.044 1.00 43.00 287 VAL C C 1
ATOM 11150 O O . VAL C 3 287 ? 126.892 95.708 88.213 1.00 43.00 287 VAL C O 1
ATOM 11154 N N . PRO C 3 288 ? 125.354 97.167 88.909 1.00 43.93 288 PRO C N 1
ATOM 11155 C CA . PRO C 3 288 ? 125.836 98.146 87.927 1.00 43.93 288 PRO C CA 1
ATOM 11156 C C . PRO C 3 288 ? 126.934 99.077 88.421 1.00 43.93 288 PRO C C 1
ATOM 11157 O O . PRO C 3 288 ? 127.180 100.095 87.770 1.00 43.93 288 PRO C O 1
ATOM 11161 N N . LEU C 3 289 ? 127.599 98.803 89.541 1.00 45.37 289 LEU C N 1
ATOM 11162 C CA . LEU C 3 289 ? 128.824 99.518 89.876 1.00 45.37 289 LEU C CA 1
ATOM 11163 C C . LEU C 3 289 ? 130.055 98.628 89.810 1.00 45.37 289 LEU C C 1
ATOM 11164 O O . LEU C 3 289 ? 131.136 99.050 90.229 1.00 45.37 289 LEU C O 1
ATOM 11169 N N . ARG C 3 290 ? 129.916 97.407 89.305 1.00 48.52 290 ARG C N 1
ATOM 11170 C CA . ARG C 3 290 ? 131.064 96.608 88.907 1.00 48.52 290 ARG C CA 1
ATOM 11171 C C . ARG C 3 290 ? 131.218 96.537 87.399 1.00 48.52 290 ARG C C 1
ATOM 11172 O O . ARG C 3 290 ? 132.341 96.566 86.890 1.00 48.52 290 ARG C O 1
ATOM 11180 N N . ARG C 3 291 ? 130.108 96.440 86.673 1.00 51.35 291 ARG C N 1
ATOM 11181 C CA . ARG C 3 291 ? 130.174 96.354 85.225 1.00 51.35 291 ARG C CA 1
ATOM 11182 C C . ARG C 3 291 ? 130.466 97.697 84.575 1.00 51.35 291 ARG C C 1
ATOM 11183 O O . ARG C 3 291 ? 130.908 97.727 83.421 1.00 51.35 291 ARG C O 1
ATOM 11191 N N . TRP C 3 292 ? 130.241 98.803 85.280 1.00 46.11 292 TRP C N 1
ATOM 11192 C CA . TRP C 3 292 ? 130.440 100.129 84.710 1.00 46.11 292 TRP C CA 1
ATOM 11193 C C . TRP C 3 292 ? 131.664 100.838 85.263 1.00 46.11 292 TRP C C 1
ATOM 11194 O O . TRP C 3 292 ? 132.416 101.442 84.496 1.00 46.11 292 TRP C O 1
ATOM 11205 N N . TYR C 3 293 ? 131.883 100.785 86.573 1.00 49.56 293 TYR C N 1
ATOM 11206 C CA . TYR C 3 293 ? 133.172 101.108 87.170 1.00 49.56 293 TYR C CA 1
ATOM 11207 C C . TYR C 3 293 ? 133.865 99.799 87.508 1.00 49.56 293 TYR C C 1
ATOM 11208 O O . TYR C 3 293 ? 133.292 98.963 88.212 1.00 49.56 293 TYR C O 1
ATOM 11217 N N . LYS C 3 294 ? 135.094 99.624 87.024 1.00 51.47 294 LYS C N 1
ATOM 11218 C CA . LYS C 3 294 ? 135.760 98.320 87.065 1.00 51.47 294 LYS C CA 1
ATOM 11219 C C . LYS C 3 294 ? 136.195 98.005 88.494 1.00 51.47 294 LYS C C 1
ATOM 11220 O O . LYS C 3 294 ? 137.348 98.184 88.891 1.00 51.47 294 LYS C O 1
ATOM 11226 N N . LEU C 3 295 ? 135.237 97.512 89.276 1.00 49.31 295 LEU C N 1
ATOM 11227 C CA . LEU C 3 295 ? 135.431 97.152 90.673 1.00 49.31 295 LEU C CA 1
ATOM 11228 C C . LEU C 3 295 ? 135.218 95.660 90.886 1.00 49.31 295 LEU C C 1
ATOM 11229 O O . LEU C 3 295 ? 134.643 95.234 91.886 1.00 49.31 295 LEU C O 1
ATOM 11234 N N . HIS C 3 296 ? 135.685 94.842 89.941 1.00 51.05 296 HIS C N 1
ATOM 11235 C CA . HIS C 3 296 ? 135.555 93.396 90.079 1.00 51.05 296 HIS C CA 1
ATOM 11236 C C . HIS C 3 296 ? 136.511 92.822 91.115 1.00 51.05 296 HIS C C 1
ATOM 11237 O O . HIS C 3 296 ? 136.317 91.684 91.554 1.00 51.05 296 HIS C O 1
ATOM 11244 N N . ASP C 3 297 ? 137.538 93.574 91.506 1.00 54.23 297 ASP C N 1
ATOM 11245 C CA . ASP C 3 297 ? 138.517 93.131 92.485 1.00 54.23 297 ASP C CA 1
ATOM 11246 C C . ASP C 3 297 ? 138.323 93.781 93.846 1.00 54.23 297 ASP C C 1
ATOM 11247 O O . ASP C 3 297 ? 139.223 93.711 94.688 1.00 54.23 297 ASP C O 1
ATOM 11252 N N . LEU C 3 298 ? 137.188 94.437 94.073 1.00 50.57 298 LEU C N 1
ATOM 11253 C CA . LEU C 3 298 ? 136.892 94.997 95.384 1.00 50.57 298 LEU C CA 1
ATOM 11254 C C . LEU C 3 298 ? 135.484 94.613 95.813 1.00 50.57 298 LEU C C 1
ATOM 11255 O O . LEU C 3 298 ? 135.194 94.518 97.008 1.00 50.57 298 LEU C O 1
ATOM 11260 N N . ILE C 3 299 ? 134.612 94.370 94.839 1.00 49.56 299 ILE C N 1
ATOM 11261 C CA . ILE C 3 299 ? 133.208 94.053 95.076 1.00 49.56 299 ILE C CA 1
ATOM 11262 C C . ILE C 3 299 ? 133.023 92.625 94.571 1.00 49.56 299 ILE C C 1
ATOM 11263 O O . ILE C 3 299 ? 132.063 92.320 93.853 1.00 49.56 299 ILE C O 1
ATOM 11268 N N . THR C 3 300 ? 134.026 91.782 94.839 1.00 51.54 300 THR C N 1
ATOM 11269 C CA . THR C 3 300 ? 134.024 90.378 94.432 1.00 51.54 300 THR C CA 1
ATOM 11270 C C . THR C 3 300 ? 132.782 89.646 94.929 1.00 51.54 300 THR C C 1
ATOM 11271 O O . THR C 3 300 ? 132.192 90.000 95.952 1.00 51.54 300 THR C O 1
ATOM 11275 N N . ILE C 3 301 ? 132.415 88.584 94.205 1.00 48.65 301 ILE C N 1
ATOM 11276 C CA . ILE C 3 301 ? 131.062 88.035 94.238 1.00 48.65 301 ILE C CA 1
ATOM 11277 C C . ILE C 3 301 ? 130.729 87.359 95.566 1.00 48.65 301 ILE C C 1
ATOM 11278 O O . ILE C 3 301 ? 129.556 87.073 95.838 1.00 48.65 301 ILE C O 1
ATOM 11283 N N . LYS C 3 302 ? 131.727 87.139 96.428 1.00 49.65 302 LYS C N 1
ATOM 11284 C CA . LYS C 3 302 ? 131.451 86.709 97.796 1.00 49.65 302 LYS C CA 1
ATOM 11285 C C . LYS C 3 302 ? 130.713 87.785 98.586 1.00 49.65 302 LYS C C 1
ATOM 11286 O O . LYS C 3 302 ? 129.963 87.463 99.514 1.00 49.65 302 LYS C O 1
ATOM 11292 N N . HIS C 3 303 ? 130.890 89.059 98.221 1.00 48.46 303 HIS C N 1
ATOM 11293 C CA . HIS C 3 303 ? 130.121 90.128 98.852 1.00 48.46 303 HIS C CA 1
ATOM 11294 C C . HIS C 3 303 ? 128.644 90.047 98.500 1.00 48.46 303 HIS C C 1
ATOM 11295 O O . HIS C 3 303 ? 127.800 90.484 99.287 1.00 48.46 303 HIS C O 1
ATOM 11302 N N . PHE C 3 304 ? 128.313 89.504 97.330 1.00 46.07 304 PHE C N 1
ATOM 11303 C CA . PHE C 3 304 ? 126.923 89.281 96.959 1.00 46.07 304 PHE C CA 1
ATOM 11304 C C . PHE C 3 304 ? 126.401 87.948 97.461 1.00 46.07 304 PHE C C 1
ATOM 11305 O O . PHE C 3 304 ? 125.192 87.801 97.670 1.00 46.07 304 PHE C O 1
ATOM 11313 N N . ASP C 3 305 ? 127.293 86.974 97.649 1.00 49.87 305 ASP C N 1
ATOM 11314 C CA . ASP C 3 305 ? 126.917 85.729 98.303 1.00 49.87 305 ASP C CA 1
ATOM 11315 C C . ASP C 3 305 ? 126.538 85.959 99.759 1.00 49.87 305 ASP C C 1
ATOM 11316 O O . ASP C 3 305 ? 125.686 85.244 100.296 1.00 49.87 305 ASP C O 1
ATOM 11321 N N . LEU C 3 306 ? 127.141 86.956 100.404 1.00 46.18 306 LEU C N 1
ATOM 11322 C CA . LEU C 3 306 ? 126.818 87.289 101.784 1.00 46.18 306 LEU C CA 1
ATOM 11323 C C . LEU C 3 306 ? 125.725 88.339 101.896 1.00 46.18 306 LEU C C 1
ATOM 11324 O O . LEU C 3 306 ? 124.965 88.322 102.869 1.00 46.18 306 LEU C O 1
ATOM 11329 N N . MET C 3 307 ? 125.621 89.254 100.930 1.00 47.53 307 MET C N 1
ATOM 11330 C CA . MET C 3 307 ? 124.477 90.157 100.918 1.00 47.53 307 MET C CA 1
ATOM 11331 C C . MET C 3 307 ? 123.203 89.425 100.531 1.00 47.53 307 MET C C 1
ATOM 11332 O O . MET C 3 307 ? 122.109 89.854 100.903 1.00 47.53 307 MET C O 1
ATOM 11337 N N . GLY C 3 308 ? 123.323 88.324 99.787 1.00 45.09 308 GLY C N 1
ATOM 11338 C CA . GLY C 3 308 ? 122.161 87.508 99.498 1.00 45.09 308 GLY C CA 1
ATOM 11339 C C . GLY C 3 308 ? 121.731 86.653 100.666 1.00 45.09 308 GLY C C 1
ATOM 11340 O O . GLY C 3 308 ? 120.539 86.382 100.826 1.00 45.09 308 GLY C O 1
ATOM 11341 N N . LYS C 3 309 ? 122.683 86.214 101.493 1.00 43.89 309 LYS C N 1
ATOM 11342 C CA . LYS C 3 309 ? 122.342 85.414 102.664 1.00 43.89 309 LYS C CA 1
ATOM 11343 C C . LYS C 3 309 ? 121.654 86.256 103.726 1.00 43.89 309 LYS C C 1
ATOM 11344 O O . LYS C 3 309 ? 120.724 85.786 104.388 1.00 43.89 309 LYS C O 1
ATOM 11350 N N . VAL C 3 310 ? 122.090 87.504 103.899 1.00 41.52 310 VAL C N 1
ATOM 11351 C CA . VAL C 3 310 ? 121.476 88.368 104.900 1.00 41.52 310 VAL C CA 1
ATOM 11352 C C . VAL C 3 310 ? 120.124 88.871 104.403 1.00 41.52 310 VAL C C 1
ATOM 11353 O O . VAL C 3 310 ? 119.179 89.010 105.190 1.00 41.52 310 VAL C O 1
ATOM 11357 N N . MET C 3 311 ? 119.991 89.102 103.094 1.00 38.09 311 MET C N 1
ATOM 11358 C CA . MET C 3 311 ? 118.687 89.416 102.516 1.00 38.09 311 MET C CA 1
ATOM 11359 C C . MET C 3 311 ? 117.741 88.229 102.616 1.00 38.09 311 MET C C 1
ATOM 11360 O O . MET C 3 311 ? 116.532 88.405 102.801 1.00 38.09 311 MET C O 1
ATOM 11365 N N . LEU C 3 312 ? 118.273 87.013 102.498 1.00 39.63 312 LEU C N 1
ATOM 11366 C CA . LEU C 3 312 ? 117.456 85.830 102.731 1.00 39.63 312 LEU C CA 1
ATOM 11367 C C . LEU C 3 312 ? 117.112 85.690 104.205 1.00 39.63 312 LEU C C 1
ATOM 11368 O O . LEU C 3 312 ? 115.958 85.424 104.551 1.00 39.63 312 LEU C O 1
ATOM 11373 N N . ALA C 3 313 ? 118.088 85.921 105.090 1.00 38.84 313 ALA C N 1
ATOM 11374 C CA . ALA C 3 313 ? 117.852 85.827 106.527 1.00 38.84 313 ALA C CA 1
ATOM 11375 C C . ALA C 3 313 ? 116.950 86.933 107.044 1.00 38.84 313 ALA C C 1
ATOM 11376 O O . ALA C 3 313 ? 116.435 86.821 108.157 1.00 38.84 313 ALA C O 1
ATOM 11378 N N . SER C 3 314 ? 116.766 87.999 106.273 1.00 34.68 314 SER C N 1
ATOM 11379 C CA . SER C 3 314 ? 115.785 89.023 106.578 1.00 34.68 314 SER C CA 1
ATOM 11380 C C . SER C 3 314 ? 114.454 88.792 105.887 1.00 34.68 314 SER C C 1
ATOM 11381 O O . SER C 3 314 ? 113.425 89.253 106.386 1.00 34.68 314 SER C O 1
ATOM 11384 N N . GLY C 3 315 ? 114.456 88.106 104.748 1.00 35.26 315 GLY C N 1
ATOM 11385 C CA . GLY C 3 315 ? 113.234 87.806 104.036 1.00 35.26 315 GLY C CA 1
ATOM 11386 C C . GLY C 3 315 ? 112.425 86.676 104.610 1.00 35.26 315 GLY C C 1
ATOM 11387 O O . GLY C 3 315 ? 111.284 86.472 104.189 1.00 35.26 315 GLY C O 1
ATOM 11388 N N . LEU C 3 316 ? 112.996 85.925 105.544 1.00 37.39 316 LEU C N 1
ATOM 11389 C CA . LEU C 3 316 ? 112.236 84.929 106.280 1.00 37.39 316 LEU C CA 1
ATOM 11390 C C . LEU C 3 316 ? 111.544 85.520 107.491 1.00 37.39 316 LEU C C 1
ATOM 11391 O O . LEU C 3 316 ? 110.495 85.018 107.903 1.00 37.39 316 LEU C O 1
ATOM 11396 N N . VAL C 3 317 ? 112.115 86.579 108.067 1.00 37.06 317 VAL C N 1
ATOM 11397 C CA . VAL C 3 317 ? 111.482 87.259 109.184 1.00 37.06 317 VAL C CA 1
ATOM 11398 C C . VAL C 3 317 ? 110.251 88.032 108.730 1.00 37.06 317 VAL C C 1
ATOM 11399 O O . VAL C 3 317 ? 109.316 88.225 109.514 1.00 37.06 317 VAL C O 1
ATOM 11403 N N . VAL C 3 318 ? 110.206 88.459 107.468 1.00 32.41 318 VAL C N 1
ATOM 11404 C CA . VAL C 3 318 ? 108.961 88.979 106.919 1.00 32.41 318 VAL C CA 1
ATOM 11405 C C . VAL C 3 318 ? 108.099 87.880 106.313 1.00 32.41 318 VAL C C 1
ATOM 11406 O O . VAL C 3 318 ? 106.879 88.061 106.197 1.00 32.41 318 VAL C O 1
ATOM 11410 N N . ALA C 3 319 ? 108.690 86.747 105.926 1.00 33.75 319 ALA C N 1
ATOM 11411 C CA . ALA C 3 319 ? 107.886 85.567 105.637 1.00 33.75 319 ALA C CA 1
ATOM 11412 C C . ALA C 3 319 ? 107.223 85.063 106.905 1.00 33.75 319 ALA C C 1
ATOM 11413 O O . ALA C 3 319 ? 106.088 84.578 106.873 1.00 33.75 319 ALA C O 1
ATOM 11415 N N . TYR C 3 320 ? 107.929 85.166 108.029 1.00 34.18 320 TYR C N 1
ATOM 11416 C CA . TYR C 3 320 ? 107.299 84.955 109.321 1.00 34.18 320 TYR C CA 1
ATOM 11417 C C . TYR C 3 320 ? 106.278 86.042 109.613 1.00 34.18 320 TYR C C 1
ATOM 11418 O O . TYR C 3 320 ? 105.232 85.760 110.203 1.00 34.18 320 TYR C O 1
ATOM 11427 N N . GLY C 3 321 ? 106.553 87.277 109.187 1.00 31.41 321 GLY C N 1
ATOM 11428 C CA . GLY C 3 321 ? 105.645 88.375 109.462 1.00 31.41 321 GLY C CA 1
ATOM 11429 C C . GLY C 3 321 ? 104.327 88.271 108.726 1.00 31.41 321 GLY C C 1
ATOM 11430 O O . GLY C 3 321 ? 103.283 88.624 109.277 1.00 31.41 321 GLY C O 1
ATOM 11431 N N . TYR C 3 322 ? 104.348 87.778 107.486 1.00 30.87 322 TYR C N 1
ATOM 11432 C CA . TYR C 3 322 ? 103.096 87.589 106.764 1.00 30.87 322 TYR C CA 1
ATOM 11433 C C . TYR C 3 322 ? 102.301 86.423 107.322 1.00 30.87 322 TYR C C 1
ATOM 11434 O O . TYR C 3 322 ? 101.069 86.440 107.265 1.00 30.87 322 TYR C O 1
ATOM 11443 N N . PHE C 3 323 ? 102.971 85.401 107.853 1.00 33.64 323 PHE C N 1
ATOM 11444 C CA . PHE C 3 323 ? 102.216 84.273 108.375 1.00 33.64 323 PHE C CA 1
ATOM 11445 C C . PHE C 3 323 ? 101.777 84.497 109.810 1.00 33.64 323 PHE C C 1
ATOM 11446 O O . PHE C 3 323 ? 100.743 83.965 110.212 1.00 33.64 323 PHE C O 1
ATOM 11454 N N . ALA C 3 324 ? 102.530 85.271 110.594 1.00 30.23 324 ALA C N 1
ATOM 11455 C CA . ALA C 3 324 ? 102.079 85.597 111.943 1.00 30.23 324 ALA C CA 1
ATOM 11456 C C . ALA C 3 324 ? 100.876 86.526 111.902 1.00 30.23 324 ALA C C 1
ATOM 11457 O O . ALA C 3 324 ? 99.853 86.259 112.539 1.00 30.23 324 ALA C O 1
ATOM 11459 N N . GLU C 3 325 ? 100.955 87.598 111.113 1.00 28.53 325 GLU C N 1
ATOM 11460 C CA . GLU C 3 325 ? 99.841 88.533 111.024 1.00 28.53 325 GLU C CA 1
ATOM 11461 C C . GLU C 3 325 ? 98.653 87.980 110.244 1.00 28.53 325 GLU C C 1
ATOM 11462 O O . GLU C 3 325 ? 97.602 88.625 110.229 1.00 28.53 325 GLU C O 1
ATOM 11468 N N . ILE C 3 326 ? 98.782 86.817 109.605 1.00 27.26 326 ILE C N 1
ATOM 11469 C CA . ILE C 3 326 ? 97.609 86.136 109.069 1.00 27.26 326 ILE C CA 1
ATOM 11470 C C . ILE C 3 326 ? 97.153 85.037 110.021 1.00 27.26 326 ILE C C 1
ATOM 11471 O O . ILE C 3 326 ? 96.036 84.522 109.913 1.00 27.26 326 ILE C O 1
ATOM 11476 N N . PHE C 3 327 ? 98.009 84.657 110.970 1.00 26.96 327 PHE C N 1
ATOM 11477 C CA . PHE C 3 327 ? 97.591 83.712 111.998 1.00 26.96 327 PHE C CA 1
ATOM 11478 C C . PHE C 3 327 ? 96.858 84.430 113.118 1.00 26.96 327 PHE C C 1
ATOM 11479 O O . PHE C 3 327 ? 95.730 84.071 113.468 1.00 26.96 327 PHE C O 1
ATOM 11487 N N . TYR C 3 328 ? 97.479 85.468 113.678 1.00 27.30 328 TYR C N 1
ATOM 11488 C CA . TYR C 3 328 ? 96.859 86.223 114.757 1.00 27.30 328 TYR C CA 1
ATOM 11489 C C . TYR C 3 328 ? 95.724 87.114 114.283 1.00 27.30 328 TYR C C 1
ATOM 11490 O O . TYR C 3 328 ? 94.996 87.649 115.121 1.00 27.30 328 TYR C O 1
ATOM 11499 N N . ALA C 3 329 ? 95.558 87.302 112.977 1.00 26.35 329 ALA C N 1
ATOM 11500 C CA . ALA C 3 329 ? 94.299 87.850 112.504 1.00 26.35 329 ALA C CA 1
ATOM 11501 C C . ALA C 3 329 ? 93.203 86.800 112.544 1.00 26.35 329 ALA C C 1
ATOM 11502 O O . ALA C 3 329 ? 92.036 87.139 112.757 1.00 26.35 329 ALA C O 1
ATOM 11504 N N . TRP C 3 330 ? 93.551 85.526 112.356 1.00 27.69 330 TRP C N 1
ATOM 11505 C CA . TRP C 3 330 ? 92.563 84.475 112.563 1.00 27.69 330 TRP C CA 1
ATOM 11506 C C . TRP C 3 330 ? 92.492 84.062 114.024 1.00 27.69 330 TRP C C 1
ATOM 11507 O O . TRP C 3 330 ? 91.411 83.716 114.514 1.00 27.69 330 TRP C O 1
ATOM 11518 N N . TYR C 3 331 ? 93.636 84.037 114.718 1.00 29.98 331 TYR C N 1
ATOM 11519 C CA . TYR C 3 331 ? 93.639 83.613 116.114 1.00 29.98 331 TYR C CA 1
ATOM 11520 C C . TYR C 3 331 ? 92.865 84.584 116.986 1.00 29.98 331 TYR C C 1
ATOM 11521 O O . TYR C 3 331 ? 92.241 84.171 117.962 1.00 29.98 331 TYR C O 1
ATOM 11530 N N . SER C 3 332 ? 92.869 85.865 116.640 1.00 28.49 332 SER C N 1
ATOM 11531 C CA . SER C 3 332 ? 91.872 86.775 117.177 1.00 28.49 332 SER C CA 1
ATOM 11532 C C . SER C 3 332 ? 90.519 86.428 116.582 1.00 28.49 332 SER C C 1
ATOM 11533 O O . SER C 3 332 ? 90.390 86.272 115.366 1.00 28.49 332 SER C O 1
ATOM 11536 N N . ALA C 3 333 ? 89.499 86.331 117.429 1.00 29.19 333 ALA C N 1
ATOM 11537 C CA . ALA C 3 333 ? 88.153 86.034 116.960 1.00 29.19 333 ALA C CA 1
ATOM 11538 C C . ALA C 3 333 ? 87.378 87.285 116.575 1.00 29.19 333 ALA C C 1
ATOM 11539 O O . ALA C 3 333 ? 86.141 87.283 116.625 1.00 29.19 333 ALA C O 1
ATOM 11541 N N . ASN C 3 334 ? 88.077 88.359 116.215 1.00 26.20 334 ASN C N 1
ATOM 11542 C CA . ASN C 3 334 ? 87.429 89.558 115.713 1.00 26.20 334 ASN C CA 1
ATOM 11543 C C . ASN C 3 334 ? 86.768 89.290 114.373 1.00 26.20 334 ASN C C 1
ATOM 11544 O O . ASN C 3 334 ? 87.256 88.503 113.563 1.00 26.20 334 ASN C O 1
ATOM 11549 N N . ILE C 3 335 ? 85.641 89.962 114.142 1.00 21.32 335 ILE C N 1
ATOM 11550 C CA . ILE C 3 335 ? 85.076 89.981 112.804 1.00 21.32 335 ILE C CA 1
ATOM 11551 C C . ILE C 3 335 ? 85.822 90.957 111.912 1.00 21.32 335 ILE C C 1
ATOM 11552 O O . ILE C 3 335 ? 85.698 90.881 110.686 1.00 21.32 335 ILE C O 1
ATOM 11557 N N . TYR C 3 336 ? 86.597 91.866 112.497 1.00 20.29 336 TYR C N 1
ATOM 11558 C CA . TYR C 3 336 ? 87.345 92.864 111.750 1.00 20.29 336 TYR C CA 1
ATOM 11559 C C . TYR C 3 336 ? 88.709 92.368 111.311 1.00 20.29 336 TYR C C 1
ATOM 11560 O O . TYR C 3 336 ? 89.296 92.943 110.390 1.00 20.29 336 TYR C O 1
ATOM 11569 N N . GLU C 3 337 ? 89.229 91.327 111.954 1.00 24.33 337 GLU C N 1
ATOM 11570 C CA . GLU C 3 337 ? 90.457 90.689 111.511 1.00 24.33 337 GLU C CA 1
ATOM 11571 C C . GLU C 3 337 ? 90.208 89.358 110.824 1.00 24.33 337 GLU C C 1
ATOM 11572 O O . GLU C 3 337 ? 91.084 88.882 110.097 1.00 24.33 337 GLU C O 1
ATOM 11578 N N . TYR C 3 338 ? 89.038 88.750 111.037 1.00 25.09 338 TYR C N 1
ATOM 11579 C CA . TYR C 3 338 ? 88.549 87.755 110.091 1.00 25.09 338 TYR C CA 1
ATOM 11580 C C . TYR C 3 338 ? 88.335 88.382 108.726 1.00 25.09 338 TYR C C 1
ATOM 11581 O O . TYR C 3 338 ? 88.642 87.771 107.699 1.00 25.09 338 TYR C O 1
ATOM 11590 N N . PHE C 3 339 ? 87.799 89.605 108.695 1.00 20.94 339 PHE C N 1
ATOM 11591 C CA . PHE C 3 339 ? 87.594 90.296 107.428 1.00 20.94 339 PHE C CA 1
ATOM 11592 C C . PHE C 3 339 ? 88.912 90.741 106.817 1.00 20.94 339 PHE C C 1
ATOM 11593 O O . PHE C 3 339 ? 89.002 90.888 105.596 1.00 20.94 339 PHE C O 1
ATOM 11601 N N . LEU C 3 340 ? 89.939 90.948 107.641 1.00 21.56 340 LEU C N 1
ATOM 11602 C CA . LEU C 3 340 ? 91.236 91.377 107.132 1.00 21.56 340 LEU C CA 1
ATOM 11603 C C . LEU C 3 340 ? 91.893 90.285 106.299 1.00 21.56 340 LEU C C 1
ATOM 11604 O O . LEU C 3 340 ? 92.543 90.572 105.289 1.00 21.56 340 LEU C O 1
ATOM 11609 N N . ILE C 3 341 ? 91.722 89.026 106.697 1.00 24.07 341 ILE C N 1
ATOM 11610 C CA . ILE C 3 341 ? 92.235 87.923 105.897 1.00 24.07 341 ILE C CA 1
ATOM 11611 C C . ILE C 3 341 ? 91.416 87.765 104.626 1.00 24.07 341 ILE C C 1
ATOM 11612 O O . ILE C 3 341 ? 91.957 87.478 103.554 1.00 24.07 341 ILE C O 1
ATOM 11617 N N . THR C 3 342 ? 90.106 87.976 104.712 1.00 22.48 342 THR C N 1
ATOM 11618 C CA . THR C 3 342 ? 89.237 87.883 103.551 1.00 22.48 342 THR C CA 1
ATOM 11619 C C . THR C 3 342 ? 89.106 89.204 102.806 1.00 22.48 342 THR C C 1
ATOM 11620 O O . THR C 3 342 ? 88.163 89.370 102.026 1.00 22.48 342 THR C O 1
ATOM 11624 N N . ASN C 3 343 ? 90.015 90.149 103.037 1.00 20.92 343 ASN C N 1
ATOM 11625 C CA . ASN C 3 343 ? 90.141 91.327 102.196 1.00 20.92 343 ASN C CA 1
ATOM 11626 C C . ASN C 3 343 ? 91.519 91.468 101.585 1.00 20.92 343 ASN C C 1
ATOM 11627 O O . ASN C 3 343 ? 91.702 92.309 100.700 1.00 20.92 343 ASN C O 1
ATOM 11632 N N . ARG C 3 344 ? 92.491 90.692 102.040 1.00 21.69 344 ARG C N 1
ATOM 11633 C CA . ARG C 3 344 ? 93.760 90.598 101.344 1.00 21.69 344 ARG C CA 1
ATOM 11634 C C . ARG C 3 344 ? 93.778 89.436 100.368 1.00 21.69 344 ARG C C 1
ATOM 11635 O O . ARG C 3 344 ? 94.407 89.532 99.312 1.00 21.69 344 ARG C O 1
ATOM 11643 N N . THR C 3 345 ? 93.076 88.353 100.680 1.00 24.37 345 THR C N 1
ATOM 11644 C CA . THR C 3 345 ? 92.987 87.223 99.769 1.00 24.37 345 THR C CA 1
ATOM 11645 C C . THR C 3 345 ? 91.837 87.352 98.785 1.00 24.37 345 THR C C 1
ATOM 11646 O O . THR C 3 345 ? 91.944 86.877 97.651 1.00 24.37 345 THR C O 1
ATOM 11650 N N . MET C 3 346 ? 90.746 87.978 99.191 1.00 23.95 346 MET C N 1
ATOM 11651 C CA . MET C 3 346 ? 89.637 88.326 98.318 1.00 23.95 346 MET C CA 1
ATOM 11652 C C . MET C 3 346 ? 89.496 89.844 98.320 1.00 23.95 346 MET C C 1
ATOM 11653 O O . MET C 3 346 ? 90.358 90.565 98.819 1.00 23.95 346 MET C O 1
ATOM 11658 N N . GLY C 3 347 ? 88.410 90.335 97.742 1.00 22.87 347 GLY C N 1
ATOM 11659 C CA . GLY C 3 347 ? 88.151 91.752 97.757 1.00 22.87 347 GLY C CA 1
ATOM 11660 C C . GLY C 3 347 ? 88.777 92.459 96.576 1.00 22.87 347 GLY C C 1
ATOM 11661 O O . GLY C 3 347 ? 89.361 91.832 95.687 1.00 22.87 347 GLY C O 1
ATOM 11662 N N . PRO C 3 348 ? 88.671 93.786 96.546 1.00 19.73 348 PRO C N 1
ATOM 11663 C CA . PRO C 3 348 ? 89.080 94.531 95.350 1.00 19.73 348 PRO C CA 1
ATOM 11664 C C . PRO C 3 348 ? 90.585 94.643 95.179 1.00 19.73 348 PRO C C 1
ATOM 11665 O O . PRO C 3 348 ? 91.074 94.780 94.056 1.00 19.73 348 PRO C O 1
ATOM 11669 N N . TYR C 3 349 ? 91.330 94.583 96.279 1.00 18.71 349 TYR C N 1
ATOM 11670 C CA . TYR C 3 349 ? 92.780 94.709 96.245 1.00 18.71 349 TYR C CA 1
ATOM 11671 C C . TYR C 3 349 ? 93.474 93.403 96.600 1.00 18.71 349 TYR C C 1
ATOM 11672 O O . TYR C 3 349 ? 94.565 93.408 97.171 1.00 18.71 349 TYR C O 1
ATOM 11681 N N . ALA C 3 350 ? 92.848 92.278 96.257 1.00 21.62 350 ALA C N 1
ATOM 11682 C CA . ALA C 3 350 ? 93.458 90.978 96.483 1.00 21.62 350 ALA C CA 1
ATOM 11683 C C . ALA C 3 350 ? 94.668 90.745 95.596 1.00 21.62 350 ALA C C 1
ATOM 11684 O O . ALA C 3 350 ? 95.542 89.959 95.968 1.00 21.62 350 ALA C O 1
ATOM 11686 N N . TRP C 3 351 ? 94.742 91.419 94.443 1.00 21.71 351 TRP C N 1
ATOM 11687 C CA . TRP C 3 351 ? 95.893 91.278 93.556 1.00 21.71 351 TRP C CA 1
ATOM 11688 C C . TRP C 3 351 ? 97.165 91.822 94.184 1.00 21.71 351 TRP C C 1
ATOM 11689 O O . TRP C 3 351 ? 98.263 91.398 93.816 1.00 21.71 351 TRP C O 1
ATOM 11700 N N . SER C 3 352 ? 97.038 92.771 95.111 1.00 22.25 352 SER C N 1
ATOM 11701 C CA . SER C 3 352 ? 98.210 93.368 95.736 1.00 22.25 352 SER C CA 1
ATOM 11702 C C . SER C 3 352 ? 98.858 92.412 96.721 1.00 22.25 352 SER C C 1
ATOM 11703 O O . SER C 3 352 ? 100.086 92.331 96.797 1.00 22.25 352 SER C O 1
ATOM 11706 N N . TYR C 3 353 ? 98.050 91.688 97.488 1.00 25.12 353 TYR C N 1
ATOM 11707 C CA . TYR C 3 353 ? 98.583 90.727 98.440 1.00 25.12 353 TYR C CA 1
ATOM 11708 C C . TYR C 3 353 ? 99.078 89.460 97.768 1.00 25.12 353 TYR C C 1
ATOM 11709 O O . TYR C 3 353 ? 99.949 88.786 98.322 1.00 25.12 353 TYR C O 1
ATOM 11718 N N . TRP C 3 354 ? 98.562 89.123 96.588 1.00 26.29 354 TRP C N 1
ATOM 11719 C CA . TRP C 3 354 ? 99.071 87.966 95.872 1.00 26.29 354 TRP C CA 1
ATOM 11720 C C . TRP C 3 354 ? 100.239 88.302 94.961 1.00 26.29 354 TRP C C 1
ATOM 11721 O O . TRP C 3 354 ? 100.988 87.398 94.585 1.00 26.29 354 TRP C O 1
ATOM 11732 N N . ALA C 3 355 ? 100.427 89.572 94.611 1.00 24.53 355 ALA C N 1
ATOM 11733 C CA . ALA C 3 355 ? 101.693 90.042 94.069 1.00 24.53 355 ALA C CA 1
ATOM 11734 C C . ALA C 3 355 ? 102.656 90.447 95.167 1.00 24.53 355 ALA C C 1
ATOM 11735 O O . ALA C 3 355 ? 103.670 91.089 94.889 1.00 24.53 355 ALA C O 1
ATOM 11737 N N . LEU C 3 356 ? 102.335 90.114 96.410 1.00 26.36 356 LEU C N 1
ATOM 11738 C CA . LEU C 3 356 ? 103.207 90.261 97.561 1.00 26.36 356 LEU C CA 1
ATOM 11739 C C . LEU C 3 356 ? 103.760 88.927 98.032 1.00 26.36 356 LEU C C 1
ATOM 11740 O O . LEU C 3 356 ? 104.951 88.825 98.326 1.00 26.36 356 LEU C O 1
ATOM 11745 N N . ILE C 3 357 ? 102.907 87.904 98.107 1.00 28.41 357 ILE C N 1
ATOM 11746 C CA . ILE C 3 357 ? 103.358 86.550 98.399 1.00 28.41 357 ILE C CA 1
ATOM 11747 C C . ILE C 3 357 ? 104.248 86.031 97.274 1.00 28.41 357 ILE C C 1
ATOM 11748 O O . ILE C 3 357 ? 105.217 85.306 97.522 1.00 28.41 357 ILE C O 1
ATOM 11753 N N . VAL C 3 358 ? 103.976 86.429 96.032 1.00 27.65 358 VAL C N 1
ATOM 11754 C CA . VAL C 3 358 ? 104.817 86.007 94.917 1.00 27.65 358 VAL C CA 1
ATOM 11755 C C . VAL C 3 358 ? 106.157 86.734 94.950 1.00 27.65 358 VAL C C 1
ATOM 11756 O O . VAL C 3 358 ? 107.220 86.113 94.842 1.00 27.65 358 VAL C O 1
ATOM 11760 N N . LEU C 3 359 ? 106.134 88.050 95.143 1.00 26.72 359 LEU C N 1
ATOM 11761 C CA . LEU C 3 359 ? 107.346 88.845 95.003 1.00 26.72 359 LEU C CA 1
ATOM 11762 C C . LEU C 3 359 ? 108.220 88.876 96.253 1.00 26.72 359 LEU C C 1
ATOM 11763 O O . LEU C 3 359 ? 109.375 89.300 96.158 1.00 26.72 359 LEU C O 1
ATOM 11768 N N . ASN C 3 360 ? 107.726 88.449 97.411 1.00 28.47 360 ASN C N 1
ATOM 11769 C CA . ASN C 3 360 ? 108.541 88.479 98.623 1.00 28.47 360 ASN C CA 1
ATOM 11770 C C . ASN C 3 360 ? 108.882 87.108 99.172 1.00 28.47 360 ASN C C 1
ATOM 11771 O O . ASN C 3 360 ? 110.015 86.894 99.606 1.00 28.47 360 ASN C O 1
ATOM 11776 N N . VAL C 3 361 ? 107.926 86.181 99.216 1.00 30.78 361 VAL C N 1
ATOM 11777 C CA . VAL C 3 361 ? 108.140 84.895 99.860 1.00 30.78 361 VAL C CA 1
ATOM 11778 C C . VAL C 3 361 ? 108.020 83.731 98.886 1.00 30.78 361 VAL C C 1
ATOM 11779 O O . VAL C 3 361 ? 108.006 82.575 99.307 1.00 30.78 361 VAL C O 1
ATOM 11783 N N . ALA C 3 362 ? 107.939 84.003 97.588 1.00 30.55 362 ALA C N 1
ATOM 11784 C CA . ALA C 3 362 ? 107.989 82.936 96.597 1.00 30.55 362 ALA C CA 1
ATOM 11785 C C . ALA C 3 362 ? 109.171 83.072 95.655 1.00 30.55 362 ALA C C 1
ATOM 11786 O O . ALA C 3 362 ? 109.939 82.119 95.487 1.00 30.55 362 ALA C O 1
ATOM 11788 N N . ILE C 3 363 ? 109.335 84.231 95.030 1.00 32.18 363 ILE C N 1
ATOM 11789 C CA . ILE C 3 363 ? 110.432 84.467 94.095 1.00 32.18 363 ILE C CA 1
ATOM 11790 C C . ILE C 3 363 ? 111.771 84.594 94.829 1.00 32.18 363 ILE C C 1
ATOM 11791 O O . ILE C 3 363 ? 112.734 83.945 94.399 1.00 32.18 363 ILE C O 1
ATOM 11796 N N . PRO C 3 364 ? 111.923 85.362 95.956 1.00 32.90 364 PRO C N 1
ATOM 11797 C CA . PRO C 3 364 ? 113.241 85.376 96.603 1.00 32.90 364 PRO C CA 1
ATOM 11798 C C . PRO C 3 364 ? 113.469 84.245 97.592 1.00 32.90 364 PRO C C 1
ATOM 11799 O O . PRO C 3 364 ? 114.382 84.324 98.418 1.00 32.90 364 PRO C O 1
ATOM 11803 N N . GLN C 3 365 ? 112.651 83.196 97.535 1.00 37.79 365 GLN C N 1
ATOM 11804 C CA . GLN C 3 365 ? 113.000 81.953 98.207 1.00 37.79 365 GLN C CA 1
ATOM 11805 C C . GLN C 3 365 ? 113.890 81.066 97.354 1.00 37.79 365 GLN C C 1
ATOM 11806 O O . GLN C 3 365 ? 114.160 79.926 97.741 1.00 37.79 365 GLN C O 1
ATOM 11812 N N . LEU C 3 366 ? 114.335 81.558 96.201 1.00 40.95 366 LEU C N 1
ATOM 11813 C CA . LEU C 3 366 ? 115.447 80.970 95.474 1.00 40.95 366 LEU C CA 1
ATOM 11814 C C . LEU C 3 366 ? 116.790 81.404 96.036 1.00 40.95 366 LEU C C 1
ATOM 11815 O O . LEU C 3 366 ? 117.825 80.934 95.558 1.00 40.95 366 LEU C O 1
ATOM 11820 N N . LEU C 3 367 ? 116.794 82.284 97.037 1.00 40.27 367 LEU C N 1
ATOM 11821 C CA . LEU C 3 367 ? 118.018 82.745 97.674 1.00 40.27 367 LEU C CA 1
ATOM 11822 C C . LEU C 3 367 ? 118.661 81.693 98.563 1.00 40.27 367 LEU C C 1
ATOM 11823 O O . LEU C 3 367 ? 119.780 81.916 99.035 1.00 40.27 367 LEU C O 1
ATOM 11828 N N . TRP C 3 368 ? 117.973 80.581 98.826 1.00 44.84 368 TRP C N 1
ATOM 11829 C CA . TRP C 3 368 ? 118.585 79.477 99.554 1.00 44.84 368 TRP C CA 1
ATOM 11830 C C . TRP C 3 368 ? 119.740 78.877 98.769 1.00 44.84 368 TRP C C 1
ATOM 11831 O O . TRP C 3 368 ? 120.778 78.527 99.340 1.00 44.84 368 TRP C O 1
ATOM 11842 N N . PHE C 3 369 ? 119.581 78.763 97.461 1.00 48.26 369 PHE C N 1
ATOM 11843 C CA . PHE C 3 369 ? 120.563 78.108 96.620 1.00 48.26 369 PHE C CA 1
ATOM 11844 C C . PHE C 3 369 ? 121.608 79.108 96.151 1.00 48.26 369 PHE C C 1
ATOM 11845 O O . PHE C 3 369 ? 121.292 80.265 95.864 1.00 48.26 369 PHE C O 1
ATOM 11853 N N . LYS C 3 370 ? 122.859 78.649 96.076 1.00 51.02 370 LYS C N 1
ATOM 11854 C CA . LYS C 3 370 ? 123.942 79.498 95.598 1.00 51.02 370 LYS C CA 1
ATOM 11855 C C . LYS C 3 370 ? 123.818 79.764 94.101 1.00 51.02 370 LYS C C 1
ATOM 11856 O O . LYS C 3 370 ? 124.336 80.777 93.620 1.00 51.02 370 LYS C O 1
ATOM 11862 N N . ARG C 3 371 ? 123.085 78.902 93.380 1.00 51.48 371 ARG C N 1
ATOM 11863 C CA . ARG C 3 371 ? 122.814 79.076 91.953 1.00 51.48 371 ARG C CA 1
ATOM 11864 C C . ARG C 3 371 ? 122.145 80.413 91.648 1.00 51.48 371 ARG C C 1
ATOM 11865 O O . ARG C 3 371 ? 122.410 81.016 90.602 1.00 51.48 371 ARG C O 1
ATOM 11873 N N . PHE C 3 372 ? 121.319 80.915 92.565 1.00 46.69 372 PHE C N 1
ATOM 11874 C CA . PHE C 3 372 ? 120.667 82.208 92.416 1.00 46.69 372 PHE C CA 1
ATOM 11875 C C . PHE C 3 372 ? 121.218 83.246 93.389 1.00 46.69 372 PHE C C 1
ATOM 11876 O O . PHE C 3 372 ? 120.528 84.206 93.735 1.00 46.69 372 PHE C O 1
ATOM 11884 N N . ARG C 3 373 ? 122.444 83.064 93.840 1.00 47.99 373 ARG C N 1
ATOM 11885 C CA . ARG C 3 373 ? 123.112 84.093 94.630 1.00 47.99 373 ARG C CA 1
ATOM 11886 C C . ARG C 3 373 ? 124.435 84.531 94.025 1.00 47.99 373 ARG C C 1
ATOM 11887 O O . ARG C 3 373 ? 124.730 85.726 94.021 1.00 47.99 373 ARG C O 1
ATOM 11895 N N . VAL C 3 374 ? 125.240 83.599 93.513 1.00 53.71 374 VAL C N 1
ATOM 11896 C CA . VAL C 3 374 ? 126.484 84.010 92.874 1.00 53.71 374 VAL C CA 1
ATOM 11897 C C . VAL C 3 374 ? 126.197 84.560 91.477 1.00 53.71 374 VAL C C 1
ATOM 11898 O O . VAL C 3 374 ? 126.915 85.440 90.991 1.00 53.71 374 VAL C O 1
ATOM 11902 N N . SER C 3 375 ? 125.123 84.103 90.837 1.00 51.98 375 SER C N 1
ATOM 11903 C CA . SER C 3 375 ? 124.770 84.537 89.489 1.00 51.98 375 SER C CA 1
ATOM 11904 C C . SER C 3 375 ? 124.099 85.897 89.585 1.00 51.98 375 SER C C 1
ATOM 11905 O O . SER C 3 375 ? 122.941 86.003 89.993 1.00 51.98 375 SER C O 1
ATOM 11908 N N . LEU C 3 376 ? 124.839 86.940 89.216 1.00 48.52 376 LEU C N 1
ATOM 11909 C CA . LEU C 3 376 ? 124.307 88.298 89.283 1.00 48.52 376 LEU C CA 1
ATOM 11910 C C . LEU C 3 376 ? 123.094 88.585 88.388 1.00 48.52 376 LEU C C 1
ATOM 11911 O O . LEU C 3 376 ? 122.262 89.403 88.814 1.00 48.52 376 LEU C O 1
ATOM 11916 N N . PRO C 3 377 ? 122.913 88.000 87.190 1.00 47.35 377 PRO C N 1
ATOM 11917 C CA . PRO C 3 377 ? 121.611 88.157 86.516 1.00 47.35 377 PRO C CA 1
ATOM 11918 C C . PRO C 3 377 ? 120.448 87.469 87.215 1.00 47.35 377 PRO C C 1
ATOM 11919 O O . PRO C 3 377 ? 119.296 87.745 86.857 1.00 47.35 377 PRO C O 1
ATOM 11923 N N . TRP C 3 378 ? 120.696 86.587 88.181 1.00 44.82 378 TRP C N 1
ATOM 11924 C CA . TRP C 3 378 ? 119.625 86.029 88.995 1.00 44.82 378 TRP C CA 1
ATOM 11925 C C . TRP C 3 378 ? 119.448 86.749 90.319 1.00 44.82 378 TRP C C 1
ATOM 11926 O O . TRP C 3 378 ? 118.324 86.826 90.821 1.00 44.82 378 TRP C O 1
ATOM 11937 N N . LEU C 3 379 ? 120.528 87.271 90.900 1.00 40.92 379 LEU C N 1
ATOM 11938 C CA . LEU C 3 379 ? 120.396 88.058 92.120 1.00 40.92 379 LEU C CA 1
ATOM 11939 C C . LEU C 3 379 ? 119.792 89.425 91.832 1.00 40.92 379 LEU C C 1
ATOM 11940 O O . LEU C 3 379 ? 119.158 90.020 92.711 1.00 40.92 379 LEU C O 1
ATOM 11945 N N . PHE C 3 380 ? 119.964 89.933 90.612 1.00 35.68 380 PHE C N 1
ATOM 11946 C CA . PHE C 3 380 ? 119.364 91.210 90.254 1.00 35.68 380 PHE C CA 1
ATOM 11947 C C . PHE C 3 380 ? 117.859 91.085 90.077 1.00 35.68 380 PHE C C 1
ATOM 11948 O O . PHE C 3 380 ? 117.113 91.963 90.517 1.00 35.68 380 PHE C O 1
ATOM 11956 N N . PHE C 3 381 ? 117.398 90.013 89.429 1.00 34.92 381 PHE C N 1
ATOM 11957 C CA . PHE C 3 381 ? 115.962 89.816 89.264 1.00 34.92 381 PHE C CA 1
ATOM 11958 C C . PHE C 3 381 ? 115.286 89.506 90.589 1.00 34.92 381 PHE C C 1
ATOM 11959 O O . PHE C 3 381 ? 114.128 89.881 90.796 1.00 34.92 381 PHE C O 1
ATOM 11967 N N . ILE C 3 382 ? 115.990 88.831 91.495 1.00 33.72 382 ILE C N 1
ATOM 11968 C CA . ILE C 3 382 ? 115.445 88.577 92.821 1.00 33.72 382 ILE C CA 1
ATOM 11969 C C . ILE C 3 382 ? 115.345 89.876 93.610 1.00 33.72 382 ILE C C 1
ATOM 11970 O O . ILE C 3 382 ? 114.311 90.164 94.222 1.00 33.72 382 ILE C O 1
ATOM 11975 N N . SER C 3 383 ? 116.388 90.707 93.562 1.00 31.86 383 SER C N 1
ATOM 11976 C CA . SER C 3 383 ? 116.368 91.955 94.315 1.00 31.86 383 SER C CA 1
ATOM 11977 C C . SER C 3 383 ? 115.465 93.003 93.678 1.00 31.86 383 SER C C 1
ATOM 11978 O O . SER C 3 383 ? 114.938 93.864 94.388 1.00 31.86 383 SER C O 1
ATOM 11981 N N . ILE C 3 384 ? 115.269 92.960 92.359 1.00 32.01 384 ILE C N 1
ATOM 11982 C CA . ILE C 3 384 ? 114.325 93.890 91.749 1.00 32.01 384 ILE C CA 1
ATOM 11983 C C . ILE C 3 384 ? 112.887 93.472 92.019 1.00 32.01 384 ILE C C 1
ATOM 11984 O O . ILE C 3 384 ? 111.984 94.307 91.934 1.00 32.01 384 ILE C O 1
ATOM 11989 N N . CYS C 3 385 ? 112.648 92.211 92.377 1.00 31.25 385 CYS C N 1
ATOM 11990 C CA . CYS C 3 385 ? 111.331 91.772 92.804 1.00 31.25 385 CYS C CA 1
ATOM 11991 C C . CYS C 3 385 ? 111.092 92.005 94.284 1.00 31.25 385 CYS C C 1
ATOM 11992 O O . CYS C 3 385 ? 109.983 91.759 94.761 1.00 31.25 385 CYS C O 1
ATOM 11995 N N . ILE C 3 386 ? 112.095 92.468 95.018 1.00 29.19 386 ILE C N 1
ATOM 11996 C CA . ILE C 3 386 ? 111.891 92.845 96.409 1.00 29.19 386 ILE C CA 1
ATOM 11997 C C . ILE C 3 386 ? 111.556 94.326 96.531 1.00 29.19 386 ILE C C 1
ATOM 11998 O O . ILE C 3 386 ? 110.676 94.694 97.307 1.00 29.19 386 ILE C O 1
ATOM 12003 N N . ASN C 3 387 ? 112.209 95.193 95.745 1.00 29.32 387 ASN C N 1
ATOM 12004 C CA . ASN C 3 387 ? 111.865 96.614 95.755 1.00 29.32 387 ASN C CA 1
ATOM 12005 C C . ASN C 3 387 ? 110.451 96.855 95.242 1.00 29.32 387 ASN C C 1
ATOM 12006 O O . ASN C 3 387 ? 109.737 97.719 95.760 1.00 29.32 387 ASN C O 1
ATOM 12011 N N . ILE C 3 388 ? 110.028 96.108 94.224 1.00 26.42 388 ILE C N 1
ATOM 12012 C CA . ILE C 3 388 ? 108.634 96.190 93.804 1.00 26.42 388 ILE C CA 1
ATOM 12013 C C . ILE C 3 388 ? 107.743 95.486 94.819 1.00 26.42 388 ILE C C 1
ATOM 12014 O O . ILE C 3 388 ? 106.639 95.949 95.127 1.00 26.42 388 ILE C O 1
ATOM 12019 N N . GLY C 3 389 ? 108.236 94.399 95.408 1.00 24.48 389 GLY C N 1
ATOM 12020 C CA . GLY C 3 389 ? 107.410 93.631 96.322 1.00 24.48 389 GLY C CA 1
ATOM 12021 C C . GLY C 3 389 ? 107.272 94.269 97.691 1.00 24.48 389 GLY C C 1
ATOM 12022 O O . GLY C 3 389 ? 106.198 94.230 98.292 1.00 24.48 389 GLY C O 1
ATOM 12023 N N . MET C 3 390 ? 108.352 94.847 98.214 1.00 23.73 390 MET C N 1
ATOM 12024 C CA . MET C 3 390 ? 108.251 95.517 99.504 1.00 23.73 390 MET C CA 1
ATOM 12025 C C . MET C 3 390 ? 107.591 96.877 99.404 1.00 23.73 390 MET C C 1
ATOM 12026 O O . MET C 3 390 ? 107.211 97.437 100.436 1.00 23.73 390 MET C O 1
ATOM 12031 N N . TRP C 3 391 ? 107.466 97.434 98.204 1.00 22.32 391 TRP C N 1
ATOM 12032 C CA . TRP C 3 391 ? 106.502 98.507 98.029 1.00 22.32 391 TRP C CA 1
ATOM 12033 C C . TRP C 3 391 ? 105.091 97.975 98.218 1.00 22.32 391 TRP C C 1
ATOM 12034 O O . TRP C 3 391 ? 104.246 98.644 98.820 1.00 22.32 391 TRP C O 1
ATOM 12045 N N . PHE C 3 392 ? 104.818 96.771 97.717 1.00 22.41 392 PHE C N 1
ATOM 12046 C CA . PHE C 3 392 ? 103.486 96.201 97.828 1.00 22.41 392 PHE C CA 1
ATOM 12047 C C . PHE C 3 392 ? 103.162 95.727 99.233 1.00 22.41 392 PHE C C 1
ATOM 12048 O O . PHE C 3 392 ? 101.982 95.620 99.565 1.00 22.41 392 PHE C O 1
ATOM 12056 N N . GLU C 3 393 ? 104.169 95.435 100.060 1.00 23.63 393 GLU C N 1
ATOM 12057 C CA . GLU C 3 393 ? 103.892 95.130 101.461 1.00 23.63 393 GLU C CA 1
ATOM 12058 C C . GLU C 3 393 ? 103.408 96.367 102.188 1.00 23.63 393 GLU C C 1
ATOM 12059 O O . GLU C 3 393 ? 102.435 96.316 102.947 1.00 23.63 393 GLU C O 1
ATOM 12065 N N . ARG C 3 394 ? 104.059 97.493 101.942 1.00 20.96 394 ARG C N 1
ATOM 12066 C CA . ARG C 3 394 ? 103.661 98.756 102.530 1.00 20.96 394 ARG C CA 1
ATOM 12067 C C . ARG C 3 394 ? 102.415 99.330 101.881 1.00 20.96 394 ARG C C 1
ATOM 12068 O O . ARG C 3 394 ? 101.803 100.233 102.450 1.00 20.96 394 ARG C O 1
ATOM 12076 N N . TRP C 3 395 ? 102.024 98.828 100.714 1.00 17.69 395 TRP C N 1
ATOM 12077 C CA . TRP C 3 395 ? 100.711 99.147 100.175 1.00 17.69 395 TRP C CA 1
ATOM 12078 C C . TRP C 3 395 ? 99.633 98.317 100.862 1.00 17.69 395 TRP C C 1
ATOM 12079 O O . TRP C 3 395 ? 98.558 98.836 101.174 1.00 17.69 395 TRP C O 1
ATOM 12090 N N . VAL C 3 396 ? 99.904 97.029 101.091 1.00 17.57 396 VAL C N 1
ATOM 12091 C CA . VAL C 3 396 ? 98.948 96.147 101.758 1.00 17.57 396 VAL C CA 1
ATOM 12092 C C . VAL C 3 396 ? 98.744 96.566 103.209 1.00 17.57 396 VAL C C 1
ATOM 12093 O O . VAL C 3 396 ? 97.616 96.555 103.719 1.00 17.57 396 VAL C O 1
ATOM 12097 N N . ILE C 3 397 ? 99.817 96.985 103.881 1.00 17.84 397 ILE C N 1
ATOM 12098 C CA . ILE C 3 397 ? 99.707 97.435 105.265 1.00 17.84 397 ILE C CA 1
ATOM 12099 C C . ILE C 3 397 ? 98.911 98.731 105.350 1.00 17.84 397 ILE C C 1
ATOM 12100 O O . ILE C 3 397 ? 97.994 98.857 106.166 1.00 17.84 397 ILE C O 1
ATOM 12105 N N . ILE C 3 398 ? 99.200 99.687 104.476 1.00 16.33 398 ILE C N 1
ATOM 12106 C CA . ILE C 3 398 ? 98.603 101.007 104.622 1.00 16.33 398 ILE C CA 1
ATOM 12107 C C . ILE C 3 398 ? 97.222 101.063 103.978 1.00 16.33 398 ILE C C 1
ATOM 12108 O O . ILE C 3 398 ? 96.240 101.398 104.642 1.00 16.33 398 ILE C O 1
ATOM 12113 N N . VAL C 3 399 ? 97.113 100.724 102.692 1.00 15.23 399 VAL C N 1
ATOM 12114 C CA . VAL C 3 399 ? 95.859 100.943 101.971 1.00 15.23 399 VAL C CA 1
ATOM 12115 C C . VAL C 3 399 ? 94.817 99.892 102.330 1.00 15.23 399 VAL C C 1
ATOM 12116 O O . VAL C 3 399 ? 93.676 100.229 102.661 1.00 15.23 399 VAL C O 1
ATOM 12120 N N . LEU C 3 400 ? 95.185 98.609 102.295 1.00 16.17 400 LEU C N 1
ATOM 12121 C CA . LEU C 3 400 ? 94.206 97.547 102.516 1.00 16.17 400 LEU C CA 1
ATOM 12122 C C . LEU C 3 400 ? 93.698 97.476 103.949 1.00 16.17 400 LEU C C 1
ATOM 12123 O O . LEU C 3 400 ? 92.685 96.811 104.194 1.00 16.17 400 LEU C O 1
ATOM 12128 N N . SER C 3 401 ? 94.366 98.127 104.891 1.00 15.01 401 SER C N 1
ATOM 12129 C CA . SER C 3 401 ? 93.810 98.293 106.219 1.00 15.01 401 SER C CA 1
ATOM 12130 C C . SER C 3 401 ? 92.990 99.564 106.349 1.00 15.01 401 SER C C 1
ATOM 12131 O O . SER C 3 401 ? 92.089 99.621 107.192 1.00 15.01 401 SER C O 1
ATOM 12134 N N . LEU C 3 402 ? 93.283 100.578 105.539 1.00 14.56 402 LEU C N 1
ATOM 12135 C CA . LEU C 3 402 ? 92.573 101.847 105.595 1.00 14.56 402 LEU C CA 1
ATOM 12136 C C . LEU C 3 402 ? 91.323 101.850 104.740 1.00 14.56 402 LEU C C 1
ATOM 12137 O O . LEU C 3 402 ? 90.285 102.357 105.174 1.00 14.56 402 LEU C O 1
ATOM 12142 N N . HIS C 3 403 ? 91.393 101.292 103.529 1.00 14.82 403 HIS C N 1
ATOM 12143 C CA . HIS C 3 403 ? 90.302 101.479 102.585 1.00 14.82 403 HIS C CA 1
ATOM 12144 C C . HIS C 3 403 ? 89.094 100.634 102.941 1.00 14.82 403 HIS C C 1
ATOM 12145 O O . HIS C 3 403 ? 88.012 100.889 102.419 1.00 14.82 403 HIS C O 1
ATOM 12152 N N . ARG C 3 404 ? 89.262 99.629 103.797 1.00 14.90 404 ARG C N 1
ATOM 12153 C CA . ARG C 3 404 ? 88.149 98.873 104.356 1.00 14.90 404 ARG C CA 1
ATOM 12154 C C . ARG C 3 404 ? 88.447 98.621 105.822 1.00 14.90 404 ARG C C 1
ATOM 12155 O O . ARG C 3 404 ? 89.455 97.994 106.155 1.00 14.90 404 ARG C O 1
ATOM 12163 N N . ASP C 3 405 ? 87.563 99.100 106.686 1.00 15.83 405 ASP C N 1
ATOM 12164 C CA . ASP C 3 405 ? 87.818 99.190 108.118 1.00 15.83 405 ASP C CA 1
ATOM 12165 C C . ASP C 3 405 ? 86.531 98.809 108.837 1.00 15.83 405 ASP C C 1
ATOM 12166 O O . ASP C 3 405 ? 85.705 98.067 108.294 1.00 15.83 405 ASP C O 1
ATOM 12171 N N . PHE C 3 406 ? 86.420 99.257 110.094 1.00 16.20 406 PHE C N 1
ATOM 12172 C CA . PHE C 3 406 ? 85.323 98.910 110.997 1.00 16.20 406 PHE C CA 1
ATOM 12173 C C . PHE C 3 406 ? 83.947 99.182 110.397 1.00 16.20 406 PHE C C 1
ATOM 12174 O O . PHE C 3 406 ? 83.116 98.278 110.276 1.00 16.20 406 PHE C O 1
ATOM 12182 N N . LEU C 3 407 ? 83.692 100.401 110.040 1.00 13.72 407 LEU C N 1
ATOM 12183 C CA . LEU C 3 407 ? 82.366 100.759 109.553 1.00 13.72 407 LEU C CA 1
ATOM 12184 C C . LEU C 3 407 ? 82.294 100.561 108.046 1.00 13.72 407 LEU C C 1
ATOM 12185 O O . LEU C 3 407 ? 83.152 101.079 107.325 1.00 13.72 407 LEU C O 1
ATOM 12190 N N . PRO C 3 408 ? 81.308 99.811 107.540 1.00 14.70 408 PRO C N 1
ATOM 12191 C CA . PRO C 3 408 ? 81.205 99.610 106.087 1.00 14.70 408 PRO C CA 1
ATOM 12192 C C . PRO C 3 408 ? 80.864 100.859 105.307 1.00 14.70 408 PRO C C 1
ATOM 12193 O O . PRO C 3 408 ? 81.163 100.921 104.111 1.00 14.70 408 PRO C O 1
ATOM 12197 N N . SER C 3 409 ? 80.282 101.867 105.935 1.00 14.14 409 SER C N 1
ATOM 12198 C CA . SER C 3 409 ? 79.899 103.078 105.231 1.00 14.14 409 SER C CA 1
ATOM 12199 C C . SER C 3 409 ? 81.045 104.052 105.033 1.00 14.14 409 SER C C 1
ATOM 12200 O O . SER C 3 409 ? 80.795 105.202 104.666 1.00 14.14 409 SER C O 1
ATOM 12203 N N . SER C 3 410 ? 82.280 103.634 105.272 1.00 13.66 410 SER C N 1
ATOM 12204 C CA . SER C 3 410 ? 83.475 104.430 105.038 1.00 13.66 410 SER C CA 1
ATOM 12205 C C . SER C 3 410 ? 84.517 103.592 104.329 1.00 13.66 410 SER C C 1
ATOM 12206 O O . SER C 3 410 ? 85.653 103.461 104.781 1.00 13.66 410 SER C O 1
ATOM 12209 N N . TRP C 3 411 ? 84.124 102.959 103.230 1.00 16.62 411 TRP C N 1
ATOM 12210 C CA . TRP C 3 411 ? 84.998 102.072 102.475 1.00 16.62 411 TRP C CA 1
ATOM 12211 C C . TRP C 3 411 ? 85.387 102.760 101.171 1.00 16.62 411 TRP C C 1
ATOM 12212 O O . TRP C 3 411 ? 84.534 103.001 100.313 1.00 16.62 411 TRP C O 1
ATOM 12223 N N . GLY C 3 412 ? 86.674 103.078 101.028 1.00 14.73 412 GLY C N 1
ATOM 12224 C CA . GLY C 3 412 ? 87.178 103.811 99.892 1.00 14.73 412 GLY C CA 1
ATOM 12225 C C . GLY C 3 412 ? 88.049 102.961 98.989 1.00 14.73 412 GLY C C 1
ATOM 12226 O O . GLY C 3 412 ? 88.141 101.741 99.134 1.00 14.73 412 GLY C O 1
ATOM 12227 N N . TYR C 3 413 ? 88.684 103.627 98.027 1.00 16.66 413 TYR C N 1
ATOM 12228 C CA . TYR C 3 413 ? 89.433 102.806 97.085 1.00 16.66 413 TYR C CA 1
ATOM 12229 C C . TYR C 3 413 ? 90.886 103.217 96.872 1.00 16.66 413 TYR C C 1
ATOM 12230 O O . TYR C 3 413 ? 91.742 102.339 96.842 1.00 16.66 413 TYR C O 1
ATOM 12239 N N . TYR C 3 414 ? 91.185 104.514 96.756 1.00 18.11 414 TYR C N 1
ATOM 12240 C CA . TYR C 3 414 ? 92.538 105.049 96.530 1.00 18.11 414 TYR C CA 1
ATOM 12241 C C . TYR C 3 414 ? 93.174 104.493 95.251 1.00 18.11 414 TYR C C 1
ATOM 12242 O O . TYR C 3 414 ? 94.081 103.662 95.276 1.00 18.11 414 TYR C O 1
ATOM 12251 N N . THR C 3 415 ? 92.636 104.930 94.125 1.00 21.08 415 THR C N 1
ATOM 12252 C CA . THR C 3 415 ? 93.387 104.837 92.884 1.00 21.08 415 THR C CA 1
ATOM 12253 C C . THR C 3 415 ? 94.219 106.102 92.737 1.00 21.08 415 THR C C 1
ATOM 12254 O O . THR C 3 415 ? 93.649 107.200 92.711 1.00 21.08 415 THR C O 1
ATOM 12258 N N . PRO C 3 416 ? 95.548 106.007 92.675 1.00 20.21 416 PRO C N 1
ATOM 12259 C CA . PRO C 3 416 ? 96.380 107.214 92.713 1.00 20.21 416 PRO C CA 1
ATOM 12260 C C . PRO C 3 416 ? 96.301 108.020 91.428 1.00 20.21 416 PRO C C 1
ATOM 12261 O O . PRO C 3 416 ? 96.039 107.492 90.345 1.00 20.21 416 PRO C O 1
ATOM 12265 N N . SER C 3 417 ? 96.517 109.321 91.568 1.00 20.43 417 SER C N 1
ATOM 12266 C CA . SER C 3 417 ? 96.513 110.221 90.430 1.00 20.43 417 SER C CA 1
ATOM 12267 C C . SER C 3 417 ? 97.930 110.316 89.880 1.00 20.43 417 SER C C 1
ATOM 12268 O O . SER C 3 417 ? 98.826 109.579 90.296 1.00 20.43 417 SER C O 1
ATOM 12271 N N . VAL C 3 418 ? 98.151 111.233 88.938 1.00 21.01 418 VAL C N 1
ATOM 12272 C CA . VAL C 3 418 ? 99.472 111.351 88.336 1.00 21.01 418 VAL C CA 1
ATOM 12273 C C . VAL C 3 418 ? 100.452 112.005 89.296 1.00 21.01 418 VAL C C 1
ATOM 12274 O O . VAL C 3 418 ? 101.652 111.728 89.238 1.00 21.01 418 VAL C O 1
ATOM 12278 N N . TRP C 3 419 ? 99.973 112.843 90.211 1.00 20.86 419 TRP C N 1
ATOM 12279 C CA . TRP C 3 419 ? 100.872 113.514 91.139 1.00 20.86 419 TRP C CA 1
ATOM 12280 C C . TRP C 3 419 ? 101.284 112.633 92.306 1.00 20.86 419 TRP C C 1
ATOM 12281 O O . TRP C 3 419 ? 102.172 113.020 93.068 1.00 20.86 419 TRP C O 1
ATOM 12292 N N . ASP C 3 420 ? 100.655 111.474 92.471 1.00 21.44 420 ASP C N 1
ATOM 122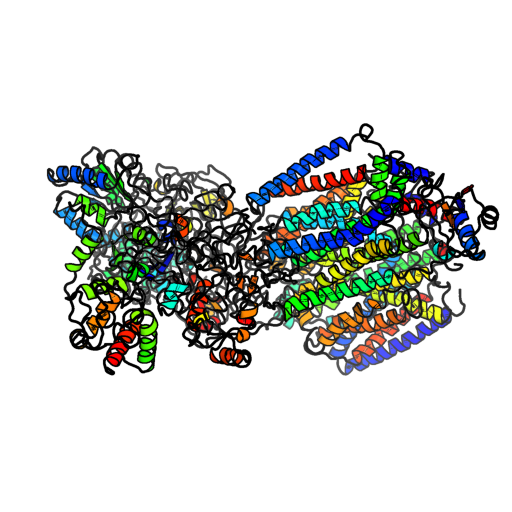93 C CA . ASP C 3 420 ? 101.202 110.455 93.352 1.00 21.44 420 ASP C CA 1
ATOM 12294 C C . ASP C 3 420 ? 102.262 109.630 92.642 1.00 21.44 420 ASP C C 1
ATOM 12295 O O . ASP C 3 420 ? 103.222 109.185 93.277 1.00 21.44 420 ASP C O 1
ATOM 12300 N N . ILE C 3 421 ? 102.103 109.415 91.337 1.00 21.82 421 ILE C N 1
ATOM 12301 C CA . ILE C 3 421 ? 103.126 108.723 90.565 1.00 21.82 421 ILE C CA 1
ATOM 12302 C C . ILE C 3 421 ? 104.309 109.640 90.292 1.00 21.82 421 ILE C C 1
ATOM 12303 O O . ILE C 3 421 ? 105.464 109.228 90.430 1.00 21.82 421 ILE C O 1
ATOM 12308 N N . SER C 3 422 ? 104.046 110.895 89.905 1.00 24.25 422 SER C N 1
ATOM 12309 C CA . SER C 3 422 ? 105.124 111.800 89.508 1.00 24.25 422 SER C CA 1
ATOM 12310 C C . SER C 3 422 ? 105.969 112.237 90.692 1.00 24.25 422 SER C C 1
ATOM 12311 O O . SER C 3 422 ? 107.121 112.638 90.508 1.00 24.25 422 SER C O 1
ATOM 12314 N N . LEU C 3 423 ? 105.426 112.178 91.904 1.00 23.92 423 LEU C N 1
ATOM 12315 C CA . LEU C 3 423 ? 106.255 112.464 93.064 1.00 23.92 423 LEU C CA 1
ATOM 12316 C C . LEU C 3 423 ? 107.115 111.264 93.430 1.00 23.92 423 LEU C C 1
ATOM 12317 O O . LEU C 3 423 ? 108.262 111.429 93.854 1.00 23.92 423 LEU C O 1
ATOM 12322 N N . TYR C 3 424 ? 106.585 110.053 93.256 1.00 25.07 424 TYR C N 1
ATOM 12323 C CA . TYR C 3 424 ? 107.365 108.852 93.533 1.00 25.07 424 TYR C CA 1
ATOM 12324 C C . TYR C 3 424 ? 108.384 108.592 92.432 1.00 25.07 424 TYR C C 1
ATOM 12325 O O . TYR C 3 424 ? 109.550 108.298 92.714 1.00 25.07 424 TYR C O 1
ATOM 12334 N N . ALA C 3 425 ? 107.960 108.676 91.169 1.00 26.78 425 ALA C N 1
ATOM 12335 C CA . ALA C 3 425 ? 108.902 108.509 90.069 1.00 26.78 425 ALA C CA 1
ATOM 12336 C C . ALA C 3 425 ? 109.850 109.691 89.967 1.00 26.78 425 ALA C C 1
ATOM 12337 O O . ALA C 3 425 ? 110.959 109.551 89.445 1.00 26.78 425 ALA C O 1
ATOM 12339 N N . GLY C 3 426 ? 109.430 110.860 90.451 1.00 28.13 426 GLY C N 1
ATOM 12340 C CA . GLY C 3 426 ? 110.347 111.972 90.585 1.00 28.13 426 GLY C CA 1
ATOM 12341 C C . GLY C 3 426 ? 111.294 111.850 91.754 1.00 28.13 426 GLY C C 1
ATOM 12342 O O . GLY C 3 426 ? 112.346 112.495 91.753 1.00 28.13 426 GLY C O 1
ATOM 12343 N N . SER C 3 427 ? 110.949 111.029 92.749 1.00 28.49 427 SER C N 1
ATOM 12344 C CA . SER C 3 427 ? 111.814 110.863 93.912 1.00 28.49 427 SER C CA 1
ATOM 12345 C C . SER C 3 427 ? 113.073 110.083 93.577 1.00 28.49 427 SER C C 1
ATOM 12346 O O . SER C 3 427 ? 114.094 110.253 94.247 1.00 28.49 427 SER C O 1
ATOM 12349 N N . PHE C 3 428 ? 113.025 109.222 92.559 1.00 27.76 428 PHE C N 1
ATOM 12350 C CA . PHE C 3 428 ? 114.238 108.551 92.114 1.00 27.76 428 PHE C CA 1
ATOM 12351 C C . PHE C 3 428 ? 115.189 109.505 91.419 1.00 27.76 428 PHE C C 1
ATOM 12352 O O . PHE C 3 428 ? 116.381 109.203 91.322 1.00 27.76 428 PHE C O 1
ATOM 12360 N N . GLY C 3 429 ? 114.682 110.626 90.908 1.00 32.24 429 GLY C N 1
ATOM 12361 C CA . GLY C 3 429 ? 115.564 111.663 90.408 1.00 32.24 429 GLY C CA 1
ATOM 12362 C C . GLY C 3 429 ? 116.440 112.237 91.501 1.00 32.24 429 GLY C C 1
ATOM 12363 O O . GLY C 3 429 ? 117.663 112.254 91.381 1.00 32.24 429 GLY C O 1
ATOM 12364 N N . TRP C 3 430 ? 115.823 112.654 92.610 1.00 33.20 430 TRP C N 1
ATOM 12365 C CA . TRP C 3 430 ? 116.551 113.226 93.739 1.00 33.20 430 TRP C CA 1
ATOM 12366 C C . TRP C 3 430 ? 117.442 112.207 94.440 1.00 33.20 430 TRP C C 1
ATOM 12367 O O . TRP C 3 430 ? 118.397 112.599 95.117 1.00 33.20 430 TRP C O 1
ATOM 12378 N N . PHE C 3 431 ? 117.161 110.912 94.287 1.00 33.15 431 PHE C N 1
ATOM 12379 C CA . PHE C 3 431 ? 118.096 109.892 94.745 1.00 33.15 431 PHE C CA 1
ATOM 12380 C C . PHE C 3 431 ? 119.312 109.829 93.839 1.00 33.15 431 PHE C C 1
ATOM 12381 O O . PHE C 3 431 ? 120.451 109.896 94.310 1.00 33.15 431 PHE C O 1
ATOM 12389 N N . PHE C 3 432 ? 119.092 109.721 92.534 1.00 33.74 432 PHE C N 1
ATOM 12390 C CA . PHE C 3 432 ? 120.188 109.575 91.593 1.00 33.74 432 PHE C CA 1
ATOM 12391 C C . PHE C 3 432 ? 120.778 110.904 91.146 1.00 33.74 432 PHE C C 1
ATOM 12392 O O . PHE C 3 432 ? 121.792 110.901 90.445 1.00 33.74 432 PHE C O 1
ATOM 12400 N N . PHE C 3 433 ? 120.172 112.033 91.517 1.00 36.77 433 PHE C N 1
ATOM 12401 C CA . PHE C 3 433 ? 120.888 113.300 91.413 1.00 36.77 433 PHE C CA 1
ATOM 12402 C C . PHE C 3 433 ? 122.010 113.351 92.432 1.00 36.77 433 PHE C C 1
ATOM 12403 O O . PHE C 3 433 ? 123.125 113.779 92.120 1.00 36.77 433 PHE C O 1
ATOM 12411 N N . LEU C 3 434 ? 121.734 112.909 93.652 1.00 37.33 434 LEU C N 1
ATOM 12412 C CA . LEU C 3 434 ? 122.724 112.932 94.714 1.00 37.33 434 LEU C CA 1
ATOM 12413 C C . LEU C 3 434 ? 123.623 111.708 94.706 1.00 37.33 434 LEU C C 1
ATOM 12414 O O . LEU C 3 434 ? 124.765 111.792 95.169 1.00 37.33 434 LEU C O 1
ATOM 12419 N N . PHE C 3 435 ? 123.138 110.573 94.200 1.00 39.11 435 PHE C N 1
ATOM 12420 C CA . PHE C 3 435 ? 123.988 109.391 94.114 1.00 39.11 435 PHE C CA 1
ATOM 12421 C C . PHE C 3 435 ? 125.053 109.560 93.043 1.00 39.11 435 PHE C C 1
ATOM 12422 O O . PHE C 3 435 ? 126.214 109.202 93.257 1.00 39.11 435 PHE C O 1
ATOM 12430 N N . PHE C 3 436 ? 124.682 110.115 91.891 1.00 42.55 436 PHE C N 1
ATOM 12431 C CA . PHE C 3 436 ? 125.665 110.398 90.857 1.00 42.55 436 PHE C CA 1
ATOM 12432 C C . PHE C 3 436 ? 126.547 111.586 91.210 1.00 42.55 436 PHE C C 1
ATOM 12433 O O . PHE C 3 436 ? 127.636 111.721 90.644 1.00 42.55 436 PHE C O 1
ATOM 12441 N N . LEU C 3 437 ? 126.105 112.447 92.125 1.00 42.39 437 LEU C N 1
ATOM 12442 C CA . LEU C 3 437 ? 127.011 113.429 92.701 1.00 42.39 437 LEU C CA 1
ATOM 12443 C C . LEU C 3 437 ? 127.934 112.795 93.729 1.00 42.39 437 LEU C C 1
ATOM 12444 O O . LEU C 3 437 ? 129.047 113.282 93.943 1.00 42.39 437 LEU C O 1
ATOM 12449 N N . PHE C 3 438 ? 127.492 111.716 94.370 1.00 45.33 438 PHE C N 1
ATOM 12450 C CA . PHE C 3 438 ? 128.344 111.013 95.320 1.00 45.33 438 PHE C CA 1
ATOM 12451 C C . PHE C 3 438 ? 129.395 110.178 94.609 1.00 45.33 438 PHE C C 1
ATOM 12452 O O . PHE C 3 438 ? 130.534 110.098 95.073 1.00 45.33 438 PHE C O 1
ATOM 12460 N N . ILE C 3 439 ? 129.026 109.544 93.493 1.00 45.75 439 ILE C N 1
ATOM 12461 C CA . ILE C 3 439 ? 129.954 108.689 92.758 1.00 45.75 439 ILE C CA 1
ATOM 12462 C C . ILE C 3 439 ? 131.075 109.518 92.140 1.00 45.75 439 ILE C C 1
ATOM 12463 O O . ILE C 3 439 ? 132.248 109.128 92.169 1.00 45.75 439 ILE C O 1
ATOM 12468 N N . ARG C 3 440 ? 130.742 110.703 91.633 1.00 52.75 440 ARG C N 1
ATOM 12469 C CA . ARG C 3 440 ? 131.721 111.524 90.933 1.00 52.75 440 ARG C CA 1
ATOM 12470 C C . ARG C 3 440 ? 132.627 112.288 91.893 1.00 52.75 440 ARG C C 1
ATOM 12471 O O . ARG C 3 440 ? 133.844 112.339 91.688 1.00 52.75 440 ARG C O 1
ATOM 12479 N N . LEU C 3 441 ? 132.066 112.880 92.945 1.00 50.39 441 LEU C N 1
ATOM 12480 C CA . LEU C 3 441 ? 132.839 113.758 93.816 1.00 50.39 441 LEU C CA 1
ATOM 12481 C C . LEU C 3 441 ? 133.491 113.042 94.989 1.00 50.39 441 LEU C C 1
ATOM 12482 O O . LEU C 3 441 ? 134.484 113.545 95.525 1.00 50.39 441 LEU C O 1
ATOM 12487 N N . LEU C 3 442 ? 132.960 111.906 95.409 1.00 48.81 442 LEU C N 1
ATOM 12488 C CA . LEU C 3 442 ? 133.368 111.216 96.622 1.00 48.81 442 LEU C CA 1
ATOM 12489 C C . LEU C 3 442 ? 133.684 109.765 96.297 1.00 48.81 442 LEU C C 1
ATOM 12490 O O . LEU C 3 442 ? 133.206 109.233 95.291 1.00 48.81 442 LEU C O 1
ATOM 12495 N N . PRO C 3 443 ? 134.527 109.106 97.094 1.00 50.70 443 PRO C N 1
ATOM 12496 C CA . PRO C 3 443 ? 134.814 107.693 96.824 1.00 50.70 443 PRO C CA 1
ATOM 12497 C C . PRO C 3 443 ? 133.629 106.803 97.167 1.00 50.70 443 PRO C C 1
ATOM 12498 O O . PRO C 3 443 ? 132.961 106.988 98.187 1.00 50.70 443 PRO C O 1
ATOM 12502 N N . ALA C 3 444 ? 133.368 105.832 96.293 1.00 50.52 444 ALA C N 1
ATOM 12503 C CA . ALA C 3 444 ? 132.310 104.860 96.526 1.00 50.52 444 ALA C CA 1
ATOM 12504 C C . ALA C 3 444 ? 132.739 103.726 97.445 1.00 50.52 444 ALA C C 1
ATOM 12505 O O . ALA C 3 444 ? 131.883 102.962 97.901 1.00 50.52 444 ALA C O 1
ATOM 12507 N N . ILE C 3 445 ? 134.035 103.583 97.706 1.00 51.05 445 ILE C N 1
ATOM 12508 C CA . ILE C 3 445 ? 134.567 102.565 98.603 1.00 51.05 445 ILE C CA 1
ATOM 12509 C C . ILE C 3 445 ? 135.478 103.268 99.597 1.00 51.05 445 ILE C C 1
ATOM 12510 O O . ILE C 3 445 ? 136.300 104.102 99.202 1.00 51.05 445 ILE C O 1
ATOM 12515 N N . SER C 3 446 ? 135.309 102.961 100.883 1.00 52.61 446 SER C N 1
ATOM 12516 C CA . SER C 3 446 ? 136.136 103.545 101.935 1.00 52.61 446 SER C CA 1
ATOM 12517 C C . SER C 3 446 ? 137.568 103.054 101.780 1.00 52.61 446 SER C C 1
ATOM 12518 O O . SER C 3 446 ? 137.859 101.896 102.087 1.00 52.61 446 SER C O 1
ATOM 12521 N N . ILE C 3 447 ? 138.457 103.944 101.322 1.00 54.78 447 ILE C N 1
ATOM 12522 C CA . ILE C 3 447 ? 139.800 103.545 100.899 1.00 54.78 447 ILE C CA 1
ATOM 12523 C C . ILE C 3 447 ? 140.641 103.104 102.088 1.00 54.78 447 ILE C C 1
ATOM 12524 O O . ILE C 3 447 ? 141.367 102.106 102.012 1.00 54.78 447 ILE C O 1
ATOM 12529 N N . PHE C 3 448 ? 140.558 103.832 103.204 1.00 54.78 448 PHE C N 1
ATOM 12530 C CA . PHE C 3 448 ? 141.405 103.523 104.351 1.00 54.78 448 PHE C CA 1
ATOM 12531 C C . PHE C 3 448 ? 141.002 102.214 105.017 1.00 54.78 448 PHE C C 1
ATOM 12532 O O . PHE C 3 448 ? 141.846 101.544 105.622 1.00 54.78 448 PHE C O 1
ATOM 12540 N N . GLU C 3 449 ? 139.730 101.831 104.917 1.00 56.06 449 GLU C N 1
ATOM 12541 C CA . GLU C 3 449 ? 139.306 100.577 105.522 1.00 56.06 449 GLU C CA 1
ATOM 12542 C C . GLU C 3 449 ? 139.660 99.386 104.643 1.00 56.06 449 GLU C C 1
ATOM 12543 O O . GLU C 3 449 ? 140.023 98.323 105.158 1.00 56.06 449 GLU C O 1
ATOM 12549 N N . VAL C 3 450 ? 139.558 99.534 103.320 1.00 56.70 450 VAL C N 1
ATOM 12550 C CA . VAL C 3 450 ? 139.965 98.448 102.436 1.00 56.70 450 VAL C CA 1
ATOM 12551 C C . VAL C 3 450 ? 141.485 98.389 102.334 1.00 56.70 450 VAL C C 1
ATOM 12552 O O . VAL C 3 450 ? 142.045 97.336 102.008 1.00 56.70 450 VAL C O 1
ATOM 12556 N N . ARG C 3 451 ? 142.178 99.482 102.667 1.00 58.58 451 ARG C N 1
ATOM 12557 C CA . ARG C 3 451 ? 143.620 99.402 102.880 1.00 58.58 451 ARG C CA 1
ATOM 12558 C C . ARG C 3 451 ? 143.943 98.547 104.097 1.00 58.58 451 ARG C C 1
ATOM 12559 O O . ARG C 3 451 ? 144.962 97.848 104.120 1.00 58.58 451 ARG C O 1
ATOM 12567 N N . ASP C 3 452 ? 143.088 98.591 105.120 1.00 60.52 452 ASP C N 1
ATOM 12568 C CA . ASP C 3 452 ? 143.262 97.704 106.264 1.00 60.52 452 ASP C CA 1
ATOM 12569 C C . ASP C 3 452 ? 142.888 96.270 105.914 1.00 60.52 452 ASP C C 1
ATOM 12570 O O . ASP C 3 452 ? 143.461 95.330 106.473 1.00 60.52 452 ASP C O 1
ATOM 12575 N N . LEU C 3 453 ? 141.939 96.083 104.993 1.00 57.53 453 LEU C N 1
ATOM 12576 C CA . LEU C 3 453 ? 141.587 94.735 104.559 1.00 57.53 453 LEU C CA 1
ATOM 12577 C C . LEU C 3 453 ? 142.697 94.122 103.715 1.00 57.53 453 LEU C C 1
ATOM 12578 O O . LEU C 3 453 ? 142.945 92.913 103.791 1.00 57.53 453 LEU C O 1
ATOM 12583 N N . VAL C 3 454 ? 143.374 94.939 102.904 1.00 61.11 454 VAL C N 1
ATOM 12584 C CA . VAL C 3 454 ? 144.568 94.477 102.202 1.00 61.11 454 VAL C CA 1
ATOM 12585 C C . VAL C 3 454 ? 145.683 94.189 103.201 1.00 61.11 454 VAL C C 1
ATOM 12586 O O . VAL C 3 454 ? 146.419 93.202 103.070 1.00 61.11 454 VAL C O 1
ATOM 12590 N N . HIS C 3 455 ? 145.787 95.014 104.245 1.00 62.30 455 HIS C N 1
ATOM 12591 C CA 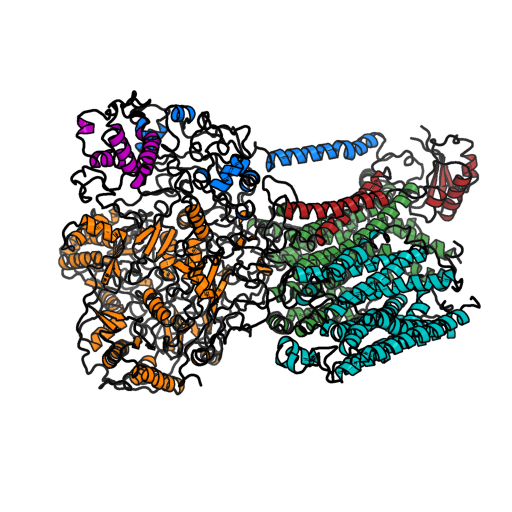. HIS C 3 455 ? 146.755 94.766 105.307 1.00 62.30 455 HIS C CA 1
ATOM 12592 C C . HIS C 3 455 ? 146.381 93.548 106.142 1.00 62.30 455 HIS C C 1
ATOM 12593 O O . HIS C 3 455 ? 147.267 92.862 106.663 1.00 62.30 455 HIS C O 1
ATOM 12600 N N . LYS C 3 456 ? 145.086 93.255 106.276 1.00 60.97 456 LYS C N 1
ATOM 12601 C CA . LYS C 3 456 ? 144.678 92.086 107.044 1.00 60.97 456 LYS C CA 1
ATOM 12602 C C . LYS C 3 456 ? 144.924 90.791 106.287 1.00 60.97 456 LYS C C 1
ATOM 12603 O O . LYS C 3 456 ? 145.188 89.759 106.909 1.00 60.97 456 LYS C O 1
ATOM 12609 N N . THR C 3 457 ? 144.839 90.822 104.957 1.00 63.72 457 THR C N 1
ATOM 12610 C CA . THR C 3 457 ? 145.167 89.640 104.171 1.00 63.72 457 THR C CA 1
ATOM 12611 C C . THR C 3 457 ? 146.671 89.391 104.166 1.00 63.72 457 THR C C 1
ATOM 12612 O O . THR C 3 457 ? 147.111 88.236 104.184 1.00 63.72 457 THR C O 1
ATOM 12616 N N . GLU C 3 458 ? 147.471 90.458 104.192 1.00 67.88 458 GLU C N 1
ATOM 12617 C CA . GLU C 3 458 ? 148.920 90.302 104.228 1.00 67.88 458 GLU C CA 1
ATOM 12618 C C . GLU C 3 458 ? 149.406 89.853 105.601 1.00 67.88 458 GLU C C 1
ATOM 12619 O O . GLU C 3 458 ? 150.370 89.087 105.697 1.00 67.88 458 GLU C O 1
ATOM 12625 N N . THR C 3 459 ? 148.759 90.311 106.673 1.00 69.48 459 THR C N 1
ATOM 12626 C CA . THR C 3 459 ? 149.189 89.927 108.011 1.00 69.48 459 THR C CA 1
ATOM 12627 C C . THR C 3 459 ? 148.710 88.538 108.415 1.00 69.48 459 THR C C 1
ATOM 12628 O O . THR C 3 459 ? 149.183 88.011 109.428 1.00 69.48 459 THR C O 1
ATOM 12632 N N . GLU C 3 460 ? 147.796 87.933 107.659 1.00 72.27 460 GLU C N 1
ATOM 12633 C CA . GLU C 3 460 ? 147.423 86.542 107.872 1.00 72.27 460 GLU C CA 1
ATOM 12634 C C . GLU C 3 460 ? 148.168 85.591 106.952 1.00 72.27 460 GLU C C 1
ATOM 12635 O O . GLU C 3 460 ? 148.272 84.401 107.261 1.00 72.27 460 GLU C O 1
ATOM 12641 N N . LYS C 3 461 ? 148.681 86.089 105.826 1.00 69.95 461 LYS C N 1
ATOM 12642 C CA . LYS C 3 461 ? 149.578 85.282 105.009 1.00 69.95 461 LYS C CA 1
ATOM 12643 C C . LYS C 3 461 ? 150.969 85.225 105.627 1.00 69.95 461 LYS C C 1
ATOM 12644 O O . LYS C 3 461 ? 151.690 84.237 105.450 1.00 69.95 461 LYS C O 1
ATOM 12650 N N . ALA C 3 462 ? 151.351 86.262 106.373 1.00 71.57 462 ALA C N 1
ATOM 12651 C CA . ALA C 3 462 ? 152.630 86.293 107.066 1.00 71.57 462 ALA C CA 1
ATOM 12652 C C . ALA C 3 462 ? 152.611 85.527 108.381 1.00 71.57 462 ALA C C 1
ATOM 12653 O O . ALA C 3 462 ? 153.667 85.365 108.999 1.00 71.57 462 ALA C O 1
ATOM 12655 N N . LEU C 3 463 ? 151.444 85.063 108.827 1.00 71.28 463 LEU C N 1
ATOM 12656 C CA . LEU C 3 463 ? 151.369 84.193 109.992 1.00 71.28 463 LEU C CA 1
ATOM 12657 C C . LEU C 3 463 ? 151.683 82.741 109.660 1.00 71.28 463 LEU C C 1
ATOM 12658 O O . LEU C 3 463 ? 151.774 81.919 110.578 1.00 71.28 463 LEU C O 1
ATOM 12663 N N . ALA C 3 464 ? 151.842 82.409 108.383 1.00 68.92 464 ALA C N 1
ATOM 12664 C CA . ALA C 3 464 ? 152.230 81.069 107.974 1.00 68.92 464 ALA C CA 1
ATOM 12665 C C . ALA C 3 464 ? 153.730 80.876 108.157 1.00 68.92 464 ALA C C 1
ATOM 12666 O O . ALA C 3 464 ? 154.485 81.845 108.230 1.00 68.92 464 ALA C O 1
ATOM 12668 N N . THR D 4 19 ? 161.207 126.751 115.301 1.00 73.39 19 THR D N 1
ATOM 12669 C CA . THR D 4 19 ? 160.789 126.650 113.908 1.00 73.39 19 THR D CA 1
ATOM 12670 C C . THR D 4 19 ? 161.237 125.328 113.286 1.00 73.39 19 THR D C 1
ATOM 12671 O O . THR D 4 19 ? 161.222 125.164 112.066 1.00 73.39 19 THR D O 1
ATOM 12675 N N . LEU D 4 20 ? 161.618 124.379 114.138 1.00 70.43 20 LEU D N 1
ATOM 12676 C CA . LEU D 4 20 ? 162.006 123.041 113.710 1.00 70.43 20 LEU D CA 1
ATOM 12677 C C . LEU D 4 20 ? 161.096 122.044 114.414 1.00 70.43 20 LEU D C 1
ATOM 12678 O O . LEU D 4 20 ? 161.045 122.006 115.648 1.00 70.43 20 LEU D O 1
ATOM 12683 N N . TYR D 4 21 ? 160.389 121.237 113.624 1.00 71.02 21 TYR D N 1
ATOM 12684 C CA . TYR D 4 21 ? 159.336 120.361 114.114 1.00 71.02 21 TYR D CA 1
ATOM 12685 C C . TYR D 4 21 ? 159.574 118.890 113.809 1.00 71.02 21 TYR D C 1
ATOM 12686 O O . TYR D 4 21 ? 159.012 118.037 114.502 1.00 71.02 21 TYR D O 1
ATOM 12695 N N . GLY D 4 22 ? 160.430 118.571 112.843 1.00 68.25 22 GLY D N 1
ATOM 12696 C CA . GLY D 4 22 ? 160.417 117.268 112.210 1.00 68.25 22 GLY D CA 1
ATOM 12697 C C . GLY D 4 22 ? 161.250 116.163 112.821 1.00 68.25 22 GLY D C 1
ATOM 12698 O O . GLY D 4 22 ? 160.970 115.711 113.936 1.00 68.25 22 GLY D O 1
ATOM 12699 N N . LEU D 4 23 ? 162.269 115.729 112.073 1.00 69.20 23 LEU D N 1
ATOM 12700 C CA . LEU D 4 23 ? 162.970 114.453 112.250 1.00 69.20 23 LEU D CA 1
ATOM 12701 C C . LEU D 4 23 ? 161.965 113.297 112.210 1.00 69.20 23 LEU D C 1
ATOM 12702 O O . LEU D 4 23 ? 161.717 112.589 113.187 1.00 69.20 23 LEU D O 1
ATOM 12707 N N . MET D 4 24 ? 161.375 113.153 111.027 1.00 64.30 24 MET D N 1
ATOM 12708 C CA . MET D 4 24 ? 160.317 112.194 110.757 1.00 64.30 24 MET D CA 1
ATOM 12709 C C . MET D 4 24 ? 160.814 111.169 109.747 1.00 64.30 24 MET D C 1
ATOM 12710 O O . MET D 4 24 ? 161.333 111.538 108.689 1.00 64.30 24 MET D O 1
ATOM 12715 N N . ALA D 4 25 ? 160.649 109.888 110.069 1.00 61.27 25 ALA D N 1
ATOM 12716 C CA . ALA D 4 25 ? 161.201 108.794 109.280 1.00 61.27 25 ALA D CA 1
ATOM 12717 C C . ALA D 4 25 ? 160.095 108.116 108.484 1.00 61.27 25 ALA D C 1
ATOM 12718 O O . ALA D 4 25 ? 159.090 107.690 109.057 1.00 61.27 25 ALA D O 1
ATOM 12720 N N . GLU D 4 26 ? 160.288 108.011 107.173 1.00 61.67 26 GLU D N 1
ATOM 12721 C CA . GLU D 4 26 ? 159.380 107.261 106.317 1.00 61.67 26 GLU D CA 1
ATOM 12722 C C . GLU D 4 26 ? 159.624 105.766 106.490 1.00 61.67 26 GLU D C 1
ATOM 12723 O O . GLU D 4 26 ? 160.765 105.326 106.643 1.00 61.67 26 GLU D O 1
ATOM 12729 N N . PHE D 4 27 ? 158.547 104.986 106.481 1.00 62.00 27 PHE D N 1
ATOM 12730 C CA . PHE D 4 27 ? 158.633 103.540 106.598 1.00 62.00 27 PHE D CA 1
ATOM 12731 C C . PHE D 4 27 ? 157.935 102.888 105.412 1.00 62.00 27 PHE D C 1
ATOM 12732 O O . PHE D 4 27 ? 157.102 103.503 104.741 1.00 62.00 27 PHE D O 1
ATOM 12740 N N . ASP D 4 28 ? 158.289 101.630 105.151 1.00 68.76 28 ASP D N 1
ATOM 12741 C CA . ASP D 4 28 ? 157.717 100.926 104.007 1.00 68.76 28 ASP D CA 1
ATOM 12742 C C . ASP D 4 28 ? 156.356 100.331 104.346 1.00 68.76 28 ASP D C 1
ATOM 12743 O O . ASP D 4 28 ? 155.337 100.708 103.760 1.00 68.76 28 ASP D O 1
ATOM 12748 N N . ASP D 4 29 ? 156.324 99.405 105.299 1.00 68.73 29 ASP D N 1
ATOM 12749 C CA . ASP D 4 29 ? 155.091 98.800 105.774 1.00 68.73 29 ASP D CA 1
ATOM 12750 C C . ASP D 4 29 ? 155.009 98.933 107.287 1.00 68.73 29 ASP D C 1
ATOM 12751 O O . ASP D 4 29 ? 156.020 99.093 107.975 1.00 68.73 29 ASP D O 1
ATOM 12756 N N . ALA D 4 30 ? 153.784 98.849 107.803 1.00 67.10 30 ALA D N 1
ATOM 12757 C CA . ALA D 4 30 ? 153.526 99.056 109.223 1.00 67.10 30 ALA D CA 1
ATOM 12758 C C . ALA D 4 30 ? 153.965 97.892 110.098 1.00 67.10 30 ALA D C 1
ATOM 12759 O O . ALA D 4 30 ? 153.885 98.004 111.326 1.00 67.10 30 ALA D O 1
ATOM 12761 N N . GLU D 4 31 ? 154.407 96.779 109.508 1.00 68.85 31 GLU D N 1
ATOM 12762 C CA . GLU D 4 31 ? 155.043 95.730 110.296 1.00 68.85 31 GLU D CA 1
ATOM 12763 C C . GLU D 4 31 ? 156.367 96.205 110.882 1.00 68.85 31 GLU D C 1
ATOM 12764 O O . GLU D 4 31 ? 156.778 95.730 111.946 1.00 68.85 31 GLU D O 1
ATOM 12770 N N . ALA D 4 32 ? 157.036 97.142 110.212 1.00 64.02 32 ALA D N 1
ATOM 12771 C CA . ALA D 4 32 ? 158.278 97.725 110.690 1.00 64.02 32 ALA D CA 1
ATOM 12772 C C . ALA D 4 32 ? 158.075 99.073 111.367 1.00 64.02 32 ALA D C 1
ATOM 12773 O O . ALA D 4 32 ? 159.047 99.657 111.854 1.00 64.02 32 ALA D O 1
ATOM 12775 N N . LEU D 4 33 ? 156.845 99.581 111.410 1.00 63.26 33 LEU D N 1
ATOM 12776 C CA . LEU D 4 33 ? 156.576 100.860 112.055 1.00 63.26 33 LEU D CA 1
ATOM 12777 C C . LEU D 4 33 ? 156.237 100.697 113.532 1.00 63.26 33 LEU D C 1
ATOM 12778 O O . LEU D 4 33 ? 156.802 101.399 114.377 1.00 63.26 33 LEU D O 1
ATOM 12783 N N . LEU D 4 34 ? 155.318 99.781 113.858 1.00 62.70 34 LEU D N 1
ATOM 12784 C CA . LEU D 4 34 ? 154.926 99.590 115.251 1.00 62.70 34 LEU D CA 1
ATOM 12785 C C . LEU D 4 34 ? 156.048 98.966 116.068 1.00 62.70 34 LEU D C 1
ATOM 12786 O O . LEU D 4 34 ? 156.152 99.225 117.271 1.00 62.70 34 LEU D O 1
ATOM 12791 N N . ALA D 4 35 ? 156.898 98.153 115.435 1.00 62.09 35 ALA D N 1
ATOM 12792 C CA . ALA D 4 35 ? 158.105 97.670 116.094 1.00 62.09 35 ALA D CA 1
ATOM 12793 C C . ALA D 4 35 ? 159.112 98.786 116.313 1.00 62.09 35 ALA D C 1
ATOM 12794 O O . ALA D 4 35 ? 159.949 98.687 117.216 1.00 62.09 35 ALA D O 1
ATOM 12796 N N . ALA D 4 36 ? 159.047 99.840 115.506 1.00 62.47 36 ALA D N 1
ATOM 12797 C CA . ALA D 4 36 ? 159.869 101.023 115.699 1.00 62.47 36 ALA D CA 1
ATOM 12798 C C . ALA D 4 36 ? 159.192 102.065 116.575 1.00 62.47 36 ALA D C 1
ATOM 12799 O O . ALA D 4 36 ? 159.882 102.831 117.257 1.00 62.47 36 ALA D O 1
ATOM 12801 N N . ALA D 4 37 ? 157.858 102.116 116.565 1.00 62.49 37 ALA D N 1
ATOM 12802 C CA . ALA D 4 37 ? 157.149 103.057 117.425 1.00 62.49 37 ALA D CA 1
ATOM 12803 C C . ALA D 4 37 ? 157.209 102.619 118.881 1.00 62.49 37 ALA D C 1
ATOM 12804 O O . ALA D 4 37 ? 157.308 103.458 119.783 1.00 62.49 37 ALA D O 1
ATOM 12806 N N . GLU D 4 38 ? 157.151 101.309 119.131 1.00 63.73 38 GLU D N 1
ATOM 12807 C CA . GLU D 4 38 ? 157.380 100.817 120.482 1.00 63.73 38 GLU D CA 1
ATOM 12808 C C . GLU D 4 38 ? 158.850 100.895 120.865 1.00 63.73 38 GLU D C 1
ATOM 12809 O O . GLU D 4 38 ? 159.163 100.896 122.058 1.00 63.73 38 GLU D O 1
ATOM 12815 N N . LYS D 4 39 ? 159.752 100.975 119.881 1.00 63.79 39 LYS D N 1
ATOM 12816 C CA . LYS D 4 39 ? 161.162 101.204 120.173 1.00 63.79 39 LYS D CA 1
ATOM 12817 C C . LYS D 4 39 ? 161.410 102.646 120.592 1.00 63.79 39 LYS D C 1
ATOM 12818 O O . LYS D 4 39 ? 162.350 102.921 121.347 1.00 63.79 39 LYS D O 1
ATOM 12824 N N . THR D 4 40 ? 160.582 103.575 120.111 1.00 65.95 40 THR D N 1
ATOM 12825 C CA . THR D 4 40 ? 160.675 104.960 120.554 1.00 65.95 40 THR D CA 1
ATOM 12826 C C . THR D 4 40 ? 160.169 105.104 121.987 1.00 65.95 40 THR D C 1
ATOM 12827 O O . THR D 4 40 ? 160.688 105.924 122.754 1.00 65.95 4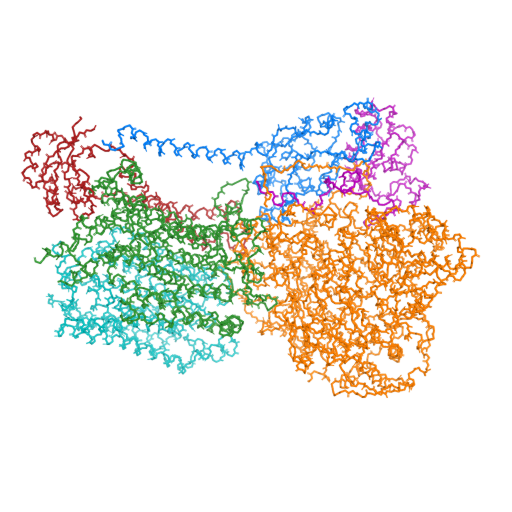0 THR D O 1
ATOM 12831 N N . ARG D 4 41 ? 159.190 104.279 122.375 1.00 64.77 41 ARG D N 1
ATOM 12832 C CA . ARG D 4 41 ? 158.736 104.238 123.762 1.00 64.77 41 ARG D CA 1
ATOM 12833 C C . ARG D 4 41 ? 159.830 103.723 124.694 1.00 64.77 41 ARG D C 1
ATOM 12834 O O . ARG D 4 41 ? 159.914 104.153 125.850 1.00 64.77 41 ARG D O 1
ATOM 12842 N N . ASP D 4 42 ? 160.698 102.837 124.202 1.00 68.17 42 ASP D N 1
ATOM 12843 C CA . ASP D 4 42 ? 161.847 102.389 124.978 1.00 68.17 42 ASP D CA 1
ATOM 12844 C C . ASP D 4 42 ? 162.992 103.393 124.982 1.00 68.17 42 ASP D C 1
ATOM 12845 O O . ASP D 4 42 ? 163.972 103.187 125.706 1.00 68.17 42 ASP D O 1
ATOM 12850 N N . ALA D 4 43 ? 162.896 104.466 124.200 1.00 67.98 43 ALA D N 1
ATOM 12851 C CA . ALA D 4 43 ? 163.960 105.451 124.085 1.00 67.98 43 ALA D CA 1
ATOM 12852 C C . ALA D 4 43 ? 163.654 106.742 124.833 1.00 67.98 43 ALA D C 1
ATOM 12853 O O . ALA D 4 43 ? 164.410 107.711 124.708 1.00 67.98 43 ALA D O 1
ATOM 12855 N N . GLY D 4 44 ? 162.567 106.781 125.601 1.00 68.98 44 GLY D N 1
ATOM 12856 C CA . GLY D 4 44 ? 162.273 107.912 126.453 1.00 68.98 44 GLY D CA 1
ATOM 12857 C C . GLY D 4 44 ? 161.523 109.054 125.805 1.00 68.98 44 GLY D C 1
ATOM 12858 O O . GLY D 4 44 ? 161.079 109.960 126.522 1.00 68.98 44 GLY D O 1
ATOM 12859 N N . TYR D 4 45 ? 161.380 109.061 124.480 1.00 69.79 45 TYR D N 1
ATOM 12860 C CA . TYR D 4 45 ? 160.590 110.089 123.811 1.00 69.79 45 TYR D CA 1
ATOM 12861 C C . TYR D 4 45 ? 159.117 109.877 124.130 1.00 69.79 45 TYR D C 1
ATOM 12862 O O . TYR D 4 45 ? 158.563 108.810 123.848 1.00 69.79 45 TYR D O 1
ATOM 12871 N N . LYS D 4 46 ? 158.487 110.882 124.732 1.00 66.75 46 LYS D N 1
ATOM 12872 C CA . LYS D 4 46 ? 157.080 110.795 125.094 1.00 66.75 46 LYS D CA 1
ATOM 12873 C C . LYS D 4 46 ? 156.165 111.538 124.129 1.00 66.75 46 LYS D C 1
ATOM 12874 O O . LYS D 4 46 ? 154.952 111.306 124.152 1.00 66.75 46 LYS D O 1
ATOM 12880 N N . GLN D 4 47 ? 156.711 112.414 123.290 1.00 68.19 47 GLN D N 1
ATOM 12881 C CA . GLN D 4 47 ? 155.933 113.217 122.348 1.00 68.19 47 GLN D CA 1
ATOM 12882 C C . GLN D 4 47 ? 156.279 112.758 120.935 1.00 68.19 47 GLN D C 1
ATOM 12883 O O . GLN D 4 47 ? 157.212 113.271 120.316 1.00 68.19 47 GLN D O 1
ATOM 12889 N N . PHE D 4 48 ? 155.518 111.794 120.423 1.00 65.01 48 PHE D N 1
ATOM 12890 C CA . PHE D 4 48 ? 155.725 111.311 119.065 1.00 65.01 48 PHE D CA 1
ATOM 12891 C C . PHE D 4 48 ? 154.423 110.731 118.532 1.00 65.01 48 PHE D C 1
ATOM 12892 O O . PHE D 4 48 ? 153.519 110.378 119.294 1.00 65.01 48 PHE D O 1
ATOM 12900 N N . GLU D 4 49 ? 154.332 110.648 117.204 1.00 62.59 49 GLU D N 1
ATOM 12901 C CA . GLU D 4 49 ? 153.113 110.227 116.528 1.00 62.59 49 GLU D CA 1
ATOM 12902 C C . GLU D 4 49 ? 153.415 109.071 115.582 1.00 62.59 49 GLU D C 1
ATOM 12903 O O . GLU D 4 49 ? 154.542 108.578 115.502 1.00 62.59 49 GLU D O 1
ATOM 12909 N N . ALA D 4 50 ? 152.386 108.650 114.848 1.00 59.73 50 ALA D N 1
ATOM 12910 C CA . ALA D 4 50 ? 152.464 107.497 113.961 1.00 59.73 50 ALA D CA 1
ATOM 12911 C C . ALA D 4 50 ? 152.256 107.857 112.499 1.00 59.73 50 ALA D C 1
ATOM 12912 O O . ALA D 4 50 ? 153.049 107.426 111.654 1.00 59.73 50 ALA D O 1
ATOM 12914 N N . TYR D 4 51 ? 151.188 108.598 112.184 1.00 57.50 51 TYR D N 1
ATOM 12915 C CA . TYR D 4 51 ? 150.923 109.208 110.875 1.00 57.50 51 TYR D CA 1
ATOM 12916 C C . TYR D 4 51 ? 150.854 108.157 109.759 1.00 57.50 51 TYR D C 1
ATOM 12917 O O . TYR D 4 51 ? 151.684 108.106 108.852 1.00 57.50 51 TYR D O 1
ATOM 12926 N N . THR D 4 52 ? 149.838 107.310 109.866 1.00 56.52 52 THR D N 1
ATOM 12927 C CA . THR D 4 52 ? 149.619 106.180 108.979 1.00 56.52 52 THR D CA 1
ATOM 12928 C C . THR D 4 52 ? 148.435 106.428 108.051 1.00 56.52 52 THR D C 1
ATOM 12929 O O . THR D 4 52 ? 147.566 107.253 108.350 1.00 56.52 52 THR D O 1
ATOM 12933 N N . PRO D 4 53 ? 148.365 105.737 106.907 1.00 57.35 53 PRO D N 1
ATOM 12934 C CA . PRO D 4 53 ? 147.160 105.823 106.072 1.00 57.35 53 PRO D CA 1
ATOM 12935 C C . PRO D 4 53 ? 145.997 104.988 106.569 1.00 57.35 53 PRO D C 1
ATOM 12936 O O . PRO D 4 53 ? 144.904 105.082 105.997 1.00 57.35 53 PRO D O 1
ATOM 12940 N N . MET D 4 54 ? 146.196 104.174 107.600 1.00 59.00 54 MET D N 1
ATOM 12941 C CA . MET D 4 54 ? 145.226 103.177 108.016 1.00 59.00 54 MET D CA 1
ATOM 12942 C C . MET D 4 54 ? 145.437 102.909 109.494 1.00 59.00 54 MET D C 1
ATOM 12943 O O . MET D 4 54 ? 146.548 103.104 110.001 1.00 59.00 54 MET D O 1
ATOM 12948 N N . PRO D 4 55 ? 144.402 102.490 110.217 1.00 58.61 55 PRO D N 1
ATOM 12949 C CA . PRO D 4 55 ? 144.599 102.152 111.629 1.00 58.61 55 PRO D CA 1
ATOM 12950 C C . PRO D 4 55 ? 145.300 100.815 111.780 1.00 58.61 55 PRO D C 1
ATOM 12951 O O . PRO D 4 55 ? 144.939 99.824 111.142 1.00 58.61 55 PRO D O 1
ATOM 12955 N N . ILE D 4 56 ? 146.322 100.797 112.629 1.00 62.33 56 ILE D N 1
ATOM 12956 C CA . ILE D 4 56 ? 147.110 99.601 112.892 1.00 62.33 56 ILE D CA 1
ATOM 12957 C C . ILE D 4 56 ? 146.834 99.151 114.316 1.00 62.33 56 ILE D C 1
ATOM 12958 O O . ILE D 4 56 ? 146.824 99.973 115.240 1.00 62.33 56 ILE D O 1
ATOM 12963 N N . HIS D 4 57 ? 146.607 97.852 114.492 1.00 68.57 57 HIS D N 1
ATOM 12964 C CA . HIS D 4 57 ? 146.352 97.300 115.817 1.00 68.57 57 HIS D CA 1
ATOM 12965 C C . HIS D 4 57 ? 147.639 97.316 116.627 1.00 68.57 57 HIS D C 1
ATOM 12966 O O . HIS D 4 57 ? 148.608 96.633 116.283 1.00 68.57 57 HIS D O 1
ATOM 12973 N N . GLY D 4 58 ? 147.650 98.090 117.702 1.00 65.25 58 GLY D N 1
ATOM 12974 C CA . GLY D 4 58 ? 148.785 98.153 118.585 1.00 65.25 58 GLY D CA 1
ATOM 12975 C C . GLY D 4 58 ? 149.732 99.303 118.348 1.00 65.25 58 GLY D C 1
ATOM 12976 O O . GLY D 4 58 ? 150.927 99.158 118.621 1.00 65.25 58 GLY D O 1
ATOM 12977 N N . LEU D 4 59 ? 149.247 100.432 117.837 1.00 62.16 59 LEU D N 1
ATOM 12978 C CA . LEU D 4 59 ? 150.053 101.641 117.729 1.00 62.16 59 LEU D CA 1
ATOM 12979 C C . LEU D 4 59 ? 149.870 102.583 118.905 1.00 62.16 59 LEU D C 1
ATOM 12980 O O . LEU D 4 59 ? 150.857 103.123 119.411 1.00 62.16 59 LEU D O 1
ATOM 12985 N N . ASP D 4 60 ? 148.630 102.802 119.347 1.00 63.28 60 ASP D N 1
ATOM 12986 C CA . ASP D 4 60 ? 148.409 103.599 120.547 1.00 63.28 60 ASP D CA 1
ATOM 12987 C C . ASP D 4 60 ? 148.906 102.876 121.790 1.00 63.28 60 ASP D C 1
ATOM 12988 O O . ASP D 4 60 ? 149.275 103.523 122.776 1.00 63.28 60 ASP D O 1
ATOM 12993 N N . GLU D 4 61 ? 148.924 101.543 121.763 1.00 65.75 61 GLU D N 1
ATOM 12994 C CA . GLU D 4 61 ? 149.617 100.798 122.805 1.00 65.75 61 GLU D CA 1
ATOM 12995 C C . GLU D 4 61 ? 151.126 100.957 122.681 1.00 65.75 61 GLU D C 1
ATOM 12996 O O . GLU D 4 61 ? 151.838 100.917 123.691 1.00 65.75 61 GLU D O 1
ATOM 13002 N N . ALA D 4 62 ? 151.627 101.141 121.457 1.00 63.26 62 ALA D N 1
ATOM 13003 C CA . ALA D 4 62 ? 153.055 101.350 121.251 1.00 63.26 62 ALA D CA 1
ATOM 13004 C C . ALA D 4 62 ? 153.454 102.795 121.516 1.00 63.26 62 ALA D C 1
ATOM 13005 O O . ALA D 4 62 ? 154.548 103.053 122.027 1.00 63.26 62 ALA D O 1
ATOM 13007 N N . VAL D 4 63 ? 152.593 103.747 121.158 1.00 63.02 63 VAL D N 1
ATOM 13008 C CA . VAL D 4 63 ? 152.860 105.145 121.478 1.00 63.02 63 VAL D CA 1
ATOM 13009 C C . VAL D 4 63 ? 152.705 105.380 122.976 1.00 63.02 63 VAL D C 1
ATOM 13010 O O . VAL D 4 63 ? 153.576 105.972 123.625 1.00 63.02 63 VAL D O 1
ATOM 13014 N N . GLY D 4 64 ? 151.612 104.890 123.551 1.00 63.88 64 GLY D N 1
ATOM 13015 C CA . GLY D 4 64 ? 151.363 105.061 124.966 1.00 63.88 64 GLY D CA 1
ATOM 13016 C C . GLY D 4 64 ? 150.245 106.042 125.233 1.00 63.88 64 GLY D C 1
ATOM 13017 O O . GLY D 4 64 ? 150.292 106.798 126.208 1.00 63.88 64 GLY D O 1
ATOM 13018 N N . TYR D 4 65 ? 149.229 106.035 124.368 1.00 62.11 65 TYR D N 1
ATOM 13019 C CA . TYR D 4 65 ? 148.121 106.972 124.505 1.00 62.11 65 TYR D CA 1
ATOM 13020 C C . TYR D 4 65 ? 147.199 106.615 125.668 1.00 62.11 65 TYR D C 1
ATOM 13021 O O . TYR D 4 65 ? 146.526 107.510 126.195 1.00 62.11 65 TYR D O 1
ATOM 13030 N N . ARG D 4 66 ? 147.179 105.339 126.081 1.00 64.75 66 ARG D N 1
ATOM 13031 C CA . ARG D 4 66 ? 146.394 104.833 127.218 1.00 64.75 66 ARG D CA 1
ATOM 13032 C C . ARG D 4 66 ? 144.898 105.086 127.046 1.00 64.75 66 ARG D C 1
ATOM 13033 O O . ARG D 4 66 ? 144.186 105.343 128.020 1.00 64.75 66 ARG D O 1
ATOM 13041 N N . GLY D 4 67 ? 144.411 105.019 125.813 1.00 60.53 67 GLY D N 1
ATOM 13042 C CA . GLY D 4 67 ? 143.013 105.287 125.538 1.00 60.53 67 GLY D CA 1
ATOM 13043 C C . GLY D 4 67 ? 142.687 106.767 125.633 1.00 60.53 67 GLY D C 1
ATOM 13044 O O . GLY D 4 67 ? 143.543 107.622 125.849 1.00 60.53 67 GLY D O 1
ATOM 13045 N N . THR D 4 68 ? 141.403 107.065 125.463 1.00 53.05 68 THR D N 1
ATOM 13046 C CA . THR D 4 68 ? 140.918 108.432 125.534 1.00 53.05 68 THR D CA 1
ATOM 13047 C C . THR D 4 68 ? 139.727 108.513 126.476 1.00 53.05 68 THR D C 1
ATOM 13048 O O . THR D 4 68 ? 139.059 107.517 126.762 1.00 53.05 68 THR D O 1
ATOM 13052 N N . ARG D 4 69 ? 139.472 109.725 126.958 1.00 50.66 69 ARG D N 1
ATOM 13053 C CA . ARG D 4 69 ? 138.311 110.015 127.783 1.00 50.66 69 ARG D CA 1
ATOM 13054 C C . ARG D 4 69 ? 137.078 110.336 126.954 1.00 50.66 69 ARG D C 1
ATOM 13055 O O . ARG D 4 69 ? 136.069 110.779 127.510 1.00 50.66 69 ARG D O 1
ATOM 13063 N N . LEU D 4 70 ? 137.142 110.130 125.643 1.00 46.93 70 LEU D N 1
ATOM 13064 C CA . LEU D 4 70 ? 136.062 110.426 124.708 1.00 46.93 70 LEU D CA 1
ATOM 13065 C C . LEU D 4 70 ? 134.798 109.578 124.895 1.00 46.93 70 LEU D C 1
ATOM 13066 O O . LEU D 4 70 ? 133.713 110.155 124.770 1.00 46.93 70 LEU D O 1
ATOM 13071 N N . PRO D 4 71 ? 134.839 108.257 125.174 1.00 43.94 71 PRO D N 1
ATOM 13072 C CA . PRO D 4 71 ? 133.571 107.545 125.441 1.00 43.94 71 PRO D CA 1
ATOM 13073 C C . PRO D 4 71 ? 132.796 108.039 126.654 1.00 43.94 71 PRO D C 1
ATOM 13074 O O . PRO D 4 71 ? 131.571 107.889 126.680 1.00 43.94 71 PRO D O 1
ATOM 13078 N N . TRP D 4 72 ? 133.451 108.641 127.643 1.00 42.86 72 TRP D N 1
ATOM 13079 C CA . TRP D 4 72 ? 132.714 109.235 128.748 1.00 42.86 72 TRP D CA 1
ATOM 13080 C C . TRP D 4 72 ? 132.099 110.578 128.382 1.00 42.86 72 TRP D C 1
ATOM 13081 O O . TRP D 4 72 ? 131.165 111.023 129.055 1.00 42.86 72 TRP D O 1
ATOM 13092 N N . VAL D 4 73 ? 132.604 111.233 127.336 1.00 41.38 73 VAL D N 1
ATOM 13093 C CA . VAL D 4 73 ? 131.934 112.412 126.803 1.00 41.38 73 VAL D CA 1
ATOM 13094 C C . VAL D 4 73 ? 130.688 111.989 126.032 1.00 41.38 73 VAL D C 1
ATOM 13095 O O . VAL D 4 73 ? 129.658 112.675 126.066 1.00 41.38 73 VAL D O 1
ATOM 13099 N N . ILE D 4 74 ? 130.742 110.830 125.375 1.00 41.53 74 ILE D N 1
ATOM 13100 C CA . ILE D 4 74 ? 129.579 110.301 124.671 1.00 41.53 74 ILE D CA 1
ATOM 13101 C C . ILE D 4 74 ? 128.515 109.842 125.662 1.00 41.53 74 ILE D C 1
ATOM 13102 O O . ILE D 4 74 ? 127.318 110.072 125.456 1.00 41.53 74 ILE D O 1
ATOM 13107 N N . PHE D 4 75 ? 128.930 109.201 126.757 1.00 41.48 75 PHE D N 1
ATOM 13108 C CA . PHE D 4 75 ? 127.969 108.788 127.774 1.00 41.48 75 PHE D CA 1
ATOM 13109 C C . PHE D 4 75 ? 127.459 109.973 128.581 1.00 41.48 75 PHE D C 1
ATOM 13110 O O . PHE D 4 75 ? 126.294 109.983 128.992 1.00 41.48 75 PHE D O 1
ATOM 13118 N N . GLY D 4 76 ? 128.313 110.969 128.826 1.00 40.35 76 GLY D N 1
ATOM 13119 C CA . GLY D 4 76 ? 127.883 112.145 129.561 1.00 40.35 76 GLY D CA 1
ATOM 13120 C C . GLY D 4 76 ? 126.885 112.991 128.800 1.00 40.35 76 GLY D C 1
ATOM 13121 O O . GLY D 4 76 ? 126.078 113.699 129.408 1.00 40.35 76 GLY D O 1
ATOM 13122 N N . ALA D 4 77 ? 126.921 112.931 127.471 1.00 40.08 77 ALA D N 1
ATOM 13123 C CA . ALA D 4 77 ? 125.921 113.590 126.648 1.00 40.08 77 ALA D CA 1
ATOM 13124 C C . ALA D 4 77 ? 124.770 112.672 126.268 1.00 40.08 77 ALA D C 1
ATOM 13125 O O . ALA D 4 77 ? 123.727 113.163 125.828 1.00 40.08 77 ALA D O 1
ATOM 13127 N N . GLY D 4 78 ? 124.932 111.358 126.422 1.00 39.67 78 GLY D N 1
ATOM 13128 C CA . GLY D 4 78 ? 123.809 110.460 126.240 1.00 39.67 78 GLY D CA 1
ATOM 13129 C C . GLY D 4 78 ? 122.887 110.421 127.433 1.00 39.67 78 GLY D C 1
ATOM 13130 O O . GLY D 4 78 ? 121.668 110.313 127.273 1.00 39.67 78 GLY D O 1
ATOM 13131 N N . LEU D 4 79 ? 123.445 110.518 128.639 1.00 41.03 79 LEU D N 1
ATOM 13132 C CA . LEU D 4 79 ? 122.638 110.675 129.839 1.00 41.03 79 LEU D CA 1
ATOM 13133 C C . LEU D 4 79 ? 122.003 112.054 129.934 1.00 41.03 79 LEU D C 1
ATOM 13134 O O . LEU D 4 79 ? 121.060 112.234 130.707 1.00 41.03 79 LEU D O 1
ATOM 13139 N N . LEU D 4 80 ? 122.499 113.029 129.176 1.00 39.95 80 LEU D N 1
ATOM 13140 C CA . LEU D 4 80 ? 121.890 114.349 129.109 1.00 39.95 80 LEU D CA 1
ATOM 13141 C C . LEU D 4 80 ? 120.843 114.440 128.008 1.00 39.95 80 LEU D C 1
ATOM 13142 O O . LEU D 4 80 ? 120.010 115.351 128.029 1.00 39.95 80 LEU D O 1
ATOM 13147 N N . GLY D 4 81 ? 120.854 113.507 127.061 1.00 38.04 81 GLY D N 1
ATOM 13148 C CA . GLY D 4 81 ? 119.840 113.464 126.028 1.00 38.04 81 GLY D CA 1
ATOM 13149 C C . GLY D 4 81 ? 118.703 112.536 126.394 1.00 38.04 81 GLY D C 1
ATOM 13150 O O . GLY D 4 81 ? 117.550 112.783 126.035 1.00 38.04 81 GLY D O 1
ATOM 13151 N N . ALA D 4 82 ? 119.021 111.458 127.112 1.00 36.68 82 ALA D N 1
ATOM 13152 C CA . ALA D 4 82 ? 117.980 110.557 127.591 1.00 36.68 82 ALA D CA 1
ATOM 13153 C C . ALA D 4 82 ? 117.205 111.184 128.740 1.00 36.68 82 ALA D C 1
ATOM 13154 O O . ALA D 4 82 ? 115.971 111.199 128.731 1.00 36.68 82 ALA D O 1
ATOM 13156 N N . SER D 4 83 ? 117.907 111.714 129.738 1.00 36.45 83 SER D N 1
ATOM 13157 C CA . SER D 4 83 ? 117.248 112.399 130.841 1.00 36.45 83 SER D CA 1
ATOM 13158 C C . SER D 4 83 ? 116.875 113.836 130.507 1.00 36.45 83 SER D C 1
ATOM 13159 O O . SER D 4 83 ? 116.285 114.516 131.350 1.00 36.45 83 SER D O 1
ATOM 13162 N N . GLY D 4 84 ? 117.206 114.316 129.313 1.00 34.03 84 GLY D N 1
ATOM 13163 C CA . GLY D 4 84 ? 116.882 115.674 128.940 1.00 34.03 84 GLY D CA 1
ATOM 13164 C C . GLY D 4 84 ? 115.680 115.757 128.030 1.00 34.03 84 GLY D C 1
ATOM 13165 O O . GLY D 4 84 ? 115.011 116.791 127.976 1.00 34.03 84 GLY D O 1
ATOM 13166 N N . MET D 4 85 ? 115.438 114.644 127.329 1.00 34.01 85 MET D N 1
ATOM 13167 C CA . MET D 4 85 ? 114.258 114.546 126.440 1.00 34.01 85 MET D CA 1
ATOM 13168 C C . MET D 4 85 ? 113.139 113.855 127.217 1.00 34.01 85 MET D C 1
ATOM 13169 O O . MET D 4 85 ? 111.972 114.111 126.896 1.00 34.01 85 MET D O 1
ATOM 13174 N N . PHE D 4 86 ? 113.475 112.981 128.175 1.00 26.99 86 PHE D N 1
ATOM 13175 C CA . PHE D 4 86 ? 112.391 112.413 128.963 1.00 26.99 86 PHE D CA 1
ATOM 13176 C C . PHE D 4 86 ? 111.812 113.461 129.894 1.00 26.99 86 PHE D C 1
ATOM 13177 O O . PHE D 4 86 ? 110.600 113.491 130.118 1.00 26.99 86 PHE D O 1
ATOM 13185 N N . ALA D 4 87 ? 112.668 114.323 130.441 1.00 26.04 87 ALA D N 1
ATOM 13186 C CA . ALA D 4 87 ? 112.219 115.444 131.250 1.00 26.04 87 ALA D CA 1
ATOM 13187 C C . ALA D 4 87 ? 111.671 116.587 130.413 1.00 26.04 87 ALA D C 1
ATOM 13188 O O . ALA D 4 87 ? 111.038 117.486 130.971 1.00 26.04 87 ALA D O 1
ATOM 13190 N N . LEU D 4 88 ? 111.904 116.587 129.102 1.00 25.17 88 LEU D N 1
ATOM 13191 C CA . LEU D 4 88 ? 111.278 117.586 128.246 1.00 25.17 88 LEU D CA 1
ATOM 13192 C C . LEU D 4 88 ? 109.807 117.271 128.033 1.00 25.17 88 LEU D C 1
ATOM 13193 O O . LEU D 4 88 ? 108.946 118.125 128.259 1.00 25.17 88 LEU D O 1
ATOM 13198 N N . GLN D 4 89 ? 109.499 116.043 127.612 1.00 22.73 89 GLN D N 1
ATOM 13199 C CA . GLN D 4 89 ? 108.113 115.657 127.386 1.00 22.73 89 GLN D CA 1
ATOM 13200 C C . GLN D 4 89 ? 107.328 115.524 128.678 1.00 22.73 89 GLN D C 1
ATOM 13201 O O . GLN D 4 89 ? 106.096 115.579 128.647 1.00 22.73 89 GLN D O 1
ATOM 13207 N N . THR D 4 90 ? 108.007 115.342 129.808 1.00 20.80 90 THR D N 1
ATOM 13208 C CA . THR D 4 90 ? 107.310 115.314 131.085 1.00 20.80 90 THR D CA 1
ATOM 13209 C C . THR D 4 90 ? 107.001 116.726 131.564 1.00 20.80 90 THR D C 1
ATOM 13210 O O . THR D 4 90 ? 105.919 116.975 132.100 1.00 20.80 90 THR D O 1
ATOM 13214 N N . TRP D 4 91 ? 107.918 117.670 131.343 1.00 21.08 91 TRP D N 1
ATOM 13215 C CA . TRP D 4 91 ? 107.636 119.056 131.702 1.00 21.08 91 TRP D CA 1
ATOM 13216 C C . TRP D 4 91 ? 106.564 119.656 130.804 1.00 21.08 91 TRP D C 1
ATOM 13217 O O . TRP D 4 91 ? 105.786 120.507 131.251 1.00 21.08 91 TRP D O 1
ATOM 13228 N N . ILE D 4 92 ? 106.495 119.209 129.552 1.00 19.63 92 ILE D N 1
ATOM 13229 C CA . ILE D 4 92 ? 105.453 119.663 128.639 1.00 19.63 92 ILE D CA 1
ATOM 13230 C C . ILE D 4 92 ? 104.091 119.149 129.084 1.00 19.63 92 ILE D C 1
ATOM 13231 O O . ILE D 4 92 ? 103.121 119.910 129.179 1.00 19.63 92 ILE D O 1
ATOM 13236 N N . ASN D 4 93 ? 104.003 117.861 129.392 1.00 19.10 93 ASN D N 1
ATOM 13237 C CA . ASN D 4 93 ? 102.725 117.215 129.640 1.00 19.10 93 ASN D CA 1
ATOM 13238 C C . ASN D 4 93 ? 102.235 117.344 131.074 1.00 19.10 93 ASN D C 1
ATOM 13239 O O . ASN D 4 93 ? 101.085 116.991 131.346 1.00 19.10 93 ASN D O 1
ATOM 13244 N N . LEU D 4 94 ? 103.057 117.821 131.995 1.00 18.08 94 LEU D N 1
ATOM 13245 C CA . LEU D 4 94 ? 102.643 117.904 133.390 1.00 18.08 94 LEU D CA 1
ATOM 13246 C C . LEU D 4 94 ? 102.697 119.310 133.953 1.00 18.08 94 LEU D C 1
ATOM 13247 O O . LEU D 4 94 ? 101.812 119.694 134.719 1.00 18.08 94 LEU D O 1
ATOM 13252 N N . VAL D 4 95 ? 103.709 120.088 133.597 1.00 20.62 95 VAL D N 1
ATOM 13253 C CA . VAL D 4 95 ? 103.942 121.400 134.178 1.00 20.62 95 VAL D CA 1
ATOM 13254 C C . VAL D 4 95 ? 103.570 122.512 133.209 1.00 20.62 95 VAL D C 1
ATOM 13255 O O . VAL D 4 95 ? 102.849 123.442 133.570 1.00 20.62 95 VAL D O 1
ATOM 13259 N N . GLU D 4 96 ? 104.056 122.434 131.969 1.00 20.33 96 GLU D N 1
ATOM 13260 C CA . GLU D 4 96 ? 103.902 123.557 131.051 1.00 20.33 96 GLU D CA 1
ATOM 13261 C C . GLU D 4 96 ? 102.482 123.648 130.506 1.00 20.33 96 GLU D C 1
ATOM 13262 O O . GLU D 4 96 ? 101.783 124.636 130.746 1.00 20.33 96 GLU D O 1
ATOM 13268 N N . TYR D 4 97 ? 102.029 122.628 129.779 1.00 17.67 97 TYR D N 1
ATOM 13269 C CA . TYR D 4 97 ? 100.687 122.650 129.199 1.00 17.67 97 TYR D CA 1
ATOM 13270 C C . TYR D 4 97 ? 100.105 121.247 129.251 1.00 17.67 97 TYR D C 1
ATOM 13271 O O . TYR D 4 97 ? 100.199 120.483 128.283 1.00 17.67 97 TYR D O 1
ATOM 13280 N N . PRO D 4 98 ? 99.506 120.864 130.381 1.00 16.47 98 PRO D N 1
ATOM 13281 C CA . PRO D 4 98 ? 98.916 119.525 130.491 1.00 16.47 98 PRO D CA 1
ATOM 13282 C C . PRO D 4 98 ? 97.610 119.446 129.716 1.00 16.47 98 PRO D C 1
ATOM 13283 O O . PRO D 4 98 ? 96.725 120.291 129.870 1.00 16.47 98 PRO D O 1
ATOM 13287 N N . LEU D 4 99 ? 97.495 118.422 128.874 1.00 15.41 99 LEU D N 1
ATOM 13288 C CA . LEU D 4 99 ? 96.382 118.281 127.947 1.00 15.41 99 LEU D CA 1
ATOM 13289 C C . LEU D 4 99 ? 95.752 116.905 128.080 1.00 15.41 99 LEU D C 1
ATOM 13290 O O . LEU D 4 99 ? 96.450 115.889 128.026 1.00 15.41 99 LEU D O 1
ATOM 13295 N N . ASN D 4 100 ? 94.430 116.878 128.236 1.00 15.57 100 ASN D N 1
ATOM 13296 C CA . ASN D 4 100 ? 93.647 115.650 128.120 1.00 15.57 100 ASN D CA 1
ATOM 13297 C C . ASN D 4 100 ? 93.563 115.342 126.635 1.00 15.57 100 ASN D C 1
ATOM 13298 O O . ASN D 4 100 ? 92.630 115.740 125.937 1.00 15.57 100 ASN D O 1
ATOM 13303 N N . ILE D 4 101 ? 94.542 114.606 126.140 1.00 14.85 101 ILE D N 1
ATOM 13304 C CA . ILE D 4 101 ? 94.585 114.291 124.724 1.00 14.85 101 ILE D CA 1
ATOM 13305 C C . ILE D 4 101 ? 94.467 112.777 124.581 1.00 14.85 101 ILE D C 1
ATOM 13306 O O . ILE D 4 101 ? 95.410 112.016 124.820 1.00 14.85 101 ILE D O 1
ATOM 13311 N N . GLY D 4 102 ? 93.270 112.337 124.212 1.00 14.58 102 GLY D N 1
ATOM 13312 C CA . GLY D 4 102 ? 92.969 110.936 124.048 1.00 14.58 102 GLY D CA 1
ATOM 13313 C C . GLY D 4 102 ? 92.575 110.213 125.310 1.00 14.58 102 GLY D C 1
ATOM 13314 O O . GLY D 4 102 ? 92.455 108.985 125.284 1.00 14.58 102 GLY D O 1
ATOM 13315 N N . GLY D 4 103 ? 92.383 110.923 126.416 1.00 16.12 103 GLY D N 1
ATOM 13316 C CA . GLY D 4 103 ? 92.128 110.284 127.687 1.00 16.12 103 GLY D CA 1
ATOM 13317 C C . GLY D 4 103 ? 93.350 109.697 128.349 1.00 16.12 103 GLY D C 1
ATOM 13318 O O . GLY D 4 103 ? 93.225 109.099 129.423 1.00 16.12 103 GLY D O 1
ATOM 13319 N N . ARG D 4 104 ? 94.516 109.860 127.755 1.00 16.16 104 ARG D N 1
ATOM 13320 C CA . ARG D 4 104 ? 95.769 109.261 128.170 1.00 16.16 104 ARG D CA 1
ATOM 13321 C C . ARG D 4 104 ? 96.324 110.042 129.359 1.00 16.16 104 ARG D C 1
ATOM 13322 O O . ARG D 4 104 ? 96.020 111.228 129.513 1.00 16.16 104 ARG D O 1
ATOM 13330 N N . PRO D 4 105 ? 97.101 109.401 130.234 1.00 16.70 105 PRO D N 1
ATOM 13331 C CA . PRO D 4 105 ? 97.570 110.094 131.436 1.00 16.70 105 PRO D CA 1
ATOM 13332 C C . PRO D 4 105 ? 98.594 111.167 131.114 1.00 16.70 105 PRO D C 1
ATOM 13333 O O . PRO D 4 105 ? 99.208 111.183 130.046 1.00 16.70 105 PRO D O 1
ATOM 13337 N N . LEU D 4 106 ? 98.742 112.095 132.060 1.00 17.64 106 LEU D N 1
ATOM 13338 C CA . LEU D 4 106 ? 99.677 113.198 131.880 1.00 17.64 106 LEU D CA 1
ATOM 13339 C C . LEU D 4 106 ? 101.113 112.697 131.882 1.00 17.64 106 LEU D C 1
ATOM 13340 O O . LEU D 4 106 ? 101.885 113.000 130.966 1.00 17.64 106 LEU D O 1
ATOM 13345 N N . PHE D 4 107 ? 101.488 111.911 132.888 1.00 19.75 107 PHE D N 1
ATOM 13346 C CA . PHE D 4 107 ? 102.774 111.221 132.853 1.00 19.75 107 PHE D CA 1
ATOM 13347 C C . PHE D 4 107 ? 102.576 109.906 132.115 1.00 19.75 107 PHE D C 1
ATOM 13348 O O . PHE D 4 107 ? 102.457 108.828 132.701 1.00 19.75 107 PHE D O 1
ATOM 13356 N N . SER D 4 108 ? 102.507 110.012 130.796 1.00 19.77 108 SER D N 1
ATOM 13357 C CA . SER D 4 108 ? 102.591 108.833 129.957 1.00 19.77 108 SER D CA 1
ATOM 13358 C C . SER D 4 108 ? 104.036 108.369 129.955 1.00 19.77 108 SER D C 1
ATOM 13359 O O . SER D 4 108 ? 104.847 108.898 129.194 1.00 19.77 108 SER D O 1
ATOM 13362 N N . TRP D 4 109 ? 104.392 107.438 130.827 1.00 22.29 109 TRP D N 1
ATOM 13363 C CA . TRP D 4 109 ? 105.754 106.921 130.756 1.00 22.29 109 TRP D CA 1
ATOM 13364 C C . TRP D 4 109 ? 106.015 106.035 129.529 1.00 22.29 109 TRP D C 1
ATOM 13365 O O . TRP D 4 109 ? 107.166 106.012 129.080 1.00 22.29 109 TRP D O 1
ATOM 13376 N N . PRO D 4 110 ? 105.057 105.304 128.933 1.00 20.99 110 PRO D N 1
ATOM 13377 C CA . PRO D 4 110 ? 105.250 104.927 127.535 1.00 20.99 110 PRO D CA 1
ATOM 13378 C C . PRO D 4 110 ? 104.886 106.127 126.686 1.00 20.99 110 PRO D C 1
ATOM 13379 O O . PRO D 4 110 ? 104.262 107.069 127.166 1.00 20.99 110 PRO D O 1
ATOM 13383 N N . ALA D 4 111 ? 105.316 106.084 125.427 1.00 19.87 111 ALA D N 1
ATOM 13384 C CA . ALA D 4 111 ? 105.255 107.132 124.408 1.00 19.87 111 ALA D CA 1
ATOM 13385 C C . ALA D 4 111 ? 106.189 108.299 124.695 1.00 19.87 111 ALA D C 1
ATOM 13386 O O . ALA D 4 111 ? 106.254 109.225 123.885 1.00 19.87 111 ALA D O 1
ATOM 13388 N N . PHE D 4 112 ? 106.923 108.286 125.805 1.00 21.35 112 PHE D N 1
ATOM 13389 C CA . PHE D 4 112 ? 108.030 109.208 126.010 1.00 21.35 112 PHE D CA 1
ATOM 13390 C C . PHE D 4 112 ? 109.367 108.540 125.754 1.00 21.35 112 PHE D C 1
ATOM 13391 O O . PHE D 4 112 ? 110.359 109.235 125.524 1.00 21.35 112 PHE D O 1
ATOM 13399 N N . ILE D 4 113 ? 109.401 107.213 125.797 1.00 24.71 113 ILE D N 1
ATOM 13400 C CA . ILE D 4 113 ? 110.601 106.408 125.579 1.00 24.71 113 ILE D CA 1
ATOM 13401 C C . ILE D 4 113 ? 111.016 106.363 124.103 1.00 24.71 113 ILE D C 1
ATOM 13402 O O . ILE D 4 113 ? 112.221 106.477 123.837 1.00 24.71 113 ILE D O 1
ATOM 13407 N N . PRO D 4 114 ? 110.126 106.240 123.100 1.00 23.65 114 PRO D N 1
ATOM 13408 C CA . PRO D 4 114 ? 110.609 106.371 121.713 1.00 23.65 114 PRO D CA 1
ATOM 13409 C C . PRO D 4 114 ? 111.011 107.779 121.301 1.00 23.65 114 PRO D C 1
ATOM 13410 O O . PRO D 4 114 ? 111.484 107.952 120.172 1.00 23.65 114 PRO D O 1
ATOM 13414 N N . ALA D 4 115 ? 110.833 108.788 122.151 1.00 26.02 115 ALA D N 1
ATOM 13415 C CA . ALA D 4 115 ? 111.340 110.118 121.858 1.00 26.02 115 ALA D CA 1
ATOM 13416 C C . ALA D 4 115 ? 112.498 110.532 122.750 1.00 26.02 115 ALA D C 1
ATOM 13417 O O . ALA D 4 115 ? 113.260 111.419 122.363 1.00 26.02 115 ALA D O 1
ATOM 13419 N N . THR D 4 116 ? 112.649 109.923 123.925 1.00 29.88 116 THR D N 1
ATOM 13420 C CA . THR D 4 116 ? 113.846 110.132 124.724 1.00 29.88 116 THR D CA 1
ATOM 13421 C C . THR D 4 116 ? 114.958 109.158 124.373 1.00 29.88 116 THR D C 1
ATOM 13422 O O . THR D 4 116 ? 116.084 109.330 124.848 1.00 29.88 116 THR D O 1
ATOM 13426 N N . PHE D 4 117 ? 114.675 108.139 123.562 1.00 31.85 117 PHE D N 1
ATOM 13427 C CA . PHE D 4 117 ? 115.756 107.305 123.058 1.00 31.85 117 PHE D CA 1
ATOM 13428 C C . PHE D 4 117 ? 116.452 107.970 121.881 1.00 31.85 117 PHE D C 1
ATOM 13429 O O . PHE D 4 117 ? 117.682 107.939 121.785 1.00 31.85 117 PHE D O 1
ATOM 13437 N N . GLU D 4 118 ? 115.683 108.568 120.973 1.00 31.21 118 GLU D N 1
ATOM 13438 C CA . GLU D 4 118 ? 116.263 109.240 119.820 1.00 31.21 118 GLU D CA 1
ATOM 13439 C C . GLU D 4 118 ? 116.939 110.553 120.182 1.00 31.21 118 GLU D C 1
ATOM 13440 O O . GLU D 4 118 ? 117.668 111.099 119.352 1.00 31.21 118 GLU D O 1
ATOM 13446 N N . GLY D 4 119 ? 116.707 111.076 121.381 1.00 34.96 119 GLY D N 1
ATOM 13447 C CA . GLY D 4 119 ? 117.479 112.193 121.874 1.00 34.96 119 GLY D CA 1
ATOM 13448 C C . GLY D 4 119 ? 118.725 111.711 122.583 1.00 34.96 119 GLY D C 1
ATOM 13449 O O . GLY D 4 119 ? 119.683 112.465 122.766 1.00 34.96 119 GLY D O 1
ATOM 13450 N N . MET D 4 120 ? 118.718 110.442 122.990 1.00 36.92 120 MET D N 1
ATOM 13451 C CA . MET D 4 120 ? 119.923 109.851 123.557 1.00 36.92 120 MET D CA 1
ATOM 13452 C C . MET D 4 120 ? 120.924 109.510 122.462 1.00 36.92 120 MET D C 1
ATOM 13453 O O . MET D 4 120 ? 122.128 109.714 122.632 1.00 36.92 120 MET D O 1
ATOM 13458 N N . VAL D 4 121 ? 120.438 109.015 121.322 1.00 35.04 121 VAL D N 1
ATOM 13459 C CA . VAL D 4 121 ? 121.308 108.709 120.190 1.00 35.04 121 VAL D CA 1
ATOM 13460 C C . VAL D 4 121 ? 121.851 109.991 119.571 1.00 35.04 121 VAL D C 1
ATOM 13461 O O . VAL D 4 121 ? 123.021 110.057 119.171 1.00 35.04 121 VAL D O 1
ATOM 13465 N N . LEU D 4 122 ? 121.028 111.042 119.532 1.00 36.38 122 LEU D N 1
ATOM 13466 C CA . LEU D 4 122 ? 121.395 112.285 118.856 1.00 36.38 122 LEU D CA 1
ATOM 13467 C C . LEU D 4 122 ? 122.515 113.020 119.584 1.00 36.38 122 LEU D C 1
ATOM 13468 O O . LEU D 4 122 ? 123.521 113.390 118.972 1.00 36.38 122 LEU D O 1
ATOM 13473 N N . LEU D 4 123 ? 122.358 113.250 120.886 1.00 39.87 123 LEU D N 1
ATOM 13474 C CA . LEU D 4 123 ? 123.375 113.990 121.621 1.00 39.87 123 LEU D CA 1
ATOM 13475 C C . LEU D 4 123 ? 124.616 113.158 121.902 1.00 39.87 123 LEU D C 1
ATOM 13476 O O . LEU D 4 123 ? 125.677 113.728 122.171 1.00 39.87 123 LEU D O 1
ATOM 13481 N N . SER D 4 124 ? 124.509 111.831 121.849 1.00 39.90 124 SER D N 1
ATOM 13482 C CA . SER D 4 124 ? 125.699 110.996 121.931 1.00 39.90 124 SER D CA 1
ATOM 13483 C C . SER D 4 124 ? 126.533 111.105 120.669 1.00 39.90 124 SER D C 1
ATOM 13484 O O . SER D 4 124 ? 127.755 111.267 120.740 1.00 39.90 124 SER D O 1
ATOM 13487 N N . ALA D 4 125 ? 125.887 111.020 119.507 1.00 38.67 125 ALA D N 1
ATOM 13488 C CA . ALA D 4 125 ? 126.605 111.125 118.248 1.00 38.67 125 ALA D CA 1
ATOM 13489 C C . ALA D 4 125 ? 127.046 112.548 117.958 1.00 38.67 125 ALA D C 1
ATOM 13490 O O . ALA D 4 125 ? 128.008 112.746 117.211 1.00 38.67 125 ALA D O 1
ATOM 13492 N N . PHE D 4 126 ? 126.373 113.541 118.535 1.00 39.97 126 PHE D N 1
ATOM 13493 C CA . PHE D 4 126 ? 126.872 114.905 118.455 1.00 39.97 126 PHE D CA 1
ATOM 13494 C C . PHE D 4 126 ? 128.089 115.104 119.340 1.00 39.97 126 PHE D C 1
ATOM 13495 O O . PHE D 4 126 ? 128.841 116.059 119.135 1.00 39.97 126 PHE D O 1
ATOM 13503 N N . ALA D 4 127 ? 128.293 114.230 120.319 1.00 40.00 127 ALA D N 1
ATOM 13504 C CA . ALA D 4 127 ? 129.523 114.189 121.091 1.00 40.00 127 ALA D CA 1
ATOM 13505 C C . ALA D 4 127 ? 130.481 113.116 120.597 1.00 40.00 127 ALA D C 1
ATOM 13506 O O . ALA D 4 127 ? 131.568 112.970 121.158 1.00 40.00 127 ALA D O 1
ATOM 13508 N N . ALA D 4 128 ? 130.100 112.356 119.572 1.00 40.86 128 ALA D N 1
ATOM 13509 C CA . ALA D 4 128 ? 130.968 111.341 118.989 1.00 40.86 128 ALA D CA 1
ATOM 13510 C C . ALA D 4 128 ? 131.704 111.826 117.755 1.00 40.86 128 ALA D C 1
ATOM 13511 O O . ALA D 4 128 ? 132.813 111.357 117.488 1.00 40.86 128 ALA D O 1
ATOM 13513 N N . VAL D 4 129 ? 131.111 112.732 116.989 1.00 43.26 129 VAL D N 1
ATOM 13514 C CA . VAL D 4 129 ? 131.773 113.345 115.848 1.00 43.26 129 VAL D CA 1
ATOM 13515 C C . VAL D 4 129 ? 132.404 114.670 116.229 1.00 43.26 129 VAL D C 1
ATOM 13516 O O . VAL D 4 129 ? 133.592 114.889 115.999 1.00 43.26 129 VAL D O 1
ATOM 13520 N N . PHE D 4 130 ? 131.622 115.561 116.830 1.00 45.07 130 PHE D N 1
ATOM 13521 C CA . PHE D 4 130 ? 132.133 116.843 117.289 1.00 45.07 130 PHE D CA 1
ATOM 13522 C C . PHE D 4 130 ? 132.856 116.747 118.621 1.00 45.07 130 PHE D C 1
ATOM 13523 O O . PHE D 4 130 ? 133.332 117.769 119.118 1.00 45.07 130 PHE D O 1
ATOM 13531 N N . GLY D 4 131 ? 132.929 115.561 119.217 1.00 46.86 131 GLY D N 1
ATOM 13532 C CA . GLY D 4 131 ? 133.713 115.360 120.415 1.00 46.86 131 GLY D CA 1
ATOM 13533 C C . GLY D 4 131 ? 134.990 114.622 120.091 1.00 46.86 131 GLY D C 1
ATOM 13534 O O . GLY D 4 131 ? 135.910 114.562 120.909 1.00 46.86 131 GLY D O 1
ATOM 13535 N N . MET D 4 132 ? 135.049 114.044 118.894 1.00 49.45 132 MET D N 1
ATOM 13536 C CA . MET D 4 132 ? 136.280 113.454 118.389 1.00 49.45 132 MET D CA 1
ATOM 13537 C C . MET D 4 132 ? 137.133 114.485 117.668 1.00 49.45 132 MET D C 1
ATOM 13538 O O . MET D 4 132 ? 138.351 114.528 117.863 1.00 49.45 132 MET D O 1
ATOM 13543 N N . ILE D 4 133 ? 136.505 115.339 116.851 1.00 49.78 133 ILE D N 1
ATOM 13544 C CA . ILE D 4 133 ? 137.212 116.462 116.240 1.00 49.78 133 ILE D CA 1
ATOM 13545 C C . ILE D 4 133 ? 137.389 117.630 117.195 1.00 49.78 133 ILE D C 1
ATOM 13546 O O . ILE D 4 133 ? 137.935 118.665 116.798 1.00 49.78 133 ILE D O 1
ATOM 13551 N N . ALA D 4 134 ? 136.943 117.506 118.442 1.00 51.72 134 ALA D N 1
ATOM 13552 C CA . ALA D 4 134 ? 137.370 118.405 119.503 1.00 51.72 134 ALA D CA 1
ATOM 13553 C C . ALA D 4 134 ? 138.452 117.796 120.377 1.00 51.72 134 ALA D C 1
ATOM 13554 O O . ALA D 4 134 ? 139.271 118.533 120.934 1.00 51.72 134 ALA D O 1
ATOM 13556 N N . ALA D 4 135 ? 138.473 116.468 120.509 1.00 55.34 135 ALA D N 1
ATOM 13557 C CA . ALA D 4 135 ? 139.563 115.814 121.221 1.00 55.34 135 ALA D CA 1
ATOM 13558 C C . ALA D 4 135 ? 140.809 115.731 120.352 1.00 55.34 135 ALA D C 1
ATOM 13559 O O . ALA D 4 135 ? 141.915 116.019 120.820 1.00 55.34 135 ALA D O 1
ATOM 13561 N N . CYS D 4 136 ? 140.653 115.335 119.092 1.00 56.82 136 CYS D N 1
ATOM 13562 C CA . CYS D 4 136 ? 141.700 115.549 118.107 1.00 56.82 136 CYS D CA 1
ATOM 13563 C C . CYS D 4 136 ? 141.588 116.966 117.572 1.00 56.82 136 CYS D C 1
ATOM 13564 O O . CYS D 4 136 ? 140.491 117.451 117.297 1.00 56.82 136 CYS D O 1
ATOM 13567 N N . GLY D 4 137 ? 142.723 117.631 117.416 1.00 58.58 137 GLY D N 1
ATOM 13568 C CA . GLY D 4 137 ? 142.687 118.957 116.836 1.00 58.58 137 GLY D CA 1
ATOM 13569 C C . GLY D 4 137 ? 142.601 118.927 115.324 1.00 58.58 137 GLY D C 1
ATOM 13570 O O . GLY D 4 137 ? 143.540 119.349 114.648 1.00 58.58 137 GLY D O 1
ATOM 13571 N N . LEU D 4 138 ? 141.496 118.413 114.775 1.00 58.09 138 LEU D N 1
ATOM 13572 C CA . LEU D 4 138 ? 141.359 118.318 113.323 1.00 58.09 138 LEU D CA 1
ATOM 13573 C C . LEU D 4 138 ? 140.921 119.592 112.603 1.00 58.09 138 LEU D C 1
ATOM 13574 O O . LEU D 4 138 ? 141.456 119.842 111.518 1.00 58.09 138 LEU D O 1
ATOM 13579 N N . PRO D 4 139 ? 139.966 120.443 113.108 1.00 58.25 139 PRO D N 1
ATOM 13580 C CA . PRO D 4 139 ? 139.750 121.728 112.418 1.00 58.25 139 PRO D CA 1
ATOM 13581 C C . PRO D 4 139 ? 140.945 122.654 112.571 1.00 58.25 139 PRO D C 1
ATOM 13582 O O . PRO D 4 139 ? 140.927 123.622 113.338 1.00 58.25 139 PRO D O 1
ATOM 13586 N N . ARG D 4 140 ? 141.995 122.329 111.824 1.00 60.63 140 ARG D N 1
ATOM 13587 C CA . ARG D 4 140 ? 143.344 122.848 111.946 1.00 60.63 140 ARG D CA 1
ATOM 13588 C C . ARG D 4 140 ? 144.117 122.510 110.678 1.00 60.63 140 ARG D C 1
ATOM 13589 O O . ARG D 4 140 ? 144.853 121.516 110.652 1.00 60.63 140 ARG D O 1
ATOM 13597 N N . PRO D 4 141 ? 143.954 123.263 109.596 1.00 65.47 141 PRO D N 1
ATOM 13598 C CA . PRO D 4 141 ? 144.883 123.137 108.474 1.00 65.47 141 PRO D CA 1
ATOM 13599 C C . PRO D 4 141 ? 146.202 123.812 108.825 1.00 65.47 141 PRO D C 1
ATOM 13600 O O . PRO D 4 141 ? 146.297 124.572 109.790 1.00 65.47 141 PRO D O 1
ATOM 13604 N N . TYR D 4 142 ? 147.213 123.528 108.003 1.00 68.57 142 TYR D N 1
ATOM 13605 C CA . TYR D 4 142 ? 148.621 123.821 108.285 1.00 68.57 142 TYR D CA 1
ATOM 13606 C C . TYR D 4 142 ? 149.040 123.240 109.637 1.00 68.57 142 TYR D C 1
ATOM 13607 O O . TYR D 4 142 ? 149.292 123.946 110.612 1.00 68.57 142 TYR D O 1
ATOM 13616 N N . HIS D 4 143 ? 149.038 121.925 109.683 1.00 64.28 143 HIS D N 1
ATOM 13617 C CA . HIS D 4 143 ? 149.869 121.323 110.705 1.00 64.28 143 HIS D CA 1
ATOM 13618 C C . HIS D 4 143 ? 151.324 121.397 110.248 1.00 64.28 143 HIS D C 1
ATOM 13619 O O . HIS D 4 143 ? 151.601 121.384 109.047 1.00 64.28 143 HIS D O 1
ATOM 13626 N N . PRO D 4 144 ? 152.283 121.467 111.180 1.00 65.42 144 PRO D N 1
ATOM 13627 C CA . PRO D 4 144 ? 153.695 121.508 110.768 1.00 65.42 144 PRO D CA 1
ATOM 13628 C C . PRO D 4 144 ? 154.264 120.186 110.267 1.00 65.42 144 PRO D C 1
ATOM 13629 O O . PRO D 4 144 ? 155.483 120.065 110.133 1.00 65.42 144 PRO D O 1
ATOM 13633 N N . VAL D 4 145 ? 153.420 119.187 110.007 1.00 63.16 145 VAL D N 1
ATOM 13634 C CA . VAL D 4 145 ? 153.876 117.918 109.455 1.00 63.16 145 VAL D CA 1
ATOM 13635 C C . VAL D 4 145 ? 153.552 117.797 107.965 1.00 63.16 145 VAL D C 1
ATOM 13636 O O . VAL D 4 145 ? 154.161 116.966 107.274 1.00 63.16 145 VAL D O 1
ATOM 13640 N N . PHE D 4 146 ? 152.651 118.630 107.441 1.00 62.72 146 PHE D N 1
ATOM 13641 C CA . PHE D 4 146 ? 152.239 118.528 106.047 1.00 62.72 146 PHE D CA 1
ATOM 13642 C C . PHE D 4 146 ? 153.297 119.024 105.076 1.00 62.72 146 PHE D C 1
ATOM 13643 O O . PHE D 4 146 ? 153.265 118.647 103.900 1.00 62.72 146 PHE D O 1
ATOM 13651 N N . ASN D 4 147 ? 154.226 119.855 105.535 1.00 65.61 147 ASN D N 1
ATOM 13652 C CA . ASN D 4 147 ? 155.307 120.366 104.695 1.00 65.61 147 ASN D CA 1
ATOM 13653 C C . ASN D 4 147 ? 156.515 119.434 104.712 1.00 65.61 147 ASN D C 1
ATOM 13654 O O . ASN D 4 147 ? 157.636 119.831 105.022 1.00 65.61 147 ASN D O 1
ATOM 13659 N N . ALA D 4 148 ? 156.274 118.172 104.373 1.00 66.11 148 ALA D N 1
ATOM 13660 C CA . ALA D 4 148 ? 157.243 117.101 104.268 1.00 66.11 148 ALA D CA 1
ATOM 13661 C C . ALA D 4 148 ? 157.461 116.739 102.802 1.00 66.11 148 ALA D C 1
ATOM 13662 O O . ALA D 4 148 ? 156.552 116.914 101.983 1.00 66.11 148 ALA D O 1
ATOM 13664 N N . PRO D 4 149 ? 158.655 116.254 102.429 1.00 69.01 149 PRO D N 1
ATOM 13665 C CA . PRO D 4 149 ? 158.914 115.957 101.008 1.00 69.01 149 PRO D CA 1
ATOM 13666 C C . PRO D 4 149 ? 158.109 114.793 100.451 1.00 69.01 149 PRO D C 1
ATOM 13667 O O . PRO D 4 149 ? 157.996 114.676 99.225 1.00 69.01 149 PRO D O 1
ATOM 13671 N N . ASN D 4 150 ? 157.548 113.933 101.300 1.00 64.85 150 ASN D N 1
ATOM 13672 C CA . ASN D 4 150 ? 156.791 112.784 100.823 1.00 64.85 150 ASN D CA 1
ATOM 13673 C C . ASN D 4 150 ? 155.571 112.499 101.692 1.00 64.85 150 ASN D C 1
ATOM 13674 O O . ASN D 4 150 ? 155.179 111.339 101.853 1.00 64.85 150 ASN D O 1
ATOM 13679 N N . PHE D 4 151 ? 154.950 113.539 102.250 1.00 60.49 151 PHE D N 1
ATOM 13680 C CA . PHE D 4 151 ? 153.714 113.354 103.001 1.00 60.49 151 PHE D CA 1
ATOM 13681 C C . PHE D 4 151 ? 152.496 113.206 102.101 1.00 60.49 151 PHE D C 1
ATOM 13682 O O . PHE D 4 151 ? 151.398 112.956 102.607 1.00 60.49 151 PHE D O 1
ATOM 13690 N N . GLU D 4 152 ? 152.654 113.376 100.787 1.00 62.32 152 GLU D N 1
ATOM 13691 C CA . GLU D 4 152 ? 151.603 112.976 99.860 1.00 62.32 152 GLU D CA 1
ATOM 13692 C C . GLU D 4 152 ? 151.406 111.466 99.869 1.00 62.32 152 GLU D C 1
ATOM 13693 O O . GLU D 4 152 ? 150.288 110.985 99.657 1.00 62.32 152 GLU D O 1
ATOM 13699 N N . ARG D 4 153 ? 152.473 110.707 100.113 1.00 64.97 153 ARG D N 1
ATOM 13700 C CA . ARG D 4 153 ? 152.381 109.264 100.275 1.00 64.97 153 ARG D CA 1
ATOM 13701 C C . ARG D 4 153 ? 152.007 108.849 101.690 1.00 64.97 153 ARG D C 1
ATOM 13702 O O . ARG D 4 153 ? 151.821 107.651 101.931 1.00 64.97 153 ARG D O 1
ATOM 13710 N N . ALA D 4 154 ? 151.910 109.798 102.625 1.00 60.37 154 ALA D N 1
ATOM 13711 C CA . ALA D 4 154 ? 151.674 109.444 104.021 1.00 60.37 154 ALA D CA 1
ATOM 13712 C C . ALA D 4 154 ? 150.264 108.924 104.234 1.00 60.37 154 ALA D C 1
ATOM 13713 O O . ALA D 4 154 ? 150.035 108.070 105.095 1.00 60.37 154 ALA D O 1
ATOM 13715 N N . SER D 4 155 ? 149.306 109.428 103.470 1.00 59.18 155 SER D N 1
ATOM 13716 C CA . SER D 4 155 ? 147.942 108.945 103.559 1.00 59.18 155 SER D CA 1
ATOM 13717 C C . SER D 4 155 ? 147.600 107.967 102.446 1.00 59.18 155 SER D C 1
ATOM 13718 O O . SER D 4 155 ? 146.418 107.696 102.218 1.00 59.18 155 SER D O 1
ATOM 13721 N N . VAL D 4 156 ? 148.603 107.434 101.746 1.00 61.58 156 VAL D N 1
ATOM 13722 C CA . VAL D 4 156 ? 148.360 106.494 100.658 1.00 61.58 156 VAL D CA 1
ATOM 13723 C C . VAL D 4 156 ? 149.092 105.179 100.913 1.00 61.58 156 VAL D C 1
ATOM 13724 O O . VAL D 4 156 ? 148.460 104.122 101.012 1.00 61.58 156 VAL D O 1
ATOM 13728 N N . ASP D 4 157 ? 150.422 105.223 101.024 1.00 65.50 157 ASP D N 1
ATOM 13729 C CA . ASP D 4 157 ? 151.207 103.998 101.171 1.00 65.50 157 ASP D CA 1
ATOM 13730 C C . ASP D 4 157 ? 152.180 104.003 102.335 1.00 65.50 157 ASP D C 1
ATOM 13731 O O . ASP D 4 157 ? 152.427 102.948 102.922 1.00 65.50 157 ASP D O 1
ATOM 13736 N N . ARG D 4 158 ? 152.752 105.145 102.684 1.00 62.57 158 ARG D N 1
ATOM 13737 C CA . ARG D 4 158 ? 153.899 105.157 103.576 1.00 62.57 158 ARG D CA 1
ATOM 13738 C C . ARG D 4 158 ? 153.494 105.524 104.997 1.00 62.57 158 ARG D C 1
ATOM 13739 O O . ARG D 4 158 ? 152.425 106.080 105.251 1.00 62.57 158 ARG D O 1
ATOM 13747 N N . PHE D 4 159 ? 154.390 105.216 105.929 1.00 62.15 159 PHE D N 1
ATOM 13748 C CA . PHE D 4 159 ? 154.144 105.345 107.356 1.00 62.15 159 PHE D CA 1
ATOM 13749 C C . PHE D 4 159 ? 155.267 106.186 107.942 1.00 62.15 159 PHE D C 1
ATOM 13750 O O . PHE D 4 159 ? 156.438 105.951 107.635 1.00 62.15 159 PHE D O 1
ATOM 13758 N N . PHE D 4 160 ? 154.919 107.163 108.779 1.00 59.33 160 PHE D N 1
ATOM 13759 C CA . PHE D 4 160 ? 155.851 108.230 109.149 1.00 59.33 160 PHE D CA 1
ATOM 13760 C C . PHE D 4 160 ? 155.944 108.387 110.660 1.00 59.33 160 PHE D C 1
ATOM 13761 O O . PHE D 4 160 ? 155.211 109.188 111.245 1.00 59.33 160 PHE D O 1
ATOM 13769 N N . LEU D 4 161 ? 156.872 107.670 111.283 1.00 63.13 161 LEU D N 1
ATOM 13770 C CA . LEU D 4 161 ? 157.148 107.891 112.695 1.00 63.13 161 LEU D CA 1
ATOM 13771 C C . LEU D 4 161 ? 157.815 109.247 112.871 1.00 63.13 161 LEU D C 1
ATOM 13772 O O . LEU D 4 161 ? 158.923 109.473 112.374 1.00 63.13 161 LEU D O 1
ATOM 13777 N N . CYS D 4 162 ? 157.137 110.147 113.572 1.00 63.67 162 CYS D N 1
ATOM 13778 C CA . CYS D 4 162 ? 157.569 111.529 113.707 1.00 63.67 162 CYS D CA 1
ATOM 13779 C C . CYS D 4 162 ? 157.567 111.901 115.176 1.00 63.67 162 CYS D C 1
ATOM 13780 O O . CYS D 4 162 ? 156.630 111.559 115.900 1.00 63.67 162 CYS D O 1
ATOM 13783 N N . ILE D 4 163 ? 158.624 112.572 115.620 1.00 66.62 163 ILE D N 1
ATOM 13784 C CA . ILE D 4 163 ? 158.688 113.120 116.964 1.00 66.62 163 ILE D CA 1
ATOM 13785 C C . ILE D 4 163 ? 158.692 114.644 116.850 1.00 66.62 163 ILE D C 1
ATOM 13786 O O . ILE D 4 163 ? 158.760 115.204 115.758 1.00 66.62 163 ILE D O 1
ATOM 13791 N N . GLU D 4 164 ? 158.632 115.318 117.993 1.00 69.48 164 GLU D N 1
ATOM 13792 C CA . GLU D 4 164 ? 158.435 116.765 118.013 1.00 69.48 164 GLU D CA 1
ATOM 13793 C C . GLU D 4 164 ? 159.522 117.393 118.877 1.00 69.48 164 GLU D C 1
ATOM 13794 O O . GLU D 4 164 ? 160.489 116.739 119.280 1.00 69.48 164 GLU D O 1
ATOM 13800 N N . ALA D 4 165 ? 159.363 118.685 119.168 1.00 71.16 165 ALA D N 1
ATOM 13801 C CA . ALA D 4 165 ? 160.276 119.424 120.027 1.00 71.16 165 ALA D CA 1
ATOM 13802 C C . ALA D 4 165 ? 159.656 119.774 121.374 1.00 71.16 165 ALA D C 1
ATOM 13803 O O . ALA D 4 165 ? 160.157 120.664 122.067 1.00 71.16 165 ALA D O 1
ATOM 13805 N N . ALA D 4 166 ? 158.582 119.089 121.760 1.00 74.10 166 ALA D N 1
ATOM 13806 C CA . ALA D 4 166 ? 157.954 119.321 123.052 1.00 74.10 166 ALA D CA 1
ATOM 13807 C C . ALA D 4 166 ? 158.601 118.522 124.172 1.00 74.10 166 ALA D C 1
ATOM 13808 O O . ALA D 4 166 ? 158.436 118.876 125.345 1.00 74.10 166 ALA D O 1
ATOM 13810 N N . ASP D 4 167 ? 159.323 117.458 123.841 1.00 74.47 167 ASP D N 1
ATOM 13811 C CA . ASP D 4 167 ? 160.050 116.690 124.833 1.00 74.47 167 ASP D CA 1
ATOM 13812 C C . ASP D 4 167 ? 161.377 117.373 125.158 1.00 74.47 167 ASP D C 1
ATOM 13813 O O . ASP D 4 167 ? 161.980 118.015 124.293 1.00 74.47 167 ASP D O 1
ATOM 13818 N N . PRO D 4 168 ? 161.851 117.257 126.403 1.00 77.07 168 PRO D N 1
ATOM 13819 C CA . PRO D 4 168 ? 163.133 117.883 126.765 1.00 77.07 168 PRO D CA 1
ATOM 13820 C C . PRO D 4 168 ? 164.357 117.174 126.205 1.00 77.07 168 PRO D C 1
ATOM 13821 O O . PRO D 4 168 ? 165.463 117.719 126.319 1.00 77.07 168 PRO D O 1
ATOM 13825 N N . LYS D 4 169 ? 164.208 115.994 125.607 1.00 71.87 169 LYS D N 1
ATOM 13826 C CA . LYS D 4 169 ? 165.337 115.206 125.128 1.00 71.87 169 LYS D CA 1
ATOM 13827 C C . LYS D 4 169 ? 165.332 115.057 123.608 1.00 71.87 169 LYS D C 1
ATOM 13828 O O . LYS D 4 169 ? 165.553 113.968 123.076 1.00 71.87 169 LYS D O 1
ATOM 13834 N N . PHE D 4 170 ? 165.075 116.150 122.891 1.00 73.65 170 PHE D N 1
ATOM 13835 C CA . PHE D 4 170 ? 165.169 116.173 121.435 1.00 73.65 170 PHE D CA 1
ATOM 13836 C C . PHE D 4 170 ? 166.060 117.330 121.005 1.00 73.65 170 PHE D C 1
ATOM 13837 O O . PHE D 4 170 ? 165.738 118.497 121.257 1.00 73.65 170 PHE D O 1
ATOM 13845 N N . GLU D 4 171 ? 167.173 117.003 120.365 1.00 77.09 171 GLU D N 1
ATOM 13846 C CA . GLU D 4 171 ? 167.933 117.909 119.520 1.00 77.09 171 GLU D CA 1
ATOM 13847 C C . GLU D 4 171 ? 168.010 117.271 118.138 1.00 77.09 171 GLU D C 1
ATOM 13848 O O . GLU D 4 171 ? 167.467 116.189 117.921 1.00 77.09 171 GLU D O 1
ATOM 13854 N N . LEU D 4 172 ? 168.698 117.920 117.194 1.00 75.85 172 LEU D N 1
ATOM 13855 C CA . LEU D 4 172 ? 168.756 117.360 115.845 1.00 75.85 172 LEU D CA 1
ATOM 13856 C C . LEU D 4 172 ? 169.657 116.128 115.820 1.00 75.85 172 LEU D C 1
ATOM 13857 O O . LEU D 4 172 ? 169.290 115.089 115.260 1.00 75.85 172 LEU D O 1
ATOM 13862 N N . LYS D 4 173 ? 170.832 116.222 116.431 1.00 77.45 173 LYS D N 1
ATOM 13863 C CA . LYS D 4 173 ? 171.551 115.030 116.845 1.00 77.45 173 LYS D CA 1
ATOM 13864 C C . LYS D 4 173 ? 170.998 114.582 118.194 1.00 77.45 173 LYS D C 1
ATOM 13865 O O . LYS D 4 173 ? 170.279 115.335 118.855 1.00 77.45 173 LYS D O 1
ATOM 13871 N N . GLN D 4 174 ? 171.339 113.339 118.581 1.00 79.00 174 GLN D N 1
ATOM 13872 C CA . GLN D 4 174 ? 170.738 112.428 119.567 1.00 79.00 174 GLN D CA 1
ATOM 13873 C C . GLN D 4 174 ? 169.443 111.809 119.002 1.00 79.00 174 GLN D C 1
ATOM 13874 O O . GLN D 4 174 ? 168.978 110.791 119.525 1.00 79.00 174 GLN D O 1
ATOM 13880 N N . THR D 4 175 ? 168.930 112.301 117.874 1.00 74.44 175 THR D N 1
ATOM 13881 C CA . THR D 4 175 ? 167.666 111.858 117.305 1.00 74.44 175 THR D CA 1
ATOM 13882 C C . THR D 4 175 ? 167.819 111.292 115.902 1.00 74.44 175 THR D C 1
ATOM 13883 O O . THR D 4 175 ? 167.300 110.202 115.620 1.00 74.44 175 THR D O 1
ATOM 13887 N N . ARG D 4 176 ? 168.529 112.001 115.014 1.00 72.71 176 ARG D N 1
ATOM 13888 C CA . ARG D 4 176 ? 168.696 111.538 113.636 1.00 72.71 176 ARG D CA 1
ATOM 13889 C C . ARG D 4 176 ? 169.520 110.258 113.576 1.00 72.71 176 ARG D C 1
ATOM 13890 O O . ARG D 4 176 ? 169.249 109.376 112.752 1.00 72.71 176 ARG D O 1
ATOM 13898 N N . GLN D 4 177 ? 170.515 110.130 114.456 1.00 72.71 177 GLN D N 1
ATOM 13899 C CA . GLN D 4 177 ? 171.244 108.872 114.561 1.00 72.71 177 GLN D CA 1
ATOM 13900 C C . GLN D 4 177 ? 170.390 107.789 115.206 1.00 72.71 177 GLN D C 1
ATOM 13901 O O . GLN D 4 177 ? 170.608 106.599 114.954 1.00 72.71 177 GLN D O 1
ATOM 13907 N N . PHE D 4 178 ? 169.420 108.179 116.036 1.00 71.08 178 PHE D N 1
ATOM 13908 C CA . PHE D 4 178 ? 168.517 107.201 116.632 1.00 71.08 178 PHE D CA 1
ATOM 13909 C C . PHE D 4 178 ? 167.491 106.711 115.618 1.00 71.08 178 PHE D C 1
ATOM 13910 O O . PHE D 4 178 ? 167.106 105.536 115.633 1.00 71.08 178 PHE D O 1
ATOM 13918 N N . LEU D 4 179 ? 167.034 107.597 114.730 1.00 68.52 179 LEU D N 1
ATOM 13919 C CA . LEU D 4 179 ? 166.105 107.179 113.686 1.00 68.52 179 LEU D CA 1
ATOM 13920 C C . LEU D 4 179 ? 166.797 106.325 112.633 1.00 68.52 179 LEU D C 1
ATOM 13921 O O . LEU D 4 179 ? 166.143 105.517 111.964 1.00 68.52 179 LEU D O 1
ATOM 13926 N N . GLU D 4 180 ? 168.108 106.491 112.467 1.00 71.25 180 GLU D N 1
ATOM 13927 C CA . GLU D 4 180 ? 168.882 105.610 111.604 1.00 71.25 180 GLU D CA 1
ATOM 13928 C C . GLU D 4 180 ? 169.292 104.321 112.302 1.00 71.25 180 GLU D C 1
ATOM 13929 O O . GLU D 4 180 ? 169.777 103.402 111.634 1.00 71.25 180 GLU D O 1
ATOM 13935 N N . SER D 4 181 ? 169.113 104.235 113.622 1.00 67.99 181 SER D N 1
ATOM 13936 C CA . SER D 4 181 ? 169.206 102.965 114.328 1.00 67.99 181 SER D CA 1
ATOM 13937 C C . SER D 4 181 ? 167.952 102.123 114.152 1.00 67.99 181 SER D C 1
ATOM 13938 O O . SER D 4 181 ? 167.953 100.945 114.527 1.00 67.99 181 SER D O 1
ATOM 13941 N N . LEU D 4 182 ? 166.891 102.704 113.603 1.00 64.83 182 LEU D N 1
ATOM 13942 C CA . LEU D 4 182 ? 165.688 101.991 113.207 1.00 64.83 182 LEU D CA 1
ATOM 13943 C C . LEU D 4 182 ? 165.880 101.512 111.771 1.00 64.83 182 LEU D C 1
ATOM 13944 O O . LEU D 4 182 ? 166.989 101.550 111.232 1.00 64.83 182 LEU D O 1
ATOM 13949 N N . GLY D 4 183 ? 164.819 101.025 111.132 1.00 62.31 183 GLY D N 1
ATOM 13950 C CA . GLY D 4 183 ? 164.825 100.929 109.692 1.00 62.31 183 GLY D CA 1
ATOM 13951 C C . GLY D 4 183 ? 163.936 101.974 109.044 1.00 62.31 183 GLY D C 1
ATOM 13952 O O . GLY D 4 183 ? 162.730 101.771 108.880 1.00 62.31 183 GLY D O 1
ATOM 13953 N N . PRO D 4 184 ? 164.518 103.102 108.631 1.00 63.72 184 PRO D N 1
ATOM 13954 C CA . PRO D 4 184 ? 163.728 104.119 107.930 1.00 63.72 184 PRO D CA 1
ATOM 13955 C C . PRO D 4 184 ? 163.874 104.040 106.421 1.00 63.72 184 PRO D C 1
ATOM 13956 O O . PRO D 4 184 ? 164.663 103.244 105.903 1.00 63.72 184 PRO D O 1
ATOM 13960 N N . LEU D 4 185 ? 163.114 104.866 105.706 1.00 61.17 185 LEU D N 1
ATOM 13961 C CA . LEU D 4 185 ? 163.347 105.102 104.288 1.00 61.17 185 LEU D CA 1
ATOM 13962 C C . LEU D 4 185 ? 163.978 106.464 104.036 1.00 61.17 185 LEU D C 1
ATOM 13963 O O . LEU D 4 185 ? 164.957 106.566 103.292 1.00 61.17 185 LEU D O 1
ATOM 13968 N N . ALA D 4 186 ? 163.440 107.514 104.655 1.00 61.47 186 ALA D N 1
ATOM 13969 C CA . ALA D 4 186 ? 163.963 108.865 104.468 1.00 61.47 186 ALA D CA 1
ATOM 13970 C C . ALA D 4 186 ? 163.656 109.662 105.732 1.00 61.47 186 ALA D C 1
ATOM 13971 O O . ALA D 4 186 ? 162.513 110.080 105.940 1.00 61.47 186 ALA D O 1
ATOM 13973 N N . VAL D 4 187 ? 164.673 109.869 106.564 1.00 63.32 187 VAL D N 1
ATOM 13974 C CA . VAL D 4 187 ? 164.540 110.716 107.745 1.00 63.32 187 VAL D CA 1
ATOM 13975 C C . VAL D 4 187 ? 164.693 112.165 107.295 1.00 63.32 187 VAL D C 1
ATOM 13976 O O . VAL D 4 187 ? 165.773 112.583 106.874 1.00 63.32 187 VAL D O 1
ATOM 13980 N N . SER D 4 188 ? 163.612 112.933 107.386 1.00 68.22 188 SER D N 1
ATOM 13981 C CA . SER D 4 188 ? 163.580 114.312 106.919 1.00 68.22 188 SER D CA 1
ATOM 13982 C C . SER D 4 188 ? 163.112 115.223 108.041 1.00 68.22 188 SER D C 1
ATOM 13983 O O . SER D 4 188 ? 162.137 114.911 108.731 1.00 68.22 188 SER D O 1
ATOM 13986 N N . THR D 4 189 ? 163.799 116.346 108.215 1.00 69.20 189 THR D N 1
ATOM 13987 C CA . THR D 4 189 ? 163.407 117.339 109.205 1.00 69.20 189 THR D CA 1
ATOM 13988 C C . THR D 4 189 ? 162.479 118.367 108.561 1.00 69.20 189 THR D C 1
ATOM 13989 O O . THR D 4 189 ? 162.821 118.989 107.549 1.00 69.20 189 THR D O 1
ATOM 13993 N N . VAL D 4 190 ? 161.281 118.503 109.117 1.00 70.76 190 VAL D N 1
ATOM 13994 C CA . VAL D 4 190 ? 160.293 119.427 108.590 1.00 70.76 190 VAL D CA 1
ATOM 13995 C C . VAL D 4 190 ? 160.087 120.546 109.600 1.00 70.76 190 VAL D C 1
ATOM 13996 O O . VAL D 4 190 ? 160.367 120.409 110.796 1.00 70.76 190 VAL D O 1
ATOM 14000 N N . ASP D 4 191 ? 159.621 121.681 109.097 1.00 73.43 191 ASP D N 1
ATOM 14001 C CA . ASP D 4 191 ? 159.572 122.915 109.856 1.00 73.43 191 ASP D CA 1
ATOM 14002 C C . ASP D 4 191 ? 158.135 123.232 110.258 1.00 73.43 191 ASP D C 1
ATOM 14003 O O . ASP D 4 191 ? 157.213 122.439 110.040 1.00 73.43 191 ASP D O 1
ATOM 14008 N N . ASN D 4 192 ? 157.948 124.399 110.862 1.00 74.87 192 ASN D N 1
ATOM 14009 C CA . ASN D 4 192 ? 156.626 124.840 111.269 1.00 74.87 192 ASN D CA 1
ATOM 14010 C C . ASN D 4 192 ? 156.067 125.843 110.270 1.00 74.87 192 ASN D C 1
ATOM 14011 O O . ASN D 4 192 ? 156.085 127.049 110.510 1.00 74.87 192 ASN D O 1
ATOM 14019 N N . CYS E 5 2 ? 102.665 134.400 110.440 1.00 35.53 33 CYS E N 1
ATOM 14020 C CA . CYS E 5 2 ? 103.347 134.427 109.151 1.00 35.53 33 CYS E CA 1
ATOM 14021 C C . CYS E 5 2 ? 102.507 133.891 107.997 1.00 35.53 33 CYS E C 1
ATOM 14022 O O . CYS E 5 2 ? 102.691 134.301 106.856 1.00 35.53 33 CYS E O 1
ATOM 14025 N N . HIS E 5 3 ? 101.574 132.983 108.275 1.00 27.63 34 HIS E N 1
ATOM 14026 C CA . HIS E 5 3 ? 100.979 132.216 107.194 1.00 27.63 34 HIS E CA 1
ATOM 14027 C C . HIS E 5 3 ? 99.508 132.499 106.925 1.00 27.63 34 HIS E C 1
ATOM 14028 O O . HIS E 5 3 ? 99.002 132.018 105.910 1.00 27.63 34 HIS E O 1
ATOM 14035 N N . LEU E 5 4 ? 98.807 133.210 107.814 1.00 25.96 35 LEU E N 1
ATOM 14036 C CA . LEU E 5 4 ? 97.551 133.921 107.525 1.00 25.96 35 LEU E CA 1
ATOM 14037 C C . LEU E 5 4 ? 96.434 133.053 106.950 1.00 25.96 35 LEU E C 1
ATOM 14038 O O . LEU E 5 4 ? 95.566 133.568 106.239 1.00 25.96 35 LEU E O 1
ATOM 14043 N N . GLU E 5 5 ? 96.435 131.745 107.215 1.00 25.29 36 GLU E N 1
ATOM 14044 C CA . GLU E 5 5 ? 95.503 130.858 106.527 1.00 25.29 36 GLU E CA 1
ATOM 14045 C C . GLU E 5 5 ? 94.083 131.019 107.046 1.00 25.29 36 GLU E C 1
ATOM 14046 O O . GLU E 5 5 ? 93.134 131.080 106.257 1.00 25.29 36 GLU E O 1
ATOM 14052 N N . MET E 5 6 ? 93.916 131.090 108.361 1.00 17.23 37 MET E N 1
ATOM 14053 C CA . MET E 5 6 ? 92.613 131.352 108.955 1.00 17.23 37 MET E CA 1
ATOM 14054 C C . MET E 5 6 ? 92.624 132.623 109.791 1.00 17.23 37 MET E C 1
ATOM 14055 O O . MET E 5 6 ? 91.726 132.822 110.611 1.00 17.23 37 MET E O 1
ATOM 14060 N N . TYR E 5 7 ? 93.628 133.482 109.594 1.00 18.48 38 TYR E N 1
ATOM 14061 C CA . TYR E 5 7 ? 93.709 134.734 110.339 1.00 18.48 38 TYR E CA 1
ATOM 14062 C C . TYR E 5 7 ? 92.578 135.672 109.946 1.00 18.48 38 TYR E C 1
ATOM 14063 O O . TYR E 5 7 ? 91.906 136.246 110.808 1.00 18.48 38 TYR E O 1
ATOM 14072 N N . ASP E 5 8 ? 92.351 135.834 108.650 1.00 21.31 39 ASP E N 1
ATOM 14073 C CA . ASP E 5 8 ? 91.158 136.488 108.136 1.00 21.31 39 ASP E CA 1
ATOM 14074 C C . ASP E 5 8 ? 90.409 135.488 107.273 1.00 21.31 39 ASP E C 1
ATOM 14075 O O . ASP E 5 8 ? 90.975 134.937 106.324 1.00 21.31 39 ASP E O 1
ATOM 14080 N N . GLN E 5 9 ? 89.148 135.253 107.607 1.00 17.19 40 GLN E N 1
ATOM 14081 C CA . GLN E 5 9 ? 88.367 134.172 107.032 1.00 17.19 40 GLN E CA 1
ATOM 14082 C C . GLN E 5 9 ? 87.333 134.722 106.061 1.00 17.19 40 GLN E C 1
ATOM 14083 O O . GLN E 5 9 ? 87.272 135.921 105.787 1.00 17.19 40 GLN E O 1
ATOM 14089 N N . ALA E 5 10 ? 86.505 133.816 105.552 1.00 19.56 41 ALA E N 1
ATOM 14090 C CA . ALA E 5 10 ? 85.476 134.126 104.567 1.00 19.56 41 ALA E CA 1
ATOM 14091 C C . ALA E 5 10 ? 84.121 134.311 105.222 1.00 19.56 41 ALA E C 1
ATOM 14092 O O . ALA E 5 10 ? 83.098 133.875 104.695 1.00 19.56 41 ALA E O 1
ATOM 14094 N N . LYS E 5 11 ? 84.096 134.924 106.400 1.00 19.04 42 LYS E N 1
ATOM 14095 C CA . LYS E 5 11 ? 82.858 135.229 107.091 1.00 19.04 42 LYS E CA 1
ATOM 14096 C C . LYS E 5 11 ? 82.954 136.626 107.672 1.00 19.04 42 LYS E C 1
ATOM 14097 O O . LYS E 5 11 ? 84.021 137.242 107.695 1.00 19.04 42 LYS E O 1
ATOM 14103 N N . TYR E 5 12 ? 81.824 137.125 108.155 1.00 23.63 43 TYR E N 1
ATOM 14104 C CA . TYR E 5 12 ? 81.738 138.470 108.697 1.00 23.63 43 TYR E CA 1
ATOM 14105 C C . TYR E 5 12 ? 81.592 138.414 110.208 1.00 23.63 43 TYR E C 1
ATOM 14106 O O . TYR E 5 12 ? 80.769 137.661 110.735 1.00 23.63 43 TYR E O 1
ATOM 14115 N N . LYS E 5 13 ? 82.389 139.217 110.891 1.00 23.92 44 LYS E N 1
ATOM 14116 C CA . LYS E 5 13 ? 82.364 139.340 112.338 1.00 23.92 44 LYS E CA 1
ATOM 14117 C C . LYS E 5 13 ? 81.256 140.321 112.719 1.00 23.92 44 LYS E C 1
ATOM 14118 O O . LYS E 5 13 ? 80.584 140.852 111.830 1.00 23.92 44 LYS E O 1
ATOM 14124 N N . PRO E 5 14 ? 80.987 140.511 114.027 1.00 25.49 45 PRO E N 1
ATOM 14125 C CA . PRO E 5 14 ? 79.961 141.488 114.434 1.00 25.49 45 PRO E CA 1
ATOM 14126 C C . PRO E 5 14 ? 80.065 142.906 113.881 1.00 25.49 45 PRO E C 1
ATOM 14127 O O . PRO E 5 14 ? 79.019 143.529 113.662 1.00 25.49 45 PRO E O 1
ATOM 14131 N N . GLN E 5 15 ? 81.259 143.442 113.639 1.00 24.22 46 GLN E N 1
ATOM 14132 C CA . GLN E 5 15 ? 81.311 144.806 113.126 1.00 24.22 46 GLN E CA 1
ATOM 14133 C C . GLN E 5 15 ? 82.396 145.000 112.079 1.00 24.22 46 GLN E C 1
ATOM 14134 O O . GLN E 5 15 ? 82.975 146.084 111.984 1.00 24.22 46 GLN E O 1
ATOM 14140 N N . GLN E 5 16 ? 82.691 143.984 111.285 1.00 25.67 47 GLN E N 1
ATOM 14141 C CA . GLN E 5 16 ? 83.751 144.149 110.307 1.00 25.67 47 GLN E CA 1
ATOM 14142 C C . GLN E 5 16 ? 83.181 144.634 108.979 1.00 25.67 47 GLN E C 1
ATOM 14143 O O . GLN E 5 16 ? 81.970 144.636 108.755 1.00 25.67 47 GLN E O 1
ATOM 14149 N N . ALA E 5 17 ? 84.077 145.073 108.099 1.00 28.71 48 ALA E N 1
ATOM 14150 C CA . ALA E 5 17 ? 83.682 145.765 106.884 1.00 28.71 48 ALA E CA 1
ATOM 14151 C C . ALA E 5 17 ? 83.115 144.802 105.851 1.00 28.71 48 ALA E C 1
ATOM 14152 O O . ALA E 5 17 ? 83.284 143.584 105.932 1.00 28.71 48 ALA E O 1
ATOM 14154 N N . SER E 5 18 ? 82.432 145.374 104.864 1.00 33.34 49 SER E N 1
ATOM 14155 C CA . SER E 5 18 ? 81.830 144.613 103.783 1.00 33.34 49 SER E CA 1
ATOM 14156 C C . SER E 5 18 ? 82.150 145.263 102.448 1.00 33.34 49 SER E C 1
ATOM 14157 O O . SER E 5 18 ? 82.240 146.488 102.336 1.00 33.34 49 SER E O 1
ATOM 14160 N N . GLU E 5 19 ? 82.313 144.418 101.434 1.00 36.55 50 GLU E N 1
ATOM 14161 C CA . GLU E 5 19 ? 82.618 144.839 100.074 1.00 36.55 50 GLU E CA 1
ATOM 14162 C C . GLU E 5 19 ? 81.410 144.717 99.156 1.00 36.55 50 GLU E C 1
ATOM 14163 O O . GLU E 5 19 ? 81.567 144.652 97.934 1.00 36.55 50 GLU E O 1
ATOM 14169 N N . ILE E 5 20 ? 80.206 144.680 99.725 1.00 37.47 51 ILE E N 1
ATOM 14170 C CA . ILE E 5 20 ? 78.998 144.418 98.964 1.00 37.47 51 ILE E CA 1
ATOM 14171 C C . ILE E 5 20 ? 78.087 145.638 98.873 1.00 37.47 51 ILE E C 1
ATOM 14172 O O . ILE E 5 20 ? 77.483 145.867 97.819 1.00 37.47 51 ILE E O 1
ATOM 14177 N N . PHE E 5 21 ? 77.987 146.436 99.929 1.00 39.00 52 PHE E N 1
ATOM 14178 C CA . PHE E 5 21 ? 76.926 147.420 100.068 1.00 39.00 52 PHE E CA 1
ATOM 14179 C C . PHE E 5 21 ? 77.445 148.836 99.854 1.00 39.00 52 PHE E C 1
ATOM 14180 O O . PHE E 5 21 ? 78.646 149.074 99.708 1.00 39.00 52 PHE E O 1
ATOM 14188 N N . ALA E 5 22 ? 76.495 149.775 99.819 1.00 44.90 53 ALA E N 1
ATOM 14189 C CA . ALA E 5 22 ? 76.821 151.187 99.639 1.00 44.90 53 ALA E CA 1
ATOM 14190 C C . ALA E 5 22 ? 77.590 151.723 100.837 1.00 44.90 53 ALA E C 1
ATOM 14191 O O . ALA E 5 22 ? 78.685 152.278 100.693 1.00 44.90 53 ALA E O 1
ATOM 14193 N N . ASP E 5 23 ? 77.028 151.570 102.030 1.00 42.81 54 ASP E N 1
ATOM 14194 C CA . ASP E 5 23 ? 77.834 151.684 103.232 1.00 42.81 54 ASP E CA 1
ATOM 14195 C C . ASP E 5 23 ? 78.802 150.510 103.315 1.00 42.81 54 ASP E C 1
ATOM 14196 O O . ASP E 5 23 ? 78.558 149.436 102.763 1.00 42.81 54 ASP E O 1
ATOM 14201 N N . GLY E 5 24 ? 79.912 150.720 104.006 1.00 37.43 55 GLY E N 1
ATOM 14202 C CA . GLY E 5 24 ? 80.884 149.655 104.096 1.00 37.43 55 GLY E CA 1
ATOM 14203 C C . GLY E 5 24 ? 80.567 148.553 105.078 1.00 37.43 55 GLY E C 1
ATOM 14204 O O . GLY E 5 24 ? 81.387 147.651 105.256 1.00 37.43 55 GLY E O 1
ATOM 14205 N N . ALA E 5 25 ? 79.397 148.577 105.707 1.00 35.06 56 ALA E N 1
ATOM 14206 C CA . ALA E 5 25 ? 79.105 147.707 106.833 1.00 35.06 56 ALA E CA 1
ATOM 14207 C C . ALA E 5 25 ? 78.508 146.382 106.389 1.00 35.06 56 ALA E C 1
ATOM 14208 O O . ALA E 5 25 ? 77.647 146.337 105.508 1.00 35.06 56 ALA E O 1
ATOM 14210 N N . SER E 5 26 ? 78.977 145.299 107.012 1.00 30.36 57 SER E N 1
ATOM 14211 C CA . SER E 5 26 ? 78.261 144.033 106.938 1.00 30.36 57 SER E CA 1
ATOM 14212 C C . SER E 5 26 ? 77.137 143.992 107.952 1.00 30.36 57 SER E C 1
ATOM 14213 O O . SER E 5 26 ? 76.178 143.233 107.787 1.00 30.36 57 SER E O 1
ATOM 14216 N N . ALA E 5 27 ? 77.252 144.791 109.003 1.00 32.92 58 ALA E N 1
ATOM 14217 C CA . ALA E 5 27 ? 76.153 145.037 109.923 1.00 32.92 58 ALA E CA 1
ATOM 14218 C C . ALA E 5 27 ? 75.096 145.828 109.171 1.00 32.92 58 ALA E C 1
ATOM 14219 O O . ALA E 5 27 ? 75.267 147.016 108.896 1.00 32.92 58 ALA E O 1
ATOM 14221 N N . ARG E 5 28 ? 74.035 145.179 108.824 1.00 34.50 59 ARG E N 1
ATOM 14222 C CA . ARG E 5 28 ? 72.993 145.684 107.952 1.00 34.50 59 ARG E CA 1
ATOM 14223 C C . ARG E 5 28 ? 71.793 146.155 108.761 1.00 34.50 59 ARG E C 1
ATOM 14224 O O . ARG E 5 28 ? 71.511 145.610 109.831 1.00 34.50 59 ARG E O 1
ATOM 14232 N N . PRO E 5 29 ? 71.073 147.175 108.294 1.00 38.07 60 PRO E N 1
ATOM 14233 C CA . PRO E 5 29 ? 69.934 147.676 109.066 1.00 38.07 60 PRO E CA 1
ATOM 14234 C C . PRO E 5 29 ? 68.753 146.726 109.004 1.00 38.07 60 PRO E C 1
ATOM 14235 O O . PRO E 5 29 ? 68.550 146.008 108.023 1.00 38.07 60 PRO E O 1
ATOM 14239 N N . LEU E 5 30 ? 67.972 146.727 110.077 1.00 40.45 61 LEU E N 1
ATOM 14240 C CA . LEU E 5 30 ? 66.760 145.932 110.127 1.00 40.45 61 LEU E CA 1
ATOM 14241 C C . LEU E 5 30 ? 65.658 146.611 109.329 1.00 40.45 61 LEU E C 1
ATOM 14242 O O . LEU E 5 30 ? 65.615 147.839 109.216 1.00 40.45 61 LEU E O 1
ATOM 14247 N N . VAL E 5 31 ? 64.778 145.794 108.748 1.00 39.03 62 VAL E N 1
ATOM 14248 C CA . VAL E 5 31 ? 63.584 146.321 108.104 1.00 39.03 62 VAL E CA 1
ATOM 14249 C C . VAL E 5 31 ? 62.679 146.907 109.177 1.00 39.03 62 VAL E C 1
ATOM 14250 O O . VAL E 5 31 ? 62.564 146.355 110.278 1.00 39.03 62 VAL E O 1
ATOM 14254 N N . GLU E 5 32 ? 62.039 148.037 108.863 1.00 45.98 63 GLU E N 1
ATOM 14255 C CA . GLU E 5 32 ? 61.618 148.976 109.898 1.00 45.98 63 GLU E CA 1
ATOM 14256 C C . GLU E 5 32 ? 60.451 148.460 110.737 1.00 45.98 63 GLU E C 1
ATOM 14257 O O . GLU E 5 32 ? 60.301 148.883 111.888 1.00 45.98 63 GLU E O 1
ATOM 14263 N N . HIS E 5 33 ? 59.651 147.526 110.217 1.00 40.75 64 HIS E N 1
ATOM 14264 C CA . HIS E 5 33 ? 58.499 147.019 110.955 1.00 40.75 64 HIS E CA 1
ATOM 14265 C C . HIS E 5 33 ? 58.602 145.522 111.219 1.00 40.75 64 HIS E C 1
ATOM 14266 O O . HIS E 5 33 ? 57.590 144.822 111.222 1.00 40.75 64 HIS E O 1
ATOM 14273 N N . THR E 5 34 ? 59.807 145.014 111.440 1.00 33.14 65 THR E N 1
ATOM 14274 C CA . THR E 5 34 ? 59.999 143.615 111.787 1.00 33.14 65 THR E CA 1
ATOM 14275 C C . THR E 5 34 ? 60.109 143.451 113.296 1.00 33.14 65 THR E C 1
ATOM 14276 O O . THR E 5 34 ? 60.609 144.330 114.002 1.00 33.14 65 THR E O 1
ATOM 14280 N N . VAL E 5 35 ? 59.626 142.312 113.784 1.00 30.65 66 VAL E N 1
ATOM 14281 C CA . VAL E 5 35 ? 59.652 141.968 115.200 1.00 30.65 66 VAL E CA 1
ATOM 14282 C C . VAL E 5 35 ? 60.490 140.711 115.365 1.00 30.65 66 VAL E C 1
ATOM 14283 O O . VAL E 5 35 ? 60.262 139.713 114.673 1.00 30.65 66 VAL E O 1
ATOM 14287 N N . ALA E 5 36 ? 61.452 140.755 116.281 1.00 30.34 67 ALA E N 1
ATOM 14288 C CA . ALA E 5 36 ? 62.278 139.596 116.583 1.00 30.34 67 ALA E CA 1
ATOM 14289 C C . ALA E 5 36 ? 61.505 138.656 117.504 1.00 30.34 67 ALA E C 1
ATOM 14290 O O . ALA E 5 36 ? 60.340 138.887 117.834 1.00 30.34 67 ALA E O 1
ATOM 14292 N N . ARG E 5 37 ? 62.151 137.580 117.943 1.00 32.38 68 ARG E N 1
ATOM 14293 C CA . ARG E 5 37 ? 61.459 136.613 118.784 1.00 32.38 68 ARG E CA 1
ATOM 14294 C C . ARG E 5 37 ? 61.593 136.950 120.265 1.00 32.38 68 ARG E C 1
ATOM 14295 O O . ARG E 5 37 ? 60.633 136.794 121.025 1.00 32.38 68 ARG E O 1
ATOM 14303 N N . GLY E 5 38 ? 62.747 137.430 120.701 1.00 37.10 69 GLY E N 1
ATOM 14304 C CA . GLY E 5 38 ? 62.850 137.769 122.104 1.00 37.10 69 GLY E CA 1
ATOM 14305 C C . GLY E 5 38 ? 62.277 139.113 122.486 1.00 37.10 69 GLY E C 1
ATOM 14306 O O . GLY E 5 38 ? 62.171 139.408 123.680 1.00 37.10 69 GLY E O 1
ATOM 14307 N N . ARG E 5 39 ? 61.906 139.938 121.509 1.00 42.10 70 ARG E N 1
ATOM 14308 C CA . ARG E 5 39 ? 61.552 141.336 121.749 1.00 42.10 70 ARG E CA 1
ATOM 14309 C C . ARG E 5 39 ? 60.239 141.647 121.039 1.00 42.10 70 ARG E C 1
ATOM 14310 O O . ARG E 5 39 ? 60.244 142.084 119.887 1.00 42.10 70 ARG E O 1
ATOM 14318 N N . LEU E 5 40 ? 59.120 141.443 121.736 1.00 43.30 71 LEU E N 1
ATOM 14319 C CA . LEU E 5 40 ? 57.822 141.808 121.179 1.00 43.30 71 LEU E CA 1
ATOM 14320 C C . LEU E 5 40 ? 57.650 143.323 121.154 1.00 43.30 71 LEU E C 1
ATOM 14321 O O . LEU E 5 40 ? 57.231 143.889 120.137 1.00 43.30 71 LEU E O 1
ATOM 14326 N N . ARG E 5 41 ? 57.958 143.981 122.278 1.00 48.23 72 ARG E N 1
ATOM 14327 C CA . ARG E 5 41 ? 58.078 145.440 122.407 1.00 48.23 72 ARG E CA 1
ATOM 14328 C C . ARG E 5 41 ? 56.773 146.168 122.078 1.00 48.23 72 ARG E C 1
ATOM 14329 O O . ARG E 5 41 ? 56.733 147.083 121.255 1.00 48.23 72 ARG E O 1
ATOM 14337 N N . ILE E 5 42 ? 55.694 145.753 122.745 1.00 54.51 73 ILE E N 1
ATOM 14338 C CA . ILE E 5 42 ? 54.376 146.326 122.508 1.00 54.51 73 ILE E CA 1
ATOM 14339 C C . ILE E 5 42 ? 53.638 146.667 123.796 1.00 54.51 73 ILE E C 1
ATOM 14340 O O . ILE E 5 42 ? 52.590 147.313 123.748 1.00 54.51 73 ILE E O 1
ATOM 14345 N N . ASP E 5 43 ? 54.176 146.306 124.955 1.00 59.74 74 ASP E N 1
ATOM 14346 C CA . ASP E 5 43 ? 53.452 146.428 126.213 1.00 59.74 74 ASP E CA 1
ATOM 14347 C C . ASP E 5 43 ? 53.525 147.862 126.737 1.00 59.74 74 ASP E C 1
ATOM 14348 O O . ASP E 5 43 ? 54.031 148.773 126.078 1.00 59.74 74 ASP E O 1
ATOM 14353 N N . ALA E 5 44 ? 53.004 148.074 127.946 1.00 54.28 75 ALA E N 1
ATOM 14354 C CA . ALA E 5 44 ? 53.216 149.314 128.682 1.00 54.28 75 ALA E CA 1
ATOM 14355 C C . ALA E 5 44 ? 54.551 149.333 129.405 1.00 54.28 75 ALA E C 1
ATOM 14356 O O . ALA E 5 44 ? 54.903 150.353 130.005 1.00 54.28 75 ALA E O 1
ATOM 14358 N N . THR E 5 45 ? 55.270 148.217 129.398 1.00 50.87 76 THR E N 1
ATOM 14359 C CA . THR E 5 45 ? 56.606 148.116 129.959 1.00 50.87 76 THR E CA 1
ATOM 14360 C C . THR E 5 45 ? 57.665 148.483 128.929 1.00 50.87 76 THR E C 1
ATOM 14361 O O . THR E 5 45 ? 58.575 149.266 129.222 1.00 50.87 76 THR E O 1
ATOM 14365 N N . SER E 5 46 ? 57.525 147.973 127.707 1.00 51.41 77 SER E N 1
ATOM 14366 C CA . SER E 5 46 ? 58.547 148.166 126.689 1.00 51.41 77 SER E CA 1
ATOM 14367 C C . SER E 5 46 ? 58.460 149.531 126.023 1.00 51.41 77 SER E C 1
ATOM 14368 O O . SER E 5 46 ? 59.461 150.015 125.490 1.00 51.41 77 SER E O 1
ATOM 14371 N N . THR E 5 47 ? 57.282 150.143 126.004 1.00 52.84 78 THR E N 1
ATOM 14372 C CA . THR E 5 47 ? 57.131 151.547 125.660 1.00 52.84 78 THR E CA 1
ATOM 14373 C C . THR E 5 47 ? 56.661 152.305 126.891 1.00 52.84 78 THR E C 1
ATOM 14374 O O . THR E 5 47 ? 56.097 151.727 127.820 1.00 52.84 78 THR E O 1
ATOM 14378 N N . GLY E 5 48 ? 56.892 153.609 126.897 1.00 53.69 79 GLY E N 1
ATOM 14379 C CA . GLY E 5 48 ? 56.513 154.391 128.055 1.00 53.69 79 GLY E CA 1
ATOM 14380 C C . GLY E 5 48 ? 55.127 154.982 127.935 1.00 53.69 79 GLY E C 1
ATOM 14381 O O . GLY E 5 48 ? 54.934 156.175 128.172 1.00 53.69 79 GLY E O 1
ATOM 14382 N N . ARG E 5 49 ? 54.151 154.165 127.542 1.00 58.03 80 ARG E N 1
ATOM 14383 C CA . ARG E 5 49 ? 52.796 154.627 127.278 1.00 58.03 80 ARG E CA 1
ATOM 14384 C C . ARG E 5 49 ? 51.826 153.637 127.913 1.00 58.03 80 ARG E C 1
ATOM 14385 O O . ARG E 5 49 ? 52.238 152.643 128.517 1.00 58.03 80 ARG E O 1
ATOM 14393 N N . VAL E 5 50 ? 50.526 153.908 127.783 1.00 61.29 81 VAL E N 1
ATOM 14394 C CA . VAL E 5 50 ? 49.540 153.221 128.616 1.00 61.29 81 VAL E CA 1
ATOM 14395 C C . VAL E 5 50 ? 49.267 151.807 128.111 1.00 61.29 81 VAL E C 1
ATOM 14396 O O . VAL E 5 50 ? 49.212 150.857 128.901 1.00 61.29 81 VAL E O 1
ATOM 14400 N N . ASP E 5 51 ? 49.116 151.624 126.800 1.00 63.98 82 ASP E N 1
ATOM 14401 C CA . ASP E 5 51 ? 48.935 150.273 126.279 1.00 63.98 82 ASP E CA 1
ATOM 14402 C C . ASP E 5 51 ? 49.762 150.040 125.023 1.00 63.98 82 ASP E C 1
ATOM 14403 O O . ASP E 5 51 ? 49.371 149.251 124.157 1.00 63.98 82 ASP E O 1
ATOM 14408 N N . GLY E 5 52 ? 50.905 150.708 124.912 1.00 61.92 83 GLY E N 1
ATOM 14409 C CA . GLY E 5 52 ? 51.767 150.514 123.766 1.00 61.92 83 GLY E CA 1
ATOM 14410 C C . GLY E 5 52 ? 51.287 151.153 122.487 1.00 61.92 83 GLY E C 1
ATOM 14411 O O . GLY E 5 52 ? 51.757 150.775 121.411 1.00 61.92 83 GLY E O 1
ATOM 14412 N N . ASP E 5 53 ? 50.365 152.112 122.570 1.00 63.40 84 ASP E N 1
ATOM 14413 C CA . ASP E 5 53 ? 49.935 152.848 121.391 1.00 63.40 84 ASP E CA 1
ATOM 14414 C C . ASP E 5 53 ? 51.071 153.739 120.890 1.00 63.40 84 ASP E C 1
ATOM 14415 O O . ASP E 5 53 ? 51.985 154.064 121.648 1.00 63.40 84 ASP E O 1
ATOM 14420 N N . PRO E 5 54 ? 51.074 154.095 119.599 1.00 64.66 85 PRO E N 1
ATOM 14421 C CA . PRO E 5 54 ? 52.086 155.059 119.125 1.00 64.66 85 PRO E CA 1
ATOM 14422 C C . PRO E 5 54 ? 51.931 156.434 119.752 1.00 64.66 85 PRO E C 1
ATOM 14423 O O . PRO E 5 54 ? 52.892 156.964 120.324 1.00 64.66 85 PRO E O 1
ATOM 14427 N N . ASN E 5 55 ? 50.743 157.029 119.666 1.00 62.91 86 ASN E N 1
ATOM 14428 C CA . ASN E 5 55 ? 50.418 158.215 120.452 1.00 62.91 86 ASN E CA 1
ATOM 14429 C C . ASN E 5 55 ? 49.574 157.742 121.632 1.00 62.91 86 ASN E C 1
ATOM 14430 O O . ASN E 5 55 ? 48.355 157.904 121.674 1.00 62.91 86 ASN E O 1
ATOM 14435 N N . GLY E 5 56 ? 50.252 157.145 122.607 1.00 60.80 87 GLY E N 1
ATOM 14436 C CA . GLY E 5 56 ? 49.594 156.610 123.782 1.00 60.80 87 GLY E CA 1
ATOM 14437 C C . GLY E 5 56 ? 49.276 157.662 124.818 1.00 60.80 87 GLY E C 1
ATOM 14438 O O . GLY E 5 56 ? 48.822 158.757 124.476 1.00 60.80 87 GLY E O 1
ATOM 14439 N N . ALA E 5 57 ? 49.497 157.348 126.095 1.00 59.43 88 ALA E N 1
ATOM 14440 C CA . ALA E 5 57 ? 49.101 158.302 127.121 1.00 59.43 88 ALA E CA 1
ATOM 14441 C C . ALA E 5 57 ? 50.075 158.401 128.292 1.00 59.43 88 ALA E C 1
ATOM 14442 O O . ALA E 5 57 ? 49.643 158.788 129.386 1.00 59.43 88 ALA E O 1
ATOM 14444 N N . TYR E 5 58 ? 51.361 158.058 128.094 1.00 56.39 89 TYR E N 1
ATOM 14445 C CA . TYR E 5 58 ? 52.449 158.399 129.019 1.00 56.39 89 TYR E CA 1
ATOM 14446 C C . TYR E 5 58 ? 52.274 157.875 130.440 1.00 56.39 89 TYR E C 1
ATOM 14447 O O . TYR E 5 58 ? 51.865 158.649 131.311 1.00 56.39 89 TYR E O 1
ATOM 14456 N N . VAL E 5 59 ? 52.459 156.559 130.635 1.00 54.43 90 VAL E N 1
ATOM 14457 C CA . VAL E 5 59 ? 52.271 155.890 131.926 1.00 54.43 90 VAL E CA 1
ATOM 14458 C C . VAL E 5 59 ? 53.032 156.608 133.043 1.00 54.43 90 VAL E C 1
ATOM 14459 O O . VAL E 5 59 ? 54.211 156.951 132.910 1.00 54.43 90 VAL E O 1
ATOM 14463 N N . THR E 5 60 ? 52.313 156.909 134.127 1.00 54.58 91 THR E N 1
ATOM 14464 C CA . THR E 5 60 ? 52.742 157.920 135.083 1.00 54.58 91 THR E CA 1
ATOM 14465 C C . THR E 5 60 ? 53.648 157.384 136.178 1.00 54.58 91 THR E C 1
ATOM 14466 O O . THR E 5 60 ? 54.290 158.182 136.868 1.00 54.58 91 THR E O 1
ATOM 14470 N N . THR E 5 61 ? 53.692 156.071 136.379 1.00 53.92 92 THR E N 1
ATOM 14471 C CA . THR E 5 61 ? 54.692 155.440 137.227 1.00 53.92 92 THR E CA 1
ATOM 14472 C C . THR E 5 61 ? 55.306 154.273 136.471 1.00 53.92 92 THR E C 1
ATOM 14473 O O . THR E 5 61 ? 54.814 153.855 135.421 1.00 53.92 92 THR E O 1
ATOM 14477 N N . ILE E 5 62 ? 56.393 153.752 137.017 1.00 50.73 93 ILE E N 1
ATOM 14478 C CA . ILE E 5 62 ? 57.120 152.670 136.347 1.00 50.73 93 ILE E CA 1
ATOM 14479 C C . ILE E 5 62 ? 56.332 151.373 136.484 1.00 50.73 93 ILE E C 1
ATOM 14480 O O . ILE E 5 62 ? 55.919 151.020 137.601 1.00 50.73 93 ILE E O 1
ATOM 14485 N N . PRO E 5 63 ? 56.082 150.648 135.389 1.00 52.41 94 PRO E N 1
ATOM 14486 C CA . PRO E 5 63 ? 55.363 149.373 135.516 1.00 52.41 94 PRO E CA 1
ATOM 14487 C C . PRO E 5 63 ? 56.180 148.282 136.184 1.00 52.41 94 PRO E C 1
ATOM 14488 O O . PRO E 5 63 ? 55.624 147.497 136.963 1.00 52.41 94 PRO E O 1
ATOM 14492 N N . ILE E 5 64 ? 57.482 148.204 135.912 1.00 54.00 95 ILE E N 1
ATOM 14493 C CA . ILE E 5 64 ? 58.316 147.174 136.521 1.00 54.00 95 ILE E CA 1
ATOM 14494 C C . ILE E 5 64 ? 58.648 147.592 137.946 1.00 54.00 95 ILE E C 1
ATOM 14495 O O . ILE E 5 64 ? 58.452 148.752 138.325 1.00 54.00 95 ILE E O 1
ATOM 14500 N N . ARG E 5 65 ? 59.139 146.652 138.748 1.00 60.76 96 ARG E N 1
ATOM 14501 C CA . ARG E 5 65 ? 59.307 146.887 140.172 1.00 60.76 96 ARG E CA 1
ATOM 14502 C C . ARG E 5 65 ? 60.523 147.768 140.448 1.00 60.76 96 ARG E C 1
ATOM 14503 O O . ARG E 5 65 ? 61.397 147.959 139.598 1.00 60.76 96 ARG E O 1
ATOM 14511 N N . ILE E 5 66 ? 60.560 148.317 141.657 1.00 59.81 97 ILE E N 1
ATOM 14512 C CA . ILE E 5 66 ? 61.647 149.184 142.108 1.00 59.81 97 ILE E CA 1
ATOM 14513 C C . ILE E 5 66 ? 62.304 148.480 143.289 1.00 59.81 97 ILE E C 1
ATOM 14514 O O . ILE E 5 66 ? 61.904 148.652 144.443 1.00 59.81 97 ILE E O 1
ATOM 14519 N N . THR E 5 67 ? 63.322 147.683 143.010 1.00 60.29 98 THR E N 1
ATOM 14520 C CA . THR E 5 67 ? 64.083 147.002 144.044 1.00 60.29 98 THR E CA 1
ATOM 14521 C C . THR E 5 67 ? 65.324 147.817 144.390 1.00 60.29 98 THR E C 1
ATOM 14522 O O . THR E 5 67 ? 65.743 148.677 143.609 1.00 60.29 98 THR E O 1
ATOM 14526 N N . PRO E 5 68 ? 65.926 147.607 145.569 1.00 60.42 99 PRO E N 1
ATOM 14527 C CA . PRO E 5 68 ? 67.175 148.324 145.884 1.00 60.42 99 PRO E CA 1
ATOM 14528 C C . PRO E 5 68 ? 68.357 147.948 145.002 1.00 60.42 99 PRO E C 1
ATOM 14529 O O . PRO E 5 68 ? 69.311 148.731 144.915 1.00 60.42 99 PRO E O 1
ATOM 14533 N N . GLU E 5 69 ? 68.334 146.787 144.350 1.00 61.97 100 GLU E N 1
ATOM 14534 C CA . GLU E 5 69 ? 69.374 146.436 143.394 1.00 61.97 100 GLU E CA 1
ATOM 14535 C C . GLU E 5 69 ? 69.056 146.900 141.980 1.00 61.97 100 GLU E C 1
ATOM 14536 O O . GLU E 5 69 ? 69.903 146.757 141.093 1.00 61.97 100 GLU E O 1
ATOM 14542 N N . LEU E 5 70 ? 67.859 147.441 141.750 1.00 54.28 101 LEU E N 1
ATOM 14543 C CA . LEU E 5 70 ? 67.527 148.122 140.506 1.00 54.28 101 LEU E CA 1
ATOM 14544 C C . LEU E 5 70 ? 67.693 149.630 140.610 1.00 54.28 101 LEU E C 1
ATOM 14545 O O . LEU E 5 70 ? 68.033 150.278 139.616 1.00 54.28 101 LEU E O 1
ATOM 14550 N N . LEU E 5 71 ? 67.467 150.198 141.798 1.00 52.05 102 LEU E N 1
ATOM 14551 C CA . LEU E 5 71 ? 67.841 151.585 142.042 1.00 52.05 102 LEU E CA 1
ATOM 14552 C C . LEU E 5 71 ? 69.352 151.761 142.023 1.00 52.05 102 LEU E C 1
ATOM 14553 O O . LEU E 5 71 ? 69.847 152.811 141.602 1.00 52.05 102 LEU E O 1
ATOM 14558 N N . GLU E 5 72 ? 70.095 150.749 142.478 1.00 50.67 103 GLU E N 1
ATOM 14559 C CA . GLU E 5 72 ? 71.550 150.801 142.435 1.00 50.67 103 GLU E CA 1
ATOM 14560 C C . GLU E 5 72 ? 72.084 150.499 141.045 1.00 50.67 103 GLU E C 1
ATOM 14561 O O . GLU E 5 72 ? 73.172 150.962 140.691 1.00 50.67 103 GLU E O 1
ATOM 14567 N N . ARG E 5 73 ? 71.347 149.717 140.256 1.00 43.83 104 ARG E N 1
ATOM 14568 C CA . ARG E 5 73 ? 71.731 149.497 138.867 1.00 43.83 104 ARG E CA 1
ATOM 14569 C C . ARG E 5 73 ? 71.466 150.737 138.030 1.00 43.83 104 ARG E C 1
ATOM 14570 O O . ARG E 5 73 ? 72.297 151.127 137.203 1.00 43.83 104 ARG E O 1
ATOM 14578 N N . GLY E 5 74 ? 70.313 151.374 138.238 1.00 43.30 105 GLY E N 1
ATOM 14579 C CA . GLY E 5 74 ? 70.003 152.590 137.512 1.00 43.30 105 GLY E CA 1
ATOM 14580 C C . GLY E 5 74 ? 70.846 153.771 137.934 1.00 43.30 105 GLY E C 1
ATOM 14581 O O . GLY E 5 74 ? 71.066 154.686 137.142 1.00 43.30 105 GLY E O 1
ATOM 14582 N N . ALA E 5 75 ? 71.321 153.777 139.181 1.00 42.01 106 ALA E N 1
ATOM 14583 C CA . ALA E 5 75 ? 72.305 154.773 139.584 1.00 42.01 106 ALA E CA 1
ATOM 14584 C C . ALA E 5 75 ? 73.623 154.559 138.861 1.00 42.01 106 ALA E C 1
ATOM 14585 O O . ALA E 5 75 ? 74.323 155.527 138.547 1.00 42.01 106 ALA E O 1
ATOM 14587 N N . GLN E 5 76 ? 73.972 153.301 138.592 1.00 39.23 107 GLN E N 1
ATOM 14588 C CA . GLN E 5 76 ? 75.140 153.015 137.773 1.00 39.23 107 GLN E CA 1
ATOM 14589 C C . GLN E 5 76 ? 74.875 153.353 136.313 1.00 39.23 107 GLN E C 1
ATOM 14590 O O . GLN E 5 76 ? 75.704 153.991 135.661 1.00 39.23 107 GLN E O 1
ATOM 14596 N N . ARG E 5 77 ? 73.708 152.970 135.797 1.00 38.29 108 ARG E N 1
ATOM 14597 C CA . ARG E 5 77 ? 73.379 153.221 134.400 1.00 38.29 108 ARG E CA 1
ATOM 14598 C C . ARG E 5 77 ? 73.041 154.678 134.116 1.00 38.29 108 ARG E C 1
ATOM 14599 O O . ARG E 5 77 ? 73.038 155.074 132.947 1.00 38.29 108 ARG E O 1
ATOM 14607 N N . TYR E 5 78 ? 72.748 155.485 135.139 1.00 38.92 109 TYR E N 1
ATOM 14608 C CA . TYR E 5 78 ? 72.631 156.920 134.909 1.00 38.92 109 TYR E CA 1
ATOM 14609 C C . TYR E 5 78 ? 74.001 157.556 134.765 1.00 38.92 109 TYR E C 1
ATOM 14610 O O . TYR E 5 78 ? 74.198 158.420 133.905 1.00 38.92 109 TYR E O 1
ATOM 14619 N N . ARG E 5 79 ? 74.955 157.138 135.599 1.00 38.01 110 ARG E N 1
ATOM 14620 C CA . ARG E 5 79 ? 76.282 157.735 135.590 1.00 38.01 110 ARG E CA 1
ATOM 14621 C C . ARG E 5 79 ? 77.058 157.402 134.328 1.00 38.01 110 ARG E C 1
ATOM 14622 O O . ARG E 5 79 ? 77.932 158.177 133.932 1.00 38.01 110 ARG E O 1
ATOM 14630 N N . ILE E 5 80 ? 76.744 156.287 133.678 1.00 34.42 111 ILE E N 1
ATOM 14631 C CA . ILE E 5 80 ? 77.414 155.940 132.433 1.00 34.42 111 ILE E CA 1
ATOM 14632 C C . ILE E 5 80 ? 76.882 156.780 131.286 1.00 34.42 111 ILE E C 1
ATOM 14633 O O . ILE E 5 80 ? 77.608 157.573 130.677 1.00 34.42 111 ILE E O 1
ATOM 14638 N N . TYR E 5 81 ? 75.596 156.624 130.984 1.00 35.08 112 TYR E N 1
ATOM 14639 C CA . TYR E 5 81 ? 75.036 157.242 129.793 1.00 35.08 112 TYR E CA 1
ATOM 14640 C C . TYR E 5 81 ? 74.638 158.680 130.059 1.00 35.08 112 TYR E C 1
ATOM 14641 O O . TYR E 5 81 ? 75.154 159.607 129.434 1.00 35.08 112 TYR E O 1
ATOM 14650 N N . CYS E 5 82 ? 73.747 158.881 131.016 1.00 39.94 113 CYS E N 1
ATOM 14651 C CA . CYS E 5 82 ? 72.942 160.085 131.051 1.00 39.94 113 CYS E CA 1
ATOM 14652 C C . CYS E 5 82 ? 73.571 161.211 131.858 1.00 39.94 113 CYS E C 1
ATOM 14653 O O . CYS E 5 82 ? 73.173 162.365 131.686 1.00 39.94 113 CYS E O 1
ATOM 14656 N N . ALA E 5 83 ? 74.546 160.916 132.712 1.00 39.32 114 ALA E N 1
ATOM 14657 C CA . ALA E 5 83 ? 75.151 161.923 133.572 1.00 39.32 114 ALA E CA 1
ATOM 14658 C C . ALA E 5 83 ? 76.318 162.641 132.926 1.00 39.32 114 ALA E C 1
ATOM 14659 O O . ALA E 5 83 ? 77.015 163.396 133.611 1.00 39.32 114 ALA E O 1
ATOM 14661 N N . VAL E 5 84 ? 76.567 162.412 131.639 1.00 39.66 115 VAL E N 1
ATOM 14662 C CA . VAL E 5 84 ? 77.695 163.063 130.987 1.00 39.66 115 VAL E CA 1
ATOM 14663 C C . VAL E 5 84 ? 77.402 164.540 130.774 1.00 39.66 115 VAL E C 1
ATOM 14664 O O . VAL E 5 84 ? 78.229 165.404 131.081 1.00 39.66 115 VAL E O 1
ATOM 14668 N N . CYS E 5 85 ? 76.211 164.854 130.263 1.00 44.66 116 CYS E N 1
ATOM 14669 C CA . CYS E 5 85 ? 75.832 166.240 130.027 1.00 44.66 116 CYS E CA 1
ATOM 14670 C C . CYS E 5 85 ? 74.518 166.595 130.711 1.00 44.66 116 CYS E C 1
ATOM 14671 O O . CYS E 5 85 ? 73.859 167.558 130.312 1.00 44.66 116 CYS E O 1
ATOM 14674 N N . HIS E 5 86 ? 74.123 165.834 131.727 1.00 45.36 117 HIS E N 1
ATOM 14675 C CA . HIS E 5 86 ? 73.036 166.216 132.614 1.00 45.36 117 HIS E CA 1
ATOM 14676 C C . HIS E 5 86 ? 73.486 166.325 134.060 1.00 45.36 117 HIS E C 1
ATOM 14677 O O . HIS E 5 86 ? 72.644 166.529 134.939 1.00 45.36 117 HIS E O 1
ATOM 14684 N N . GLY E 5 87 ? 74.778 166.176 134.335 1.00 43.44 118 GLY E N 1
ATOM 14685 C CA . GLY E 5 87 ? 75.269 166.239 135.695 1.00 43.44 118 GLY E CA 1
ATOM 14686 C C . GLY E 5 87 ? 75.096 164.942 136.456 1.00 43.44 118 GLY E C 1
ATOM 14687 O O . GLY E 5 87 ? 74.182 164.164 136.172 1.00 43.44 118 GLY E O 1
ATOM 14688 N N . VAL E 5 88 ? 75.981 164.696 137.424 1.00 43.75 119 VAL E N 1
ATOM 14689 C CA . VAL E 5 88 ? 75.876 163.491 138.241 1.00 43.75 119 VAL E CA 1
ATOM 14690 C C . VAL E 5 88 ? 74.679 163.593 139.177 1.00 43.75 119 VAL E C 1
ATOM 14691 O O . VAL E 5 88 ? 73.954 162.615 139.395 1.00 43.75 119 VAL E O 1
ATOM 14695 N N . ASN E 5 89 ? 74.429 164.784 139.711 1.00 47.74 120 ASN E N 1
ATOM 14696 C CA . ASN E 5 89 ? 73.280 165.036 140.564 1.00 47.74 120 ASN E CA 1
ATOM 14697 C C . ASN E 5 89 ? 72.067 165.520 139.783 1.00 47.74 120 ASN E C 1
ATOM 14698 O O . ASN E 5 89 ? 71.117 166.024 140.388 1.00 47.74 120 ASN E O 1
ATOM 14703 N N . GLY E 5 90 ? 72.084 165.388 138.460 1.00 50.93 121 GLY E N 1
ATOM 14704 C CA . GLY E 5 90 ? 70.925 165.729 137.663 1.00 50.93 121 GLY E CA 1
ATOM 14705 C C . GLY E 5 90 ? 70.664 167.205 137.496 1.00 50.93 121 GLY E C 1
ATOM 14706 O O . GLY E 5 90 ? 69.532 167.591 137.201 1.00 50.93 121 GLY E O 1
ATOM 14707 N N . ASN E 5 91 ? 71.676 168.047 137.668 1.00 52.83 122 ASN E N 1
ATOM 14708 C CA . ASN E 5 91 ? 71.489 169.487 137.593 1.00 52.83 122 ASN E CA 1
ATOM 14709 C C . ASN E 5 91 ? 71.770 170.052 136.209 1.00 52.83 122 ASN E C 1
ATOM 14710 O O . ASN E 5 91 ? 71.783 171.275 136.045 1.00 52.83 122 ASN E O 1
ATOM 14715 N N . GLY E 5 92 ? 71.989 169.199 135.212 1.00 51.27 123 GLY E N 1
ATOM 14716 C CA . GLY E 5 92 ? 72.351 169.685 133.896 1.00 51.27 123 GLY E CA 1
ATOM 14717 C C . GLY E 5 92 ? 73.730 170.297 133.811 1.00 51.27 123 GLY E C 1
ATOM 14718 O O . GLY E 5 92 ? 74.013 171.031 132.863 1.00 51.27 123 GLY E O 1
ATOM 14719 N N . ARG E 5 93 ? 74.601 170.007 134.774 1.00 52.93 124 ARG E N 1
ATOM 14720 C CA . ARG E 5 93 ? 75.904 170.647 134.897 1.00 52.93 124 ARG E CA 1
ATOM 14721 C C . ARG E 5 93 ? 77.042 169.684 134.577 1.00 52.93 124 ARG E C 1
ATOM 14722 O O . ARG E 5 93 ? 78.096 169.709 135.216 1.00 52.93 124 ARG E O 1
ATOM 14730 N N . GLY E 5 94 ? 76.841 168.820 133.587 1.00 49.69 125 GLY E N 1
ATOM 14731 C CA . GLY E 5 94 ? 77.922 167.991 133.101 1.00 49.69 125 GLY E CA 1
ATOM 14732 C C . GLY E 5 94 ? 78.913 168.799 132.292 1.00 49.69 125 GLY E C 1
ATOM 14733 O O . GLY E 5 94 ? 78.686 169.960 131.958 1.00 49.69 125 GLY E O 1
ATOM 14734 N N . GLN E 5 95 ? 80.045 168.167 131.969 1.00 46.55 126 GLN E N 1
ATOM 14735 C CA . GLN E 5 95 ? 81.109 168.890 131.278 1.00 46.55 126 GLN E CA 1
ATOM 14736 C C . GLN E 5 95 ? 80.743 169.192 129.832 1.00 46.55 126 GLN E C 1
ATOM 14737 O O . GLN E 5 95 ? 81.264 170.150 129.252 1.00 46.55 126 GLN E O 1
ATOM 14743 N N . VAL E 5 96 ? 79.852 168.402 129.242 1.00 47.52 127 VAL E N 1
ATOM 14744 C CA . VAL E 5 96 ? 79.388 168.684 127.893 1.00 47.52 127 VAL E CA 1
ATOM 14745 C C . VAL E 5 96 ? 78.123 169.542 127.926 1.00 47.52 127 VAL E C 1
ATOM 14746 O O . VAL E 5 96 ? 77.887 170.336 127.008 1.00 47.52 127 VAL E O 1
ATOM 14750 N N . GLY E 5 97 ? 77.340 169.456 129.004 1.00 51.65 128 GLY E N 1
ATOM 14751 C CA . GLY E 5 97 ? 76.099 170.205 129.111 1.00 51.65 128 GLY E CA 1
ATOM 14752 C C . GLY E 5 97 ? 76.280 171.702 129.233 1.00 51.65 128 GLY E C 1
ATOM 14753 O O . GLY E 5 97 ? 75.331 172.451 128.985 1.00 51.65 128 GLY E O 1
ATOM 14754 N N . LEU E 5 98 ? 77.474 172.155 129.610 1.00 52.64 129 LEU E N 1
ATOM 14755 C CA . LEU E 5 98 ? 77.791 173.574 129.568 1.00 52.64 129 LEU E CA 1
ATOM 14756 C C . LEU E 5 98 ? 78.142 174.053 128.168 1.00 52.64 129 LEU E C 1
ATOM 14757 O O . LEU E 5 98 ? 78.267 175.265 127.960 1.00 52.64 129 LEU E O 1
ATOM 14762 N N . LEU E 5 99 ? 78.251 173.100 127.226 1.00 52.06 130 LEU E N 1
ATOM 14763 C CA . LEU E 5 99 ? 78.689 173.435 125.843 1.00 52.06 130 LEU E CA 1
ATOM 14764 C C . LEU E 5 99 ? 77.624 173.068 124.805 1.00 52.06 130 LEU E C 1
ATOM 14765 O O . LEU E 5 99 ? 77.879 173.292 123.614 1.00 52.06 130 LEU E O 1
ATOM 14770 N N . LEU E 5 100 ? 76.474 172.546 125.224 1.00 54.22 131 LEU E N 1
ATOM 14771 C CA . LEU E 5 100 ? 75.391 172.261 124.253 1.00 54.22 131 LEU E CA 1
ATOM 14772 C C . LEU E 5 100 ? 74.510 173.500 124.148 1.00 54.22 131 LEU E C 1
ATOM 14773 O O . LEU E 5 100 ? 74.068 173.972 125.196 1.00 54.22 131 LEU E O 1
ATOM 14778 N N . ASN E 5 101 ? 74.233 173.977 122.931 1.00 58.63 132 ASN E N 1
ATOM 14779 C CA . ASN E 5 101 ? 73.509 175.265 122.751 1.00 58.63 132 ASN E CA 1
ATOM 14780 C C . ASN E 5 101 ? 72.107 175.267 123.348 1.00 58.63 132 ASN E C 1
ATOM 14781 O O . ASN E 5 101 ? 71.760 176.288 123.967 1.00 58.63 132 ASN E O 1
ATOM 14786 N N . PRO E 5 102 ? 71.244 174.248 123.160 1.00 56.28 133 PRO E N 1
ATOM 14787 C CA . PRO E 5 102 ? 69.984 174.210 123.894 1.00 56.28 133 PRO E CA 1
ATOM 14788 C C . PRO E 5 102 ? 70.527 173.493 125.126 1.00 56.28 133 PRO E C 1
ATOM 14789 O O . PRO E 5 102 ? 70.740 172.315 125.025 1.00 56.28 133 PRO E O 1
ATOM 14793 N N . ARG E 5 103 ? 70.756 174.216 126.224 1.00 54.43 134 ARG E N 1
ATOM 14794 C CA . ARG E 5 103 ? 71.406 173.620 127.423 1.00 54.43 134 ARG E CA 1
ATOM 14795 C C . ARG E 5 103 ? 70.529 172.489 127.936 1.00 54.43 134 ARG E C 1
ATOM 14796 O O . ARG E 5 103 ? 69.307 172.678 128.004 1.00 54.43 134 ARG E O 1
ATOM 14804 N N . PRO E 5 104 ? 71.095 171.342 128.346 1.00 50.66 135 PRO E N 1
ATOM 14805 C CA . PRO E 5 104 ? 70.262 170.226 128.727 1.00 50.66 135 PRO E CA 1
ATOM 14806 C C . PRO E 5 104 ? 69.380 170.690 129.884 1.00 50.66 135 PRO E C 1
ATOM 14807 O O . PRO E 5 104 ? 69.904 171.173 130.850 1.00 50.66 135 PRO E O 1
ATOM 14811 N N . PRO E 5 105 ? 68.046 170.520 129.808 1.00 54.18 136 PRO E N 1
ATOM 14812 C CA . PRO E 5 105 ? 67.156 170.952 130.856 1.00 54.18 136 PRO E CA 1
ATOM 14813 C C . PRO E 5 105 ? 67.583 170.270 132.145 1.00 54.18 136 PRO E C 1
ATOM 14814 O O . PRO E 5 105 ? 67.869 169.107 132.118 1.00 54.18 136 PRO E O 1
ATOM 14818 N N . SER E 5 106 ? 67.647 171.044 133.216 1.00 55.39 137 SER E N 1
ATOM 14819 C CA . SER E 5 106 ? 68.000 170.473 134.527 1.00 55.39 137 SER E CA 1
ATOM 14820 C C . SER E 5 106 ? 66.814 169.671 135.014 1.00 55.39 137 SER E C 1
ATOM 14821 O O . SER E 5 106 ? 65.699 170.123 134.790 1.00 55.39 137 SER E O 1
ATOM 14824 N N . PHE E 5 107 ? 67.050 168.517 135.632 1.00 52.98 138 PHE E N 1
ATOM 14825 C CA . PHE E 5 107 ? 65.923 167.827 136.290 1.00 52.98 138 PHE E CA 1
ATOM 14826 C C . PHE E 5 107 ? 65.762 168.698 137.526 1.00 52.98 138 PHE E C 1
ATOM 14827 O O . PHE E 5 107 ? 66.699 169.477 137.730 1.00 52.98 138 PHE E O 1
ATOM 14835 N N . TYR E 5 108 ? 64.650 168.645 138.248 1.00 60.12 139 TYR E N 1
ATOM 14836 C CA . TYR E 5 108 ? 64.377 169.545 139.405 1.00 60.12 139 TYR E CA 1
ATOM 14837 C C . TYR E 5 108 ? 63.686 170.803 138.880 1.00 60.12 139 TYR E C 1
ATOM 14838 O O . TYR E 5 108 ? 63.251 171.621 139.702 1.00 60.12 139 TYR E O 1
ATOM 14847 N N . ASP E 5 109 ? 63.601 170.963 137.563 1.00 62.42 140 ASP E N 1
ATOM 14848 C CA . ASP E 5 109 ? 62.822 172.090 136.998 1.00 62.42 140 ASP E CA 1
ATOM 14849 C C . ASP E 5 109 ? 61.355 171.697 137.143 1.00 62.42 140 ASP E C 1
ATOM 14850 O O . ASP E 5 109 ? 61.080 170.485 137.228 1.00 62.42 140 ASP E O 1
ATOM 14855 N N . GLN E 5 110 ? 60.446 172.664 137.215 1.00 64.74 141 GLN E N 1
ATOM 14856 C CA . GLN E 5 110 ? 59.045 172.257 137.463 1.00 64.74 141 GLN E CA 1
ATOM 14857 C C . GLN E 5 110 ? 58.563 171.400 136.292 1.00 64.74 141 GLN E C 1
ATOM 14858 O O . GLN E 5 110 ? 57.908 170.381 136.555 1.00 64.74 141 GLN E O 1
ATOM 14864 N N . ARG E 5 111 ? 58.912 171.764 135.056 1.00 60.81 142 ARG E N 1
ATOM 14865 C CA . ARG E 5 111 ? 58.369 171.014 133.892 1.00 60.81 142 ARG E CA 1
ATOM 14866 C C . ARG E 5 111 ? 58.841 169.564 133.956 1.00 60.81 142 ARG E C 1
ATOM 14867 O O . ARG E 5 111 ? 57.999 168.671 133.799 1.00 60.81 142 ARG E O 1
ATOM 14875 N N . LEU E 5 112 ? 60.121 169.345 134.247 1.00 57.01 143 LEU E N 1
ATOM 14876 C CA . LEU E 5 112 ? 60.670 167.973 134.254 1.00 57.01 143 LEU E CA 1
ATOM 14877 C C . LEU E 5 112 ? 60.145 167.229 135.478 1.00 57.01 143 LEU E C 1
ATOM 14878 O O . LEU E 5 112 ? 60.302 166.004 135.528 1.00 57.01 143 LEU E O 1
ATOM 14883 N N . LEU E 5 113 ? 59.572 167.940 136.452 1.00 60.47 144 LEU E N 1
ATOM 14884 C CA . LEU E 5 113 ? 58.954 167.237 137.606 1.00 60.47 144 LEU E CA 1
ATOM 14885 C C . LEU E 5 113 ? 57.499 166.878 137.276 1.00 60.47 144 LEU E C 1
ATOM 14886 O O . LEU E 5 113 ? 57.149 165.713 137.498 1.00 60.47 144 LEU E O 1
ATOM 14891 N N . ASP E 5 114 ? 56.688 167.810 136.748 1.00 62.30 145 ASP E N 1
ATOM 14892 C CA . ASP E 5 114 ? 55.336 167.464 136.333 1.00 62.30 145 ASP E CA 1
ATOM 14893 C C . ASP E 5 114 ? 55.316 166.598 135.084 1.00 62.30 145 ASP E C 1
ATOM 14894 O O . ASP E 5 114 ? 54.232 166.226 134.622 1.00 62.30 145 ASP E O 1
ATOM 14899 N N . MET E 5 115 ? 56.482 166.290 134.524 1.00 56.72 146 MET E N 1
ATOM 14900 C CA . MET E 5 115 ? 56.559 165.399 133.380 1.00 56.72 146 MET E CA 1
ATOM 14901 C C . MET E 5 115 ? 56.183 163.982 133.807 1.00 56.72 146 MET E C 1
ATOM 14902 O O . MET E 5 115 ? 56.582 163.537 134.888 1.00 56.72 146 MET E O 1
ATOM 14907 N N . PRO E 5 116 ? 55.382 163.273 133.012 1.00 53.51 147 PRO E N 1
ATOM 14908 C CA . PRO E 5 116 ? 55.057 161.883 133.340 1.00 53.51 147 PRO E CA 1
ATOM 14909 C C . PRO E 5 116 ? 56.279 160.984 133.248 1.00 53.51 147 PRO E C 1
ATOM 14910 O O . PRO E 5 116 ? 57.265 161.290 132.576 1.00 53.51 147 PRO E O 1
ATOM 14914 N N . ASP E 5 117 ? 56.199 159.858 133.958 1.00 52.34 148 ASP E N 1
ATOM 14915 C CA . ASP E 5 117 ? 57.343 158.962 134.065 1.00 52.34 148 ASP E CA 1
ATOM 14916 C C . ASP E 5 117 ? 57.583 158.231 132.750 1.00 52.34 148 ASP E C 1
ATOM 14917 O O . ASP E 5 117 ? 58.730 157.931 132.406 1.00 52.34 148 ASP E O 1
ATOM 14922 N N . GLY E 5 118 ? 56.522 157.968 131.987 1.00 49.81 149 GLY E N 1
ATOM 14923 C CA . GLY E 5 118 ? 56.692 157.366 130.679 1.00 49.81 149 GLY E CA 1
ATOM 14924 C C . GLY E 5 118 ? 57.289 158.296 129.645 1.00 49.81 149 GLY E C 1
ATOM 14925 O O . GLY E 5 118 ? 57.862 157.822 128.660 1.00 49.81 149 GLY E O 1
ATOM 14926 N N . GLU E 5 119 ? 57.164 159.609 129.841 1.00 52.08 150 GLU E N 1
ATOM 14927 C CA . GLU E 5 119 ? 57.842 160.541 128.948 1.00 52.08 150 GLU E CA 1
ATOM 14928 C C . GLU E 5 119 ? 59.336 160.575 129.228 1.00 52.08 150 GLU E C 1
ATOM 14929 O O . GLU E 5 119 ? 60.131 160.845 128.322 1.00 52.08 150 GLU E O 1
ATOM 14935 N N . TYR E 5 120 ? 59.735 160.297 130.471 1.00 48.39 151 TYR E N 1
ATOM 14936 C CA . TYR E 5 120 ? 61.147 160.110 130.780 1.00 48.39 151 TYR E CA 1
ATOM 14937 C C . TYR E 5 120 ? 61.702 158.870 130.099 1.00 48.39 151 TYR E C 1
ATOM 14938 O O . TYR E 5 120 ? 62.892 158.820 129.774 1.00 48.39 151 TYR E O 1
ATOM 14947 N N . TYR E 5 121 ? 60.864 157.854 129.901 1.00 45.70 152 TYR E N 1
ATOM 14948 C CA . TYR E 5 121 ? 61.246 156.728 129.062 1.00 45.70 152 TYR E CA 1
ATOM 14949 C C . TYR E 5 121 ? 61.311 157.143 127.601 1.00 45.70 152 TYR E C 1
ATOM 14950 O O . TYR E 5 121 ? 62.213 156.724 126.870 1.00 45.70 152 TYR E O 1
ATOM 14959 N N . ASP E 5 122 ? 60.358 157.964 127.156 1.00 49.06 153 ASP E N 1
ATOM 14960 C CA . ASP E 5 122 ? 60.262 158.303 125.743 1.00 49.06 153 ASP E CA 1
ATOM 14961 C C . ASP E 5 122 ? 61.346 159.274 125.297 1.00 49.06 153 ASP E C 1
ATOM 14962 O O . ASP E 5 122 ? 61.711 159.267 124.119 1.00 49.06 153 ASP E O 1
ATOM 14967 N N . VAL E 5 123 ? 61.865 160.110 126.198 1.00 44.88 154 VAL E N 1
ATOM 14968 C CA . VAL E 5 123 ? 63.016 160.929 125.833 1.00 44.88 154 VAL E CA 1
ATOM 14969 C C . VAL E 5 123 ? 64.283 160.093 125.819 1.00 44.88 154 VAL E C 1
ATOM 14970 O O . VAL E 5 123 ? 65.246 160.439 125.131 1.00 44.88 154 VAL E O 1
ATOM 14974 N N . LEU E 5 124 ? 64.318 159.001 126.582 1.00 40.62 155 LEU E N 1
ATOM 14975 C CA . LEU E 5 124 ? 65.455 158.097 126.522 1.00 40.62 155 LEU E CA 1
ATOM 14976 C C . LEU E 5 124 ? 65.474 157.355 125.195 1.00 40.62 155 LEU E C 1
ATOM 14977 O O . LEU E 5 124 ? 66.379 157.537 124.378 1.00 40.62 155 LEU E O 1
ATOM 14982 N N . VAL E 5 125 ? 64.435 156.561 124.933 1.00 42.95 156 VAL E N 1
ATOM 14983 C CA . VAL E 5 125 ? 64.502 155.566 123.867 1.00 42.95 156 VAL E CA 1
ATOM 14984 C C . VAL E 5 125 ? 64.317 156.141 122.474 1.00 42.95 156 VAL E C 1
ATOM 14985 O O . VAL E 5 125 ? 64.628 155.455 121.494 1.00 42.95 156 VAL E O 1
ATOM 14989 N N . ASN E 5 126 ? 63.824 157.374 122.345 1.00 43.16 157 ASN E N 1
ATOM 14990 C CA . ASN E 5 126 ? 63.662 157.995 121.038 1.00 43.16 157 ASN E CA 1
ATOM 14991 C C . ASN E 5 126 ? 64.273 159.380 120.932 1.00 43.16 157 ASN E C 1
ATOM 14992 O O . ASN E 5 126 ? 64.389 159.893 119.815 1.00 43.16 157 ASN E O 1
ATOM 14997 N N . GLY E 5 127 ? 64.663 159.995 122.032 1.00 42.56 158 GLY E N 1
ATOM 14998 C CA . GLY E 5 127 ? 65.326 161.282 121.930 1.00 42.56 158 GLY E CA 1
ATOM 14999 C C . GLY E 5 127 ? 64.352 162.440 121.894 1.00 42.56 158 GLY E C 1
ATOM 15000 O O . GLY E 5 127 ? 63.227 162.339 121.408 1.00 42.56 158 GLY E O 1
ATOM 15001 N N . ARG E 5 128 ? 64.796 163.560 122.443 1.00 46.02 159 ARG E N 1
ATOM 15002 C CA . ARG E 5 128 ? 64.095 164.831 122.349 1.00 46.02 159 ARG E CA 1
ATOM 15003 C C . ARG E 5 128 ? 64.670 165.552 121.116 1.00 46.02 159 ARG E C 1
ATOM 15004 O O . ARG E 5 128 ? 65.278 164.902 120.263 1.00 46.02 159 ARG E O 1
ATOM 15012 N N . ARG E 5 129 ? 64.434 166.862 120.961 1.00 44.49 160 ARG E N 1
ATOM 15013 C CA . ARG E 5 129 ? 64.738 167.578 119.723 1.00 44.49 160 ARG E CA 1
ATOM 15014 C C . ARG E 5 129 ? 66.232 167.592 119.416 1.00 44.49 160 ARG E C 1
ATOM 15015 O O . ARG E 5 129 ? 66.679 167.022 118.413 1.00 44.49 160 ARG E O 1
ATOM 15023 N N . THR E 5 130 ? 67.024 168.241 120.263 1.00 44.88 161 THR E N 1
ATOM 15024 C CA . THR E 5 130 ? 68.460 168.312 120.047 1.00 44.88 161 THR E CA 1
ATOM 15025 C C . THR E 5 130 ? 69.220 167.270 120.848 1.00 44.88 161 THR E C 1
ATOM 15026 O O . THR E 5 130 ? 70.452 167.249 120.809 1.00 44.88 161 THR E O 1
ATOM 15030 N N . MET E 5 131 ? 68.515 166.411 121.572 1.00 44.53 162 MET E N 1
ATOM 15031 C CA . MET E 5 131 ? 69.109 165.265 122.240 1.00 44.53 162 MET E CA 1
ATOM 15032 C C . MET E 5 131 ? 68.855 164.033 121.382 1.00 44.53 162 MET E C 1
ATOM 15033 O O . MET E 5 131 ? 67.702 163.622 121.209 1.00 44.53 162 MET E O 1
ATOM 15038 N N . TYR E 5 132 ? 69.925 163.462 120.833 1.00 42.86 163 TYR E N 1
ATOM 15039 C CA . TYR E 5 132 ? 69.794 162.325 119.937 1.00 42.86 163 TYR E CA 1
ATOM 15040 C C . TYR E 5 132 ? 69.347 161.078 120.706 1.00 42.86 163 TYR E C 1
ATOM 15041 O O . TYR E 5 132 ? 69.566 160.989 121.917 1.00 42.86 163 TYR E O 1
ATOM 15050 N N . PRO E 5 133 ? 68.670 160.131 120.033 1.00 40.28 164 PRO E N 1
ATOM 15051 C CA . PRO E 5 133 ? 68.058 159.002 120.749 1.00 40.28 164 PRO E CA 1
ATOM 15052 C C . PRO E 5 133 ? 69.056 158.091 121.438 1.00 40.28 164 PRO E C 1
ATOM 15053 O O . PRO E 5 133 ? 70.142 157.822 120.927 1.00 40.28 164 PRO E O 1
ATOM 15057 N N . TYR E 5 134 ? 68.679 157.657 122.628 1.00 39.35 165 TYR E N 1
ATOM 15058 C CA . TYR E 5 134 ? 69.341 156.600 123.365 1.00 39.35 165 TYR E CA 1
ATOM 15059 C C . TYR E 5 134 ? 68.463 155.361 123.219 1.00 39.35 165 TYR E C 1
ATOM 15060 O O . TYR E 5 134 ? 67.523 155.338 122.421 1.00 39.35 165 TYR E O 1
ATOM 15069 N N . GLY E 5 135 ? 68.760 154.311 123.963 1.00 38.58 166 GLY E N 1
ATOM 15070 C CA . GLY E 5 135 ? 67.933 153.133 123.826 1.00 38.58 166 GLY E CA 1
ATOM 15071 C C . GLY E 5 135 ? 68.561 152.099 122.921 1.00 38.58 166 GLY E C 1
ATOM 15072 O O . GLY E 5 135 ? 68.402 150.898 123.147 1.00 38.58 166 GLY E O 1
ATOM 15073 N N . TYR E 5 136 ? 69.264 152.545 121.881 1.00 37.21 167 TYR E N 1
ATOM 15074 C CA . TYR E 5 136 ? 70.208 151.655 121.224 1.00 37.21 167 TYR E CA 1
ATOM 15075 C C . TYR E 5 136 ? 71.523 151.591 121.981 1.00 37.21 167 TYR E C 1
ATOM 15076 O O . TYR E 5 136 ? 72.359 150.737 121.678 1.00 37.21 167 TYR E O 1
ATOM 15085 N N . ARG E 5 137 ? 71.743 152.511 122.913 1.00 35.92 168 ARG E N 1
ATOM 15086 C CA . ARG E 5 137 ? 72.880 152.436 123.813 1.00 35.92 168 ARG E CA 1
ATOM 15087 C C . ARG E 5 137 ? 72.552 151.660 125.078 1.00 35.92 168 ARG E C 1
ATOM 15088 O O . ARG E 5 137 ? 73.416 150.954 125.606 1.00 35.92 168 ARG E O 1
ATOM 15096 N N . VAL E 5 138 ? 71.322 151.768 125.571 1.00 37.47 169 VAL E N 1
ATOM 15097 C CA . VAL E 5 138 ? 70.913 151.052 126.774 1.00 37.47 169 VAL E CA 1
ATOM 15098 C C . VAL E 5 138 ? 70.503 149.620 126.457 1.00 37.47 169 VAL E C 1
ATOM 15099 O O . VAL E 5 138 ? 70.978 148.681 127.101 1.00 37.47 169 VAL E O 1
ATOM 15103 N N . GLN E 5 139 ? 69.597 149.450 125.487 1.00 38.39 170 GLN E N 1
ATOM 15104 C CA . GLN E 5 139 ? 69.239 148.170 124.862 1.00 38.39 170 GLN E CA 1
ATOM 15105 C C . GLN E 5 139 ? 68.615 147.163 125.817 1.00 38.39 170 GLN E C 1
ATOM 15106 O O . GLN E 5 139 ? 68.618 145.965 125.529 1.00 38.39 170 GLN E O 1
ATOM 15112 N N . SER E 5 140 ? 68.064 147.603 126.944 1.00 42.56 171 SER E N 1
ATOM 15113 C CA . SER E 5 140 ? 67.387 146.680 127.845 1.00 42.56 171 SER E CA 1
ATOM 15114 C C . SER E 5 140 ? 66.337 147.446 128.627 1.00 42.56 171 SER E C 1
ATOM 15115 O O . SER E 5 140 ? 66.635 148.503 129.186 1.00 42.56 171 SER E O 1
ATOM 15118 N N . ILE E 5 141 ? 65.119 146.900 128.662 1.00 43.80 172 ILE E N 1
ATOM 15119 C CA . ILE E 5 141 ? 63.991 147.563 129.311 1.00 43.80 172 ILE E CA 1
ATOM 15120 C C . ILE E 5 141 ? 64.202 147.656 130.815 1.00 43.80 172 ILE E C 1
ATOM 15121 O O . ILE E 5 141 ? 63.752 148.613 131.458 1.00 43.80 172 ILE E O 1
ATOM 15126 N N . SER E 5 142 ? 64.903 146.685 131.398 1.00 43.71 173 SER E N 1
ATOM 15127 C CA . SER E 5 142 ? 65.157 146.678 132.830 1.00 43.71 173 SER E CA 1
ATOM 15128 C C . SER E 5 142 ? 66.134 147.760 133.267 1.00 43.71 173 SER E C 1
ATOM 15129 O O . SER E 5 142 ? 66.185 148.066 134.461 1.00 43.71 173 SER E O 1
ATOM 15132 N N . ASP E 5 143 ? 66.913 148.336 132.347 1.00 42.18 174 ASP E N 1
ATOM 15133 C CA . ASP E 5 143 ? 67.804 149.439 132.676 1.00 42.18 174 ASP E CA 1
ATOM 15134 C C . ASP E 5 143 ? 67.326 150.786 132.166 1.00 42.18 174 ASP E C 1
ATOM 15135 O O . ASP E 5 143 ? 67.802 151.810 132.658 1.00 42.18 174 ASP E O 1
ATOM 15140 N N . ARG E 5 144 ? 66.421 150.815 131.189 1.00 42.34 175 ARG E N 1
ATOM 15141 C CA . ARG E 5 144 ? 65.800 152.079 130.809 1.00 42.34 175 ARG E CA 1
ATOM 15142 C C . ARG E 5 144 ? 64.873 152.578 131.905 1.00 42.34 175 ARG E C 1
ATOM 15143 O O . ARG E 5 144 ? 64.843 153.776 132.206 1.00 42.34 175 ARG E O 1
ATOM 15151 N N . TRP E 5 145 ? 64.102 151.673 132.504 1.00 45.21 176 TRP E N 1
ATOM 15152 C CA . TRP E 5 145 ? 63.253 152.052 133.621 1.00 45.21 176 TRP E CA 1
ATOM 15153 C C . TRP E 5 145 ? 64.056 152.253 134.892 1.00 45.21 176 TRP E C 1
ATOM 15154 O O . TRP E 5 145 ? 63.652 153.038 135.752 1.00 45.21 176 TRP E O 1
ATOM 15165 N N . ALA E 5 146 ? 65.187 151.562 135.030 1.00 42.92 177 ALA E N 1
ATOM 15166 C CA . ALA E 5 146 ? 66.032 151.766 136.197 1.00 42.92 177 ALA E CA 1
ATOM 15167 C C . ALA E 5 146 ? 66.700 153.131 136.168 1.00 42.92 177 ALA E C 1
ATOM 15168 O O . ALA E 5 146 ? 66.967 153.707 137.227 1.00 42.92 177 ALA E O 1
ATOM 15170 N N . ILE E 5 147 ? 66.966 153.660 134.971 1.00 41.65 178 ILE E N 1
ATOM 15171 C CA . ILE E 5 147 ? 67.512 155.007 134.851 1.00 41.65 178 ILE E CA 1
ATOM 15172 C C . ILE E 5 147 ? 66.488 156.032 135.316 1.00 41.65 178 ILE E C 1
ATOM 15173 O O . ILE E 5 147 ? 66.795 156.912 136.127 1.00 41.65 178 ILE E O 1
ATOM 15178 N N . VAL E 5 148 ? 65.242 155.904 134.859 1.00 43.52 179 VAL E N 1
ATOM 15179 C CA . VAL E 5 148 ? 64.222 156.842 135.308 1.00 43.52 179 VAL E CA 1
ATOM 15180 C C . VAL E 5 148 ? 63.715 156.500 136.704 1.00 43.52 179 VAL E C 1
ATOM 15181 O O . VAL E 5 148 ? 63.066 157.339 137.335 1.00 43.52 179 VAL E O 1
ATOM 15185 N N . ALA E 5 149 ? 64.000 155.299 137.215 1.00 45.23 180 ALA E N 1
ATOM 15186 C CA . ALA E 5 149 ? 63.819 155.064 138.643 1.00 45.23 180 ALA E CA 1
ATOM 15187 C C . ALA E 5 149 ? 64.848 155.829 139.451 1.00 45.23 180 ALA E C 1
ATOM 15188 O O . ALA E 5 149 ? 64.564 156.248 140.577 1.00 45.23 180 ALA E O 1
ATOM 15190 N N . HIS E 5 150 ? 66.044 156.011 138.894 1.00 43.70 181 HIS E N 1
ATOM 15191 C CA . HIS E 5 150 ? 67.066 156.780 139.587 1.00 43.70 181 HIS E CA 1
ATOM 15192 C C . HIS E 5 150 ? 66.724 158.259 139.593 1.00 43.70 181 HIS E C 1
ATOM 15193 O O . HIS E 5 150 ? 66.866 158.918 140.625 1.00 43.70 181 HIS E O 1
ATOM 15200 N N . ILE E 5 151 ? 66.234 158.780 138.464 1.00 44.96 182 ILE E N 1
ATOM 15201 C CA . ILE E 5 151 ? 65.945 160.208 138.340 1.00 44.96 182 ILE E CA 1
ATOM 15202 C C . ILE E 5 151 ? 64.767 160.605 139.221 1.00 44.96 182 ILE E C 1
ATOM 15203 O O . ILE E 5 151 ? 64.764 161.686 139.821 1.00 44.96 182 ILE E O 1
ATOM 15208 N N . ARG E 5 152 ? 63.764 159.731 139.336 1.00 49.65 183 ARG E N 1
ATOM 15209 C CA . ARG E 5 152 ? 62.649 160.002 140.236 1.00 49.65 183 ARG E CA 1
ATOM 15210 C C . ARG E 5 152 ? 63.082 159.988 141.697 1.00 49.65 183 ARG E C 1
ATOM 15211 O O . ARG E 5 152 ? 62.485 160.686 142.521 1.00 49.65 183 ARG E O 1
ATOM 15219 N N . GLU E 5 153 ? 64.112 159.213 142.040 1.00 52.43 184 GLU E N 1
ATOM 15220 C CA . GLU E 5 153 ? 64.714 159.341 143.362 1.00 52.43 184 GLU E CA 1
ATOM 15221 C C . GLU E 5 153 ? 65.742 160.467 143.392 1.00 52.43 184 GLU E C 1
ATOM 15222 O O . GLU E 5 153 ? 65.934 161.106 144.433 1.00 52.43 184 GLU E O 1
ATOM 15228 N N . LEU E 5 154 ? 66.371 160.763 142.255 1.00 49.55 185 LEU E N 1
ATOM 15229 C CA . LEU E 5 154 ? 67.238 161.930 142.151 1.00 49.55 185 LEU E CA 1
ATOM 15230 C C . LEU E 5 154 ? 66.455 163.234 142.090 1.00 49.55 185 LEU E C 1
ATOM 15231 O O . LEU E 5 154 ? 67.072 164.299 142.130 1.00 49.55 185 LEU E O 1
ATOM 15236 N N . GLN E 5 155 ? 65.127 163.183 141.963 1.00 51.70 186 GLN E N 1
ATOM 15237 C CA . GLN E 5 155 ? 64.278 164.366 142.021 1.00 51.70 186 GLN E CA 1
ATOM 15238 C C . GLN E 5 155 ? 63.703 164.597 143.410 1.00 51.70 186 GLN E C 1
ATOM 15239 O O . GLN E 5 155 ? 62.735 165.349 143.556 1.00 51.70 186 GLN E O 1
ATOM 15245 N N . LYS E 5 156 ? 64.282 163.972 144.433 1.00 55.25 187 LYS E N 1
ATOM 15246 C CA . LYS E 5 156 ? 63.840 164.154 145.806 1.00 55.25 187 LYS E CA 1
ATOM 15247 C C . LYS E 5 156 ? 64.878 164.830 146.690 1.00 55.25 187 LYS E C 1
ATOM 15248 O O . LYS E 5 156 ? 64.557 165.187 147.827 1.00 55.25 187 LYS E O 1
ATOM 15254 N N . ASN E 5 157 ? 66.104 165.022 146.200 1.00 58.76 188 ASN E N 1
ATOM 15255 C CA . ASN E 5 157 ? 67.204 165.595 146.973 1.00 58.76 188 ASN E CA 1
ATOM 15256 C C . ASN E 5 157 ? 67.736 166.849 146.279 1.00 58.76 188 ASN E C 1
ATOM 15257 O O . ASN E 5 157 ? 68.812 166.830 145.663 1.00 58.76 188 ASN E O 1
ATOM 15262 N N . PRO E 5 158 ? 67.017 167.980 146.382 1.00 61.59 189 PRO E N 1
ATOM 15263 C CA . PRO E 5 158 ? 67.421 169.192 145.662 1.00 61.59 189 PRO E CA 1
ATOM 15264 C C . PRO E 5 158 ? 68.636 169.882 146.275 1.00 61.59 189 PRO E C 1
ATOM 15265 O O . PRO E 5 158 ? 69.708 169.798 145.680 1.00 61.59 189 PRO E O 1
ATOM 15269 N N . GLU F 6 5 ? 143.646 69.348 127.780 1.00 72.18 5 GLU F N 1
ATOM 15270 C CA . GLU F 6 5 ? 142.472 68.786 128.437 1.00 72.18 5 GLU F CA 1
ATOM 15271 C C . GLU F 6 5 ? 142.756 68.509 129.909 1.00 72.18 5 GLU F C 1
ATOM 15272 O O . GLU F 6 5 ? 143.761 67.880 130.241 1.00 72.18 5 GLU F O 1
ATOM 15278 N N . PRO F 6 6 ? 141.880 68.981 130.794 1.00 67.07 6 PRO F N 1
ATOM 15279 C CA . PRO F 6 6 ? 142.042 68.697 132.221 1.00 67.07 6 PRO F CA 1
ATOM 15280 C C . PRO F 6 6 ? 141.501 67.328 132.598 1.00 67.07 6 PRO F C 1
ATOM 15281 O O . PRO F 6 6 ? 140.524 66.830 132.036 1.00 67.07 6 PRO F O 1
ATOM 15285 N N . ALA F 6 7 ? 142.169 66.715 133.575 1.00 65.14 7 ALA F N 1
ATOM 15286 C CA . ALA F 6 7 ? 141.748 65.405 134.054 1.00 65.14 7 ALA F CA 1
ATOM 15287 C C . ALA F 6 7 ? 140.505 65.490 134.925 1.00 65.14 7 ALA F C 1
ATOM 15288 O O . ALA F 6 7 ? 139.722 64.535 134.978 1.00 65.14 7 ALA F O 1
ATOM 15290 N N . ALA F 6 8 ? 140.298 66.621 135.599 1.00 62.24 8 ALA F N 1
ATOM 15291 C CA . ALA F 6 8 ? 139.175 66.802 136.505 1.00 62.24 8 ALA F CA 1
ATOM 15292 C C . ALA F 6 8 ? 137.922 67.313 135.804 1.00 62.24 8 ALA F C 1
ATOM 15293 O O . ALA F 6 8 ? 137.020 67.828 136.470 1.00 62.24 8 ALA F O 1
ATOM 15295 N N . LEU F 6 9 ? 137.843 67.180 134.481 1.00 59.31 9 LEU F N 1
ATOM 15296 C CA . LEU F 6 9 ? 136.641 67.573 133.755 1.00 59.31 9 LEU F CA 1
ATOM 15297 C C . LEU F 6 9 ? 135.526 66.549 133.918 1.00 59.31 9 LEU F C 1
ATOM 15298 O O . LEU F 6 9 ? 134.450 66.863 134.438 1.00 59.31 9 LEU F O 1
ATOM 15303 N N . ARG F 6 10 ? 135.773 65.320 133.472 1.00 58.01 10 ARG F N 1
ATOM 15304 C CA . ARG F 6 10 ? 134.743 64.287 133.516 1.00 58.01 10 ARG F CA 1
ATOM 15305 C C . ARG F 6 10 ? 134.335 63.815 134.918 1.00 58.01 10 ARG F C 1
ATOM 15306 O O . ARG F 6 10 ? 133.160 63.435 135.066 1.00 58.01 10 ARG F O 1
ATOM 15314 N N . PRO F 6 11 ? 135.196 63.772 135.951 1.00 56.78 11 PRO F N 1
ATOM 15315 C CA . PRO F 6 11 ? 134.642 63.530 137.296 1.00 56.78 11 PRO F CA 1
ATOM 15316 C C . PRO F 6 11 ? 133.795 64.672 137.830 1.00 56.78 11 PRO F C 1
ATOM 15317 O O . PRO F 6 11 ? 132.750 64.417 138.440 1.00 56.78 11 PRO F O 1
ATOM 15321 N N . ALA F 6 12 ? 134.208 65.925 137.627 1.00 56.62 12 ALA F N 1
ATOM 15322 C CA . ALA F 6 12 ? 133.430 67.040 138.158 1.00 56.62 12 ALA F CA 1
ATOM 15323 C C . ALA F 6 12 ? 132.161 67.286 137.355 1.00 56.62 12 ALA F C 1
ATOM 15324 O O . ALA F 6 12 ? 131.173 67.780 137.905 1.00 56.62 12 ALA F O 1
ATOM 15326 N N . LEU F 6 13 ? 132.166 66.956 136.065 1.00 55.83 13 LEU F N 1
ATOM 15327 C CA . LEU F 6 13 ? 130.926 66.965 135.303 1.00 55.83 13 LEU F CA 1
ATOM 15328 C C . LEU F 6 13 ? 130.082 65.730 135.570 1.00 55.83 13 LEU F C 1
ATOM 15329 O O . LEU F 6 13 ? 128.882 65.742 135.284 1.00 55.83 13 LEU F O 1
ATOM 15334 N N . GLY F 6 14 ? 130.682 64.671 136.101 1.00 55.52 14 GLY F N 1
ATOM 15335 C CA . GLY F 6 14 ? 129.926 63.525 136.556 1.00 55.52 14 GLY F CA 1
ATOM 15336 C C . GLY F 6 14 ? 129.321 63.792 137.916 1.00 55.52 14 GLY F C 1
ATOM 15337 O O . GLY F 6 14 ? 128.197 63.371 138.197 1.00 55.52 14 GLY F O 1
ATOM 15338 N N . ARG F 6 15 ? 130.070 64.497 138.768 1.00 55.61 15 ARG F N 1
ATOM 15339 C CA . ARG F 6 15 ? 129.560 64.877 140.080 1.00 55.61 15 ARG F CA 1
ATOM 15340 C C . ARG F 6 15 ? 128.420 65.878 139.958 1.00 55.61 15 ARG F C 1
ATOM 15341 O O . ARG F 6 15 ? 127.402 65.752 140.648 1.00 55.61 15 ARG F O 1
ATOM 15349 N N . LEU F 6 16 ? 128.563 66.865 139.069 1.00 55.39 16 LEU F N 1
ATOM 15350 C CA . LEU F 6 16 ? 127.507 67.853 138.876 1.00 55.39 16 LEU F CA 1
ATOM 15351 C C . LEU F 6 16 ? 126.294 67.237 138.191 1.00 55.39 16 LEU F C 1
ATOM 15352 O O . LEU F 6 16 ? 125.170 67.707 138.391 1.00 55.39 16 LEU F O 1
ATOM 15357 N N . GLN F 6 17 ? 126.492 66.178 137.405 1.00 55.19 17 GLN F N 1
ATOM 15358 C CA . GLN F 6 17 ? 125.357 65.459 136.837 1.00 55.19 17 GLN F CA 1
ATOM 15359 C C . GLN F 6 17 ? 124.613 64.680 137.912 1.00 55.19 17 GLN F C 1
ATOM 15360 O O . GLN F 6 17 ? 123.379 64.709 137.970 1.00 55.19 17 GLN F O 1
ATOM 15366 N N . GLN F 6 18 ? 125.351 63.982 138.781 1.00 55.63 18 GLN F N 1
ATOM 15367 C CA . GLN F 6 18 ? 124.713 63.143 139.790 1.00 55.63 18 GLN F CA 1
ATOM 15368 C C . GLN F 6 18 ? 124.042 63.979 140.870 1.00 55.63 18 GLN F C 1
ATOM 15369 O O . GLN F 6 18 ? 122.965 63.618 141.353 1.00 55.63 18 GLN F O 1
ATOM 15375 N N . VAL F 6 19 ? 124.645 65.108 141.253 1.00 53.63 19 VAL F N 1
ATOM 15376 C CA . VAL F 6 19 ? 124.061 65.918 142.320 1.00 53.63 19 VAL F CA 1
ATOM 15377 C C . VAL F 6 19 ? 122.877 66.734 141.827 1.00 53.63 19 VAL F C 1
ATOM 15378 O O . VAL F 6 19 ? 122.045 67.152 142.638 1.00 53.63 19 VAL F O 1
ATOM 15382 N N . ALA F 6 20 ? 122.739 66.932 140.515 1.00 53.22 20 ALA F N 1
ATOM 15383 C CA . ALA F 6 20 ? 121.603 67.681 139.996 1.00 53.22 20 ALA F CA 1
ATOM 15384 C C . ALA F 6 20 ? 120.369 66.816 139.798 1.00 53.22 20 ALA F C 1
ATOM 15385 O O . ALA F 6 20 ? 119.250 67.328 139.896 1.00 53.22 20 ALA F O 1
ATOM 15387 N N . LEU F 6 21 ? 120.535 65.520 139.520 1.00 53.72 21 LEU F N 1
ATOM 15388 C CA . LEU F 6 21 ? 119.378 64.631 139.510 1.00 53.72 21 LEU F CA 1
ATOM 15389 C C . LEU F 6 21 ? 118.825 64.412 140.911 1.00 53.72 21 LEU F C 1
ATOM 15390 O O . LEU F 6 21 ? 117.624 64.178 141.069 1.00 53.72 21 LEU F O 1
ATOM 15395 N N . ILE F 6 22 ? 119.675 64.470 141.936 1.00 54.91 22 ILE F N 1
ATOM 15396 C CA . ILE F 6 22 ? 119.168 64.340 143.296 1.00 54.91 22 ILE F CA 1
ATOM 15397 C C . ILE F 6 22 ? 118.594 65.667 143.782 1.00 54.91 22 ILE F C 1
ATOM 15398 O O . ILE F 6 22 ? 117.616 65.682 144.534 1.00 54.91 22 ILE F O 1
ATOM 15403 N N . VAL F 6 23 ? 119.155 66.796 143.349 1.00 54.88 23 VAL F N 1
ATOM 15404 C CA . VAL F 6 23 ? 118.541 68.082 143.674 1.00 54.88 23 VAL F CA 1
ATOM 15405 C C . VAL F 6 23 ? 117.271 68.291 142.856 1.00 54.88 23 VAL F C 1
ATOM 15406 O O . VAL F 6 23 ? 116.225 68.664 143.399 1.00 54.88 23 VAL F O 1
ATOM 15410 N N . GLY F 6 24 ? 117.322 68.012 141.558 1.00 54.16 24 GLY F N 1
ATOM 15411 C CA . GLY F 6 24 ? 116.162 68.146 140.705 1.00 54.16 24 GLY F CA 1
ATOM 15412 C C . GLY F 6 24 ? 115.202 66.981 140.708 1.00 54.16 24 GLY F C 1
ATOM 15413 O O . GLY F 6 24 ? 114.243 66.982 139.933 1.00 54.16 24 GLY F O 1
ATOM 15414 N N . GLY F 6 25 ? 115.429 65.979 141.550 1.00 56.78 25 GLY F N 1
ATOM 15415 C CA . GLY F 6 25 ? 114.492 64.882 141.682 1.00 56.78 25 GLY F CA 1
ATOM 15416 C C . GLY F 6 25 ? 113.786 64.895 143.019 1.00 56.78 25 GLY F C 1
ATOM 15417 O O . GLY F 6 25 ? 112.615 64.528 143.112 1.00 56.78 25 GLY F O 1
ATOM 15418 N N . VAL F 6 26 ? 114.497 65.312 144.066 1.00 56.17 26 VAL F N 1
ATOM 15419 C CA . VAL F 6 26 ? 113.870 65.485 145.371 1.00 56.17 26 VAL F CA 1
ATOM 15420 C C . VAL F 6 26 ? 112.914 66.668 145.333 1.00 56.17 26 VAL F C 1
ATOM 15421 O O . VAL F 6 26 ? 111.805 66.611 145.882 1.00 56.17 26 VAL F O 1
ATOM 15425 N N . ALA F 6 27 ? 113.302 67.736 144.632 1.00 56.80 27 ALA F N 1
ATOM 15426 C CA . ALA F 6 27 ? 112.427 68.888 144.464 1.00 56.80 27 ALA F CA 1
ATOM 15427 C C . ALA F 6 27 ? 111.216 68.574 143.595 1.00 56.80 27 ALA F C 1
ATOM 15428 O O . ALA F 6 27 ? 110.190 69.250 143.723 1.00 56.80 27 ALA F O 1
ATOM 15430 N N . MET F 6 28 ? 111.304 67.572 142.719 1.00 58.84 28 MET F N 1
ATOM 15431 C CA . MET F 6 28 ? 110.114 67.061 142.053 1.00 58.84 28 MET F CA 1
ATOM 15432 C C . MET F 6 28 ? 109.357 66.057 142.906 1.00 58.84 28 MET F C 1
ATOM 15433 O O . MET F 6 28 ? 108.138 65.929 142.752 1.00 58.84 28 MET F O 1
ATOM 15438 N N . LEU F 6 29 ? 110.043 65.353 143.808 1.00 57.81 29 LEU F N 1
ATOM 15439 C CA . LEU F 6 29 ? 109.334 64.598 144.835 1.00 57.81 29 LEU F CA 1
ATOM 15440 C C . LEU F 6 29 ? 108.708 65.525 145.868 1.00 57.81 29 LEU F C 1
ATOM 15441 O O . LEU F 6 29 ? 107.715 65.161 146.502 1.00 57.81 29 LEU F O 1
ATOM 15446 N N . LEU F 6 30 ? 109.270 66.719 146.050 1.00 57.67 30 LEU F N 1
ATOM 15447 C CA . LEU F 6 30 ? 108.618 67.738 146.860 1.00 57.67 30 LEU F CA 1
ATOM 15448 C C . LEU F 6 30 ? 107.518 68.460 146.099 1.00 57.67 30 LEU F C 1
ATOM 15449 O O . LEU F 6 30 ? 106.660 69.092 146.723 1.00 57.67 30 LEU F O 1
ATOM 15454 N N . ALA F 6 31 ? 107.522 68.379 144.769 1.00 55.31 31 ALA F N 1
ATOM 15455 C CA . ALA F 6 31 ? 106.516 69.071 143.973 1.00 55.31 31 ALA F CA 1
ATOM 15456 C C . ALA F 6 31 ? 105.233 68.259 143.860 1.00 55.31 31 ALA F C 1
ATOM 15457 O O . ALA F 6 31 ? 104.138 68.791 144.066 1.00 55.31 31 ALA F O 1
ATOM 15459 N N . VAL F 6 32 ? 105.347 66.968 143.536 1.00 57.12 32 VAL F N 1
ATOM 15460 C CA . VAL F 6 32 ? 104.149 66.154 143.360 1.00 57.12 32 VAL F CA 1
ATOM 15461 C C . VAL F 6 32 ? 103.534 65.811 144.716 1.00 57.12 32 VAL F C 1
ATOM 15462 O O . VAL F 6 32 ? 102.310 65.669 144.833 1.00 57.12 32 VAL F O 1
ATOM 15466 N N . ALA F 6 33 ? 104.348 65.722 145.771 1.00 57.34 33 ALA F N 1
ATOM 15467 C CA . ALA F 6 33 ? 103.783 65.609 147.108 1.00 57.34 33 ALA F CA 1
ATOM 15468 C C . ALA F 6 33 ? 103.248 66.947 147.592 1.00 57.34 33 ALA F C 1
ATOM 15469 O O . ALA F 6 33 ? 102.348 66.983 148.436 1.00 57.34 33 ALA F O 1
ATOM 15471 N N . GLY F 6 34 ? 103.791 68.050 147.073 1.00 54.42 34 GLY F N 1
ATOM 15472 C CA . GLY F 6 34 ? 103.180 69.348 147.285 1.00 54.42 34 GLY F CA 1
ATOM 15473 C C . GLY F 6 34 ? 102.017 69.631 146.364 1.00 54.42 34 GLY F C 1
ATOM 15474 O O . GLY F 6 34 ? 101.250 70.565 146.618 1.00 54.42 34 GLY F O 1
ATOM 15475 N N . ALA F 6 35 ? 101.870 68.840 145.299 1.00 53.37 35 ALA F N 1
ATOM 15476 C CA . ALA F 6 35 ? 100.717 68.960 144.419 1.00 53.37 35 ALA F CA 1
ATOM 15477 C C . ALA F 6 35 ? 99.444 68.440 145.065 1.00 53.37 35 ALA F C 1
ATOM 15478 O O . ALA F 6 35 ? 98.349 68.818 144.641 1.00 53.37 35 ALA F O 1
ATOM 15480 N N . PHE F 6 36 ? 99.561 67.581 146.074 1.00 55.30 36 PHE F N 1
ATOM 15481 C CA . PHE F 6 36 ? 98.384 66.967 146.669 1.00 55.30 36 PHE F CA 1
ATOM 15482 C C . PHE F 6 36 ? 97.685 67.883 147.662 1.00 55.30 36 PHE F C 1
ATOM 15483 O O . PHE F 6 36 ? 96.494 67.690 147.926 1.00 55.30 36 PHE F O 1
ATOM 15491 N N . LEU F 6 37 ? 98.393 68.869 148.214 1.00 54.17 37 LEU F N 1
ATOM 15492 C CA . LEU F 6 37 ? 97.745 69.865 149.060 1.00 54.17 37 LEU F CA 1
ATOM 15493 C C . LEU F 6 37 ? 96.870 70.793 148.228 1.00 54.17 37 LEU F C 1
ATOM 15494 O O . LEU F 6 37 ? 95.660 70.900 148.455 1.00 54.17 37 LEU F O 1
ATOM 15499 N N . GLY F 6 38 ? 97.472 71.479 147.259 1.00 51.44 38 GLY F N 1
ATOM 15500 C CA . GLY F 6 38 ? 96.735 72.283 146.305 1.00 51.44 38 GLY F CA 1
ATOM 15501 C C . GLY F 6 38 ? 96.993 71.811 144.890 1.00 51.44 38 GLY F C 1
ATOM 15502 O O . GLY F 6 38 ? 98.119 71.915 144.396 1.00 51.44 38 GLY F O 1
ATOM 15503 N N . ALA F 6 39 ? 95.960 71.288 144.230 1.00 50.34 39 ALA F N 1
ATOM 15504 C CA . ALA F 6 39 ? 96.156 70.632 142.941 1.00 50.34 39 ALA F CA 1
ATOM 15505 C C . ALA F 6 39 ? 96.402 71.645 141.831 1.00 50.34 39 ALA F C 1
ATOM 15506 O O . ALA F 6 39 ? 97.323 71.480 141.023 1.00 50.34 39 ALA F O 1
ATOM 15508 N N . ALA F 6 40 ? 95.583 72.698 141.775 1.00 50.44 40 ALA F N 1
ATOM 15509 C CA . ALA F 6 40 ? 95.719 73.699 140.723 1.00 50.44 40 ALA F CA 1
ATOM 15510 C C . ALA F 6 40 ? 96.971 74.542 140.901 1.00 50.44 40 ALA F C 1
ATOM 15511 O O . ALA F 6 40 ? 97.527 75.027 139.913 1.00 50.44 40 ALA F O 1
ATOM 15513 N N . GLN F 6 41 ? 97.431 74.713 142.145 1.00 50.54 41 GLN F N 1
ATOM 15514 C CA . GLN F 6 41 ? 98.613 75.527 142.420 1.00 50.54 41 GLN F CA 1
ATOM 15515 C C . GLN F 6 41 ? 99.880 74.886 141.868 1.00 50.54 41 GLN F C 1
ATOM 15516 O O . GLN F 6 41 ? 100.842 75.593 141.546 1.00 50.54 41 GLN F O 1
ATOM 15522 N N . PHE F 6 42 ? 99.892 73.560 141.729 1.00 47.93 42 PHE F N 1
ATOM 15523 C CA . PHE F 6 42 ? 101.035 72.881 141.130 1.00 47.93 42 PHE F CA 1
ATOM 15524 C C . PHE F 6 42 ? 101.167 73.226 139.655 1.00 47.93 42 PHE F C 1
ATOM 15525 O O . PHE F 6 42 ? 102.216 73.700 139.208 1.00 47.93 42 PHE F O 1
ATOM 15533 N N . PHE F 6 43 ? 100.101 73.000 138.884 1.00 48.73 43 PHE F N 1
ATOM 15534 C CA . PHE F 6 43 ? 100.129 73.259 137.451 1.00 48.73 43 PHE F CA 1
ATOM 15535 C C . PHE F 6 43 ? 100.237 74.742 137.123 1.00 48.73 43 PHE F C 1
ATOM 15536 O O . PHE F 6 43 ? 100.714 75.086 136.038 1.00 48.73 43 PHE F O 1
ATOM 15544 N N . HIS F 6 44 ? 99.817 75.627 138.030 1.00 46.59 44 HIS F N 1
ATOM 15545 C CA . HIS F 6 44 ? 100.105 77.044 137.841 1.00 46.59 44 HIS F CA 1
ATOM 15546 C C . HIS F 6 44 ? 101.586 77.332 138.040 1.00 46.59 44 HIS F C 1
ATOM 15547 O O . HIS F 6 44 ? 102.137 78.226 137.392 1.00 46.59 44 HIS F O 1
ATOM 15554 N N . SER F 6 45 ? 102.241 76.587 138.929 1.00 48.15 45 SER F N 1
ATOM 15555 C CA . SER F 6 45 ? 103.654 76.766 139.222 1.00 48.15 45 SER F CA 1
ATOM 15556 C C . SER F 6 45 ? 104.552 75.861 138.394 1.00 48.15 45 SER F C 1
ATOM 15557 O O . SER F 6 45 ? 105.752 76.131 138.294 1.00 48.15 45 SER F O 1
ATOM 15560 N N . TYR F 6 46 ? 104.007 74.797 137.809 1.00 46.83 46 TYR F N 1
ATOM 15561 C CA . TYR F 6 46 ? 104.814 73.917 136.974 1.00 46.83 46 TYR F CA 1
ATOM 15562 C C . TYR F 6 46 ? 105.095 74.548 135.619 1.00 46.83 46 TYR F C 1
ATOM 15563 O O . TYR F 6 46 ? 106.239 74.545 135.154 1.00 46.83 46 TYR F O 1
ATOM 15572 N N . ILE F 6 47 ? 104.063 75.092 134.968 1.00 41.78 47 ILE F N 1
ATOM 15573 C CA . ILE F 6 47 ? 104.249 75.655 133.637 1.00 41.78 47 ILE F CA 1
ATOM 15574 C C . ILE F 6 47 ? 105.026 76.968 133.674 1.00 41.78 47 ILE F C 1
ATOM 15575 O O . ILE F 6 47 ? 105.586 77.371 132.654 1.00 41.78 47 ILE F O 1
ATOM 15580 N N . PHE F 6 48 ? 105.108 77.640 134.823 1.00 40.86 48 PHE F N 1
ATOM 15581 C CA . PHE F 6 48 ? 106.072 78.726 134.956 1.00 40.86 48 PHE F CA 1
ATOM 15582 C C . PHE F 6 48 ? 107.488 78.172 134.919 1.00 40.86 48 PHE F C 1
ATOM 15583 O O . PHE F 6 48 ? 108.354 78.701 134.215 1.00 40.86 48 PHE F O 1
ATOM 15591 N N . ALA F 6 49 ? 107.737 77.096 135.667 1.00 42.45 49 ALA F N 1
ATOM 15592 C CA . ALA F 6 49 ? 109.050 76.473 135.683 1.00 42.45 49 ALA F CA 1
ATOM 15593 C C . ALA F 6 49 ? 109.360 75.735 134.394 1.00 42.45 49 ALA F C 1
ATOM 15594 O O . ALA F 6 49 ? 110.532 75.472 134.120 1.00 42.45 49 ALA F O 1
ATOM 15596 N N . TYR F 6 50 ? 108.346 75.376 133.608 1.00 43.39 50 TYR F N 1
ATOM 15597 C CA . TYR F 6 50 ? 108.616 74.728 132.332 1.00 43.39 50 TYR F CA 1
ATOM 15598 C C . TYR F 6 50 ? 109.191 75.716 131.327 1.00 43.39 50 TYR F C 1
ATOM 15599 O O . TYR F 6 50 ? 110.173 75.403 130.649 1.00 43.39 50 TYR F O 1
ATOM 15608 N N . PHE F 6 51 ? 108.614 76.922 131.240 1.00 39.14 51 PHE F N 1
ATOM 15609 C CA . PHE F 6 51 ? 109.059 77.907 130.254 1.00 39.14 51 PHE F CA 1
ATOM 15610 C C . PHE F 6 51 ? 110.456 78.439 130.522 1.00 39.14 51 PHE F C 1
ATOM 15611 O O . PHE F 6 51 ? 111.110 78.915 129.591 1.00 39.14 51 PHE F O 1
ATOM 15619 N N . PHE F 6 52 ? 110.929 78.405 131.765 1.00 38.39 52 PHE F N 1
ATOM 15620 C CA . PHE F 6 52 ? 112.270 78.922 131.995 1.00 38.39 52 PHE F CA 1
ATOM 15621 C C . PHE F 6 52 ? 113.336 77.961 131.496 1.00 38.39 52 PHE F C 1
ATOM 15622 O O . PHE F 6 52 ? 114.398 78.401 131.045 1.00 38.39 52 PHE F O 1
ATOM 15630 N N . TRP F 6 53 ? 113.078 76.659 131.556 1.00 42.19 53 TRP F N 1
ATOM 15631 C CA . TRP F 6 53 ? 114.046 75.676 131.106 1.00 42.19 53 TRP F CA 1
ATOM 15632 C C . TRP F 6 53 ? 113.712 75.101 129.739 1.00 42.19 53 TRP F C 1
ATOM 15633 O O . TRP F 6 53 ? 114.557 74.424 129.149 1.00 42.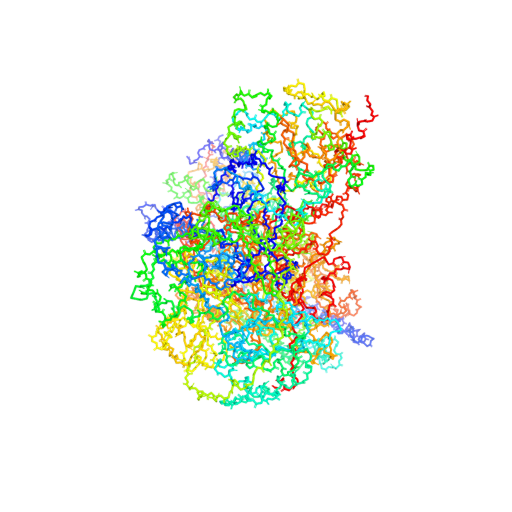19 53 TRP F O 1
ATOM 15644 N N . MET F 6 54 ? 112.512 75.358 129.217 1.00 42.65 54 MET F N 1
ATOM 15645 C CA . MET F 6 54 ? 112.274 75.123 127.798 1.00 42.65 54 MET F CA 1
ATOM 15646 C C . MET F 6 54 ? 112.986 76.169 126.954 1.00 42.65 54 MET F C 1
ATOM 15647 O O . MET F 6 54 ? 113.608 75.842 125.938 1.00 42.65 54 MET F O 1
ATOM 15652 N N . ALA F 6 55 ? 112.916 77.433 127.370 1.00 38.88 55 ALA F N 1
ATOM 15653 C CA . ALA F 6 55 ? 113.546 78.512 126.622 1.00 38.88 55 ALA F CA 1
ATOM 15654 C C . ALA F 6 55 ? 115.057 78.506 126.768 1.00 38.88 55 ALA F C 1
ATOM 15655 O O . ALA F 6 55 ? 115.767 78.923 125.848 1.00 38.88 55 ALA F O 1
ATOM 15657 N N . LEU F 6 56 ? 115.564 78.049 127.910 1.00 39.54 56 LEU F N 1
ATOM 15658 C CA . LEU F 6 56 ? 117.000 77.883 128.075 1.00 39.54 56 LEU F CA 1
ATOM 15659 C C . LEU F 6 56 ? 117.519 76.686 127.287 1.00 39.54 56 LEU F C 1
ATOM 15660 O O . LEU F 6 56 ? 118.710 76.631 126.971 1.00 39.54 56 LEU F O 1
ATOM 15665 N N . SER F 6 57 ? 116.645 75.747 126.932 1.00 40.02 57 SER F N 1
ATOM 15666 C CA . SER F 6 57 ? 117.018 74.641 126.064 1.00 40.02 57 SER F CA 1
ATOM 15667 C C . SER F 6 57 ? 116.834 74.980 124.594 1.00 40.02 57 SER F C 1
ATOM 15668 O O . SER F 6 57 ? 117.652 74.584 123.760 1.00 40.02 57 SER F O 1
ATOM 15671 N N . LEU F 6 58 ? 115.769 75.706 124.260 1.00 39.24 58 LEU F N 1
ATOM 15672 C CA . LEU F 6 58 ? 115.525 76.059 122.869 1.00 39.24 58 LEU F CA 1
ATOM 15673 C C . LEU F 6 58 ? 116.440 77.175 122.401 1.00 39.24 58 LEU F C 1
ATOM 15674 O O . LEU F 6 58 ? 116.823 77.205 121.228 1.00 39.24 58 LEU F O 1
ATOM 15679 N N . GLY F 6 59 ? 116.779 78.109 123.287 1.00 39.14 59 GLY F N 1
ATOM 15680 C CA . GLY F 6 59 ? 117.798 79.084 122.952 1.00 39.14 59 GLY F CA 1
ATOM 15681 C C . GLY F 6 59 ? 119.167 78.460 122.815 1.00 39.14 59 GLY F C 1
ATOM 15682 O O . GLY F 6 59 ? 120.010 78.964 122.070 1.00 39.14 59 GLY F O 1
ATOM 15683 N N . GLY F 6 60 ? 119.415 77.369 123.543 1.00 39.49 60 GLY F N 1
ATOM 15684 C CA . GLY F 6 60 ? 120.634 76.615 123.336 1.00 39.49 60 GLY F CA 1
ATOM 15685 C C . GLY F 6 60 ? 120.654 75.933 121.989 1.00 39.49 60 GLY F C 1
ATOM 15686 O O . GLY F 6 60 ? 121.723 75.683 121.433 1.00 39.49 60 GLY F O 1
ATOM 15687 N N . LEU F 6 61 ? 119.479 75.627 121.449 1.00 39.13 61 LEU F N 1
ATOM 15688 C CA . LEU F 6 61 ? 119.375 75.177 120.070 1.00 39.13 61 LEU F CA 1
ATOM 15689 C C . LEU F 6 61 ? 119.450 76.351 119.104 1.00 39.13 61 LEU F C 1
ATOM 15690 O O . LEU F 6 61 ? 120.041 76.233 118.026 1.00 39.13 61 LEU F O 1
ATOM 15695 N N . LEU F 6 62 ? 118.868 77.494 119.476 1.00 39.02 62 LEU F N 1
ATOM 15696 C CA . LEU F 6 62 ? 118.757 78.609 118.543 1.00 39.02 62 LEU F CA 1
ATOM 15697 C C . LEU F 6 62 ? 120.066 79.367 118.392 1.00 39.02 62 LEU F C 1
ATOM 15698 O O . LEU F 6 62 ? 120.340 79.897 117.311 1.00 39.02 62 LEU F O 1
ATOM 15703 N N . VAL F 6 63 ? 120.876 79.449 119.447 1.00 40.87 63 VAL F N 1
ATOM 15704 C CA . VAL F 6 63 ? 122.174 80.099 119.306 1.00 40.87 63 VAL F CA 1
ATOM 15705 C C . VAL F 6 63 ? 123.148 79.148 118.615 1.00 40.87 63 VAL F C 1
ATOM 15706 O O . VAL F 6 63 ? 124.032 79.588 117.868 1.00 40.87 63 VAL F O 1
ATOM 15710 N N . LEU F 6 64 ? 122.946 77.836 118.793 1.00 42.28 64 LEU F N 1
ATOM 15711 C CA . LEU F 6 64 ? 123.734 76.815 118.107 1.00 42.28 64 LEU F CA 1
ATOM 15712 C C . LEU F 6 64 ? 123.591 76.898 116.596 1.00 42.28 64 LEU F C 1
ATOM 15713 O O . LEU F 6 64 ? 124.561 76.667 115.868 1.00 42.28 64 LEU F O 1
ATOM 15718 N N . MET F 6 65 ? 122.402 77.241 116.111 1.00 44.08 65 MET F N 1
ATOM 15719 C CA . MET F 6 65 ? 122.192 77.397 114.681 1.00 44.08 65 MET F CA 1
ATOM 15720 C C . MET F 6 65 ? 122.752 78.713 114.161 1.00 44.08 65 MET F C 1
ATOM 15721 O O . MET F 6 65 ? 123.166 78.786 113.001 1.00 44.08 65 MET F O 1
ATOM 15726 N N . ILE F 6 66 ? 122.766 79.759 114.989 1.00 43.11 66 ILE F N 1
ATOM 15727 C CA . ILE F 6 66 ? 123.456 80.990 114.619 1.00 43.11 66 ILE F CA 1
ATOM 15728 C C . ILE F 6 66 ? 124.963 80.777 114.674 1.00 43.11 66 ILE F C 1
ATOM 15729 O O . ILE F 6 66 ? 125.716 81.367 113.888 1.00 43.11 66 ILE F O 1
ATOM 15734 N N . ASN F 6 67 ? 125.424 79.900 115.568 1.00 46.64 67 ASN F N 1
ATOM 15735 C CA . ASN F 6 67 ? 126.842 79.571 115.652 1.00 46.64 67 ASN F CA 1
ATOM 15736 C C . ASN F 6 67 ? 127.318 78.800 114.428 1.00 46.64 67 ASN F C 1
ATOM 15737 O O . ASN F 6 67 ? 128.494 78.888 114.060 1.00 46.64 67 ASN F O 1
ATOM 15742 N N . HIS F 6 68 ? 126.425 78.056 113.777 1.00 44.94 68 HIS F N 1
ATOM 15743 C CA . HIS F 6 68 ? 126.814 77.316 112.584 1.00 44.94 68 HIS F CA 1
ATOM 15744 C C . HIS F 6 68 ? 126.745 78.173 111.332 1.00 44.94 68 HIS F C 1
ATOM 15745 O O . HIS F 6 68 ? 127.474 77.914 110.371 1.00 44.94 68 HIS F O 1
ATOM 15752 N N . LEU F 6 69 ? 125.882 79.189 111.321 1.00 45.32 69 LEU F N 1
ATOM 15753 C CA . LEU F 6 69 ? 125.778 80.048 110.149 1.00 45.32 69 LEU F CA 1
ATOM 15754 C C . LEU F 6 69 ? 126.959 80.998 110.037 1.00 45.32 69 LEU F C 1
ATOM 15755 O O . LEU F 6 69 ? 127.347 81.371 108.926 1.00 45.32 69 LEU F O 1
ATOM 15760 N N . THR F 6 70 ? 127.545 81.393 111.163 1.00 45.33 70 THR F N 1
ATOM 15761 C CA . THR F 6 70 ? 128.553 82.440 111.196 1.00 45.33 70 THR F CA 1
ATOM 15762 C C . THR F 6 70 ? 129.887 81.896 111.687 1.00 45.33 70 THR F C 1
ATOM 15763 O O . THR F 6 70 ? 129.943 80.910 112.427 1.00 45.33 70 THR F O 1
ATOM 15767 N N . GLN F 6 71 ? 130.966 82.552 111.261 1.00 50.87 71 GLN F N 1
ATOM 15768 C CA . GLN F 6 71 ? 132.320 82.195 111.676 1.00 50.87 71 GLN F CA 1
ATOM 15769 C C . GLN F 6 71 ? 132.720 83.109 112.828 1.00 50.87 71 GLN F C 1
ATOM 15770 O O . GLN F 6 71 ? 133.313 84.169 112.641 1.00 50.87 71 GLN F O 1
ATOM 15776 N N . GLY F 6 72 ? 132.385 82.690 114.039 1.00 49.43 72 GLY F N 1
ATOM 15777 C CA . GLY F 6 72 ? 132.761 83.409 115.246 1.00 49.43 72 GLY F CA 1
ATOM 15778 C C . GLY F 6 72 ? 133.690 82.560 116.093 1.00 49.43 72 GLY F C 1
ATOM 15779 O O . GLY F 6 72 ? 133.510 81.348 116.193 1.00 49.43 72 GLY F O 1
ATOM 15780 N N . VAL F 6 73 ? 134.690 83.202 116.695 1.00 52.08 73 VAL F N 1
ATOM 15781 C CA . VAL F 6 73 ? 135.499 82.482 117.668 1.00 52.08 73 VAL F CA 1
ATOM 15782 C C . VAL F 6 73 ? 134.704 82.335 118.962 1.00 52.08 73 VAL F C 1
ATOM 15783 O O . VAL F 6 73 ? 134.836 81.328 119.671 1.00 52.08 73 VAL F O 1
ATOM 15787 N N . TRP F 6 74 ? 133.823 83.296 119.252 1.00 49.36 74 TRP F N 1
ATOM 15788 C CA . TRP F 6 74 ? 132.707 83.048 120.155 1.00 49.36 74 TRP F CA 1
ATOM 15789 C C . TRP F 6 74 ? 131.862 81.903 119.616 1.00 49.36 74 TRP F C 1
ATOM 15790 O O . TRP F 6 74 ? 131.770 81.680 118.407 1.00 49.36 74 TRP F O 1
ATOM 15801 N N . GLY F 6 75 ? 131.219 81.178 120.509 1.00 52.43 75 GLY F N 1
ATOM 15802 C CA . GLY F 6 75 ? 130.371 80.124 120.005 1.00 52.43 75 GLY F CA 1
ATOM 15803 C C . GLY F 6 75 ? 131.100 78.820 119.811 1.00 52.43 75 GLY F C 1
ATOM 15804 O O . GLY F 6 75 ? 130.520 77.776 120.080 1.00 52.43 75 GLY F O 1
ATOM 15805 N N . LEU F 6 76 ? 132.349 78.849 119.339 1.00 53.47 76 LEU F N 1
ATOM 15806 C CA . LEU F 6 76 ? 133.195 77.666 119.439 1.00 53.47 76 LEU F CA 1
ATOM 15807 C C . LEU F 6 76 ? 133.454 77.324 120.899 1.00 53.47 76 LEU F C 1
ATOM 15808 O O . LEU F 6 76 ? 133.499 76.148 121.278 1.00 53.47 76 LEU F O 1
ATOM 15813 N N . MET F 6 77 ? 133.587 78.348 121.741 1.00 54.14 77 MET F N 1
ATOM 15814 C CA . MET F 6 77 ? 133.583 78.150 123.181 1.00 54.14 77 MET F CA 1
ATOM 15815 C C . MET F 6 77 ? 132.209 77.756 123.710 1.00 54.14 77 MET F C 1
ATOM 15816 O O . MET F 6 77 ? 132.111 77.274 124.842 1.00 54.14 77 MET F O 1
ATOM 15821 N N . LEU F 6 78 ? 131.149 77.943 122.922 1.00 50.42 78 LEU F N 1
ATOM 15822 C CA . LEU F 6 78 ? 129.800 77.602 123.339 1.00 50.42 78 LEU F CA 1
ATOM 15823 C C . LEU F 6 78 ? 129.216 76.392 122.625 1.00 50.42 78 LEU F C 1
ATOM 15824 O O . LEU F 6 78 ? 128.162 75.912 123.047 1.00 50.42 78 LEU F O 1
ATOM 15829 N N . ARG F 6 79 ? 129.872 75.881 121.577 1.00 54.37 79 ARG F N 1
ATOM 15830 C CA . ARG F 6 79 ? 129.258 74.878 120.706 1.00 54.37 79 ARG F CA 1
ATOM 15831 C C . ARG F 6 79 ? 129.035 73.555 121.415 1.00 54.37 79 ARG F C 1
ATOM 15832 O O . ARG F 6 79 ? 128.026 72.888 121.172 1.00 54.37 79 ARG F O 1
ATOM 15840 N N . ARG F 6 80 ? 129.929 73.179 122.315 1.00 54.86 80 ARG F N 1
ATOM 15841 C CA . ARG F 6 80 ? 129.695 71.993 123.115 1.00 54.86 80 ARG F CA 1
ATOM 15842 C C . ARG F 6 80 ? 128.838 72.283 124.335 1.00 54.86 80 ARG F C 1
ATOM 15843 O O . ARG F 6 80 ? 128.352 71.342 124.969 1.00 54.86 80 ARG F O 1
ATOM 15851 N N . LEU F 6 81 ? 128.638 73.556 124.669 1.00 48.84 81 LEU F N 1
ATOM 15852 C CA . LEU F 6 81 ? 127.696 73.954 125.705 1.00 48.84 81 LEU F CA 1
ATOM 15853 C C . LEU F 6 81 ? 126.308 74.238 125.161 1.00 48.84 81 LEU F C 1
ATOM 15854 O O . LEU F 6 81 ? 125.323 74.031 125.874 1.00 48.84 81 LEU F O 1
ATOM 15859 N N . LEU F 6 82 ? 126.204 74.715 123.919 1.00 45.55 82 LEU F N 1
ATOM 15860 C CA . LEU F 6 82 ? 124.894 74.832 123.294 1.00 45.55 82 LEU F CA 1
ATOM 15861 C C . LEU F 6 82 ? 124.359 73.471 122.882 1.00 45.55 82 LEU F C 1
ATOM 15862 O O . LEU F 6 82 ? 123.150 73.234 122.960 1.00 45.55 82 LEU F O 1
ATOM 15867 N N . GLU F 6 83 ? 125.237 72.564 122.450 1.00 50.62 83 GLU F N 1
ATOM 15868 C CA . GLU F 6 83 ? 124.802 71.207 122.150 1.00 50.62 83 GLU F CA 1
ATOM 15869 C C . GLU F 6 83 ? 124.476 70.445 123.421 1.00 50.62 83 GLU F C 1
ATOM 15870 O O . GLU F 6 83 ? 123.646 69.533 123.403 1.00 50.62 83 GLU F O 1
ATOM 15876 N N . ALA F 6 84 ? 125.100 70.807 124.534 1.00 48.79 84 ALA F N 1
ATOM 15877 C CA . ALA F 6 84 ? 124.676 70.254 125.806 1.00 48.79 84 ALA F CA 1
ATOM 15878 C C . ALA F 6 84 ? 123.373 70.865 126.289 1.00 48.79 84 ALA F C 1
ATOM 15879 O O . ALA F 6 84 ? 122.731 70.293 127.171 1.00 48.79 84 ALA F O 1
ATOM 15881 N N . ALA F 6 85 ? 122.978 72.015 125.746 1.00 44.38 85 ALA F N 1
ATOM 15882 C CA . ALA F 6 85 ? 121.688 72.619 126.048 1.00 44.38 85 ALA F CA 1
ATOM 15883 C C . ALA F 6 85 ? 120.615 72.268 125.033 1.00 44.38 85 ALA F C 1
ATOM 15884 O O . ALA F 6 85 ? 119.430 72.269 125.377 1.00 44.38 85 ALA F O 1
ATOM 15886 N N . ALA F 6 86 ? 120.999 71.967 123.793 1.00 44.78 86 ALA F N 1
ATOM 15887 C CA . ALA F 6 86 ? 120.007 71.657 122.773 1.00 44.78 86 ALA F CA 1
ATOM 15888 C C . ALA F 6 86 ? 119.431 70.262 122.951 1.00 44.78 86 ALA F C 1
ATOM 15889 O O . ALA F 6 86 ? 118.271 70.030 122.602 1.00 44.78 86 ALA F O 1
ATOM 15891 N N . LEU F 6 87 ? 120.209 69.322 123.487 1.00 47.39 87 LEU F N 1
ATOM 15892 C CA . LEU F 6 87 ? 119.731 67.965 123.709 1.00 47.39 87 LEU F CA 1
ATOM 15893 C C . LEU F 6 87 ? 119.270 67.723 125.140 1.00 47.39 87 LEU F C 1
ATOM 15894 O O . LEU F 6 87 ? 119.237 66.573 125.589 1.00 47.39 87 LEU F O 1
ATOM 15899 N N . THR F 6 88 ? 118.916 68.779 125.861 1.00 46.02 88 THR F N 1
ATOM 15900 C CA . THR F 6 88 ? 117.983 68.651 126.968 1.00 46.02 88 THR F CA 1
ATOM 15901 C C . THR F 6 88 ? 116.549 68.852 126.509 1.00 46.02 88 THR F C 1
ATOM 15902 O O . THR F 6 88 ? 115.631 68.759 127.325 1.00 46.02 88 THR F O 1
ATOM 15906 N N . LEU F 6 89 ? 116.351 69.157 125.228 1.00 44.79 89 LEU F N 1
ATOM 15907 C CA . LEU F 6 89 ? 115.012 69.125 124.651 1.00 44.79 89 LEU F CA 1
ATOM 15908 C C . LEU F 6 89 ? 114.331 67.753 124.680 1.00 44.79 89 LEU F C 1
ATOM 15909 O O . LEU F 6 89 ? 113.090 67.738 124.734 1.00 44.79 89 LEU F O 1
ATOM 15914 N N . PRO F 6 90 ? 115.023 66.602 124.616 1.00 45.41 90 PRO F N 1
ATOM 15915 C CA . PRO F 6 90 ? 114.347 65.348 124.996 1.00 45.41 90 PRO F CA 1
ATOM 15916 C C . PRO F 6 90 ? 113.856 65.312 126.432 1.00 45.41 90 PRO F C 1
ATOM 15917 O O . PRO F 6 90 ? 112.909 64.573 126.722 1.00 45.41 90 PRO F O 1
ATOM 15921 N N . LEU F 6 91 ? 114.464 66.070 127.343 1.00 46.95 91 LEU F N 1
ATOM 15922 C CA . LEU F 6 91 ? 113.905 66.175 128.684 1.00 46.95 91 LEU F CA 1
ATOM 15923 C C . LEU F 6 91 ? 112.718 67.130 128.726 1.00 46.95 91 LEU F C 1
ATOM 15924 O O . LEU F 6 91 ? 111.778 66.914 129.497 1.00 46.95 91 LEU F O 1
ATOM 15929 N N . MET F 6 92 ? 112.714 68.164 127.890 1.00 47.06 92 MET F N 1
ATOM 15930 C CA . MET F 6 92 ? 111.559 69.048 127.807 1.00 47.06 92 MET F CA 1
ATOM 15931 C C . MET F 6 92 ? 110.421 68.464 126.981 1.00 47.06 92 MET F C 1
ATOM 15932 O O . MET F 6 92 ? 109.379 69.112 126.849 1.00 47.06 92 MET F O 1
ATOM 15937 N N . ALA F 6 93 ? 110.596 67.271 126.415 1.00 46.24 93 ALA F N 1
ATOM 15938 C CA . ALA F 6 93 ? 109.499 66.532 125.814 1.00 46.24 93 ALA F CA 1
ATOM 15939 C C . ALA F 6 93 ? 108.894 65.506 126.758 1.00 46.24 93 ALA F C 1
ATOM 15940 O O . ALA F 6 93 ? 107.738 65.118 126.565 1.00 46.24 93 ALA F O 1
ATOM 15942 N N . ILE F 6 94 ? 109.639 65.060 127.768 1.00 46.61 94 ILE F N 1
ATOM 15943 C CA . ILE F 6 94 ? 109.083 64.136 128.748 1.00 46.61 94 ILE F CA 1
ATOM 15944 C C . ILE F 6 94 ? 108.557 64.889 129.973 1.00 46.61 94 ILE F C 1
ATOM 15945 O O . ILE F 6 94 ? 107.577 64.461 130.591 1.00 46.61 94 ILE F O 1
ATOM 15950 N N . LEU F 6 95 ? 109.136 66.045 130.304 1.00 47.47 95 LEU F N 1
ATOM 15951 C CA . LEU F 6 95 ? 108.547 66.899 131.327 1.00 47.47 95 LEU F CA 1
ATOM 15952 C C . LEU F 6 95 ? 107.424 67.773 130.795 1.00 47.47 95 LEU F C 1
ATOM 15953 O O . LEU F 6 95 ? 106.838 68.537 131.568 1.00 47.47 95 LEU F O 1
ATOM 15958 N N . PHE F 6 96 ? 107.117 67.694 129.501 1.00 45.81 96 PHE F N 1
ATOM 15959 C CA . PHE F 6 96 ? 105.903 68.315 128.996 1.00 45.81 96 PHE F CA 1
ATOM 15960 C C . PHE F 6 96 ? 104.673 67.483 129.334 1.00 45.81 96 PHE F C 1
ATOM 15961 O O . PHE F 6 96 ? 103.553 68.001 129.287 1.00 45.81 96 PHE F O 1
ATOM 15969 N N . LEU F 6 97 ? 104.865 66.214 129.694 1.00 47.85 97 LEU F N 1
ATOM 15970 C CA . LEU F 6 97 ? 103.738 65.340 129.999 1.00 47.85 97 LEU F CA 1
ATOM 15971 C C . LEU F 6 97 ? 102.862 65.762 131.185 1.00 47.85 97 LEU F C 1
ATOM 15972 O O . LEU F 6 97 ? 101.654 65.482 131.119 1.00 47.85 97 LEU F O 1
ATOM 15977 N N . PRO F 6 98 ? 103.354 66.398 132.265 1.00 48.94 98 PRO F N 1
ATOM 15978 C CA . PRO F 6 98 ? 102.398 66.983 133.222 1.00 48.94 98 PRO F CA 1
ATOM 15979 C C . PRO F 6 98 ? 101.568 68.120 132.652 1.00 48.94 98 PRO F C 1
ATOM 15980 O O . PRO F 6 98 ? 100.464 68.366 133.149 1.00 48.94 98 PRO F O 1
ATOM 15984 N N . ILE F 6 99 ? 102.059 68.825 131.634 1.00 47.24 99 ILE F N 1
ATOM 15985 C CA . ILE F 6 99 ? 101.217 69.788 130.934 1.00 47.24 99 ILE F CA 1
ATOM 15986 C C . ILE F 6 99 ? 100.279 69.068 129.978 1.00 47.24 99 ILE F C 1
ATOM 15987 O O . ILE F 6 99 ? 99.138 69.493 129.769 1.00 47.24 99 ILE F O 1
ATOM 15992 N N . ALA F 6 100 ? 100.740 67.961 129.394 1.00 49.80 100 ALA F N 1
ATOM 15993 C CA . ALA F 6 100 ? 99.888 67.180 128.507 1.00 49.80 100 ALA F CA 1
ATOM 15994 C C . ALA F 6 100 ? 98.838 66.394 129.278 1.00 49.80 100 ALA F C 1
ATOM 15995 O O . ALA F 6 100 ? 97.771 66.094 128.732 1.00 49.80 100 ALA F O 1
ATOM 15997 N N . ALA F 6 101 ? 99.118 66.047 130.537 1.00 53.27 101 ALA F N 1
ATOM 15998 C CA . ALA F 6 101 ? 98.158 65.268 131.311 1.00 53.27 101 ALA F CA 1
ATOM 15999 C C . ALA F 6 101 ? 96.982 66.114 131.769 1.00 53.27 101 ALA F C 1
ATOM 16000 O O . ALA F 6 101 ? 95.862 65.603 131.865 1.00 53.27 101 ALA F O 1
ATOM 16002 N N . GLU F 6 102 ? 97.214 67.399 132.052 1.00 54.94 102 GLU F N 1
ATOM 16003 C CA . GLU F 6 102 ? 96.138 68.268 132.514 1.00 54.94 102 GLU F CA 1
ATOM 16004 C C . GLU F 6 102 ? 95.126 68.529 131.407 1.00 54.94 102 GLU F C 1
ATOM 16005 O O . GLU F 6 102 ? 93.929 68.671 131.682 1.00 54.94 102 GLU F O 1
ATOM 16011 N N . THR F 6 103 ? 95.580 68.563 130.155 1.00 51.98 103 THR F N 1
ATOM 16012 C CA . THR F 6 103 ? 94.661 68.701 129.033 1.00 51.98 103 THR F CA 1
ATOM 16013 C C . THR F 6 103 ? 93.787 67.464 128.860 1.00 51.98 103 THR F C 1
ATOM 16014 O O . THR F 6 103 ? 92.671 67.565 128.339 1.00 51.98 103 THR F O 1
ATOM 16018 N N . LEU F 6 104 ? 94.266 66.300 129.294 1.00 54.49 104 LEU F N 1
ATOM 16019 C CA . LEU F 6 104 ? 93.467 65.083 129.244 1.00 54.49 104 LEU F CA 1
ATOM 16020 C C . LEU F 6 104 ? 92.600 64.897 130.480 1.00 54.49 104 LEU F C 1
ATOM 16021 O O . LEU F 6 104 ? 91.521 64.303 130.382 1.00 54.49 104 LEU F O 1
ATOM 16026 N N . MET F 6 105 ? 93.044 65.379 131.638 1.00 58.85 105 MET F N 1
ATOM 16027 C CA . MET F 6 105 ? 92.202 65.346 132.823 1.00 58.85 105 MET F CA 1
ATOM 16028 C C . MET F 6 105 ? 91.104 66.397 132.724 1.00 58.85 105 MET F C 1
ATOM 16029 O O . MET F 6 105 ? 91.267 67.444 132.093 1.00 58.85 105 MET F O 1
ATOM 16034 N N . GLY F 6 106 ? 89.975 66.109 133.364 1.00 60.72 106 GLY F N 1
ATOM 16035 C CA . GLY F 6 106 ? 88.869 67.044 133.383 1.00 60.72 106 GLY F CA 1
ATOM 16036 C C . GLY F 6 106 ? 88.938 68.003 134.551 1.00 60.72 106 GLY F C 1
ATOM 16037 O O . GLY F 6 106 ? 87.992 68.105 135.337 1.00 60.72 106 GLY F O 1
ATOM 16038 N N . THR F 6 107 ? 90.057 68.713 134.676 1.00 58.98 107 THR F N 1
ATOM 16039 C CA . THR F 6 107 ? 90.268 69.649 135.770 1.00 58.98 107 THR F CA 1
ATOM 16040 C C . THR F 6 107 ? 90.280 71.102 135.335 1.00 58.98 107 THR F C 1
ATOM 16041 O O . THR F 6 107 ? 89.855 71.962 136.111 1.00 58.98 107 THR F O 1
ATOM 16045 N N . HIS F 6 108 ? 90.751 71.376 134.109 1.00 57.31 108 HIS F N 1
ATOM 16046 C CA . HIS F 6 108 ? 90.859 72.719 133.524 1.00 57.31 108 HIS F CA 1
ATOM 16047 C C . HIS F 6 108 ? 91.693 73.658 134.395 1.00 57.31 108 HIS F C 1
ATOM 16048 O O . HIS F 6 108 ? 91.401 74.849 134.511 1.00 57.31 108 HIS F O 1
ATOM 16055 N N . TYR F 6 109 ? 92.739 73.114 135.019 1.00 54.54 109 TYR F N 1
ATOM 16056 C CA . TYR F 6 109 ? 93.640 73.939 135.817 1.00 54.54 109 TYR F CA 1
ATOM 16057 C C . TYR F 6 109 ? 94.524 74.795 134.922 1.00 54.54 109 TYR F C 1
ATOM 16058 O O . TYR F 6 109 ? 94.626 76.012 135.107 1.00 54.54 109 TYR F O 1
ATOM 16067 N N . LEU F 6 110 ? 95.165 74.172 133.935 1.00 47.72 110 LEU F N 1
ATOM 16068 C CA . LEU F 6 110 ? 96.158 74.870 133.121 1.00 47.72 110 LEU F CA 1
ATOM 16069 C C . LEU F 6 110 ? 95.504 75.739 132.054 1.00 47.72 110 LEU F C 1
ATOM 16070 O O . LEU F 6 110 ? 95.649 76.965 132.055 1.00 47.72 110 LEU F O 1
ATOM 16075 N N . PHE F 6 111 ? 94.772 75.114 131.141 1.00 44.37 111 PHE F N 1
ATOM 16076 C CA . PHE F 6 111 ? 94.241 75.799 129.980 1.00 44.37 111 PHE F CA 1
ATOM 16077 C C . PHE F 6 111 ? 92.736 75.931 130.118 1.00 44.37 111 PHE F C 1
ATOM 16078 O O . PHE F 6 111 ? 92.036 74.909 130.153 1.00 44.37 111 PHE F O 1
ATOM 16086 N N . PRO F 6 112 ? 92.191 77.145 130.198 1.00 45.58 112 PRO F N 1
ATOM 16087 C CA . PRO F 6 112 ? 90.750 77.301 130.419 1.00 45.58 112 PRO F CA 1
ATOM 16088 C C . PRO F 6 112 ? 89.892 77.082 129.186 1.00 45.58 112 PRO F C 1
ATOM 16089 O O . PRO F 6 112 ? 88.665 77.123 129.302 1.00 45.58 112 PRO F O 1
ATOM 16093 N N . TRP F 6 113 ? 90.482 76.854 128.017 1.00 43.17 113 TRP F N 1
ATOM 16094 C CA . TRP F 6 113 ? 89.697 76.442 126.863 1.00 43.17 113 TRP F CA 1
ATOM 16095 C C . TRP F 6 113 ? 89.433 74.944 126.847 1.00 43.17 113 TRP F C 1
ATOM 16096 O O . TRP F 6 113 ? 88.714 74.465 125.965 1.00 43.17 113 TRP F O 1
ATOM 16107 N N . THR F 6 114 ? 90.006 74.198 127.792 1.00 49.97 114 THR F N 1
ATOM 16108 C CA . THR F 6 114 ? 89.608 72.816 128.016 1.00 49.97 114 THR F CA 1
ATOM 16109 C C . THR F 6 114 ? 88.243 72.750 128.692 1.00 49.97 114 THR F C 1
ATOM 16110 O O . THR F 6 114 ? 87.526 71.752 128.547 1.00 49.97 114 THR F O 1
ATOM 16114 N N . ASN F 6 115 ? 87.857 73.812 129.385 1.00 56.60 115 ASN F N 1
ATOM 16115 C CA . ASN F 6 115 ? 86.555 73.896 130.032 1.00 56.60 115 ASN F CA 1
ATOM 16116 C C . ASN F 6 115 ? 85.451 73.999 128.991 1.00 56.60 115 ASN F C 1
ATOM 16117 O O . ASN F 6 115 ? 85.481 74.917 128.162 1.00 56.60 115 ASN F O 1
ATOM 16122 N N . PRO F 6 116 ? 84.470 73.095 128.984 1.00 58.92 116 PRO F N 1
ATOM 16123 C CA . PRO F 6 116 ? 83.389 73.201 127.995 1.00 58.92 116 PRO F CA 1
ATOM 16124 C C . PRO F 6 116 ? 82.411 74.326 128.279 1.00 58.92 116 PRO F C 1
ATOM 16125 O O . PRO F 6 116 ? 81.663 74.708 127.373 1.00 58.92 116 PRO F O 1
ATOM 16129 N N . GLU F 6 117 ? 82.389 74.871 129.494 1.00 62.68 117 GLU F N 1
ATOM 16130 C CA . GLU F 6 117 ? 81.500 75.973 129.833 1.00 62.68 117 GLU F CA 1
ATOM 16131 C C . GLU F 6 117 ? 82.184 77.331 129.750 1.00 62.68 117 GLU F C 1
ATOM 16132 O O . GLU F 6 117 ? 81.524 78.355 129.943 1.00 62.68 117 GLU F O 1
ATOM 16138 N N . VAL F 6 118 ? 83.486 77.364 129.485 1.00 58.43 118 VAL F N 1
ATOM 16139 C CA . VAL F 6 118 ? 84.152 78.598 129.082 1.00 58.43 118 VAL F CA 1
ATOM 16140 C C . VAL F 6 118 ? 84.015 78.805 127.580 1.00 58.43 118 VAL F C 1
ATOM 16141 O O . VAL F 6 118 ? 83.763 79.922 127.117 1.00 58.43 118 VAL F O 1
ATOM 16145 N N . VAL F 6 119 ? 84.129 77.710 126.826 1.00 57.16 119 VAL F N 1
ATOM 16146 C CA . VAL F 6 119 ? 83.885 77.728 125.386 1.00 57.16 119 VAL F CA 1
ATOM 16147 C C . VAL F 6 119 ? 82.431 78.084 125.090 1.00 57.16 119 VAL F C 1
ATOM 16148 O O . VAL F 6 119 ? 82.143 78.885 124.192 1.00 57.16 119 VAL F O 1
ATOM 16152 N N . ALA F 6 120 ? 81.495 77.529 125.865 1.00 60.87 120 ALA F N 1
ATOM 16153 C CA . ALA F 6 120 ? 80.077 77.723 125.584 1.00 60.87 120 ALA F CA 1
ATOM 16154 C C . ALA F 6 120 ? 79.588 79.123 125.929 1.00 60.87 120 ALA F C 1
ATOM 16155 O O . ALA F 6 120 ? 78.535 79.534 125.431 1.00 60.87 120 ALA F O 1
ATOM 16157 N N . ASN F 6 121 ? 80.317 79.862 126.761 1.00 59.53 121 ASN F N 1
ATOM 16158 C CA . ASN F 6 121 ? 79.935 81.224 127.111 1.00 59.53 121 ASN F CA 1
ATOM 16159 C C . ASN F 6 121 ? 80.763 82.271 126.378 1.00 59.53 121 ASN F C 1
ATOM 16160 O O . ASN F 6 121 ? 80.202 83.158 125.728 1.00 59.53 121 ASN F O 1
ATOM 16165 N N . ASP F 6 122 ? 82.087 82.191 126.467 1.00 52.54 122 ASP F N 1
ATOM 16166 C CA . ASP F 6 122 ? 82.959 83.105 125.737 1.00 52.54 122 ASP F CA 1
ATOM 16167 C C . ASP F 6 122 ? 82.985 82.687 124.274 1.00 52.54 122 ASP F C 1
ATOM 16168 O O . ASP F 6 122 ? 83.549 81.645 123.930 1.00 52.54 122 ASP F O 1
ATOM 16173 N N . GLU F 6 123 ? 82.366 83.494 123.411 1.00 50.56 123 GLU F N 1
ATOM 16174 C CA . GLU F 6 123 ? 82.336 83.173 121.989 1.00 50.56 123 GLU F CA 1
ATOM 16175 C C . GLU F 6 123 ? 83.693 83.398 121.337 1.00 50.56 123 GLU F C 1
ATOM 16176 O O . GLU F 6 123 ? 84.004 82.768 120.320 1.00 50.56 123 GLU F O 1
ATOM 16182 N N . VAL F 6 124 ? 84.514 84.278 121.914 1.00 43.16 124 VAL F N 1
ATOM 16183 C CA . VAL F 6 124 ? 85.852 84.527 121.388 1.00 43.16 124 VAL F CA 1
ATOM 16184 C C . VAL F 6 124 ? 86.741 83.294 121.554 1.00 43.16 124 VAL F C 1
ATOM 16185 O O . VAL F 6 124 ? 87.537 82.969 120.668 1.00 43.16 124 VAL F O 1
ATOM 16189 N N . VAL F 6 125 ? 86.565 82.545 122.643 1.00 42.31 125 VAL F N 1
ATOM 16190 C CA . VAL F 6 125 ? 87.319 81.310 122.822 1.00 42.31 125 VAL F CA 1
ATOM 16191 C C . VAL F 6 125 ? 86.738 80.196 121.953 1.00 42.31 125 VAL F C 1
ATOM 16192 O O . VAL F 6 125 ? 87.480 79.345 121.447 1.00 42.31 125 VAL F O 1
ATOM 16196 N N . ALA F 6 126 ? 85.423 80.214 121.716 1.00 41.28 126 ALA F N 1
ATOM 16197 C CA . ALA F 6 126 ? 84.783 79.179 120.912 1.00 41.28 126 ALA F CA 1
ATOM 16198 C C . ALA F 6 126 ? 85.141 79.270 119.436 1.00 41.28 126 ALA F C 1
ATOM 16199 O O . ALA F 6 126 ? 84.968 78.288 118.709 1.00 41.28 126 ALA F O 1
ATOM 16201 N N . LEU F 6 127 ? 85.626 80.417 118.974 1.00 35.54 127 LEU F N 1
ATOM 16202 C CA . LEU F 6 127 ? 86.103 80.547 117.607 1.00 35.54 127 LEU F CA 1
ATOM 16203 C C . LEU F 6 127 ? 87.574 80.190 117.459 1.00 35.54 127 LEU F C 1
ATOM 16204 O O . LEU F 6 127 ? 88.081 80.171 116.334 1.00 35.54 127 LEU F O 1
ATOM 16209 N N . LYS F 6 128 ? 88.269 79.916 118.559 1.00 34.60 128 LYS F N 1
ATOM 16210 C CA . LYS F 6 128 ? 89.637 79.422 118.520 1.00 34.60 128 LYS F CA 1
ATOM 16211 C C . LYS F 6 128 ? 89.721 77.921 118.741 1.00 34.60 128 LYS F C 1
ATOM 16212 O O . LYS F 6 128 ? 90.816 77.359 118.664 1.00 34.60 128 LYS F O 1
ATOM 16218 N N . THR F 6 129 ? 88.600 77.267 119.028 1.00 37.50 129 THR F N 1
ATOM 16219 C CA . THR F 6 129 ? 88.506 75.814 119.131 1.00 37.50 129 THR F CA 1
ATOM 16220 C C . THR F 6 129 ? 88.894 75.016 117.878 1.00 37.50 129 THR F C 1
ATOM 16221 O O . THR F 6 129 ? 89.161 73.816 118.018 1.00 37.50 129 THR F O 1
ATOM 16225 N N . PRO F 6 130 ? 88.891 75.568 116.651 1.00 35.90 130 PRO F N 1
ATOM 16226 C CA . PRO F 6 130 ? 89.667 74.902 115.591 1.00 35.90 130 PRO F CA 1
ATOM 16227 C C . PRO F 6 130 ? 91.144 74.751 115.907 1.00 35.90 130 PRO F C 1
ATOM 16228 O O . PRO F 6 130 ? 91.756 73.758 115.497 1.00 35.90 130 PRO F O 1
ATOM 16232 N N . TYR F 6 131 ? 91.736 75.701 116.623 1.00 34.66 131 TYR F N 1
ATOM 16233 C CA . TYR F 6 131 ? 93.146 75.653 116.978 1.00 34.66 131 TYR F CA 1
ATOM 16234 C C . TYR F 6 131 ? 93.377 75.231 118.422 1.00 34.66 131 TYR F C 1
ATOM 16235 O O . TYR F 6 131 ? 94.331 74.505 118.704 1.00 34.66 131 TYR F O 1
ATOM 16244 N N . LEU F 6 132 ? 92.518 75.663 119.346 1.00 36.53 132 LEU F N 1
ATOM 16245 C CA . LEU F 6 132 ? 92.682 75.366 120.768 1.00 36.53 132 LEU F CA 1
ATOM 16246 C C . LEU F 6 132 ? 91.736 74.232 121.152 1.00 36.53 132 LEU F C 1
ATOM 16247 O O . LEU F 6 132 ? 90.629 74.443 121.645 1.00 36.53 132 LEU F O 1
ATOM 16252 N N . ASN F 6 133 ? 92.194 73.004 120.925 1.00 39.75 133 ASN F N 1
ATOM 16253 C CA . ASN F 6 133 ? 91.460 71.822 121.348 1.00 39.75 133 ASN F CA 1
ATOM 16254 C C . ASN F 6 133 ? 92.453 70.700 121.602 1.00 39.75 133 ASN F C 1
ATOM 16255 O O . ASN F 6 133 ? 93.415 70.526 120.850 1.00 39.75 133 ASN F O 1
ATOM 16260 N N . VAL F 6 134 ? 92.202 69.935 122.659 1.00 40.64 134 VAL F N 1
ATOM 16261 C CA . VAL F 6 134 ? 93.151 68.931 123.148 1.00 40.64 134 VAL F CA 1
ATOM 16262 C C . VAL F 6 134 ? 93.450 67.738 122.229 1.00 40.64 134 VAL F C 1
ATOM 16263 O O . VAL F 6 134 ? 94.529 67.157 122.405 1.00 40.64 134 VAL F O 1
ATOM 16267 N N . PRO F 6 135 ? 92.626 67.298 121.257 1.00 41.14 135 PRO F N 1
ATOM 16268 C CA . PRO F 6 135 ? 93.173 66.321 120.303 1.00 41.14 135 PRO F CA 1
ATOM 16269 C C . PRO F 6 135 ? 94.099 66.931 119.269 1.00 41.14 135 PRO F C 1
ATOM 16270 O O . PRO F 6 135 ? 94.811 66.185 118.585 1.00 41.14 135 PRO F O 1
ATOM 16274 N N . PHE F 6 136 ? 94.105 68.256 119.131 1.00 42.32 136 PHE F N 1
ATOM 16275 C CA . PHE F 6 136 ? 94.996 68.952 118.218 1.00 42.32 136 PHE F CA 1
ATOM 16276 C C . PHE F 6 136 ? 96.034 69.789 118.950 1.00 42.32 136 PHE F C 1
ATOM 16277 O O . PHE F 6 136 ? 97.052 70.149 118.353 1.00 42.32 136 PHE F O 1
ATOM 16285 N N . PHE F 6 137 ? 95.815 70.079 120.233 1.00 42.06 137 PHE F N 1
ATOM 16286 C CA . PHE F 6 137 ? 96.852 70.715 121.039 1.00 42.06 137 PHE F CA 1
ATOM 16287 C C . PHE F 6 137 ? 98.012 69.762 121.283 1.00 42.06 137 PHE F C 1
ATOM 16288 O O . PHE F 6 137 ? 99.178 70.157 121.183 1.00 42.06 137 PHE F O 1
ATOM 16296 N N . LEU F 6 138 ? 97.711 68.506 121.612 1.00 42.64 138 LEU F N 1
ATOM 16297 C CA . LEU F 6 138 ? 98.757 67.520 121.842 1.00 42.64 138 LEU F CA 1
ATOM 16298 C C . LEU F 6 138 ? 99.388 67.045 120.544 1.00 42.64 138 LEU F C 1
ATOM 16299 O O . LEU F 6 138 ? 100.571 66.694 120.531 1.00 42.64 138 LEU F O 1
ATOM 16304 N N . ALA F 6 139 ? 98.619 67.015 119.455 1.00 43.39 139 ALA F N 1
ATOM 16305 C CA . ALA F 6 139 ? 99.184 66.632 118.168 1.00 43.39 139 ALA F CA 1
ATOM 16306 C C . ALA F 6 139 ? 100.117 67.705 117.631 1.00 43.39 139 ALA F C 1
ATOM 16307 O O . ALA F 6 139 ? 101.080 67.389 116.928 1.00 43.39 139 ALA F O 1
ATOM 16309 N N . ARG F 6 140 ? 99.848 68.973 117.946 1.00 41.01 140 ARG F N 1
ATOM 16310 C CA . ARG F 6 140 ? 100.799 70.028 117.624 1.00 41.01 140 ARG F CA 1
ATOM 16311 C C . ARG F 6 140 ? 102.012 69.975 118.536 1.00 41.01 140 ARG F C 1
ATOM 16312 O O . ARG F 6 140 ? 103.109 70.365 118.125 1.00 41.01 140 ARG F O 1
ATOM 16320 N N . ALA F 6 141 ? 101.831 69.501 119.771 1.00 42.46 141 ALA F N 1
ATOM 16321 C CA . ALA F 6 141 ? 102.905 69.535 120.758 1.00 42.46 141 ALA F CA 1
ATOM 16322 C C . ALA F 6 141 ? 104.006 68.540 120.423 1.00 42.46 141 ALA F C 1
ATOM 16323 O O . ALA F 6 141 ? 105.191 68.873 120.505 1.00 42.46 141 ALA F O 1
ATOM 16325 N N . VAL F 6 142 ? 103.638 67.320 120.023 1.00 42.90 142 VAL F N 1
ATOM 16326 C CA . VAL F 6 142 ? 104.642 66.352 119.588 1.00 42.90 142 VAL F CA 1
ATOM 16327 C C . VAL F 6 142 ? 105.201 66.673 118.213 1.00 42.90 142 VAL F C 1
ATOM 16328 O O . VAL F 6 142 ? 106.222 66.096 117.823 1.00 42.90 142 VAL F O 1
ATOM 16332 N N . ILE F 6 143 ? 104.564 67.577 117.467 1.00 41.92 143 ILE F N 1
ATOM 16333 C CA . ILE F 6 143 ? 105.151 68.059 116.224 1.00 41.92 143 ILE F CA 1
ATOM 16334 C C . ILE F 6 143 ? 106.298 69.018 116.520 1.00 41.92 143 ILE F C 1
ATOM 16335 O O . ILE F 6 143 ? 107.342 68.974 115.857 1.00 41.92 143 ILE F O 1
ATOM 16340 N N . TYR F 6 144 ? 106.146 69.866 117.545 1.00 41.01 144 TYR F N 1
ATOM 16341 C CA . TYR F 6 144 ? 107.235 70.761 117.933 1.00 41.01 144 TYR F CA 1
ATOM 16342 C C . TYR F 6 144 ? 108.426 69.981 118.469 1.00 41.01 144 TYR F C 1
ATOM 16343 O O . TYR F 6 144 ? 109.575 70.298 118.146 1.00 41.01 144 TYR F O 1
ATOM 16352 N N . PHE F 6 145 ? 108.170 68.941 119.264 1.00 44.85 145 PHE F N 1
ATOM 16353 C CA . PHE F 6 145 ? 109.263 68.212 119.898 1.00 44.85 145 PHE F CA 1
ATOM 16354 C C . PHE F 6 145 ? 110.034 67.367 118.894 1.00 44.85 145 PHE F C 1
ATOM 16355 O O . PHE F 6 145 ? 111.259 67.258 118.991 1.00 44.85 145 PHE F O 1
ATOM 16363 N N . VAL F 6 146 ? 109.349 66.785 117.906 1.00 43.70 146 VAL F N 1
ATOM 16364 C CA . VAL F 6 146 ? 110.068 66.023 116.892 1.00 43.70 146 VAL F CA 1
ATOM 16365 C C . VAL F 6 146 ? 110.820 66.961 115.953 1.00 43.70 146 VAL F C 1
ATOM 16366 O O . VAL F 6 146 ? 111.774 66.542 115.288 1.00 43.70 146 VAL F O 1
ATOM 16370 N N . LEU F 6 147 ? 110.444 68.238 115.914 1.00 43.54 147 LEU F N 1
ATOM 16371 C CA . LEU F 6 147 ? 111.234 69.239 115.221 1.00 43.54 147 LEU F CA 1
ATOM 16372 C C . LEU F 6 147 ? 112.299 69.866 116.108 1.00 43.54 147 LEU F C 1
ATOM 16373 O O . LEU F 6 147 ? 113.310 70.342 115.589 1.00 43.54 147 LEU F O 1
ATOM 16378 N N . PHE F 6 148 ? 112.107 69.872 117.428 1.00 43.12 148 PHE F N 1
ATOM 16379 C CA . PHE F 6 148 ? 113.136 70.406 118.314 1.00 43.12 148 PHE F CA 1
ATOM 16380 C C . PHE F 6 148 ? 114.221 69.373 118.585 1.00 43.12 148 PHE F C 1
ATOM 16381 O O . PHE F 6 148 ? 115.411 69.697 118.542 1.00 43.12 148 PHE F O 1
ATOM 16389 N N . ILE F 6 149 ? 113.827 68.131 118.874 1.00 46.00 149 ILE F N 1
ATOM 16390 C CA . ILE F 6 149 ? 114.801 67.075 119.132 1.00 46.00 149 ILE F CA 1
ATOM 16391 C C . ILE F 6 149 ? 115.502 66.676 117.842 1.00 46.00 149 ILE F C 1
ATOM 16392 O O . ILE F 6 149 ? 116.727 66.502 117.814 1.00 46.00 149 ILE F O 1
ATOM 16397 N N . GLY F 6 150 ? 114.744 66.556 116.750 1.00 49.67 150 GLY F N 1
ATOM 16398 C CA . GLY F 6 150 ? 115.306 66.192 115.462 1.00 49.67 150 GLY F CA 1
ATOM 16399 C C . GLY F 6 150 ? 116.270 67.209 114.891 1.00 49.67 150 GLY F C 1
ATOM 16400 O O . GLY F 6 150 ? 117.170 66.834 114.136 1.00 49.67 150 GLY F O 1
ATOM 16401 N N . MET F 6 151 ? 116.105 68.484 115.231 1.00 48.39 151 MET F N 1
ATOM 16402 C CA . MET F 6 151 ? 117.087 69.491 114.864 1.00 48.39 151 MET F CA 1
ATOM 16403 C C . MET F 6 151 ? 118.166 69.664 115.917 1.00 48.39 151 MET F C 1
ATOM 16404 O O . MET F 6 151 ? 119.094 70.447 115.705 1.00 48.39 151 MET F O 1
ATOM 16409 N N . ALA F 6 152 ? 118.055 68.974 117.047 1.00 47.48 152 ALA F N 1
ATOM 16410 C CA . ALA F 6 152 ? 119.132 68.887 118.021 1.00 47.48 152 ALA F CA 1
ATOM 16411 C C . ALA F 6 152 ? 119.918 67.596 117.889 1.00 47.48 152 ALA F C 1
ATOM 16412 O O . ALA F 6 152 ? 121.134 67.590 118.098 1.00 47.48 152 ALA F O 1
ATOM 16414 N N . TYR F 6 153 ? 119.242 66.503 117.536 1.00 53.22 153 TYR F N 1
ATOM 16415 C CA . TYR F 6 153 ? 119.929 65.236 117.324 1.00 53.22 153 TYR F CA 1
ATOM 16416 C C . TYR F 6 153 ? 120.737 65.258 116.034 1.00 53.22 153 TYR F C 1
ATOM 16417 O O . TYR F 6 153 ? 121.837 64.695 115.976 1.00 53.22 153 TYR F O 1
ATOM 16426 N N . LEU F 6 154 ? 120.209 65.897 114.986 1.00 52.12 154 LEU F N 1
ATOM 16427 C CA . LEU F 6 154 ? 120.963 66.023 113.744 1.00 52.12 154 LEU F CA 1
ATOM 16428 C C . LEU F 6 154 ? 122.139 66.975 113.895 1.00 52.12 154 LEU F C 1
ATOM 16429 O O . LEU F 6 154 ? 123.163 66.802 113.228 1.00 52.12 154 LEU F O 1
ATOM 16434 N N . LEU F 6 155 ? 122.018 67.979 114.759 1.00 48.18 155 LEU F N 1
ATOM 16435 C CA . LEU F 6 155 ? 123.142 68.859 115.045 1.00 48.18 155 LEU F CA 1
ATOM 16436 C C . LEU F 6 155 ? 124.094 68.272 116.076 1.00 48.18 155 LEU F C 1
ATOM 16437 O O . LEU F 6 155 ? 125.108 68.902 116.388 1.00 48.18 155 LEU F O 1
ATOM 16442 N N . ARG F 6 156 ? 123.790 67.092 116.612 1.00 52.52 156 ARG F N 1
ATOM 16443 C CA . ARG F 6 156 ? 124.710 66.357 117.467 1.00 52.52 156 ARG F CA 1
ATOM 16444 C C . ARG F 6 156 ? 125.409 65.234 116.720 1.00 52.52 156 ARG F C 1
ATOM 16445 O O . ARG F 6 156 ? 126.627 65.077 116.840 1.00 52.52 156 ARG F O 1
ATOM 16453 N N . GLN F 6 157 ? 124.654 64.447 115.949 1.00 56.16 157 GLN F N 1
ATOM 16454 C CA . GLN F 6 157 ? 125.234 63.348 115.189 1.00 56.16 157 GLN F CA 1
ATOM 16455 C C . GLN F 6 157 ? 126.147 63.832 114.075 1.00 56.16 157 GLN F C 1
ATOM 16456 O O . GLN F 6 157 ? 127.029 63.083 113.646 1.00 56.16 157 GLN F O 1
ATOM 16462 N N . TRP F 6 158 ? 125.960 65.061 113.599 1.00 54.76 158 TRP F N 1
ATOM 16463 C CA . TRP F 6 158 ? 126.889 65.645 112.647 1.00 54.76 158 TRP F CA 1
ATOM 16464 C C . TRP F 6 158 ? 128.031 66.388 113.320 1.00 54.76 158 TRP F C 1
ATOM 16465 O O . TRP F 6 158 ? 129.052 66.638 112.673 1.00 54.76 158 TRP F O 1
ATOM 16476 N N . SER F 6 159 ? 127.889 66.749 114.593 1.00 55.39 159 SER F N 1
ATOM 16477 C CA . SER F 6 159 ? 128.978 67.402 115.306 1.00 55.39 159 SER F CA 1
ATOM 16478 C C . SER F 6 159 ? 129.854 66.412 116.050 1.00 55.39 159 SER F C 1
ATOM 16479 O O . SER F 6 159 ? 131.052 66.662 116.218 1.00 55.39 159 SER F O 1
ATOM 16482 N N . LEU F 6 160 ? 129.283 65.294 116.499 1.00 57.49 160 LEU F N 1
ATOM 16483 C CA . LEU F 6 160 ? 130.104 64.185 116.965 1.00 57.49 160 LEU F CA 1
ATOM 16484 C C . LEU F 6 160 ? 130.775 63.462 115.808 1.00 57.49 160 LEU F C 1
ATOM 16485 O O . LEU F 6 160 ? 131.730 62.711 116.029 1.00 57.49 160 LEU F O 1
ATOM 16490 N N . GLU F 6 161 ? 130.279 63.661 114.586 1.00 59.43 161 GLU F N 1
ATOM 16491 C CA . GLU F 6 161 ? 130.994 63.216 113.397 1.00 59.43 161 GLU F CA 1
ATOM 16492 C C . GLU F 6 161 ? 132.266 64.029 113.191 1.00 59.43 161 GLU F C 1
ATOM 16493 O O . GLU F 6 161 ? 133.286 63.491 112.742 1.00 59.43 161 GLU F O 1
ATOM 16499 N N . GLU F 6 162 ? 132.229 65.317 113.549 1.00 60.41 162 GLU F N 1
ATOM 16500 C CA . GLU F 6 162 ? 133.353 66.214 113.285 1.00 60.41 162 GLU F CA 1
ATOM 16501 C C . GLU F 6 162 ? 134.580 65.844 114.107 1.00 60.41 162 GLU F C 1
ATOM 16502 O O . GLU F 6 162 ? 135.697 65.822 113.580 1.00 60.41 162 GLU F O 1
ATOM 16508 N N . ASP F 6 163 ? 134.396 65.509 115.381 1.00 62.55 163 ASP F N 1
ATOM 16509 C CA . ASP F 6 163 ? 135.518 65.025 116.174 1.00 62.55 163 ASP F CA 1
ATOM 16510 C C . ASP F 6 163 ? 135.810 63.549 115.942 1.00 62.55 163 ASP F C 1
ATOM 16511 O O . ASP F 6 163 ? 136.713 63.006 116.586 1.00 62.55 163 ASP F O 1
ATOM 16516 N N . ALA F 6 164 ? 135.074 62.891 115.046 1.00 60.14 164 ALA F N 1
ATOM 16517 C CA . ALA F 6 164 ? 135.356 61.516 114.654 1.00 60.14 164 ALA F CA 1
ATOM 16518 C C . ALA F 6 164 ? 136.115 61.452 113.333 1.00 60.14 164 ALA F C 1
ATOM 16519 O O . ALA F 6 164 ? 137.201 60.871 113.266 1.00 60.14 164 ALA F O 1
ATOM 16521 N N . LYS F 6 165 ? 135.562 62.049 112.278 1.00 60.46 165 LYS F N 1
ATOM 16522 C CA . LYS F 6 165 ? 136.179 61.994 110.956 1.00 60.46 165 LYS F CA 1
ATOM 16523 C C . LYS F 6 165 ? 137.059 63.212 110.685 1.00 60.46 165 LYS F C 1
ATOM 16524 O O . LYS F 6 165 ? 138.264 63.074 110.457 1.00 60.46 165 LYS F O 1
ATOM 16530 N N . GLY F 6 166 ? 136.479 64.398 110.711 1.00 60.62 166 GLY F N 1
ATOM 16531 C CA . GLY F 6 166 ? 137.257 65.606 110.510 1.00 60.62 166 GLY F CA 1
ATOM 16532 C C . GLY F 6 166 ? 136.437 66.682 109.835 1.00 60.62 166 GLY F C 1
ATOM 16533 O O . GLY F 6 166 ? 135.341 66.450 109.331 1.00 60.62 166 GLY F O 1
ATOM 16534 N N . PHE F 6 167 ? 137.002 67.886 109.831 1.00 65.92 167 PHE F N 1
ATOM 16535 C CA . PHE F 6 167 ? 136.332 69.031 109.237 1.00 65.92 167 PHE F CA 1
ATOM 16536 C C . PHE F 6 167 ? 136.496 69.036 107.725 1.00 65.92 167 PHE F C 1
ATOM 16537 O O . PHE F 6 167 ? 137.594 68.824 107.203 1.00 65.92 167 PHE F O 1
ATOM 16545 N N . SER F 6 168 ? 135.395 69.301 107.031 1.00 65.73 168 SER F N 1
ATOM 16546 C CA . SER F 6 168 ? 135.403 69.642 105.615 1.00 65.73 168 SER F CA 1
ATOM 16547 C C . SER F 6 168 ? 134.125 70.416 105.335 1.00 65.73 168 SER F C 1
ATOM 16548 O O . SER F 6 168 ? 133.272 70.576 106.210 1.00 65.73 168 SER F O 1
ATOM 16551 N N . ASP F 6 169 ? 133.991 70.894 104.103 1.00 66.06 169 ASP F N 1
ATOM 16552 C CA . ASP F 6 169 ? 132.720 71.466 103.683 1.00 66.06 169 ASP F CA 1
ATOM 16553 C C . ASP F 6 169 ? 131.726 70.402 103.243 1.00 66.06 169 ASP F C 1
ATOM 16554 O O . ASP F 6 169 ? 130.593 70.742 102.886 1.00 66.06 169 ASP F O 1
ATOM 16559 N N . ASP F 6 170 ? 132.128 69.128 103.252 1.00 65.23 170 ASP F N 1
ATOM 16560 C CA . ASP F 6 170 ? 131.159 68.041 103.202 1.00 65.23 170 ASP F CA 1
ATOM 16561 C C . ASP F 6 170 ? 130.291 68.041 104.452 1.00 65.23 170 ASP F C 1
ATOM 16562 O O . ASP F 6 170 ? 129.095 67.733 104.390 1.00 65.23 170 ASP F O 1
ATOM 16567 N N . LEU F 6 171 ? 130.879 68.386 105.596 1.00 59.59 171 LEU F N 1
ATOM 16568 C CA . LEU F 6 171 ? 130.177 68.430 106.870 1.00 59.59 171 LEU F CA 1
ATOM 16569 C C . LEU F 6 171 ? 129.696 69.823 107.238 1.00 59.59 171 LEU F C 1
ATOM 16570 O O . LEU F 6 171 ? 128.567 69.972 107.713 1.00 59.59 171 LEU F O 1
ATOM 16575 N N . ARG F 6 172 ? 130.522 70.852 107.032 1.00 61.51 172 ARG F N 1
ATOM 16576 C CA . ARG F 6 172 ? 130.078 72.220 107.274 1.00 61.51 172 ARG F CA 1
ATOM 16577 C C . ARG F 6 172 ? 129.030 72.662 106.266 1.00 61.51 172 ARG F C 1
ATOM 16578 O O . ARG F 6 172 ? 128.269 73.593 106.547 1.00 61.51 172 ARG F O 1
ATOM 16586 N N . GLY F 6 173 ? 128.978 72.021 105.100 1.00 59.84 173 GLY F N 1
ATOM 16587 C CA . GLY F 6 173 ? 127.855 72.227 104.211 1.00 59.84 173 GLY F CA 1
ATOM 16588 C C . GLY F 6 173 ? 126.560 71.680 104.770 1.00 59.84 173 GLY F C 1
ATOM 16589 O O . GLY F 6 173 ? 125.491 72.224 104.496 1.00 59.84 173 GLY F O 1
ATOM 16590 N N . ARG F 6 174 ? 126.634 70.612 105.570 1.00 58.57 174 ARG F N 1
ATOM 16591 C CA . ARG F 6 174 ? 125.429 70.033 106.154 1.00 58.57 174 ARG F CA 1
ATOM 16592 C C . ARG F 6 174 ? 124.900 70.855 107.317 1.00 58.57 174 ARG F C 1
ATOM 16593 O O . ARG F 6 174 ? 123.692 70.841 107.576 1.00 58.57 174 ARG F O 1
ATOM 16601 N N . PHE F 6 175 ? 125.784 71.547 108.037 1.00 53.12 175 PHE F N 1
ATOM 16602 C CA . PHE F 6 175 ? 125.352 72.379 109.155 1.00 53.12 175 PHE F CA 1
ATOM 16603 C C . PHE F 6 175 ? 124.532 73.559 108.665 1.00 53.12 175 PHE F C 1
ATOM 16604 O O . PHE F 6 175 ? 123.457 73.845 109.199 1.00 53.12 175 PHE F O 1
ATOM 16612 N N . GLN F 6 176 ? 125.012 74.231 107.628 1.00 51.37 176 GLN F N 1
ATOM 16613 C CA . GLN F 6 176 ? 124.327 75.384 107.075 1.00 51.37 176 GLN F CA 1
ATOM 16614 C C . GLN F 6 176 ? 123.151 74.990 106.191 1.00 51.37 176 GLN F C 1
ATOM 16615 O O . GLN F 6 176 ? 122.269 75.819 105.951 1.00 51.37 176 GLN F O 1
ATOM 16621 N N . ARG F 6 177 ? 123.114 73.745 105.711 1.00 53.32 177 ARG F N 1
ATOM 16622 C CA . ARG F 6 177 ? 121.936 73.242 105.015 1.00 53.32 177 ARG F CA 1
ATOM 16623 C C . ARG F 6 177 ? 120.812 72.927 105.988 1.00 53.32 177 ARG F C 1
ATOM 16624 O O . ARG F 6 177 ? 119.639 72.972 105.604 1.00 53.32 177 ARG F O 1
ATOM 16632 N N . LEU F 6 178 ? 121.141 72.622 107.242 1.00 49.64 178 LEU F N 1
ATOM 16633 C CA . LEU F 6 178 ? 120.122 72.410 108.262 1.00 49.64 178 LEU F CA 1
ATOM 16634 C C . LEU F 6 178 ? 119.796 73.709 108.990 1.00 49.64 178 LEU F C 1
ATOM 16635 O O . LEU F 6 178 ? 118.647 74.154 108.976 1.00 49.64 178 LEU F O 1
ATOM 16640 N N . SER F 6 179 ? 120.804 74.342 109.596 1.00 46.30 179 SER F N 1
ATOM 16641 C CA . SER F 6 179 ? 120.600 75.520 110.434 1.00 46.30 179 SER F CA 1
ATOM 16642 C C . SER F 6 179 ? 120.203 76.766 109.655 1.00 46.30 179 SER F C 1
ATOM 16643 O O . SER F 6 179 ? 119.819 77.760 110.277 1.00 46.30 179 SER F O 1
ATOM 16646 N N . GLY F 6 180 ? 120.308 76.751 108.331 1.00 47.22 180 GLY F N 1
ATOM 16647 C CA . GLY F 6 180 ? 119.739 77.792 107.509 1.00 47.22 180 GLY F CA 1
ATOM 16648 C C . GLY F 6 180 ? 118.228 77.814 107.623 1.00 47.22 180 GLY F C 1
ATOM 16649 O O . GLY F 6 180 ? 117.643 78.754 108.166 1.00 47.22 180 GLY F O 1
ATOM 16650 N N . PRO F 6 181 ? 117.561 76.771 107.123 1.00 48.33 181 PRO F N 1
ATOM 16651 C CA . PRO F 6 181 ? 116.127 76.616 107.374 1.00 48.33 181 PRO F CA 1
ATOM 16652 C C . PRO F 6 181 ? 115.785 75.989 108.715 1.00 48.33 181 PRO F C 1
ATOM 16653 O O . PRO F 6 181 ? 114.631 75.608 108.915 1.00 48.33 181 PRO F O 1
ATOM 16657 N N . GLY F 6 182 ? 116.744 75.861 109.627 1.00 45.64 182 GLY F N 1
ATOM 16658 C CA . GLY F 6 182 ? 116.454 75.375 110.958 1.00 45.64 182 GLY F CA 1
ATOM 16659 C C . GLY F 6 182 ? 115.786 76.438 111.789 1.00 45.64 182 GLY F C 1
ATOM 16660 O O . GLY F 6 182 ? 114.735 76.184 112.374 1.00 45.64 182 GLY F O 1
ATOM 16661 N N . ILE F 6 183 ? 116.375 77.640 111.809 1.00 43.51 183 ILE F N 1
ATOM 16662 C CA . ILE F 6 183 ? 115.833 78.780 112.544 1.00 43.51 183 ILE F CA 1
ATOM 16663 C C . ILE F 6 183 ? 114.469 79.196 112.010 1.00 43.51 183 ILE F C 1
ATOM 16664 O O . ILE F 6 183 ? 113.648 79.736 112.761 1.00 43.51 183 ILE F O 1
ATOM 16669 N N . VAL F 6 184 ? 114.208 78.944 110.726 1.00 44.28 184 VAL F N 1
ATOM 16670 C CA . VAL F 6 184 ? 112.889 79.194 110.154 1.00 44.28 184 VAL F CA 1
ATOM 16671 C C . VAL F 6 184 ? 111.848 78.301 110.811 1.00 44.28 184 VAL F C 1
ATOM 16672 O O . VAL F 6 184 ? 110.788 78.765 111.238 1.00 44.28 184 VAL F O 1
ATOM 16676 N N . VAL F 6 185 ? 112.153 77.013 110.937 1.00 42.64 185 VAL F N 1
ATOM 16677 C CA . VAL F 6 185 ? 111.181 76.052 111.436 1.00 42.64 185 VAL F CA 1
ATOM 16678 C C . VAL F 6 185 ? 111.484 75.811 112.917 1.00 42.64 185 VAL F C 1
ATOM 16679 O O . VAL F 6 185 ? 110.997 74.857 113.531 1.00 42.64 185 VAL F O 1
ATOM 16683 N N . LEU F 6 186 ? 112.290 76.691 113.508 1.00 40.22 186 LEU F N 1
ATOM 16684 C CA . LEU F 6 186 ? 112.422 76.793 114.958 1.00 40.22 186 LEU F CA 1
ATOM 16685 C C . LEU F 6 186 ? 111.693 77.995 115.521 1.00 40.22 186 LEU F C 1
ATOM 16686 O O . LEU F 6 186 ? 111.095 77.901 116.592 1.00 40.22 186 LEU F O 1
ATOM 16691 N N . VAL F 6 187 ? 111.745 79.130 114.826 1.00 37.68 187 VAL F N 1
ATOM 16692 C CA . VAL F 6 187 ? 110.899 80.255 115.195 1.00 37.68 187 VAL F CA 1
ATOM 16693 C C . VAL F 6 187 ? 109.438 79.910 114.945 1.00 37.68 187 VAL F C 1
ATOM 16694 O O . VAL F 6 187 ? 108.602 80.027 115.845 1.00 37.68 187 VAL F O 1
ATOM 16698 N N . MET F 6 188 ? 109.120 79.417 113.742 1.00 36.31 188 MET F N 1
ATOM 16699 C CA . MET F 6 188 ? 107.736 79.105 113.398 1.00 36.31 188 MET F CA 1
ATOM 16700 C C . MET F 6 188 ? 107.175 77.934 114.192 1.00 36.31 188 MET F C 1
ATOM 16701 O O . MET F 6 188 ? 105.955 77.833 114.338 1.00 36.31 188 MET F O 1
ATOM 16706 N N . ALA F 6 189 ? 108.024 77.057 114.715 1.00 36.50 189 ALA F N 1
ATOM 16707 C CA . ALA F 6 189 ? 107.560 76.037 115.640 1.00 36.50 189 ALA F CA 1
ATOM 16708 C C . ALA F 6 189 ? 107.554 76.522 117.078 1.00 36.50 189 ALA F C 1
ATOM 16709 O O . ALA F 6 189 ? 107.143 75.773 117.965 1.00 36.50 189 ALA F O 1
ATOM 16711 N N . TRP F 6 190 ? 108.015 77.744 117.331 1.00 33.08 190 TRP F N 1
ATOM 16712 C CA . TRP F 6 190 ? 107.877 78.361 118.641 1.00 33.08 190 TRP F CA 1
ATOM 16713 C C . TRP F 6 190 ? 106.751 79.379 118.690 1.00 33.08 190 TRP F C 1
ATOM 16714 O O . TRP F 6 190 ? 106.117 79.535 119.737 1.00 33.08 190 TRP F O 1
ATOM 16725 N N . THR F 6 191 ? 106.451 80.046 117.576 1.00 31.97 191 THR F N 1
ATOM 16726 C CA . THR F 6 191 ? 105.273 80.901 117.510 1.00 31.97 191 THR F CA 1
ATOM 16727 C C . THR F 6 191 ? 104.005 80.129 117.211 1.00 31.97 191 THR F C 1
ATOM 16728 O O . THR F 6 191 ? 102.967 80.744 116.961 1.00 31.97 191 THR F O 1
ATOM 16732 N N . PHE F 6 192 ? 104.081 78.803 117.181 1.00 33.18 192 PHE F N 1
ATOM 16733 C CA . PHE F 6 192 ? 102.925 77.951 117.359 1.00 33.18 192 PHE F CA 1
ATOM 16734 C C . PHE F 6 192 ? 102.938 77.258 118.708 1.00 33.18 192 PHE F C 1
ATOM 16735 O O . PHE F 6 192 ? 101.907 76.723 119.116 1.00 33.18 192 PHE F O 1
ATOM 16743 N N . ALA F 6 193 ? 104.073 77.255 119.405 1.00 33.28 193 ALA F N 1
ATOM 16744 C CA . ALA F 6 193 ? 104.192 76.633 120.715 1.00 33.28 193 ALA F CA 1
ATOM 16745 C C . ALA F 6 193 ? 104.020 77.608 121.864 1.00 33.28 193 ALA F C 1
ATOM 16746 O O . ALA F 6 193 ? 103.623 77.192 122.956 1.00 33.28 193 ALA F O 1
ATOM 16748 N N . ALA F 6 194 ? 104.326 78.886 121.660 1.00 31.98 194 ALA F N 1
ATOM 16749 C CA . ALA F 6 194 ? 104.081 79.871 122.701 1.00 31.98 194 ALA F CA 1
ATOM 16750 C C . ALA F 6 194 ? 102.656 80.389 122.671 1.00 31.98 194 ALA F C 1
ATOM 16751 O O . ALA F 6 194 ? 102.188 80.932 123.675 1.00 31.98 194 ALA F O 1
ATOM 16753 N N . THR F 6 195 ? 101.963 80.248 121.543 1.00 32.05 195 THR F N 1
ATOM 16754 C CA . THR F 6 195 ? 100.528 80.482 121.507 1.00 32.05 195 THR F CA 1
ATOM 16755 C C . THR F 6 195 ? 99.743 79.257 121.922 1.00 32.05 195 THR F C 1
ATOM 16756 O O . THR F 6 195 ? 98.541 79.363 122.182 1.00 32.05 195 THR F O 1
ATOM 16760 N N . ASP F 6 196 ? 100.394 78.098 121.972 1.00 35.65 196 ASP F N 1
ATOM 16761 C CA . ASP F 6 196 ? 99.765 76.908 122.520 1.00 35.65 196 ASP F CA 1
ATOM 16762 C C . ASP F 6 196 ? 99.869 76.889 124.034 1.00 35.65 196 ASP F C 1
ATOM 16763 O O . ASP F 6 196 ? 98.858 76.796 124.735 1.00 35.65 196 ASP F O 1
ATOM 16768 N N . TRP F 6 197 ? 101.087 76.987 124.554 1.00 37.34 197 TRP F N 1
ATOM 16769 C CA . TRP F 6 197 ? 101.316 76.759 125.970 1.00 37.34 197 TRP F CA 1
ATOM 16770 C C . TRP F 6 197 ? 101.330 78.044 126.780 1.00 37.34 197 TRP F C 1
ATOM 16771 O O . TRP F 6 197 ? 100.984 78.017 127.964 1.00 37.34 197 TRP F O 1
ATOM 16782 N N . GLY F 6 198 ? 101.737 79.161 126.186 1.00 31.53 198 GLY F N 1
ATOM 16783 C CA . GLY F 6 198 ? 101.883 80.384 126.949 1.00 31.53 198 GLY F CA 1
ATOM 16784 C C . GLY F 6 198 ? 100.791 81.411 126.754 1.00 31.53 198 GLY F C 1
ATOM 16785 O O . GLY F 6 198 ? 100.292 81.987 127.723 1.00 31.53 198 GLY F O 1
ATOM 16786 N N . MET F 6 199 ? 100.406 81.653 125.504 1.00 30.75 199 MET F N 1
ATOM 16787 C CA . MET F 6 199 ? 99.400 82.671 125.238 1.00 30.75 199 MET F CA 1
ATOM 16788 C C . MET F 6 199 ? 97.995 82.153 125.478 1.00 30.75 199 MET F C 1
ATOM 16789 O O . MET F 6 199 ? 97.122 82.916 125.900 1.00 30.75 199 MET F O 1
ATOM 16794 N N . SER F 6 200 ? 97.763 80.868 125.240 1.00 33.11 200 SER F N 1
ATOM 16795 C CA . SER F 6 200 ? 96.441 80.282 125.391 1.00 33.11 200 SER F CA 1
ATOM 16796 C C . SER F 6 200 ? 96.039 80.057 126.841 1.00 33.11 200 SER F C 1
ATOM 16797 O O . SER F 6 200 ? 94.916 79.607 127.084 1.00 33.11 200 SER F O 1
ATOM 16800 N N . LEU F 6 201 ? 96.924 80.332 127.804 1.00 33.97 201 LEU F N 1
ATOM 16801 C CA . LEU F 6 201 ? 96.496 80.443 129.193 1.00 33.97 201 LEU F CA 1
ATOM 16802 C C . LEU F 6 201 ? 95.573 81.635 129.384 1.00 33.97 201 LEU F C 1
ATOM 16803 O O . LEU F 6 201 ? 94.696 81.609 130.254 1.00 33.97 201 LEU F O 1
ATOM 16808 N N . GLU F 6 202 ? 95.770 82.684 128.595 1.00 35.12 202 GLU F N 1
ATOM 16809 C CA . GLU F 6 202 ? 94.856 83.805 128.454 1.00 35.12 202 GLU F CA 1
ATOM 16810 C C . GLU F 6 202 ? 94.173 83.665 127.100 1.00 35.12 202 GLU F C 1
ATOM 16811 O O . GLU F 6 202 ? 94.584 84.318 126.132 1.00 35.12 202 GLU F O 1
ATOM 16817 N N . PRO F 6 203 ? 93.129 82.837 126.991 1.00 37.16 203 PRO F N 1
ATOM 16818 C CA . PRO F 6 203 ? 92.619 82.471 125.663 1.00 37.16 203 PRO F CA 1
ATOM 16819 C C . PRO F 6 203 ? 91.823 83.565 124.991 1.00 37.16 203 PRO F C 1
ATOM 16820 O O . PRO F 6 203 ? 91.740 83.570 123.762 1.00 37.16 203 PRO F O 1
ATOM 16824 N N . GLU F 6 204 ? 91.245 84.498 125.743 1.00 39.79 204 GLU F N 1
ATOM 16825 C CA . GLU F 6 204 ? 90.568 85.626 125.126 1.00 39.79 204 GLU F CA 1
ATOM 16826 C C . GLU F 6 204 ? 91.548 86.644 124.569 1.00 39.79 204 GLU F C 1
ATOM 16827 O O . GLU F 6 204 ? 91.155 87.490 123.760 1.00 39.79 204 GLU F O 1
ATOM 16833 N N . TRP F 6 205 ? 92.806 86.578 124.982 1.00 30.44 205 TRP F N 1
ATOM 16834 C CA . TRP F 6 205 ? 93.812 87.567 124.626 1.00 30.44 205 TRP F CA 1
ATOM 16835 C C . TRP F 6 205 ? 94.722 86.986 123.556 1.00 30.44 205 TRP F C 1
ATOM 16836 O O . TRP F 6 205 ? 95.551 86.119 123.842 1.00 30.44 205 TRP F O 1
ATOM 16847 N N . PHE F 6 206 ? 94.564 87.453 122.330 1.00 29.29 206 PHE F N 1
ATOM 16848 C CA . PHE F 6 206 ? 95.535 87.152 121.297 1.00 29.29 206 PHE F CA 1
ATOM 16849 C C . PHE F 6 206 ? 96.632 88.200 121.322 1.00 29.29 206 PHE F C 1
ATOM 16850 O O . PHE F 6 206 ? 96.481 89.272 121.910 1.00 29.29 206 PHE F O 1
ATOM 16858 N N . SER F 6 207 ? 97.727 87.896 120.634 1.00 27.47 207 SER F N 1
ATOM 16859 C CA . SER F 6 207 ? 98.801 88.856 120.429 1.00 27.47 207 SER F CA 1
ATOM 16860 C C . SER F 6 207 ? 99.718 88.351 119.337 1.00 27.47 207 SER F C 1
ATOM 16861 O O . SER F 6 207 ? 99.933 87.147 119.183 1.00 27.47 207 SER F O 1
ATOM 16864 N N . SER F 6 208 ? 100.278 89.296 118.601 1.00 25.55 208 SER F N 1
ATOM 16865 C CA . SER F 6 208 ? 101.529 89.068 117.914 1.00 25.55 208 SER F CA 1
ATOM 16866 C C . SER F 6 208 ? 102.637 89.337 118.927 1.00 25.55 208 SER F C 1
ATOM 16867 O O . SER F 6 208 ? 102.358 89.710 120.068 1.00 25.55 208 SER F O 1
ATOM 16870 N N . MET F 6 209 ? 103.893 89.038 118.571 1.00 25.88 209 MET F N 1
ATOM 16871 C CA . MET F 6 209 ? 105.108 89.439 119.302 1.00 25.88 209 MET F CA 1
ATOM 16872 C C . MET F 6 209 ? 105.274 88.731 120.656 1.00 25.88 209 MET F C 1
ATOM 16873 O O . MET F 6 209 ? 106.388 88.657 121.186 1.00 25.88 209 MET F O 1
ATOM 16878 N N . TYR F 6 210 ? 104.220 88.085 121.153 1.00 28.05 210 TYR F N 1
ATOM 16879 C CA . TYR F 6 210 ? 104.319 87.322 122.392 1.00 28.05 210 TYR F CA 1
ATOM 16880 C C . TYR F 6 210 ? 105.269 86.125 122.331 1.00 28.05 210 TYR F C 1
ATOM 16881 O O . TYR F 6 210 ? 105.918 85.860 123.357 1.00 28.05 210 TYR F O 1
ATOM 16890 N N . PRO F 6 211 ? 105.423 85.376 121.218 1.00 27.86 211 PRO F N 1
ATOM 16891 C CA . PRO F 6 211 ? 106.535 84.422 121.189 1.00 27.86 211 PRO F CA 1
ATOM 16892 C C . PRO F 6 211 ? 107.878 85.090 120.952 1.00 27.86 211 PRO F C 1
ATOM 16893 O O . PRO F 6 211 ? 108.913 84.549 121.346 1.00 27.86 211 PRO F O 1
ATOM 16897 N N . VAL F 6 212 ? 107.870 86.264 120.317 1.00 28.11 212 VAL F N 1
ATOM 16898 C CA . VAL F 6 212 ? 109.115 86.961 120.009 1.00 28.11 212 VAL F CA 1
ATOM 16899 C C . VAL F 6 212 ? 109.766 87.499 121.275 1.00 28.11 212 VAL F C 1
ATOM 16900 O O . VAL F 6 212 ? 110.999 87.540 121.375 1.00 28.11 212 VAL F O 1
ATOM 16904 N N . THR F 6 213 ? 108.963 87.896 122.268 1.00 27.36 213 THR F N 1
ATOM 16905 C CA . THR F 6 213 ? 109.512 88.303 123.558 1.00 27.36 213 THR F CA 1
ATOM 16906 C C . THR F 6 213 ? 110.198 87.146 124.269 1.00 27.36 213 THR F C 1
ATOM 16907 O O . THR F 6 213 ? 111.154 87.363 125.020 1.00 27.36 213 THR F O 1
ATOM 16911 N N . TYR F 6 214 ? 109.738 85.917 124.036 1.00 30.16 214 TYR F N 1
ATOM 16912 C CA . TYR F 6 214 ? 110.463 84.761 124.544 1.00 30.16 214 TYR F CA 1
ATOM 16913 C C . TYR F 6 214 ? 111.737 84.521 123.747 1.00 30.16 214 TYR F C 1
ATOM 16914 O O . TYR F 6 214 ? 112.765 84.164 124.327 1.00 30.16 214 TYR F O 1
ATOM 16923 N N . ILE F 6 215 ? 111.687 84.738 122.424 1.00 30.83 215 ILE F N 1
ATOM 16924 C CA . ILE F 6 215 ? 112.833 84.489 121.543 1.00 30.83 215 ILE F CA 1
ATOM 16925 C C . ILE F 6 215 ? 113.992 85.410 121.895 1.00 30.83 215 ILE F C 1
ATOM 16926 O O . ILE F 6 215 ? 115.152 84.983 121.949 1.00 30.83 215 ILE F O 1
ATOM 16931 N N . ALA F 6 216 ? 113.694 86.671 122.204 1.00 31.13 216 ALA F N 1
ATOM 16932 C CA . ALA F 6 216 ? 114.740 87.583 122.644 1.00 31.13 216 ALA F CA 1
ATOM 16933 C C . ALA F 6 216 ? 115.220 87.281 124.055 1.00 31.13 216 ALA F C 1
ATOM 16934 O O . ALA F 6 216 ? 116.279 87.773 124.452 1.00 31.13 216 ALA F O 1
ATOM 16936 N N . SER F 6 217 ? 114.471 86.495 124.825 1.00 31.83 217 SER F N 1
ATOM 16937 C CA . SER F 6 217 ? 114.944 86.045 126.122 1.00 31.83 217 SER F CA 1
ATOM 16938 C C . SER F 6 217 ? 115.549 84.654 126.077 1.00 31.83 217 SER F C 1
ATOM 16939 O O . SER F 6 217 ? 116.246 84.274 127.019 1.00 31.83 217 SER F O 1
ATOM 16942 N N . MET F 6 218 ? 115.306 83.885 125.014 1.00 35.89 218 MET F N 1
ATOM 16943 C CA . MET F 6 218 ? 116.096 82.681 124.798 1.00 35.89 218 MET F CA 1
ATOM 16944 C C . MET F 6 218 ? 117.543 83.016 124.481 1.00 35.89 218 MET F C 1
ATOM 16945 O O . MET F 6 218 ? 118.426 82.187 124.707 1.00 35.89 218 MET F O 1
ATOM 16950 N N . LEU F 6 219 ? 117.798 84.214 123.964 1.00 35.57 219 LEU F N 1
ATOM 16951 C CA . LEU F 6 219 ? 119.145 84.684 123.706 1.00 35.57 219 LEU F CA 1
ATOM 16952 C C . LEU F 6 219 ? 119.807 85.247 124.954 1.00 35.57 219 LEU F C 1
ATOM 16953 O O . LEU F 6 219 ? 121.032 85.175 125.081 1.00 35.57 219 LEU F O 1
ATOM 16958 N N . ILE F 6 220 ? 119.025 85.821 125.870 1.00 35.44 220 ILE F N 1
ATOM 16959 C CA . ILE F 6 220 ? 119.575 86.289 127.138 1.00 35.44 220 ILE F CA 1
ATOM 16960 C C . ILE F 6 220 ? 120.008 85.107 127.993 1.00 35.44 220 ILE F C 1
ATOM 16961 O O . ILE F 6 220 ? 121.100 85.110 128.574 1.00 35.44 220 ILE F O 1
ATOM 16966 N N . LEU F 6 221 ? 119.180 84.063 128.044 1.00 37.17 221 LEU F N 1
ATOM 16967 C CA . LEU F 6 221 ? 119.432 82.945 128.946 1.00 37.17 221 LEU F CA 1
ATOM 16968 C C . LEU F 6 221 ? 120.613 82.102 128.488 1.00 37.17 221 LEU F C 1
ATOM 16969 O O . LEU F 6 221 ? 121.372 81.590 129.317 1.00 37.17 221 LEU F O 1
ATOM 16974 N N . THR F 6 222 ? 120.793 81.951 127.182 1.00 39.07 222 THR F N 1
ATOM 16975 C CA . THR F 6 222 ? 121.828 81.076 126.658 1.00 39.07 222 THR F CA 1
ATOM 16976 C C . THR F 6 222 ? 123.076 81.819 126.222 1.00 39.07 222 THR F C 1
ATOM 16977 O O . THR F 6 222 ? 124.044 81.180 125.802 1.00 39.07 222 THR F O 1
ATOM 16981 N N . PHE F 6 223 ? 123.078 83.144 126.295 1.00 41.36 223 PHE F N 1
ATOM 16982 C CA . PHE F 6 223 ? 124.338 83.862 126.383 1.00 41.36 223 PHE F CA 1
ATOM 16983 C C . PHE F 6 223 ? 124.708 84.143 127.824 1.00 41.36 223 PHE F C 1
ATOM 16984 O O . PHE F 6 223 ? 125.895 84.144 128.158 1.00 41.36 223 PHE F O 1
ATOM 16992 N N . GLY F 6 224 ? 123.709 84.362 128.682 1.00 43.34 224 GLY F N 1
ATOM 16993 C CA . GLY F 6 224 ? 123.961 84.363 130.112 1.00 43.34 224 GLY F CA 1
ATOM 16994 C C . GLY F 6 224 ? 124.438 83.011 130.601 1.00 43.34 224 GLY F C 1
ATOM 16995 O O . GLY F 6 224 ? 125.379 82.923 131.390 1.00 43.34 224 GLY F O 1
ATOM 16996 N N . GLY F 6 225 ? 123.824 81.938 130.107 1.00 42.99 225 GLY F N 1
ATOM 16997 C CA . GLY F 6 225 ? 124.371 80.616 130.339 1.00 42.99 225 GLY F CA 1
ATOM 16998 C C . GLY F 6 225 ? 125.644 80.335 129.581 1.00 42.99 225 GLY F C 1
ATOM 16999 O O . GLY F 6 225 ? 126.340 79.372 129.913 1.00 42.99 225 GLY F O 1
ATOM 17000 N N . GLY F 6 226 ? 125.959 81.139 128.568 1.00 45.51 226 GLY F N 1
ATOM 17001 C CA . GLY F 6 226 ? 127.252 81.016 127.927 1.00 45.51 226 GLY F CA 1
ATOM 17002 C C . GLY F 6 226 ? 128.379 81.502 128.815 1.00 45.51 226 GLY F C 1
ATOM 17003 O O . GLY F 6 226 ? 129.459 80.910 128.839 1.00 45.51 226 GLY F O 1
ATOM 17004 N N . ILE F 6 227 ? 128.141 82.572 129.567 1.00 46.89 227 ILE F N 1
ATOM 17005 C CA . ILE F 6 227 ? 129.190 83.128 130.410 1.00 46.89 227 ILE F CA 1
ATOM 17006 C C . ILE F 6 227 ? 129.238 82.452 131.780 1.00 46.89 227 ILE F C 1
ATOM 17007 O O . ILE F 6 227 ? 130.319 82.326 132.364 1.00 46.89 227 ILE F O 1
ATOM 17012 N N . ILE F 6 228 ? 128.098 81.988 132.298 1.00 46.70 228 ILE F N 1
ATOM 17013 C CA . ILE F 6 228 ? 128.099 81.278 133.576 1.00 46.70 228 ILE F CA 1
ATOM 17014 C C . ILE F 6 228 ? 128.779 79.919 133.433 1.00 46.70 228 ILE F C 1
ATOM 17015 O O . ILE F 6 228 ? 129.558 79.506 134.302 1.00 46.70 228 ILE F O 1
ATOM 17020 N N . ALA F 6 229 ? 128.537 79.225 132.318 1.00 48.63 229 ALA F N 1
ATOM 17021 C CA . ALA F 6 229 ? 129.140 77.910 132.135 1.00 48.63 229 ALA F CA 1
ATOM 17022 C C . ALA F 6 229 ? 130.633 78.000 131.852 1.00 48.63 229 ALA F C 1
ATOM 17023 O O . ALA F 6 229 ? 131.380 77.091 132.222 1.00 48.63 229 ALA F O 1
ATOM 17025 N N . LEU F 6 230 ? 131.094 79.074 131.213 1.00 52.18 230 LEU F N 1
ATOM 17026 C CA . LEU F 6 230 ? 132.525 79.294 131.055 1.00 52.18 230 LEU F CA 1
ATOM 17027 C C . LEU F 6 230 ? 133.143 80.029 132.233 1.00 52.18 230 LEU F C 1
ATOM 17028 O O . LEU F 6 230 ? 134.302 80.442 132.148 1.00 52.18 230 LEU F O 1
ATOM 17033 N N . ALA F 6 231 ? 132.399 80.218 133.319 1.00 54.14 231 ALA F N 1
ATOM 17034 C CA . ALA F 6 231 ? 132.954 80.743 134.558 1.00 54.14 231 ALA F CA 1
ATOM 17035 C C . ALA F 6 231 ? 133.255 79.640 135.559 1.00 54.14 231 ALA F C 1
ATOM 17036 O O . ALA F 6 231 ? 134.352 79.596 136.121 1.00 54.14 231 ALA F O 1
ATOM 17038 N N . VAL F 6 232 ? 132.284 78.755 135.794 1.00 54.37 232 VAL F N 1
ATOM 17039 C CA . VAL F 6 232 ? 132.496 77.628 136.693 1.00 54.37 232 VAL F CA 1
ATOM 17040 C C . VAL F 6 232 ? 133.505 76.656 136.096 1.00 54.37 232 VAL F C 1
ATOM 17041 O O . VAL F 6 232 ? 134.304 76.049 136.815 1.00 54.37 232 VAL F O 1
ATOM 17045 N N . LEU F 6 233 ? 133.512 76.517 134.771 1.00 56.37 233 LEU F N 1
ATOM 17046 C CA . LEU F 6 233 ? 134.549 75.721 134.132 1.00 56.37 233 LEU F CA 1
ATOM 17047 C C . LEU F 6 233 ? 135.890 76.441 134.076 1.00 56.37 233 LEU F C 1
ATOM 17048 O O . LEU F 6 233 ? 136.897 75.805 133.751 1.00 56.37 233 LEU F O 1
ATOM 17053 N N . LYS F 6 234 ? 135.928 77.739 134.373 1.00 58.00 234 LYS F N 1
ATOM 17054 C CA . LYS F 6 234 ? 137.186 78.459 134.514 1.00 58.00 234 LYS F CA 1
ATOM 17055 C C . LYS F 6 234 ? 137.629 78.541 135.971 1.00 58.00 234 LYS F C 1
ATOM 17056 O O . LYS F 6 234 ? 138.819 78.377 136.266 1.00 58.00 234 LYS F O 1
ATOM 17062 N N . SER F 6 235 ? 136.680 78.774 136.885 1.00 59.05 235 SER F N 1
ATOM 17063 C CA . SER F 6 235 ? 137.012 78.958 138.296 1.00 59.05 235 SER F CA 1
ATOM 17064 C C . SER F 6 235 ? 137.508 77.665 138.927 1.00 59.05 235 SER F C 1
ATOM 17065 O O . SER F 6 235 ? 138.372 77.691 139.811 1.00 59.05 235 SER F O 1
ATOM 17068 N N . ARG F 6 236 ? 136.975 76.529 138.490 1.00 61.41 236 ARG F N 1
ATOM 17069 C CA . ARG F 6 236 ? 137.443 75.226 138.937 1.00 61.41 236 ARG F CA 1
ATOM 17070 C C . ARG F 6 236 ? 138.606 74.710 138.099 1.00 61.41 236 ARG F C 1
ATOM 17071 O O . ARG F 6 236 ? 139.058 73.583 138.332 1.00 61.41 236 ARG F O 1
ATOM 17079 N N . ASN F 6 237 ? 139.090 75.520 137.144 1.00 62.73 237 ASN F N 1
ATOM 17080 C CA . ASN F 6 237 ? 140.196 75.193 136.233 1.00 62.73 237 ASN F CA 1
ATOM 17081 C C . ASN F 6 237 ? 139.911 73.924 135.431 1.00 62.73 237 ASN F C 1
ATOM 17082 O O . ASN F 6 237 ? 140.711 72.989 135.392 1.00 62.73 237 ASN F O 1
ATOM 17087 N N . LEU F 6 238 ? 138.751 73.902 134.779 1.00 61.96 238 LEU F N 1
ATOM 17088 C CA . LEU F 6 238 ? 138.344 72.761 133.976 1.00 61.96 238 LEU F CA 1
ATOM 17089 C C . LEU F 6 238 ? 138.178 73.089 132.501 1.00 61.96 238 LEU F C 1
ATOM 17090 O O . LEU F 6 238 ? 137.806 72.200 131.727 1.00 61.96 238 LEU F O 1
ATOM 17095 N N . LEU F 6 239 ? 138.431 74.317 132.089 1.00 62.60 239 LEU F N 1
ATOM 17096 C CA . LEU F 6 239 ? 138.306 74.645 130.677 1.00 62.60 239 LEU F CA 1
ATOM 17097 C C . LEU F 6 239 ? 139.523 74.129 129.918 1.00 62.60 239 LEU F C 1
ATOM 17098 O O . LEU F 6 239 ? 140.652 74.287 130.391 1.00 62.60 239 LEU F O 1
ATOM 17103 N N . PRO F 6 240 ? 139.337 73.510 128.748 1.00 64.94 240 PRO F N 1
ATOM 17104 C CA . PRO F 6 240 ? 140.498 73.063 127.965 1.00 64.94 240 PRO F CA 1
ATOM 17105 C C . PRO F 6 240 ? 141.252 74.200 127.305 1.00 64.94 240 PRO F C 1
ATOM 17106 O O . PRO F 6 240 ? 142.383 73.992 126.852 1.00 64.94 240 PRO F O 1
ATOM 17110 N N . PHE F 6 241 ? 140.661 75.388 127.235 1.00 63.79 241 PHE F N 1
ATOM 17111 C CA . PHE F 6 241 ? 141.291 76.560 126.653 1.00 63.79 241 PHE F CA 1
ATOM 17112 C C . PHE F 6 241 ? 141.183 77.721 127.627 1.00 63.79 241 PHE F C 1
ATOM 17113 O O . PHE F 6 241 ? 140.167 77.875 128.312 1.00 63.79 241 PHE F O 1
ATOM 17121 N N . GLY F 6 242 ? 142.239 78.523 127.707 1.00 62.89 242 GLY F N 1
ATOM 17122 C CA . GLY F 6 242 ? 142.121 79.808 128.367 1.00 62.89 242 GLY F CA 1
ATOM 17123 C C . GLY F 6 242 ? 141.254 80.734 127.537 1.00 62.89 242 GLY F C 1
ATOM 17124 O O . GLY F 6 242 ? 141.372 80.791 126.313 1.00 62.89 242 GLY F O 1
ATOM 17125 N N . ILE F 6 243 ? 140.350 81.440 128.209 1.00 58.58 243 ILE F N 1
ATOM 17126 C CA . ILE F 6 243 ? 139.390 82.310 127.532 1.00 58.58 243 ILE F CA 1
ATOM 17127 C C . ILE F 6 243 ? 140.125 83.521 126.974 1.00 58.58 243 ILE F C 1
ATOM 17128 O O . ILE F 6 243 ? 140.833 84.212 127.722 1.00 58.58 243 ILE F O 1
ATOM 17133 N N . PRO F 6 244 ? 140.025 83.789 125.673 1.00 56.74 244 PRO F N 1
ATOM 17134 C CA . PRO F 6 244 ? 140.554 85.049 125.139 1.00 56.74 244 PRO F CA 1
ATOM 17135 C C . PRO F 6 244 ? 139.757 86.225 125.679 1.00 56.74 244 PRO F C 1
ATOM 17136 O O . PRO F 6 244 ? 138.526 86.202 125.700 1.00 56.74 244 PRO F O 1
ATOM 17140 N N . VAL F 6 245 ? 140.477 87.258 126.123 1.00 53.55 245 VAL F N 1
ATOM 17141 C CA . VAL F 6 245 ? 139.829 88.408 126.737 1.00 53.55 245 VAL F CA 1
ATOM 17142 C C . VAL F 6 245 ? 139.141 89.267 125.680 1.00 53.55 245 VAL F C 1
ATOM 17143 O O . VAL F 6 245 ? 138.239 90.049 126.002 1.00 53.55 245 VAL F O 1
ATOM 17147 N N . ASP F 6 246 ? 139.512 89.106 124.409 1.00 54.41 246 ASP F N 1
ATOM 17148 C CA . ASP F 6 246 ? 138.808 89.787 123.332 1.00 54.41 246 ASP F CA 1
ATOM 17149 C C . ASP F 6 246 ? 137.475 89.125 123.013 1.00 54.41 246 ASP F C 1
ATOM 17150 O O . ASP F 6 246 ? 136.516 89.819 122.666 1.00 54.41 246 ASP F O 1
ATOM 17155 N N . ARG F 6 247 ? 137.393 87.799 123.124 1.00 52.64 247 ARG F N 1
ATOM 17156 C CA . ARG F 6 247 ? 136.176 87.073 122.783 1.00 52.64 247 ARG F CA 1
ATOM 17157 C C . ARG F 6 247 ? 135.218 86.931 123.951 1.00 52.64 247 ARG F C 1
ATOM 17158 O O . ARG F 6 247 ? 134.077 86.506 123.747 1.00 52.64 247 ARG F O 1
ATOM 17166 N N . LEU F 6 248 ? 135.649 87.255 125.165 1.00 49.28 248 LEU F N 1
ATOM 17167 C CA . LEU F 6 248 ? 134.688 87.447 126.237 1.00 49.28 248 LEU F CA 1
ATOM 17168 C C . LEU F 6 248 ? 134.009 88.797 126.122 1.00 49.28 248 LEU F C 1
ATOM 17169 O O . LEU F 6 248 ? 132.865 88.946 126.561 1.00 49.28 248 LEU F O 1
ATOM 17174 N N . HIS F 6 249 ? 134.682 89.777 125.516 1.00 47.94 249 HIS F N 1
ATOM 17175 C CA . HIS F 6 249 ? 134.029 91.029 125.153 1.00 47.94 249 HIS F CA 1
ATOM 17176 C C . HIS F 6 249 ? 133.046 90.834 124.005 1.00 47.94 249 HIS F C 1
ATOM 17177 O O . HIS F 6 249 ? 132.180 91.684 123.797 1.00 47.94 249 HIS F O 1
ATOM 17184 N N . ASP F 6 250 ? 133.172 89.734 123.255 1.00 47.52 250 ASP F N 1
ATOM 17185 C CA . ASP F 6 250 ? 132.159 89.352 122.279 1.00 47.52 250 ASP F CA 1
ATOM 17186 C C . ASP F 6 250 ? 130.933 88.755 122.954 1.00 47.52 250 ASP F C 1
ATOM 17187 O O . ASP F 6 250 ? 129.802 89.058 122.563 1.00 47.52 250 ASP F O 1
ATOM 17192 N N . LEU F 6 251 ? 131.139 87.899 123.959 1.00 45.54 251 LEU F N 1
ATOM 17193 C CA . LEU F 6 251 ? 130.012 87.345 124.703 1.00 45.54 251 LEU F CA 1
ATOM 17194 C C . LEU F 6 251 ? 129.327 88.409 125.542 1.00 45.54 251 LEU F C 1
ATOM 17195 O O . LEU F 6 251 ? 128.120 88.324 125.785 1.00 45.54 251 LEU F O 1
ATOM 17200 N N . GLY F 6 252 ? 130.076 89.414 125.988 1.00 44.47 252 GLY F N 1
ATOM 17201 C CA . GLY F 6 252 ? 129.459 90.544 126.647 1.00 44.47 252 GLY F CA 1
ATOM 17202 C C . GLY F 6 252 ? 128.813 91.527 125.702 1.00 44.47 252 GLY F C 1
ATOM 17203 O O . GLY F 6 252 ? 127.900 92.248 126.109 1.00 44.47 252 GLY F O 1
ATOM 17204 N N . LYS F 6 253 ? 129.273 91.581 124.451 1.00 42.97 253 LYS F N 1
ATOM 17205 C CA . LYS F 6 253 ? 128.545 92.329 123.436 1.00 42.97 253 LYS F CA 1
ATOM 17206 C C . LYS F 6 253 ? 127.227 91.654 123.098 1.00 42.97 253 LYS F C 1
ATOM 17207 O O . LYS F 6 253 ? 126.231 92.336 122.854 1.00 42.97 253 LYS F O 1
ATOM 17213 N N . PHE F 6 254 ? 127.200 90.321 123.087 1.00 42.41 254 PHE F N 1
ATOM 17214 C CA . PHE F 6 254 ? 125.966 89.608 122.780 1.00 42.41 254 PHE F CA 1
ATOM 17215 C C . PHE F 6 254 ? 124.988 89.668 123.940 1.00 42.41 254 PHE F C 1
ATOM 17216 O O . PHE F 6 254 ? 123.777 89.775 123.726 1.00 42.41 254 PHE F O 1
ATOM 17224 N N . LEU F 6 255 ? 125.492 89.579 125.171 1.00 41.64 255 LEU F N 1
ATOM 17225 C CA . LEU F 6 255 ? 124.626 89.696 126.337 1.00 41.64 255 LEU F CA 1
ATOM 17226 C C . LEU F 6 255 ? 124.030 91.094 126.435 1.00 41.64 255 LEU F C 1
ATOM 17227 O O . LEU F 6 255 ? 122.869 91.256 126.823 1.00 41.64 255 LEU F O 1
ATOM 17232 N N . PHE F 6 256 ? 124.801 92.112 126.058 1.00 41.07 256 PHE F N 1
ATOM 17233 C CA . PHE F 6 256 ? 124.297 93.478 126.098 1.00 41.07 256 PHE F CA 1
ATOM 17234 C C . PHE F 6 256 ? 123.348 93.760 124.944 1.00 41.07 256 PHE F C 1
ATOM 17235 O O . PHE F 6 256 ? 122.312 94.403 125.137 1.00 41.07 256 PHE F O 1
ATOM 17243 N N . ALA F 6 257 ? 123.672 93.293 123.744 1.00 38.37 257 ALA F N 1
ATOM 17244 C CA . ALA F 6 257 ? 122.819 93.567 122.598 1.00 38.37 257 ALA F CA 1
ATOM 17245 C C . ALA F 6 257 ? 121.599 92.668 122.531 1.00 38.37 257 ALA F C 1
ATOM 17246 O O . ALA F 6 257 ? 120.826 92.790 121.581 1.00 38.37 257 ALA F O 1
ATOM 17248 N N . PHE F 6 258 ? 121.414 91.762 123.485 1.00 36.02 258 PHE F N 1
ATOM 17249 C CA . PHE F 6 258 ? 120.180 91.006 123.584 1.00 36.02 258 PHE F CA 1
ATOM 17250 C C . PHE F 6 258 ? 119.386 91.339 124.834 1.00 36.02 258 PHE F C 1
ATOM 17251 O O . PHE F 6 258 ? 118.227 90.932 124.933 1.00 36.02 258 PHE F O 1
ATOM 17259 N N . VAL F 6 259 ? 119.979 92.054 125.789 1.00 35.58 259 VAL F N 1
ATOM 17260 C CA . VAL F 6 259 ? 119.183 92.768 126.778 1.00 35.58 259 VAL F CA 1
ATOM 17261 C C . VAL F 6 259 ? 118.425 93.900 126.101 1.00 35.58 259 VAL F C 1
ATOM 17262 O O . VAL F 6 259 ? 117.230 94.103 126.346 1.00 35.58 259 VAL F O 1
ATOM 17266 N N . ALA F 6 260 ? 119.092 94.618 125.197 1.00 34.90 260 ALA F N 1
ATOM 17267 C CA . ALA F 6 260 ? 118.473 95.747 124.517 1.00 34.90 260 ALA F CA 1
ATOM 17268 C C . ALA F 6 260 ? 117.445 95.313 123.480 1.00 34.90 260 ALA F C 1
ATOM 17269 O O . ALA F 6 260 ? 116.462 96.026 123.267 1.00 34.90 260 ALA F O 1
ATOM 17271 N N . VAL F 6 261 ? 117.652 94.168 122.825 1.00 33.12 261 VAL F N 1
ATOM 17272 C CA . VAL F 6 261 ? 116.630 93.613 121.939 1.00 33.12 261 VAL F CA 1
ATOM 17273 C C . VAL F 6 261 ? 115.416 93.162 122.739 1.00 33.12 261 VAL F C 1
ATOM 17274 O O . VAL F 6 261 ? 114.270 93.416 122.346 1.00 33.12 261 VAL F O 1
ATOM 17278 N N . TRP F 6 262 ? 115.652 92.517 123.888 1.00 32.37 262 TRP F N 1
ATOM 17279 C CA . TRP F 6 262 ? 114.565 92.046 124.742 1.00 32.37 262 TRP F CA 1
ATOM 17280 C C . TRP F 6 262 ? 113.733 93.201 125.270 1.00 32.37 262 TRP F C 1
ATOM 17281 O O . TRP F 6 262 ? 112.504 93.109 125.338 1.00 32.37 262 TRP F O 1
ATOM 17292 N N . ALA F 6 263 ? 114.381 94.293 125.656 1.00 29.65 263 ALA F N 1
ATOM 17293 C CA . ALA F 6 263 ? 113.659 95.464 126.127 1.00 29.65 263 ALA F CA 1
ATOM 17294 C C . ALA F 6 263 ? 113.121 96.312 124.993 1.00 29.65 263 ALA F C 1
ATOM 17295 O O . ALA F 6 263 ? 112.475 97.328 125.255 1.00 29.65 263 ALA F O 1
ATOM 17297 N N . TYR F 6 264 ? 113.380 95.930 123.750 1.00 28.53 264 TYR F N 1
ATOM 17298 C CA . TYR F 6 264 ? 112.763 96.565 122.602 1.00 28.53 264 TYR F CA 1
ATOM 17299 C C . TYR F 6 264 ? 111.564 95.789 122.095 1.00 28.53 264 TYR F C 1
ATOM 17300 O O . TYR F 6 264 ? 110.614 96.398 121.605 1.00 28.53 264 TYR F O 1
ATOM 17309 N N . VAL F 6 265 ? 111.563 94.465 122.236 1.00 25.90 265 VAL F N 1
ATOM 17310 C CA . VAL F 6 265 ? 110.404 93.680 121.837 1.00 25.90 265 VAL F CA 1
ATOM 17311 C C . VAL F 6 265 ? 109.385 93.520 122.956 1.00 25.90 265 VAL F C 1
ATOM 17312 O O . VAL F 6 265 ? 108.224 93.195 122.676 1.00 25.90 265 VAL F O 1
ATOM 17316 N N . ASN F 6 266 ? 109.781 93.723 124.213 1.00 25.88 266 ASN F N 1
ATOM 17317 C CA . ASN F 6 266 ? 108.809 93.678 125.296 1.00 25.88 266 ASN F CA 1
ATOM 17318 C C . ASN F 6 266 ? 108.165 95.035 125.510 1.00 25.88 266 ASN F C 1
ATOM 17319 O O . ASN F 6 266 ? 106.992 95.116 125.884 1.00 25.88 266 ASN F O 1
ATOM 17324 N N . PHE F 6 267 ? 108.915 96.110 125.278 1.00 23.88 267 PHE F N 1
ATOM 17325 C CA . PHE F 6 267 ? 108.346 97.434 125.468 1.00 23.88 267 PHE F CA 1
ATOM 17326 C C . PHE F 6 267 ? 107.491 97.850 124.285 1.00 23.88 267 PHE F C 1
ATOM 17327 O O . PHE F 6 267 ? 106.440 98.466 124.472 1.00 23.88 267 PHE F O 1
ATOM 17335 N N . SER F 6 268 ? 107.920 97.544 123.059 1.00 22.25 268 SER F N 1
ATOM 17336 C CA . SER F 6 268 ? 107.059 97.834 121.921 1.00 22.25 268 SER F CA 1
ATOM 17337 C C . SER F 6 268 ? 105.868 96.890 121.853 1.00 22.25 268 SER F C 1
ATOM 17338 O O . SER F 6 268 ? 104.867 97.233 121.227 1.00 22.25 268 SER F O 1
ATOM 17341 N N . GLU F 6 269 ? 105.936 95.723 122.496 1.00 23.07 269 GLU F N 1
ATOM 17342 C CA . GLU F 6 269 ? 104.712 94.974 122.751 1.00 23.07 269 GLU F CA 1
ATOM 17343 C C . GLU F 6 269 ? 103.810 95.725 123.716 1.00 23.07 269 GLU F C 1
ATOM 17344 O O . GLU F 6 269 ? 102.584 95.672 123.586 1.00 23.07 269 GLU F O 1
ATOM 17350 N N . TYR F 6 270 ? 104.393 96.446 124.672 1.00 19.42 270 TYR F N 1
ATOM 17351 C CA . TYR F 6 270 ? 103.593 97.227 125.605 1.00 19.42 270 TYR F CA 1
ATOM 17352 C C . TYR F 6 270 ? 103.191 98.565 125.013 1.00 19.42 270 TYR F C 1
ATOM 17353 O O . TYR F 6 270 ? 102.090 99.047 125.284 1.00 19.42 270 TYR F O 1
ATOM 17362 N N . LEU F 6 271 ? 104.074 99.179 124.219 1.00 19.01 271 LEU F N 1
ATOM 17363 C CA . LEU F 6 271 ? 103.802 100.494 123.647 1.00 19.01 271 LEU F CA 1
ATOM 17364 C C . LEU F 6 271 ? 102.627 100.458 122.683 1.00 19.01 271 LEU F C 1
ATOM 17365 O O . LEU F 6 271 ? 101.869 101.425 122.593 1.00 19.01 271 LEU F O 1
ATOM 17370 N N . ILE F 6 272 ? 102.443 99.345 121.986 1.00 17.83 272 ILE F N 1
ATOM 17371 C CA . ILE F 6 272 ? 101.321 99.209 121.070 1.00 17.83 272 ILE F CA 1
ATOM 17372 C C . ILE F 6 272 ? 100.033 98.922 121.830 1.00 17.83 272 ILE F C 1
ATOM 17373 O O . ILE F 6 272 ? 98.984 99.507 121.537 1.00 17.83 272 ILE F O 1
ATOM 17378 N N . ILE F 6 273 ? 100.099 98.051 122.839 1.00 19.05 273 ILE F N 1
ATOM 17379 C CA . ILE F 6 273 ? 98.911 97.675 123.599 1.00 19.05 273 ILE F CA 1
ATOM 17380 C C . ILE F 6 273 ? 98.444 98.834 124.476 1.00 19.05 273 ILE F C 1
ATOM 17381 O O . ILE F 6 273 ? 97.238 99.068 124.624 1.00 19.05 273 ILE F O 1
ATOM 17386 N N . TRP F 6 274 ? 99.381 99.615 125.018 1.00 18.23 274 TRP F N 1
ATOM 17387 C CA . TRP F 6 274 ? 98.994 100.761 125.837 1.00 18.23 274 TRP F CA 1
ATOM 17388 C C . TRP F 6 274 ? 98.422 101.891 124.995 1.00 18.23 274 TRP F C 1
ATOM 17389 O O . TRP F 6 274 ? 97.535 102.613 125.462 1.00 18.23 274 TRP F O 1
ATOM 17400 N N . SER F 6 275 ? 98.906 102.064 123.765 1.00 17.33 275 SER F N 1
ATOM 17401 C CA . SER F 6 275 ? 98.482 103.205 122.960 1.00 17.33 275 SER F CA 1
ATOM 17402 C C . SER F 6 275 ? 97.059 103.029 122.463 1.00 17.33 275 SER F C 1
ATOM 17403 O O . SER F 6 275 ? 96.179 103.833 122.776 1.00 17.33 275 SER F O 1
ATOM 17406 N N . GLY F 6 276 ? 96.813 101.995 121.674 1.00 17.92 276 GLY F N 1
ATOM 17407 C CA . GLY F 6 276 ? 95.445 101.679 121.333 1.00 17.92 276 GLY F CA 1
ATOM 17408 C C . GLY F 6 276 ? 94.908 100.669 122.318 1.00 17.92 276 GLY F C 1
ATOM 17409 O O . GLY F 6 276 ? 95.157 99.470 122.173 1.00 17.92 276 GLY F O 1
ATOM 17410 N N . ASN F 6 277 ? 94.178 101.127 123.333 1.00 21.14 277 ASN F N 1
ATOM 17411 C CA . ASN F 6 277 ? 93.785 100.247 124.430 1.00 21.14 277 ASN F CA 1
ATOM 17412 C C . ASN F 6 277 ? 92.518 99.471 124.058 1.00 21.14 277 ASN F C 1
ATOM 17413 O O . ASN F 6 277 ? 91.429 99.661 124.605 1.00 21.14 277 ASN F O 1
ATOM 17418 N N . VAL F 6 278 ? 92.689 98.557 123.114 1.00 22.70 278 VAL F N 1
ATOM 17419 C CA . VAL F 6 278 ? 91.601 97.659 122.724 1.00 22.70 278 VAL F CA 1
ATOM 17420 C C . VAL F 6 278 ? 91.354 96.667 123.855 1.00 22.70 278 VAL F C 1
ATOM 17421 O O . VAL F 6 278 ? 92.319 96.108 124.400 1.00 22.70 278 VAL F O 1
ATOM 17425 N N . PRO F 6 279 ? 90.101 96.423 124.254 1.00 25.07 279 PRO F N 1
ATOM 17426 C CA . PRO F 6 279 ? 89.832 95.501 125.371 1.00 25.07 279 PRO F CA 1
ATOM 17427 C C . PRO F 6 279 ? 90.081 94.032 125.076 1.00 25.07 279 PRO F C 1
ATOM 17428 O O . PRO F 6 279 ? 89.786 93.198 125.938 1.00 25.07 279 PRO F O 1
ATOM 17432 N N . GLU F 6 280 ? 90.560 93.665 123.893 1.00 29.14 280 GLU F N 1
ATOM 17433 C CA . GLU F 6 280 ? 91.011 92.307 123.645 1.00 29.14 280 GLU F CA 1
ATOM 17434 C C . GLU F 6 280 ? 92.527 92.206 123.654 1.00 29.14 280 GLU F C 1
ATOM 17435 O O . GLU F 6 280 ? 93.071 91.145 123.342 1.00 29.14 280 GLU F O 1
ATOM 17441 N N . LEU F 6 281 ? 93.215 93.278 123.993 1.00 26.17 281 LEU F N 1
ATOM 17442 C CA . LEU F 6 281 ? 94.670 93.315 124.037 1.00 26.17 281 LEU F CA 1
ATOM 17443 C C . LEU F 6 281 ? 95.203 93.801 125.373 1.00 26.17 281 LEU F C 1
ATOM 17444 O O . LEU F 6 281 ? 96.236 93.314 125.834 1.00 26.17 281 LEU F O 1
ATOM 17449 N N . THR F 6 282 ? 94.533 94.749 125.992 1.00 25.86 282 THR F N 1
ATOM 17450 C CA . THR F 6 282 ? 94.780 95.238 127.344 1.00 25.86 282 THR F CA 1
ATOM 17451 C C . THR F 6 282 ? 94.540 94.325 128.554 1.00 25.86 282 THR F C 1
ATOM 17452 O O . THR F 6 282 ? 95.090 94.650 129.613 1.00 25.86 282 THR F O 1
ATOM 17456 N N . PRO F 6 283 ? 93.700 93.269 128.524 1.00 27.82 283 PRO F N 1
ATOM 17457 C CA . PRO F 6 283 ? 93.601 92.403 129.715 1.00 27.82 283 PRO F CA 1
ATOM 17458 C C . PRO F 6 283 ? 94.890 91.726 130.141 1.00 27.82 283 PRO F C 1
ATOM 17459 O O . PRO F 6 283 ? 95.013 91.374 131.316 1.00 27.82 283 PRO F O 1
ATOM 17463 N N . TRP F 6 284 ? 95.858 91.545 129.250 1.00 28.54 284 TRP F N 1
ATOM 17464 C CA . TRP F 6 284 ? 97.131 90.975 129.667 1.00 28.54 284 TRP F CA 1
ATOM 17465 C C . TRP F 6 284 ? 97.922 91.960 130.515 1.00 28.54 284 TRP F C 1
ATOM 17466 O O . TRP F 6 284 ? 98.287 91.662 131.656 1.00 28.54 284 TRP F O 1
ATOM 17477 N N . HIS F 6 285 ? 98.184 93.148 129.981 1.00 24.77 285 HIS F N 1
ATOM 17478 C CA . HIS F 6 285 ? 98.901 94.169 130.731 1.00 24.77 285 HIS F CA 1
ATOM 17479 C C . HIS F 6 285 ? 98.033 94.871 131.766 1.00 24.77 285 HIS F C 1
ATOM 17480 O O . HIS F 6 285 ? 98.547 95.722 132.496 1.00 24.77 285 HIS F O 1
ATOM 17487 N N . GLY F 6 286 ? 96.742 94.561 131.838 1.00 28.28 286 GLY F N 1
ATOM 17488 C CA . GLY F 6 286 ? 95.887 95.107 132.871 1.00 28.28 286 GLY F CA 1
ATOM 17489 C C . GLY F 6 286 ? 95.892 94.215 134.089 1.00 28.28 286 GLY F C 1
ATOM 17490 O O . GLY F 6 286 ? 95.773 94.684 135.223 1.00 28.28 286 GLY F O 1
ATOM 17491 N N . HIS F 6 287 ? 96.025 92.911 133.855 1.00 30.55 287 HIS F N 1
ATOM 17492 C CA . HIS F 6 287 ? 96.239 91.965 134.938 1.00 30.55 287 HIS F CA 1
ATOM 17493 C C . HIS F 6 287 ? 97.682 91.956 135.413 1.00 30.55 287 HIS F C 1
ATOM 17494 O O . HIS F 6 287 ? 97.954 91.469 136.513 1.00 30.55 287 HIS F O 1
ATOM 17501 N N . ARG F 6 288 ? 98.606 92.488 134.616 1.00 30.24 288 ARG F N 1
ATOM 17502 C CA . ARG F 6 288 ? 100.023 92.497 134.946 1.00 30.24 288 ARG F CA 1
ATOM 17503 C C . ARG F 6 288 ? 100.529 93.873 135.344 1.00 30.24 288 ARG F C 1
ATOM 17504 O O . ARG F 6 288 ? 101.743 94.074 135.424 1.00 30.24 288 ARG F O 1
ATOM 17512 N N . SER F 6 289 ? 99.635 94.830 135.581 1.00 30.82 289 SER F N 1
ATOM 17513 C CA . SER F 6 289 ? 100.010 96.135 136.109 1.00 30.82 289 SER F CA 1
ATOM 17514 C C . SER F 6 289 ? 99.037 96.575 137.189 1.00 30.82 289 SER F C 1
ATOM 17515 O O . SER F 6 289 ? 98.772 97.768 137.345 1.00 30.82 289 SER F O 1
ATOM 17518 N N . ALA F 6 290 ? 98.496 95.618 137.937 1.00 35.57 290 ALA F N 1
ATOM 17519 C CA . ALA F 6 290 ? 97.516 95.912 138.969 1.00 35.57 290 ALA F CA 1
ATOM 17520 C C . ALA F 6 290 ? 97.534 94.790 139.990 1.00 35.57 290 ALA F C 1
ATOM 17521 O O . ALA F 6 290 ? 97.583 93.615 139.625 1.00 35.57 290 ALA F O 1
ATOM 17523 N N . GLY F 6 291 ? 97.488 95.164 141.262 1.00 40.11 291 GLY F N 1
ATOM 17524 C CA . GLY F 6 291 ? 97.440 94.189 142.329 1.00 40.11 291 GLY F CA 1
ATOM 17525 C C . GLY F 6 291 ? 98.766 93.507 142.573 1.00 40.11 291 GLY F C 1
ATOM 17526 O O . GLY F 6 291 ? 98.837 92.280 142.607 1.00 40.11 291 GLY F O 1
ATOM 17527 N N . GLY F 6 292 ? 99.831 94.284 142.733 1.00 38.90 292 GLY F N 1
ATOM 17528 C CA . GLY F 6 292 ? 101.129 93.743 143.043 1.00 38.90 292 GLY F CA 1
ATOM 17529 C C . GLY F 6 292 ? 101.968 93.380 141.838 1.00 38.90 292 GLY F C 1
ATOM 17530 O O . GLY F 6 292 ? 103.197 93.434 141.915 1.00 38.90 292 GLY F O 1
ATOM 17531 N N . TRP F 6 293 ? 101.334 93.016 140.720 1.00 37.51 293 TRP F N 1
ATOM 17532 C CA . TRP F 6 293 ? 102.065 92.796 139.479 1.00 37.51 293 TRP F CA 1
ATOM 17533 C C . TRP F 6 293 ? 102.573 94.090 138.863 1.00 37.51 293 TRP F C 1
ATOM 17534 O O . TRP F 6 293 ? 103.370 94.035 137.923 1.00 37.51 293 TRP F O 1
ATOM 17545 N N . GLU F 6 294 ? 102.111 95.244 139.352 1.00 38.44 294 GLU F N 1
ATOM 17546 C CA . GLU F 6 294 ? 102.712 96.521 138.990 1.00 38.44 294 GLU F CA 1
ATOM 17547 C C . GLU F 6 294 ? 104.157 96.606 139.460 1.00 38.44 294 GLU F C 1
ATOM 17548 O O . GLU F 6 294 ? 104.979 97.258 138.810 1.00 38.44 294 GLU F O 1
ATOM 17554 N N . ILE F 6 295 ? 104.486 95.942 140.573 1.00 36.03 295 ILE F N 1
ATOM 17555 C CA . ILE F 6 295 ? 105.847 95.972 141.099 1.00 36.03 295 ILE F CA 1
ATOM 17556 C C . ILE F 6 295 ? 106.796 95.216 140.182 1.00 36.03 295 ILE F C 1
ATOM 17557 O O . ILE F 6 295 ? 107.920 95.663 139.934 1.00 36.03 295 ILE F O 1
ATOM 17562 N N . LEU F 6 296 ? 106.358 94.078 139.642 1.00 34.02 296 LEU F N 1
ATOM 17563 C CA . LEU F 6 296 ? 107.203 93.343 138.709 1.00 34.02 296 LEU F CA 1
ATOM 17564 C C . LEU F 6 296 ? 107.281 94.021 137.352 1.00 34.02 296 LEU F C 1
ATOM 17565 O O . LEU F 6 296 ? 108.209 93.741 136.588 1.00 34.02 296 LEU F O 1
ATOM 17570 N N . GLY F 6 297 ? 106.332 94.898 137.033 1.00 34.79 297 GLY F N 1
ATOM 17571 C CA . GLY F 6 297 ? 106.453 95.688 135.822 1.00 34.79 297 GLY F CA 1
ATOM 17572 C C . GLY F 6 297 ? 107.554 96.725 135.919 1.00 34.79 297 GLY F C 1
ATOM 17573 O O . GLY F 6 297 ? 108.346 96.884 134.989 1.00 34.79 297 GLY F O 1
ATOM 17574 N N . ILE F 6 298 ? 107.630 97.430 137.051 1.00 36.06 298 ILE F N 1
ATOM 17575 C CA . ILE F 6 298 ? 108.664 98.442 137.243 1.00 36.06 298 ILE F CA 1
ATOM 17576 C C . ILE F 6 298 ? 110.031 97.785 137.410 1.00 36.06 298 ILE F C 1
ATOM 17577 O O . ILE F 6 298 ? 111.062 98.380 137.072 1.00 36.06 298 ILE F O 1
ATOM 17582 N N . VAL F 6 299 ? 110.062 96.544 137.900 1.00 35.61 299 VAL F N 1
ATOM 17583 C CA . VAL F 6 299 ? 111.304 95.776 137.942 1.00 35.61 299 VAL F CA 1
ATOM 17584 C C . VAL F 6 299 ? 111.797 95.473 136.528 1.00 35.61 299 VAL F C 1
ATOM 17585 O O . VAL F 6 299 ? 112.993 95.599 136.234 1.00 35.61 299 VAL F O 1
ATOM 17589 N N . MET F 6 300 ? 110.880 95.136 135.616 1.00 35.72 300 MET F N 1
ATOM 17590 C CA . MET F 6 300 ? 111.262 94.764 134.256 1.00 35.72 300 MET F CA 1
ATOM 17591 C C . MET F 6 300 ? 111.799 95.932 133.439 1.00 35.72 300 MET F C 1
ATOM 17592 O O . MET F 6 300 ? 112.479 95.702 132.436 1.00 35.72 300 MET F O 1
ATOM 17597 N N . ILE F 6 301 ? 111.517 97.169 133.836 1.00 35.02 301 ILE F N 1
ATOM 17598 C CA . ILE F 6 301 ? 112.106 98.321 133.163 1.00 35.02 301 ILE F CA 1
ATOM 17599 C C . ILE F 6 301 ? 113.459 98.671 133.760 1.00 35.02 301 ILE F C 1
ATOM 17600 O O . ILE F 6 301 ? 114.396 99.007 133.035 1.00 35.02 301 ILE F O 1
ATOM 17605 N N . PHE F 6 302 ? 113.578 98.595 135.083 1.00 37.94 302 PHE F N 1
ATOM 17606 C CA . PHE F 6 302 ? 114.762 99.061 135.792 1.00 37.94 302 PHE F CA 1
ATOM 17607 C C . PHE F 6 302 ? 115.723 97.933 136.140 1.00 37.94 302 PHE F C 1
ATOM 17608 O O . PHE F 6 302 ? 116.908 98.008 135.810 1.00 37.94 302 PHE F O 1
ATOM 17616 N N . GLY F 6 303 ? 115.236 96.884 136.803 1.00 38.99 303 GLY F N 1
ATOM 17617 C CA . GLY F 6 303 ? 116.116 95.805 137.213 1.00 38.99 303 GLY F CA 1
ATOM 17618 C C . GLY F 6 303 ? 116.507 94.856 136.104 1.00 38.99 303 GLY F C 1
ATOM 17619 O O . GLY F 6 303 ? 117.541 94.190 136.211 1.00 38.99 303 GLY F O 1
ATOM 17620 N N . HIS F 6 304 ? 115.705 94.772 135.048 1.00 37.63 304 HIS F N 1
ATOM 17621 C CA . HIS F 6 304 ? 116.002 93.908 133.914 1.00 37.63 304 HIS F CA 1
ATOM 17622 C C . HIS F 6 304 ? 116.665 94.650 132.768 1.00 37.63 304 HIS F C 1
ATOM 17623 O O . HIS F 6 304 ? 117.612 94.132 132.171 1.00 37.63 304 HIS F O 1
ATOM 17630 N N . PHE F 6 305 ? 116.183 95.838 132.422 1.00 39.14 305 PHE F N 1
ATOM 17631 C CA . PHE F 6 305 ? 116.831 96.574 131.350 1.00 39.14 305 PHE F CA 1
ATOM 17632 C C . PHE F 6 305 ? 117.856 97.553 131.901 1.00 39.14 305 PHE F C 1
ATOM 17633 O O . PHE F 6 305 ? 119.053 97.357 131.690 1.00 39.14 305 PHE F O 1
ATOM 17641 N N . LEU F 6 306 ? 117.415 98.555 132.666 1.00 40.03 306 LEU F N 1
ATOM 17642 C CA . LEU F 6 306 ? 118.257 99.722 132.919 1.00 40.03 306 LEU F CA 1
ATOM 17643 C C . LEU F 6 306 ? 119.384 99.460 133.905 1.00 40.03 306 LEU F C 1
ATOM 17644 O O . LEU F 6 306 ? 120.383 100.182 133.876 1.00 40.03 306 LEU F O 1
ATOM 17649 N N . LEU F 6 307 ? 119.259 98.475 134.779 1.00 41.21 307 LEU F N 1
ATOM 17650 C CA . LEU F 6 307 ? 120.425 98.147 135.590 1.00 41.21 307 LEU F CA 1
ATOM 17651 C C . LEU F 6 307 ? 121.424 97.280 134.812 1.00 41.21 307 LEU F C 1
ATOM 17652 O O . LEU F 6 307 ? 122.630 97.516 134.950 1.00 41.21 307 LEU F O 1
ATOM 17657 N N . PRO F 6 308 ? 121.029 96.295 133.999 1.00 43.36 308 PRO F N 1
ATOM 17658 C CA . PRO F 6 308 ? 121.994 95.736 133.039 1.00 43.36 308 PRO F CA 1
ATOM 17659 C C . PRO F 6 308 ? 122.109 96.480 131.716 1.00 43.36 308 PRO F C 1
ATOM 17660 O O . PRO F 6 308 ? 122.656 95.910 130.769 1.00 43.36 308 PRO F O 1
ATOM 17664 N N . PHE F 6 309 ? 121.599 97.703 131.601 1.00 44.98 309 PHE F N 1
ATOM 17665 C CA . PHE F 6 309 ? 121.957 98.538 130.461 1.00 44.98 309 PHE F CA 1
ATOM 17666 C C . PHE F 6 309 ? 123.186 99.379 130.759 1.00 44.98 309 PHE F C 1
ATOM 17667 O O . PHE F 6 309 ? 124.023 99.590 129.878 1.00 44.98 309 PHE F O 1
ATOM 17675 N N . MET F 6 310 ? 123.309 99.859 131.994 1.00 48.82 310 MET F N 1
ATOM 17676 C CA . MET F 6 310 ? 124.409 100.747 132.338 1.00 48.82 310 MET F CA 1
ATOM 17677 C C . MET F 6 310 ? 125.678 99.971 132.661 1.00 48.82 310 MET F C 1
ATOM 17678 O O . MET F 6 310 ? 126.769 100.359 132.231 1.00 48.82 310 MET F O 1
ATOM 17683 N N . LEU F 6 311 ? 125.563 98.875 133.410 1.00 50.42 311 LEU F N 1
ATOM 17684 C CA . LEU F 6 311 ? 126.733 98.072 133.738 1.00 50.42 311 LEU F CA 1
ATOM 17685 C C . LEU F 6 311 ? 127.234 97.255 132.558 1.00 50.42 311 LEU F C 1
ATOM 17686 O O . LEU F 6 311 ? 128.376 96.785 132.590 1.00 50.42 311 LEU F O 1
ATOM 17691 N N . LEU F 6 312 ? 126.419 97.078 131.521 1.00 45.97 312 LEU F N 1
ATOM 17692 C CA . LEU F 6 312 ? 126.842 96.426 130.291 1.00 45.97 312 LEU F CA 1
ATOM 17693 C C . LEU F 6 312 ? 127.177 97.431 129.198 1.00 45.97 312 LEU F C 1
ATOM 17694 O O . LEU F 6 312 ? 127.015 97.136 128.012 1.00 45.97 312 LEU F O 1
ATOM 17699 N N . LEU F 6 313 ? 127.636 98.620 129.574 1.00 44.01 313 LEU F N 1
ATOM 17700 C CA . LEU F 6 313 ? 128.033 99.630 128.604 1.00 44.01 313 LEU F CA 1
ATOM 17701 C C . LEU F 6 313 ? 129.534 99.868 128.577 1.00 44.01 313 LEU F C 1
ATOM 17702 O O . LEU F 6 313 ? 130.101 100.058 127.498 1.00 44.01 313 LEU F O 1
ATOM 17707 N N . SER F 6 314 ? 130.191 99.856 129.734 1.00 46.63 314 SER F N 1
ATOM 17708 C CA . SER F 6 314 ? 131.637 100.005 129.787 1.00 46.63 314 SER F CA 1
ATOM 17709 C C . SER F 6 314 ? 132.310 98.743 129.259 1.00 46.63 314 SER F C 1
ATOM 17710 O O . SER F 6 314 ? 131.699 97.681 129.149 1.00 46.63 314 SER F O 1
ATOM 17713 N N . ARG F 6 315 ? 133.596 98.868 128.940 1.00 50.04 315 ARG F N 1
ATOM 17714 C CA . ARG F 6 315 ? 134.385 97.676 128.671 1.00 50.04 315 ARG F CA 1
ATOM 17715 C C . ARG F 6 315 ? 134.717 96.952 129.968 1.00 50.04 315 ARG F C 1
ATOM 17716 O O . ARG F 6 315 ? 134.696 95.717 130.012 1.00 50.04 315 ARG F O 1
ATOM 17724 N N . PHE F 6 316 ? 135.019 97.701 131.028 1.00 53.37 316 PHE F N 1
ATOM 17725 C CA . PHE F 6 316 ? 135.029 97.124 132.365 1.00 53.37 316 PHE F CA 1
ATOM 17726 C C . PHE F 6 316 ? 133.630 96.634 132.710 1.00 53.37 316 PHE F C 1
ATOM 17727 O O . PHE F 6 316 ? 132.634 97.255 132.334 1.00 53.37 316 PHE F O 1
ATOM 17735 N N . ALA F 6 317 ? 133.570 95.475 133.372 1.00 53.02 317 ALA F N 1
ATOM 17736 C CA . ALA F 6 317 ? 132.367 94.660 133.583 1.00 53.02 317 ALA F CA 1
ATOM 17737 C C . ALA F 6 317 ? 131.704 94.229 132.274 1.00 53.02 317 ALA F C 1
ATOM 17738 O O . ALA F 6 317 ? 130.515 93.906 132.253 1.00 53.02 317 ALA F O 1
ATOM 17740 N N . LYS F 6 318 ? 132.458 94.239 131.177 1.00 48.27 318 LYS F N 1
ATOM 17741 C CA . LYS F 6 318 ? 132.153 93.487 129.966 1.00 48.27 318 LYS F CA 1
ATOM 17742 C C . LYS F 6 318 ? 133.352 92.729 129.425 1.00 48.27 318 LYS F C 1
ATOM 17743 O O . LYS F 6 318 ? 133.165 91.692 128.782 1.00 48.27 318 LYS F O 1
ATOM 17749 N N . ARG F 6 319 ? 134.571 93.200 129.673 1.00 52.17 319 ARG F N 1
ATOM 17750 C CA . ARG F 6 319 ? 135.796 92.524 129.279 1.00 52.17 319 ARG F CA 1
ATOM 17751 C C . ARG F 6 319 ? 136.333 91.637 130.392 1.00 52.17 319 ARG F C 1
ATOM 17752 O O . ARG F 6 319 ? 137.021 90.650 130.115 1.00 52.17 319 ARG F O 1
ATOM 17760 N N . ARG F 6 320 ? 136.028 91.967 131.645 1.00 55.90 320 ARG F N 1
ATOM 17761 C CA . ARG F 6 320 ? 136.415 91.136 132.773 1.00 55.90 320 ARG F CA 1
ATOM 17762 C C . ARG F 6 320 ? 135.426 89.994 132.949 1.00 55.90 320 ARG F C 1
ATOM 17763 O O . ARG F 6 320 ? 134.220 90.163 132.757 1.00 55.90 320 ARG F O 1
ATOM 17771 N N . LEU F 6 321 ? 135.946 88.823 133.314 1.00 53.44 321 LEU F N 1
ATOM 17772 C CA . LEU F 6 321 ? 135.090 87.654 133.484 1.00 53.44 321 LEU F CA 1
ATOM 17773 C C . LEU F 6 321 ? 134.324 87.706 134.799 1.00 53.44 321 LEU F C 1
ATOM 17774 O O . LEU F 6 321 ? 133.138 87.365 134.841 1.00 53.44 321 LEU F O 1
ATOM 17779 N N . ALA F 6 322 ? 134.981 88.141 135.876 1.00 51.64 322 ALA F N 1
ATOM 17780 C CA . ALA F 6 322 ? 134.369 88.108 137.199 1.00 51.64 322 ALA F CA 1
ATOM 17781 C C . ALA F 6 322 ? 133.263 89.140 137.360 1.00 51.64 322 ALA F C 1
ATOM 17782 O O . ALA F 6 322 ? 132.428 88.998 138.259 1.00 51.64 322 ALA F O 1
ATOM 17784 N N . ASN F 6 323 ? 133.234 90.163 136.511 1.00 52.94 323 ASN F N 1
ATOM 17785 C CA . ASN F 6 323 ? 132.226 91.208 136.580 1.00 52.94 323 ASN F CA 1
ATOM 17786 C C . ASN F 6 323 ? 131.203 91.113 135.460 1.00 52.94 323 ASN F C 1
ATOM 17787 O O . ASN F 6 323 ? 130.278 91.929 135.413 1.00 52.94 323 ASN F O 1
ATOM 17792 N N . LEU F 6 324 ? 131.349 90.150 134.553 1.00 46.46 324 LEU F N 1
ATOM 17793 C CA . LEU F 6 324 ? 130.313 89.848 133.577 1.00 46.46 324 LEU F CA 1
ATOM 17794 C C . LEU F 6 324 ? 129.371 88.768 134.088 1.00 46.46 324 LEU F C 1
ATOM 17795 O O . LEU F 6 324 ? 128.167 88.816 133.819 1.00 46.46 324 LEU F O 1
ATOM 17800 N N . THR F 6 325 ? 129.894 87.801 134.841 1.00 45.53 325 THR F N 1
ATOM 17801 C CA . THR F 6 325 ? 129.033 86.811 135.472 1.00 45.53 325 THR F CA 1
ATOM 17802 C C . THR F 6 325 ? 128.247 87.399 136.632 1.00 45.53 325 THR F C 1
ATOM 17803 O O . THR F 6 325 ? 127.203 86.856 136.995 1.00 45.53 325 THR F O 1
ATOM 17807 N N . ALA F 6 326 ? 128.713 88.509 137.208 1.00 45.99 326 ALA F N 1
ATOM 17808 C CA . ALA F 6 326 ? 127.893 89.252 138.155 1.00 45.99 326 ALA F CA 1
ATOM 17809 C C . ALA F 6 326 ? 126.688 89.894 137.482 1.00 45.99 326 ALA F C 1
ATOM 17810 O O . ALA F 6 326 ? 125.729 90.253 138.169 1.00 45.99 326 ALA F O 1
ATOM 17812 N N . ILE F 6 327 ? 126.725 90.057 136.163 1.00 45.10 327 ILE F N 1
ATOM 17813 C CA . ILE F 6 327 ? 125.557 90.469 135.398 1.00 45.10 327 ILE F CA 1
ATOM 17814 C C . ILE F 6 327 ? 124.787 89.260 134.876 1.00 45.10 327 ILE F C 1
ATOM 17815 O O . ILE F 6 327 ? 123.554 89.257 134.878 1.00 45.10 327 ILE F O 1
ATOM 17820 N N . ALA F 6 328 ? 125.493 88.205 134.458 1.00 44.22 328 ALA F N 1
ATOM 17821 C CA . ALA F 6 328 ? 124.830 87.062 133.836 1.00 44.22 328 ALA F CA 1
ATOM 17822 C C . ALA F 6 328 ? 124.067 86.208 134.844 1.00 44.22 328 ALA F C 1
ATOM 17823 O O . ALA F 6 328 ? 123.023 85.647 134.502 1.00 44.22 328 ALA F O 1
ATOM 17825 N N . ILE F 6 329 ? 124.571 86.075 136.073 1.00 42.48 329 ILE F N 1
ATOM 17826 C CA . ILE F 6 329 ? 123.779 85.432 137.119 1.00 42.48 329 ILE F CA 1
ATOM 17827 C C . ILE F 6 329 ? 122.636 86.344 137.542 1.00 42.48 329 ILE F C 1
ATOM 17828 O O . ILE F 6 329 ? 121.518 85.885 137.804 1.00 42.48 329 ILE F O 1
ATOM 17833 N N . TYR F 6 330 ? 122.889 87.653 137.584 1.00 42.05 330 TYR F N 1
ATOM 17834 C CA . TYR F 6 330 ? 121.839 88.607 137.923 1.00 42.05 330 TYR F CA 1
ATOM 17835 C C . TYR F 6 330 ? 120.781 88.687 136.832 1.00 42.05 330 TYR F C 1
ATOM 17836 O O . TYR F 6 330 ? 119.606 88.925 137.127 1.00 42.05 330 TYR F O 1
ATOM 17845 N N . LEU F 6 331 ? 121.167 88.471 135.574 1.00 40.68 331 LEU F N 1
ATOM 17846 C CA . LEU F 6 331 ? 120.173 88.411 134.513 1.00 40.68 331 LEU F CA 1
ATOM 17847 C C . LEU F 6 331 ? 119.355 87.132 134.570 1.00 40.68 331 LEU F C 1
ATOM 17848 O O . LEU F 6 331 ? 118.237 87.111 134.053 1.00 40.68 331 LEU F O 1
ATOM 17853 N N . TYR F 6 332 ? 119.874 86.073 135.190 1.00 39.21 332 TYR F N 1
ATOM 17854 C CA . TYR F 6 332 ? 119.051 84.893 135.421 1.00 39.21 332 TYR F CA 1
ATOM 17855 C C . TYR F 6 332 ? 118.024 85.145 136.508 1.00 39.21 332 TYR F C 1
ATOM 17856 O O . TYR F 6 332 ? 116.853 84.778 136.364 1.00 39.21 332 TYR F O 1
ATOM 17865 N N . LEU F 6 333 ? 118.440 85.784 137.601 1.00 37.32 333 LEU F N 1
ATOM 17866 C CA . LEU F 6 333 ? 117.529 86.087 138.694 1.00 37.32 333 LEU F CA 1
ATOM 17867 C C . LEU F 6 333 ? 116.570 87.219 138.364 1.00 37.32 333 LEU F C 1
ATOM 17868 O O . LEU F 6 333 ? 115.688 87.512 139.175 1.00 37.32 333 LEU F O 1
ATOM 17873 N N . ILE F 6 334 ? 116.723 87.862 137.210 1.00 37.12 334 ILE F N 1
ATOM 17874 C CA . ILE F 6 334 ? 115.763 88.850 136.744 1.00 37.12 334 ILE F CA 1
ATOM 17875 C C . ILE F 6 334 ? 114.945 88.333 135.569 1.00 37.12 334 ILE F C 1
ATOM 17876 O O . ILE F 6 334 ? 113.897 88.921 135.257 1.00 37.12 334 ILE F O 1
ATOM 17881 N N . GLU F 6 335 ? 115.362 87.236 134.932 1.00 36.17 335 GLU F N 1
ATOM 17882 C CA . GLU F 6 335 ? 114.520 86.547 133.963 1.00 36.17 335 GLU F CA 1
ATOM 17883 C C . GLU F 6 335 ? 113.574 85.564 134.627 1.00 36.17 335 GLU F C 1
ATOM 17884 O O . GLU F 6 335 ? 112.487 85.312 134.099 1.00 36.17 335 GLU F O 1
ATOM 17890 N N . ILE F 6 336 ? 113.981 84.995 135.764 1.00 34.95 336 ILE F N 1
ATOM 17891 C CA . ILE F 6 336 ? 113.098 84.145 136.559 1.00 34.95 336 ILE F CA 1
ATOM 17892 C C . ILE F 6 336 ? 111.908 84.951 137.059 1.00 34.95 336 ILE F C 1
ATOM 17893 O O . ILE F 6 336 ? 110.764 84.478 137.047 1.00 34.95 336 ILE F O 1
ATOM 17898 N N . VAL F 6 337 ? 112.155 86.201 137.457 1.00 33.24 337 VAL F N 1
ATOM 17899 C CA . VAL F 6 337 ? 111.078 87.116 137.815 1.00 33.24 337 VAL F CA 1
ATOM 17900 C C . VAL F 6 337 ? 110.247 87.465 136.585 1.00 33.24 337 VAL F C 1
ATOM 17901 O O . VAL F 6 337 ? 109.022 87.615 136.673 1.00 33.24 337 VAL F O 1
ATOM 17905 N N . TRP F 6 338 ? 110.879 87.530 135.412 1.00 31.19 338 TRP F N 1
ATOM 17906 C CA . TRP F 6 338 ? 110.152 87.886 134.199 1.00 31.19 338 TRP F CA 1
ATOM 17907 C C . TRP F 6 338 ? 109.251 86.756 133.722 1.00 31.19 338 TRP F C 1
ATOM 17908 O O . TRP F 6 338 ? 108.109 87.002 133.326 1.00 31.19 338 TRP F O 1
ATOM 17919 N N . TYR F 6 339 ? 109.740 85.512 133.740 1.00 32.34 339 TYR F N 1
ATOM 17920 C CA . TYR F 6 339 ? 108.875 84.384 133.403 1.00 32.34 339 TYR F CA 1
ATOM 17921 C C . TYR F 6 339 ? 107.800 84.161 134.454 1.00 32.34 339 TYR F C 1
ATOM 17922 O O . TYR F 6 339 ? 106.778 83.538 134.155 1.00 32.34 339 TYR F O 1
ATOM 17931 N N . PHE F 6 340 ? 108.014 84.649 135.675 1.00 35.01 340 PHE F N 1
ATOM 17932 C CA . PHE F 6 340 ? 106.959 84.731 136.672 1.00 35.01 340 PHE F CA 1
ATOM 17933 C C . PHE F 6 340 ? 105.992 85.866 136.389 1.00 35.01 340 PHE F C 1
ATOM 17934 O O . PHE F 6 340 ? 104.879 85.860 136.914 1.00 35.01 340 PHE F O 1
ATOM 17942 N N . TRP F 6 341 ? 106.397 86.842 135.588 1.00 29.59 341 TRP F N 1
ATOM 17943 C CA . TRP F 6 341 ? 105.526 87.936 135.194 1.00 29.59 341 TRP F CA 1
ATOM 17944 C C . TRP F 6 341 ? 104.806 87.647 133.888 1.00 29.59 341 TRP F C 1
ATOM 17945 O O . TRP F 6 341 ? 103.733 88.206 133.646 1.00 29.59 341 TRP F O 1
ATOM 17956 N N . LYS F 6 342 ? 105.359 86.764 133.058 1.00 29.35 342 LYS F N 1
ATOM 17957 C CA . LYS F 6 342 ? 104.721 86.402 131.800 1.00 29.35 342 LYS F CA 1
ATOM 17958 C C . LYS F 6 342 ? 103.653 85.340 131.996 1.00 29.35 342 LYS F C 1
ATOM 17959 O O . LYS F 6 342 ? 102.580 85.413 131.392 1.00 29.35 342 LYS F O 1
ATOM 17965 N N . ILE F 6 343 ? 103.933 84.350 132.832 1.00 33.20 343 ILE F N 1
ATOM 17966 C CA . ILE F 6 343 ? 103.151 83.123 132.898 1.00 33.20 343 ILE F CA 1
ATOM 17967 C C . ILE F 6 343 ? 102.206 83.131 134.086 1.00 33.20 343 ILE F C 1
ATOM 17968 O O . ILE F 6 343 ? 101.007 82.891 133.936 1.00 33.20 343 ILE F O 1
ATOM 17973 N N . MET F 6 344 ? 102.731 83.395 135.281 1.00 38.87 344 MET F N 1
ATOM 17974 C CA . MET F 6 344 ? 101.926 83.303 136.496 1.00 38.87 344 MET F CA 1
ATOM 17975 C C . MET F 6 344 ? 100.730 84.254 136.593 1.00 38.87 344 MET F C 1
ATOM 17976 O O . MET F 6 344 ? 99.686 83.793 137.078 1.00 38.87 344 MET F O 1
ATOM 17981 N N . PRO F 6 345 ? 100.753 85.522 136.148 1.00 35.67 345 PRO F N 1
ATOM 17982 C CA . PRO F 6 345 ? 99.516 86.319 136.241 1.00 35.67 345 PRO F CA 1
ATOM 17983 C C . PRO F 6 345 ? 98.421 85.936 135.257 1.00 35.67 345 PRO F C 1
ATOM 17984 O O . PRO F 6 345 ? 97.394 86.620 135.219 1.00 35.67 345 PRO F O 1
ATOM 17988 N N . ALA F 6 346 ? 98.594 84.887 134.453 1.00 36.19 346 ALA F N 1
ATOM 17989 C CA . ALA F 6 346 ? 97.461 84.271 133.783 1.00 36.19 346 ALA F CA 1
ATOM 17990 C C . ALA F 6 346 ? 96.602 83.469 134.746 1.00 36.19 346 ALA F C 1
ATOM 17991 O O . ALA F 6 346 ? 95.463 83.130 134.411 1.00 36.19 346 ALA F O 1
ATOM 17993 N N . PHE F 6 347 ? 97.129 83.157 135.927 1.00 41.61 347 PHE F N 1
ATOM 17994 C CA . PHE F 6 347 ? 96.406 82.464 136.979 1.00 41.61 347 PHE F CA 1
ATOM 17995 C C . PHE F 6 347 ? 96.346 83.390 138.182 1.00 41.61 347 PHE F C 1
ATOM 17996 O O . PHE F 6 347 ? 97.373 83.947 138.578 1.00 41.61 347 PHE F O 1
ATOM 18004 N N . HIS F 6 348 ? 95.160 83.510 138.791 1.00 48.76 348 HIS F N 1
ATOM 18005 C CA . HIS F 6 348 ? 94.827 84.544 139.773 1.00 48.76 348 HIS F CA 1
ATOM 18006 C C . HIS F 6 348 ? 95.178 85.903 139.176 1.00 48.76 348 HIS F C 1
ATOM 18007 O O . HIS F 6 348 ? 96.198 86.494 139.550 1.00 48.76 348 HIS F O 1
ATOM 18014 N N . PRO F 6 349 ? 94.393 86.398 138.214 1.00 46.28 349 PRO F N 1
ATOM 18015 C CA . PRO F 6 349 ? 94.808 87.602 137.481 1.00 46.28 349 PRO F CA 1
ATOM 18016 C C . PRO F 6 349 ? 94.747 88.870 138.310 1.00 46.28 349 PRO F C 1
ATOM 18017 O O . PRO F 6 349 ? 95.571 89.768 138.102 1.00 46.28 349 PRO F O 1
ATOM 18021 N N . ASP F 6 350 ? 93.809 88.975 139.244 1.00 54.58 350 ASP F N 1
ATOM 18022 C CA . ASP F 6 350 ? 93.758 90.107 140.162 1.00 54.58 350 ASP F CA 1
ATOM 18023 C C . ASP F 6 350 ? 94.515 89.734 141.433 1.00 54.58 350 ASP F C 1
ATOM 18024 O O . ASP F 6 350 ? 94.118 88.819 142.161 1.00 54.58 350 ASP F O 1
ATOM 18029 N N . GLY F 6 351 ? 95.611 90.425 141.686 1.00 48.34 351 GLY F N 1
ATOM 18030 C CA . GLY F 6 351 ? 96.397 90.128 142.863 1.00 48.34 351 GLY F CA 1
ATOM 18031 C C . GLY F 6 351 ? 97.678 89.388 142.530 1.00 48.34 351 GLY F C 1
ATOM 18032 O O . GLY F 6 351 ? 97.746 88.587 141.592 1.00 48.34 351 GLY F O 1
ATOM 18033 N N . PHE F 6 352 ? 98.718 89.664 143.311 1.00 45.62 352 PHE F N 1
ATOM 18034 C CA . PHE F 6 352 ? 100.007 89.002 143.187 1.00 45.62 352 PHE F CA 1
ATOM 18035 C C . PHE F 6 352 ? 100.179 88.038 144.347 1.00 45.62 352 PHE F C 1
ATOM 18036 O O . PHE F 6 352 ? 99.992 88.417 145.507 1.00 45.62 352 PHE F O 1
ATOM 18044 N N . HIS F 6 353 ? 100.538 86.798 144.034 1.00 49.24 353 HIS F N 1
ATOM 18045 C CA . HIS F 6 353 ? 100.915 85.851 145.068 1.00 49.24 353 HIS F CA 1
ATOM 18046 C C . HIS F 6 353 ? 101.970 84.924 144.492 1.00 49.24 353 HIS F C 1
ATOM 18047 O O . HIS F 6 353 ? 101.997 84.664 143.286 1.00 49.24 353 HIS F O 1
ATOM 18054 N N . ILE F 6 354 ? 102.851 84.445 145.360 1.00 49.13 354 ILE F N 1
ATOM 18055 C CA . ILE F 6 354 ? 103.892 83.506 144.975 1.00 49.13 354 ILE F CA 1
ATOM 18056 C C . ILE F 6 354 ? 103.903 82.375 145.993 1.00 49.13 354 ILE F C 1
ATOM 18057 O O . ILE F 6 354 ? 103.922 82.618 147.204 1.00 49.13 354 ILE F O 1
ATOM 18062 N N . HIS F 6 355 ? 103.841 81.147 145.503 1.00 51.93 355 HIS F N 1
ATOM 18063 C CA . HIS F 6 355 ? 103.822 79.958 146.336 1.00 51.93 355 HIS F CA 1
ATOM 18064 C C . HIS F 6 355 ? 105.242 79.429 146.481 1.00 51.93 355 HIS F C 1
ATOM 18065 O O . HIS F 6 355 ? 106.145 79.817 145.739 1.00 51.93 355 HIS F O 1
ATOM 18072 N N . TRP F 6 356 ? 105.444 78.543 147.457 1.00 51.32 356 TRP F N 1
ATOM 18073 C CA . TRP F 6 356 ? 106.727 77.855 147.516 1.00 51.32 356 TRP F CA 1
ATOM 18074 C C . TRP F 6 356 ? 106.864 76.847 146.389 1.00 51.32 356 TRP F C 1
ATOM 18075 O O . TRP F 6 356 ? 107.987 76.500 146.013 1.00 51.32 356 TRP F O 1
ATOM 18086 N N . LEU F 6 357 ? 105.740 76.386 145.834 1.00 50.95 357 LEU F N 1
ATOM 18087 C CA . LEU F 6 357 ? 105.730 75.548 144.645 1.00 50.95 357 LEU F CA 1
ATOM 18088 C C . LEU F 6 357 ? 106.235 76.272 143.407 1.00 50.95 357 LEU F C 1
ATOM 18089 O O . LEU F 6 357 ? 106.593 75.606 142.433 1.00 50.95 357 LEU F O 1
ATOM 18094 N N . ASP F 6 358 ? 106.254 77.606 143.412 1.00 51.48 358 ASP F N 1
ATOM 18095 C CA . ASP F 6 358 ? 106.850 78.355 142.314 1.00 51.48 358 ASP F CA 1
ATOM 18096 C C . ASP F 6 358 ? 108.359 78.170 142.271 1.00 51.48 358 ASP F C 1
ATOM 18097 O O . ASP F 6 358 ? 108.932 77.987 141.192 1.00 51.48 358 ASP F O 1
ATOM 18102 N N . LEU F 6 359 ? 109.017 78.213 143.429 1.00 50.94 359 LEU F N 1
ATOM 18103 C CA . LEU F 6 359 ? 110.467 78.133 143.508 1.00 50.94 359 LEU F CA 1
ATOM 18104 C C . LEU F 6 359 ? 110.952 76.816 144.098 1.00 50.94 359 LEU F C 1
ATOM 18105 O O . LEU F 6 359 ? 112.012 76.784 144.730 1.00 50.94 359 LEU F O 1
ATOM 18110 N N . VAL F 6 360 ? 110.198 75.735 143.919 1.00 50.57 360 VAL F N 1
ATOM 18111 C CA . VAL F 6 360 ? 110.699 74.404 144.239 1.00 50.57 360 VAL F CA 1
ATOM 18112 C C . VAL F 6 360 ? 110.453 73.544 143.008 1.00 50.57 360 VAL F C 1
ATOM 18113 O O . VAL F 6 360 ? 110.977 72.432 142.892 1.00 50.57 360 VAL F O 1
ATOM 18117 N N . THR F 6 361 ? 109.661 74.067 142.073 1.00 49.07 361 THR F N 1
ATOM 18118 C CA . THR F 6 361 ? 109.502 73.444 140.766 1.00 49.07 361 THR F CA 1
ATOM 18119 C C . THR F 6 361 ? 110.511 74.002 139.773 1.00 49.07 361 THR F C 1
ATOM 18120 O O . THR F 6 361 ? 110.957 73.286 138.868 1.00 49.07 361 THR F O 1
ATOM 18124 N N . LEU F 6 362 ? 110.909 75.262 139.957 1.00 45.99 362 LEU F N 1
ATOM 18125 C CA . LEU F 6 362 ? 112.035 75.816 139.217 1.00 45.99 362 LEU F CA 1
ATOM 18126 C C . LEU F 6 362 ? 113.335 75.110 139.571 1.00 45.99 362 LEU F C 1
ATOM 18127 O O . LEU F 6 362 ? 114.223 74.986 138.723 1.00 45.99 362 LEU F O 1
ATOM 18132 N N . ILE F 6 363 ? 113.465 74.652 140.815 1.00 47.57 363 ILE F N 1
ATOM 18133 C CA . ILE F 6 363 ? 114.584 73.798 141.189 1.00 47.57 363 ILE F CA 1
ATOM 18134 C C . ILE F 6 363 ? 114.377 72.384 140.646 1.00 47.57 363 ILE F C 1
ATOM 18135 O O . ILE F 6 363 ? 115.341 71.714 140.259 1.00 47.57 363 ILE F O 1
ATOM 18140 N N . ALA F 6 364 ? 113.123 71.931 140.569 1.00 49.45 364 ALA F N 1
ATOM 18141 C CA . ALA F 6 364 ? 112.828 70.560 140.166 1.00 49.45 364 ALA F CA 1
ATOM 18142 C C . ALA F 6 364 ? 113.114 70.332 138.688 1.00 49.45 364 ALA F C 1
ATOM 18143 O O . ALA F 6 364 ? 113.839 69.401 138.320 1.00 49.45 364 ALA F O 1
ATOM 18145 N N . ILE F 6 365 ? 112.540 71.167 137.819 1.00 47.98 365 ILE F N 1
ATOM 18146 C CA . ILE F 6 365 ? 112.889 71.102 136.405 1.00 47.98 365 ILE F CA 1
ATOM 18147 C C . ILE F 6 365 ? 114.314 71.594 136.194 1.00 47.98 365 ILE F C 1
ATOM 18148 O O . ILE F 6 365 ? 114.992 71.165 135.256 1.00 47.98 365 ILE F O 1
ATOM 18153 N N . GLY F 6 366 ? 114.809 72.451 137.090 1.00 47.86 366 GLY F N 1
ATOM 18154 C CA . GLY F 6 366 ? 116.141 73.010 136.921 1.00 47.86 366 GLY F CA 1
ATOM 18155 C C . GLY F 6 366 ? 117.252 72.001 137.133 1.00 47.86 366 GLY F C 1
ATOM 18156 O O . GLY F 6 366 ? 118.148 71.869 136.296 1.00 47.86 366 GLY F O 1
ATOM 18157 N N . GLY F 6 367 ? 117.215 71.284 138.257 1.00 49.18 367 GLY F N 1
ATOM 18158 C CA . GLY F 6 367 ? 118.191 70.235 138.482 1.00 49.18 367 GLY F CA 1
ATOM 18159 C C . GLY F 6 367 ? 118.037 69.074 137.522 1.00 49.18 367 GLY F C 1
ATOM 18160 O O . GLY F 6 367 ? 119.017 68.397 137.203 1.00 49.18 367 GLY F O 1
ATOM 18161 N N . LEU F 6 368 ? 116.816 68.830 137.048 1.00 48.87 368 LEU F N 1
ATOM 18162 C CA . LEU F 6 368 ? 116.632 67.864 135.974 1.00 48.87 368 LEU F CA 1
ATOM 18163 C C . LEU F 6 368 ? 117.248 68.370 134.678 1.00 48.87 368 LEU F C 1
ATOM 18164 O O . LEU F 6 368 ? 117.842 67.593 133.924 1.00 48.87 368 LEU F O 1
ATOM 18169 N N . TRP F 6 369 ? 117.119 69.670 134.403 1.00 45.94 369 TRP F N 1
ATOM 18170 C CA . TRP F 6 369 ? 117.746 70.243 133.217 1.00 45.94 369 TRP F CA 1
ATOM 18171 C C . TRP F 6 369 ? 119.258 70.299 133.374 1.00 45.94 369 TRP F C 1
ATOM 18172 O O . TRP F 6 369 ? 119.997 69.888 132.476 1.00 45.94 369 TRP F O 1
ATOM 18183 N N . LEU F 6 370 ? 119.739 70.779 134.526 1.00 48.58 370 LEU F N 1
ATOM 18184 C CA . LEU F 6 370 ? 121.175 70.863 134.778 1.00 48.58 370 LEU F CA 1
ATOM 18185 C C . LEU F 6 370 ? 121.834 69.505 134.969 1.00 48.58 370 LEU F C 1
ATOM 18186 O O . LEU F 6 370 ? 123.065 69.438 134.985 1.00 48.58 370 LEU F O 1
ATOM 18191 N N . GLY F 6 371 ? 121.063 68.434 135.123 1.00 49.52 371 GLY F N 1
ATOM 18192 C CA . GLY F 6 371 ? 121.636 67.107 135.136 1.00 49.52 371 GLY F CA 1
ATOM 18193 C C . GLY F 6 371 ? 121.789 66.554 133.736 1.00 49.52 371 GLY F C 1
ATOM 18194 O O . GLY F 6 371 ? 122.786 65.899 133.421 1.00 49.52 371 GLY F O 1
ATOM 18195 N N . VAL F 6 372 ? 120.800 66.822 132.883 1.00 48.86 372 VAL F N 1
ATOM 18196 C CA . VAL F 6 372 ? 120.867 66.379 131.496 1.00 48.86 372 VAL F CA 1
ATOM 18197 C C . VAL F 6 372 ? 121.817 67.271 130.697 1.00 48.86 372 VAL F C 1
ATOM 18198 O O . VAL F 6 372 ? 122.510 66.792 129.789 1.00 48.86 372 VAL F O 1
ATOM 18202 N N . PHE F 6 373 ? 121.894 68.560 131.046 1.00 49.46 373 PHE F N 1
ATOM 18203 C CA . PHE F 6 373 ? 122.912 69.441 130.479 1.00 49.46 373 PHE F CA 1
ATOM 18204 C C . PHE F 6 373 ? 124.313 68.974 130.852 1.00 49.46 373 PHE F C 1
ATOM 18205 O O . PHE F 6 373 ? 125.224 68.991 130.018 1.00 49.46 373 PHE F O 1
ATOM 18213 N N . ALA F 6 374 ? 124.504 68.549 132.101 1.00 51.05 374 ALA F N 1
ATOM 18214 C CA . ALA F 6 374 ? 125.794 68.019 132.513 1.00 51.05 374 ALA F CA 1
ATOM 18215 C C . ALA F 6 374 ? 126.030 66.603 132.014 1.00 51.05 374 ALA F C 1
ATOM 18216 O O . ALA F 6 374 ? 127.182 66.162 131.973 1.00 51.05 374 ALA F O 1
ATOM 18218 N N . TRP F 6 375 ? 124.973 65.879 131.641 1.00 50.67 375 TRP F N 1
ATOM 18219 C CA . TRP F 6 375 ? 125.175 64.559 131.056 1.00 50.67 375 TRP F CA 1
ATOM 18220 C C . TRP F 6 375 ? 125.706 64.659 129.636 1.00 50.67 375 TRP F C 1
ATOM 18221 O O . TRP F 6 375 ? 126.495 63.811 129.208 1.00 50.67 375 TRP F O 1
ATOM 18232 N N . ASN F 6 376 ? 125.295 65.685 128.896 1.00 52.03 376 ASN F N 1
ATOM 18233 C CA . ASN F 6 376 ? 125.747 65.858 127.525 1.00 52.03 376 ASN F CA 1
ATOM 18234 C C . ASN F 6 376 ? 127.092 66.560 127.425 1.00 52.03 376 ASN F C 1
ATOM 18235 O O . ASN F 6 376 ? 127.666 66.606 126.333 1.00 52.03 376 ASN F O 1
ATOM 18240 N N . LEU F 6 377 ? 127.607 67.111 128.523 1.00 51.58 377 LEU F N 1
ATOM 18241 C CA . LEU F 6 377 ? 128.934 67.707 128.499 1.00 51.58 377 LEU F CA 1
ATOM 18242 C C . LEU F 6 377 ? 130.036 66.673 128.660 1.00 51.58 377 LEU F C 1
ATOM 18243 O O . LEU F 6 377 ? 131.170 66.924 128.241 1.00 51.58 377 LEU F O 1
ATOM 18248 N N . GLN F 6 378 ? 129.732 65.521 129.257 1.00 53.77 378 GLN F N 1
ATOM 18249 C CA . GLN F 6 378 ? 130.682 64.417 129.262 1.00 53.77 378 GLN F CA 1
ATOM 18250 C C . GLN F 6 378 ? 130.709 63.690 127.926 1.00 53.77 378 GLN F C 1
ATOM 18251 O O . GLN F 6 378 ? 131.659 62.951 127.654 1.00 53.77 378 GLN F O 1
ATOM 18257 N N . ARG F 6 379 ? 129.689 63.889 127.091 1.00 56.67 379 ARG F N 1
ATOM 18258 C CA . ARG F 6 379 ? 129.635 63.244 125.786 1.00 56.67 379 ARG F CA 1
ATOM 18259 C C . ARG F 6 379 ? 130.601 63.890 124.800 1.00 56.67 379 ARG F C 1
ATOM 18260 O O . ARG F 6 379 ? 131.213 63.197 123.981 1.00 56.67 379 ARG F O 1
ATOM 18268 N N . ALA F 6 380 ? 130.752 65.192 124.868 1.00 59.83 380 ALA F N 1
ATOM 18269 C CA . ALA F 6 380 ? 131.579 66.035 124.023 1.00 59.83 380 ALA F CA 1
ATOM 18270 C C . ALA F 6 380 ? 132.911 66.335 124.700 1.00 59.83 380 ALA F C 1
ATOM 18271 O O . ALA F 6 380 ? 132.993 66.368 125.931 1.00 59.83 380 ALA F O 1
ATOM 18273 N N . PRO F 6 381 ? 133.984 66.553 123.938 1.00 61.51 381 PRO F N 1
ATOM 18274 C CA . PRO F 6 381 ? 135.267 66.930 124.541 1.00 61.51 381 PRO F CA 1
ATOM 18275 C C . PRO F 6 381 ? 135.411 68.407 124.878 1.00 61.51 381 PRO F C 1
ATOM 18276 O O . PRO F 6 381 ? 136.537 68.847 125.130 1.00 61.51 381 PRO F O 1
ATOM 18280 N N . LEU F 6 382 ? 134.319 69.179 124.838 1.00 61.89 382 LEU F N 1
ATOM 18281 C CA . LEU F 6 382 ? 134.150 70.569 125.278 1.00 61.89 382 LEU F CA 1
ATOM 18282 C C . LEU F 6 382 ? 134.897 71.580 124.393 1.00 61.89 382 LEU F C 1
ATOM 18283 O O . LEU F 6 382 ? 134.641 72.787 124.496 1.00 61.89 382 LEU F O 1
ATOM 18288 N N . LEU F 6 383 ? 135.723 71.132 123.457 1.00 65.29 383 LEU F N 1
ATOM 18289 C CA . LEU F 6 383 ? 136.513 72.031 122.632 1.00 65.29 383 LEU F CA 1
ATOM 18290 C C . LEU F 6 383 ? 136.096 72.033 121.171 1.00 65.29 383 LEU F C 1
ATOM 18291 O O . LEU F 6 383 ? 136.257 73.063 120.508 1.00 65.29 383 LEU F O 1
ATOM 18296 N N . ALA F 6 384 ? 135.494 70.933 120.681 1.00 64.22 384 ALA F N 1
ATOM 18297 C CA . ALA F 6 384 ? 135.341 70.582 119.270 1.00 64.22 384 ALA F CA 1
ATOM 18298 C C . ALA F 6 384 ? 136.717 70.684 118.624 1.00 64.22 384 ALA F C 1
ATOM 18299 O O . ALA F 6 384 ? 136.986 71.635 117.881 1.00 64.22 384 ALA F O 1
ATOM 18301 N N . PRO F 6 385 ? 137.616 69.733 118.905 1.00 63.32 385 PRO F N 1
ATOM 18302 C CA . PRO F 6 385 ? 139.033 69.919 118.555 1.00 63.32 385 PRO F CA 1
ATOM 18303 C C . PRO F 6 385 ? 139.327 69.794 117.074 1.00 63.32 385 PRO F C 1
ATOM 18304 O O . PRO F 6 385 ? 140.412 70.205 116.645 1.00 63.32 385 PRO F O 1
ATOM 18308 N N . ASN F 6 386 ? 138.410 69.244 116.284 1.00 62.43 386 ASN F N 1
ATOM 18309 C CA . ASN F 6 386 ? 138.577 69.140 114.838 1.00 62.43 386 ASN F CA 1
ATOM 18310 C C . ASN F 6 386 ? 137.739 70.174 114.105 1.00 62.43 386 ASN F C 1
ATOM 18311 O O . ASN F 6 386 ? 137.163 69.889 113.055 1.00 62.43 386 ASN F O 1
ATOM 18316 N N . ASP F 6 387 ? 137.646 71.378 114.652 1.00 61.35 387 ASP F N 1
ATOM 18317 C CA . ASP F 6 387 ? 136.930 72.471 114.018 1.00 61.35 387 ASP F CA 1
ATOM 18318 C C . ASP F 6 387 ? 137.893 73.350 113.228 1.00 61.35 387 ASP F C 1
ATOM 18319 O O . ASP F 6 387 ? 139.115 73.212 113.309 1.00 61.35 387 ASP F O 1
ATOM 18324 N N . TYR F 6 388 ? 137.318 74.268 112.454 1.00 59.17 388 TYR F N 1
ATOM 18325 C CA . TYR F 6 388 ? 138.095 75.184 111.634 1.00 59.17 388 TYR F CA 1
ATOM 18326 C C . TYR F 6 388 ? 138.411 76.495 112.334 1.00 59.17 388 TYR F C 1
ATOM 18327 O O . TYR F 6 388 ? 139.309 77.216 111.887 1.00 59.17 388 TYR F O 1
ATOM 18336 N N . ARG F 6 389 ? 137.702 76.824 113.408 1.00 56.14 389 ARG F N 1
ATOM 18337 C CA . ARG F 6 389 ? 137.982 78.040 114.153 1.00 56.14 389 ARG F CA 1
ATOM 18338 C C . ARG F 6 389 ? 138.924 77.810 115.322 1.00 56.14 389 ARG F C 1
ATOM 18339 O O . ARG F 6 389 ? 139.363 78.781 115.944 1.00 56.14 389 ARG F O 1
ATOM 18347 N N . VAL F 6 390 ? 139.230 76.558 115.644 1.00 58.30 390 VAL F N 1
ATOM 18348 C CA . VAL F 6 390 ? 140.178 76.241 116.710 1.00 58.30 390 VAL F CA 1
ATOM 18349 C C . VAL F 6 390 ? 141.631 76.634 116.396 1.00 58.30 390 VAL F C 1
ATOM 18350 O O . VAL F 6 390 ? 142.387 76.820 117.360 1.00 58.30 390 VAL F O 1
ATOM 18354 N N . PRO F 6 391 ? 142.113 76.807 115.143 1.00 58.47 391 PRO F N 1
ATOM 18355 C CA . PRO F 6 391 ? 143.391 77.528 115.002 1.00 58.47 391 PRO F CA 1
ATOM 18356 C C . PRO F 6 391 ? 143.298 79.006 115.331 1.00 58.47 391 PRO F C 1
ATOM 18357 O O . PRO F 6 391 ? 144.330 79.618 115.631 1.00 58.47 391 PRO F O 1
ATOM 18361 N N . LEU F 6 392 ? 142.107 79.604 115.284 1.00 59.53 392 LEU F N 1
ATOM 18362 C CA . LEU F 6 392 ? 141.968 80.978 115.750 1.00 59.53 392 LEU F CA 1
ATOM 18363 C C . LEU F 6 392 ? 141.863 81.041 117.266 1.00 59.53 392 LEU F C 1
ATOM 18364 O O . LEU F 6 392 ? 142.242 82.051 117.867 1.00 59.53 392 LEU F O 1
ATOM 18369 N N . LEU F 6 393 ? 141.353 79.982 117.898 1.00 58.10 393 LEU F N 1
ATOM 18370 C CA . LEU F 6 393 ? 141.428 79.877 119.347 1.00 58.10 393 LEU F CA 1
ATOM 18371 C C . LEU F 6 393 ? 142.805 79.460 119.831 1.00 58.10 393 LEU F C 1
ATOM 18372 O O . LEU F 6 393 ? 143.106 79.646 121.012 1.00 58.10 393 LEU F O 1
ATOM 18377 N N . ARG F 6 394 ? 143.641 78.884 118.965 1.00 60.55 394 ARG F N 1
ATOM 18378 C CA . ARG F 6 394 ? 145.039 78.703 119.335 1.00 60.55 394 ARG F CA 1
ATOM 18379 C C . ARG F 6 394 ? 145.752 80.045 119.383 1.00 60.55 394 ARG F C 1
ATOM 18380 O O . ARG F 6 394 ? 146.620 80.268 120.234 1.00 60.55 394 ARG F O 1
ATOM 18388 N N . ARG F 6 395 ? 145.383 80.957 118.486 1.00 63.13 395 ARG F N 1
ATOM 18389 C CA . ARG F 6 395 ? 145.719 82.361 118.642 1.00 63.13 395 ARG F CA 1
ATOM 18390 C C . ARG F 6 395 ? 144.821 82.985 119.710 1.00 63.13 395 ARG F C 1
ATOM 18391 O O . ARG F 6 395 ? 143.924 82.339 120.262 1.00 63.13 395 ARG F O 1
ATOM 18399 N N . GLN F 6 396 ? 145.081 84.266 120.003 1.00 62.15 396 GLN F N 1
ATOM 18400 C CA . GLN F 6 396 ? 144.382 85.058 121.030 1.00 62.15 396 GLN F CA 1
ATOM 18401 C C . GLN F 6 396 ? 144.477 84.433 122.424 1.00 62.15 396 GLN F C 1
ATOM 18402 O O . GLN F 6 396 ? 143.634 84.686 123.285 1.00 62.15 396 GLN F O 1
ATOM 18408 N N . GLU F 6 397 ? 145.497 83.615 122.663 1.00 62.85 397 GLU F N 1
ATOM 18409 C CA . GLU F 6 397 ? 145.752 83.078 123.991 1.00 62.85 397 GLU F CA 1
ATOM 18410 C C . GLU F 6 397 ? 147.196 83.376 124.357 1.00 62.85 397 GLU F C 1
ATOM 18411 O O . GLU F 6 397 ? 147.511 83.644 125.520 1.00 62.85 397 GLU F O 1
ATOM 18417 N N . ALA F 6 398 ? 148.076 83.328 123.361 1.00 63.33 398 ALA F N 1
ATOM 18418 C CA . ALA F 6 398 ? 149.439 83.838 123.493 1.00 63.33 398 ALA F CA 1
ATOM 18419 C C . ALA F 6 398 ? 149.531 85.281 123.009 1.00 63.33 398 ALA F C 1
ATOM 18420 O O . ALA F 6 398 ? 150.405 85.630 122.214 1.00 63.33 398 ALA F O 1
ATOM 18422 N N . SER F 6 399 ? 148.624 86.118 123.524 1.00 62.64 399 SER F N 1
ATOM 18423 C CA . SER F 6 399 ? 148.423 87.518 123.130 1.00 62.64 399 SER F CA 1
ATOM 18424 C C . SER F 6 399 ? 148.248 87.689 121.621 1.00 62.64 399 SER F C 1
ATOM 18425 O O . SER F 6 399 ? 147.683 86.826 120.949 1.00 62.64 399 SER F O 1
#

Nearest PDB structures (foldseek):
  6loe-assembly1_A  TM=9.994E-01  e=3.477E-38  Roseiflexus castenholzii DSM 13941
  8x2j-assembly1_A  TM=9.669E-01  e=3.374E-26  Chloroflexus aurantiacus J-10-fl
  6f0k-assembly1_A  TM=8.749E-01  e=8.747E-18  Rhodothermus marinus DSM 4252
  6btm-assembly1_A  TM=6.314E-01  e=1.903E-09  Flavobacterium johnsoniae UW101
  6lod-assembly1_E  TM=1.006E+00  e=1.761E-30  Roseiflexus castenholzii DSM 13941

InterPro domains:
  IPR029467 Cytochrome c7-like [PF14522] (133-226)
  IPR036280 Multiheme cytochrome superfamily [SSF48695] (21-196)

Sequence (2329 aa):
QVFDRRANTLARVSIFAGIPLVLAILGGVWWLFGWSDWHRDVGVEIPQPGGGFNHQLHVALGMDCRYCHTAVEVSAHANIPPTETCMGCHSQIISRSEKVAFVWQSWETGTSIQWNKVHDLPKFVYFNHSIHVAKGVGCSTCHGRIDQMRVVYKTQPLFMSWCLDCHRNPEKYVRPREEVFNMAWTPPPNQLEVGRRLVQEYEIRSSWELTNCAICHRCQFALKQPQEKIVPYVRQPEEIIHGRPLFFATAVTFAGFGVGLLVESHEGRPTKIEGNPDHPASLGSTDLITQAMILTMYDPDRSQAPTNAGQETTWDAFVAAATAAMQAQTAKQGAGLRVLSGSLTSPTLIAQKQQLLTQFPQAKWYEYEPVGRDNANAGARLAFGADVHTIYRLDTAKVIVGFDADFTAPSPTGVRMARQLADGRRIRKGTKEVNRLYLAESTPSITGLLADHRLPVRSSQIEHLVRALATLVGVPNVAAGAPLSDTEKKWVEAAAKDLQANRGACVVLVGESQPPVVHALGHAINAQLGNVGSTVVYTEPVEDDPSGGIAALSALTQEMNAGTVEVLLMIESNPVYNAPADIPFAEALAKVPLSMHVGLYRDETAQQSVWHINGAHFLEAWGDVRAFDGTTTIVQPLIAPLYNGKSAIEVLNVLLGKPQETGYQTLTAYWQTQDASGNFRVFWNTALHDGVITATQARSRQVTLQQGFADAAPPAPTQGLEIVFRPDPSLWDGAFANNAWLQETPKPYTKLTWDNVALMSVRTANALGLKNGDVVRLTYQGRSVDAPVWVQPGHADDSVTVHFGFGRTAAGRVGNNVGFNAYRLRTSATPWFGVGLEVAKVGENYKLASTQGHFLMEGRKKDLVRYGTLAEYVEDEKFLQVEKEEPISLIGEYEYNGYKWGMSIDLNVCNSCNACVVACQSENNIPVVGKDEVWLGREMHWIRIDQYYVGDEHTPNVYNMVMLCQQCEHAPCEIVCPVAATVHDAEGLNNMVYNRCVGTKYCSNNCPYKVRRFNFLQYQDVPYRSPIDASTENDSIPVLKMMRNPDVTVRARGVMEKCTFCVQRINEARIQARTENRRIADGEIMTACQQVCPTQAI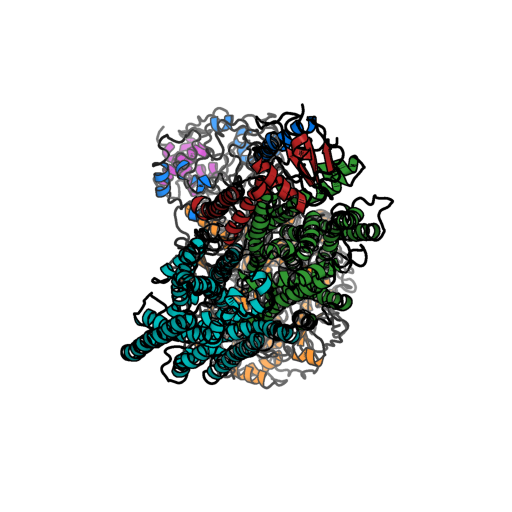VFGDLNDPQARVVDLKEQPLKYTSLDKLNTKPRVSYLAKIKNLNPDLAESAYGKMLEELLGPKQTYESVTRTIGDIVLTPIRKTPWGWPVGFVIAALGLLMYLFSLAVLFTVGVGVWGINIPVAWGFDIINFVWWIGIGHAGTLISAILLLFRQDWRTSINRAAEAMTIFAVACAGIYPLVHTGRPWLDYWMLPYPGTLGMWPQFRSALEWDVFAISTYATVSILFWYLGLIPDLASLRDRATNIWVKRFYGFLALGWRGGARDWNRYEVASLILAGLSTPLVLSVHSIISLDFAISQLPGWHVTVFPPYFVAGAVYCGFAMVILLLVPLRRWYKLHDLITIKHFDLMGKVMLASGLVVAYGYFAEIFYAWYSANIYEYFLITNRTMGPYAWSYWALIVLNVAIPQLLWFKRFRVSLPWLFFISICINIGMWFERWVIIVLSLHRDFLPSSWGYYTPSVWDISLYAGSFGWFFFLFFLFIRLLPAISIFEVRDLVHKTETEKALATLYGLMAEFDDAEALLAAAEKTRDAGYKQFEAYTPMPIHGLDEAVGYRGTRLPWVIFGAGLLGASGMFALQTWINLVEYPLNIGGRPLFSWPAFIPATFEGMVLLSAFAAVFGMIAACGLPRPYHPVFNAPNFERASVDRFFLCIEAADPKFELKQTRQFLESLGPLAVSTVDNCHLEMYDQAKYKPQQASEIFADGASARPLVEHTVARGRLRIDATSTGRVDGDPNGAYVTTIPIRITPELLERGAQRYRIYCAVCHGVNGNGRGQVGLLLNPRPPSFYDQRLLDMPDGEYYDVLVNGRRTMYPYGYRVQSISDRWAIVAHIRELQKNPEPAALRPALGRLQQVALIVGGVAMLLAVAGAFLGAAQFFHSYIFAYFFWMALSLGGLLVLMINHLTQGVWGLMLRRLLEAAALTLPLMAILFLPIAAETLMGTHYLFPWTNPEVVANDEVVALKTPYLNVPFFLARAVIYFVLFIGMAYLLRQWSLEEDAKGFSDDLRGRFQRLSGPGIVVLVMAWTFAATDWGMSLEPEWFSSMYPVTYIASMLILTFGGGIIALAVLKSRNLLPFGIPVDRLHDLGKFLFAFVAVWAYVNFSEYLIIWSGNVPELTPWHGHRSAGGWEILGIVMIFGHFLLPFMLLLSRFAKRRLANLTAIAIYLYLIEIVWYFWKIMPAFHPDGFHIHWLDLVTLIAIGGLWLGVFAWNLQRAPLLAPNDYRVPLLRRQEAS

Radius of gyration: 44.07 Å; Cα contacts (8 Å, |Δi|>4): 4897; chains: 6; bounding box: 143×114×81 Å

Secondary structure (DSSP, 8-state):
--S-TTHHHHHHHHHHTSHHHHHHHHHHHHHHHHT-STTTTBT-----STT---HHHHHTTT--SSSSSTTTTTSSSPPPP-HHHHHHHHTTSS-S-SSSHHHHHHHHS-PPP-EEPSS---TTT---TTSTTTTT--STTTS--GGG-SS--BSS---SSTTTHHHH-GGGT---GGGTT-TT-PPPTT-TTTHHHHHHHTTPPPHHHHSSSSSS--/----SS----EE---SS--TT--TT---EEEE--BSSSSB--EEEEESSSSEEEEEE-TTSSS-SS---HHHHTHHHHHT-TTB--S-EETTEE--SHHHHHHHHHHHHHHHHTTS-SEEEEE-S---HHHHHHHHHHHHHSTT--EEE--TTSSHHHHHHHHHHHSS--EEEE-TTS-SEEEEES--TTSSSTTTTHHHHHHHHTT---TT-------B---SS--GGGGT-SB-----SSSHHHHHHHHTTTTT-TT----S---HHHHHHHHHHTHHHHSS-SSEEEEE-TTS-HHHHHHHHHHHHHTT-BTTTEEEE--SSS-TT-SHHHHHHHHHHHTTS---EEEE-S--HHHHS-TTS-HHHHTTSSSEEEEB-SB--HHHHSSSEEB----TTSS-EEEE-TTS-EEEE--SS--SS----HHHHHHHHHT-TT--TTTTTHHHHTTS--SS-HHHHHHHHHHHSB--SSPPPB------S-SS-SPP-----SEEEEEE--SSSSSSTTTT-HHHHHSPPSSS-BSS---EEE-HHHHHHHT--TT-EE--B-SS-B--EEEEE-TTPPTTEEEEESS--BSSS-SSSBTSS--GGGS--SSSSSEEEEEB--B--------BS-S--S--S-TTTS--EE-HHHHTT-TTSSS---PPPP-TT------S--EEEEEETTS-----HHHHHHHHHTTPPP--HHHHTTT----SSEEE---EE-SSSEE---EEE-----TT-TTTTT-TT--EEE-SS--EEE-TTT----TTHHHH-TT---EE--S--SSTTTS-TT-STTSS---TGGGTTS-TTS----TT-EE---SSHHHHHHHHHHHHHTT----STT---TTTTT-TT--EEEEESS-TT-SHHHHTSSTTEEETTTTTT---SEEEEPEE----TTT--/-TTHHHHTTTT-S---HHHHHHHHTTTSS--TTTPPTTHHHHHTHHHHHHHHHHHHHHHHHHT-GGGS---SSS---HHHHHHHHHHHHTTHHHIIIIIHHHTT-STTSTTSHHHHHHHHHHHHTTTTHHHHSSSSGGGGGGGS----SS-----SSSTTHHHHHHHHHHHHHHHHHHHHHTTTTHHHHHHT--SHHHHHHHHHHS------HHHHHHHHHHHHHHHHHSHHHHHHHHHHHHHHHHTS--TTT--SSHHHHHHHHHHHHHHHHHHHHHGGGTTTTT-TTTS-THHHHHHHHHHHHHHHHHHHHHHHHHHHHHHS--HHHHHHHHHHSSSTTHHHHHHHHHHHHTGGGGGGSGGGTT-HHHHHHHHHHHHHHHHHHHHHHHHHHHSS-SSGGG-------HHHHHHHHHHHHHHHHHHHHHHHHS-SS-HHHHHHHHHHHHHHHTT-/-B---EEEESSTTTTHHHHHHHHTTT--SEE---SS--TTSHHHHT----SHHHHHHHHHHHHHHHHHHHHHIIIIII-----TT--SS-STTSHHHHSHHHHHHHHTTTSTTHHHHS--S----TTSSSTTTTTTTTT-EEEEE-SSSTT--STTTHHHHTTS--S-EE--B-/---TTTS-SS--TTBB-SSSSSSBSSPPPPTT--BSS----STTTSSSSSS-TT----SS-SS---HHHHHHHHHHIIIIITSSS-TTSSS--TTTTT-SSPPPPTTSHHHHHS-HHHHHHHHHS--SSS---STTT--HHHHHHHHHHHHHHTS--/--TTHHHHHHHHHHHHHHHHHHHHHHHHHHHTT-HHHHHHHHHHHHHHHHHHHHHHHHHHHHHHHS--STTTTTHHHHHHHHTTTTHHHHTTHHHHHHHHTTT-SS-TTS-HHHHTT-HHHHTSTTTS-HHHHHHHHHHHHHHHHHHHHHHHHTHHHHTTT---HHHHHHHHHHHTTTTHHHHTTTTTTHHHHTGGGSTT---SSHHHHHHHHHHHHHHHHHHHHHHHHHHTT--SSPPPHHHHHHHHHHHHHHHHHHHHHTHHHHHHHHHS--TTTHHHHHHSSSTTHHHHHHHHHIIIIIHHHHTTTSSTTTSSSTTTHHHHHHHHHHHHHHHHHHTGGGSS-SS----TTHHHHHHHHHHHHHHHHHHHHTTS-SS-TT-SSHHHHHSSS--

Solvent-accessible surface area: 78215 Å² total; per-residue (Å²): 86,27,34,88,138,188,18,26,64,105,16,130,61,70,83,150,57,22,92,75,110,64,114,64,98,104,34,35,73,118,133,65,90,29,93,1,71,132,29,60,33,42,51,77,87,18,103,43,33,50,39,31,56,44,28,56,105,36,40,64,39,42,24,48,39,17,13,24,46,8,4,12,42,75,0,34,32,24,5,39,17,6,0,18,8,23,0,16,26,24,24,34,47,76,39,237,37,150,149,12,31,34,2,68,112,5,42,128,67,38,58,7,8,62,15,22,46,18,31,20,39,12,11,20,24,15,90,22,37,5,30,43,16,16,16,0,26,2,26,9,34,36,49,12,88,26,22,102,4,162,39,26,59,14,52,35,19,24,32,40,33,45,39,12,51,24,34,49,55,17,39,90,69,5,0,34,82,149,64,0,36,61,16,67,40,101,73,45,146,83,17,80,117,45,0,121,176,12,12,131,103,7,110,24,46,66,42,73,44,23,11,5,20,1,26,37,27,26,62,71,96,38,124,103,24,82,80,22,83,4,0,0,8,17,110,7,38,61,36,0,15,0,29,72,24,17,65,2,0,0,0,3,62,26,11,0,3,0,3,0,0,16,0,11,0,13,2,0,0,0,0,1,0,6,1,0,74,69,3,18,0,0,66,10,0,0,7,1,1,4,0,0,11,0,2,1,1,0,1,17,24,6,1,87,21,12,10,40,70,64,112,110,36,80,35,90,40,1,19,68,31,0,33,70,21,6,124,54,1,71,91,79,96,0,23,0,0,14,0,0,0,14,10,11,0,9,10,2,12,25,27,4,20,102,91,0,55,106,72,1,89,97,10,89,16,20,2,0,22,1,21,2,42,25,24,30,15,19,0,0,86,56,0,21,36,66,24,5,30,26,11,36,110,2,83,49,6,88,2,0,0,0,0,5,6,34,16,3,2,4,22,20,33,0,2,58,5,0,29,13,0,0,74,30,4,53,8,57,101,65,31,115,131,14,4,50,0,0,0,0,3,0,4,10,11,1,0,4,2,0,11,12,17,24,14,22,0,40,0,21,18,0,35,10,0,1,8,17,0,0,69,78,6,44,17,104,70,13,37,59,26,14,118,38,45,125,66,19,97,95,6,2,72,4,0,0,125,17,0,86,56,55,114,44,18,0,0,1,2,14,18,24,8,1,28,36,36,0,5,0,0,1,6,2,0,0,30,74,4,29,0,58,66,42,0,0,44,8,7,59,45,4,17,38,53,18,67,15,6,13,81,10,0,37,32,0,3,126,48,0,50,95,30,84,3,61,2,0,0,0,15,66,9,6,0,39,9,5,12,3,25,82,4,69,3,62,134,0,3,87,102,3,92,26,0,0,0,4,1,27,2,67,3,9,0,6,106,93,6,46,13,0,0,1,12,10,5,25,0,4,8,15,8,7,0,45,0,9,34,0,0,0,0,0,7,0,3,0,2,38,49,31,38,93,0,40,10,18,11,33,0,0,0,0,1,32,49,53,42,157,42,78,3,47,112,7,0,15,50,45,10,104,105,104,25,119,78,60,73,44,47,54,44,9,32,45,3,1,30,46,0,19,21,73,90,33,92,15,166,94,86,174,40,112,30,73,98,38,34,3,75,81,78,23,114,80,57,85,159,40,21,0,0,0,0,22,17,3,18,0,0,28,14,1,33,22,0,0,0,0,4,1,0,0,0,10,13,5,7,7,3,0,0,12,2,2,4,0,4,1,2,35,121,4,5,116,89,74,55,18,121,62,12,1,22,0,110,0,41,6,120,54,97,44,14,72,0,8,0,31,28,1,32,0,3,1,46,57,0,0,0,0,24,0,0,0,20,1,98,17,2,22,123,4,0,54,119,17,22,13,25,0,1,125,0,0,7,40,88,42,25,8,40,6,40,42,10,106,10,64,85,71,19,90,115,90,78,11,0,27,19,5,39,42,37,89,24,66,50,3,48,76,5,0,0,5,56,3,18,17,64,73,1,70,142,74,51,101,42,8,50,77,154,109,152,137,48,52,36,32,5,40,131,49,127,18,111,17,12,52,3,0,0,0,0,4,0,2,0,9,1,0,15,1,0,7,2,0,0,4,0,1,4,1,10,4,16,9,0,15,43,91,15,0,133,39,17,2,10,0,6,4,1,17,4,0,0,0,8,27,59,79,103,46,73,3,59,9,2,1,0,2,0,0,7,0,0,7,15,6,0,0,5,0,2,0,8,0,0,5,0,0,4,2,4,8,4,0,0,1,7,6,7,4,18,14,6,0,2,7,0,0,4,0,0,2,5,1,0,0,4,0,8,1,0,0,0,14,3,19,13,7,17,18,27,65,12,108,45,34,112,37,10,91,98,24,38,55,6,2,24,0,15,12,2,5,32,2,2,9,8,4,3,0,0,0,0,0,5,8,1,4,7,2,18,1,1,61,8,3,19,64,0,32,39,85,96,87,120,8,57,28,57,88,4,60,0,0,5,2,37,1,8,2,1,30,1,2,5,1,1,3,36,53,34,106,162,6,105,0,28,71,20,29,105,11,12,3,70,6,21,0,0,34,79,6,10,0,90,19,3,0,0,0,3,3,5,3,20,9,43,9,114,88,27,61,196,91,26,44,11,137,41,0,78,83,1,11,53,77,196,26,84,15,63,38,0,3,108,16,0,11,82,17,1,37,29,78,132,236,150,26,80,216,28,39,61,76,10,43,86,116,4,27,122,12,18,122,88,3,103,121,2,15,55,25,4,70,68,15,0,3,4,22,1,4,0,8,4,7,0,0,0,0,14,0,1,0,0,0,0,4,0,0,0,0,0,0,0,0,9,20,0,2,0,18,7,37,42,94,108,50,17,7,5,8,1,0,6,0,2,0,7,0,0,0,18,15,0,6,34,0,0,15,44,2,13,87,7,0,0,1,1,22,47,0,13,96,19,2,76,38,53,66,18,14,62,4,24,22,4,5,0,3,0,0,2,0,0,2,19,17,0,10,66,3,0,36,25,2,8,80,14,16,37,49,0,5,2,0,3,0,1,0,0,0,10,17,119,12,114,91,88,200,48,44,86,92,4,4,133,55,0,34,2,3,27,2,3,2,77,12,8,19,28,12,67,36,0,9,84,43,0,0,30,18,5,20,43,0,0,49,14,0,0,4,3,0,0,5,0,0,0,0,0,6,1,11,2,0,7,6,2,2,1,0,22,2,0,12,8,0,0,14,1,0,0,0,0,6,0,0,32,9,3,24,26,10,12,203,185,49,174,3,92,33,1,0,14,69,74,0,0,6,27,0,0,68,40,0,12,58,6,1,28,61,0,27,21,0,7,108,1,4,40,23,2,2,74,0,1,14,12,62,4,5,52,28,8,31,60,2,4,32,112,40,48,19,15,135,0,4,122,29,1,44,71,25,0,34,53,40,1,39,53,0,72,108,109,182,31,23,60,33,26,116,102,0,60,92,0,0,63,8,0,10,89,0,0,25,31,0,0,10,1,0,0,0,2,1,0,0,39,1,4,0,0,4,7,11,10,108,2,98,38,38,96,68,2,81,24,2,38,49,0,0,58,5,63,0,49,48,37,3,37,48,2,1,23,66,23,0,4,2,0,0,4,31,0,0,33,3,4,31,50,19,89,60,25,142,77,105,127,144,66,17,0,0,2,0,10,1,84,37,0,129,49,0,52,46,4,0,66,91,0,118,112,33,43,7,149,64,2,13,0,4,2,3,0,11,14,166,16,4,28,110,3,8,40,46,218,37,29,196,5,45,157,78,7,70,43,20,5,78,124,2,26,66,36,28,53,56,41,0,30,101,6,5,73,105,41,16,32,15,4,1,0,2,0,42,48,92,0,79,2,0,0,59,11,0,11,41,0,2,34,0,41,62,5,0,82,13,0,1,105,12,0,23,80,47,2,39,0,34,100,11,29,8,19,0,32,50,16,98,28,8,106,103,3,14,5,13,56,0,2,0,0,1,42,62,72,9,139,72,25,104,55,135,122,0,61,96,35,0,101,83,15,51,43,86,43,27,24,51,4,75,73,92,15,11,29,2,32,58,20,6,2,0,37,14,0,32,27,12,109,50,41,107,23,12,0,0,0,36,59,30,37,142,87,22,8,3,46,62,89,47,57,15,76,29,44,16,36,1,32,82,67,4,44,108,138,19,67,55,27,101,99,25,59,38,199,81,44,111,121,28,47,133,86,0,18,72,10,0,97,1,6,26,8,6,27,20,4,91,78,0,68,6,158,7,101,5,0,83,103,17,124,70,123,16,63,21,17,50,67,113,136,16,60,114,17,35,8,0,20,8,2,30,29,8,20,89,18,78,170,49,65,49,40,27,0,7,3,14,17,35,24,68,9,3,0,0,1,1,5,22,7,50,84,17,18,137,92,151,164,37,99,52,15,144,87,18,6,18,177,72,28,112,78,9,78,113,77,0,21,94,8,37,124,94,0,73,62,4,13,177,149,30,47,33,20,17,24,18,0,2,0,2,0,0,0,1,20,0,0,7,0,0,0,0,0,6,0,0,0,52,2,10,51,52,88,8,13,20,0,0,1,1,5,2,8,6,0,0,6,0,20,0,0,54,23,0,24,101,14,3,92,39,0,13,41,0,4,127,76,71,43,50,65,0,0,37,8,26,29,94,106,31,32,81,123,50,113,43,0,25,67,1,39,84,15,1,46,37,103,91,0,36,47,18,1,94,93,4,12,92,60,0,45,29,11,0,125,71,0,9,94,42,1,44,28,5,53,70,158,23,68,55,94,109,4,61,34,69,5,57,165,29,0,12,54,0,35,52,58,0,27,35,5,0,2,48,0,0,0,0,0,5,0,0,6,18,10,74,0,4,0,1,0,1,0,19,0,0,22,4,0,0,15,0,0,6,3,0,19,3,1,37,16,2,12,72,14,58,88,149,120,10,20,28,6,43,25,2,76,59,31,5,17,10,2,0,52,32,0,36,39,34,0,31,37,4,19,42,4,16,41,5,1,30,2,0,0,7,1,0,0,6,32,29,3,0,20,3,5,9,47,3,49,52,47,28,0,89,105,24,15,88,45,13,49,118,15,0,46,61,91,0,30,64,90,0,69,44,146,134,18,14,48,110,42,77,54,0,17,65,6,0,86,65,0,32,108,15,0,27,41,0,0,11,25,1,0,0,0,14,14,85,47,125,29,89,59,88,60,122,0,0,89,18,0,12,83,0,0,2,5,33,9,71,0,30,26,0,116,7,5,31,139,6,50,1,10,2,54,66,11,18,7,12,68,20,0,128,80,41,74,98,140